Protein 8D1E (pdb70)

InterPro domains:
  IPR000615 Bestrophin [PTHR10736] (1-375)
  IPR021134 Bestrophin-like [PF01062] (1-324)

Foldseek 3Di:
DDDPCVVQVDCDPCHCVVVQVDDALDLCVLCVVVLVVLQVLLLVLLCCLVPPDDPVRNVVLLVQLQVLLVPLDVPVLCVLLVVVLVVLVVVLVVLVVLQFFCVQLLVLLLVFQDDLDPVSLCLLLLLLLLLLQLNLQLLLVQFPVSCVCDVDVVSVCVVPSADPVRVVVQVVDDDPDRCSCVSLVVSLVSLVVSVVVCSGVDPVSSVSSNVVSVSSSVSSVVNVVLSVDADPPVSLVVSVCVLVSSSVSCSSNVRQGDLVVVPPPRNDCPSGSVVVSVVNSVSVSSVVSSVCSSRLNYPRSRRDPSVVSSVVRSVVSSCSNNVVRVPDDPDDQDPCNVPPDDDDDDDPVCCVVPVPDDDPDPCVPVDDDPVVPDDD/DDDPCVVQVDCDPCHCVVVQVDDALDLCVLCVVVLVVLQVLLLVLLCCLVPPDDPVRNVVLLVQLQVLLVPLDVPVLCVLLVVVLVVLVVVLVVLVVLQFFCVQLLVLLLVFQDDLDPVSLCLLLLLLLLLLQLNLQLLLVQFPVSCVCDVDVVSVCVVPSADPVRVVVQVVDDDPDRCSCVSLVVSLVSLVVSVVVCSGVDPVSSVSSNVVSVSSSVSSVVNVVLSVDADPPVSLVVSVCVLVSSSVSCSSNVRQGDLVVVPPPRNDCPSGSVVVSVVNSVSVSSVVSSVCSSRLNYPRSRRDPSVVSSVVRSVVSSCSNNVVRVPDDPDDQDPCNVPPDDDDDDDPVCCVVPVPDDDPDPCVPVDDDPVVPDDD/DDDPCVVQVDCDPCHCVVVQVDDALDLCVLCVVVLVVLQVLLLVLLCCLVPPDDPVRNVVLLVQLQVLLVPLDVPVLCVLLVVVLVVLVVVLVVLVVLQFFCVQLLVLLLVFQDDLDPVSLCLLLLLLLLLLQLNLQLLLVQFPVSCVCDVDVVSVCVVPSADPVRVVVQVVDDDPDRCSCVSLVVSLVSLVVSVVVCSGVDPVSSVSSNVVSVSSSVSSVVNVVLSVDADPPVSLVVSVCVLVSSSVSCSSNVRQGDLVVVPPPRNDCPSGSVVVSVVNSVSVSSVVSSVCSSRLNYPRSRRDPSVVSSVVRSVVSSCSNNVVRVPDDPDDQDPCNVPPDDDDDDDPVCCVVPVPDDDPDPCVPVDDDPVVPDDD/DDDPCVVQVDCDPCHCVVVQVDDALDLCVLCVVVLVVLQVLLLVLLCCLVPPDDPVRNVVLLVQLQVLLVPLDVPVLCVLLVVVLVVLVVVLVVLVVLQFFCVQLLVLLLVFQDDLDPVSLCLLLLLLLLLLQLNLQLLLVQFPVSCVCDVDVVSVCVVPSADPVRVVVQVVDDDPDRCSCVSLVVSLVSLVVSVVVCSGVDPVSSVSSNVVSVSSSVSSVVNVVLSVDADPPVSLVVSVCVLVSSSVSCSSNVRQGDLVVVPPPRNDCPSGSVVVSVVNSVSVSSVVSSVCSSRLNYPRSRRDPSVVSSVVRSVVSSCSNNVVRVPDDPDDQDPCNVPPDDDDDDDPVCCVVPVPDDDPDPCVPVDDDPVVPDDD/DDDPCVVQVDCDPCHCVVVQVDDALDLCVLCVVVLVVLQVLLLVLLCCLVPPDDPVRNVVLLVQLQVLLVPLDVPVLCVLLVVVLVVLVVVLVVLVVLQFFCVQLLVLLLVFQDDLDPVSLCLLLLLLLLLLQLNLQLLLVQFPVSCVCDVDVVSVCVVPSADPVRVVVQVVDDDPDRCSCVSLVVSLVSLVVSVVVCSGVDPVSSVSSNVVSVSSSVSSVVNVVLSVDADPPVSLVVSVCVLVSSSVSCSSNVRQGDLVVVPPPRNDCPSGSVVVSVVNSVSVSSVVSSVCSSRLNYPRSRRDPSVVSSVVRSVVSSCSNNVVRVPDDPDDQDPCNVPPDDDDDDDPVCCVVPVPDDDPDPCVPVDDDPVVPDDD

Structure (mmCIF, N/CA/C/O backbone):
data_8D1E
#
_entry.id   8D1E
#
_cell.length_a   1.00
_cell.length_b   1.00
_cell.length_c   1.00
_cell.angle_alpha   90.00
_cell.angle_beta   90.00
_cell.angle_gamma   90.00
#
_symmetry.space_group_name_H-M   'P 1'
#
loop_
_entity.id
_entity.type
_entity.pdbx_description
1 polymer Bestrophin-2
2 non-polymer 'CALCIUM ION'
3 non-polymer 1,2-DIMYRISTOYL-RAC-GLYCERO-3-PHOSPHOCHOLINE
4 non-polymer "2-[2-[(1~{S},2~{S},4~{S},5'~{R},6~{R},7~{S},8~{R},9~{S},12~{S},13~{R},16~{S})-5',7,9,13-tetramethylspiro[5-oxapentacyclo[10.8.0.0^{2,9}.0^{4,8}.0^{13,18}]icos-18-ene-6,2'-oxane]-16-yl]oxyethyl]propane-1,3-diol"
5 non-polymer 'CHLORIDE ION'
6 water water
#
loop_
_atom_site.group_PDB
_atom_site.id
_atom_site.type_symbol
_atom_site.label_atom_id
_atom_site.label_alt_id
_atom_site.label_comp_id
_atom_site.label_asym_id
_atom_site.label_entity_id
_atom_site.label_seq_id
_atom_site.pdbx_PDB_ins_code
_atom_site.Cartn_x
_atom_site.Cartn_y
_atom_site.Cartn_z
_atom_site.occupancy
_atom_site.B_iso_or_equiv
_atom_site.auth_seq_id
_atom_site.auth_comp_id
_atom_site.auth_asym_id
_atom_site.auth_atom_id
_atom_site.pdbx_PDB_model_num
ATOM 1 N N . THR A 1 2 ? 50.113 74.892 42.366 1.00 40.98 2 THR D N 1
ATOM 2 C CA . THR A 1 2 ? 50.341 73.549 41.775 1.00 38.58 2 THR D CA 1
ATOM 3 C C . THR A 1 2 ? 51.055 73.672 40.422 1.00 34.21 2 THR D C 1
ATOM 4 O O . THR A 1 2 ? 50.580 74.379 39.541 1.00 36.79 2 THR D O 1
ATOM 8 N N . VAL A 1 3 ? 52.158 72.962 40.276 1.00 35.11 3 VAL D N 1
ATOM 9 C CA . VAL A 1 3 ? 52.916 72.894 39.004 1.00 33.71 3 VAL D CA 1
ATOM 10 C C . VAL A 1 3 ? 52.685 71.498 38.441 1.00 30.64 3 VAL D C 1
ATOM 11 O O . VAL A 1 3 ? 53.293 70.542 38.921 1.00 34.78 3 VAL D O 1
ATOM 15 N N . THR A 1 4 ? 51.819 71.400 37.455 1.00 30.49 4 THR D N 1
ATOM 16 C CA . THR A 1 4 ? 51.441 70.108 36.857 1.00 32.44 4 THR D CA 1
ATOM 17 C C . THR A 1 4 ? 52.423 69.791 35.726 1.00 30.38 4 THR D C 1
ATOM 18 O O . THR A 1 4 ? 52.507 70.566 34.772 1.00 32.28 4 THR D O 1
ATOM 22 N N . TYR A 1 5 ? 53.107 68.658 35.825 1.00 31.63 5 TYR D N 1
ATOM 23 C CA . TYR A 1 5 ? 54.000 68.175 34.742 1.00 30.63 5 TYR D CA 1
ATOM 24 C C . TYR A 1 5 ? 53.637 66.742 34.362 1.00 32.05 5 TYR D C 1
ATOM 25 O O . TYR A 1 5 ? 54.482 66.053 33.790 1.00 32.42 5 TYR D O 1
ATOM 34 N N . THR A 1 6 ? 52.415 66.318 34.665 1.00 31.34 6 THR D N 1
ATOM 35 C CA . THR A 1 6 ? 51.930 64.953 34.366 1.00 32.34 6 THR D CA 1
ATOM 36 C C . THR A 1 6 ? 52.072 64.644 32.863 1.00 30.51 6 THR D C 1
ATOM 37 O O . THR A 1 6 ? 52.453 63.511 32.530 1.00 32.27 6 THR D O 1
ATOM 41 N N . ALA A 1 7 ? 51.741 65.591 31.991 1.00 30.67 7 ALA D N 1
ATOM 42 C CA . ALA A 1 7 ? 51.758 65.372 30.523 1.00 32.83 7 ALA D CA 1
ATOM 43 C C . ALA A 1 7 ? 53.195 65.097 30.068 1.00 35.65 7 ALA D C 1
ATOM 44 O O . ALA A 1 7 ? 53.387 64.218 29.222 1.00 36.14 7 ALA D O 1
ATOM 46 N N . ARG A 1 8 ? 54.170 65.779 30.657 1.00 33.54 8 ARG D N 1
ATOM 47 C CA . ARG A 1 8 ? 55.592 65.625 30.266 1.00 37.95 8 ARG D CA 1
ATOM 48 C C . ARG A 1 8 ? 56.098 64.227 30.634 1.00 35.30 8 ARG D C 1
ATOM 49 O O . ARG A 1 8 ? 57.059 63.782 30.001 1.00 37.43 8 ARG D O 1
ATOM 57 N N . VAL A 1 9 ? 55.474 63.549 31.589 1.00 34.01 9 VAL D N 1
ATOM 58 C CA . VAL A 1 9 ? 56.020 62.266 32.113 1.00 33.05 9 VAL D CA 1
ATOM 59 C C . VAL A 1 9 ? 55.018 61.154 31.856 1.00 31.99 9 VAL D C 1
ATOM 60 O O . VAL A 1 9 ? 55.029 60.181 32.630 1.00 37.46 9 VAL D O 1
ATOM 64 N N . ALA A 1 10 ? 54.173 61.287 30.829 1.00 31.52 10 ALA D N 1
ATOM 65 C CA . ALA A 1 10 ? 53.196 60.232 30.485 1.00 33.52 10 ALA D CA 1
ATOM 66 C C . ALA A 1 10 ? 53.949 58.924 30.198 1.00 32.37 10 ALA D C 1
ATOM 67 O O . ALA A 1 10 ? 53.524 57.851 30.662 1.00 33.43 10 ALA D O 1
ATOM 69 N N . ASN A 1 11 ? 55.032 59.015 29.446 1.00 33.19 11 ASN D N 1
ATOM 70 C CA . ASN A 1 11 ? 55.866 57.846 29.084 1.00 39.15 11 ASN D CA 1
ATOM 71 C C . ASN A 1 11 ? 57.253 58.004 29.692 1.00 40.86 11 ASN D C 1
ATOM 72 O O . ASN A 1 11 ? 57.746 59.145 29.829 1.00 42.21 11 ASN D O 1
ATOM 77 N N . ALA A 1 12 ? 57.881 56.880 30.022 1.00 42.40 12 ALA D N 1
ATOM 78 C CA . ALA A 1 12 ? 59.319 56.854 30.368 1.00 42.15 12 ALA D CA 1
ATOM 79 C C . ALA A 1 12 ? 60.095 57.014 29.054 1.00 47.59 12 ALA D C 1
ATOM 80 O O . ALA A 1 12 ? 60.054 56.105 28.199 1.00 53.24 12 ALA D O 1
ATOM 82 N N . ARG A 1 13 ? 60.766 58.144 28.888 1.00 49.58 13 ARG D N 1
ATOM 83 C CA . ARG A 1 13 ? 61.473 58.491 27.628 1.00 52.29 13 ARG D CA 1
ATOM 84 C C . ARG A 1 13 ? 62.960 58.682 27.917 1.00 47.93 13 ARG D C 1
ATOM 85 O O . ARG A 1 13 ? 63.352 58.868 29.092 1.00 41.63 13 ARG D O 1
ATOM 93 N N . PHE A 1 14 ? 63.759 58.700 26.859 1.00 49.99 14 PHE D N 1
ATOM 94 C CA . PHE A 1 14 ? 65.223 58.893 26.947 1.00 51.25 14 PHE D CA 1
ATOM 95 C C . PHE A 1 14 ? 65.523 60.191 27.701 1.00 51.78 14 PHE D C 1
ATOM 96 O O . PHE A 1 14 ? 66.332 60.165 28.647 1.00 55.81 14 PHE D O 1
ATOM 104 N N . GLY A 1 15 ? 64.900 61.292 27.303 1.00 52.71 15 GLY D N 1
ATOM 105 C CA . GLY A 1 15 ? 65.002 62.562 28.064 1.00 66.37 15 GLY D CA 1
ATOM 106 C C . GLY A 1 15 ? 64.491 62.420 29.495 1.00 63.67 15 GLY D C 1
ATOM 107 O O . GLY A 1 15 ? 65.191 62.804 30.432 1.00 74.53 15 GLY D O 1
ATOM 108 N N . GLY A 1 16 ? 63.335 61.783 29.660 1.00 58.70 16 GLY D N 1
ATOM 109 C CA . GLY A 1 16 ? 62.730 61.468 30.969 1.00 60.93 16 GLY D CA 1
ATOM 110 C C . GLY A 1 16 ? 62.697 62.642 31.928 1.00 47.64 16 GLY D C 1
ATOM 111 O O . GLY A 1 16 ? 62.188 63.672 31.551 1.00 50.96 16 GLY D O 1
ATOM 112 N N . PHE A 1 17 ? 63.275 62.501 33.109 1.00 43.60 17 PHE D N 1
ATOM 113 C CA . PHE A 1 17 ? 63.290 63.563 34.136 1.00 39.71 17 PHE D CA 1
ATOM 114 C C . PHE A 1 17 ? 64.358 64.616 33.826 1.00 38.14 17 PHE D C 1
ATOM 115 O O . PHE A 1 17 ? 64.300 65.764 34.402 1.00 41.42 17 PHE D O 1
ATOM 123 N N . SER A 1 18 ? 65.295 64.303 32.928 1.00 41.71 18 SER D N 1
ATOM 124 C CA . SER A 1 18 ? 66.355 65.273 32.542 1.00 41.94 18 SER D CA 1
ATOM 125 C C . SER A 1 18 ? 65.692 66.545 32.015 1.00 39.06 18 SER D C 1
ATOM 126 O O . SER A 1 18 ? 66.150 67.659 32.328 1.00 47.20 18 SER D O 1
ATOM 129 N N . GLN A 1 19 ? 64.653 66.391 31.203 1.00 39.55 19 GLN D N 1
ATOM 130 C CA . GLN A 1 19 ? 63.919 67.560 30.665 1.00 42.41 19 GLN D CA 1
ATOM 131 C C . GLN A 1 19 ? 63.261 68.319 31.819 1.00 38.51 19 GLN D C 1
ATOM 132 O O . GLN A 1 19 ? 63.234 69.577 31.737 1.00 39.92 19 GLN D O 1
ATOM 138 N N . LEU A 1 20 ? 62.813 67.605 32.860 1.00 36.19 20 LEU D N 1
ATOM 139 C CA . LEU A 1 20 ? 62.215 68.279 34.046 1.00 34.40 20 LEU D CA 1
ATOM 140 C C . LEU A 1 20 ? 63.268 69.159 34.713 1.00 36.85 20 LEU D C 1
ATOM 141 O O . LEU A 1 20 ? 62.892 70.152 35.346 1.00 35.53 20 LEU D O 1
ATOM 146 N N . LEU A 1 21 ? 64.543 68.830 34.556 1.00 36.00 21 LEU D N 1
ATOM 147 C CA . LEU A 1 21 ? 65.613 69.683 35.130 1.00 38.91 21 LEU D CA 1
ATOM 148 C C . LEU A 1 21 ? 65.656 71.056 34.447 1.00 39.09 21 LEU D C 1
ATOM 149 O O . LEU A 1 21 ? 66.307 71.951 34.990 1.00 42.15 21 LEU D O 1
ATOM 154 N N . LEU A 1 22 ? 64.968 71.240 33.322 1.00 38.24 22 LEU D N 1
ATOM 155 C CA . LEU A 1 22 ? 64.948 72.558 32.629 1.00 42.21 22 LEU D CA 1
ATOM 156 C C . LEU A 1 22 ? 63.775 73.438 33.075 1.00 43.16 22 LEU D C 1
ATOM 157 O O . LEU A 1 22 ? 63.600 74.507 32.487 1.00 42.27 22 LEU D O 1
ATOM 162 N N . LEU A 1 23 ? 63.001 73.028 34.078 1.00 40.65 23 LEU D N 1
ATOM 163 C CA . LEU A 1 23 ? 61.811 73.818 34.506 1.00 39.35 23 LEU D CA 1
ATOM 164 C C . LEU A 1 23 ? 62.191 74.768 35.635 1.00 39.27 23 LEU D C 1
ATOM 165 O O . LEU A 1 23 ? 63.030 74.423 36.479 1.00 39.50 23 LEU D O 1
ATOM 170 N N . TRP A 1 24 ? 61.564 75.936 35.647 1.00 34.61 24 TRP D N 1
ATOM 171 C CA . TRP A 1 24 ? 61.833 77.002 36.637 1.00 36.84 24 TRP D CA 1
ATOM 172 C C . TRP A 1 24 ? 60.698 77.124 37.650 1.00 34.50 24 TRP D C 1
ATOM 173 O O . TRP A 1 24 ? 60.971 77.121 38.862 1.00 35.14 24 TRP D O 1
ATOM 184 N N . ARG A 1 25 ? 59.469 77.271 37.175 1.00 38.66 25 ARG D N 1
ATOM 185 C CA . ARG A 1 25 ? 58.303 77.403 38.081 1.00 38.52 25 ARG D CA 1
ATOM 186 C C . ARG A 1 25 ? 58.217 76.152 38.958 1.00 37.08 25 ARG D C 1
ATOM 187 O O . ARG A 1 25 ? 58.209 75.038 38.429 1.00 37.09 25 ARG D O 1
ATOM 195 N N . GLY A 1 26 ? 58.154 76.350 40.268 1.00 37.45 26 GLY D N 1
ATOM 196 C CA . GLY A 1 26 ? 58.096 75.243 41.235 1.00 40.11 26 GLY D CA 1
ATOM 197 C C . GLY A 1 26 ? 59.366 74.421 41.255 1.00 38.07 26 GLY D C 1
ATOM 198 O O . GLY A 1 26 ? 59.295 73.269 41.679 1.00 41.24 26 GLY D O 1
ATOM 199 N N . SER A 1 27 ? 60.488 74.977 40.825 1.00 35.16 27 SER D N 1
ATOM 200 C CA . SER A 1 27 ? 61.744 74.214 40.681 1.00 31.84 27 SER D CA 1
ATOM 201 C C . SER A 1 27 ? 62.584 74.298 41.962 1.00 31.32 27 SER D C 1
ATOM 202 O O . SER A 1 27 ? 62.428 75.221 42.770 1.00 31.14 27 SER D O 1
ATOM 205 N N . ILE A 1 28 ? 63.483 73.341 42.109 1.00 31.52 28 ILE D N 1
ATOM 206 C CA . ILE A 1 28 ? 64.573 73.385 43.118 1.00 32.84 28 ILE D CA 1
ATOM 207 C C . ILE A 1 28 ? 65.378 74.691 42.964 1.00 32.08 28 ILE D C 1
ATOM 208 O O . ILE A 1 28 ? 65.762 75.276 43.997 1.00 33.08 28 ILE D O 1
ATOM 213 N N . TYR A 1 29 ? 65.656 75.116 41.744 1.00 34.37 29 TYR D N 1
ATOM 214 C CA . TYR A 1 29 ? 66.500 76.311 41.491 1.00 36.67 29 TYR D CA 1
ATOM 215 C C . TYR A 1 29 ? 65.865 77.545 42.121 1.00 36.24 29 TYR D C 1
ATOM 216 O O . TYR A 1 29 ? 66.529 78.269 42.896 1.00 35.20 29 TYR D O 1
ATOM 225 N N . LYS A 1 30 ? 64.594 77.765 41.823 1.00 35.22 30 LYS D N 1
ATOM 226 C CA . LYS A 1 30 ? 63.876 78.960 42.318 1.00 38.30 30 LYS D CA 1
ATOM 227 C C . LYS A 1 30 ? 63.863 78.940 43.845 1.00 38.08 30 LYS D C 1
ATOM 228 O O . LYS A 1 30 ? 63.946 80.020 44.437 1.00 40.83 30 LYS D O 1
ATOM 234 N N . LEU A 1 31 ? 63.754 77.760 44.448 1.00 38.00 31 LEU D N 1
ATOM 235 C CA . LEU A 1 31 ? 63.632 77.643 45.924 1.00 38.56 31 LEU D CA 1
ATOM 236 C C . LEU A 1 31 ? 64.995 77.773 46.593 1.00 36.17 31 LEU D C 1
ATOM 237 O O . LEU A 1 31 ? 64.998 78.079 47.801 1.00 39.20 31 LEU D O 1
ATOM 242 N N . LEU A 1 32 ? 66.092 77.475 45.890 1.00 34.14 32 LEU D N 1
ATOM 243 C CA . LEU A 1 32 ? 67.385 77.250 46.582 1.00 35.99 32 LEU D CA 1
ATOM 244 C C . LEU A 1 32 ? 68.510 78.162 46.090 1.00 34.29 32 LEU D C 1
ATOM 245 O O . LEU A 1 32 ? 69.589 78.037 46.655 1.00 35.06 32 LEU D O 1
ATOM 250 N N . TRP A 1 33 ? 68.318 78.985 45.059 1.00 34.20 33 TRP D N 1
ATOM 251 C CA . TRP A 1 33 ? 69.464 79.744 44.487 1.00 37.15 33 TRP D CA 1
ATOM 252 C C . TRP A 1 33 ? 70.027 80.732 45.522 1.00 35.62 33 TRP D C 1
ATOM 253 O O . TRP A 1 33 ? 71.255 80.903 45.577 1.00 37.82 33 TRP D O 1
ATOM 264 N N . ARG A 1 34 ? 69.178 81.369 46.311 1.00 36.72 34 ARG D N 1
ATOM 265 C CA . ARG A 1 34 ? 69.674 82.317 47.348 1.00 38.05 34 ARG D CA 1
ATOM 266 C C . ARG A 1 34 ? 70.551 81.590 48.382 1.00 38.18 34 ARG D C 1
ATOM 267 O O . ARG A 1 34 ? 71.652 82.072 48.678 1.00 39.48 34 ARG D O 1
ATOM 275 N N . GLU A 1 35 ? 70.093 80.454 48.885 1.00 37.41 35 GLU D N 1
ATOM 276 C CA . GLU A 1 35 ? 70.863 79.657 49.875 1.00 41.48 35 GLU D CA 1
ATOM 277 C C . GLU A 1 35 ? 72.149 79.136 49.218 1.00 41.24 35 GLU D C 1
ATOM 278 O O . GLU A 1 35 ? 73.183 79.124 49.884 1.00 40.81 35 GLU D O 1
ATOM 284 N N . LEU A 1 36 ? 72.084 78.733 47.955 1.00 38.15 36 LEU D N 1
ATOM 285 C CA . LEU A 1 36 ? 73.282 78.251 47.227 1.00 42.40 36 LEU D CA 1
ATOM 286 C C . LEU A 1 36 ? 74.295 79.393 47.147 1.00 41.71 36 LEU D C 1
ATOM 287 O O . LEU A 1 36 ? 75.479 79.145 47.424 1.00 39.67 36 LEU D O 1
ATOM 292 N N . LEU A 1 37 ? 73.846 80.596 46.806 1.00 42.37 37 LEU D N 1
ATOM 293 C CA . LEU A 1 37 ? 74.769 81.760 46.714 1.00 44.87 37 LEU D CA 1
ATOM 294 C C . LEU A 1 37 ? 75.355 82.054 48.090 1.00 44.74 37 LEU D C 1
ATOM 295 O O . LEU A 1 37 ? 76.550 82.361 48.155 1.00 46.74 37 LEU D O 1
ATOM 300 N N . CYS A 1 38 ? 74.562 81.985 49.152 1.00 44.00 38 CYS D N 1
ATOM 301 C CA . CYS A 1 38 ? 75.069 82.255 50.520 1.00 44.75 38 CYS D CA 1
ATOM 302 C C . CYS A 1 38 ? 76.136 81.219 50.897 1.00 43.48 38 CYS D C 1
ATOM 303 O O . CYS A 1 38 ? 77.197 81.617 51.413 1.00 45.15 38 CYS D O 1
ATOM 306 N N . PHE A 1 39 ? 75.869 79.941 50.652 1.00 40.83 39 PHE D N 1
ATOM 307 C CA . PHE A 1 39 ? 76.830 78.862 50.971 1.00 42.57 39 PHE D CA 1
ATOM 308 C C . PHE A 1 39 ? 78.114 79.094 50.174 1.00 41.12 39 PHE D C 1
ATOM 309 O O . PHE A 1 39 ? 79.215 79.009 50.746 1.00 39.76 39 PHE D O 1
ATOM 317 N N . LEU A 1 40 ? 77.979 79.381 48.883 1.00 41.28 40 LEU D N 1
ATOM 318 C CA . LEU A 1 40 ? 79.163 79.586 48.012 1.00 45.02 40 LEU D CA 1
ATOM 319 C C . LEU A 1 40 ? 79.933 80.820 48.490 1.00 43.33 40 LEU D C 1
ATOM 320 O O . LEU A 1 40 ? 81.169 80.787 48.472 1.00 46.08 40 LEU D O 1
ATOM 325 N N . GLY A 1 41 ? 79.232 81.877 48.894 1.00 46.06 41 GLY D N 1
ATOM 326 C CA . GLY A 1 41 ? 79.871 83.107 49.399 1.00 46.72 41 GLY D CA 1
ATOM 327 C C . GLY A 1 41 ? 80.686 82.827 50.646 1.00 47.04 41 GLY D C 1
ATOM 328 O O . GLY A 1 41 ? 81.842 83.275 50.721 1.00 48.41 41 GLY D O 1
ATOM 329 N N . PHE A 1 42 ? 80.111 82.112 51.603 1.00 47.64 42 PHE D N 1
ATOM 330 C CA . PHE A 1 42 ? 80.835 81.747 52.844 1.00 48.92 42 PHE D CA 1
ATOM 331 C C . PHE A 1 42 ? 82.058 80.895 52.499 1.00 45.49 42 PHE D C 1
ATOM 332 O O . PHE A 1 42 ? 83.164 81.171 53.021 1.00 47.01 42 PHE D O 1
ATOM 340 N N . TYR A 1 43 ? 81.874 79.899 51.637 1.00 39.31 43 TYR D N 1
ATOM 341 C CA . TYR A 1 43 ? 82.972 78.984 51.250 1.00 40.12 43 TYR D CA 1
ATOM 342 C C . TYR A 1 43 ? 84.098 79.800 50.609 1.00 39.92 43 TYR D C 1
ATOM 343 O O . TYR A 1 43 ? 85.277 79.586 50.943 1.00 41.96 43 TYR D O 1
ATOM 352 N N . MET A 1 44 ? 83.751 80.691 49.693 1.00 41.35 44 MET D N 1
ATOM 353 C CA . MET A 1 44 ? 84.768 81.450 48.928 1.00 46.05 44 MET D CA 1
ATOM 354 C C . MET A 1 44 ? 85.415 82.500 49.833 1.00 44.31 44 MET D C 1
ATOM 355 O O . MET A 1 44 ? 86.594 82.803 49.611 1.00 49.13 44 MET D O 1
ATOM 360 N N . ALA A 1 45 ? 84.694 83.045 50.809 1.00 46.12 45 ALA D N 1
ATOM 361 C CA . ALA A 1 45 ? 85.285 83.974 51.795 1.00 47.78 45 ALA D CA 1
ATOM 362 C C . ALA A 1 45 ? 86.358 83.223 52.590 1.00 47.85 45 ALA D C 1
ATOM 363 O O . ALA A 1 45 ? 87.479 83.751 52.748 1.00 50.16 45 ALA D O 1
ATOM 365 N N . LEU A 1 46 ? 86.034 82.024 53.062 1.00 46.02 46 LEU D N 1
ATOM 366 C CA . LEU A 1 46 ? 87.021 81.204 53.804 1.00 47.26 46 LEU D CA 1
ATOM 367 C C . LEU A 1 46 ? 88.209 80.888 52.893 1.00 45.40 46 LEU D C 1
ATOM 368 O O . LEU A 1 46 ? 89.365 80.993 53.363 1.00 45.77 46 LEU D O 1
ATOM 373 N N . SER A 1 47 ? 87.938 80.502 51.649 1.00 42.91 47 SER D N 1
ATOM 374 C CA . SER A 1 47 ? 89.001 80.131 50.684 1.00 44.00 47 SER D CA 1
ATOM 375 C C . SER A 1 47 ? 89.918 81.339 50.455 1.00 43.68 47 SER D C 1
ATOM 376 O O . SER A 1 47 ? 91.154 81.160 50.448 1.00 46.46 47 SER D O 1
ATOM 379 N N . ALA A 1 48 ? 89.338 82.517 50.258 1.00 46.86 48 ALA D N 1
ATOM 380 C CA . ALA A 1 48 ? 90.107 83.753 49.993 1.00 48.49 48 ALA D CA 1
ATOM 381 C C . ALA A 1 48 ? 90.954 84.101 51.217 1.00 47.94 48 ALA D C 1
ATOM 382 O O . ALA A 1 48 ? 92.126 84.451 51.052 1.00 53.65 48 ALA D O 1
ATOM 384 N N . ALA A 1 49 ? 90.398 83.995 52.418 1.00 50.31 49 ALA D N 1
ATOM 385 C CA . ALA A 1 49 ? 91.153 84.280 53.659 1.00 49.43 49 ALA D CA 1
ATOM 386 C C . ALA A 1 49 ? 92.340 83.311 53.762 1.00 51.33 49 ALA D C 1
ATOM 387 O O . ALA A 1 49 ? 93.460 83.746 54.084 1.00 52.36 49 ALA D O 1
ATOM 389 N N . TYR A 1 50 ? 92.113 82.035 53.480 1.00 46.38 50 TYR D N 1
ATOM 390 C CA . TYR A 1 50 ? 93.179 81.009 53.573 1.00 48.13 50 TYR D CA 1
ATOM 391 C C . TYR A 1 50 ? 94.258 81.285 52.519 1.00 48.87 50 TYR D C 1
ATOM 392 O O . TYR A 1 50 ? 95.458 81.163 52.830 1.00 50.71 50 TYR D O 1
ATOM 401 N N . ARG A 1 51 ? 93.855 81.653 51.311 1.00 47.13 51 ARG D N 1
ATOM 402 C CA . ARG A 1 51 ? 94.801 81.796 50.173 1.00 50.45 51 ARG D CA 1
ATOM 403 C C . ARG A 1 51 ? 95.585 83.106 50.269 1.00 51.88 51 ARG D C 1
ATOM 404 O O . ARG A 1 51 ? 96.749 83.108 49.861 1.00 59.80 51 ARG D O 1
ATOM 412 N N . PHE A 1 52 ? 94.982 84.187 50.756 1.00 56.02 52 PHE D N 1
ATOM 413 C CA . PHE A 1 52 ? 95.562 85.549 50.615 1.00 59.14 52 PHE D CA 1
ATOM 414 C C . PHE A 1 52 ? 95.778 86.263 51.951 1.00 61.28 52 PHE D C 1
ATOM 415 O O . PHE A 1 52 ? 96.651 87.141 51.984 1.00 67.28 52 PHE D O 1
ATOM 423 N N . VAL A 1 53 ? 95.017 85.954 52.993 1.00 60.41 53 VAL D N 1
ATOM 424 C CA . VAL A 1 53 ? 95.065 86.735 54.261 1.00 60.91 53 VAL D CA 1
ATOM 425 C C . VAL A 1 53 ? 95.925 86.002 55.293 1.00 60.14 53 VAL D C 1
ATOM 426 O O . VAL A 1 53 ? 96.774 86.660 55.924 1.00 64.06 53 VAL D O 1
ATOM 430 N N . LEU A 1 54 ? 95.686 84.708 55.497 1.00 58.34 54 LEU D N 1
ATOM 431 C CA . LEU A 1 54 ? 96.319 83.980 56.622 1.00 57.89 54 LEU D CA 1
ATOM 432 C C . LEU A 1 54 ? 97.837 83.928 56.426 1.00 61.30 54 LEU D C 1
ATOM 433 O O . LEU A 1 54 ? 98.312 83.822 55.274 1.00 61.22 54 LEU D O 1
ATOM 438 N N . THR A 1 55 ? 98.562 83.948 57.535 1.00 61.76 55 THR D N 1
ATOM 439 C CA . THR A 1 55 ? 100.027 83.717 57.551 1.00 63.31 55 THR D CA 1
ATOM 440 C C . THR A 1 55 ? 100.306 82.216 57.418 1.00 65.46 55 THR D C 1
ATOM 441 O O . THR A 1 55 ? 99.362 81.402 57.407 1.00 63.94 55 THR D O 1
ATOM 445 N N . GLU A 1 56 ? 101.578 81.850 57.363 1.00 64.55 56 GLU D N 1
ATOM 446 C CA . GLU A 1 56 ? 101.966 80.428 57.204 1.00 67.44 56 GLU D CA 1
ATOM 447 C C . GLU A 1 56 ? 101.469 79.622 58.404 1.00 64.66 56 GLU D C 1
ATOM 448 O O . GLU A 1 56 ? 100.848 78.575 58.183 1.00 67.48 56 GLU D O 1
ATOM 454 N N . GLY A 1 57 ? 101.723 80.095 59.623 1.00 60.26 57 GLY D N 1
ATOM 455 C CA . GLY A 1 57 ? 101.252 79.427 60.852 1.00 62.12 57 GLY D CA 1
ATOM 456 C C . GLY A 1 57 ? 99.737 79.307 60.875 1.00 56.13 57 GLY D C 1
ATOM 457 O O . GLY A 1 57 ? 99.198 78.214 61.192 1.00 60.30 57 GLY D O 1
ATOM 458 N N . GLN A 1 58 ? 99.065 80.404 60.549 1.00 55.37 58 GLN D N 1
ATOM 459 C CA . GLN A 1 58 ? 97.586 80.444 60.502 1.00 55.53 58 GLN D CA 1
ATOM 460 C C . GLN A 1 58 ? 97.112 79.459 59.436 1.00 54.10 58 GLN D C 1
ATOM 461 O O . GLN A 1 58 ? 96.110 78.769 59.680 1.00 54.65 58 GLN D O 1
ATOM 467 N N . LYS A 1 59 ? 97.809 79.384 58.305 1.00 49.45 59 LYS D N 1
ATOM 468 C CA . LYS A 1 59 ? 97.431 78.440 57.226 1.00 50.80 59 LYS D CA 1
ATOM 469 C C . LYS A 1 59 ? 97.604 76.997 57.711 1.00 49.45 59 LYS D C 1
ATOM 470 O O . LYS A 1 59 ? 96.741 76.159 57.381 1.00 50.77 59 LYS D O 1
ATOM 476 N N . ARG A 1 60 ? 98.670 76.699 58.446 1.00 48.41 60 ARG D N 1
ATOM 477 C CA . ARG A 1 60 ? 98.890 75.323 58.962 1.00 48.37 60 ARG D CA 1
ATOM 478 C C . ARG A 1 60 ? 97.755 74.958 59.927 1.00 45.52 60 ARG D C 1
ATOM 479 O O . ARG A 1 60 ? 97.191 73.835 59.822 1.00 46.94 60 ARG D O 1
ATOM 487 N N . TYR A 1 61 ? 97.396 75.881 60.817 1.00 46.20 61 TYR D N 1
ATOM 488 C CA . TYR A 1 61 ? 96.300 75.629 61.781 1.00 49.18 61 TYR D CA 1
ATOM 489 C C . TYR A 1 61 ? 94.979 75.449 61.014 1.00 44.78 61 TYR D C 1
ATOM 490 O O . TYR A 1 61 ? 94.159 74.592 61.389 1.00 48.52 61 TYR D O 1
ATOM 499 N N . PHE A 1 62 ? 94.772 76.262 59.986 1.00 45.77 62 PHE D N 1
ATOM 500 C CA . PHE A 1 62 ? 93.552 76.192 59.147 1.00 45.80 62 PHE D CA 1
ATOM 501 C C . PHE A 1 62 ? 93.488 74.813 58.485 1.00 43.62 62 PHE D C 1
ATOM 502 O O . PHE A 1 62 ? 92.396 74.224 58.405 1.00 43.20 62 PHE D O 1
ATOM 510 N N . GLU A 1 63 ? 94.624 74.322 57.992 1.00 42.02 63 GLU D N 1
ATOM 511 C CA . GLU A 1 63 ? 94.673 72.987 57.352 1.00 43.30 63 GLU D CA 1
ATOM 512 C C . GLU A 1 63 ? 94.306 71.911 58.373 1.00 44.80 63 GLU D C 1
ATOM 513 O O . GLU A 1 63 ? 93.521 70.992 58.024 1.00 43.24 63 GLU D O 1
ATOM 519 N N . LYS A 1 64 ? 94.845 72.004 59.584 1.00 44.84 64 LYS D N 1
ATOM 520 C CA . LYS A 1 64 ? 94.493 71.027 60.649 1.00 48.92 64 LYS D CA 1
ATOM 521 C C . LYS A 1 64 ? 92.981 71.084 60.920 1.00 44.40 64 LYS D C 1
ATOM 522 O O . LYS A 1 64 ? 92.360 70.019 61.025 1.00 46.50 64 LYS D O 1
ATOM 528 N N . LEU A 1 65 ? 92.410 72.279 61.013 1.00 42.80 65 LEU D N 1
ATOM 529 C CA . LEU A 1 65 ? 90.961 72.429 61.295 1.00 43.37 65 LEU D CA 1
ATOM 530 C C . LEU A 1 65 ? 90.148 71.851 60.128 1.00 44.80 65 LEU D C 1
ATOM 531 O O . LEU A 1 65 ? 89.123 71.215 60.381 1.00 42.96 65 LEU D O 1
ATOM 536 N N . VAL A 1 66 ? 90.585 72.069 58.892 1.00 39.06 66 VAL D N 1
ATOM 537 C CA . VAL A 1 66 ? 89.862 71.542 57.704 1.00 42.46 66 VAL D CA 1
ATOM 538 C C . VAL A 1 66 ? 89.865 70.017 57.765 1.00 42.57 66 VAL D C 1
ATOM 539 O O . VAL A 1 66 ? 88.796 69.396 57.571 1.00 43.58 66 VAL D O 1
ATOM 543 N N . ILE A 1 67 ? 91.022 69.437 58.042 1.00 44.07 67 ILE D N 1
ATOM 544 C CA . ILE A 1 67 ? 91.146 67.955 58.085 1.00 46.21 67 ILE D CA 1
ATOM 545 C C . ILE A 1 67 ? 90.269 67.421 59.220 1.00 46.31 67 ILE D C 1
ATOM 546 O O . ILE A 1 67 ? 89.583 66.400 59.012 1.00 45.31 67 ILE D O 1
ATOM 551 N N . TYR A 1 68 ? 90.273 68.088 60.364 1.00 45.84 68 TYR D N 1
ATOM 552 C CA . TYR A 1 68 ? 89.458 67.664 61.525 1.00 47.81 68 TYR D CA 1
ATOM 553 C C . TYR A 1 68 ? 87.972 67.726 61.155 1.00 45.76 68 TYR D C 1
ATOM 554 O O . TYR A 1 68 ? 87.242 66.766 61.441 1.00 45.08 68 TYR D O 1
ATOM 563 N N . CYS A 1 69 ? 87.534 68.831 60.556 1.00 45.63 69 CYS D N 1
ATOM 564 C CA . CYS A 1 69 ? 86.096 69.076 60.280 1.00 47.21 69 CYS D CA 1
ATOM 565 C C . CYS A 1 69 ? 85.598 68.126 59.191 1.00 49.86 69 CYS D C 1
ATOM 566 O O . CYS A 1 69 ? 84.440 67.699 59.278 1.00 51.29 69 CYS D O 1
ATOM 569 N N . ASP A 1 70 ? 86.445 67.753 58.237 1.00 54.82 70 ASP D N 1
ATOM 570 C CA . ASP A 1 70 ? 86.016 66.866 57.130 1.00 60.20 70 ASP D CA 1
ATOM 571 C C . ASP A 1 70 ? 85.589 65.500 57.678 1.00 60.68 70 ASP D C 1
ATOM 572 O O . ASP A 1 70 ? 84.836 64.805 56.987 1.00 64.72 70 ASP D O 1
ATOM 577 N N . GLN A 1 71 ? 86.026 65.140 58.877 1.00 63.55 71 GLN D N 1
ATOM 578 C CA . GLN A 1 71 ? 85.670 63.827 59.470 1.00 65.17 71 GLN D CA 1
ATOM 579 C C . GLN A 1 71 ? 84.190 63.805 59.872 1.00 63.41 71 GLN D C 1
ATOM 580 O O . GLN A 1 71 ? 83.583 62.735 59.821 1.00 69.01 71 GLN D O 1
ATOM 586 N N . TYR A 1 72 ? 83.617 64.944 60.252 1.00 59.88 72 TYR D N 1
ATOM 587 C CA . TYR A 1 72 ? 82.242 65.005 60.811 1.00 61.09 72 TYR D CA 1
ATOM 588 C C . TYR A 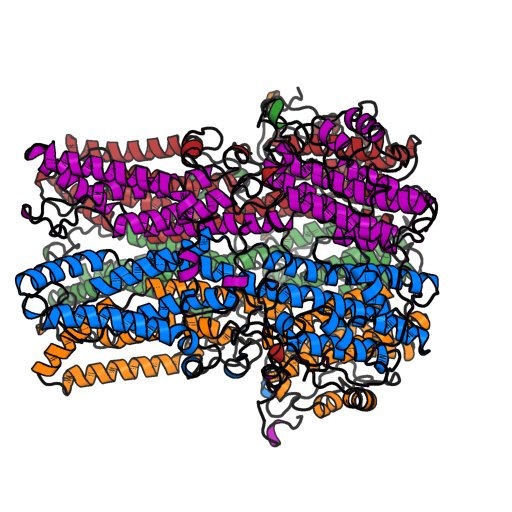1 72 ? 81.204 65.277 59.727 1.00 62.52 72 TYR D C 1
ATOM 589 O O . TYR A 1 72 ? 80.015 65.393 60.072 1.00 65.52 72 TYR D O 1
ATOM 598 N N . ALA A 1 73 ? 81.602 65.357 58.459 1.00 62.70 73 ALA D N 1
ATOM 599 C CA . ALA A 1 73 ? 80.649 65.519 57.341 1.00 67.61 73 ALA D CA 1
ATOM 600 C C . ALA A 1 73 ? 79.993 64.157 57.067 1.00 68.93 73 ALA D C 1
ATOM 601 O O . ALA A 1 73 ? 80.149 63.605 55.959 1.00 74.54 73 ALA D O 1
ATOM 603 N N . SER A 1 74 ? 79.263 63.645 58.053 1.00 70.18 74 SER D N 1
ATOM 604 C CA . SER A 1 74 ? 78.593 62.328 57.976 1.00 74.77 74 SER D CA 1
ATOM 605 C C . SER A 1 74 ? 77.253 62.518 57.263 1.00 74.04 74 SER D C 1
ATOM 606 O O . SER A 1 74 ? 76.296 63.022 57.891 1.00 76.36 74 SER D O 1
ATOM 609 N N . LEU A 1 75 ? 77.200 62.148 55.991 1.00 71.97 75 LEU D N 1
ATOM 610 C CA . LEU A 1 75 ? 75.968 62.312 55.186 1.00 75.74 75 LEU D CA 1
ATOM 611 C C . LEU A 1 75 ? 74.964 61.207 55.539 1.00 69.87 75 LEU D C 1
ATOM 612 O O . LEU A 1 75 ? 73.799 61.482 55.496 1.00 70.43 75 LEU D O 1
ATOM 617 N N . ILE A 1 76 ? 75.394 60.024 55.973 1.00 68.85 76 ILE D N 1
ATOM 618 C CA . ILE A 1 76 ? 74.476 58.855 56.130 1.00 71.26 76 ILE D CA 1
ATOM 619 C C . ILE A 1 76 ? 73.394 59.190 57.166 1.00 71.60 76 ILE D C 1
ATOM 620 O O . ILE A 1 76 ? 72.228 58.940 56.899 1.00 67.21 76 ILE D O 1
ATOM 625 N N . PRO A 1 77 ? 73.711 59.782 58.348 1.00 69.84 77 PRO D N 1
ATOM 626 C CA . PRO A 1 77 ? 72.699 60.143 59.348 1.00 67.62 77 PRO D CA 1
ATOM 627 C C . PRO A 1 77 ? 71.673 61.193 58.899 1.00 55.28 77 PRO D C 1
ATOM 628 O O . PRO A 1 77 ? 70.507 61.009 59.190 1.00 52.24 77 PRO D O 1
ATOM 632 N N . VAL A 1 78 ? 72.132 62.276 58.270 1.00 50.59 78 VAL D N 1
ATOM 633 C CA . VAL A 1 78 ? 71.265 63.358 57.719 1.00 48.59 78 VAL D CA 1
ATOM 634 C C . VAL A 1 78 ? 70.351 62.754 56.648 1.00 41.85 78 VAL D C 1
ATOM 635 O O . VAL A 1 78 ? 69.177 63.147 56.585 1.00 40.71 78 VAL D O 1
ATOM 639 N N . SER A 1 79 ? 70.866 61.828 55.843 1.00 38.96 79 SER D N 1
ATOM 640 C CA . SER A 1 79 ? 70.037 61.117 54.837 1.00 40.27 79 SER D CA 1
ATOM 641 C C . SER A 1 79 ? 68.901 60.385 55.546 1.00 37.73 79 SER D C 1
ATOM 642 O O . SER A 1 79 ? 67.762 60.466 55.113 1.00 34.74 79 SER D O 1
ATOM 645 N N . PHE A 1 80 ? 69.205 59.710 56.634 1.00 37.44 80 PHE D N 1
ATOM 646 C CA . PHE A 1 80 ? 68.185 58.972 57.417 1.00 42.44 80 PHE D CA 1
ATOM 647 C C . PHE A 1 80 ? 67.072 59.920 57.844 1.00 38.95 80 PHE D C 1
ATOM 648 O O . PHE A 1 80 ? 65.896 59.681 57.496 1.00 38.00 80 PHE D O 1
ATOM 656 N N . VAL A 1 81 ? 67.465 60.943 58.584 1.00 34.87 81 VAL D N 1
ATOM 657 C CA . VAL A 1 81 ? 66.473 61.830 59.239 1.00 37.60 81 VAL D CA 1
ATOM 658 C C . VAL A 1 81 ? 65.685 62.546 58.135 1.00 36.36 81 VAL D C 1
ATOM 659 O O . VAL A 1 81 ? 64.464 62.678 58.270 1.00 34.74 81 VAL D O 1
ATOM 663 N N . LEU A 1 82 ? 66.362 62.996 57.081 1.00 33.60 82 LEU D N 1
ATOM 664 C CA . LEU A 1 82 ? 65.672 63.704 55.983 1.00 34.60 82 LEU D CA 1
ATOM 665 C C . LEU A 1 82 ? 64.677 62.757 55.323 1.00 31.79 82 LEU D C 1
ATOM 666 O O . LEU A 1 82 ? 63.551 63.177 55.070 1.00 36.67 82 LEU D O 1
ATOM 671 N N . GLY A 1 83 ? 65.077 61.520 55.028 1.00 30.88 83 GLY D N 1
ATOM 672 C CA . GLY A 1 83 ? 64.160 60.541 54.424 1.00 33.46 83 GLY D CA 1
ATOM 673 C C . GLY A 1 83 ? 62.889 60.407 55.257 1.00 32.99 83 GLY D C 1
ATOM 674 O O . GLY A 1 83 ? 61.781 60.637 54.726 1.00 33.00 83 GLY D O 1
ATOM 675 N N . PHE A 1 84 ? 63.042 60.103 56.539 1.00 33.89 84 PHE D N 1
ATOM 676 C CA . PHE A 1 84 ? 61.870 59.858 57.425 1.00 33.91 84 PHE D CA 1
ATOM 677 C C . PHE A 1 84 ? 61.014 61.128 57.506 1.00 31.61 84 PHE D C 1
ATOM 678 O O . PHE A 1 84 ? 59.789 61.063 57.301 1.00 33.90 84 PHE D O 1
ATOM 686 N N . TYR A 1 85 ? 61.650 62.263 57.776 1.00 28.93 85 TYR D N 1
ATOM 687 C CA . TYR A 1 85 ? 60.921 63.534 58.016 1.00 28.45 85 TYR D CA 1
ATOM 688 C C . TYR A 1 85 ? 60.214 63.999 56.741 1.00 29.36 85 TYR D C 1
ATOM 689 O O . TYR A 1 85 ? 59.019 64.402 56.800 1.00 29.51 85 TYR D O 1
ATOM 698 N N . VAL A 1 86 ? 60.924 63.968 55.614 1.00 27.34 86 VAL D N 1
ATOM 699 C CA . VAL A 1 86 ? 60.349 64.464 54.342 1.00 28.04 86 VAL D CA 1
ATOM 700 C C . VAL A 1 86 ? 59.212 63.530 53.946 1.00 27.63 86 VAL D C 1
ATOM 701 O O . VAL A 1 86 ? 58.209 64.023 53.391 1.00 29.05 86 VAL D O 1
ATOM 705 N N . THR A 1 87 ? 59.369 62.225 54.164 1.00 28.11 87 THR D N 1
ATOM 706 C CA . THR A 1 87 ? 58.289 61.274 53.810 1.00 31.29 87 THR D CA 1
ATOM 707 C C . THR A 1 87 ? 57.054 61.591 54.665 1.00 30.33 87 THR D C 1
ATOM 708 O O . THR A 1 87 ? 55.934 61.583 54.131 1.00 31.21 87 THR D O 1
ATOM 712 N N . LEU A 1 88 ? 57.257 61.849 55.946 1.00 29.95 88 LEU D N 1
ATOM 713 C CA . LEU A 1 88 ? 56.138 62.260 56.842 1.00 32.17 88 LEU D CA 1
ATOM 714 C C . LEU A 1 88 ? 55.456 63.509 56.269 1.00 31.01 88 LEU D C 1
ATOM 715 O O . LEU A 1 88 ? 54.213 63.527 56.154 1.00 28.91 88 LEU D O 1
ATOM 720 N N . VAL A 1 89 ? 56.235 64.517 55.902 1.00 27.10 89 VAL D N 1
ATOM 721 C CA . VAL A 1 89 ? 55.660 65.794 55.415 1.00 27.11 89 VAL D CA 1
ATOM 722 C C . VAL A 1 89 ? 54.911 65.550 54.101 1.00 25.37 89 VAL D C 1
ATOM 723 O O . VAL A 1 89 ? 53.833 66.139 53.900 1.00 25.31 89 VAL D O 1
ATOM 727 N N . VAL A 1 90 ? 55.462 64.739 53.211 1.00 26.79 90 VAL D N 1
ATOM 728 C CA . VAL A 1 90 ? 54.820 64.496 51.890 1.00 28.39 90 VAL D CA 1
ATOM 729 C C . VAL A 1 90 ? 53.497 63.749 52.086 1.00 26.25 90 VAL D C 1
ATOM 730 O O . VAL A 1 90 ? 52.494 64.128 51.444 1.00 29.17 90 VAL D O 1
ATOM 734 N N . ASN A 1 91 ? 53.492 62.726 52.927 1.00 29.20 91 ASN D N 1
ATOM 735 C CA . ASN A 1 91 ? 52.244 61.964 53.218 1.00 31.77 91 ASN D CA 1
ATOM 736 C C . ASN A 1 91 ? 51.205 62.906 53.820 1.00 31.76 91 ASN D C 1
ATOM 737 O O . ASN A 1 91 ? 50.026 62.860 53.401 1.00 32.69 91 ASN D O 1
ATOM 742 N N . ARG A 1 92 ? 51.626 63.750 54.748 1.00 30.08 92 ARG D N 1
ATOM 743 C CA . ARG A 1 92 ? 50.711 64.720 55.380 1.00 32.33 92 ARG D CA 1
ATOM 744 C C . ARG A 1 92 ? 50.189 65.715 54.339 1.00 30.46 92 ARG D C 1
ATOM 745 O O . ARG A 1 92 ? 49.022 66.109 54.413 1.00 34.18 92 ARG D O 1
ATOM 753 N N . TRP A 1 93 ? 51.039 66.117 53.406 1.00 28.05 93 TRP D N 1
ATOM 754 C CA . TRP A 1 93 ? 50.662 67.043 52.317 1.00 28.55 93 TRP D CA 1
ATOM 755 C C . TRP A 1 93 ? 49.535 66.428 51.468 1.00 26.30 93 TRP D C 1
ATOM 756 O O . TRP A 1 93 ? 48.520 67.096 51.221 1.00 27.05 93 TRP D O 1
ATOM 767 N N . TRP A 1 94 ? 49.708 65.179 51.073 1.00 27.65 94 TRP D N 1
ATOM 768 C CA . TRP A 1 94 ? 48.665 64.512 50.263 1.00 29.68 94 TRP D CA 1
ATOM 769 C C . TRP A 1 94 ? 47.376 64.362 51.087 1.00 28.61 94 TRP D C 1
ATOM 770 O O . TRP A 1 94 ? 46.281 64.614 50.551 1.00 28.76 94 TRP D O 1
ATOM 781 N N . SER A 1 95 ? 47.503 63.964 52.346 1.00 27.65 95 SER D N 1
ATOM 782 C CA . SER A 1 95 ? 46.336 63.825 53.259 1.00 30.98 95 SER D CA 1
ATOM 783 C C . SER A 1 95 ? 45.593 65.160 53.346 1.00 31.71 95 SER D C 1
ATOM 784 O O . SER A 1 95 ? 44.340 65.171 53.269 1.00 31.98 95 SER D O 1
ATOM 787 N N . GLN A 1 96 ? 46.331 66.261 53.440 1.00 30.14 96 GLN D N 1
ATOM 788 C CA . GLN A 1 96 ? 45.707 67.595 53.526 1.00 31.29 96 GLN D CA 1
ATOM 789 C C . GLN A 1 96 ? 44.970 67.903 52.233 1.00 30.65 96 GLN D C 1
ATOM 790 O O . GLN A 1 96 ? 43.853 68.442 52.308 1.00 33.52 96 GLN D O 1
ATOM 796 N N . TYR A 1 97 ? 45.551 67.554 51.094 1.00 29.33 97 TYR D N 1
ATOM 797 C CA . TYR A 1 97 ? 44.862 67.789 49.810 1.00 29.28 97 TYR D CA 1
ATOM 798 C C . TYR A 1 97 ? 43.536 67.019 49.808 1.00 29.03 97 TYR D C 1
ATOM 799 O O . TYR A 1 97 ? 42.511 67.591 49.412 1.00 30.51 97 TYR D O 1
ATOM 808 N N . LEU A 1 98 ? 43.559 65.777 50.262 1.00 29.06 98 LEU D N 1
ATOM 809 C CA . LEU A 1 98 ? 42.340 64.931 50.249 1.00 34.37 98 LEU D CA 1
ATOM 810 C C . LEU A 1 98 ? 41.287 65.488 51.211 1.00 36.77 98 LEU D C 1
ATOM 811 O O . LEU A 1 98 ? 40.125 65.114 51.065 1.00 40.07 98 LEU D O 1
ATOM 816 N N . CYS A 1 99 ? 41.660 66.351 52.151 1.00 33.95 99 CYS D N 1
ATOM 817 C CA . CYS A 1 99 ? 40.705 66.963 53.110 1.00 35.08 99 CYS D CA 1
ATOM 818 C C . CYS A 1 99 ? 40.086 68.236 52.547 1.00 33.80 99 CYS D C 1
ATOM 819 O O . CYS A 1 99 ? 39.275 68.865 53.247 1.00 33.80 99 CYS D O 1
ATOM 822 N N . MET A 1 100 ? 40.442 68.633 51.339 1.00 33.91 100 MET D N 1
ATOM 823 C CA . MET A 1 100 ? 39.810 69.813 50.726 1.00 37.23 100 MET D CA 1
ATOM 824 C C . MET A 1 100 ? 38.331 69.510 50.524 1.00 38.66 100 MET D C 1
ATOM 825 O O . MET A 1 100 ? 37.991 68.517 49.881 1.00 39.43 100 MET D O 1
ATOM 830 N N . PRO A 1 101 ? 37.405 70.333 51.062 1.00 38.41 101 PRO D N 1
ATOM 831 C CA . PRO A 1 101 ? 35.983 70.045 50.910 1.00 39.41 101 PRO D CA 1
ATOM 832 C C . PRO A 1 101 ? 35.530 70.262 49.459 1.00 37.75 101 PRO D C 1
ATOM 833 O O . PRO A 1 101 ? 35.762 71.304 48.890 1.00 42.78 101 PRO D O 1
ATOM 837 N N . LEU A 1 102 ? 34.902 69.239 48.892 1.00 35.87 102 LEU D N 1
ATOM 838 C CA . LEU A 1 102 ? 34.361 69.280 47.511 1.00 36.59 102 LEU D CA 1
ATOM 839 C C . LEU A 1 102 ? 32.853 69.088 47.577 1.00 33.07 102 LEU D C 1
ATOM 840 O O . LEU A 1 102 ? 32.373 68.212 48.296 1.00 31.92 102 LEU D O 1
ATOM 845 N N . PRO A 1 103 ? 32.075 69.889 46.824 1.00 30.88 103 PRO D N 1
ATOM 846 C CA . PRO A 1 103 ? 30.619 69.789 46.883 1.00 30.41 103 PRO D CA 1
ATOM 847 C C . PRO A 1 103 ? 30.006 68.727 45.964 1.00 27.62 103 PRO D C 1
ATOM 848 O O . PRO A 1 103 ? 28.784 68.614 45.921 1.00 29.40 103 PRO D O 1
ATOM 852 N N . ASP A 1 104 ? 30.839 67.986 45.225 1.00 27.11 104 ASP D N 1
ATOM 853 C CA . ASP A 1 104 ? 30.346 67.106 44.140 1.00 29.70 104 ASP D CA 1
ATOM 854 C C . ASP A 1 104 ? 29.348 66.067 44.672 1.00 26.98 104 ASP D C 1
ATOM 855 O O . ASP A 1 104 ? 28.262 65.895 44.057 1.00 27.93 104 ASP D O 1
ATOM 860 N N . ALA A 1 105 ? 29.673 65.402 45.783 1.00 26.76 105 ALA D N 1
ATOM 861 C CA . ALA A 1 105 ? 28.776 64.351 46.322 1.00 26.41 105 ALA D CA 1
ATOM 862 C C . ALA A 1 105 ? 27.457 65.008 46.745 1.00 27.44 105 ALA D C 1
ATOM 863 O O . ALA A 1 105 ? 26.361 64.485 46.386 1.00 26.60 105 ALA D O 1
ATOM 865 N N . LEU A 1 106 ? 27.569 66.143 47.448 1.00 25.70 106 LEU D N 1
ATOM 866 C CA . LEU A 1 106 ? 26.366 66.858 47.919 1.00 27.88 106 LEU D CA 1
ATOM 867 C C . LEU A 1 106 ? 25.580 67.356 46.718 1.00 25.85 106 LEU D C 1
ATOM 868 O O . LEU A 1 106 ? 24.360 67.341 46.770 1.00 31.25 106 LEU D O 1
ATOM 873 N N . MET A 1 107 ? 26.249 67.864 45.691 1.00 26.72 107 MET D N 1
ATOM 874 C CA . MET A 1 107 ? 25.487 68.445 44.566 1.00 27.84 107 MET D CA 1
ATOM 875 C C . MET A 1 107 ? 24.724 67.323 43.844 1.00 26.15 107 MET D C 1
ATOM 876 O O . MET A 1 107 ? 23.574 67.549 43.461 1.00 27.34 107 MET D O 1
ATOM 881 N N . CYS A 1 108 ? 25.311 66.141 43.712 1.00 28.57 108 CYS D N 1
ATOM 882 C CA . CYS A 1 108 ? 24.581 64.995 43.113 1.00 30.61 108 CYS D CA 1
ATOM 883 C C . CYS A 1 108 ? 23.356 64.635 43.963 1.00 32.00 108 CYS D C 1
ATOM 884 O O . CYS A 1 108 ? 22.230 64.549 43.420 1.00 33.70 108 CYS D O 1
ATOM 887 N N . VAL A 1 109 ? 23.555 64.515 45.270 1.00 26.82 109 VAL D N 1
ATOM 888 C CA . VAL A 1 109 ? 22.436 64.145 46.168 1.00 27.68 109 VAL D CA 1
ATOM 889 C C . VAL A 1 109 ? 21.356 65.233 46.144 1.00 27.33 109 VAL D C 1
ATOM 890 O O . VAL A 1 109 ? 20.158 64.893 46.064 1.00 29.82 109 VAL D O 1
ATOM 894 N N . VAL A 1 110 ? 21.754 66.497 46.191 1.00 26.98 110 VAL D N 1
ATOM 895 C CA . VAL A 1 110 ? 20.778 67.620 46.223 1.00 27.52 110 VAL D CA 1
ATOM 896 C C . VAL A 1 110 ? 20.005 67.642 44.902 1.00 29.40 110 VAL D C 1
ATOM 897 O O . VAL A 1 110 ? 18.753 67.829 44.936 1.00 32.31 110 VAL D O 1
ATOM 901 N N . ALA A 1 111 ? 20.700 67.480 43.778 1.00 31.34 111 ALA D N 1
ATOM 902 C CA . ALA A 1 111 ? 20.040 67.469 42.450 1.00 33.19 111 ALA D CA 1
ATOM 903 C C . ALA A 1 111 ? 19.029 66.322 42.397 1.00 32.56 111 ALA D C 1
ATOM 904 O O . ALA A 1 111 ? 17.961 66.503 41.807 1.00 40.92 111 ALA D O 1
ATOM 906 N N . GLY A 1 112 ? 19.329 65.195 43.037 1.00 33.29 112 GLY D N 1
ATOM 907 C CA . GLY A 1 112 ? 18.458 64.011 42.989 1.00 36.75 112 GLY D CA 1
ATOM 908 C C . GLY A 1 112 ? 17.392 63.957 44.075 1.00 37.19 112 GLY D C 1
ATOM 909 O O . GLY A 1 112 ? 16.547 63.042 44.010 1.00 39.95 112 GLY D O 1
ATOM 910 N N . THR A 1 113 ? 17.428 64.823 45.089 1.00 32.89 113 THR D N 1
ATOM 911 C CA . THR A 1 113 ? 16.578 64.635 46.292 1.00 31.35 113 THR D CA 1
ATOM 912 C C . THR A 1 113 ? 15.787 65.887 46.674 1.00 28.29 113 THR D C 1
ATOM 913 O O . THR A 1 113 ? 14.762 65.726 47.331 1.00 29.38 113 THR D O 1
ATOM 917 N N . VAL A 1 114 ? 16.237 67.075 46.298 1.00 29.09 114 VAL D N 1
ATOM 918 C CA . VAL A 1 114 ? 15.555 68.337 46.701 1.00 27.12 114 VAL D CA 1
ATOM 919 C C . VAL A 1 114 ? 14.802 68.846 45.476 1.00 28.19 114 VAL D C 1
ATOM 920 O O . VAL A 1 114 ? 15.430 69.238 44.500 1.00 32.47 114 VAL D O 1
ATOM 924 N N . HIS A 1 115 ? 13.483 68.761 45.497 1.00 29.00 115 HIS D N 1
ATOM 925 C CA . HIS A 1 115 ? 12.670 68.761 44.258 1.00 30.32 115 HIS D CA 1
ATOM 926 C C . HIS A 1 115 ? 11.865 70.035 44.064 1.00 32.25 115 HIS D C 1
ATOM 927 O O . HIS A 1 115 ? 11.552 70.723 45.043 1.00 29.26 115 HIS D O 1
ATOM 934 N N . GLY A 1 116 ? 11.506 70.292 42.806 1.00 33.17 116 GLY D N 1
ATOM 935 C CA . GLY A 1 116 ? 10.669 71.441 42.430 1.00 33.75 116 GLY D CA 1
ATOM 936 C C . GLY A 1 116 ? 11.334 72.313 41.392 1.00 36.78 116 GLY D C 1
ATOM 937 O O . GLY A 1 116 ? 12.449 72.803 41.612 1.00 35.54 116 GLY D O 1
ATOM 938 N N . ARG A 1 117 ? 10.658 72.539 40.276 1.00 41.14 117 ARG D N 1
ATOM 939 C CA . ARG A 1 117 ? 11.167 73.432 39.206 1.00 45.32 117 ARG D CA 1
ATOM 940 C C . ARG A 1 117 ? 10.827 74.887 39.531 1.00 43.23 117 ARG D C 1
ATOM 941 O O . ARG A 1 117 ? 11.402 75.779 38.881 1.00 50.97 117 ARG D O 1
ATOM 949 N N . ASP A 1 118 ? 9.930 75.126 40.476 1.00 40.86 118 ASP D N 1
ATOM 950 C CA . ASP A 1 118 ? 9.516 76.494 40.866 1.00 41.51 118 ASP D CA 1
ATOM 951 C C . ASP A 1 118 ? 10.693 77.222 41.528 1.00 41.09 118 ASP D C 1
ATOM 952 O O . ASP A 1 118 ? 11.760 76.617 41.743 1.00 39.12 118 ASP D O 1
ATOM 957 N N . ASP A 1 119 ? 10.501 78.488 41.840 1.00 39.94 119 ASP D N 1
ATOM 958 C CA . ASP A 1 119 ? 11.544 79.320 42.476 1.00 41.31 119 ASP D CA 1
ATOM 959 C C . ASP A 1 119 ? 11.892 78.778 43.858 1.00 39.63 119 ASP D C 1
ATOM 960 O O . ASP A 1 119 ? 13.057 78.906 44.238 1.00 35.00 119 ASP D O 1
ATOM 965 N N . ARG A 1 120 ? 10.940 78.205 44.577 1.00 36.27 120 ARG D N 1
ATOM 966 C CA . ARG A 1 120 ? 11.209 77.760 45.959 1.00 38.01 120 ARG D CA 1
ATOM 967 C C . ARG A 1 120 ? 12.158 76.551 45.943 1.00 31.81 120 ARG D C 1
ATOM 968 O O . ARG A 1 120 ? 13.077 76.506 46.777 1.00 35.41 120 ARG D O 1
ATOM 976 N N . GLY A 1 121 ? 11.951 75.613 45.020 1.00 31.76 121 GLY D N 1
ATOM 977 C CA . GLY A 1 121 ? 12.875 74.476 44.847 1.00 30.37 121 GLY D CA 1
ATOM 978 C C . GLY A 1 121 ? 14.268 74.949 44.487 1.00 29.33 121 GLY D C 1
ATOM 979 O O . GLY A 1 121 ? 15.253 74.422 45.046 1.00 27.80 121 GLY D O 1
ATOM 980 N N . ARG A 1 122 ? 14.359 75.882 43.548 1.00 29.51 122 ARG D N 1
ATOM 981 C CA . ARG A 1 122 ? 15.657 76.465 43.141 1.00 34.15 122 ARG D CA 1
ATOM 982 C C . ARG A 1 122 ? 16.315 77.118 44.354 1.00 29.12 122 ARG D C 1
ATOM 983 O O . ARG A 1 122 ? 17.526 76.935 44.534 1.00 29.97 122 ARG D O 1
ATOM 991 N N . LEU A 1 123 ? 15.535 77.842 45.152 1.00 32.22 123 LEU D N 1
ATOM 992 C CA . LEU A 1 123 ? 16.067 78.502 46.363 1.00 32.04 123 LEU D CA 1
ATOM 993 C C . LEU A 1 123 ? 16.609 77.442 47.321 1.00 29.19 123 LEU D C 1
ATOM 994 O O . LEU A 1 123 ? 17.732 77.618 47.809 1.00 32.30 123 LEU D O 1
ATOM 999 N N . TYR A 1 124 ? 15.862 76.380 47.557 1.00 26.99 124 TYR D N 1
ATOM 1000 C CA . TYR A 1 124 ? 16.333 75.313 48.476 1.00 28.58 124 TYR D CA 1
ATOM 1001 C C . TYR A 1 124 ? 17.650 74.726 47.973 1.00 24.33 124 TYR D C 1
ATOM 1002 O O . TYR A 1 124 ? 18.634 74.668 48.739 1.00 27.67 124 TYR D O 1
ATOM 1011 N N . ARG A 1 125 ? 17.693 74.325 46.710 1.00 25.82 125 ARG D N 1
ATOM 1012 C CA . ARG A 1 125 ? 18.898 73.650 46.172 1.00 24.88 125 ARG D CA 1
ATOM 1013 C C . ARG A 1 125 ? 20.097 74.596 46.184 1.00 23.27 125 ARG D C 1
ATOM 1014 O O . ARG A 1 125 ? 21.188 74.201 46.700 1.00 24.20 125 ARG D O 1
ATOM 1022 N N . ARG A 1 126 ? 19.906 75.798 45.656 1.00 23.91 126 ARG D N 1
ATOM 1023 C CA . ARG A 1 126 ? 21.006 76.789 45.592 1.00 25.65 126 ARG D CA 1
ATOM 1024 C C . ARG A 1 126 ? 21.479 77.130 47.013 1.00 24.74 126 ARG D C 1
ATOM 1025 O O . ARG A 1 126 ? 22.690 77.247 47.217 1.00 26.87 126 ARG D O 1
ATOM 1033 N N . THR A 1 127 ? 20.559 77.312 47.952 1.00 25.69 127 THR D N 1
ATOM 1034 C CA . THR A 1 127 ? 20.934 77.716 49.329 1.00 25.07 127 THR D CA 1
ATOM 1035 C C . THR A 1 127 ? 21.712 76.582 50.008 1.00 23.81 127 THR D C 1
ATOM 1036 O O . THR A 1 127 ? 22.688 76.881 50.746 1.00 27.15 127 THR D O 1
ATOM 1040 N N . LEU A 1 128 ? 21.285 75.332 49.822 1.00 25.51 128 LEU D N 1
ATOM 1041 C CA . LEU A 1 128 ? 22.032 74.184 50.412 1.00 26.58 128 LEU D CA 1
ATOM 1042 C C . LEU A 1 128 ? 23.463 74.161 49.861 1.00 25.26 128 LEU D C 1
ATOM 1043 O O . LEU A 1 128 ? 24.438 74.117 50.684 1.00 26.64 128 LEU D O 1
ATOM 1048 N N . MET A 1 129 ? 23.610 74.255 48.542 1.00 26.46 129 MET D N 1
ATOM 1049 C CA . MET A 1 129 ? 24.961 74.194 47.941 1.00 26.64 129 MET D CA 1
ATOM 1050 C C . MET A 1 129 ? 25.774 75.417 48.372 1.00 25.75 129 MET D C 1
ATOM 1051 O O . MET A 1 129 ? 26.995 75.270 48.578 1.00 27.54 129 MET D O 1
ATOM 1056 N N . ARG A 1 130 ? 25.121 76.570 48.488 1.00 24.51 130 ARG D N 1
ATOM 1057 C CA . ARG A 1 130 ? 25.811 77.809 48.906 1.00 27.51 130 ARG D CA 1
ATOM 1058 C C . ARG A 1 130 ? 26.291 77.670 50.348 1.00 25.51 130 ARG D C 1
ATOM 1059 O O . ARG A 1 130 ? 27.352 78.231 50.664 1.00 27.68 130 ARG D O 1
ATOM 1067 N N . TYR A 1 131 ? 25.502 77.029 51.211 1.00 24.42 131 TYR D N 1
ATOM 1068 C CA . TYR A 1 131 ? 25.942 76.806 52.604 1.00 27.63 131 TYR D CA 1
ATOM 1069 C C . TYR A 1 131 ? 27.210 75.960 52.613 1.00 26.22 131 TYR D C 1
ATOM 1070 O O . TYR A 1 131 ? 28.156 76.288 53.360 1.00 27.63 131 TYR D O 1
ATOM 1079 N N . ALA A 1 132 ? 27.234 74.903 51.800 1.00 29.98 132 ALA D N 1
ATOM 1080 C CA . ALA A 1 132 ? 28.449 74.070 51.682 1.00 28.68 132 ALA D CA 1
ATOM 1081 C C . ALA A 1 132 ? 29.640 74.926 51.226 1.00 28.94 132 ALA D C 1
ATOM 1082 O O . ALA A 1 132 ? 30.718 74.895 51.886 1.00 30.41 132 ALA D O 1
ATOM 1084 N N . GLY A 1 133 ? 29.456 75.707 50.174 1.00 27.91 133 GLY D N 1
ATOM 1085 C CA . GLY A 1 133 ? 30.508 76.601 49.647 1.00 29.58 133 GLY D CA 1
ATOM 1086 C C . GLY A 1 133 ? 30.977 77.597 50.697 1.00 27.19 133 GLY D C 1
ATOM 1087 O O . GLY A 1 133 ? 32.195 77.906 50.767 1.00 25.35 133 GLY D O 1
ATOM 1088 N N . LEU A 1 134 ? 30.025 78.108 51.476 1.00 26.28 134 LEU D N 1
ATOM 1089 C CA . LEU A 1 134 ? 30.322 79.131 52.501 1.00 24.98 134 LEU D CA 1
ATOM 1090 C C . LEU A 1 134 ? 31.183 78.512 53.606 1.00 23.69 134 LEU D C 1
ATOM 1091 O O . LEU A 1 134 ? 32.123 79.158 54.070 1.00 26.79 134 LEU D O 1
ATOM 1096 N N . SER A 1 135 ? 30.831 77.317 54.066 1.00 26.74 135 SER D N 1
ATOM 1097 C CA . SER A 1 135 ? 31.657 76.608 55.067 1.00 28.26 135 SER D CA 1
ATOM 1098 C C . SER A 1 135 ? 33.075 76.432 54.518 1.00 26.35 135 SER D C 1
ATOM 1099 O O . SER A 1 135 ? 34.051 76.670 55.261 1.00 27.67 135 SER D O 1
ATOM 1102 N N . ALA A 1 136 ? 33.184 76.029 53.260 1.00 26.74 136 ALA D N 1
ATOM 1103 C CA . ALA A 1 136 ? 34.506 75.805 52.640 1.00 26.22 136 ALA D CA 1
ATOM 1104 C C . ALA A 1 136 ? 35.290 77.129 52.634 1.00 25.57 136 ALA D C 1
ATOM 1105 O O . ALA A 1 136 ? 36.471 77.129 53.003 1.00 26.02 136 ALA D O 1
ATOM 1107 N N . VAL A 1 137 ? 34.632 78.214 52.252 1.00 24.35 137 VAL D N 1
ATOM 1108 C CA . VAL A 1 137 ? 35.295 79.548 52.224 1.00 25.51 137 VAL D CA 1
ATOM 1109 C C . VAL A 1 137 ? 35.735 79.965 53.636 1.00 25.12 137 VAL D C 1
ATOM 1110 O O . VAL A 1 137 ? 36.850 80.454 53.791 1.00 26.39 137 VAL D O 1
ATOM 1114 N N . LEU A 1 138 ? 34.889 79.776 54.639 1.00 23.75 138 LEU D N 1
ATOM 1115 C CA . LEU A 1 138 ? 35.235 80.222 56.013 1.00 24.28 138 LEU D CA 1
ATOM 1116 C C . LEU A 1 138 ? 36.462 79.455 56.530 1.00 23.76 138 LEU D C 1
ATOM 1117 O O . LEU A 1 138 ? 37.471 80.102 56.976 1.00 29.84 138 LEU D O 1
ATOM 1122 N N . ILE A 1 139 ? 36.481 78.140 56.318 1.00 24.14 139 ILE D N 1
ATOM 1123 C CA . ILE A 1 139 ? 37.653 77.353 56.777 1.00 24.38 139 ILE D CA 1
ATOM 1124 C C . ILE A 1 139 ? 38.897 77.701 55.947 1.00 23.40 139 ILE D C 1
ATOM 1125 O O . ILE A 1 139 ? 40.002 77.822 56.502 1.00 27.44 139 ILE D O 1
ATOM 1130 N N . LEU A 1 140 ? 38.725 77.821 54.641 1.00 22.94 140 LEU D N 1
ATOM 1131 C CA . LEU A 1 140 ? 39.892 78.079 53.747 1.00 25.06 140 LEU D CA 1
ATOM 1132 C C . LEU A 1 140 ? 40.510 79.445 54.048 1.00 25.20 140 LEU D C 1
ATOM 1133 O O . LEU A 1 140 ? 41.769 79.522 54.130 1.00 28.14 140 LEU D O 1
ATOM 1138 N N . ARG A 1 141 ? 39.663 80.459 54.270 1.00 25.59 141 ARG D N 1
ATOM 1139 C CA . ARG A 1 141 ? 40.185 81.798 54.634 1.00 26.37 141 ARG D CA 1
ATOM 1140 C C . ARG A 1 141 ? 40.859 81.719 56.002 1.00 26.66 141 ARG D C 1
ATOM 1141 O O . ARG A 1 141 ? 41.719 82.563 56.282 1.00 28.01 141 ARG D O 1
ATOM 1149 N N . SER A 1 142 ? 40.485 80.758 56.827 1.00 26.33 142 SER D N 1
ATOM 1150 C CA . SER A 1 142 ? 41.167 80.553 58.125 1.00 28.61 142 SER D CA 1
ATOM 1151 C C . SER A 1 142 ? 42.523 79.869 57.930 1.00 28.68 142 SER D C 1
ATOM 1152 O O . SER A 1 142 ? 43.404 80.076 58.763 1.00 34.22 142 SER D O 1
ATOM 1155 N N . VAL A 1 143 ? 42.681 79.040 56.901 1.00 28.67 143 VAL D N 1
ATOM 1156 C CA . VAL A 1 143 ? 43.893 78.178 56.794 1.00 28.69 143 VAL D CA 1
ATOM 1157 C C . VAL A 1 143 ? 44.752 78.564 55.587 1.00 28.42 143 VAL D C 1
ATOM 1158 O O . VAL A 1 143 ? 45.888 78.112 55.544 1.00 32.41 143 VAL D O 1
ATOM 1162 N N . SER A 1 144 ? 44.227 79.302 54.618 1.00 29.04 144 SER D N 1
ATOM 1163 C CA . SER A 1 144 ? 44.927 79.592 53.348 1.00 30.49 144 SER D CA 1
ATOM 1164 C C . SER A 1 144 ? 45.250 81.081 53.263 1.00 30.43 144 SER D C 1
ATOM 1165 O O . SER A 1 144 ? 44.327 81.907 53.368 1.00 28.84 144 SER D O 1
ATOM 1168 N N . THR A 1 145 ? 46.521 81.418 53.065 1.00 33.22 145 THR D N 1
ATOM 1169 C CA . THR A 1 145 ? 46.936 82.839 52.914 1.00 32.23 145 THR D CA 1
ATOM 1170 C C . THR A 1 145 ? 46.327 83.444 51.648 1.00 30.49 145 THR D C 1
ATOM 1171 O O . THR A 1 145 ? 45.851 84.591 51.705 1.00 32.34 145 THR D O 1
ATOM 1175 N N . ALA A 1 146 ? 46.290 82.699 50.551 1.00 31.14 146 ALA D N 1
ATOM 1176 C CA . ALA A 1 146 ? 45.694 83.205 49.295 1.00 33.04 146 ALA D CA 1
ATOM 1177 C C . ALA A 1 146 ? 44.212 83.533 49.504 1.00 32.65 146 ALA D C 1
ATOM 1178 O O . ALA A 1 146 ? 43.751 84.651 49.148 1.00 34.69 146 ALA D O 1
ATOM 1180 N N . VAL A 1 147 ? 43.487 82.596 50.108 1.00 29.04 147 VAL D N 1
ATOM 1181 C CA . VAL A 1 147 ? 42.024 82.781 50.307 1.00 29.03 147 VAL D CA 1
ATOM 1182 C C . VAL A 1 147 ? 41.799 83.942 51.276 1.00 26.16 147 VAL D C 1
ATOM 1183 O O . VAL A 1 147 ? 40.896 84.767 51.035 1.00 28.83 147 VAL D O 1
ATOM 1187 N N . PHE A 1 148 ? 42.599 84.016 52.332 1.00 27.29 148 PHE D N 1
ATOM 1188 C CA . PHE A 1 148 ? 42.476 85.127 53.306 1.00 28.75 148 PHE D CA 1
ATOM 1189 C C . PHE A 1 148 ? 42.691 86.469 52.608 1.00 30.24 148 PHE D C 1
ATOM 1190 O O . PHE A 1 148 ? 41.928 87.416 52.849 1.00 31.74 148 PHE D O 1
ATOM 1198 N N . LYS A 1 149 ? 43.718 86.541 51.758 1.00 31.96 149 LYS D N 1
ATOM 1199 C CA . LYS A 1 149 ? 43.995 87.794 51.008 1.00 36.86 149 LYS D CA 1
ATOM 1200 C C . LYS A 1 149 ? 42.825 88.111 50.086 1.00 35.54 149 LYS D C 1
ATOM 1201 O O . LYS A 1 149 ? 42.548 89.292 49.860 1.00 36.25 149 LYS D O 1
ATOM 1207 N N . ARG A 1 150 ? 42.129 87.086 49.613 1.00 32.68 150 ARG D N 1
ATOM 1208 C CA . ARG A 1 150 ? 40.926 87.326 48.791 1.00 31.08 150 ARG D CA 1
ATOM 1209 C C . ARG A 1 150 ? 39.728 87.701 49.678 1.00 32.04 150 ARG D C 1
ATOM 1210 O O . ARG A 1 150 ? 38.883 88.465 49.228 1.00 32.75 150 ARG D O 1
ATOM 1218 N N . PHE A 1 151 ? 39.645 87.152 50.887 1.00 29.82 151 PHE D N 1
ATOM 1219 C CA . PHE A 1 151 ? 38.510 87.414 51.809 1.00 30.78 151 PHE D CA 1
ATOM 1220 C C . PHE A 1 151 ? 39.056 87.845 53.153 1.00 30.29 151 PHE D C 1
ATOM 1221 O O . PHE A 1 151 ? 38.929 87.137 54.150 1.00 31.50 151 PHE D O 1
ATOM 1229 N N . PRO A 1 152 ? 39.728 89.016 53.226 1.00 32.59 152 PRO D N 1
ATOM 1230 C CA . PRO A 1 152 ? 40.346 89.439 54.479 1.00 35.21 152 PRO D CA 1
ATOM 1231 C C . PRO A 1 152 ? 39.346 89.762 55.595 1.00 33.39 152 PRO D C 1
ATOM 1232 O O . PRO A 1 152 ? 39.725 89.745 56.731 1.00 34.85 152 PRO D O 1
ATOM 1236 N N . THR A 1 153 ? 38.088 89.996 55.258 1.00 34.27 153 THR D N 1
ATOM 1237 C CA . THR A 1 153 ? 37.023 90.204 56.269 1.00 35.60 153 THR D CA 1
ATOM 1238 C C . THR A 1 153 ? 35.740 89.504 55.832 1.00 32.93 153 THR D C 1
ATOM 1239 O O . THR A 1 153 ? 35.569 89.237 54.632 1.00 34.80 153 THR D O 1
ATOM 1243 N N . ILE A 1 154 ? 34.853 89.257 56.781 1.00 36.02 154 ILE D N 1
ATOM 1244 C CA . ILE A 1 154 ? 33.541 88.614 56.495 1.00 37.74 154 ILE D CA 1
ATOM 1245 C C . ILE A 1 154 ? 32.739 89.512 55.554 1.00 38.70 154 ILE D C 1
ATOM 1246 O O . ILE A 1 154 ? 31.932 88.971 54.757 1.00 35.24 154 ILE D O 1
ATOM 1251 N N . ASP A 1 155 ? 32.969 90.821 55.596 1.00 38.03 155 ASP D N 1
ATOM 1252 C CA . ASP A 1 155 ? 32.324 91.745 54.627 1.00 41.00 155 ASP D CA 1
ATOM 1253 C C . ASP A 1 155 ? 32.635 91.314 53.194 1.00 37.96 155 ASP D C 1
ATOM 1254 O O . ASP A 1 155 ? 31.737 91.360 52.356 1.00 37.38 155 ASP D O 1
ATOM 1259 N N . HIS A 1 156 ? 33.864 90.885 52.925 1.00 32.98 156 HIS D N 1
ATOM 1260 C CA . HIS A 1 156 ? 34.243 90.416 51.575 1.00 34.30 156 HIS D CA 1
ATOM 1261 C C . HIS A 1 156 ? 33.459 89.146 51.235 1.00 33.32 156 HIS D C 1
ATOM 1262 O O . HIS A 1 156 ? 33.052 88.990 50.090 1.00 32.31 156 HIS D O 1
ATOM 1269 N N . VAL A 1 157 ? 33.253 88.271 52.206 1.00 33.44 157 VAL D N 1
ATOM 1270 C CA . VAL A 1 157 ? 32.469 87.029 51.963 1.00 32.34 157 VAL D CA 1
ATOM 1271 C C . VAL A 1 157 ? 31.048 87.427 51.582 1.00 32.36 157 VAL D C 1
ATOM 1272 O O . VAL A 1 157 ? 30.486 86.816 50.672 1.00 33.56 157 VAL D O 1
ATOM 1276 N N . VAL A 1 158 ? 30.493 88.420 52.259 1.00 32.66 158 VAL D N 1
ATOM 1277 C CA . VAL A 1 158 ? 29.114 88.885 51.943 1.00 38.77 158 VAL D CA 1
ATOM 1278 C C . VAL A 1 158 ? 29.087 89.505 50.549 1.00 37.76 158 VAL D C 1
ATOM 1279 O O . VAL A 1 158 ? 28.208 89.152 49.759 1.00 38.60 158 VAL D O 1
ATOM 1283 N N . GLU A 1 159 ? 30.020 90.397 50.245 1.00 44.53 159 GLU D N 1
ATOM 1284 C CA . GLU A 1 159 ? 30.043 91.095 48.928 1.00 44.21 159 GLU D CA 1
ATOM 1285 C C . GLU A 1 159 ? 30.293 90.095 47.802 1.00 40.98 159 GLU D C 1
ATOM 1286 O O . GLU A 1 159 ? 29.770 90.315 46.698 1.00 42.54 159 GLU D O 1
ATOM 1292 N N . ALA A 1 160 ? 30.993 89.002 48.085 1.00 39.20 160 ALA D N 1
ATOM 1293 C CA . ALA A 1 160 ? 31.278 87.957 47.078 1.00 40.28 160 ALA D CA 1
ATOM 1294 C C . ALA A 1 160 ? 30.052 87.057 46.832 1.00 37.54 160 ALA D C 1
ATOM 1295 O O . ALA A 1 160 ? 30.117 86.276 45.891 1.00 42.87 160 ALA D O 1
ATOM 1297 N N . GLY A 1 161 ? 29.014 87.130 47.663 1.00 38.41 161 GLY D N 1
ATOM 1298 C CA . GLY A 1 161 ? 27.747 86.394 47.449 1.00 37.72 161 GLY D CA 1
ATOM 1299 C C . GLY A 1 161 ? 27.662 85.066 48.192 1.00 37.95 161 GLY D C 1
ATOM 1300 O O . GLY A 1 161 ? 26.596 84.423 48.115 1.00 39.31 161 GLY D O 1
ATOM 1301 N N . PHE A 1 162 ? 28.711 84.630 48.893 1.00 33.01 162 PHE D N 1
ATOM 1302 C CA . PHE A 1 162 ? 28.666 83.343 49.636 1.00 34.73 162 PHE D CA 1
ATOM 1303 C C . PHE A 1 162 ? 27.719 83.447 50.829 1.00 35.29 162 PHE D C 1
ATOM 1304 O O . PHE A 1 162 ? 27.032 82.485 51.154 1.00 34.28 162 PHE D O 1
ATOM 1312 N N . MET A 1 163 ? 27.707 84.608 51.472 1.00 32.07 163 MET D N 1
ATOM 1313 C CA . MET A 1 163 ? 26.875 84.865 52.667 1.00 34.86 163 MET D CA 1
ATOM 1314 C C . MET A 1 163 ? 25.973 86.063 52.357 1.00 34.22 163 MET D C 1
ATOM 1315 O O . MET A 1 163 ? 26.446 87.046 51.751 1.00 37.94 163 MET D O 1
ATOM 1320 N N . THR A 1 164 ? 24.733 85.994 52.806 1.00 36.53 164 THR D N 1
ATOM 1321 C CA . THR A 1 164 ? 23.777 87.119 52.690 1.00 37.22 164 THR D CA 1
ATOM 1322 C C . THR A 1 164 ? 23.928 88.048 53.896 1.00 35.80 164 THR D C 1
ATOM 1323 O O . THR A 1 164 ? 24.460 87.645 54.957 1.00 35.05 164 THR D O 1
ATOM 1327 N N . ARG A 1 165 ? 23.422 89.261 53.743 1.00 38.64 165 ARG D N 1
ATOM 1328 C CA . ARG A 1 165 ? 23.434 90.269 54.835 1.00 41.34 165 ARG D CA 1
ATOM 1329 C C . ARG A 1 165 ? 22.647 89.770 56.050 1.00 37.07 165 ARG D C 1
ATOM 1330 O O . ARG A 1 165 ? 23.149 89.937 57.193 1.00 43.47 165 ARG D O 1
ATOM 1338 N N . GLU A 1 166 ? 21.479 89.173 55.834 1.00 36.77 166 GLU D N 1
ATOM 1339 C CA . GLU A 1 166 ? 20.681 88.597 56.949 1.00 40.65 166 GLU D CA 1
ATOM 1340 C C . GLU A 1 166 ? 21.455 87.441 57.588 1.00 38.20 166 GLU D C 1
ATOM 1341 O O . GLU A 1 166 ? 21.476 87.320 58.848 1.00 39.40 166 GLU D O 1
ATOM 1347 N N . GLU A 1 167 ? 22.057 86.610 56.742 1.00 36.18 167 GLU D N 1
ATOM 1348 C CA . GLU A 1 167 ? 22.881 85.488 57.233 1.00 36.25 167 GLU D CA 1
ATOM 1349 C C . GLU A 1 167 ? 24.034 86.069 58.038 1.00 33.68 167 GLU D C 1
ATOM 1350 O O . GLU A 1 167 ? 24.392 85.468 59.060 1.00 36.21 167 GLU D O 1
ATOM 1356 N N . ARG A 1 168 ? 24.617 87.167 57.564 1.00 37.32 168 ARG D N 1
ATOM 1357 C CA . ARG A 1 168 ? 25.750 87.789 58.283 1.00 39.43 168 ARG D CA 1
ATOM 1358 C C . ARG A 1 168 ? 25.270 88.296 59.651 1.00 37.46 168 ARG D C 1
ATOM 1359 O O . ARG A 1 168 ? 26.037 88.173 60.632 1.00 36.87 168 ARG D O 1
ATOM 1367 N N . LYS A 1 169 ? 24.074 88.864 59.719 1.00 39.99 169 LYS D N 1
ATOM 1368 C CA . LYS A 1 169 ? 23.506 89.327 61.012 1.00 44.53 169 LYS D CA 1
ATOM 1369 C C . LYS A 1 169 ? 23.408 88.149 61.993 1.00 41.44 169 LYS D C 1
ATOM 1370 O O . LYS A 1 169 ? 23.937 88.249 63.124 1.00 40.99 169 LYS D O 1
ATOM 1376 N N . LYS A 1 170 ? 22.801 87.054 61.550 1.00 39.20 170 LYS D N 1
ATOM 1377 C CA . LYS A 1 170 ? 22.692 85.845 62.407 1.00 41.79 170 LYS D CA 1
ATOM 1378 C C . LYS A 1 170 ? 24.087 85.328 62.772 1.00 39.13 170 LYS D C 1
ATOM 1379 O O . LYS A 1 170 ? 24.300 84.938 63.933 1.00 38.35 170 LYS D O 1
ATOM 1385 N N . PHE A 1 171 ? 24.997 85.325 61.805 1.00 36.15 171 PHE D N 1
ATOM 1386 C CA . PHE A 1 171 ? 26.359 84.771 61.965 1.00 35.29 171 PHE D CA 1
ATOM 1387 C C . PHE A 1 171 ? 27.103 85.556 63.048 1.00 36.74 171 PHE D C 1
ATOM 1388 O O . PHE A 1 171 ? 27.740 84.937 63.917 1.00 34.18 171 PHE D O 1
ATOM 1396 N N . GLU A 1 172 ? 27.029 86.882 62.999 1.00 42.24 172 GLU D N 1
ATOM 1397 C CA . GLU A 1 172 ? 27.723 87.753 63.985 1.00 48.26 172 GLU D CA 1
ATOM 1398 C C . GLU A 1 172 ? 27.010 87.740 65.335 1.00 46.61 172 GLU D C 1
ATOM 1399 O O . GLU A 1 172 ? 27.703 87.918 66.353 1.00 54.29 172 GLU D O 1
ATOM 1405 N N . ASN A 1 173 ? 25.697 87.534 65.359 1.00 47.45 173 ASN D N 1
ATOM 1406 C CA . ASN A 1 173 ? 24.944 87.528 66.636 1.00 50.51 173 ASN D CA 1
ATOM 1407 C C . ASN A 1 173 ? 25.298 86.285 67.459 1.00 47.78 173 ASN D C 1
ATOM 1408 O O . ASN A 1 173 ? 25.062 86.317 68.676 1.00 51.61 173 ASN D O 1
ATOM 1413 N N . LEU A 1 174 ? 25.811 85.228 66.832 1.00 45.78 174 LEU D N 1
ATOM 1414 C CA . LEU A 1 174 ? 26.199 84.005 67.578 1.00 44.89 174 LEU D CA 1
ATOM 1415 C C . LEU A 1 174 ? 27.374 84.325 68.494 1.00 44.45 174 LEU D C 1
ATOM 1416 O O . LEU A 1 174 ? 28.413 84.775 67.998 1.00 46.43 174 LEU D O 1
ATOM 1421 N N . ASN A 1 175 ? 27.195 84.080 69.786 1.00 43.31 175 ASN D N 1
ATOM 1422 C CA . ASN A 1 175 ? 28.225 84.377 70.805 1.00 50.29 175 ASN D CA 1
ATOM 1423 C C . ASN A 1 175 ? 29.167 83.179 70.875 1.00 43.04 175 ASN D C 1
ATOM 1424 O O . ASN A 1 175 ? 28.873 82.213 71.599 1.00 46.35 175 ASN D O 1
ATOM 1429 N N . SER A 1 176 ? 30.253 83.237 70.126 1.00 41.39 176 SER D N 1
ATOM 1430 C CA . SER A 1 176 ? 31.287 82.183 70.134 1.00 43.02 176 SER D CA 1
ATOM 1431 C C . SER A 1 176 ? 32.654 82.826 69.952 1.00 42.15 176 SER D C 1
ATOM 1432 O O . SER A 1 176 ? 32.814 83.616 69.014 1.00 48.04 176 SER D O 1
ATOM 1435 N N . SER A 1 177 ? 33.614 82.444 70.782 1.00 41.95 177 SER D N 1
ATOM 1436 C CA . SER A 1 177 ? 35.024 82.880 70.669 1.00 45.26 177 SER D CA 1
ATOM 1437 C C . SER A 1 177 ? 35.801 81.939 69.745 1.00 43.16 177 SER D C 1
ATOM 1438 O O . SER A 1 177 ? 36.995 82.185 69.533 1.00 48.63 177 SER D O 1
ATOM 1441 N N . TYR A 1 178 ? 35.165 80.883 69.233 1.00 34.75 178 TYR D N 1
ATOM 1442 C CA . TYR A 1 178 ? 35.829 79.871 68.385 1.00 33.44 178 TYR D CA 1
ATOM 1443 C C . TYR A 1 178 ? 35.427 80.092 66.932 1.00 32.14 178 TYR D C 1
ATOM 1444 O O . TYR A 1 178 ? 34.382 80.714 66.642 1.00 36.58 178 TYR D O 1
ATOM 1453 N N . ASN A 1 179 ? 36.242 79.561 66.037 1.00 29.97 179 ASN D N 1
ATOM 1454 C CA . ASN A 1 179 ? 36.029 79.699 64.576 1.00 31.17 179 ASN D CA 1
ATOM 1455 C C . ASN A 1 179 ? 34.632 79.170 64.207 1.00 30.09 179 ASN D C 1
ATOM 1456 O O . ASN A 1 179 ? 34.242 78.092 64.666 1.00 31.60 179 ASN D O 1
ATOM 1461 N N . LYS A 1 180 ? 33.915 79.923 63.381 1.00 31.24 180 LYS D N 1
ATOM 1462 C CA . LYS A 1 180 ? 32.492 79.646 63.059 1.00 31.94 180 LYS D CA 1
ATOM 1463 C C . LYS A 1 180 ? 32.335 79.002 61.692 1.00 29.58 180 LYS D C 1
ATOM 1464 O O . LYS A 1 180 ? 31.213 79.085 61.124 1.00 29.29 180 LYS D O 1
ATOM 1470 N N . TYR A 1 181 ? 33.371 78.373 61.156 1.00 27.06 181 TYR D N 1
ATOM 1471 C CA . TYR A 1 181 ? 33.278 77.753 59.821 1.00 31.26 181 TYR D CA 1
ATOM 1472 C C . TYR A 1 181 ? 32.146 76.720 59.774 1.00 28.41 181 TYR D C 1
ATOM 1473 O O . TYR A 1 181 ? 31.609 76.473 58.691 1.00 32.43 181 TYR D O 1
ATOM 1482 N N . TRP A 1 182 ? 31.816 76.121 60.919 1.00 28.22 182 TRP D N 1
ATOM 1483 C CA . TRP A 1 182 ? 30.823 75.024 61.035 1.00 25.95 182 TRP D CA 1
ATOM 1484 C C . TRP A 1 182 ? 29.395 75.556 60.959 1.00 26.04 182 TRP D C 1
ATOM 1485 O O . TRP A 1 182 ? 28.477 74.751 60.743 1.00 25.15 182 TRP D O 1
ATOM 1496 N N . VAL A 1 183 ? 29.189 76.845 61.198 1.00 23.09 183 VAL D N 1
ATOM 1497 C CA . VAL A 1 183 ? 27.819 77.407 61.289 1.00 24.51 183 VAL D CA 1
ATOM 1498 C C . VAL A 1 183 ? 26.983 77.085 60.050 1.00 23.29 183 VAL D C 1
ATOM 1499 O O . VAL A 1 183 ? 25.847 76.632 60.179 1.00 25.68 183 VAL D O 1
ATOM 1503 N N . PRO A 1 184 ? 27.475 77.293 58.808 1.00 24.15 184 PRO D N 1
ATOM 1504 C CA . PRO A 1 184 ? 26.656 76.991 57.632 1.00 24.26 184 PRO D CA 1
ATOM 1505 C C . PRO A 1 184 ? 26.281 75.509 57.508 1.00 23.41 184 PRO D C 1
ATOM 1506 O O . PRO A 1 184 ? 25.276 75.212 56.912 1.00 25.13 184 PRO D O 1
ATOM 1510 N N . CYS A 1 185 ? 27.056 74.618 58.107 1.00 25.74 185 CYS D N 1
ATOM 1511 C CA . CYS A 1 185 ? 26.678 73.182 58.132 1.00 25.83 185 CYS D CA 1
ATOM 1512 C C . CYS A 1 185 ? 25.452 72.963 59.016 1.00 24.59 185 CYS D C 1
ATOM 1513 O O . CYS A 1 185 ? 24.555 72.199 58.617 1.00 24.11 185 CYS D O 1
ATOM 1516 N N . VAL A 1 186 ? 25.373 73.681 60.131 1.00 25.19 186 VAL D N 1
ATOM 1517 C CA . VAL A 1 186 ? 24.175 73.613 60.988 1.00 25.92 186 VAL D CA 1
ATOM 1518 C C . VAL A 1 186 ? 22.998 74.241 60.244 1.00 25.40 186 VAL D C 1
ATOM 1519 O O . VAL A 1 186 ? 21.878 73.702 60.302 1.00 27.05 186 VAL D O 1
ATOM 1523 N N . TRP A 1 187 ? 23.232 75.364 59.568 1.00 23.56 187 TRP D N 1
ATOM 1524 C CA . TRP A 1 187 ? 22.191 75.958 58.704 1.00 24.16 187 TRP D CA 1
ATOM 1525 C C . TRP A 1 187 ? 21.722 74.932 57.669 1.00 22.97 187 TRP D C 1
ATOM 1526 O O . TRP A 1 187 ? 20.501 74.837 57.448 1.00 25.07 187 TRP D O 1
ATOM 1537 N N . PHE A 1 188 ? 22.655 74.221 57.057 1.00 22.62 188 PHE D N 1
ATOM 1538 C CA . PHE A 1 188 ? 22.327 73.209 56.030 1.00 24.87 188 PHE D CA 1
ATOM 1539 C C . PHE A 1 188 ? 21.420 72.145 56.651 1.00 23.60 188 PHE D C 1
ATOM 1540 O O . PHE A 1 188 ? 20.434 71.758 56.018 1.00 23.39 188 PHE D O 1
ATOM 1548 N N . SER A 1 189 ? 21.781 71.643 57.830 1.00 24.99 189 SER D N 1
ATOM 1549 C CA . SER A 1 189 ? 20.996 70.582 58.506 1.00 25.69 189 SER D CA 1
ATOM 1550 C C . SER A 1 189 ? 19.577 71.077 58.765 1.00 26.78 189 SER D C 1
ATOM 1551 O O . SER A 1 189 ? 18.615 70.344 58.443 1.00 27.13 189 SER D O 1
ATOM 1554 N N . ASN A 1 190 ? 19.454 72.289 59.308 1.00 26.19 190 ASN D N 1
ATOM 1555 C CA . ASN A 1 190 ? 18.126 72.878 59.593 1.00 28.10 190 ASN D CA 1
ATOM 1556 C C . ASN A 1 190 ? 17.325 73.032 58.299 1.00 25.65 190 ASN D C 1
ATOM 1557 O O . ASN A 1 190 ? 16.134 72.704 58.280 1.00 26.91 190 ASN D O 1
ATOM 1562 N N . LEU A 1 191 ? 17.960 73.516 57.245 1.00 25.44 191 LEU D N 1
ATOM 1563 C CA . LEU A 1 191 ? 17.237 73.778 55.973 1.00 26.32 191 LEU D CA 1
ATOM 1564 C C . LEU A 1 191 ? 16.823 72.449 55.332 1.00 25.19 191 LEU D C 1
ATOM 1565 O O . LEU A 1 191 ? 15.742 72.381 54.753 1.00 27.06 191 LEU D O 1
ATOM 1570 N N . ALA A 1 192 ? 17.653 71.415 55.428 1.00 25.65 192 ALA D N 1
ATOM 1571 C CA . ALA A 1 192 ? 17.313 70.077 54.894 1.00 25.96 192 ALA D CA 1
ATOM 1572 C C . ALA A 1 192 ? 16.110 69.533 55.671 1.00 26.78 192 ALA D C 1
ATOM 1573 O O . ALA A 1 192 ? 15.180 68.984 55.036 1.00 25.84 192 ALA D O 1
ATOM 1575 N N . ALA A 1 193 ? 16.121 69.670 56.997 1.00 27.09 193 ALA D N 1
ATOM 1576 C CA . ALA A 1 193 ? 14.982 69.219 57.831 1.00 29.55 193 ALA D CA 1
ATOM 1577 C C . ALA A 1 193 ? 13.718 69.964 57.400 1.00 28.64 193 ALA D C 1
ATOM 1578 O O . ALA A 1 193 ? 12.656 69.330 57.270 1.00 30.10 193 ALA D O 1
ATOM 1580 N N . GLN A 1 194 ? 13.827 71.268 57.178 1.00 28.98 194 GLN D N 1
ATOM 1581 C CA . GLN A 1 194 ? 12.672 72.083 56.749 1.00 31.05 194 GLN D CA 1
ATOM 1582 C C . GLN A 1 194 ? 12.173 71.614 55.376 1.00 28.81 194 GLN D C 1
ATOM 1583 O O . GLN A 1 194 ? 10.950 71.500 55.173 1.00 30.51 194 GLN D O 1
ATOM 1589 N N . ALA A 1 195 ? 13.086 71.338 54.451 1.00 27.53 195 ALA D N 1
ATOM 1590 C CA . ALA A 1 195 ? 12.708 70.872 53.098 1.00 29.18 195 ALA D CA 1
ATOM 1591 C C . ALA A 1 195 ? 11.966 69.530 53.211 1.00 26.94 195 ALA D C 1
ATOM 1592 O O . ALA A 1 195 ? 10.963 69.337 52.510 1.00 28.03 195 ALA D O 1
ATOM 1594 N N . ARG A 1 196 ? 12.444 68.638 54.077 1.00 28.54 196 ARG D N 1
ATOM 1595 C CA . ARG A 1 196 ? 11.774 67.338 54.293 1.00 28.61 196 ARG D CA 1
ATOM 1596 C C . ARG A 1 196 ? 10.383 67.586 54.866 1.00 31.51 196 ARG D C 1
ATOM 1597 O O . ARG A 1 196 ? 9.416 66.962 54.394 1.00 30.10 196 ARG D O 1
ATOM 1605 N N . ARG A 1 197 ? 10.286 68.493 55.828 1.00 32.03 197 ARG D N 1
ATOM 1606 C CA . ARG A 1 197 ? 8.997 68.803 56.495 1.00 36.88 197 ARG D CA 1
ATOM 1607 C C . ARG A 1 197 ? 8.007 69.334 55.446 1.00 36.94 197 ARG D C 1
ATOM 1608 O O . ARG A 1 197 ? 6.835 68.962 55.508 1.00 38.14 197 ARG D O 1
ATOM 1616 N N . GLU A 1 198 ? 8.470 70.148 54.498 1.00 39.54 198 GLU D N 1
ATOM 1617 C CA . GLU A 1 198 ? 7.600 70.761 53.461 1.00 39.92 198 GLU D CA 1
ATOM 1618 C C . GLU A 1 198 ? 7.343 69.794 52.296 1.00 36.19 198 GLU D C 1
ATOM 1619 O O . GLU A 1 198 ? 6.548 70.145 51.419 1.00 42.54 198 GLU D O 1
ATOM 1625 N N . GLY A 1 199 ? 7.995 68.637 52.267 1.00 33.88 199 GLY D N 1
ATOM 1626 C CA . GLY A 1 199 ? 7.787 67.641 51.207 1.00 33.27 199 GLY D CA 1
ATOM 1627 C C . GLY A 1 199 ? 8.672 67.894 49.995 1.00 33.59 199 GLY D C 1
ATOM 1628 O O . GLY A 1 199 ? 8.517 67.164 49.011 1.00 34.06 199 GLY D O 1
ATOM 1629 N N . ARG A 1 200 ? 9.609 68.842 50.059 1.00 32.06 200 ARG D N 1
ATOM 1630 C CA . ARG A 1 200 ? 10.580 69.064 48.955 1.00 31.38 200 ARG D CA 1
ATOM 1631 C C . ARG A 1 200 ? 11.539 67.876 48.901 1.00 31.92 200 ARG D C 1
ATOM 1632 O O . ARG A 1 200 ? 11.859 67.422 47.828 1.00 33.46 200 ARG D O 1
ATOM 1640 N N . ILE A 1 201 ? 11.942 67.355 50.047 1.00 28.47 201 ILE D N 1
ATOM 1641 C CA . ILE A 1 201 ? 12.639 66.047 50.134 1.00 28.99 201 ILE D CA 1
ATOM 1642 C C . ILE A 1 201 ? 11.556 64.997 50.358 1.00 29.79 201 ILE D C 1
ATOM 1643 O O . ILE A 1 201 ? 10.832 65.072 51.354 1.00 32.01 201 ILE D O 1
ATOM 1648 N N . ARG A 1 202 ? 11.449 64.042 49.460 1.00 31.12 202 ARG D N 1
ATOM 1649 C CA . ARG A 1 202 ? 10.242 63.180 49.386 1.00 34.32 202 ARG D CA 1
ATOM 1650 C C . ARG A 1 202 ? 10.318 62.016 50.365 1.00 35.62 202 ARG D C 1
ATOM 1651 O O . ARG A 1 202 ? 9.282 61.380 50.555 1.00 38.39 202 ARG D O 1
ATOM 1659 N N . ASP A 1 203 ? 11.477 61.703 50.934 1.00 34.51 203 ASP D N 1
ATOM 1660 C CA . ASP A 1 203 ? 11.578 60.512 51.804 1.00 34.09 203 ASP D CA 1
ATOM 1661 C C . ASP A 1 203 ? 12.605 60.745 52.897 1.00 31.83 203 ASP D C 1
ATOM 1662 O O . ASP A 1 203 ? 13.505 61.585 52.755 1.00 30.57 203 ASP D O 1
ATOM 1667 N N . ASN A 1 204 ? 12.429 59.993 53.964 1.00 29.31 204 ASN D N 1
ATOM 1668 C CA . ASN A 1 204 ? 13.329 60.031 55.136 1.00 32.03 204 ASN D CA 1
ATOM 1669 C C . ASN A 1 204 ? 14.708 59.531 54.727 1.00 28.84 204 ASN D C 1
ATOM 1670 O O . ASN A 1 204 ? 15.702 60.088 55.213 1.00 31.02 204 ASN D O 1
ATOM 1675 N N . SER A 1 205 ? 14.763 58.537 53.853 1.00 30.11 205 SER D N 1
ATOM 1676 C CA A SER A 1 205 ? 16.070 57.977 53.426 0.50 31.18 205 SER D CA 1
ATOM 1677 C CA B SER A 1 205 ? 16.050 57.967 53.376 0.50 31.12 205 SER D CA 1
ATOM 1678 C C . SER A 1 205 ? 16.851 59.056 52.653 1.00 29.90 205 SER D C 1
ATOM 1679 O O . SER A 1 205 ? 18.098 59.150 52.832 1.00 30.43 205 SER D O 1
ATOM 1684 N N . ALA A 1 206 ? 16.155 59.878 51.873 1.00 30.13 206 ALA D N 1
ATOM 1685 C CA . ALA A 1 206 ? 16.792 60.987 51.126 1.00 29.86 206 ALA D CA 1
ATOM 1686 C C . ALA A 1 206 ? 17.403 61.969 52.128 1.00 29.19 206 ALA D C 1
ATOM 1687 O O . ALA A 1 206 ? 18.505 62.467 51.889 1.00 28.90 206 ALA D O 1
ATOM 1689 N N . LEU A 1 207 ? 16.646 62.302 53.173 1.00 28.15 207 LEU D N 1
ATOM 1690 C CA . LEU A 1 207 ? 17.140 63.280 54.162 1.00 27.39 207 LEU D CA 1
ATOM 1691 C C . LEU A 1 207 ? 18.364 62.666 54.830 1.00 25.86 207 LEU D C 1
ATOM 1692 O O . LEU A 1 207 ? 19.336 63.380 55.027 1.00 25.86 207 LEU D O 1
ATOM 1697 N N . LYS A 1 208 ? 18.312 61.369 55.125 1.00 24.44 208 LYS D N 1
ATOM 1698 C CA . LYS A 1 208 ? 19.446 60.721 55.809 1.00 25.96 208 LYS D CA 1
ATOM 1699 C C . LYS A 1 208 ? 20.658 60.831 54.891 1.00 24.85 208 LYS D C 1
ATOM 1700 O O . LYS A 1 208 ? 21.754 61.123 55.377 1.00 26.37 208 LYS D O 1
ATOM 1706 N N . LEU A 1 209 ? 20.461 60.572 53.609 1.00 24.85 209 LEU D N 1
ATOM 1707 C CA . LEU A 1 209 ? 21.604 60.608 52.661 1.00 27.47 209 LEU D CA 1
ATOM 1708 C C . LEU A 1 209 ? 22.221 62.012 52.628 1.00 24.64 209 LEU D C 1
ATOM 1709 O O . LEU A 1 209 ? 23.433 62.129 52.634 1.00 25.04 209 LEU D O 1
ATOM 1714 N N . LEU A 1 210 ? 21.363 63.034 52.574 1.00 26.62 210 LEU D N 1
ATOM 1715 C CA . LEU A 1 210 ? 21.856 64.434 52.560 1.00 27.79 210 LEU D CA 1
ATOM 1716 C C . LEU A 1 210 ? 22.666 64.678 53.835 1.00 26.60 210 LEU D C 1
ATOM 1717 O O . LEU A 1 210 ? 23.779 65.230 53.726 1.00 25.65 210 LEU D O 1
ATOM 1722 N N . LEU A 1 211 ? 22.135 64.271 54.992 1.00 25.33 211 LEU D N 1
ATOM 1723 C CA . LEU A 1 211 ? 22.845 64.566 56.260 1.00 26.08 211 LEU D CA 1
ATOM 1724 C C . LEU A 1 211 ? 24.133 63.751 56.270 1.00 25.95 211 LEU D C 1
ATOM 1725 O O . LEU A 1 211 ? 25.126 64.255 56.762 1.00 27.10 211 LEU D O 1
ATOM 1730 N N . GLU A 1 212 ? 24.124 62.556 55.705 1.00 26.20 212 GLU D N 1
ATOM 1731 C CA . GLU A 1 212 ? 25.346 61.727 55.704 1.00 28.59 212 GLU D CA 1
ATOM 1732 C C . GLU A 1 212 ? 26.396 62.455 54.882 1.00 26.71 212 GLU D C 1
ATOM 1733 O O . GLU A 1 212 ? 27.520 62.559 55.331 1.00 27.48 212 GLU D O 1
ATOM 1739 N N . GLU A 1 213 ? 26.014 62.983 53.736 1.00 26.38 213 GLU D N 1
ATOM 1740 C CA . GLU A 1 213 ? 27.001 63.644 52.849 1.00 28.77 213 GLU D CA 1
ATOM 1741 C C . GLU A 1 213 ? 27.424 64.987 53.459 1.00 25.43 213 GLU D C 1
ATOM 1742 O O . GLU A 1 213 ? 28.575 65.332 53.294 1.00 26.36 213 GLU D O 1
ATOM 1748 N N . LEU A 1 214 ? 26.515 65.700 54.118 1.00 26.10 214 LEU D N 1
ATOM 1749 C CA . LEU A 1 214 ? 26.843 66.967 54.829 1.00 25.59 214 LEU D CA 1
ATOM 1750 C C . LEU A 1 214 ? 27.946 66.700 55.849 1.00 25.15 214 LEU D C 1
ATOM 1751 O O . LEU A 1 214 ? 28.862 67.510 55.940 1.00 26.36 214 LEU D O 1
ATOM 1756 N N . ASN A 1 215 ? 27.817 65.606 56.593 1.00 25.61 215 ASN D N 1
ATOM 1757 C CA . ASN A 1 215 ? 28.840 65.337 57.644 1.00 28.72 215 ASN D CA 1
ATOM 1758 C C . ASN A 1 215 ? 30.203 64.969 57.015 1.00 24.74 215 ASN D C 1
ATOM 1759 O O . ASN A 1 215 ? 31.220 65.261 57.599 1.00 27.07 215 ASN D O 1
ATOM 1764 N N . VAL A 1 216 ? 30.184 64.283 55.883 1.00 25.82 216 VAL D N 1
ATOM 1765 C CA . VAL A 1 216 ? 31.471 64.005 55.184 1.00 26.40 216 VAL D CA 1
ATOM 1766 C C . VAL A 1 216 ? 32.139 65.346 54.834 1.00 25.61 216 VAL D C 1
ATOM 1767 O O . VAL A 1 216 ? 33.342 65.553 55.140 1.00 27.31 216 VAL D O 1
ATOM 1771 N N . PHE A 1 217 ? 31.379 66.242 54.220 1.00 26.24 217 PHE D N 1
ATOM 1772 C CA . PHE A 1 217 ? 31.867 67.580 53.798 1.00 26.31 217 PHE D CA 1
ATOM 1773 C C . PHE A 1 217 ? 32.371 68.350 55.023 1.00 24.06 217 PHE D C 1
ATOM 1774 O O . PHE A 1 217 ? 33.471 68.915 55.018 1.00 24.82 217 PHE D O 1
ATOM 1782 N N . ARG A 1 218 ? 31.561 68.366 56.073 1.00 25.51 218 ARG D N 1
ATOM 1783 C CA . ARG A 1 218 ? 31.879 69.134 57.304 1.00 27.27 218 ARG D CA 1
ATOM 1784 C C . ARG A 1 218 ? 33.139 68.543 57.944 1.00 25.98 218 ARG D C 1
ATOM 1785 O O . ARG A 1 218 ? 33.966 69.325 58.446 1.00 27.41 218 ARG D O 1
ATOM 1793 N N . GLY A 1 219 ? 33.257 67.212 57.969 1.00 24.90 219 GLY D N 1
ATOM 1794 C CA . GLY A 1 219 ? 34.452 66.550 58.520 1.00 28.43 219 GLY D CA 1
ATOM 1795 C C . GLY A 1 219 ? 35.706 66.950 57.756 1.00 27.43 219 GLY D C 1
ATOM 1796 O O . GLY A 1 219 ? 36.773 67.102 58.378 1.00 27.53 219 GLY D O 1
ATOM 1797 N N . LYS A 1 220 ? 35.599 67.096 56.443 1.00 26.73 220 LYS D N 1
ATOM 1798 C CA . LYS A 1 220 ? 36.762 67.569 55.647 1.00 28.56 220 LYS D CA 1
ATOM 1799 C C . LYS A 1 220 ? 37.148 68.997 56.054 1.00 25.56 220 LYS D C 1
ATOM 1800 O O . LYS A 1 220 ? 38.354 69.274 56.235 1.00 26.84 220 LYS D O 1
ATOM 1806 N N . CYS A 1 221 ? 36.164 69.864 56.235 1.00 26.77 221 CYS D N 1
ATOM 1807 C CA . CYS A 1 221 ? 36.416 71.234 56.751 1.00 27.11 221 CYS D CA 1
ATOM 1808 C C . CYS A 1 221 ? 37.157 71.155 58.097 1.00 28.83 221 CYS D C 1
ATOM 1809 O O . CYS A 1 221 ? 38.225 71.847 58.289 1.00 28.88 221 CYS D O 1
ATOM 1812 N N . GLY A 1 222 ? 36.634 70.330 59.016 1.00 27.88 222 GLY D N 1
ATOM 1813 C CA . GLY A 1 222 ? 37.241 70.174 60.348 1.00 29.56 222 GLY D CA 1
ATOM 1814 C C . GLY A 1 222 ? 38.673 69.659 60.249 1.00 27.24 222 GLY D C 1
ATOM 1815 O O . GLY A 1 222 ? 39.547 70.064 61.071 1.00 30.80 222 GLY D O 1
ATOM 1816 N N . MET A 1 223 ? 38.910 68.744 59.308 1.00 28.34 223 MET D N 1
ATOM 1817 C CA . MET A 1 223 ? 40.259 68.159 59.123 1.00 27.81 223 MET D CA 1
ATOM 1818 C C . MET A 1 223 ? 41.226 69.262 58.676 1.00 27.58 223 MET D C 1
ATOM 1819 O O . MET A 1 223 ? 42.405 69.246 59.106 1.00 26.85 223 MET D O 1
ATOM 1824 N N . LEU A 1 224 ? 40.765 70.169 57.818 1.00 26.32 224 LEU D N 1
ATOM 1825 C CA . LEU A 1 224 ? 41.638 71.291 57.412 1.00 27.14 224 LEU D CA 1
ATOM 1826 C C . LEU A 1 224 ? 41.993 72.118 58.645 1.00 24.60 224 LEU D C 1
ATOM 1827 O O . LEU A 1 224 ? 43.175 72.461 58.813 1.00 28.38 224 LEU D O 1
ATOM 1832 N N . PHE A 1 225 ? 41.016 72.387 59.499 1.00 26.57 225 PHE D N 1
ATOM 1833 C CA . PHE A 1 225 ? 41.290 73.131 60.740 1.00 27.27 225 PHE D CA 1
ATOM 1834 C C . PHE A 1 225 ? 42.347 72.385 61.571 1.00 26.92 225 PHE D C 1
ATOM 1835 O O . PHE A 1 225 ? 43.300 73.015 62.073 1.00 28.07 225 PHE D O 1
ATOM 1843 N N . HIS A 1 226 ? 42.187 71.079 61.734 1.00 26.19 226 HIS D N 1
ATOM 1844 C CA . HIS A 1 226 ? 43.111 70.253 62.556 1.00 29.96 226 HIS D CA 1
ATOM 1845 C C . HIS A 1 226 ? 44.539 70.285 62.003 1.00 27.08 226 HIS D C 1
ATOM 1846 O O . HIS A 1 226 ? 45.483 70.490 62.771 1.00 27.06 226 HIS D O 1
ATOM 1853 N N . TYR A 1 227 ? 44.678 70.128 60.696 1.00 26.90 227 TYR D N 1
ATOM 1854 C CA . TYR A 1 227 ? 46.015 70.183 60.050 1.00 26.06 227 TYR D CA 1
ATOM 1855 C C . TYR A 1 227 ? 46.635 71.568 60.247 1.00 26.94 227 TYR D C 1
ATOM 1856 O O . TYR A 1 227 ? 47.838 71.647 60.526 1.00 29.32 227 TYR D O 1
ATOM 1865 N N . ASP A 1 228 ? 45.832 72.612 60.134 1.00 27.53 228 ASP D N 1
ATOM 1866 C CA . ASP A 1 228 ? 46.328 73.992 60.291 1.00 27.78 228 ASP D CA 1
ATOM 1867 C C . ASP A 1 228 ? 46.805 74.190 61.730 1.00 29.50 228 ASP D C 1
ATOM 1868 O O . ASP A 1 228 ? 47.810 74.873 61.944 1.00 31.51 228 ASP D O 1
ATOM 1873 N N . TRP A 1 229 ? 46.093 73.620 62.685 1.00 26.46 229 TRP D N 1
ATOM 1874 C CA . TRP A 1 229 ? 46.372 73.863 64.111 1.00 27.66 229 TRP D CA 1
ATOM 1875 C C . TRP A 1 229 ? 47.553 72.999 64.559 1.00 25.92 229 TRP D C 1
ATOM 1876 O O . TRP A 1 229 ? 48.466 73.514 65.196 1.00 26.94 229 TRP D O 1
ATOM 1887 N N . ILE A 1 230 ? 47.492 71.710 64.261 1.00 27.40 230 ILE D N 1
ATOM 1888 C CA . ILE A 1 230 ? 48.493 70.738 64.768 1.00 29.34 230 ILE D CA 1
ATOM 1889 C C . ILE A 1 230 ? 49.613 70.678 63.739 1.00 28.37 230 ILE D C 1
ATOM 1890 O O . ILE A 1 230 ? 49.544 69.859 62.802 1.00 31.02 230 ILE D O 1
ATOM 1895 N N . SER A 1 231 ? 50.579 71.566 63.882 1.00 29.02 231 SER D N 1
ATOM 1896 C CA . SER A 1 231 ? 51.763 71.598 63.005 1.00 31.37 231 SER D CA 1
ATOM 1897 C C . SER A 1 231 ? 52.503 70.268 63.163 1.00 30.60 231 SER D C 1
ATOM 1898 O O . SER A 1 231 ? 52.385 69.601 64.221 1.00 32.05 231 SER D O 1
ATOM 1901 N N . VAL A 1 232 ? 53.328 69.926 62.181 1.00 32.74 232 VAL D N 1
ATOM 1902 C CA . VAL A 1 232 ? 54.366 68.891 62.384 1.00 31.90 232 VAL D CA 1
ATOM 1903 C C . VAL A 1 232 ? 55.180 69.336 63.596 1.00 29.11 232 VAL D C 1
ATOM 1904 O O . VAL A 1 232 ? 55.604 70.489 63.673 1.00 31.15 232 VAL D O 1
ATOM 1908 N N . PRO A 1 233 ? 55.423 68.464 64.597 1.00 30.78 233 PRO D N 1
ATOM 1909 C CA . PRO A 1 233 ? 56.039 68.919 65.844 1.00 30.85 233 PRO D CA 1
ATOM 1910 C C . PRO A 1 233 ? 57.285 69.780 65.592 1.00 28.93 233 PRO D C 1
ATOM 1911 O O . PRO A 1 233 ? 58.194 69.354 64.882 1.00 29.46 233 PRO D O 1
ATOM 1915 N N . LEU A 1 234 ? 57.276 70.977 66.142 1.00 27.16 234 LEU D N 1
ATOM 1916 C CA . LEU A 1 234 ? 58.385 71.940 65.998 1.00 28.94 234 LEU D CA 1
ATOM 1917 C C . LEU A 1 234 ? 59.725 71.274 66.356 1.00 27.74 234 LEU D C 1
ATOM 1918 O O . LEU A 1 234 ? 60.720 71.574 65.688 1.00 29.34 234 LEU D O 1
ATOM 1923 N N . VAL A 1 235 ? 59.779 70.452 67.391 1.00 28.05 235 VAL D N 1
ATOM 1924 C CA . VAL A 1 235 ? 61.061 69.816 67.802 1.00 28.90 235 VAL D CA 1
ATOM 1925 C C . VAL A 1 235 ? 61.618 68.989 66.632 1.00 29.79 235 VAL D C 1
ATOM 1926 O O . VAL A 1 235 ? 62.827 69.007 66.391 1.00 30.01 235 VAL D O 1
ATOM 1930 N N . TYR A 1 236 ? 60.758 68.280 65.925 1.00 26.48 236 TYR D N 1
ATOM 1931 C CA . TYR A 1 236 ? 61.199 67.407 64.817 1.00 27.08 236 TYR D CA 1
ATOM 1932 C C . TYR A 1 236 ? 61.779 68.261 63.683 1.00 26.24 236 TYR D C 1
ATOM 1933 O O . TYR A 1 236 ? 62.862 67.959 63.145 1.00 27.21 236 TYR D O 1
ATOM 1942 N N . THR A 1 237 ? 61.076 69.331 63.333 1.00 27.47 237 THR D N 1
ATOM 1943 C CA . THR A 1 237 ? 61.521 70.274 62.287 1.00 27.88 237 THR D CA 1
ATOM 1944 C C . THR A 1 237 ? 62.872 70.875 62.679 1.00 27.28 237 THR D C 1
ATOM 1945 O O . THR A 1 237 ? 63.776 70.946 61.815 1.00 27.27 237 THR D O 1
ATOM 1949 N N . GLN A 1 238 ? 62.993 71.302 63.926 1.00 26.88 238 GLN D N 1
ATOM 1950 C CA . GLN A 1 238 ? 64.276 71.870 64.427 1.00 29.69 238 GLN D CA 1
ATOM 1951 C C . GLN A 1 238 ? 65.388 70.822 64.360 1.00 28.31 238 GLN D C 1
ATOM 1952 O O . GLN A 1 238 ? 66.516 71.185 63.981 1.00 31.59 238 GLN D O 1
ATOM 1958 N N . VAL A 1 239 ? 65.081 69.583 64.730 1.00 28.85 239 VAL D N 1
ATOM 1959 C CA . VAL A 1 239 ? 66.107 68.500 64.728 1.00 30.12 239 VAL D CA 1
ATOM 1960 C C . VAL A 1 239 ? 66.627 68.331 63.303 1.00 30.00 239 VAL D C 1
ATOM 1961 O O . VAL A 1 239 ? 67.851 68.276 63.098 1.00 30.48 239 VAL D O 1
ATOM 1965 N N . VAL A 1 240 ? 65.727 68.232 62.329 1.00 31.16 240 VAL D N 1
ATOM 1966 C CA A VAL A 1 240 ? 66.165 67.957 60.934 0.50 30.88 240 VAL D CA 1
ATOM 1967 C CA B VAL A 1 240 ? 66.152 67.963 60.930 0.50 30.77 240 VAL D CA 1
ATOM 1968 C C . VAL A 1 240 ? 66.950 69.166 60.415 1.00 29.87 240 VAL D C 1
ATOM 1969 O O . VAL A 1 240 ? 67.994 68.958 59.748 1.00 29.60 240 VAL D O 1
ATOM 1976 N N . THR A 1 241 ? 66.479 70.363 60.705 1.00 29.24 241 THR D N 1
ATOM 1977 C CA . THR A 1 241 ? 67.161 71.585 60.242 1.00 30.01 241 THR D CA 1
ATOM 1978 C C . THR A 1 241 ? 68.568 71.635 60.848 1.00 33.37 241 THR D C 1
ATOM 1979 O O . THR A 1 241 ? 69.533 71.995 60.122 1.00 32.83 241 THR D O 1
ATOM 1983 N N . ILE A 1 242 ? 68.680 71.337 62.138 1.00 31.18 242 ILE D N 1
ATOM 1984 C CA . ILE A 1 242 ? 69.998 71.378 62.834 1.00 32.83 242 ILE D CA 1
ATOM 1985 C C . ILE A 1 242 ? 70.922 70.330 62.214 1.00 31.57 242 ILE D C 1
ATOM 1986 O O . ILE A 1 242 ? 72.103 70.652 62.018 1.00 34.86 242 ILE D O 1
ATOM 1991 N N . ALA A 1 243 ? 70.435 69.126 61.949 1.00 31.35 243 ALA D N 1
ATOM 1992 C CA . ALA A 1 243 ? 71.260 68.069 61.332 1.00 34.43 243 ALA D CA 1
ATOM 1993 C C . ALA A 1 243 ? 71.795 68.567 59.975 1.00 34.61 243 ALA D C 1
ATOM 1994 O O . ALA A 1 243 ? 73.020 68.464 59.714 1.00 36.89 243 ALA D O 1
ATOM 1996 N N . LEU A 1 244 ? 70.914 69.128 59.155 1.00 35.31 244 LEU D N 1
ATOM 1997 C CA . LEU A 1 244 ? 71.321 69.598 57.812 1.00 36.38 244 LEU D CA 1
ATOM 1998 C C . LEU A 1 244 ? 72.369 70.710 57.940 1.00 37.30 244 LEU D C 1
ATOM 1999 O O . LEU A 1 244 ? 73.403 70.660 57.223 1.00 36.68 244 LEU D O 1
ATOM 2004 N N . TYR A 1 245 ? 72.125 71.674 58.810 1.00 35.18 245 TYR D N 1
ATOM 2005 C CA . TYR A 1 245 ? 73.038 72.833 58.945 1.00 37.91 245 TYR D CA 1
ATOM 2006 C C . TYR A 1 245 ? 74.369 72.393 59.565 1.00 38.74 245 TYR D C 1
ATOM 2007 O O . TYR A 1 245 ? 75.399 73.000 59.224 1.00 40.73 245 TYR D O 1
ATOM 2016 N N . SER A 1 246 ? 74.356 71.389 60.434 1.00 36.16 246 SER D N 1
ATOM 2017 C CA . SER A 1 246 ? 75.599 70.825 61.018 1.00 38.36 246 SER D CA 1
ATOM 2018 C C . SER A 1 246 ? 76.436 70.212 59.898 1.00 36.03 246 SER D C 1
ATOM 2019 O O . SER A 1 246 ? 77.675 70.463 59.856 1.00 41.49 246 SER D O 1
ATOM 2022 N N . TYR A 1 247 ? 75.793 69.442 59.030 1.00 35.37 247 TYR D N 1
ATOM 2023 C CA . TYR A 1 247 ? 76.504 68.849 57.879 1.00 37.13 247 TYR D CA 1
ATOM 2024 C C . TYR A 1 247 ? 77.069 69.980 57.010 1.00 36.25 247 TYR D C 1
ATOM 2025 O O . TYR A 1 247 ? 78.202 69.861 56.519 1.00 40.84 247 TYR D O 1
ATOM 2034 N N . PHE A 1 248 ? 76.294 71.034 56.789 1.00 36.08 248 PHE D N 1
ATOM 2035 C CA . PHE A 1 248 ? 76.734 72.170 55.949 1.00 39.16 248 PHE D CA 1
ATOM 2036 C C . PHE A 1 248 ? 77.931 72.859 56.593 1.00 40.10 248 PHE D C 1
ATOM 2037 O O . PHE A 1 248 ? 78.845 73.258 55.844 1.00 37.57 248 PHE D O 1
ATOM 2045 N N . LEU A 1 249 ? 77.938 73.012 57.911 1.00 38.89 249 LEU D N 1
ATOM 2046 C CA . LEU A 1 249 ? 79.105 73.623 58.611 1.00 42.66 249 LEU D CA 1
ATOM 2047 C C . LEU A 1 249 ? 80.337 72.733 58.397 1.00 41.07 249 LEU D C 1
ATOM 2048 O O . LEU A 1 249 ? 81.425 73.270 58.013 1.00 48.20 249 LEU D O 1
ATOM 2053 N N . ALA A 1 250 ? 80.191 71.431 58.635 1.00 42.90 250 ALA D N 1
ATOM 2054 C CA . ALA A 1 250 ? 81.312 70.473 58.494 1.00 44.02 250 ALA D CA 1
ATOM 2055 C C . ALA A 1 250 ? 81.835 70.525 57.050 1.00 47.53 250 ALA D C 1
ATOM 2056 O O . ALA A 1 250 ? 83.032 70.393 56.850 1.00 53.12 250 ALA D O 1
ATOM 2058 N N . CYS A 1 251 ? 80.965 70.677 56.057 1.00 48.57 251 CYS D N 1
ATOM 2059 C CA . CYS A 1 251 ? 81.389 70.739 54.634 1.00 46.19 251 CYS D CA 1
ATOM 2060 C C . CYS A 1 251 ? 82.045 72.088 54.350 1.00 47.05 251 CYS D C 1
ATOM 2061 O O . CYS A 1 251 ? 83.051 72.127 53.641 1.00 51.23 251 CYS D O 1
ATOM 2064 N N . LEU A 1 252 ? 81.490 73.164 54.887 1.00 46.55 252 LEU D N 1
ATOM 2065 C CA . LEU A 1 252 ? 82.000 74.531 54.625 1.00 48.53 252 LEU D CA 1
ATOM 2066 C C . LEU A 1 252 ? 83.451 74.618 55.108 1.00 53.40 252 LEU D C 1
ATOM 2067 O O . LEU A 1 252 ? 84.257 75.240 54.437 1.00 54.16 252 LEU D O 1
ATOM 2072 N N . ILE A 1 253 ? 83.779 73.971 56.214 1.00 50.71 253 ILE D N 1
ATOM 2073 C CA . ILE A 1 253 ? 85.178 73.986 56.713 1.00 48.34 253 ILE D CA 1
ATOM 2074 C C . ILE A 1 253 ? 85.970 72.854 56.055 1.00 44.64 253 ILE D C 1
ATOM 2075 O O . ILE A 1 253 ? 87.058 73.115 55.541 1.00 45.81 253 ILE D O 1
ATOM 2080 N N . GLY A 1 254 ? 85.468 71.622 56.092 1.00 41.10 254 GLY D N 1
ATOM 2081 C CA . GLY A 1 254 ? 86.243 70.417 55.732 1.00 41.49 254 GLY D CA 1
ATOM 2082 C C . GLY A 1 254 ? 86.433 70.229 54.237 1.00 39.40 254 GLY D C 1
ATOM 2083 O O . GLY A 1 254 ? 87.291 69.451 53.868 1.00 39.48 254 GLY D O 1
ATOM 2084 N N . ARG A 1 255 ? 85.661 70.913 53.395 1.00 38.59 255 ARG D N 1
ATOM 2085 C CA . ARG A 1 255 ? 85.751 70.748 51.923 1.00 40.22 255 ARG D CA 1
ATOM 2086 C C . ARG A 1 255 ? 86.613 71.848 51.315 1.00 38.49 255 ARG D C 1
ATOM 2087 O O . ARG A 1 255 ? 86.683 71.911 50.084 1.00 36.91 255 ARG D O 1
ATOM 2095 N N . GLN A 1 256 ? 87.240 72.683 52.126 1.00 35.31 256 GLN D N 1
ATOM 2096 C CA . GLN A 1 256 ? 88.173 73.713 51.613 1.00 38.06 256 GLN D CA 1
ATOM 2097 C C . GLN A 1 256 ? 89.321 73.017 50.886 1.00 35.79 256 GLN D C 1
ATOM 2098 O O . GLN A 1 256 ? 89.837 71.991 51.382 1.00 35.38 256 GLN D O 1
ATOM 2104 N N . PHE A 1 257 ? 89.732 73.580 49.766 1.00 36.07 257 PHE D N 1
ATOM 2105 C CA . PHE A 1 257 ? 90.909 73.092 49.012 1.00 40.35 257 PHE D CA 1
ATOM 2106 C C . PHE A 1 257 ? 92.159 73.585 49.726 1.00 41.16 257 PHE D C 1
ATOM 2107 O O . PHE A 1 257 ? 92.367 74.811 49.823 1.00 47.93 257 PHE D O 1
ATOM 2115 N N . LEU A 1 258 ? 92.985 72.655 50.183 1.00 40.61 258 LEU D N 1
ATOM 2116 C CA . LEU A 1 258 ? 94.260 72.993 50.857 1.00 45.32 258 LEU D CA 1
ATOM 2117 C C . LEU A 1 258 ? 95.397 73.015 49.837 1.00 49.03 258 LEU D C 1
ATOM 2118 O O . LEU A 1 258 ? 95.267 72.414 48.740 1.00 47.56 258 LEU D O 1
ATOM 2123 N N . ASP A 1 259 ? 96.483 73.673 50.217 1.00 53.16 259 ASP D N 1
ATOM 2124 C CA . ASP A 1 259 ? 97.683 73.799 49.360 1.00 54.54 259 ASP D CA 1
ATOM 2125 C C . ASP A 1 259 ? 98.206 72.403 49.057 1.00 51.73 259 ASP D C 1
ATOM 2126 O O . ASP A 1 259 ? 98.587 71.672 49.969 1.00 49.03 259 ASP D O 1
ATOM 2131 N N . PRO A 1 260 ? 98.222 71.960 47.780 1.00 54.01 260 PRO D N 1
ATOM 2132 C CA . PRO A 1 260 ? 98.760 70.641 47.457 1.00 57.95 260 PRO D CA 1
ATOM 2133 C C . PRO A 1 260 ? 100.228 70.444 47.857 1.00 59.87 260 PRO D C 1
ATOM 2134 O O . PRO A 1 260 ? 100.609 69.310 48.114 1.00 59.07 260 PRO D O 1
ATOM 2138 N N . ALA A 1 261 ? 101.004 71.524 47.947 1.00 61.52 261 ALA D N 1
ATOM 2139 C CA . ALA A 1 261 ? 102.441 71.440 48.303 1.00 66.54 261 ALA D CA 1
ATOM 2140 C C . ALA A 1 261 ? 102.621 70.802 49.683 1.00 68.58 261 ALA D C 1
ATOM 2141 O O . ALA A 1 261 ? 103.594 70.042 49.863 1.00 75.19 261 ALA D O 1
ATOM 2143 N N . GLN A 1 262 ? 101.692 71.043 50.602 1.00 66.61 262 GLN D N 1
ATOM 2144 C CA . GLN A 1 262 ? 101.780 70.483 51.971 1.00 66.77 262 GLN D CA 1
ATOM 2145 C C . GLN A 1 262 ? 101.689 68.957 51.931 1.00 65.87 262 GLN D C 1
ATOM 2146 O O . GLN A 1 262 ? 102.105 68.330 52.913 1.00 71.46 262 GLN D O 1
ATOM 2152 N N . GLY A 1 263 ? 101.181 68.382 50.839 1.00 66.21 263 GLY D N 1
ATOM 2153 C CA . GLY A 1 263 ? 101.145 66.923 50.641 1.00 65.81 263 GLY D CA 1
ATOM 2154 C C . GLY A 1 263 ? 100.265 66.221 51.657 1.00 67.80 263 GLY D C 1
ATOM 2155 O O . GLY A 1 263 ? 100.608 65.093 52.053 1.00 71.39 263 GLY D O 1
ATOM 2156 N N . TYR A 1 264 ? 99.163 66.840 52.068 1.00 68.40 264 TYR D N 1
ATOM 2157 C CA . TYR A 1 264 ? 98.170 66.181 52.949 1.00 66.51 264 TYR D CA 1
ATOM 2158 C C . TYR A 1 264 ? 97.497 65.055 52.169 1.00 69.51 264 TYR D C 1
ATOM 2159 O O . TYR A 1 264 ? 97.239 65.199 50.955 1.00 72.12 264 TYR D O 1
ATOM 2168 N N . LYS A 1 265 ? 97.219 63.960 52.862 1.00 76.46 265 LYS D N 1
ATOM 2169 C CA . LYS A 1 265 ? 96.489 62.810 52.277 1.00 82.66 265 LYS D CA 1
ATOM 2170 C C . LYS A 1 265 ? 95.125 63.275 51.762 1.00 80.49 265 LYS D C 1
ATOM 2171 O O . LYS A 1 265 ? 94.403 63.970 52.496 1.00 81.61 265 LYS D O 1
ATOM 2177 N N . ASP A 1 266 ? 94.813 62.911 50.519 1.00 80.20 266 ASP D N 1
ATOM 2178 C CA . ASP A 1 266 ? 93.533 63.239 49.832 1.00 78.67 266 ASP D CA 1
ATOM 2179 C C . ASP A 1 266 ? 93.393 64.749 49.601 1.00 73.56 266 ASP D C 1
ATOM 2180 O O . ASP A 1 266 ? 92.270 65.194 49.317 1.00 71.60 266 ASP D O 1
ATOM 2185 N N . HIS A 1 267 ? 94.476 65.518 49.685 1.00 69.86 267 HIS D N 1
ATOM 2186 C CA . HIS A 1 267 ? 94.494 66.946 49.285 1.00 64.78 267 HIS D CA 1
ATOM 2187 C C . HIS A 1 267 ? 95.676 67.166 48.351 1.00 64.16 267 HIS D C 1
ATOM 2188 O O . HIS A 1 267 ? 96.748 67.564 48.827 1.00 71.56 267 HIS D O 1
ATOM 2195 N N . ASP A 1 268 ? 95.500 66.846 47.074 1.00 65.31 268 ASP D N 1
ATOM 2196 C CA . ASP A 1 268 ? 96.562 66.999 46.052 1.00 68.79 268 ASP D CA 1
ATOM 2197 C C . ASP A 1 268 ? 96.033 67.734 44.819 1.00 63.68 268 ASP D C 1
ATOM 2198 O O . ASP A 1 268 ? 96.822 67.978 43.897 1.00 65.44 268 ASP D O 1
ATOM 2203 N N . LEU A 1 269 ? 94.752 68.090 44.795 1.00 57.44 269 LEU D N 1
ATOM 2204 C CA . LEU A 1 269 ? 94.139 68.797 43.653 1.00 56.39 269 LEU D CA 1
ATOM 2205 C C . LEU A 1 269 ? 93.360 69.996 44.180 1.00 56.57 269 LEU D C 1
ATOM 2206 O O . LEU A 1 269 ? 92.534 69.821 45.097 1.00 60.08 269 LEU D O 1
ATOM 2211 N N . ASP A 1 270 ? 93.597 71.158 43.590 1.00 54.04 270 ASP D N 1
ATOM 2212 C CA . ASP A 1 270 ? 92.916 72.414 43.975 1.00 56.52 270 ASP D CA 1
ATOM 2213 C C . ASP A 1 270 ? 92.084 72.879 42.784 1.00 55.19 270 ASP D C 1
ATOM 2214 O O . ASP A 1 270 ? 92.619 73.579 41.907 1.00 58.34 270 ASP D O 1
ATOM 2219 N N . LEU A 1 271 ? 90.806 72.523 42.777 1.00 55.32 271 LEU D N 1
ATOM 2220 C CA . LEU A 1 271 ? 89.872 72.929 41.701 1.00 57.13 271 LEU D CA 1
ATOM 2221 C C . LEU A 1 271 ? 89.335 74.332 41.952 1.00 54.68 271 LEU D C 1
ATOM 2222 O O . LEU A 1 271 ? 88.724 74.871 41.019 1.00 59.88 271 LEU D O 1
ATOM 2227 N N . CYS A 1 272 ? 89.488 74.885 43.161 1.00 55.74 272 CYS D N 1
ATOM 2228 C CA . CYS A 1 272 ? 89.125 76.287 43.508 1.00 61.18 272 CYS D CA 1
ATOM 2229 C C . CYS A 1 272 ? 87.602 76.462 43.588 1.00 61.40 272 CYS D C 1
ATOM 2230 O O . CYS A 1 272 ? 87.146 77.519 44.048 1.00 68.83 272 CYS D O 1
ATOM 2233 N N . VAL A 1 273 ? 86.834 75.467 43.169 1.00 56.42 273 VAL D N 1
ATOM 2234 C CA . VAL A 1 273 ? 85.353 75.502 43.257 1.00 55.61 273 VAL D CA 1
ATOM 2235 C C . VAL A 1 273 ? 84.904 74.113 43.678 1.00 48.72 273 VAL D C 1
ATOM 2236 O O . VAL A 1 273 ? 85.199 73.135 42.997 1.00 47.06 273 VAL D O 1
ATOM 2240 N N . PRO A 1 274 ? 84.201 73.974 44.822 1.00 45.65 274 PRO D N 1
ATOM 2241 C CA . PRO A 1 274 ? 83.841 72.648 45.314 1.00 47.37 274 PRO D CA 1
ATOM 2242 C C . PRO A 1 274 ? 82.592 72.111 44.593 1.00 45.73 274 PRO D C 1
ATOM 2243 O O . PRO A 1 274 ? 81.486 72.164 45.124 1.00 46.14 274 PRO D O 1
ATOM 2247 N N . ILE A 1 275 ? 82.797 71.577 43.399 1.00 43.42 275 ILE D N 1
ATOM 2248 C CA . ILE A 1 275 ? 81.686 71.205 42.481 1.00 48.70 275 ILE D CA 1
ATOM 2249 C C . ILE A 1 275 ? 80.818 70.154 43.165 1.00 42.10 275 ILE D C 1
ATOM 2250 O O . ILE A 1 275 ? 79.589 70.347 43.230 1.00 45.93 275 ILE D O 1
ATOM 2255 N N . PHE A 1 276 ? 81.421 69.095 43.684 1.00 39.20 276 PHE D N 1
ATOM 2256 C CA . PHE A 1 276 ? 80.649 67.962 44.248 1.00 43.94 276 PHE D CA 1
ATOM 2257 C C . PHE A 1 276 ? 80.015 68.373 45.572 1.00 42.12 276 PHE D C 1
ATOM 2258 O O . PHE A 1 276 ? 78.923 67.892 45.864 1.00 43.67 276 PHE D O 1
ATOM 2266 N N . THR A 1 277 ? 80.665 69.233 46.340 1.00 37.50 277 THR D N 1
ATOM 2267 C CA . THR A 1 277 ? 80.066 69.750 47.587 1.00 39.98 277 THR D CA 1
ATOM 2268 C C . THR A 1 277 ? 78.862 70.621 47.221 1.00 38.47 277 THR D C 1
ATOM 2269 O O . THR A 1 277 ? 77.866 70.563 47.936 1.00 37.95 277 THR D O 1
ATOM 2273 N N . LEU A 1 278 ? 78.964 71.431 46.175 1.00 35.67 278 LEU D N 1
ATOM 2274 C CA . LEU A 1 278 ? 77.814 72.257 45.728 1.00 37.47 278 LEU D CA 1
ATOM 2275 C C . LEU A 1 278 ? 76.675 71.343 45.273 1.00 37.22 278 LEU D C 1
ATOM 2276 O O . LEU A 1 278 ? 75.522 71.643 45.605 1.00 37.02 278 LEU D O 1
ATOM 2281 N N . LEU A 1 279 ? 76.988 70.260 44.570 1.00 34.80 279 LEU D N 1
ATOM 2282 C CA . LEU A 1 279 ? 75.940 69.303 44.128 1.00 36.43 279 LEU D CA 1
ATOM 2283 C C . LEU A 1 279 ? 75.320 68.630 45.357 1.00 35.48 279 LEU D C 1
ATOM 2284 O O . LEU A 1 279 ? 74.102 68.481 45.377 1.00 39.87 279 LEU D O 1
ATOM 2289 N N . GLN A 1 280 ? 76.127 68.262 46.340 1.00 36.21 280 GLN D N 1
ATOM 2290 C CA . GLN A 1 280 ? 75.614 67.662 47.594 1.00 40.88 280 GLN D CA 1
ATOM 2291 C C . GLN A 1 280 ? 74.720 68.675 48.310 1.00 36.02 280 GLN D C 1
ATOM 2292 O O . GLN A 1 280 ? 73.685 68.269 48.842 1.00 36.89 280 GLN D O 1
ATOM 2298 N N . PHE A 1 281 ? 75.124 69.932 48.368 1.00 36.04 281 PHE D N 1
ATOM 2299 C CA . PHE A 1 281 ? 74.323 70.982 49.030 1.00 38.07 281 PHE D CA 1
ATOM 2300 C C . PHE A 1 281 ? 72.997 71.103 48.298 1.00 37.26 281 PHE D C 1
ATOM 2301 O O . PHE A 1 281 ? 71.958 71.166 48.945 1.00 37.72 281 PHE D O 1
ATOM 2309 N N . PHE A 1 282 ? 73.022 71.154 46.978 1.00 38.06 282 PHE D N 1
ATOM 2310 C CA . PHE A 1 282 ? 71.775 71.215 46.185 1.00 40.67 282 PHE D CA 1
ATOM 2311 C C . PHE A 1 282 ? 70.895 70.011 46.528 1.00 40.45 282 PHE D C 1
ATOM 2312 O O . PHE A 1 282 ? 69.743 70.190 46.889 1.00 44.80 282 PHE D O 1
ATOM 2320 N N . PHE A 1 283 ? 71.455 68.815 46.480 1.00 35.40 283 PHE D N 1
ATOM 2321 C CA . PHE A 1 283 ? 70.745 67.565 46.830 1.00 38.67 283 PHE D CA 1
ATOM 2322 C C . PHE A 1 283 ? 70.080 67.697 48.212 1.00 35.52 283 PHE D C 1
ATOM 2323 O O . PHE A 1 283 ? 68.880 67.628 48.304 1.00 33.93 283 PHE D O 1
ATOM 2331 N N . TYR A 1 284 ? 70.851 67.918 49.262 1.00 32.53 284 TYR D N 1
ATOM 2332 C CA . TYR A 1 284 ? 70.346 67.836 50.655 1.00 36.63 284 TYR D CA 1
ATOM 2333 C C . TYR A 1 284 ? 69.438 69.020 50.987 1.00 32.39 284 TYR D C 1
ATOM 2334 O O . TYR A 1 284 ? 68.338 68.802 51.535 1.00 35.06 284 TYR D O 1
ATOM 2343 N N . ALA A 1 285 ? 69.871 70.222 50.617 1.00 30.94 285 ALA D N 1
ATOM 2344 C CA . ALA A 1 285 ? 69.085 71.447 50.895 1.00 31.79 285 ALA D CA 1
ATOM 2345 C C . ALA A 1 285 ? 67.781 71.399 50.102 1.00 30.51 285 ALA D C 1
ATOM 2346 O O . ALA A 1 285 ? 66.732 71.800 50.656 1.00 32.92 285 ALA D O 1
ATOM 2348 N N . GLY A 1 286 ? 67.816 70.896 48.866 1.00 28.19 286 GLY D N 1
ATOM 2349 C CA . GLY A 1 286 ? 66.588 70.745 48.066 1.00 30.26 286 GLY D CA 1
ATOM 2350 C C . GLY A 1 286 ? 65.696 69.684 48.668 1.00 27.55 286 GLY D C 1
ATOM 2351 O O . GLY A 1 286 ? 64.451 69.836 48.615 1.00 29.93 286 GLY D O 1
ATOM 2352 N N . TRP A 1 287 ? 66.302 68.615 49.188 1.00 26.63 287 TRP D N 1
ATOM 2353 C CA . TRP A 1 287 ? 65.528 67.534 49.829 1.00 28.50 287 TRP D CA 1
ATOM 2354 C C . TRP A 1 287 ? 64.732 68.145 50.983 1.00 27.62 287 TRP D C 1
ATOM 2355 O O . TRP A 1 287 ? 63.541 67.802 51.138 1.00 30.14 287 TRP D O 1
ATOM 2366 N N . LEU A 1 288 ? 65.376 68.991 51.781 1.00 26.37 288 LEU D N 1
ATOM 2367 C CA . LEU A 1 288 ? 64.667 69.667 52.892 1.00 30.09 288 LEU D CA 1
ATOM 2368 C C . LEU A 1 288 ? 63.684 70.713 52.342 1.00 30.35 288 LEU D C 1
ATOM 2369 O O . LEU A 1 288 ? 62.633 70.929 52.972 1.00 29.11 288 LEU D O 1
ATOM 2374 N N . LYS A 1 289 ? 64.018 71.366 51.233 1.00 27.90 289 LYS D N 1
ATOM 2375 C CA . LYS A 1 289 ? 63.104 72.370 50.629 1.00 31.01 289 LYS D CA 1
ATOM 2376 C C . LYS A 1 289 ? 61.809 71.697 50.181 1.00 26.97 289 LYS D C 1
ATOM 2377 O O . LYS A 1 289 ? 60.762 72.377 50.138 1.00 29.90 289 LYS D O 1
ATOM 2383 N N . VAL A 1 290 ? 61.867 70.412 49.836 1.00 27.57 290 VAL D N 1
ATOM 2384 C CA . VAL A 1 290 ? 60.623 69.644 49.571 1.00 29.11 290 VAL D CA 1
ATOM 2385 C C . VAL A 1 290 ? 59.665 69.849 50.761 1.00 29.38 290 VAL D C 1
ATOM 2386 O O . VAL A 1 290 ? 58.514 70.330 50.564 1.00 30.32 290 VAL D O 1
ATOM 2390 N N . ALA A 1 291 ? 60.139 69.562 51.975 1.00 29.74 291 ALA D N 1
ATOM 2391 C CA . ALA A 1 291 ? 59.324 69.721 53.206 1.00 29.54 291 ALA D CA 1
ATOM 2392 C C . ALA A 1 291 ? 58.991 71.198 53.424 1.00 28.47 291 ALA D C 1
ATOM 2393 O O . ALA A 1 291 ? 57.834 71.514 53.785 1.00 30.73 291 ALA D O 1
ATOM 2395 N N . GLU A 1 292 ? 59.949 72.092 53.170 1.00 26.95 292 GLU D N 1
ATOM 2396 C CA . GLU A 1 292 ? 59.726 73.527 53.430 1.00 28.80 292 GLU D CA 1
ATOM 2397 C C . GLU A 1 292 ? 58.538 74.033 52.603 1.00 30.05 292 GLU D C 1
ATOM 2398 O O . GLU A 1 292 ? 57.716 74.799 53.134 1.00 32.28 292 GLU D O 1
ATOM 2404 N N . GLN A 1 293 ? 58.438 73.578 51.365 1.00 27.25 293 GLN D N 1
ATOM 2405 C CA . GLN A 1 293 ? 57.320 73.987 50.488 1.00 31.66 293 GLN D CA 1
ATOM 2406 C C . GLN A 1 293 ? 56.044 73.264 50.916 1.00 25.86 293 GLN D C 1
ATOM 2407 O O . GLN A 1 293 ? 54.985 73.910 50.941 1.00 26.74 293 GLN D O 1
ATOM 2413 N N . LEU A 1 294 ? 56.138 71.978 51.225 1.00 26.62 294 LEU D N 1
ATOM 2414 C CA . LEU A 1 294 ? 54.919 71.157 51.423 1.00 27.31 294 LEU D CA 1
ATOM 2415 C C . LEU A 1 294 ? 54.375 71.265 52.853 1.00 28.13 294 LEU D C 1
ATOM 2416 O O . LEU A 1 294 ? 53.249 70.798 53.064 1.00 31.98 294 LEU D O 1
ATOM 2421 N N . ILE A 1 295 ? 55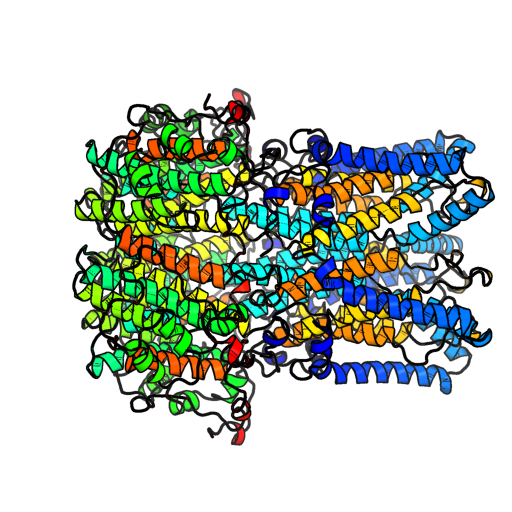.151 71.741 53.811 1.00 24.91 295 ILE D N 1
ATOM 2422 C CA . ILE A 1 295 ? 54.728 71.672 55.232 1.00 28.11 295 ILE D CA 1
ATOM 2423 C C . ILE A 1 295 ? 53.433 72.473 55.416 1.00 28.11 295 ILE D C 1
ATOM 2424 O O . ILE A 1 295 ? 52.598 72.081 56.238 1.00 31.07 295 ILE D O 1
ATOM 2429 N N . ASN A 1 296 ? 53.296 73.578 54.708 1.00 27.73 296 ASN D N 1
ATOM 2430 C CA . ASN A 1 296 ? 52.027 74.341 54.651 1.00 28.81 296 ASN D CA 1
ATOM 2431 C C . ASN A 1 296 ? 51.658 74.492 53.186 1.00 27.08 296 ASN D C 1
ATOM 2432 O O . ASN A 1 296 ? 52.129 75.406 52.530 1.00 27.14 296 ASN D O 1
ATOM 2437 N N . PRO A 1 297 ? 50.784 73.626 52.640 1.00 26.99 297 PRO D N 1
ATOM 2438 C CA . PRO A 1 297 ? 50.461 73.679 51.216 1.00 27.59 297 PRO D CA 1
ATOM 2439 C C . PRO A 1 297 ? 49.446 74.763 50.844 1.00 28.34 297 PRO D C 1
ATOM 2440 O O . PRO A 1 297 ? 49.140 74.897 49.685 1.00 30.79 297 PRO D O 1
ATOM 2444 N N . PHE A 1 298 ? 48.977 75.530 51.817 1.00 28.45 298 PHE D N 1
ATOM 2445 C CA . PHE A 1 298 ? 47.929 76.550 51.594 1.00 31.49 298 PHE D CA 1
ATOM 2446 C C . PHE A 1 298 ? 48.545 77.940 51.553 1.00 34.10 298 PHE D C 1
ATOM 2447 O O . PHE A 1 298 ? 47.804 78.919 51.664 1.00 36.56 298 PHE D O 1
ATOM 2455 N N . GLY A 1 299 ? 49.852 78.040 51.342 1.00 35.24 299 GLY D N 1
ATOM 2456 C CA . GLY A 1 299 ? 50.523 79.331 51.134 1.00 34.03 299 GLY D CA 1
ATOM 2457 C C . GLY A 1 299 ? 50.443 79.787 49.693 1.00 35.33 299 GLY D C 1
ATOM 2458 O O . GLY A 1 299 ? 49.464 79.494 48.995 1.00 36.30 299 GLY D O 1
ATOM 2459 N N . GLU A 1 300 ? 51.477 80.473 49.232 1.00 37.95 300 GLU D N 1
ATOM 2460 C CA . GLU A 1 300 ? 51.520 81.027 47.859 1.00 43.45 300 GLU D CA 1
ATOM 2461 C C . GLU A 1 300 ? 52.743 80.484 47.111 1.00 38.91 300 GLU D C 1
ATOM 2462 O O . GLU A 1 300 ? 53.103 81.088 46.090 1.00 44.36 300 GLU D O 1
ATOM 2468 N N . ASP A 1 301 ? 53.324 79.367 47.550 1.00 38.95 301 ASP D N 1
ATOM 2469 C CA . ASP A 1 301 ? 54.405 78.713 46.764 1.00 36.89 301 ASP D CA 1
ATOM 2470 C C . ASP A 1 301 ? 53.855 78.284 45.402 1.00 39.68 301 ASP D C 1
ATOM 2471 O O . ASP A 1 301 ? 52.622 78.161 45.236 1.00 38.20 301 ASP D O 1
ATOM 2476 N N . ASP A 1 302 ? 54.737 78.048 44.446 1.00 39.75 302 ASP D N 1
ATOM 2477 C CA . ASP A 1 302 ? 54.318 77.629 43.088 1.00 38.65 302 ASP D CA 1
ATOM 2478 C C . ASP A 1 302 ? 53.559 76.306 43.175 1.00 34.91 302 ASP D C 1
ATOM 2479 O O . ASP A 1 302 ? 52.555 76.178 42.472 1.00 38.68 302 ASP D O 1
ATOM 2484 N N . ASP A 1 303 ? 53.998 75.390 44.025 1.00 34.99 303 ASP D N 1
ATOM 2485 C CA . ASP A 1 303 ? 53.387 74.050 44.115 1.00 37.38 303 ASP D CA 1
ATOM 2486 C C . ASP A 1 303 ? 52.359 73.978 45.245 1.00 35.20 303 ASP D C 1
ATOM 2487 O O . ASP A 1 303 ? 51.847 72.887 45.497 1.00 38.63 303 ASP D O 1
ATOM 2492 N N . ASP A 1 304 ? 52.042 75.091 45.893 1.00 31.66 304 ASP D N 1
ATOM 2493 C CA . ASP A 1 304 ? 50.938 75.110 46.881 1.00 28.80 304 ASP D CA 1
ATOM 2494 C C . ASP A 1 304 ? 49.606 74.944 46.151 1.00 28.44 304 ASP D C 1
ATOM 2495 O O . ASP A 1 304 ? 49.491 75.271 44.958 1.00 28.61 304 ASP D O 1
ATOM 2500 N N . PHE A 1 305 ? 48.610 74.476 46.876 1.00 28.66 305 PHE D N 1
ATOM 2501 C CA . PHE A 1 305 ? 47.284 74.192 46.289 1.00 29.35 305 PHE D CA 1
ATOM 2502 C C . PHE A 1 305 ? 46.641 75.468 45.767 1.00 29.78 305 PHE D C 1
ATOM 2503 O O . PHE A 1 305 ? 46.783 76.525 46.377 1.00 32.22 305 PHE D O 1
ATOM 2511 N N . GLU A 1 306 ? 45.951 75.344 44.645 1.00 30.93 306 GLU D N 1
ATOM 2512 C CA . GLU A 1 306 ? 45.253 76.484 44.009 1.00 32.90 306 GLU D CA 1
ATOM 2513 C C . GLU A 1 306 ? 43.866 76.630 44.644 1.00 31.02 306 GLU D C 1
ATOM 2514 O O . GLU A 1 306 ? 42.871 76.301 44.015 1.00 32.17 306 GLU D O 1
ATOM 2520 N N . THR A 1 307 ? 43.826 77.123 45.864 1.00 29.55 307 THR D N 1
ATOM 2521 C CA . THR A 1 307 ? 42.596 77.141 46.677 1.00 30.91 307 THR D CA 1
ATOM 2522 C C . THR A 1 307 ? 41.555 78.083 46.076 1.00 27.76 307 THR D C 1
ATOM 2523 O O . THR A 1 307 ? 40.372 77.699 46.043 1.00 31.30 307 THR D O 1
ATOM 2527 N N . ASN A 1 308 ? 41.970 79.240 45.580 1.00 27.40 308 ASN D N 1
ATOM 2528 C CA . ASN A 1 308 ? 41.000 80.197 44.988 1.00 29.82 308 ASN D CA 1
ATOM 2529 C C . ASN A 1 308 ? 40.365 79.610 43.731 1.00 28.53 308 ASN D C 1
ATOM 2530 O O . ASN A 1 308 ? 39.127 79.738 43.555 1.00 30.61 308 ASN D O 1
ATOM 2535 N N . PHE A 1 309 ? 41.168 78.959 42.912 1.00 28.71 309 PHE D N 1
ATOM 2536 C CA . PHE A 1 309 ? 40.646 78.260 41.720 1.00 30.42 309 PHE D CA 1
ATOM 2537 C C . PHE A 1 309 ? 39.609 77.219 42.156 1.00 28.48 309 PHE D C 1
ATOM 2538 O O . PHE A 1 309 ? 38.553 77.123 41.518 1.00 29.01 309 PHE D O 1
ATOM 2546 N N . LEU A 1 310 ? 39.896 76.457 43.197 1.00 29.37 310 LEU D N 1
ATOM 2547 C CA . LEU A 1 310 ? 38.965 75.410 43.677 1.00 30.12 310 LEU D CA 1
ATOM 2548 C C . LEU A 1 310 ? 37.685 76.042 44.220 1.00 29.60 310 LEU D C 1
ATOM 2549 O O . LEU A 1 310 ? 36.618 75.499 43.947 1.00 27.98 310 LEU D O 1
ATOM 2554 N N . ILE A 1 311 ? 37.787 77.153 44.946 1.00 27.62 311 ILE D N 1
ATOM 2555 C CA . ILE A 1 311 ? 36.564 77.847 45.428 1.00 28.78 311 ILE D CA 1
ATOM 2556 C C . ILE A 1 311 ? 35.702 78.214 44.225 1.00 28.67 311 ILE D C 1
ATOM 2557 O O . ILE A 1 311 ? 34.502 77.898 44.218 1.00 28.74 311 ILE D O 1
ATOM 2562 N N . ASP A 1 312 ? 36.306 78.847 43.224 1.00 28.50 312 ASP D N 1
ATOM 2563 C CA . ASP A 1 312 ? 35.557 79.287 42.021 1.00 29.62 312 ASP D CA 1
ATOM 2564 C C . ASP A 1 312 ? 34.929 78.091 41.301 1.00 26.65 312 ASP D C 1
ATOM 2565 O O . ASP A 1 312 ? 33.717 78.118 41.024 1.00 29.90 312 ASP D O 1
ATOM 2570 N N . ARG A 1 313 ? 35.721 77.053 41.060 1.00 25.02 313 ARG D N 1
ATOM 2571 C CA . ARG A 1 313 ? 35.243 75.860 40.319 1.00 27.19 313 ARG D CA 1
ATOM 2572 C C . ARG A 1 313 ? 34.082 75.239 41.104 1.00 26.43 313 ARG D C 1
ATOM 2573 O O . ARG A 1 313 ? 33.064 74.878 40.504 1.00 27.34 313 ARG D O 1
ATOM 2581 N N . ASN A 1 314 ? 34.290 75.039 42.403 1.00 26.00 314 ASN D N 1
ATOM 2582 C CA . ASN A 1 314 ? 33.300 74.330 43.245 1.00 27.62 314 ASN D CA 1
ATOM 2583 C C . ASN A 1 314 ? 31.990 75.097 43.234 1.00 27.50 314 ASN D C 1
ATOM 2584 O O . ASN A 1 314 ? 30.925 74.482 42.987 1.00 29.91 314 ASN D O 1
ATOM 2589 N N . PHE A 1 315 ? 32.054 76.396 43.443 1.00 26.59 315 PHE D N 1
ATOM 2590 C CA . PHE A 1 315 ? 30.820 77.204 43.483 1.00 28.84 315 PHE D CA 1
ATOM 2591 C C . PHE A 1 315 ? 30.088 77.130 42.137 1.00 27.80 315 PHE D C 1
ATOM 2592 O O . PHE A 1 315 ? 28.877 76.832 42.102 1.00 29.05 315 PHE D O 1
ATOM 2600 N N . GLN A 1 316 ? 30.822 77.360 41.057 1.00 27.30 316 GLN D N 1
ATOM 2601 C CA . GLN A 1 316 ? 30.221 77.410 39.703 1.00 27.45 316 GLN D CA 1
ATOM 2602 C C . GLN A 1 316 ? 29.586 76.057 39.354 1.00 24.61 316 GLN D C 1
ATOM 2603 O O . GLN A 1 316 ? 28.416 76.016 38.911 1.00 27.86 316 GLN D O 1
ATOM 2609 N N . VAL A 1 317 ? 30.324 74.981 39.575 1.00 25.08 317 VAL D N 1
ATOM 2610 C CA . VAL A 1 317 ? 29.833 73.633 39.199 1.00 27.05 317 VAL D CA 1
ATOM 2611 C C . VAL A 1 317 ? 28.637 73.263 40.086 1.00 26.08 317 VAL D C 1
ATOM 2612 O O . VAL A 1 317 ? 27.678 72.674 39.584 1.00 25.24 317 VAL D O 1
ATOM 2616 N N . SER A 1 318 ? 28.700 73.548 41.380 1.00 25.62 318 SER D N 1
ATOM 2617 C CA . SER A 1 318 ? 27.606 73.170 42.304 1.00 28.20 318 SER D CA 1
ATOM 2618 C C . SER A 1 318 ? 26.323 73.882 41.878 1.00 27.67 318 SER D C 1
ATOM 2619 O O . SER A 1 318 ? 25.232 73.234 41.822 1.00 29.27 318 SER D O 1
ATOM 2622 N N . MET A 1 319 ? 26.440 75.171 41.563 1.00 28.24 319 MET D N 1
ATOM 2623 C CA . MET A 1 319 ? 25.249 75.939 41.141 1.00 30.08 319 MET D CA 1
ATOM 2624 C C . MET A 1 319 ? 24.700 75.404 39.816 1.00 31.90 319 MET D C 1
ATOM 2625 O O . MET A 1 319 ? 23.476 75.193 39.713 1.00 32.99 319 MET D O 1
ATOM 2630 N N . LEU A 1 320 ? 25.580 75.117 38.869 1.00 30.11 320 LEU D N 1
ATOM 2631 C CA . LEU A 1 320 ? 25.141 74.508 37.588 1.00 32.00 320 LEU D CA 1
ATOM 2632 C C . LEU A 1 320 ? 24.369 73.216 37.888 1.00 28.75 320 LEU D C 1
ATOM 2633 O O . LEU A 1 320 ? 23.223 73.081 37.414 1.00 30.44 320 LEU D O 1
ATOM 2638 N N . ALA A 1 321 ? 24.963 72.329 38.686 1.00 27.38 321 ALA D N 1
ATOM 2639 C CA . ALA A 1 321 ? 24.437 70.967 38.898 1.00 27.36 321 ALA D CA 1
ATOM 2640 C C . ALA A 1 321 ? 23.052 71.045 39.532 1.00 28.48 321 ALA D C 1
ATOM 2641 O O . ALA A 1 321 ? 22.162 70.296 39.105 1.00 29.95 321 ALA D O 1
ATOM 2643 N N . VAL A 1 322 ? 22.851 71.940 40.504 1.00 26.82 322 VAL D N 1
ATOM 2644 C CA . VAL A 1 322 ? 21.593 71.886 41.299 1.00 27.57 322 VAL D CA 1
ATOM 2645 C C . VAL A 1 322 ? 20.553 72.854 40.743 1.00 28.14 322 VAL D C 1
ATOM 2646 O O . VAL A 1 322 ? 19.385 72.786 41.218 1.00 30.28 322 VAL D O 1
ATOM 2650 N N . ASP A 1 323 ? 20.938 73.752 39.832 1.00 30.50 323 ASP D N 1
ATOM 2651 C CA . ASP A 1 323 ? 19.972 74.751 39.315 1.00 32.47 323 ASP D CA 1
ATOM 2652 C C . ASP A 1 323 ? 19.727 74.536 37.824 1.00 33.14 323 ASP D C 1
ATOM 2653 O O . ASP A 1 323 ? 18.571 74.261 37.456 1.00 39.09 323 ASP D O 1
ATOM 2658 N N . GLU A 1 324 ? 20.754 74.677 36.994 1.00 36.98 324 GLU D N 1
ATOM 2659 C CA . GLU A 1 324 ? 20.559 74.580 35.522 1.00 39.49 324 GLU D CA 1
ATOM 2660 C C . GLU A 1 324 ? 20.225 73.137 35.139 1.00 34.34 324 GLU D C 1
ATOM 2661 O O . GLU A 1 324 ? 19.424 72.935 34.224 1.00 37.34 324 GLU D O 1
ATOM 2667 N N . MET A 1 325 ? 20.851 72.158 35.782 1.00 33.57 325 MET D N 1
ATOM 2668 C CA . MET A 1 325 ? 20.712 70.743 35.378 1.00 35.40 325 MET D CA 1
ATOM 2669 C C . MET A 1 325 ? 19.609 70.016 36.154 1.00 32.45 325 MET D C 1
ATOM 2670 O O . MET A 1 325 ? 19.428 68.824 35.906 1.00 39.02 325 MET D O 1
ATOM 2675 N N . TYR A 1 326 ? 18.898 70.671 37.055 1.00 30.64 326 TYR D N 1
ATOM 2676 C CA . TYR A 1 326 ? 17.817 69.985 37.792 1.00 31.09 326 TYR D CA 1
ATOM 2677 C C . TYR A 1 326 ? 16.726 69.539 36.821 1.00 32.28 326 TYR D C 1
ATOM 2678 O O . TYR A 1 326 ? 16.155 70.383 36.120 1.00 31.40 326 TYR D O 1
ATOM 2687 N N . ASP A 1 327 ? 16.437 68.239 36.823 1.00 36.23 327 ASP D N 1
ATOM 2688 C CA . ASP A 1 327 ? 15.318 67.642 36.061 1.00 39.87 327 ASP D CA 1
ATOM 2689 C C . ASP A 1 327 ? 15.370 68.132 34.614 1.00 38.83 327 ASP D C 1
ATOM 2690 O O . ASP A 1 327 ? 14.326 68.546 34.072 1.00 45.21 327 ASP D O 1
ATOM 2695 N N . ASP A 1 328 ? 16.554 68.113 34.021 1.00 40.93 328 ASP D N 1
ATOM 2696 C CA . ASP A 1 328 ? 16.773 68.629 32.649 1.00 44.89 328 ASP D CA 1
ATOM 2697 C C . ASP A 1 328 ? 17.432 67.541 31.806 1.00 44.20 328 ASP D C 1
ATOM 2698 O O . ASP A 1 328 ? 18.422 67.820 31.101 1.00 47.16 328 ASP D O 1
ATOM 2703 N N . LEU A 1 329 ? 16.851 66.355 31.846 1.00 45.09 329 LEU D N 1
ATOM 2704 C CA . LEU A 1 329 ? 17.397 65.178 31.139 1.00 46.69 329 LEU D CA 1
ATOM 2705 C C . LEU A 1 329 ? 17.061 65.273 29.652 1.00 46.03 329 LEU D C 1
ATOM 2706 O O . LEU A 1 329 ? 15.929 65.663 29.301 1.00 50.22 329 LEU D O 1
ATOM 2711 N N . ALA A 1 330 ? 17.982 64.834 28.804 1.00 49.10 330 ALA D N 1
ATOM 2712 C CA . ALA A 1 330 ? 17.665 64.482 27.401 1.00 50.78 330 ALA D CA 1
ATOM 2713 C C . ALA A 1 330 ? 16.684 63.304 27.402 1.00 52.76 330 ALA D C 1
ATOM 2714 O O . ALA A 1 330 ? 16.824 62.390 28.239 1.00 56.51 330 ALA D O 1
ATOM 2716 N N . VAL A 1 331 ? 15.750 63.285 26.464 1.00 56.95 331 VAL D N 1
ATOM 2717 C CA . VAL A 1 331 ? 14.686 62.243 26.454 1.00 60.17 331 VAL D CA 1
ATOM 2718 C C . VAL A 1 331 ? 15.341 60.860 26.398 1.00 53.07 331 VAL D C 1
ATOM 2719 O O . VAL A 1 331 ? 16.335 60.687 25.647 1.00 55.62 331 VAL D O 1
ATOM 2723 N N . LEU A 1 332 ? 14.807 59.917 27.171 1.00 52.40 332 LEU D N 1
ATOM 2724 C CA . LEU A 1 332 ? 15.280 58.505 27.144 1.00 51.65 332 LEU D CA 1
ATOM 2725 C C . LEU A 1 332 ? 15.185 57.996 25.706 1.00 52.06 332 LEU D C 1
ATOM 2726 O O . LEU A 1 332 ? 14.058 57.882 25.193 1.00 57.95 332 LEU D O 1
ATOM 2731 N N . GLU A 1 333 ? 16.320 57.679 25.095 1.00 51.86 333 GLU D N 1
ATOM 2732 C CA . GLU A 1 333 ? 16.331 57.106 23.735 1.00 54.93 333 GLU D CA 1
ATOM 2733 C C . GLU A 1 333 ? 17.288 55.924 23.680 1.00 50.73 333 GLU D C 1
ATOM 2734 O O . GLU A 1 333 ? 18.267 55.893 24.443 1.00 51.27 333 GLU D O 1
ATOM 2740 N N . LYS A 1 334 ? 17.028 55.027 22.747 1.00 46.02 334 LYS D N 1
ATOM 2741 C CA . LYS A 1 334 ? 17.836 53.814 22.548 1.00 49.32 334 LYS D CA 1
ATOM 2742 C C . LYS A 1 334 ? 19.256 54.204 22.148 1.00 47.57 334 LYS D C 1
ATOM 2743 O O . LYS A 1 334 ? 19.433 55.117 21.312 1.00 43.84 334 LYS D O 1
ATOM 2749 N N . ASP A 1 335 ? 20.226 53.538 22.749 1.00 44.99 335 ASP D N 1
ATOM 2750 C CA . ASP A 1 335 ? 21.654 53.827 22.503 1.00 46.12 335 ASP D CA 1
ATOM 2751 C C . ASP A 1 335 ? 22.087 53.114 21.218 1.00 42.96 335 ASP D C 1
ATOM 2752 O O . ASP A 1 335 ? 21.345 52.288 20.653 1.00 43.60 335 ASP D O 1
ATOM 2757 N N . LEU A 1 336 ? 23.287 53.430 20.770 1.00 44.82 336 LEU D N 1
ATOM 2758 C CA . LEU A 1 336 ? 23.852 52.867 19.522 1.00 46.49 336 LEU D CA 1
ATOM 2759 C C . LEU A 1 336 ? 23.931 51.336 19.603 1.00 45.42 336 LEU D C 1
ATOM 2760 O O . LEU A 1 336 ? 23.814 50.705 18.567 1.00 49.36 336 LEU D O 1
ATOM 2765 N N . TYR A 1 337 ? 24.131 50.770 20.787 1.00 44.84 337 TYR D N 1
ATOM 2766 C CA . TYR A 1 337 ? 24.348 49.313 20.966 1.00 47.20 337 TYR D CA 1
ATOM 2767 C C . TYR A 1 337 ? 23.084 48.626 21.482 1.00 45.68 337 TYR D C 1
ATOM 2768 O O . TYR A 1 337 ? 23.209 47.575 22.117 1.00 48.71 337 TYR D O 1
ATOM 2777 N N . TRP A 1 338 ? 21.908 49.194 21.239 1.00 50.17 338 TRP D N 1
ATOM 2778 C CA . TRP A 1 338 ? 20.632 48.598 21.715 1.00 54.05 338 TRP D CA 1
ATOM 2779 C C . TRP A 1 338 ? 20.438 47.206 21.107 1.00 59.96 338 TRP D C 1
ATOM 2780 O O . TRP A 1 338 ? 20.051 46.290 21.837 1.00 61.52 338 TRP D O 1
ATOM 2791 N N . ASP A 1 339 ? 20.698 47.056 19.814 1.00 68.90 339 ASP D N 1
ATOM 2792 C CA . ASP A 1 339 ? 20.406 45.807 19.069 1.00 82.76 339 ASP D CA 1
ATOM 2793 C C . ASP A 1 339 ? 21.615 44.864 19.078 1.00 89.34 339 ASP D C 1
ATOM 2794 O O . ASP A 1 339 ? 21.512 43.793 18.465 1.00 95.09 339 ASP D O 1
ATOM 2799 N N . ALA A 1 340 ? 22.730 45.243 19.703 1.00 92.82 340 ALA D N 1
ATOM 2800 C CA . ALA A 1 340 ? 23.958 44.420 19.740 1.00 96.00 340 ALA D CA 1
ATOM 2801 C C . ALA A 1 340 ? 24.032 43.729 21.099 1.00 107.29 340 ALA D C 1
ATOM 2802 O O . ALA A 1 340 ? 24.095 44.432 22.136 1.00 114.16 340 ALA D O 1
ATOM 2804 N N . ALA A 1 341 ? 24.033 42.399 21.095 1.00 115.87 341 ALA D N 1
ATOM 2805 C CA . ALA A 1 341 ? 24.210 41.583 22.321 1.00 122.25 341 ALA D CA 1
ATOM 2806 C C . ALA A 1 341 ? 25.545 41.945 22.978 1.00 122.15 341 ALA D C 1
ATOM 2807 O O . ALA A 1 341 ? 25.576 42.166 24.199 1.00 126.09 341 ALA D O 1
ATOM 2809 N N . GLU A 1 342 ? 26.604 42.041 22.185 1.00 119.93 342 GLU D N 1
ATOM 2810 C CA . GLU A 1 342 ? 27.915 42.552 22.650 1.00 116.62 342 GLU D CA 1
ATOM 2811 C C . GLU A 1 342 ? 28.001 44.047 22.338 1.00 109.46 342 GLU D C 1
ATOM 2812 O O . GLU A 1 342 ? 27.043 44.620 21.808 1.00 110.21 342 GLU D O 1
ATOM 2818 N N . ALA A 1 343 ? 29.140 44.656 22.624 1.00 97.44 343 ALA D N 1
ATOM 2819 C CA . ALA A 1 343 ? 29.378 46.076 22.295 1.00 91.62 343 ALA D CA 1
ATOM 2820 C C . ALA A 1 343 ? 30.857 46.400 22.459 1.00 82.52 343 ALA D C 1
ATOM 2821 O O . ALA A 1 343 ? 31.500 45.868 23.389 1.00 83.31 343 ALA D O 1
ATOM 2823 N N . ARG A 1 344 ? 31.370 47.242 21.572 1.00 70.59 344 ARG D N 1
ATOM 2824 C CA . ARG A 1 344 ? 32.729 47.802 21.709 1.00 69.61 344 ARG D CA 1
ATOM 2825 C C . ARG A 1 344 ? 32.810 49.068 20.869 1.00 58.19 344 ARG D C 1
ATOM 2826 O O . ARG A 1 344 ? 32.516 49.002 19.668 1.00 60.19 344 ARG D O 1
ATOM 2834 N N . ALA A 1 345 ? 33.241 50.159 21.486 1.00 52.21 345 ALA D N 1
ATOM 2835 C CA . ALA A 1 345 ? 33.400 51.446 20.784 1.00 52.43 345 ALA D CA 1
ATOM 2836 C C . ALA A 1 345 ? 34.524 51.310 19.762 1.00 50.63 345 ALA D C 1
ATOM 2837 O O . ALA A 1 345 ? 35.464 50.525 19.948 1.00 48.72 345 ALA D O 1
ATOM 2839 N N . PRO A 1 346 ? 34.479 52.088 18.665 1.00 55.97 346 PRO D N 1
ATOM 2840 C CA . PRO A 1 346 ? 35.547 52.043 17.673 1.00 56.12 346 PRO D CA 1
ATOM 2841 C C . PRO A 1 346 ? 36.875 52.555 18.248 1.00 55.43 346 PRO D C 1
ATOM 2842 O O . PRO A 1 346 ? 36.919 53.266 19.254 1.00 49.94 346 PRO D O 1
ATOM 2846 N N . TYR A 1 347 ? 37.948 52.200 17.560 1.00 54.96 347 TYR D N 1
ATOM 2847 C CA . TYR A 1 347 ? 39.319 52.678 17.847 1.00 51.65 347 TYR D CA 1
ATOM 2848 C C . TYR A 1 347 ? 39.767 53.602 16.718 1.00 50.74 347 TYR D C 1
ATOM 2849 O O . TYR A 1 347 ? 39.436 53.362 15.545 1.00 52.48 347 TYR D O 1
ATOM 2858 N N . THR A 1 348 ? 40.573 54.593 17.058 1.00 50.01 348 THR D N 1
ATOM 2859 C CA . THR A 1 348 ? 41.220 55.468 16.053 1.00 52.97 348 THR D CA 1
ATOM 2860 C C . THR A 1 348 ? 42.420 54.745 15.428 1.00 57.87 348 THR D C 1
ATOM 2861 O O . THR A 1 348 ? 42.918 53.739 15.985 1.00 52.96 348 THR D O 1
ATOM 2865 N N . ALA A 1 349 ? 42.905 55.276 14.315 1.00 62.58 349 ALA D N 1
ATOM 2866 C CA . ALA A 1 349 ? 44.118 54.776 13.625 1.00 63.60 349 ALA D CA 1
ATOM 2867 C C . ALA A 1 349 ? 45.312 54.778 14.591 1.00 63.32 349 ALA D C 1
ATOM 2868 O O . ALA A 1 349 ? 46.143 53.863 14.496 1.00 68.73 349 ALA D O 1
ATOM 2870 N N . ALA A 1 350 ? 45.372 55.751 15.501 1.00 61.05 350 ALA D N 1
ATOM 2871 C CA . ALA A 1 350 ? 46.480 55.933 16.464 1.00 59.90 350 ALA D CA 1
ATOM 2872 C C . ALA A 1 350 ? 46.391 54.938 17.630 1.00 59.68 350 ALA D C 1
ATOM 2873 O O . ALA A 1 350 ? 47.403 54.787 18.332 1.00 63.06 350 ALA D O 1
ATOM 2875 N N . THR A 1 351 ? 45.237 54.316 17.871 1.00 55.36 351 THR D N 1
ATOM 2876 C CA . THR A 1 351 ? 45.024 53.483 19.084 1.00 54.89 351 THR D CA 1
ATOM 2877 C C . THR A 1 351 ? 44.621 52.061 18.727 1.00 53.61 351 THR D C 1
ATOM 2878 O O . THR A 1 351 ? 44.565 51.242 19.643 1.00 55.85 351 THR D O 1
ATOM 2882 N N . VAL A 1 352 ? 44.325 51.768 17.469 1.00 58.98 352 VAL D N 1
ATOM 2883 C CA . VAL A 1 352 ? 43.875 50.406 17.073 1.00 66.37 352 VAL D CA 1
ATOM 2884 C C . VAL A 1 352 ? 44.971 49.381 17.395 1.00 70.47 352 VAL D C 1
ATOM 2885 O O . VAL A 1 352 ? 44.629 48.212 17.603 1.00 72.21 352 VAL D O 1
ATOM 2889 N N . PHE A 1 353 ? 46.232 49.801 17.474 1.00 73.23 353 PHE D N 1
ATOM 2890 C CA . PHE A 1 353 ? 47.329 48.879 17.854 1.00 77.36 353 PHE D CA 1
ATOM 2891 C C . PHE A 1 353 ? 47.085 48.303 19.253 1.00 78.41 353 PHE D C 1
ATOM 2892 O O . PHE A 1 353 ? 47.565 47.201 19.525 1.00 81.13 353 PHE D O 1
ATOM 2900 N N . GLN A 1 354 ? 46.369 49.016 20.116 1.00 76.54 354 GLN D N 1
ATOM 2901 C CA . GLN A 1 354 ? 46.058 48.508 21.476 1.00 75.29 354 GLN D CA 1
ATOM 2902 C C . GLN A 1 354 ? 45.202 47.245 21.377 1.00 75.31 354 GLN D C 1
ATOM 2903 O O . GLN A 1 354 ? 45.337 46.379 22.259 1.00 74.18 354 GLN D O 1
ATOM 2909 N N . LEU A 1 355 ? 44.386 47.125 20.333 1.00 81.89 355 LEU D N 1
ATOM 2910 C CA . LEU A 1 355 ? 43.717 45.837 20.031 1.00 92.29 355 LEU D CA 1
ATOM 2911 C C . LEU A 1 355 ? 44.763 44.823 19.556 1.00 104.66 355 LEU D C 1
ATOM 2912 O O . LEU A 1 355 ? 45.889 45.209 19.212 1.00 107.37 355 LEU D O 1
ATOM 2917 N N . ARG A 1 356 ? 44.380 43.550 19.578 1.00 115.22 356 ARG D N 1
ATOM 2918 C CA . ARG A 1 356 ? 45.236 42.379 19.242 1.00 124.72 356 ARG D CA 1
ATOM 2919 C C . ARG A 1 356 ? 46.150 42.042 20.424 1.00 125.30 356 ARG D C 1
ATOM 2920 O O . ARG A 1 356 ? 46.819 40.995 20.348 1.00 126.92 356 ARG D O 1
ATOM 2928 N N . GLN A 1 357 ? 46.180 42.869 21.472 1.00 123.05 357 GLN D N 1
ATOM 2929 C CA . GLN A 1 357 ? 46.694 42.439 22.796 1.00 119.69 357 GLN D CA 1
ATOM 2930 C C . GLN A 1 357 ? 45.648 41.523 23.421 1.00 112.54 357 GLN D C 1
ATOM 2931 O O . GLN A 1 357 ? 44.492 41.918 23.560 1.00 113.75 357 GLN D O 1
ATOM 2937 N N . PRO A 1 358 ? 46.001 40.283 23.824 1.00 105.37 358 PRO D N 1
ATOM 2938 C CA . PRO A 1 358 ? 44.993 39.360 24.339 1.00 98.69 358 PRO D CA 1
ATOM 2939 C C . PRO A 1 358 ? 44.238 39.937 25.543 1.00 87.50 358 PRO D C 1
ATOM 2940 O O . PRO A 1 358 ? 44.838 40.582 26.392 1.00 83.60 358 PRO D O 1
ATOM 2944 N N . SER A 1 359 ? 42.926 39.730 25.565 1.00 77.05 359 SER D N 1
ATOM 2945 C CA . SER A 1 359 ? 42.053 40.101 26.706 1.00 69.42 359 SER D CA 1
ATOM 2946 C C . SER A 1 359 ? 42.427 39.233 27.908 1.00 59.91 359 SER D C 1
ATOM 2947 O O . SER A 1 359 ? 42.132 38.026 27.891 1.00 60.84 359 SER D O 1
ATOM 2950 N N . PHE A 1 360 ? 43.056 39.824 28.916 1.00 51.87 360 PHE D N 1
ATOM 2951 C CA . PHE A 1 360 ? 43.496 39.079 30.115 1.00 47.74 360 PHE D CA 1
ATOM 2952 C C . PHE A 1 360 ? 42.275 38.429 30.779 1.00 47.81 360 PHE D C 1
ATOM 2953 O O . PHE A 1 360 ? 41.286 39.117 31.077 1.00 48.59 360 PHE D O 1
ATOM 2961 N N . GLN A 1 361 ? 42.355 37.133 31.015 1.00 45.50 361 GLN D N 1
ATOM 2962 C CA . GLN A 1 361 ? 41.275 36.349 31.668 1.00 47.36 361 GLN D CA 1
ATOM 2963 C C . GLN A 1 361 ? 41.651 35.928 33.088 1.00 44.35 361 GLN D C 1
ATOM 2964 O O . GLN A 1 361 ? 40.763 35.447 33.791 1.00 47.10 361 GLN D O 1
ATOM 2970 N N . GLY A 1 362 ? 42.913 36.078 33.487 1.00 42.10 362 GLY D N 1
ATOM 2971 C CA . GLY A 1 362 ? 43.446 35.496 34.727 1.00 42.60 362 GLY D CA 1
ATOM 2972 C C . GLY A 1 362 ? 44.759 34.796 34.460 1.00 43.11 362 GLY D C 1
ATOM 2973 O O . GLY A 1 362 ? 45.004 34.382 33.315 1.00 41.03 362 GLY D O 1
ATOM 2974 N N . SER A 1 363 ? 45.589 34.680 35.484 1.00 40.95 363 SER D N 1
ATOM 2975 C CA . SER A 1 363 ? 46.970 34.148 35.363 1.00 41.63 363 SER D CA 1
ATOM 2976 C C . SER A 1 363 ? 46.997 32.628 35.136 1.00 38.91 363 SER D C 1
ATOM 2977 O O . SER A 1 363 ? 48.047 32.139 34.723 1.00 49.81 363 SER D O 1
ATOM 2980 N N . THR A 1 364 ? 45.913 31.913 35.394 1.00 39.82 364 THR D N 1
ATOM 2981 C CA . THR A 1 364 ? 45.908 30.432 35.438 1.00 39.16 364 THR D CA 1
ATOM 2982 C C . THR A 1 364 ? 45.522 29.817 34.095 1.00 42.28 364 THR D C 1
ATOM 2983 O O . THR A 1 364 ? 45.545 28.570 34.003 1.00 44.56 364 THR D O 1
ATOM 2987 N N . PHE A 1 365 ? 45.147 30.605 33.094 1.00 46.45 365 PHE D N 1
ATOM 2988 C CA . PHE A 1 365 ? 44.521 30.052 31.865 1.00 60.12 365 PHE D CA 1
ATOM 2989 C C . PHE A 1 365 ? 45.568 29.720 30.789 1.00 69.57 365 PHE D C 1
ATOM 2990 O O . PHE A 1 365 ? 45.233 29.784 29.598 1.00 79.25 365 PHE D O 1
ATOM 2998 N N . ASP A 1 366 ? 46.787 29.351 31.178 1.00 78.22 366 ASP D N 1
ATOM 2999 C CA . ASP A 1 366 ? 47.787 28.767 30.245 1.00 84.08 366 ASP D CA 1
ATOM 3000 C C . ASP A 1 366 ? 48.499 27.586 30.898 1.00 86.65 366 ASP D C 1
ATOM 3001 O O . ASP A 1 366 ? 49.557 27.184 30.377 1.00 93.07 366 ASP D O 1
ATOM 3006 N N . ILE A 1 367 ? 47.941 27.007 31.955 1.00 89.03 367 ILE D N 1
ATOM 3007 C CA . ILE A 1 367 ? 48.629 25.916 32.705 1.00 94.90 367 ILE D CA 1
ATOM 3008 C C . ILE A 1 367 ? 48.620 24.643 31.858 1.00 105.74 367 ILE D C 1
ATOM 3009 O O . ILE A 1 367 ? 49.665 23.972 31.779 1.00 109.34 367 ILE D O 1
ATOM 3014 N N . THR A 1 368 ? 47.490 24.322 31.235 1.00 112.38 368 THR D N 1
ATOM 3015 C CA . THR A 1 368 ? 47.392 23.209 30.255 1.00 120.06 368 THR D CA 1
ATOM 3016 C C . THR A 1 368 ? 47.782 21.890 30.935 1.00 118.71 368 THR D C 1
ATOM 3017 O O . THR A 1 368 ? 48.804 21.277 30.550 1.00 122.21 368 THR D O 1
ATOM 3021 N N . LEU A 1 369 ? 46.978 21.457 31.893 1.00 120.85 369 LEU D N 1
ATOM 3022 C CA . LEU A 1 369 ? 47.213 20.190 32.630 1.00 119.86 369 LEU D CA 1
ATOM 3023 C C . LEU A 1 369 ? 47.004 18.991 31.699 1.00 121.93 369 LEU D C 1
ATOM 3024 O O . LEU A 1 369 ? 46.444 19.152 30.587 1.00 124.24 369 LEU D O 1
ATOM 3029 N N . ALA A 1 370 ? 47.416 17.815 32.164 1.00 124.14 370 ALA D N 1
ATOM 3030 C CA . ALA A 1 370 ? 47.227 16.528 31.460 1.00 126.05 370 ALA D CA 1
ATOM 3031 C C . ALA A 1 370 ? 45.832 15.967 31.750 1.00 126.92 370 ALA D C 1
ATOM 3032 O O . ALA A 1 370 ? 45.174 16.393 32.739 1.00 128.35 370 ALA D O 1
ATOM 3034 N N . LYS A 1 371 ? 45.396 15.032 30.914 1.00 127.63 371 LYS D N 1
ATOM 3035 C CA . LYS A 1 371 ? 44.044 14.433 31.016 1.00 128.41 371 LYS D CA 1
ATOM 3036 C C . LYS A 1 371 ? 43.879 13.761 32.381 1.00 125.38 371 LYS D C 1
ATOM 3037 O O . LYS A 1 371 ? 42.898 14.077 33.075 1.00 126.32 371 LYS D O 1
ATOM 3043 N N . GLU A 1 372 ? 44.811 12.898 32.760 1.00 122.41 372 GLU D N 1
ATOM 3044 C CA . GLU A 1 372 ? 44.664 12.060 33.981 1.00 118.57 372 GLU D CA 1
ATOM 3045 C C . GLU A 1 372 ? 44.615 12.953 35.226 1.00 109.22 372 GLU D C 1
ATOM 3046 O O . GLU A 1 372 ? 43.956 12.556 36.207 1.00 103.17 372 GLU D O 1
ATOM 3052 N N . ASP A 1 373 ? 45.251 14.122 35.184 1.00 104.46 373 ASP D N 1
ATOM 3053 C CA . ASP A 1 373 ? 45.352 14.999 36.377 1.00 101.40 373 ASP D CA 1
ATOM 3054 C C . ASP A 1 373 ? 43.999 15.651 36.677 1.00 95.26 373 ASP D C 1
ATOM 3055 O O . ASP A 1 373 ? 43.758 15.960 37.856 1.00 86.08 373 ASP D O 1
ATOM 3060 N N . MET A 1 374 ? 43.158 15.854 35.665 1.00 89.88 374 MET D N 1
ATOM 3061 C CA . MET A 1 374 ? 41.950 16.708 35.803 1.00 88.51 374 MET D CA 1
ATOM 3062 C C . MET A 1 374 ? 40.765 15.909 36.350 1.00 86.69 374 MET D C 1
ATOM 3063 O O . MET A 1 374 ? 39.762 16.548 36.716 1.00 88.70 374 MET D O 1
ATOM 3068 N N . GLN A 1 375 ? 40.865 14.584 36.434 1.00 83.68 375 GLN D N 1
ATOM 3069 C CA . GLN A 1 375 ? 39.717 13.743 36.863 1.00 85.93 375 GLN D CA 1
ATOM 3070 C C . GLN A 1 375 ? 39.489 13.906 38.365 1.00 83.25 375 GLN D C 1
ATOM 3071 O O . GLN A 1 375 ? 40.450 13.731 39.140 1.00 82.28 375 GLN D O 1
ATOM 3077 N N . PHE A 1 376 ? 38.253 14.204 38.759 1.00 80.66 376 PHE D N 1
ATOM 3078 C CA . PHE A 1 376 ? 37.844 14.224 40.184 1.00 81.83 376 PHE D CA 1
ATOM 3079 C C . PHE A 1 376 ? 38.053 12.839 40.798 1.00 85.40 376 PHE D C 1
ATOM 3080 O O . PHE A 1 376 ? 37.832 11.816 40.109 1.00 85.51 376 PHE D O 1
ATOM 3088 N N . GLN A 1 377 ? 38.499 12.835 42.051 1.00 93.42 377 GLN D N 1
ATOM 3089 C CA . GLN A 1 377 ? 38.798 11.620 42.862 1.00 101.90 377 GLN D CA 1
ATOM 3090 C C . GLN A 1 377 ? 37.641 10.617 42.777 1.00 104.64 377 GLN D C 1
ATOM 3091 O O . GLN A 1 377 ? 36.482 10.975 42.957 1.00 108.10 377 GLN D O 1
ATOM 3097 N N . THR B 1 2 ? 50.113 47.257 30.815 1.00 40.98 2 THR E N 1
ATOM 3098 C CA . THR B 1 2 ? 50.340 46.280 31.909 1.00 38.58 2 THR E CA 1
ATOM 3099 C C . THR B 1 2 ? 51.054 45.031 31.374 1.00 34.21 2 THR E C 1
ATOM 3100 O O . THR B 1 2 ? 50.579 44.412 30.429 1.00 36.79 2 THR E O 1
ATOM 3104 N N . VAL B 1 3 ? 52.157 44.673 32.004 1.00 35.11 3 VAL E N 1
ATOM 3105 C CA . VAL B 1 3 ? 52.915 43.443 31.676 1.00 33.71 3 VAL E CA 1
ATOM 3106 C C . VAL B 1 3 ? 52.684 42.475 32.829 1.00 30.64 3 VAL E C 1
ATOM 3107 O O . VAL B 1 3 ? 53.292 42.636 33.887 1.00 34.78 3 VAL E O 1
ATOM 3111 N N . THR B 1 4 ? 51.818 41.507 32.618 1.00 30.49 4 THR E N 1
ATOM 3112 C CA . THR B 1 4 ? 51.440 40.539 33.662 1.00 32.44 4 THR E CA 1
ATOM 3113 C C . THR B 1 4 ? 52.422 39.365 33.614 1.00 30.38 4 THR E C 1
ATOM 3114 O O . THR B 1 4 ? 52.506 38.697 32.582 1.00 32.28 4 THR E O 1
ATOM 3118 N N . TYR B 1 5 ? 53.106 39.109 34.722 1.00 31.63 5 TYR E N 1
ATOM 3119 C CA . TYR B 1 5 ? 54.000 37.930 34.847 1.00 30.63 5 TYR E CA 1
ATOM 3120 C C . TYR B 1 5 ? 53.637 37.126 36.092 1.00 32.05 5 TYR E C 1
ATOM 3121 O O . TYR B 1 5 ? 54.482 36.369 36.571 1.00 32.42 5 TYR E O 1
ATOM 3130 N N . THR B 1 6 ? 52.415 37.283 36.589 1.00 31.34 6 THR E N 1
ATOM 3131 C CA . THR B 1 6 ? 51.930 36.577 37.795 1.00 32.34 6 THR E CA 1
ATOM 3132 C C . THR B 1 6 ? 52.072 35.052 37.624 1.00 30.51 6 THR E C 1
ATOM 3133 O O . THR B 1 6 ? 52.452 34.385 38.599 1.00 32.27 6 THR E O 1
ATOM 3137 N N . ALA B 1 7 ? 51.740 34.515 36.454 1.00 30.67 7 ALA E N 1
ATOM 3138 C CA . ALA B 1 7 ? 51.757 33.051 36.209 1.00 32.83 7 ALA E CA 1
ATOM 3139 C C . ALA B 1 7 ? 53.194 32.534 36.330 1.00 35.65 7 ALA E C 1
ATOM 3140 O O . ALA B 1 7 ? 53.386 31.457 36.904 1.00 36.14 7 ALA E O 1
ATOM 3142 N N . ARG B 1 8 ? 54.169 33.304 35.863 1.00 33.54 8 ARG E N 1
ATOM 3143 C CA . ARG B 1 8 ? 55.591 32.885 35.889 1.00 37.95 8 ARG E CA 1
ATOM 3144 C C . ARG B 1 8 ? 56.097 32.803 37.332 1.00 35.30 8 ARG E C 1
ATOM 3145 O O . ARG B 1 8 ? 57.058 32.064 37.559 1.00 37.43 8 ARG E O 1
ATOM 3153 N N . VAL B 1 9 ? 55.473 33.502 38.272 1.00 34.01 9 VAL E N 1
ATOM 3154 C CA . VAL B 1 9 ? 56.019 33.604 39.654 1.00 33.05 9 VAL E CA 1
ATOM 3155 C C . VAL B 1 9 ? 55.017 33.016 40.632 1.00 31.99 9 VAL E C 1
ATOM 3156 O O . VAL B 1 9 ? 55.028 33.451 41.797 1.00 37.46 9 VAL E O 1
ATOM 3160 N N . ALA B 1 10 ? 54.172 32.080 40.188 1.00 31.52 10 ALA E N 1
ATOM 3161 C CA . ALA B 1 10 ? 53.195 31.427 41.085 1.00 33.52 10 ALA E CA 1
ATOM 3162 C C . ALA B 1 10 ? 53.948 30.750 42.241 1.00 32.37 10 ALA E C 1
ATOM 3163 O O . ALA B 1 10 ? 53.524 30.859 43.405 1.00 33.43 10 ALA E O 1
ATOM 3165 N N . ASN B 1 11 ? 55.031 30.063 41.922 1.00 33.19 11 ASN E N 1
ATOM 3166 C CA . ASN B 1 11 ? 55.866 29.357 42.921 1.00 39.15 11 ASN E CA 1
ATOM 3167 C C . ASN B 1 11 ? 57.253 29.984 42.959 1.00 40.86 11 ASN E C 1
ATOM 3168 O O . ASN B 1 11 ? 57.745 30.467 41.916 1.00 42.21 11 ASN E O 1
ATOM 3173 N N . ALA B 1 12 ? 57.880 29.951 44.130 1.00 42.40 12 ALA E N 1
ATOM 3174 C CA . ALA B 1 12 ? 59.318 30.272 44.261 1.00 42.15 12 ALA E CA 1
ATOM 3175 C C . ALA B 1 12 ? 60.095 29.071 43.703 1.00 47.59 12 ALA E C 1
ATOM 3176 O O . ALA B 1 12 ? 60.054 27.977 44.304 1.00 53.24 12 ALA E O 1
ATOM 3178 N N . ARG B 1 13 ? 60.766 29.262 42.577 1.00 49.58 13 ARG E N 1
ATOM 3179 C CA . ARG B 1 13 ? 61.472 28.171 41.858 1.00 52.29 13 ARG E CA 1
ATOM 3180 C C . ARG B 1 13 ? 62.959 28.505 41.766 1.00 47.93 13 ARG E C 1
ATOM 3181 O O . ARG B 1 13 ? 63.351 29.680 41.952 1.00 41.63 13 ARG E O 1
ATOM 3189 N N . PHE B 1 14 ? 63.758 27.504 41.422 1.00 49.99 14 PHE E N 1
ATOM 3190 C CA . PHE B 1 14 ? 65.222 27.648 41.266 1.00 51.25 14 PHE E CA 1
ATOM 3191 C C . PHE B 1 14 ? 65.522 28.766 40.264 1.00 51.78 14 PHE E C 1
ATOM 3192 O O . PHE B 1 14 ? 66.331 29.658 40.581 1.00 55.81 14 PHE E O 1
ATOM 3200 N N . GLY B 1 15 ? 64.899 28.728 39.094 1.00 52.71 15 GLY E N 1
ATOM 3201 C CA . GLY B 1 15 ? 65.001 29.844 38.121 1.00 66.37 15 GLY E CA 1
ATOM 3202 C C . GLY B 1 15 ? 64.490 31.161 38.699 1.00 63.67 15 GLY E C 1
ATOM 3203 O O . GLY B 1 15 ? 65.190 32.171 38.623 1.00 74.53 15 GLY E O 1
ATOM 3204 N N . GLY B 1 16 ? 63.334 31.121 39.355 1.00 58.70 16 GLY E N 1
ATOM 3205 C CA . GLY B 1 16 ? 62.729 32.269 40.059 1.00 60.93 16 GLY E CA 1
ATOM 3206 C C . GLY B 1 16 ? 62.696 33.543 39.239 1.00 47.64 16 GLY E C 1
ATOM 3207 O O . GLY B 1 16 ? 62.187 33.503 38.143 1.00 50.96 16 GLY E O 1
ATOM 3208 N N . PHE B 1 17 ? 63.275 34.623 39.738 1.00 43.60 17 PHE E N 1
ATOM 3209 C CA . PHE B 1 17 ? 63.290 35.928 39.046 1.00 39.71 17 PHE E CA 1
ATOM 3210 C C . PHE B 1 17 ? 64.358 35.959 37.948 1.00 38.14 17 PHE E C 1
ATOM 3211 O O . PHE B 1 17 ? 64.300 36.861 37.035 1.00 41.42 17 PHE E O 1
ATOM 3219 N N . SER B 1 18 ? 65.295 35.008 37.969 1.00 41.71 18 SER E N 1
ATOM 3220 C CA . SER B 1 18 ? 66.355 34.940 36.927 1.00 41.94 18 SER E CA 1
ATOM 3221 C C . SER B 1 18 ? 65.691 34.833 35.555 1.00 39.06 18 SER E C 1
ATOM 3222 O O . SER B 1 18 ? 66.150 35.475 34.592 1.00 47.20 18 SER E O 1
ATOM 3225 N N . GLN B 1 19 ? 64.652 34.012 35.450 1.00 39.55 19 GLN E N 1
ATOM 3226 C CA . GLN B 1 19 ? 63.918 33.863 34.172 1.00 42.41 19 GLN E CA 1
ATOM 3227 C C . GLN B 1 19 ? 63.261 35.195 33.807 1.00 38.51 19 GLN E C 1
ATOM 3228 O O . GLN B 1 19 ? 63.233 35.506 32.585 1.00 39.92 19 GLN E O 1
ATOM 3234 N N . LEU B 1 20 ? 62.813 35.964 34.807 1.00 36.19 20 LEU E N 1
ATOM 3235 C CA . LEU B 1 20 ? 62.215 37.301 34.533 1.00 34.40 20 LEU E CA 1
ATOM 3236 C C . LEU B 1 20 ? 63.267 38.207 33.902 1.00 36.85 20 LEU E C 1
ATOM 3237 O O . LEU B 1 20 ? 62.891 39.116 33.153 1.00 35.53 20 LEU E O 1
ATOM 3242 N N . LEU B 1 21 ? 64.542 37.956 34.167 1.00 36.00 21 LEU E N 1
ATOM 3243 C CA . LEU B 1 21 ? 65.612 38.766 33.533 1.00 38.91 21 LEU E CA 1
ATOM 3244 C C . LEU B 1 21 ? 65.655 38.540 32.016 1.00 39.09 21 LEU E C 1
ATOM 3245 O O . LEU B 1 21 ? 66.306 39.333 31.333 1.00 42.15 21 LEU E O 1
ATOM 3250 N N . LEU B 1 22 ? 64.967 37.527 31.493 1.00 38.24 22 LEU E N 1
ATOM 3251 C CA . LEU B 1 22 ? 64.947 37.275 30.026 1.00 42.21 22 LEU E CA 1
ATOM 3252 C C . LEU B 1 22 ? 63.774 37.971 29.326 1.00 43.16 22 LEU E C 1
ATOM 3253 O O . LEU B 1 22 ? 63.599 37.743 28.128 1.00 42.27 22 LEU E O 1
ATOM 3258 N N . LEU B 1 23 ? 63.000 38.799 30.026 1.00 40.65 23 LEU E N 1
ATOM 3259 C CA . LEU B 1 23 ? 61.810 39.450 29.407 1.00 39.35 23 LEU E CA 1
ATOM 3260 C C . LEU B 1 23 ? 62.190 40.817 28.852 1.00 39.27 23 LEU E C 1
ATOM 3261 O O . LEU B 1 23 ? 63.029 41.513 29.441 1.00 39.50 23 LEU E O 1
ATOM 3266 N N . TRP B 1 24 ? 61.563 41.189 27.745 1.00 34.61 24 TRP E N 1
ATOM 3267 C CA . TRP B 1 24 ? 61.832 42.460 27.037 1.00 36.84 24 TRP E CA 1
ATOM 3268 C C . TRP B 1 24 ? 60.697 43.461 27.234 1.00 34.50 24 TRP E C 1
ATOM 3269 O O . TRP B 1 24 ? 60.970 44.613 27.612 1.00 35.14 24 TRP E O 1
ATOM 3280 N N . ARG B 1 25 ? 59.468 43.055 26.948 1.00 38.66 25 ARG E N 1
ATOM 3281 C CA . ARG B 1 25 ? 58.302 43.958 27.102 1.00 38.52 25 ARG E CA 1
ATOM 3282 C C . ARG B 1 25 ? 58.216 44.405 28.564 1.00 37.08 25 ARG E C 1
ATOM 3283 O O . ARG B 1 25 ? 58.208 43.558 29.459 1.00 37.09 25 ARG E O 1
ATOM 3291 N N . GLY B 1 26 ? 58.153 45.712 28.780 1.00 37.45 26 GLY E N 1
ATOM 3292 C CA . GLY B 1 26 ? 58.095 46.289 30.132 1.00 40.11 26 GLY E CA 1
ATOM 3293 C C . GLY B 1 26 ? 59.365 46.055 30.919 1.00 38.07 26 GLY E C 1
ATOM 3294 O O . GLY B 1 26 ? 59.294 46.102 32.146 1.00 41.24 26 GLY E O 1
ATOM 3295 N N . SER B 1 27 ? 60.487 45.818 30.257 1.00 35.16 27 SER E N 1
ATOM 3296 C CA . SER B 1 27 ? 61.743 45.445 30.939 1.00 31.84 27 SER E CA 1
ATOM 3297 C C . SER B 1 27 ? 62.584 46.689 31.255 1.00 31.32 27 SER E C 1
ATOM 3298 O O . SER B 1 27 ? 62.428 47.743 30.626 1.00 31.14 27 SER E O 1
ATOM 3301 N N . ILE B 1 28 ? 63.483 46.533 32.210 1.00 31.52 28 ILE E N 1
ATOM 3302 C CA . ILE B 1 28 ? 64.573 47.507 32.480 1.00 32.84 28 ILE E CA 1
ATOM 3303 C C . ILE B 1 28 ? 65.378 47.764 31.191 1.00 32.08 28 ILE E C 1
ATOM 3304 O O . ILE B 1 28 ? 65.762 48.927 30.954 1.00 33.08 28 ILE E O 1
ATOM 3309 N N . TYR B 1 29 ? 65.655 46.735 30.409 1.00 34.37 29 TYR E N 1
ATOM 3310 C CA . TYR B 1 29 ? 66.499 46.863 29.195 1.00 36.67 29 TYR E CA 1
ATOM 3311 C C . TYR B 1 29 ? 65.865 47.844 28.216 1.00 36.24 29 TYR E C 1
ATOM 3312 O O . TYR B 1 29 ? 66.529 48.805 27.767 1.00 35.20 29 TYR E O 1
ATOM 3321 N N . LYS B 1 30 ? 64.594 47.628 27.914 1.00 35.22 30 LYS E N 1
ATOM 3322 C CA . LYS B 1 30 ? 63.876 48.468 26.931 1.00 38.30 30 LYS E CA 1
ATOM 3323 C C . LYS B 1 30 ? 63.863 49.915 27.422 1.00 38.08 30 LYS E C 1
ATOM 3324 O O . LYS B 1 30 ? 63.945 50.811 26.578 1.00 40.83 30 LYS E O 1
ATOM 3330 N N . LEU B 1 31 ? 63.754 50.123 28.730 1.00 38.00 31 LEU E N 1
ATOM 3331 C CA . LEU B 1 31 ? 63.632 51.491 29.298 1.00 38.56 31 LEU E CA 1
ATOM 3332 C C . LEU B 1 31 ? 64.995 52.167 29.381 1.00 36.17 31 LEU E C 1
ATOM 3333 O O . LEU B 1 31 ? 64.998 53.411 29.463 1.00 39.20 31 LEU E O 1
ATOM 3338 N N . LEU B 1 32 ? 66.092 51.407 29.447 1.00 34.14 32 LEU E N 1
ATOM 3339 C CA . LEU B 1 32 ? 67.385 51.994 29.875 1.00 35.99 32 LEU E CA 1
ATOM 3340 C C . LEU B 1 32 ? 68.510 51.808 28.856 1.00 34.29 32 LEU E C 1
ATOM 3341 O O . LEU B 1 32 ? 69.589 52.307 29.149 1.00 35.06 32 LEU E O 1
ATOM 3346 N N . TRP B 1 33 ? 68.317 51.082 27.754 1.00 34.20 33 TRP E N 1
ATOM 3347 C CA . TRP B 1 33 ? 69.463 50.773 26.856 1.00 37.15 33 TRP E CA 1
ATOM 3348 C C . TRP B 1 33 ? 70.026 52.062 26.236 1.00 35.62 33 TRP E C 1
ATOM 3349 O O . TRP B 1 33 ? 71.254 52.168 26.090 1.00 37.82 33 TRP E O 1
ATOM 3360 N N . ARG B 1 34 ? 69.177 53.010 25.874 1.00 36.72 34 ARG E N 1
ATOM 3361 C CA . ARG B 1 34 ? 69.673 54.289 25.293 1.00 38.05 34 ARG E CA 1
ATOM 3362 C C . ARG B 1 34 ? 70.550 55.048 26.304 1.00 38.18 34 ARG E C 1
ATOM 3363 O O . ARG B 1 34 ? 71.651 55.478 25.937 1.00 39.48 34 ARG E O 1
ATOM 3371 N N . GLU B 1 35 ? 70.092 55.175 27.540 1.00 37.41 35 GLU E N 1
ATOM 3372 C CA . GLU B 1 35 ? 70.862 55.870 28.604 1.00 41.48 35 GLU E CA 1
ATOM 3373 C C . GLU B 1 35 ? 72.148 55.085 28.895 1.00 41.24 35 GLU E C 1
ATOM 3374 O O . GLU B 1 35 ? 73.182 55.714 29.113 1.00 40.81 35 GLU E O 1
ATOM 3380 N N . LEU B 1 36 ? 72.083 53.759 28.888 1.00 38.15 36 LEU E N 1
ATOM 3381 C CA . LEU B 1 36 ? 73.282 52.918 29.122 1.00 42.40 36 LEU E CA 1
ATOM 3382 C C . LEU B 1 36 ? 74.294 53.194 28.011 1.00 41.71 36 LEU E C 1
ATOM 3383 O O . LEU B 1 36 ? 75.478 53.381 28.333 1.00 39.67 36 LEU E O 1
ATOM 3388 N N . LEU B 1 37 ? 73.845 53.242 26.762 1.00 42.37 37 LEU E N 1
ATOM 3389 C CA . LEU B 1 37 ? 74.768 53.514 25.626 1.00 44.87 37 LEU E CA 1
ATOM 3390 C C . LEU B 1 37 ? 75.354 54.914 25.772 1.00 44.74 37 LEU E C 1
ATOM 3391 O O . LEU B 1 37 ? 76.549 55.070 25.500 1.00 46.74 37 LEU E O 1
ATOM 3396 N N . CYS B 1 38 ? 74.561 55.902 26.166 1.00 44.00 38 CYS E N 1
ATOM 3397 C CA . CYS B 1 38 ? 75.068 57.287 26.332 1.00 44.75 38 CYS E CA 1
ATOM 3398 C C . CYS B 1 38 ? 76.135 57.325 27.433 1.00 43.48 38 CYS E C 1
ATOM 3399 O O . CYS B 1 38 ? 77.196 57.939 27.215 1.00 45.15 38 CYS E O 1
ATOM 3402 N N . PHE B 1 39 ? 75.868 56.697 28.573 1.00 40.83 39 PHE E N 1
ATOM 3403 C CA . PHE B 1 39 ? 76.829 56.667 29.698 1.00 42.57 39 PHE E CA 1
ATOM 3404 C C . PHE B 1 39 ? 78.113 55.981 29.231 1.00 41.12 39 PHE E C 1
ATOM 3405 O O . PHE B 1 39 ? 79.214 56.498 29.489 1.00 39.76 39 PHE E O 1
ATOM 3413 N N . LEU B 1 40 ? 77.978 54.842 28.559 1.00 41.28 40 LEU E N 1
ATOM 3414 C CA . LEU B 1 40 ? 79.162 54.076 28.095 1.00 45.02 40 LEU E CA 1
ATOM 3415 C C . LEU B 1 40 ? 79.932 54.912 27.069 1.00 43.33 40 LEU E C 1
ATOM 3416 O O . LEU B 1 40 ? 81.168 54.885 27.095 1.00 46.08 40 LEU E O 1
ATOM 3421 N N . GLY B 1 41 ? 79.231 55.623 26.189 1.00 46.06 41 GLY E N 1
ATOM 3422 C CA . GLY B 1 41 ? 79.870 56.483 25.175 1.00 46.72 41 GLY E CA 1
ATOM 3423 C C . GLY B 1 41 ? 80.685 57.583 25.827 1.00 47.04 41 GLY E C 1
ATOM 3424 O O . GLY B 1 41 ? 81.841 57.792 25.424 1.00 48.41 41 GLY E O 1
ATOM 3425 N N . PHE B 1 42 ? 80.110 58.272 26.803 1.00 47.64 42 PHE E N 1
ATOM 3426 C CA . PHE B 1 42 ? 80.835 59.339 27.532 1.00 48.92 42 PHE E CA 1
ATOM 3427 C C . PHE B 1 42 ? 82.058 58.748 28.236 1.00 45.49 42 PHE E C 1
ATOM 3428 O O . PHE B 1 42 ? 83.164 59.330 28.135 1.00 47.01 42 PHE E O 1
ATOM 3436 N N . TYR B 1 43 ? 81.873 57.620 28.918 1.00 39.31 43 TYR E N 1
ATOM 3437 C CA . TYR B 1 43 ? 82.971 56.969 29.669 1.00 40.12 43 TYR E CA 1
ATOM 3438 C C . TYR B 1 43 ? 84.097 56.612 28.694 1.00 39.92 43 TYR E C 1
ATOM 3439 O O . TYR B 1 43 ? 85.276 56.864 29.000 1.00 41.96 43 TYR E O 1
ATOM 3448 N N . MET B 1 44 ? 83.750 56.017 27.563 1.00 41.35 44 MET E N 1
ATOM 3449 C CA . MET B 1 44 ? 84.767 55.524 26.605 1.00 46.05 44 MET E CA 1
ATOM 3450 C C . MET B 1 44 ? 85.414 56.709 25.885 1.00 44.31 44 MET E C 1
ATOM 3451 O O . MET B 1 44 ? 86.593 56.591 25.528 1.00 49.13 44 MET E O 1
ATOM 3456 N N . ALA B 1 45 ? 84.693 57.805 25.668 1.00 46.12 45 ALA E N 1
ATOM 3457 C CA . ALA B 1 45 ? 85.285 59.030 25.090 1.00 47.78 45 ALA E CA 1
ATOM 3458 C C . ALA B 1 45 ? 86.358 59.554 26.050 1.00 47.85 45 ALA E C 1
ATOM 3459 O O . ALA B 1 45 ? 87.479 59.868 25.596 1.00 50.16 45 ALA E O 1
ATOM 3461 N N . LEU B 1 46 ? 86.034 59.633 27.336 1.00 46.02 46 LEU E N 1
ATOM 3462 C CA . LEU B 1 46 ? 87.021 60.085 28.345 1.00 47.26 46 LEU E CA 1
ATOM 3463 C C . LEU B 1 46 ? 88.209 59.121 28.364 1.00 45.40 46 LEU E C 1
ATOM 3464 O O . LEU B 1 46 ? 89.365 59.600 28.409 1.00 45.77 46 LEU E O 1
ATOM 3469 N N . SER B 1 47 ? 87.937 57.818 28.347 1.00 42.91 47 SER E N 1
ATOM 3470 C CA . SER B 1 47 ? 89.000 56.786 28.401 1.00 44.00 47 SER E CA 1
ATOM 3471 C C . SER B 1 47 ? 89.917 56.941 27.182 1.00 43.68 47 SER E C 1
ATOM 3472 O O . SER B 1 47 ? 91.153 56.879 27.350 1.00 46.46 47 SER E O 1
ATOM 3475 N N . ALA B 1 48 ? 89.337 57.117 26.001 1.00 46.86 48 ALA E N 1
ATOM 3476 C CA . ALA B 1 48 ? 90.106 57.247 24.743 1.00 48.49 48 ALA E CA 1
ATOM 3477 C C . ALA B 1 48 ? 90.953 58.519 24.791 1.00 47.94 48 ALA E C 1
ATOM 3478 O O . ALA B 1 48 ? 92.125 58.470 24.407 1.00 53.65 48 ALA E O 1
ATOM 3480 N N . ALA B 1 49 ? 90.398 59.628 25.262 1.00 50.31 49 ALA E N 1
ATOM 3481 C CA . ALA B 1 49 ? 91.153 60.897 25.375 1.00 49.43 49 ALA E CA 1
ATOM 3482 C C . ALA B 1 49 ? 92.340 60.695 26.328 1.00 51.33 49 ALA E C 1
ATOM 3483 O O . ALA B 1 49 ? 93.460 61.136 26.014 1.00 52.36 49 ALA E O 1
ATOM 3485 N N . TYR B 1 50 ? 92.113 60.033 27.455 1.00 46.38 50 TYR E N 1
ATOM 3486 C CA . TYR B 1 50 ? 93.179 59.804 28.459 1.00 48.13 50 TYR E CA 1
ATOM 3487 C C . TYR B 1 50 ? 94.258 58.887 27.871 1.00 48.87 50 TYR E C 1
ATOM 3488 O O . TYR B 1 50 ? 95.458 59.145 28.084 1.00 50.71 50 TYR E O 1
ATOM 3497 N N . ARG B 1 51 ? 93.854 57.852 27.148 1.00 47.13 51 ARG E N 1
ATOM 3498 C CA . ARG B 1 51 ? 94.800 56.814 26.660 1.00 50.45 51 ARG E CA 1
ATOM 3499 C C . ARG B 1 51 ? 95.584 57.310 25.443 1.00 51.88 51 ARG E C 1
ATOM 3500 O O . ARG B 1 51 ? 96.748 56.923 25.315 1.00 59.80 51 ARG E O 1
ATOM 3508 N N . PHE B 1 52 ? 94.981 58.107 24.567 1.00 56.02 52 PHE E N 1
ATOM 3509 C CA . PHE B 1 52 ? 95.561 58.394 23.227 1.00 59.14 52 PHE E CA 1
ATOM 3510 C C . PHE B 1 52 ? 95.778 59.885 22.961 1.00 61.28 52 PHE E C 1
ATOM 3511 O O . PHE B 1 52 ? 96.651 60.188 22.136 1.00 67.28 52 PHE E O 1
ATOM 3519 N N . VAL B 1 53 ? 95.017 60.781 23.577 1.00 60.41 53 VAL E N 1
ATOM 3520 C CA . VAL B 1 53 ? 95.065 62.228 23.226 1.00 60.91 53 VAL E CA 1
ATOM 3521 C C . VAL B 1 53 ? 95.925 62.983 24.243 1.00 60.14 53 VAL E C 1
ATOM 3522 O O . VAL B 1 53 ? 96.774 63.787 23.811 1.00 64.06 53 VAL E O 1
ATOM 3526 N N . LEU B 1 54 ? 95.686 62.777 25.536 1.00 58.34 54 LEU E N 1
ATOM 3527 C CA . LEU B 1 54 ? 96.319 63.622 26.576 1.00 57.89 54 LEU E CA 1
ATOM 3528 C C . LEU B 1 54 ? 97.837 63.420 26.564 1.00 61.30 54 LEU E C 1
ATOM 3529 O O . LEU B 1 54 ? 98.312 62.292 26.309 1.00 61.22 54 LEU E O 1
ATOM 3534 N N . THR B 1 55 ? 98.562 64.481 26.888 1.00 61.76 55 THR E N 1
ATOM 3535 C CA . THR B 1 55 ? 100.027 64.425 27.113 1.00 63.31 55 THR E CA 1
ATOM 3536 C C . THR B 1 55 ? 100.306 63.834 28.499 1.00 65.46 55 THR E C 1
ATOM 3537 O O . THR B 1 55 ? 99.362 63.572 29.270 1.00 63.94 55 THR E O 1
ATOM 3541 N N . GLU B 1 56 ? 101.578 63.668 28.830 1.00 64.55 56 GLU E N 1
ATOM 3542 C CA . GLU B 1 56 ? 101.966 63.077 30.134 1.00 67.44 56 GLU E CA 1
ATOM 3543 C C . GLU B 1 56 ? 101.469 63.970 31.271 1.00 64.66 56 GLU E C 1
ATOM 3544 O O . GLU B 1 56 ? 100.848 63.437 32.199 1.00 67.48 56 GLU E O 1
ATOM 3550 N N . GLY B 1 57 ? 101.723 65.275 31.198 1.00 60.26 57 GLY E N 1
ATOM 3551 C CA . GLY B 1 57 ? 101.251 66.238 32.213 1.00 62.12 57 GLY E CA 1
ATOM 3552 C C . GLY B 1 57 ? 99.736 66.223 32.334 1.00 56.13 57 GLY E C 1
ATOM 3553 O O . GLY B 1 57 ? 99.197 66.187 33.472 1.00 60.30 57 GLY E O 1
ATOM 3554 N N . GLN B 1 58 ? 99.065 66.252 31.190 1.00 55.37 58 GLN E N 1
ATOM 3555 C CA . GLN B 1 58 ? 97.586 66.220 31.137 1.00 55.53 58 GLN E CA 1
ATOM 3556 C C . GLN B 1 58 ? 97.112 64.901 31.746 1.00 54.10 58 GLN E C 1
ATOM 3557 O O . GLN B 1 58 ? 96.109 64.920 32.477 1.00 54.65 58 GLN E O 1
ATOM 3563 N N . LYS B 1 59 ? 97.809 63.803 31.467 1.00 49.45 59 LYS E N 1
ATOM 3564 C CA . LYS B 1 59 ? 97.431 62.485 32.031 1.00 50.80 59 LYS E CA 1
ATOM 3565 C C . LYS B 1 59 ? 97.604 62.500 33.553 1.00 49.45 59 LYS E C 1
ATOM 3566 O O . LYS B 1 59 ? 96.741 61.927 34.248 1.00 50.77 59 LYS E O 1
ATOM 3572 N N . ARG B 1 60 ? 98.670 63.107 34.064 1.00 48.41 60 ARG E N 1
ATOM 3573 C CA . ARG B 1 60 ? 98.890 63.173 35.532 1.00 48.37 60 ARG E CA 1
ATOM 3574 C C . ARG B 1 60 ? 97.755 63.978 36.177 1.00 45.52 60 ARG E C 1
ATOM 3575 O O . ARG B 1 60 ? 97.191 63.530 37.214 1.00 46.94 60 ARG E O 1
ATOM 3583 N N . TYR B 1 61 ? 97.396 65.109 35.575 1.00 46.20 61 TYR E N 1
ATOM 3584 C CA . TYR B 1 61 ? 96.300 65.948 36.113 1.00 49.18 61 TYR E CA 1
ATOM 3585 C C . TYR B 1 61 ? 94.979 65.163 36.047 1.00 44.78 61 TYR E C 1
ATOM 3586 O O . TYR B 1 61 ? 94.159 65.255 36.978 1.00 48.52 61 TYR E O 1
ATOM 3595 N N . PHE B 1 62 ? 94.772 64.436 34.956 1.00 45.77 62 PHE E N 1
ATOM 3596 C CA . PHE B 1 62 ? 93.552 63.617 34.763 1.00 45.80 62 PHE E CA 1
ATOM 3597 C C . PHE B 1 62 ? 93.488 62.561 35.870 1.00 43.62 62 PHE E C 1
ATOM 3598 O O . PHE B 1 62 ? 92.396 62.303 36.405 1.00 43.20 62 PHE E O 1
ATOM 3606 N N . GLU B 1 63 ? 94.624 61.940 36.185 1.00 42.02 63 GLU E N 1
ATOM 3607 C CA . GLU B 1 63 ? 94.673 60.919 37.257 1.00 43.30 63 GLU E CA 1
ATOM 3608 C C . GLU B 1 63 ? 94.306 61.558 38.596 1.00 44.80 63 GLU E C 1
ATOM 3609 O O . GLU B 1 63 ? 93.521 60.942 39.362 1.00 43.24 63 GLU E O 1
ATOM 3615 N N . LYS B 1 64 ? 94.845 62.738 38.881 1.00 44.84 64 LYS E N 1
ATOM 3616 C CA . LYS B 1 64 ? 94.493 63.449 40.140 1.00 48.92 64 LYS E CA 1
ATOM 3617 C C . LYS B 1 64 ? 92.981 63.724 40.169 1.00 44.40 64 LYS E C 1
ATOM 3618 O O . LYS B 1 64 ? 92.360 63.496 41.214 1.00 46.50 64 LYS E O 1
ATOM 3624 N N . LEU B 1 65 ? 92.410 64.182 39.061 1.00 42.80 65 LEU E N 1
ATOM 3625 C CA . LEU B 1 65 ? 90.961 64.498 39.006 1.00 43.37 65 LEU E CA 1
ATOM 3626 C C . LEU B 1 65 ? 90.148 63.209 39.195 1.00 44.80 65 LEU E C 1
ATOM 3627 O O . LEU B 1 65 ? 89.123 63.253 39.878 1.00 42.96 65 LEU E O 1
ATOM 3632 N N . VAL B 1 66 ? 90.585 62.101 38.605 1.00 39.06 66 VAL E N 1
ATOM 3633 C CA . VAL B 1 66 ? 89.862 60.808 38.739 1.00 42.46 66 VAL E CA 1
ATOM 3634 C C . VAL B 1 66 ? 89.865 60.395 40.209 1.00 42.57 66 VAL E C 1
ATOM 3635 O O . VAL B 1 66 ? 88.796 60.019 40.739 1.00 43.58 66 VAL E O 1
ATOM 3639 N N . ILE B 1 67 ? 91.022 60.479 40.846 1.00 44.07 67 ILE E N 1
ATOM 3640 C CA . ILE B 1 67 ? 91.146 60.062 42.269 1.00 46.21 67 ILE E CA 1
ATOM 3641 C C . ILE B 1 67 ? 90.269 60.977 43.127 1.00 46.31 67 ILE E C 1
ATOM 3642 O O . ILE B 1 67 ? 89.583 60.463 44.034 1.00 45.31 67 ILE E O 1
ATOM 3647 N N . TYR B 1 68 ? 90.273 62.271 42.846 1.00 45.84 68 TYR E N 1
ATOM 3648 C CA . TYR B 1 68 ? 89.458 63.244 43.608 1.00 47.81 68 TYR E CA 1
ATOM 3649 C C . TYR B 1 68 ? 87.972 62.911 43.435 1.00 45.76 68 TYR E C 1
ATOM 3650 O O . TYR B 1 68 ? 87.242 62.886 44.436 1.00 45.08 68 TYR E O 1
ATOM 3659 N N . CYS B 1 69 ? 87.534 62.683 42.199 1.00 45.63 69 CYS E N 1
ATOM 3660 C CA . CYS B 1 69 ? 86.096 62.496 41.881 1.00 47.21 69 CYS E CA 1
ATOM 3661 C C . CYS B 1 69 ? 85.598 61.167 42.448 1.00 49.86 69 CYS E C 1
ATOM 3662 O O . CYS B 1 69 ? 84.440 61.117 42.881 1.00 51.29 69 CYS E O 1
ATOM 3665 N N . ASP B 1 70 ? 86.445 60.144 42.507 1.00 54.82 70 ASP E N 1
ATOM 3666 C CA . ASP B 1 70 ? 86.016 58.817 43.009 1.00 60.20 70 ASP E CA 1
ATOM 3667 C C . ASP B 1 70 ? 85.590 58.916 44.477 1.00 60.68 70 ASP E C 1
ATOM 3668 O O . ASP B 1 70 ? 84.837 58.044 44.926 1.00 64.72 70 ASP E O 1
ATOM 3673 N N . GLN B 1 71 ? 86.027 59.945 45.190 1.00 63.55 71 GLN E N 1
ATOM 3674 C CA . GLN B 1 71 ? 85.671 60.103 46.623 1.00 65.17 71 GLN E CA 1
ATOM 3675 C C . GLN B 1 71 ? 84.191 60.479 46.768 1.00 63.41 71 GLN E C 1
ATOM 3676 O O . GLN B 1 71 ? 83.583 60.100 47.770 1.00 69.01 71 GLN E O 1
ATOM 3682 N N . TYR B 1 72 ? 83.618 61.192 45.802 1.00 59.88 72 TYR E N 1
ATOM 3683 C CA . TYR B 1 72 ? 82.243 61.744 45.917 1.00 61.09 72 TYR E CA 1
ATOM 3684 C C . TYR B 1 72 ? 81.205 60.797 45.323 1.00 62.52 72 TYR E C 1
ATOM 3685 O O . TYR B 1 72 ? 80.016 61.161 45.319 1.00 65.52 72 TYR E O 1
ATOM 3694 N N . ALA B 1 73 ? 81.603 59.616 44.855 1.00 62.70 73 ALA E N 1
ATOM 3695 C CA . ALA B 1 73 ? 80.650 58.602 44.357 1.00 67.61 73 ALA E CA 1
ATOM 3696 C C . ALA B 1 73 ? 79.994 57.921 45.567 1.00 68.93 73 ALA E C 1
ATOM 3697 O O . ALA B 1 73 ? 80.150 56.696 45.750 1.00 74.54 73 ALA E O 1
ATOM 3699 N N . SER B 1 74 ? 79.264 58.700 46.359 1.00 70.18 74 SER E N 1
ATOM 3700 C CA . SER B 1 74 ? 78.594 58.220 47.588 1.00 74.77 74 SER E CA 1
ATOM 3701 C C . SER B 1 74 ? 77.254 57.601 47.186 1.00 74.04 74 SER E C 1
ATOM 3702 O O . SER B 1 74 ? 76.297 58.354 46.901 1.00 76.36 74 SER E O 1
ATOM 3705 N N . LEU B 1 75 ? 77.201 56.277 47.145 1.00 71.97 75 LEU E N 1
ATOM 3706 C CA . LEU B 1 75 ? 75.968 55.562 46.740 1.00 75.74 75 LEU E CA 1
ATOM 3707 C C . LEU B 1 75 ? 74.964 55.555 47.900 1.00 69.87 75 LEU E C 1
ATOM 3708 O O . LEU B 1 75 ? 73.799 55.599 47.625 1.00 70.43 75 LEU E O 1
ATOM 3713 N N . ILE B 1 76 ? 75.393 55.602 49.159 1.00 68.85 76 ILE E N 1
ATOM 3714 C CA . ILE B 1 76 ? 74.475 55.390 50.320 1.00 71.26 76 ILE E CA 1
ATOM 3715 C C . ILE B 1 76 ? 73.394 56.479 50.322 1.00 71.60 76 ILE E C 1
ATOM 3716 O O . ILE B 1 76 ? 72.228 56.148 50.477 1.00 67.21 76 ILE E O 1
ATOM 3721 N N . PRO B 1 77 ? 73.711 57.786 50.124 1.00 69.84 77 PRO E N 1
ATOM 3722 C CA . PRO B 1 77 ? 72.699 58.848 50.090 1.00 67.62 77 PRO E CA 1
ATOM 3723 C C . PRO B 1 77 ? 71.673 58.747 48.952 1.00 55.28 77 PRO E C 1
ATOM 3724 O O . PRO B 1 77 ? 70.507 58.967 49.217 1.00 52.24 77 PRO E O 1
ATOM 3728 N N . VAL B 1 78 ? 72.133 58.482 47.728 1.00 50.59 78 VAL E N 1
ATOM 3729 C CA . VAL B 1 78 ? 71.266 58.294 46.529 1.00 48.59 78 VAL E CA 1
ATOM 3730 C C . VAL B 1 78 ? 70.352 57.088 46.772 1.00 41.85 78 VAL E C 1
ATOM 3731 O O . VAL B 1 78 ? 69.178 57.150 46.379 1.00 40.71 78 VAL E O 1
ATOM 3735 N N . SER B 1 79 ? 70.867 56.037 47.404 1.00 38.96 79 SER E N 1
ATOM 3736 C CA . SER B 1 79 ? 70.037 54.860 47.769 1.00 40.27 79 SER E CA 1
ATOM 3737 C C . SER B 1 79 ? 68.901 55.308 48.685 1.00 37.73 79 SER E C 1
ATOM 3738 O O . SER B 1 79 ? 67.762 54.921 48.474 1.00 34.74 79 SER E O 1
ATOM 3741 N N . PHE B 1 80 ? 69.205 56.134 49.663 1.00 37.44 80 PHE E N 1
ATOM 3742 C CA . PHE B 1 80 ? 68.185 56.651 50.606 1.00 42.44 80 PHE E CA 1
ATOM 3743 C C . PHE B 1 80 ? 67.072 57.350 49.837 1.00 38.95 80 PHE E C 1
ATOM 3744 O O . PHE B 1 80 ? 65.896 56.945 49.956 1.00 38.00 80 PHE E O 1
ATOM 3752 N N . VAL B 1 81 ? 67.465 58.370 49.093 1.00 34.87 81 VAL E N 1
ATOM 3753 C CA . VAL B 1 81 ? 66.473 59.267 48.451 1.00 37.60 81 VAL E CA 1
ATOM 3754 C C . VAL B 1 81 ? 65.686 58.438 47.429 1.00 36.36 81 VAL E C 1
ATOM 3755 O O . VAL B 1 81 ? 64.465 58.607 47.345 1.00 34.74 81 VAL E O 1
ATOM 3759 N N . LEU B 1 82 ? 66.363 57.575 46.675 1.00 33.60 82 LEU E N 1
ATOM 3760 C CA . LEU B 1 82 ? 65.673 56.749 45.663 1.00 34.60 82 LEU E CA 1
ATOM 3761 C C . LEU B 1 82 ? 64.677 55.829 46.359 1.00 31.79 82 LEU E C 1
ATOM 3762 O O . LEU B 1 82 ? 63.551 55.718 45.882 1.00 36.67 82 LEU E O 1
ATOM 3767 N N . GLY B 1 83 ? 65.077 55.166 47.445 1.00 30.88 83 GLY E N 1
ATOM 3768 C CA . GLY B 1 83 ? 64.160 54.289 48.189 1.00 33.46 83 GLY E CA 1
ATOM 3769 C C . GLY B 1 83 ? 62.889 55.040 48.574 1.00 32.99 83 GLY E C 1
ATOM 3770 O O . GLY B 1 83 ? 61.781 54.606 48.192 1.00 33.00 83 GLY E O 1
ATOM 3771 N N . PHE B 1 84 ? 63.042 56.165 49.259 1.00 33.89 84 PHE E N 1
ATOM 3772 C CA . PHE B 1 84 ? 61.870 56.932 49.767 1.00 33.91 84 PHE E CA 1
ATOM 3773 C C . PHE B 1 84 ? 61.014 57.401 48.584 1.00 31.61 84 PHE E C 1
ATOM 3774 O O . PHE B 1 84 ? 59.789 57.187 48.582 1.00 33.90 84 PHE E O 1
ATOM 3782 N N . TYR B 1 85 ? 61.651 58.009 47.588 1.00 28.93 85 TYR E N 1
ATOM 3783 C CA . TYR B 1 85 ? 60.922 58.630 46.453 1.00 28.45 85 TYR E CA 1
ATOM 3784 C C . TYR B 1 85 ? 60.215 57.561 45.617 1.00 29.36 85 TYR E C 1
ATOM 3785 O O . TYR B 1 85 ? 59.020 57.743 45.252 1.00 29.51 85 TYR E O 1
ATOM 3794 N N . VAL B 1 86 ? 60.925 56.479 45.298 1.00 27.34 86 VAL E N 1
ATOM 3795 C CA . VAL B 1 86 ? 60.349 55.423 44.433 1.00 28.04 86 VAL E CA 1
ATOM 3796 C C . VAL B 1 86 ? 59.212 54.759 45.199 1.00 27.63 86 VAL E C 1
ATOM 3797 O O . VAL B 1 86 ? 58.209 54.383 44.559 1.00 29.05 86 VAL E O 1
ATOM 3801 N N . THR B 1 87 ? 59.369 54.563 46.508 1.00 28.11 87 THR E N 1
ATOM 3802 C CA . THR B 1 87 ? 58.289 53.932 47.303 1.00 31.29 87 THR E CA 1
ATOM 3803 C C . THR B 1 87 ? 57.054 54.843 47.265 1.00 30.33 87 THR E C 1
ATOM 3804 O O . THR B 1 87 ? 55.934 54.333 47.108 1.00 31.21 87 THR E O 1
ATOM 3808 N N . LEU B 1 88 ? 57.258 56.141 47.416 1.00 29.95 88 LEU E N 1
ATOM 3809 C CA . LEU B 1 88 ? 56.139 57.120 47.302 1.00 32.17 88 LEU E CA 1
ATOM 3810 C C . LEU B 1 88 ? 55.457 56.961 45.937 1.00 31.01 88 LEU E C 1
ATOM 3811 O O . LEU B 1 88 ? 54.214 56.858 45.884 1.00 28.91 88 LEU E O 1
ATOM 3816 N N . VAL B 1 89 ? 56.236 56.924 44.865 1.00 27.10 89 VAL E N 1
ATOM 3817 C CA . VAL B 1 89 ? 55.661 56.855 43.500 1.00 27.11 89 VAL E CA 1
ATOM 3818 C C . VAL B 1 89 ? 54.911 55.530 43.326 1.00 25.37 89 VAL E C 1
ATOM 3819 O O . VAL B 1 89 ? 53.833 55.521 42.703 1.00 25.31 89 VAL E O 1
ATOM 3823 N N . VAL B 1 90 ? 55.462 54.433 43.822 1.00 26.79 90 VAL E N 1
ATOM 3824 C CA . VAL B 1 90 ? 54.820 53.102 43.645 1.00 28.39 90 VAL E CA 1
ATOM 3825 C C . VAL B 1 90 ? 53.497 53.057 44.416 1.00 26.25 90 VAL E C 1
ATOM 3826 O O . VAL B 1 90 ? 52.494 52.564 43.857 1.00 29.17 90 VAL E O 1
ATOM 3830 N N . ASN B 1 91 ? 53.492 53.541 45.649 1.00 29.20 91 ASN E N 1
ATOM 3831 C CA . ASN B 1 91 ? 52.244 53.582 46.463 1.00 31.77 91 ASN E CA 1
ATOM 3832 C C . ASN B 1 91 ? 51.205 54.446 45.753 1.00 31.76 91 ASN E C 1
ATOM 3833 O O . ASN B 1 91 ? 50.026 54.033 45.668 1.00 32.69 91 ASN E O 1
ATOM 3838 N N . ARG B 1 92 ? 51.626 55.589 45.237 1.00 30.08 92 ARG E N 1
ATOM 3839 C CA . ARG B 1 92 ? 50.712 56.490 44.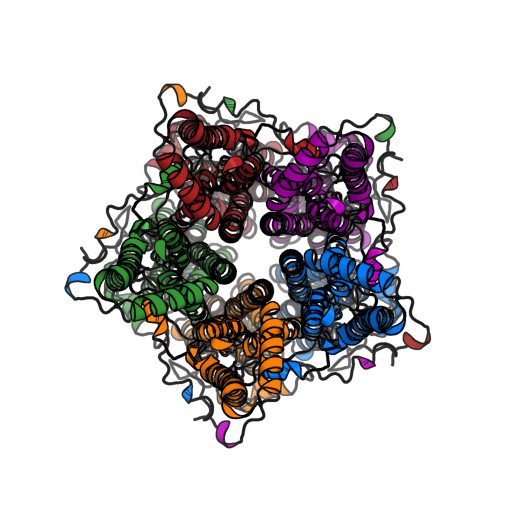511 1.00 32.33 92 ARG E CA 1
ATOM 3840 C C . ARG B 1 92 ? 50.189 55.807 43.243 1.00 30.46 92 ARG E C 1
ATOM 3841 O O . ARG B 1 92 ? 49.022 55.999 42.891 1.00 34.18 92 ARG E O 1
ATOM 3849 N N . TRP B 1 93 ? 51.039 55.044 42.571 1.00 28.05 93 TRP E N 1
ATOM 3850 C CA . TRP B 1 93 ? 50.661 54.295 41.354 1.00 28.55 93 TRP E CA 1
ATOM 3851 C C . TRP B 1 93 ? 49.535 53.297 41.678 1.00 26.30 93 TRP E C 1
ATOM 3852 O O . TRP B 1 93 ? 48.519 53.268 40.966 1.00 27.05 93 TRP E O 1
ATOM 3863 N N . TRP B 1 94 ? 49.708 52.535 42.743 1.00 27.65 94 TRP E N 1
ATOM 3864 C CA . TRP B 1 94 ? 48.665 51.559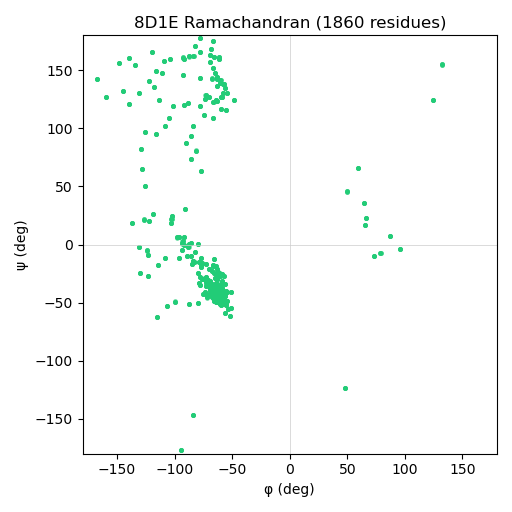 43.127 1.00 29.68 94 TRP E CA 1
ATOM 3865 C C . TRP B 1 94 ? 47.376 52.297 43.525 1.00 28.61 94 TRP E C 1
ATOM 3866 O O . TRP B 1 94 ? 46.281 51.865 43.119 1.00 28.76 94 TRP E O 1
ATOM 3877 N N . SER B 1 95 ? 47.503 53.372 44.292 1.00 27.65 95 SER E N 1
ATOM 3878 C CA . SER B 1 95 ? 46.336 54.197 44.706 1.00 30.98 95 SER E CA 1
ATOM 3879 C C . SER B 1 95 ? 45.593 54.692 43.464 1.00 31.71 95 SER E C 1
ATOM 3880 O O . SER B 1 95 ? 44.340 54.622 43.429 1.00 31.98 95 SER E O 1
ATOM 3883 N N . GLN B 1 96 ? 46.331 55.122 42.446 1.00 30.14 96 GLN E N 1
ATOM 3884 C CA . GLN B 1 96 ? 45.706 55.616 41.203 1.00 31.29 96 GLN E CA 1
ATOM 3885 C C . GLN B 1 96 ? 44.969 54.481 40.511 1.00 30.65 96 GLN E C 1
ATOM 3886 O O . GLN B 1 96 ? 43.852 54.719 40.021 1.00 33.52 96 GLN E O 1
ATOM 3892 N N . TYR B 1 97 ? 45.550 53.290 40.491 1.00 29.33 97 TYR E N 1
ATOM 3893 C CA . TYR B 1 97 ? 44.861 52.142 39.871 1.00 29.28 97 TYR E CA 1
ATOM 3894 C C . TYR B 1 97 ? 43.535 51.902 40.602 1.00 29.03 97 TYR E C 1
ATOM 3895 O O . TYR B 1 97 ? 42.510 51.702 39.936 1.00 30.51 97 TYR E O 1
ATOM 3904 N N . LEU B 1 98 ? 43.559 51.950 41.924 1.00 29.06 98 LEU E N 1
ATOM 3905 C CA . LEU B 1 98 ? 42.340 51.676 42.724 1.00 34.37 98 LEU E CA 1
ATOM 3906 C C . LEU B 1 98 ? 41.287 52.763 42.492 1.00 36.77 98 LEU E C 1
ATOM 3907 O O . LEU B 1 98 ? 40.125 52.508 42.802 1.00 40.07 98 LEU E O 1
ATOM 3912 N N . CYS B 1 99 ? 41.660 53.924 41.961 1.00 33.95 99 CYS E N 1
ATOM 3913 C CA . CYS B 1 99 ? 40.704 55.025 41.676 1.00 35.08 99 CYS E CA 1
ATOM 3914 C C . CYS B 1 99 ? 40.085 54.883 40.291 1.00 33.80 99 CYS E C 1
ATOM 3915 O O . CYS B 1 99 ? 39.274 55.742 39.910 1.00 33.80 99 CYS E O 1
ATOM 3918 N N . MET B 1 100 ? 40.441 53.856 39.540 1.00 33.91 100 MET E N 1
ATOM 3919 C CA . MET B 1 100 ? 39.809 53.638 38.228 1.00 37.23 100 MET E CA 1
ATOM 3920 C C . MET B 1 100 ? 38.330 53.352 38.455 1.00 38.66 100 MET E C 1
ATOM 3921 O O . MET B 1 100 ? 37.990 52.434 39.201 1.00 39.43 100 MET E O 1
ATOM 3926 N N . PRO B 1 101 ? 37.404 54.118 37.838 1.00 38.41 101 PRO E N 1
ATOM 3927 C CA . PRO B 1 101 ? 35.982 53.884 38.065 1.00 39.41 101 PRO E CA 1
ATOM 3928 C C . PRO B 1 101 ? 35.529 52.571 37.410 1.00 37.75 101 PRO E C 1
ATOM 3929 O O . PRO B 1 101 ? 35.762 52.352 36.244 1.00 42.78 101 PRO E O 1
ATOM 3933 N N . LEU B 1 102 ? 34.901 51.717 38.208 1.00 35.87 102 LEU E N 1
ATOM 3934 C CA . LEU B 1 102 ? 34.360 50.416 37.742 1.00 36.59 102 LEU E CA 1
ATOM 3935 C C . LEU B 1 102 ? 32.852 50.420 37.945 1.00 33.07 102 LEU E C 1
ATOM 3936 O O . LEU B 1 102 ? 32.372 50.833 39.000 1.00 31.92 102 LEU E O 1
ATOM 3941 N N . PRO B 1 103 ? 32.075 49.951 36.951 1.00 30.88 103 PRO E N 1
ATOM 3942 C CA . PRO B 1 103 ? 30.619 49.976 37.064 1.00 30.41 103 PRO E CA 1
ATOM 3943 C C . PRO B 1 103 ? 30.005 48.774 37.790 1.00 27.62 103 PRO E C 1
ATOM 3944 O O . PRO B 1 103 ? 28.783 48.698 37.884 1.00 29.40 103 PRO E O 1
ATOM 3948 N N . ASP B 1 104 ? 30.838 47.842 38.266 1.00 27.11 104 ASP E N 1
ATOM 3949 C CA . ASP B 1 104 ? 30.346 46.538 38.768 1.00 29.70 104 ASP E CA 1
ATOM 3950 C C . ASP B 1 104 ? 29.348 46.723 39.920 1.00 26.98 104 ASP E C 1
ATOM 3951 O O . ASP B 1 104 ? 28.262 46.085 39.894 1.00 27.93 104 ASP E O 1
ATOM 3956 N N . ALA B 1 105 ? 29.673 47.574 40.896 1.00 26.76 105 ALA E N 1
ATOM 3957 C CA . ALA B 1 105 ? 28.776 47.762 42.062 1.00 26.41 105 ALA E CA 1
ATOM 3958 C C . ALA B 1 105 ? 27.457 48.367 41.568 1.00 27.44 105 ALA E C 1
ATOM 3959 O O . ALA B 1 105 ? 26.361 47.864 41.954 1.00 26.60 105 ALA E O 1
ATOM 3961 N N . LEU B 1 106 ? 27.569 49.387 40.706 1.00 25.70 106 LEU E N 1
ATOM 3962 C CA . LEU B 1 106 ? 26.366 50.055 40.172 1.00 27.88 106 LEU E CA 1
ATOM 3963 C C . LEU B 1 106 ? 25.579 49.067 39.327 1.00 25.85 106 LEU E C 1
ATOM 3964 O O . LEU B 1 106 ? 24.359 49.113 39.358 1.00 31.25 106 LEU E O 1
ATOM 3969 N N . MET B 1 107 ? 26.248 48.248 38.526 1.00 26.72 107 MET E N 1
ATOM 3970 C CA . MET B 1 107 ? 25.487 47.357 37.627 1.00 27.84 107 MET E CA 1
ATOM 3971 C C . MET B 1 107 ? 24.724 46.323 38.470 1.00 26.15 107 MET E C 1
ATOM 3972 O O . MET B 1 107 ? 23.575 46.030 38.137 1.00 27.34 107 MET E O 1
ATOM 3977 N N . CYS B 1 108 ? 25.311 45.833 39.554 1.00 28.57 108 CYS E N 1
ATOM 3978 C CA . CYS B 1 108 ? 24.580 44.910 40.459 1.00 30.61 108 CYS E CA 1
ATOM 3979 C C . CYS B 1 108 ? 23.356 45.607 41.064 1.00 32.00 108 CYS E C 1
ATOM 3980 O O . CYS B 1 108 ? 22.229 45.064 40.978 1.00 33.70 108 CYS E O 1
ATOM 3983 N N . VAL B 1 109 ? 23.555 46.813 41.582 1.00 26.82 109 VAL E N 1
ATOM 3984 C CA . VAL B 1 109 ? 22.436 47.553 42.211 1.00 27.68 109 VAL E CA 1
ATOM 3985 C C . VAL B 1 109 ? 21.356 47.866 41.169 1.00 27.33 109 VAL E C 1
ATOM 3986 O O . VAL B 1 109 ? 20.158 47.685 41.467 1.00 29.82 109 VAL E O 1
ATOM 3990 N N . VAL B 1 110 ? 21.754 48.301 39.981 1.00 26.98 110 VAL E N 1
ATOM 3991 C CA . VAL B 1 110 ? 20.777 48.679 38.923 1.00 27.52 110 VAL E CA 1
ATOM 3992 C C . VAL B 1 110 ? 20.004 47.429 38.494 1.00 29.40 110 VAL E C 1
ATOM 3993 O O . VAL B 1 110 ? 18.752 47.519 38.326 1.00 32.31 110 VAL E O 1
ATOM 3997 N N . ALA B 1 111 ? 20.701 46.310 38.300 1.00 31.34 111 ALA E N 1
ATOM 3998 C CA . ALA B 1 111 ? 20.040 45.044 37.901 1.00 33.19 111 ALA E CA 1
ATOM 3999 C C . ALA B 1 111 ? 19.029 44.639 38.975 1.00 32.56 111 ALA E C 1
ATOM 4000 O O . ALA B 1 111 ? 17.961 44.134 38.620 1.00 40.92 111 ALA E O 1
ATOM 4002 N N . GLY B 1 112 ? 19.328 44.899 40.245 1.00 33.29 112 GLY E N 1
ATOM 4003 C CA . GLY B 1 112 ? 18.457 44.488 41.356 1.00 36.75 112 GLY E CA 1
ATOM 4004 C C . GLY B 1 112 ? 17.392 45.504 41.743 1.00 37.19 112 GLY E C 1
ATOM 4005 O O . GLY B 1 112 ? 16.546 45.159 42.593 1.00 39.95 112 GLY E O 1
ATOM 4006 N N . THR B 1 113 ? 17.428 46.736 41.232 1.00 32.89 113 THR E N 1
ATOM 4007 C CA . THR B 1 113 ? 16.578 47.822 41.783 1.00 31.35 113 THR E CA 1
ATOM 4008 C C . THR B 1 113 ? 15.787 48.572 40.710 1.00 28.29 113 THR E C 1
ATOM 4009 O O . THR B 1 113 ? 14.762 49.147 41.067 1.00 29.38 113 THR E O 1
ATOM 4013 N N . VAL B 1 114 ? 16.237 48.582 39.464 1.00 29.09 114 VAL E N 1
ATOM 4014 C CA . VAL B 1 114 ? 15.554 49.355 38.388 1.00 27.12 114 VAL E CA 1
ATOM 4015 C C . VAL B 1 114 ? 14.802 48.347 37.527 1.00 28.19 114 VAL E C 1
ATOM 4016 O O . VAL B 1 114 ? 15.430 47.540 36.851 1.00 32.47 114 VAL E O 1
ATOM 4020 N N . HIS B 1 115 ? 13.483 48.340 37.614 1.00 29.00 115 HIS E N 1
ATOM 4021 C CA . HIS B 1 115 ? 12.670 47.163 37.231 1.00 30.32 115 HIS E CA 1
ATOM 4022 C C . HIS B 1 115 ? 11.865 47.372 35.959 1.00 32.25 115 HIS E C 1
ATOM 4023 O O . HIS B 1 115 ? 11.552 48.516 35.607 1.00 29.26 115 HIS E O 1
ATOM 4030 N N . GLY B 1 116 ? 11.506 46.255 35.327 1.00 33.17 116 GLY E N 1
ATOM 4031 C CA . GLY B 1 116 ? 10.668 46.253 34.118 1.00 33.75 116 GLY E CA 1
ATOM 4032 C C . GLY B 1 116 ? 11.333 45.535 32.968 1.00 36.78 116 GLY E C 1
ATOM 4033 O O . GLY B 1 116 ? 12.448 45.895 32.569 1.00 35.54 116 GLY E O 1
ATOM 4034 N N . ARG B 1 117 ? 10.657 44.543 32.408 1.00 41.14 117 ARG E N 1
ATOM 4035 C CA . ARG B 1 117 ? 11.166 43.802 31.228 1.00 45.32 117 ARG E CA 1
ATOM 4036 C C . ARG B 1 117 ? 10.826 44.560 29.945 1.00 43.23 117 ARG E C 1
ATOM 4037 O O . ARG B 1 117 ? 11.401 44.217 28.896 1.00 50.97 117 ARG E O 1
ATOM 4045 N N . ASP B 1 118 ? 9.929 45.533 30.009 1.00 40.86 118 ASP E N 1
ATOM 4046 C CA . ASP B 1 118 ? 9.515 46.327 28.829 1.00 41.51 118 ASP E CA 1
ATOM 4047 C C . ASP B 1 118 ? 10.693 47.180 28.340 1.00 41.09 118 ASP E C 1
ATOM 4048 O O . ASP B 1 118 ? 11.760 47.198 28.982 1.00 39.12 118 ASP E O 1
ATOM 4053 N N . ASP B 1 119 ? 10.501 47.868 27.233 1.00 39.94 119 ASP E N 1
ATOM 4054 C CA . ASP B 1 119 ? 11.543 48.730 26.638 1.00 41.31 119 ASP E CA 1
ATOM 4055 C C . ASP B 1 119 ? 11.892 49.877 27.580 1.00 39.63 119 ASP E C 1
ATOM 4056 O O . ASP B 1 119 ? 13.056 50.278 27.576 1.00 35.00 119 ASP E O 1
ATOM 4061 N N . ARG B 1 120 ? 10.940 50.384 28.348 1.00 36.27 120 ARG E N 1
ATOM 4062 C CA . ARG B 1 120 ? 11.209 51.561 29.198 1.00 38.01 120 ARG E CA 1
ATOM 4063 C C . ARG B 1 120 ? 12.158 51.172 30.343 1.00 31.81 120 ARG E C 1
ATOM 4064 O O . ARG B 1 120 ? 13.077 51.951 30.643 1.00 35.41 120 ARG E O 1
ATOM 4072 N N . GLY B 1 121 ? 11.951 50.004 30.950 1.00 31.76 121 GLY E N 1
ATOM 4073 C CA . GLY B 1 121 ? 12.875 49.488 31.978 1.00 30.37 121 GLY E CA 1
ATOM 4074 C C . GLY B 1 121 ? 14.268 49.292 31.417 1.00 29.33 121 GLY E C 1
ATOM 4075 O O . GLY B 1 121 ? 15.253 49.661 32.090 1.00 27.80 121 GLY E O 1
ATOM 4076 N N . ARG B 1 122 ? 14.359 48.687 30.239 1.00 29.51 122 ARG E N 1
ATOM 4077 C CA . ARG B 1 122 ? 15.657 48.481 29.558 1.00 34.15 122 ARG E CA 1
ATOM 4078 C C . ARG B 1 122 ? 16.315 49.836 29.312 1.00 29.12 122 ARG E C 1
ATOM 4079 O O . ARG B 1 122 ? 17.526 49.951 29.542 1.00 29.97 122 ARG E O 1
ATOM 4087 N N . LEU B 1 123 ? 15.535 50.819 28.870 1.00 32.22 123 LEU E N 1
ATOM 4088 C CA . LEU B 1 123 ? 16.067 52.175 28.616 1.00 32.04 123 LEU E CA 1
ATOM 4089 C C . LEU B 1 123 ? 16.609 52.758 29.921 1.00 29.19 123 LEU E C 1
ATOM 4090 O O . LEU B 1 123 ? 17.732 53.277 29.904 1.00 32.30 123 LEU E O 1
ATOM 4095 N N . TYR B 1 124 ? 15.862 52.654 31.004 1.00 26.99 124 TYR E N 1
ATOM 4096 C CA . TYR B 1 124 ? 16.333 53.199 32.302 1.00 28.58 124 TYR E CA 1
ATOM 4097 C C . TYR B 1 124 ? 17.650 52.539 32.705 1.00 24.33 124 TYR E C 1
ATOM 4098 O O . TYR B 1 124 ? 18.634 53.250 32.997 1.00 27.67 124 TYR E O 1
ATOM 4107 N N . ARG B 1 125 ? 17.693 51.214 32.696 1.00 25.82 125 ARG E N 1
ATOM 4108 C CA . ARG B 1 125 ? 18.898 50.494 33.172 1.00 24.88 125 ARG E CA 1
ATOM 4109 C C . ARG B 1 125 ? 20.097 50.797 32.276 1.00 23.27 125 ARG E C 1
ATOM 4110 O O . ARG B 1 125 ? 21.188 51.166 32.811 1.00 24.20 125 ARG E O 1
ATOM 4118 N N . ARG B 1 126 ? 19.906 50.667 30.970 1.00 23.91 126 ARG E N 1
ATOM 4119 C CA . ARG B 1 126 ? 21.006 50.912 30.008 1.00 25.65 126 ARG E CA 1
ATOM 4120 C C . ARG B 1 126 ? 21.479 52.369 30.123 1.00 24.74 126 ARG E C 1
ATOM 4121 O O . ARG B 1 126 ? 22.690 52.598 30.074 1.00 26.87 126 ARG E O 1
ATOM 4129 N N . THR B 1 127 ? 20.559 53.318 30.240 1.00 25.69 127 THR E N 1
ATOM 4130 C CA . THR B 1 127 ? 20.934 54.753 30.281 1.00 25.07 127 THR E CA 1
ATOM 4131 C C . THR B 1 127 ? 21.712 55.048 31.569 1.00 23.81 127 THR E C 1
ATOM 4132 O O . THR B 1 127 ? 22.688 55.841 31.513 1.00 27.15 127 THR E O 1
ATOM 4136 N N . LEU B 1 128 ? 21.285 54.485 32.701 1.00 25.51 128 LEU E N 1
ATOM 4137 C CA . LEU B 1 128 ? 22.032 54.691 33.975 1.00 26.58 128 LEU E CA 1
ATOM 4138 C C . LEU B 1 128 ? 23.463 54.159 33.826 1.00 25.26 128 LEU E C 1
ATOM 4139 O O . LEU B 1 128 ? 24.438 54.928 34.123 1.00 26.64 128 LEU E O 1
ATOM 4144 N N . MET B 1 129 ? 23.610 52.934 33.329 1.00 26.46 129 MET E N 1
ATOM 4145 C CA . MET B 1 129 ? 24.961 52.343 33.202 1.00 26.64 129 MET E CA 1
ATOM 4146 C C . MET B 1 129 ? 25.774 53.131 32.172 1.00 25.75 129 MET E C 1
ATOM 4147 O O . MET B 1 129 ? 26.995 53.282 32.375 1.00 27.54 129 MET E O 1
ATOM 4152 N N . ARG B 1 130 ? 25.121 53.598 31.111 1.00 24.51 130 ARG E N 1
ATOM 4153 C CA . ARG B 1 130 ? 25.811 54.378 30.062 1.00 27.51 130 ARG E CA 1
ATOM 4154 C C . ARG B 1 130 ? 26.291 55.707 30.640 1.00 25.51 130 ARG E C 1
ATOM 4155 O O . ARG B 1 130 ? 27.351 56.181 30.204 1.00 27.68 130 ARG E O 1
ATOM 4163 N N . TYR B 1 131 ? 25.502 56.329 31.516 1.00 24.42 131 TYR E N 1
ATOM 4164 C CA . TYR B 1 131 ? 25.942 57.585 32.159 1.00 27.63 131 TYR E CA 1
ATOM 4165 C C . TYR B 1 131 ? 27.210 57.332 32.966 1.00 26.22 131 TYR E C 1
ATOM 4166 O O . TYR B 1 131 ? 28.157 58.144 32.884 1.00 27.63 131 TYR E O 1
ATOM 4175 N N . ALA B 1 132 ? 27.234 56.233 33.720 1.00 29.98 132 ALA E N 1
ATOM 4176 C CA . ALA B 1 132 ? 28.449 55.863 34.475 1.00 28.68 132 ALA E CA 1
ATOM 4177 C C . ALA B 1 132 ? 29.640 55.694 33.520 1.00 28.94 132 ALA E C 1
ATOM 4178 O O . ALA B 1 132 ? 30.718 56.312 33.754 1.00 30.41 132 ALA E O 1
ATOM 4180 N N . GLY B 1 133 ? 29.456 54.935 32.452 1.00 27.91 133 GLY E N 1
ATOM 4181 C CA . GLY B 1 133 ? 30.508 54.710 31.439 1.00 29.58 133 GLY E CA 1
ATOM 4182 C C . GLY B 1 133 ? 30.977 56.016 30.817 1.00 27.19 133 GLY E C 1
ATOM 4183 O O . GLY B 1 133 ? 32.195 56.179 30.544 1.00 25.35 133 GLY E O 1
ATOM 4184 N N . LEU B 1 134 ? 30.024 56.915 30.571 1.00 26.28 134 LEU E N 1
ATOM 4185 C CA . LEU B 1 134 ? 30.322 58.206 29.915 1.00 24.98 134 LEU E CA 1
ATOM 4186 C C . LEU B 1 134 ? 31.183 59.066 30.845 1.00 23.69 134 LEU E C 1
ATOM 4187 O O . LEU B 1 134 ? 32.123 59.707 30.374 1.00 26.79 134 LEU E O 1
ATOM 4192 N N . SER B 1 135 ? 30.832 59.134 32.124 1.00 26.74 135 SER E N 1
ATOM 4193 C CA . SER B 1 135 ? 31.658 59.867 33.108 1.00 28.26 135 SER E CA 1
ATOM 4194 C C . SER B 1 135 ? 33.076 59.290 33.105 1.00 26.35 135 SER E C 1
ATOM 4195 O O . SER B 1 135 ? 34.052 60.071 33.109 1.00 27.67 135 SER E O 1
ATOM 4198 N N . ALA B 1 136 ? 33.185 57.969 33.100 1.00 26.74 136 ALA E N 1
ATOM 4199 C CA . ALA B 1 136 ? 34.506 57.310 33.122 1.00 26.22 136 ALA E CA 1
ATOM 4200 C C . ALA B 1 136 ? 35.290 57.713 31.861 1.00 25.57 136 ALA E C 1
ATOM 4201 O O . ALA B 1 136 ? 36.472 58.064 31.975 1.00 26.02 136 ALA E O 1
ATOM 4203 N N . VAL B 1 137 ? 34.631 57.685 30.711 1.00 24.35 137 VAL E N 1
ATOM 4204 C CA . VAL B 1 137 ? 35.294 58.071 29.433 1.00 25.51 137 VAL E CA 1
ATOM 4205 C C . VAL B 1 137 ? 35.735 59.542 29.473 1.00 25.12 137 VAL E C 1
ATOM 4206 O O . VAL B 1 137 ? 36.850 59.842 29.056 1.00 26.39 137 VAL E O 1
ATOM 4210 N N . LEU B 1 138 ? 34.889 60.438 29.963 1.00 23.75 138 LEU E N 1
ATOM 4211 C CA . LEU B 1 138 ? 35.235 61.883 29.963 1.00 24.28 138 LEU E CA 1
ATOM 4212 C C . LEU B 1 138 ? 36.462 62.137 30.852 1.00 23.76 138 LEU E C 1
ATOM 4213 O O . LEU B 1 138 ? 37.471 62.762 30.375 1.00 29.84 138 LEU E O 1
ATOM 4218 N N . ILE B 1 139 ? 36.481 61.529 32.038 1.00 24.14 139 ILE E N 1
ATOM 4219 C CA . ILE B 1 139 ? 37.654 61.723 32.928 1.00 24.38 139 ILE E CA 1
ATOM 4220 C C . ILE B 1 139 ? 38.897 61.041 32.341 1.00 23.40 139 ILE E C 1
ATOM 4221 O O . ILE B 1 139 ? 40.002 61.606 32.397 1.00 27.44 139 ILE E O 1
ATOM 4226 N N . LEU B 1 140 ? 38.725 59.836 31.823 1.00 22.94 140 LEU E N 1
ATOM 4227 C CA . LEU B 1 140 ? 39.892 59.066 31.300 1.00 25.06 140 LEU E CA 1
ATOM 4228 C C . LEU B 1 140 ? 40.510 59.775 30.095 1.00 25.20 140 LEU E C 1
ATOM 4229 O O . LEU B 1 140 ? 41.769 59.877 30.047 1.00 28.14 140 LEU E O 1
ATOM 4234 N N . ARG B 1 141 ? 39.663 60.299 29.199 1.00 25.59 141 ARG E N 1
ATOM 4235 C CA . ARG B 1 141 ? 40.185 61.059 28.038 1.00 26.37 141 ARG E CA 1
ATOM 4236 C C . ARG B 1 141 ? 40.859 62.336 28.536 1.00 26.66 141 ARG E C 1
ATOM 4237 O O . ARG B 1 141 ? 41.719 62.863 27.820 1.00 28.01 141 ARG E O 1
ATOM 4245 N N . SER B 1 142 ? 40.485 62.824 29.705 1.00 26.33 142 SER E N 1
ATOM 4246 C CA . SER B 1 142 ? 41.167 63.995 30.301 1.00 28.61 142 SER E CA 1
ATOM 4247 C C . SER B 1 142 ? 42.523 63.598 30.891 1.00 28.68 142 SER E C 1
ATOM 4248 O O . SER B 1 142 ? 43.404 64.454 30.952 1.00 34.22 142 SER E O 1
ATOM 4251 N N . VAL B 1 143 ? 42.681 62.363 31.362 1.00 28.67 143 VAL E N 1
ATOM 4252 C CA . VAL B 1 143 ? 43.893 61.995 32.148 1.00 28.69 143 VAL E CA 1
ATOM 4253 C C . VAL B 1 143 ? 44.752 60.967 31.408 1.00 28.42 143 VAL E C 1
ATOM 4254 O O . VAL B 1 143 ? 45.888 60.785 31.825 1.00 32.41 143 VAL E O 1
ATOM 4258 N N . SER B 1 144 ? 44.227 60.273 30.407 1.00 29.04 144 SER E N 1
ATOM 4259 C CA . SER B 1 144 ? 44.927 59.154 29.739 1.00 30.49 144 SER E CA 1
ATOM 4260 C C . SER B 1 144 ? 45.250 59.533 28.296 1.00 30.43 144 SER E C 1
ATOM 4261 O O . SER B 1 144 ? 44.327 59.888 27.543 1.00 28.84 144 SER E O 1
ATOM 4264 N N . THR B 1 145 ? 46.521 59.449 27.915 1.00 33.22 145 THR E N 1
ATOM 4265 C CA . THR B 1 145 ? 46.936 59.744 26.517 1.00 32.23 145 THR E CA 1
ATOM 4266 C C . THR B 1 145 ? 46.327 58.727 25.550 1.00 30.49 145 THR E C 1
ATOM 4267 O O . THR B 1 145 ? 45.851 59.136 24.477 1.00 32.34 145 THR E O 1
ATOM 4271 N N . ALA B 1 146 ? 46.289 57.454 25.920 1.00 31.14 146 ALA E N 1
ATOM 4272 C CA . ALA B 1 146 ? 45.693 56.416 25.050 1.00 33.04 146 ALA E CA 1
ATOM 4273 C C . ALA B 1 146 ? 44.211 56.716 24.803 1.00 32.65 146 ALA E C 1
ATOM 4274 O O . ALA B 1 146 ? 43.750 56.723 23.629 1.00 34.69 146 ALA E O 1
ATOM 4276 N N . VAL B 1 147 ? 43.486 57.002 25.881 1.00 29.04 147 VAL E N 1
ATOM 4277 C CA . VAL B 1 147 ? 42.023 57.248 25.766 1.00 29.03 147 VAL E CA 1
ATOM 4278 C C . VAL B 1 147 ? 41.798 58.528 24.961 1.00 26.16 147 VAL E C 1
ATOM 4279 O O . VAL B 1 147 ? 40.895 58.554 24.102 1.00 28.83 147 VAL E O 1
ATOM 4283 N N . PHE B 1 148 ? 42.599 59.556 25.217 1.00 27.29 148 PHE E N 1
ATOM 4284 C CA . PHE B 1 148 ? 42.476 60.825 24.462 1.00 28.75 148 PHE E CA 1
ATOM 4285 C C . PHE B 1 148 ? 42.691 60.576 22.970 1.00 30.24 148 PHE E C 1
ATOM 4286 O O . PHE B 1 148 ? 41.928 61.098 22.143 1.00 31.74 148 PHE E O 1
ATOM 4294 N N . LYS B 1 149 ? 43.718 59.789 22.639 1.00 31.96 149 LYS E N 1
ATOM 4295 C CA . LYS B 1 149 ? 43.995 59.463 21.215 1.00 36.86 149 LYS E CA 1
ATOM 4296 C C . LYS B 1 149 ? 42.824 58.684 20.629 1.00 35.54 149 LYS E C 1
ATOM 4297 O O . LYS B 1 149 ? 42.548 58.834 19.436 1.00 36.25 149 LYS E O 1
ATOM 4303 N N . ARG B 1 150 ? 42.128 57.918 21.457 1.00 32.68 150 ARG E N 1
ATOM 4304 C CA . ARG B 1 150 ? 40.926 57.211 20.975 1.00 31.08 150 ARG E CA 1
ATOM 4305 C C . ARG B 1 150 ? 39.727 58.170 20.892 1.00 32.04 150 ARG E C 1
ATOM 4306 O O . ARG B 1 150 ? 38.883 57.978 20.027 1.00 32.75 150 ARG E O 1
ATOM 4314 N N . PHE B 1 151 ? 39.645 59.150 21.788 1.00 29.82 151 PHE E N 1
ATOM 4315 C CA . PHE B 1 151 ? 38.510 60.108 21.825 1.00 30.78 151 PHE E CA 1
ATOM 4316 C C . PHE B 1 151 ? 39.056 61.519 21.830 1.00 30.29 151 PHE E C 1
ATOM 4317 O O . PHE B 1 151 ? 38.929 62.249 22.811 1.00 31.50 151 PHE E O 1
ATOM 4325 N N . PRO B 1 152 ? 39.728 61.951 20.738 1.00 32.59 152 PRO E N 1
ATOM 4326 C CA . PRO B 1 152 ? 40.345 63.273 20.723 1.00 35.21 152 PRO E CA 1
ATOM 4327 C C . PRO B 1 152 ? 39.345 64.434 20.762 1.00 33.39 152 PRO E C 1
ATOM 4328 O O . PRO B 1 152 ? 39.724 65.509 21.129 1.00 34.85 152 PRO E O 1
ATOM 4332 N N . THR B 1 153 ? 38.087 64.186 20.435 1.00 34.27 153 THR E N 1
ATOM 4333 C CA . THR B 1 153 ? 37.022 65.212 20.549 1.00 35.60 153 THR E CA 1
ATOM 4334 C C . THR B 1 153 ? 35.739 64.580 21.080 1.00 32.93 153 THR E C 1
ATOM 4335 O O . THR B 1 153 ? 35.568 63.356 20.963 1.00 34.80 153 THR E O 1
ATOM 4339 N N . ILE B 1 154 ? 34.852 65.406 21.608 1.00 36.02 154 ILE E N 1
ATOM 4340 C CA . ILE B 1 154 ? 33.541 64.935 22.131 1.00 37.74 154 ILE E CA 1
ATOM 4341 C C . ILE B 1 154 ? 32.738 64.318 20.986 1.00 38.70 154 ILE E C 1
ATOM 4342 O O . ILE B 1 154 ? 31.931 63.392 21.254 1.00 35.24 154 ILE E O 1
ATOM 4347 N N . ASP B 1 155 ? 32.968 64.762 19.754 1.00 38.03 155 ASP E N 1
ATOM 4348 C CA . ASP B 1 155 ? 32.324 64.126 18.576 1.00 41.00 155 ASP E CA 1
ATOM 4349 C C . ASP B 1 155 ? 32.635 62.630 18.543 1.00 37.96 155 ASP E C 1
ATOM 4350 O O . ASP B 1 155 ? 31.737 61.847 18.240 1.00 37.38 155 ASP E O 1
ATOM 4355 N N . HIS B 1 156 ? 33.864 62.242 18.868 1.00 32.98 156 HIS E N 1
ATOM 4356 C CA . HIS B 1 156 ? 34.243 60.813 18.897 1.00 34.30 156 HIS E CA 1
ATOM 4357 C C . HIS B 1 156 ? 33.460 60.097 20.000 1.00 33.32 156 HIS E C 1
ATOM 4358 O O . HIS B 1 156 ? 33.052 58.960 19.794 1.00 32.31 156 HIS E O 1
ATOM 4365 N N . VAL B 1 157 ? 33.253 60.750 21.132 1.00 33.44 157 VAL E N 1
ATOM 4366 C CA . VAL B 1 157 ? 32.469 60.135 22.238 1.00 32.34 157 VAL E CA 1
ATOM 4367 C C . VAL B 1 157 ? 31.048 59.897 21.742 1.00 32.36 157 VAL E C 1
ATOM 4368 O O . VAL B 1 157 ? 30.485 58.842 22.041 1.00 33.56 157 VAL E O 1
ATOM 4372 N N . VAL B 1 158 ? 30.493 60.847 21.006 1.00 32.66 158 VAL E N 1
ATOM 4373 C CA . VAL B 1 158 ? 29.114 60.691 20.466 1.00 38.77 158 VAL E CA 1
ATOM 4374 C C . VAL B 1 158 ? 29.087 59.556 19.446 1.00 37.76 158 VAL E C 1
ATOM 4375 O O . VAL B 1 158 ? 28.208 58.696 19.537 1.00 38.60 158 VAL E O 1
ATOM 4379 N N . GLU B 1 159 ? 30.020 59.543 18.504 1.00 44.53 159 GLU E N 1
ATOM 4380 C CA . GLU B 1 159 ? 30.042 58.506 17.433 1.00 44.21 159 GLU E CA 1
ATOM 4381 C C . GLU B 1 159 ? 30.292 57.126 18.036 1.00 40.98 159 GLU E C 1
ATOM 4382 O O . GLU B 1 159 ? 29.769 56.144 17.486 1.00 42.54 159 GLU E O 1
ATOM 4388 N N . ALA B 1 160 ? 30.993 57.057 19.163 1.00 39.20 160 ALA E N 1
ATOM 4389 C CA . ALA B 1 160 ? 31.278 55.776 19.846 1.00 40.28 160 ALA E CA 1
ATOM 4390 C C . ALA B 1 160 ? 30.052 55.265 20.625 1.00 37.54 160 ALA E C 1
ATOM 4391 O O . ALA B 1 160 ? 30.117 54.129 21.077 1.00 42.87 160 ALA E O 1
ATOM 4393 N N . GLY B 1 161 ? 29.014 56.078 20.813 1.00 38.41 161 GLY E N 1
ATOM 4394 C CA . GLY B 1 161 ? 27.747 55.647 21.447 1.00 37.72 161 GLY E CA 1
ATOM 4395 C C . GLY B 1 161 ? 27.661 55.943 22.939 1.00 37.95 161 GLY E C 1
ATOM 4396 O O . GLY B 1 161 ? 26.595 55.670 23.527 1.00 39.31 161 GLY E O 1
ATOM 4397 N N . PHE B 1 162 ? 28.710 56.475 23.570 1.00 33.01 162 PHE E N 1
ATOM 4398 C CA . PHE B 1 162 ? 28.665 56.783 25.024 1.00 34.73 162 PHE E CA 1
ATOM 4399 C C . PHE B 1 162 ? 27.718 57.950 25.293 1.00 35.29 162 PHE E C 1
ATOM 4400 O O . PHE B 1 162 ? 27.031 57.961 26.310 1.00 34.28 162 PHE E O 1
ATOM 4408 N N . MET B 1 163 ? 27.707 58.921 24.388 1.00 32.07 163 MET E N 1
ATOM 4409 C CA . MET B 1 163 ? 26.875 60.136 24.514 1.00 34.86 163 MET E CA 1
ATOM 4410 C C . MET B 1 163 ? 25.973 60.212 23.279 1.00 34.22 163 MET E C 1
ATOM 4411 O O . MET B 1 163 ? 26.446 59.939 22.157 1.00 37.94 163 MET E O 1
ATOM 4416 N N . THR B 1 164 ? 24.733 60.618 23.483 1.00 36.53 164 THR E N 1
ATOM 4417 C CA . THR B 1 164 ? 23.777 60.855 22.377 1.00 37.22 164 THR E CA 1
ATOM 4418 C C . THR B 1 164 ? 23.928 62.289 21.866 1.00 35.80 164 THR E C 1
ATOM 4419 O O . THR B 1 164 ? 24.460 63.173 22.578 1.00 35.05 164 THR E O 1
ATOM 4423 N N . ARG B 1 165 ? 23.421 62.518 20.665 1.00 38.64 165 ARG E N 1
ATOM 4424 C CA . ARG B 1 165 ? 23.433 63.868 20.044 1.00 41.34 165 ARG E CA 1
ATOM 4425 C C . ARG B 1 165 ? 22.646 64.870 20.894 1.00 37.07 165 ARG E C 1
ATOM 4426 O O . ARG B 1 165 ? 23.148 66.008 21.089 1.00 43.47 165 ARG E O 1
ATOM 4434 N N . GLU B 1 166 ? 21.478 64.480 21.395 1.00 36.77 166 GLU E N 1
ATOM 4435 C CA . GLU B 1 166 ? 20.681 65.362 22.287 1.00 40.65 166 GLU E CA 1
ATOM 4436 C C . GLU B 1 166 ? 21.455 65.613 23.584 1.00 38.20 166 GLU E C 1
ATOM 4437 O O . GLU B 1 166 ? 21.476 66.773 24.089 1.00 39.40 166 GLU E O 1
ATOM 4443 N N . GLU B 1 167 ? 22.057 64.551 24.113 1.00 36.18 167 GLU E N 1
ATOM 4444 C CA . GLU B 1 167 ? 22.881 64.670 25.332 1.00 36.25 167 GLU E CA 1
ATOM 4445 C C . GLU B 1 167 ? 24.034 65.617 25.029 1.00 33.68 167 GLU E C 1
ATOM 4446 O O . GLU B 1 167 ? 24.392 66.402 25.916 1.00 36.21 167 GLU E O 1
ATOM 4452 N N . ARG B 1 168 ? 24.617 65.505 23.838 1.00 37.32 168 ARG E N 1
ATOM 4453 C CA . ARG B 1 168 ? 25.750 66.381 23.469 1.00 39.43 168 ARG E CA 1
ATOM 4454 C C . ARG B 1 168 ? 25.270 67.839 23.409 1.00 37.46 168 ARG E C 1
ATOM 4455 O O . ARG B 1 168 ? 26.037 68.734 23.829 1.00 36.87 168 ARG E O 1
ATOM 4463 N N . LYS B 1 169 ? 24.073 68.079 22.890 1.00 39.99 169 LYS E N 1
ATOM 4464 C CA . LYS B 1 169 ? 23.505 69.452 22.849 1.00 44.53 169 LYS E CA 1
ATOM 4465 C C . LYS B 1 169 ? 23.408 70.021 24.272 1.00 41.44 169 LYS E C 1
ATOM 4466 O O . LYS B 1 169 ? 23.937 71.127 24.527 1.00 40.99 169 LYS E O 1
ATOM 4472 N N . LYS B 1 170 ? 22.801 69.261 25.177 1.00 39.20 170 LYS E N 1
ATOM 4473 C CA . LYS B 1 170 ? 22.692 69.702 26.591 1.00 41.79 170 LYS E CA 1
ATOM 4474 C C . LYS B 1 170 ? 24.088 69.889 27.196 1.00 39.13 170 LYS E C 1
ATOM 4475 O O . LYS B 1 170 ? 24.301 70.873 27.926 1.00 38.35 170 LYS E O 1
ATOM 4481 N N . PHE B 1 171 ? 24.997 68.969 26.900 1.00 36.15 171 PHE E N 1
ATOM 4482 C CA . PHE B 1 171 ? 26.359 68.950 27.477 1.00 35.29 171 PHE E CA 1
ATOM 4483 C C . PHE B 1 171 ? 27.104 70.223 27.065 1.00 36.74 171 PHE E C 1
ATOM 4484 O O . PHE B 1 171 ? 27.741 70.858 27.922 1.00 34.18 171 PHE E O 1
ATOM 4492 N N . GLU B 1 172 ? 27.030 70.586 25.789 1.00 42.24 172 GLU E N 1
ATOM 4493 C CA . GLU B 1 172 ? 27.724 71.793 25.265 1.00 48.26 172 GLU E CA 1
ATOM 4494 C C . GLU B 1 172 ? 27.010 73.073 25.694 1.00 46.61 172 GLU E C 1
ATOM 4495 O O . GLU B 1 172 ? 27.703 74.096 25.840 1.00 54.29 172 GLU E O 1
ATOM 4501 N N . ASN B 1 173 ? 25.698 73.032 25.898 1.00 47.45 173 ASN E N 1
ATOM 4502 C CA . ASN B 1 173 ? 24.945 74.245 26.298 1.00 50.51 173 ASN E CA 1
ATOM 4503 C C . ASN B 1 173 ? 25.299 74.643 27.734 1.00 47.78 173 ASN E C 1
ATOM 4504 O O . ASN B 1 173 ? 25.063 75.811 28.080 1.00 51.61 173 ASN E O 1
ATOM 4509 N N . LEU B 1 174 ? 25.812 73.720 28.546 1.00 45.78 174 LEU E N 1
ATOM 4510 C CA . LEU B 1 174 ? 26.199 74.051 29.939 1.00 44.89 174 LEU E CA 1
ATOM 4511 C C . LEU B 1 174 ? 27.374 75.022 29.919 1.00 44.45 174 LEU E C 1
ATOM 4512 O O . LEU B 1 174 ? 28.413 74.689 29.337 1.00 46.43 174 LEU E O 1
ATOM 4517 N N . ASN B 1 175 ? 27.195 76.174 30.550 1.00 43.31 175 ASN E N 1
ATOM 4518 C CA . ASN B 1 175 ? 28.225 77.236 30.583 1.00 50.29 175 ASN E CA 1
ATOM 4519 C C . ASN B 1 175 ? 29.167 76.931 31.744 1.00 43.04 175 ASN E C 1
ATOM 4520 O O . ASN B 1 175 ? 28.873 77.321 32.886 1.00 46.35 175 ASN E O 1
ATOM 4525 N N . SER B 1 176 ? 30.253 76.238 31.458 1.00 41.39 176 SER E N 1
ATOM 4526 C CA . SER B 1 176 ? 31.287 75.919 32.462 1.00 43.02 176 SER E CA 1
ATOM 4527 C C . SER B 1 176 ? 32.654 75.946 31.794 1.00 42.15 176 SER E C 1
ATOM 4528 O O . SER B 1 176 ? 32.814 75.298 30.753 1.00 48.04 176 SER E O 1
ATOM 4531 N N . SER B 1 177 ? 33.614 76.617 32.414 1.00 41.95 177 SER E N 1
ATOM 4532 C CA . SER B 1 177 ? 35.024 76.644 31.965 1.00 45.26 177 SER E CA 1
ATOM 4533 C C . SER B 1 177 ? 35.801 75.474 32.574 1.00 43.16 177 SER E C 1
ATOM 4534 O O . SER B 1 177 ? 36.995 75.348 32.275 1.00 48.63 177 SER E O 1
ATOM 4537 N N . TYR B 1 178 ? 35.165 74.661 33.420 1.00 34.75 178 TYR E N 1
ATOM 4538 C CA . TYR B 1 178 ? 35.829 73.541 34.120 1.00 33.44 178 TYR E CA 1
ATOM 4539 C C . TYR B 1 178 ? 35.427 72.227 33.461 1.00 32.14 178 TYR E C 1
ATOM 4540 O O . TYR B 1 178 ? 34.382 72.143 32.780 1.00 36.58 178 TYR E O 1
ATOM 4549 N N . ASN B 1 179 ? 36.242 71.212 33.689 1.00 29.97 179 ASN E N 1
ATOM 4550 C CA . ASN B 1 179 ? 36.029 69.865 33.107 1.00 31.17 179 ASN E CA 1
ATOM 4551 C C . ASN B 1 179 ? 34.632 69.350 33.496 1.00 30.09 179 ASN E C 1
ATOM 4552 O O . ASN B 1 179 ? 34.242 69.455 34.663 1.00 31.60 179 ASN E O 1
ATOM 4557 N N . LYS B 1 180 ? 33.914 68.798 32.524 1.00 31.24 180 LYS E N 1
ATOM 4558 C CA . LYS B 1 180 ? 32.491 68.407 32.688 1.00 31.94 180 LYS E CA 1
ATOM 4559 C C . LYS B 1 180 ? 32.334 66.907 32.878 1.00 29.58 180 LYS E C 1
ATOM 4560 O O . LYS B 1 180 ? 31.212 66.393 32.624 1.00 29.29 180 LYS E O 1
ATOM 4566 N N . TYR B 1 181 ? 33.370 66.203 33.311 1.00 27.06 181 TYR E N 1
ATOM 4567 C CA . TYR B 1 181 ? 33.277 64.742 33.488 1.00 31.26 181 TYR E CA 1
ATOM 4568 C C . TYR B 1 181 ? 32.146 64.378 34.456 1.00 28.41 181 TYR E C 1
ATOM 4569 O O . TYR B 1 181 ? 31.609 63.272 34.356 1.00 32.43 181 TYR E O 1
ATOM 4578 N N . TRP B 1 182 ? 31.816 65.282 35.379 1.00 28.22 182 TRP E N 1
ATOM 4579 C CA . TRP B 1 182 ? 30.823 65.053 36.458 1.00 25.95 182 TRP E CA 1
ATOM 4580 C C . TRP B 1 182 ? 29.395 65.145 35.930 1.00 26.04 182 TRP E C 1
ATOM 4581 O O . TRP B 1 182 ? 28.477 64.691 36.628 1.00 25.15 182 TRP E O 1
ATOM 4592 N N . VAL B 1 183 ? 29.189 65.771 34.778 1.00 23.09 183 VAL E N 1
ATOM 4593 C CA . VAL B 1 183 ? 27.818 66.031 34.271 1.00 24.51 183 VAL E CA 1
ATOM 4594 C C . VAL B 1 183 ? 26.982 64.753 34.194 1.00 23.29 183 VAL E C 1
ATOM 4595 O O . VAL B 1 183 ? 25.847 64.736 34.665 1.00 25.68 183 VAL E O 1
ATOM 4599 N N . PRO B 1 184 ? 27.474 63.636 33.613 1.00 24.15 184 PRO E N 1
ATOM 4600 C CA . PRO B 1 184 ? 26.656 62.424 33.537 1.00 24.26 184 PRO E CA 1
ATOM 4601 C C . PRO B 1 184 ? 26.281 61.848 34.908 1.00 23.41 184 PRO E C 1
ATOM 4602 O O . PRO B 1 184 ? 25.276 61.190 35.006 1.00 25.13 184 PRO E O 1
ATOM 4606 N N . CYS B 1 185 ? 27.056 62.143 35.940 1.00 25.74 185 CYS E N 1
ATOM 4607 C CA . CYS B 1 185 ? 26.678 61.723 37.314 1.00 25.83 185 CYS E CA 1
ATOM 4608 C C . CYS B 1 185 ? 25.452 62.496 37.795 1.00 24.59 185 CYS E C 1
ATOM 4609 O O . CYS B 1 185 ? 24.555 61.880 38.398 1.00 24.11 185 CYS E O 1
ATOM 4612 N N . VAL B 1 186 ? 25.373 63.778 37.457 1.00 25.19 186 VAL E N 1
ATOM 4613 C CA . VAL B 1 186 ? 24.175 64.573 37.786 1.00 25.92 186 VAL E CA 1
ATOM 4614 C C . VAL B 1 186 ? 22.998 64.060 36.959 1.00 25.40 186 VAL E C 1
ATOM 4615 O O . VAL B 1 186 ? 21.878 63.948 37.489 1.00 27.05 186 VAL E O 1
ATOM 4619 N N . TRP B 1 187 ? 23.232 63.764 35.682 1.00 23.56 187 TRP E N 1
ATOM 4620 C CA . TRP B 1 187 ? 22.191 63.125 34.850 1.00 24.16 187 TRP E CA 1
ATOM 4621 C C . TRP B 1 187 ? 21.722 61.824 35.506 1.00 22.97 187 TRP E C 1
ATOM 4622 O O . TRP B 1 187 ? 20.501 61.585 35.528 1.00 25.07 187 TRP E O 1
ATOM 4633 N N . PHE B 1 188 ? 22.655 61.022 35.993 1.00 22.62 188 PHE E N 1
ATOM 4634 C CA . PHE B 1 188 ? 22.327 59.733 36.638 1.00 24.87 188 PHE E CA 1
ATOM 4635 C C . PHE B 1 188 ? 21.420 59.995 37.842 1.00 23.60 188 PHE E C 1
ATOM 4636 O O . PHE B 1 188 ? 20.434 59.273 38.014 1.00 23.39 188 PHE E O 1
ATOM 4644 N N . SER B 1 189 ? 21.781 60.961 38.684 1.00 24.99 189 SER E N 1
ATOM 4645 C CA . SER B 1 189 ? 20.996 61.276 39.902 1.00 25.69 189 SER E CA 1
ATOM 4646 C C . SER B 1 189 ? 19.577 61.675 39.511 1.00 26.78 189 SER E C 1
ATOM 4647 O O . SER B 1 189 ? 18.615 61.142 40.108 1.00 27.13 189 SER E O 1
ATOM 4650 N N . ASN B 1 190 ? 19.454 62.566 38.526 1.00 26.19 190 ASN E N 1
ATOM 4651 C CA . ASN B 1 190 ? 18.126 63.019 38.055 1.00 28.10 190 ASN E CA 1
ATOM 4652 C C . ASN B 1 190 ? 17.325 61.836 37.508 1.00 25.65 190 ASN E C 1
ATOM 4653 O O . ASN B 1 190 ? 16.134 61.716 37.814 1.00 26.91 190 ASN E O 1
ATOM 4658 N N . LEU B 1 191 ? 17.960 60.983 36.721 1.00 25.44 191 LEU E N 1
ATOM 4659 C CA . LEU B 1 191 ? 17.237 59.854 36.080 1.00 26.32 191 LEU E CA 1
ATOM 4660 C C . LEU B 1 191 ? 16.823 58.834 37.146 1.00 25.19 191 LEU E C 1
ATOM 4661 O O . LEU B 1 191 ? 15.742 58.262 37.031 1.00 27.06 191 LEU E O 1
ATOM 4666 N N . ALA B 1 192 ? 17.653 58.606 38.158 1.00 25.65 192 ALA E N 1
ATOM 4667 C CA . ALA B 1 192 ? 17.313 57.684 39.265 1.00 25.96 192 ALA E CA 1
ATOM 4668 C C . ALA B 1 192 ? 16.110 58.255 40.024 1.00 26.78 192 ALA E C 1
ATOM 4669 O O . ALA B 1 192 ? 15.180 57.481 40.350 1.00 25.84 192 ALA E O 1
ATOM 4671 N N . ALA B 1 193 ? 16.121 59.558 40.303 1.00 27.09 193 ALA E N 1
ATOM 4672 C CA . ALA B 1 193 ? 14.982 60.212 40.990 1.00 29.55 193 ALA E CA 1
ATOM 4673 C C . ALA B 1 193 ? 13.718 60.033 40.148 1.00 28.64 193 ALA E C 1
ATOM 4674 O O . ALA B 1 193 ? 12.656 59.714 40.711 1.00 30.10 193 ALA E O 1
ATOM 4676 N N . GLN B 1 194 ? 13.827 60.224 38.839 1.00 28.98 194 GLN E N 1
ATOM 4677 C CA . GLN B 1 194 ? 12.672 60.069 37.931 1.00 31.05 194 GLN E CA 1
ATOM 4678 C C . GLN B 1 194 ? 12.173 58.618 37.953 1.00 28.81 194 GLN E C 1
ATOM 4679 O O . GLN B 1 194 ? 10.950 58.390 37.999 1.00 30.51 194 GLN E O 1
ATOM 4685 N N . ALA B 1 195 ? 13.086 57.652 37.930 1.00 27.53 195 ALA E N 1
ATOM 4686 C CA . ALA B 1 195 ? 12.707 56.223 37.955 1.00 29.18 195 ALA E CA 1
ATOM 4687 C C . ALA B 1 195 ? 11.965 55.915 39.266 1.00 26.94 195 ALA E C 1
ATOM 4688 O O . ALA B 1 195 ? 10.962 55.189 39.233 1.00 28.03 195 ALA E O 1
ATOM 4690 N N . ARG B 1 196 ? 12.443 56.463 40.382 1.00 28.54 196 ARG E N 1
ATOM 4691 C CA . ARG B 1 196 ? 11.773 56.267 41.685 1.00 28.61 196 ARG E CA 1
ATOM 4692 C C . ARG B 1 196 ? 10.383 56.889 41.626 1.00 31.51 196 ARG E C 1
ATOM 4693 O O . ARG B 1 196 ? 9.415 56.247 42.074 1.00 30.10 196 ARG E O 1
ATOM 4701 N N . ARG B 1 197 ? 10.286 58.084 41.061 1.00 32.03 197 ARG E N 1
ATOM 4702 C CA . ARG B 1 197 ? 8.997 58.814 40.972 1.00 36.88 197 ARG E CA 1
ATOM 4703 C C . ARG B 1 197 ? 8.007 57.980 40.143 1.00 36.94 197 ARG E C 1
ATOM 4704 O O . ARG B 1 197 ? 6.835 57.924 40.516 1.00 38.14 197 ARG E O 1
ATOM 4712 N N . GLU B 1 198 ? 8.470 57.330 39.076 1.00 39.54 198 GLU E N 1
ATOM 4713 C CA . GLU B 1 198 ? 7.599 56.533 38.172 1.00 39.92 198 GLU E CA 1
ATOM 4714 C C . GLU B 1 198 ? 7.342 55.127 38.732 1.00 36.19 198 GLU E C 1
ATOM 4715 O O . GLU B 1 198 ? 6.547 54.401 38.127 1.00 42.54 198 GLU E O 1
ATOM 4721 N N . GLY B 1 199 ? 7.994 54.742 39.823 1.00 33.88 199 GLY E N 1
ATOM 4722 C CA . GLY B 1 199 ? 7.786 53.426 40.443 1.00 33.27 199 GLY E CA 1
ATOM 4723 C C . GLY B 1 199 ? 8.671 52.351 39.828 1.00 33.59 199 GLY E C 1
ATOM 4724 O O . GLY B 1 199 ? 8.516 51.190 40.218 1.00 34.06 199 GLY E O 1
ATOM 4725 N N . ARG B 1 200 ? 9.608 52.705 38.946 1.00 32.06 200 ARG E N 1
ATOM 4726 C CA . ARG B 1 200 ? 10.579 51.724 38.394 1.00 31.38 200 ARG E CA 1
ATOM 4727 C C . ARG B 1 200 ? 11.538 51.305 39.507 1.00 31.92 200 ARG E C 1
ATOM 4728 O O . ARG B 1 200 ? 11.858 50.144 39.607 1.00 33.46 200 ARG E O 1
ATOM 4736 N N . ILE B 1 201 ? 11.941 52.234 40.357 1.00 28.47 201 ILE E N 1
ATOM 4737 C CA . ILE B 1 201 ? 12.639 51.913 41.628 1.00 28.99 201 ILE E CA 1
ATOM 4738 C C . ILE B 1 201 ? 11.556 51.801 42.696 1.00 29.79 201 ILE E C 1
ATOM 4739 O O . ILE B 1 201 ? 10.832 52.772 42.932 1.00 32.01 201 ILE E O 1
ATOM 4744 N N . ARG B 1 202 ? 11.449 50.652 43.326 1.00 31.12 202 ARG E N 1
ATOM 4745 C CA . ARG B 1 202 ? 10.242 50.315 44.123 1.00 34.32 202 ARG E CA 1
ATOM 4746 C C . ARG B 1 202 ? 10.318 50.887 45.533 1.00 35.62 202 ARG E C 1
ATOM 4747 O O . ARG B 1 202 ? 9.282 50.871 46.196 1.00 38.39 202 ARG E O 1
ATOM 4755 N N . ASP B 1 203 ? 11.477 51.331 46.006 1.00 34.51 203 ASP E N 1
ATOM 4756 C CA . ASP B 1 203 ? 11.578 51.790 47.408 1.00 34.09 203 ASP E CA 1
ATOM 4757 C C . ASP B 1 203 ? 12.605 52.902 47.524 1.00 31.83 203 ASP E C 1
ATOM 4758 O O . ASP B 1 203 ? 13.505 53.027 46.681 1.00 30.57 203 ASP E O 1
ATOM 4763 N N . ASN B 1 204 ? 12.429 53.684 48.569 1.00 29.31 204 ASN E N 1
ATOM 4764 C CA . ASN B 1 204 ? 13.329 54.811 48.895 1.00 32.03 204 ASN E CA 1
ATOM 4765 C C . ASN B 1 204 ? 14.707 54.267 49.244 1.00 28.84 204 ASN E C 1
ATOM 4766 O O . ASN B 1 204 ? 15.702 54.901 48.865 1.00 31.02 204 ASN E O 1
ATOM 4771 N N . SER B 1 205 ? 14.762 53.129 49.920 1.00 30.11 205 SER E N 1
ATOM 4772 C CA A SER B 1 205 ? 16.069 52.549 50.320 0.50 31.18 205 SER E CA 1
ATOM 4773 C CA B SER B 1 205 ? 16.049 52.499 50.314 0.50 31.12 205 SER E CA 1
ATOM 4774 C C . SER B 1 205 ? 16.851 52.147 49.054 1.00 29.90 205 SER E C 1
ATOM 4775 O O . SER B 1 205 ? 18.098 52.347 49.020 1.00 30.43 205 SER E O 1
ATOM 4780 N N . ALA B 1 206 ? 16.155 51.659 48.033 1.00 30.13 206 ALA E N 1
ATOM 4781 C CA . ALA B 1 206 ? 16.792 51.292 46.746 1.00 29.86 206 ALA E CA 1
ATOM 4782 C C . ALA B 1 206 ? 17.403 52.548 46.122 1.00 29.19 206 ALA E C 1
ATOM 4783 O O . ALA B 1 206 ? 18.505 52.475 45.574 1.00 28.90 206 ALA E O 1
ATOM 4785 N N . LEU B 1 207 ? 16.646 53.645 46.129 1.00 28.15 207 LEU E N 1
ATOM 4786 C CA . LEU B 1 207 ? 17.140 54.888 45.504 1.00 27.39 207 LEU E CA 1
ATOM 4787 C C . LEU B 1 207 ? 18.364 55.334 46.294 1.00 25.86 207 LEU E C 1
ATOM 4788 O O . LEU B 1 207 ? 19.336 55.742 45.676 1.00 25.86 207 LEU E O 1
ATOM 4793 N N . LYS B 1 208 ? 18.312 55.213 47.619 1.00 24.44 208 LYS E N 1
ATOM 4794 C CA . LYS B 1 208 ? 19.446 55.664 48.446 1.00 25.96 208 LYS E CA 1
ATOM 4795 C C . LYS B 1 208 ? 20.658 54.825 48.058 1.00 24.85 208 LYS E C 1
ATOM 4796 O O . LYS B 1 208 ? 21.754 55.377 47.931 1.00 26.37 208 LYS E O 1
ATOM 4802 N N . LEU B 1 209 ? 20.461 53.525 47.908 1.00 24.85 209 LEU E N 1
ATOM 4803 C CA . LEU B 1 209 ? 21.604 52.635 47.581 1.00 27.47 209 LEU E CA 1
ATOM 4804 C C . LEU B 1 209 ? 22.221 53.037 46.236 1.00 24.64 209 LEU E C 1
ATOM 4805 O O . LEU B 1 209 ? 23.433 53.079 46.126 1.00 25.04 209 LEU E O 1
ATOM 4810 N N . LEU B 1 210 ? 21.363 53.302 45.247 1.00 26.62 210 LEU E N 1
ATOM 4811 C CA . LEU B 1 210 ? 21.856 53.721 43.911 1.00 27.79 210 LEU E CA 1
ATOM 4812 C C . LEU B 1 210 ? 22.666 55.009 44.073 1.00 26.60 210 LEU E C 1
ATOM 4813 O O . LEU B 1 210 ? 23.779 55.076 43.515 1.00 25.65 210 LEU E O 1
ATOM 4818 N N . LEU B 1 211 ? 22.135 55.984 44.818 1.00 25.33 211 LEU E N 1
ATOM 4819 C CA . LEU B 1 211 ? 22.846 57.281 44.929 1.00 26.08 211 LEU E CA 1
ATOM 4820 C C . LEU B 1 211 ? 24.134 57.038 45.708 1.00 25.95 211 LEU E C 1
ATOM 4821 O O . LEU B 1 211 ? 25.127 57.662 45.380 1.00 27.10 211 LEU E O 1
ATOM 4826 N N . GLU B 1 212 ? 24.125 56.132 46.669 1.00 26.20 212 GLU E N 1
ATOM 4827 C CA . GLU B 1 212 ? 25.346 55.875 47.458 1.00 28.59 212 GLU E CA 1
ATOM 4828 C C . GLU B 1 212 ? 26.396 55.317 46.511 1.00 26.71 212 GLU E C 1
ATOM 4829 O O . GLU B 1 212 ? 27.520 55.776 46.551 1.00 27.48 212 GLU E O 1
ATOM 4835 N N . GLU B 1 213 ? 26.014 54.391 45.655 1.00 26.38 213 GLU E N 1
ATOM 4836 C CA . GLU B 1 213 ? 27.001 53.751 44.752 1.00 28.77 213 GLU E CA 1
ATOM 4837 C C . GLU B 1 213 ? 27.424 54.746 43.664 1.00 25.43 213 GLU E C 1
ATOM 4838 O O . GLU B 1 213 ? 28.575 54.696 43.284 1.00 26.36 213 GLU E O 1
ATOM 4844 N N . LEU B 1 214 ? 26.515 55.593 43.189 1.00 26.10 214 LEU E N 1
ATOM 4845 C CA . LEU B 1 214 ? 26.843 56.661 42.204 1.00 25.59 214 LEU E CA 1
ATOM 4846 C C . LEU B 1 214 ? 27.946 57.548 42.773 1.00 25.15 214 LEU E C 1
ATOM 4847 O O . LEU B 1 214 ? 28.862 57.886 42.030 1.00 26.36 214 LEU E O 1
ATOM 4852 N N . ASN B 1 215 ? 27.817 57.918 44.043 1.00 25.61 215 ASN E N 1
ATOM 4853 C CA . ASN B 1 215 ? 28.841 58.835 44.624 1.00 28.72 215 ASN E CA 1
ATOM 4854 C C . ASN B 1 215 ? 30.204 58.123 44.779 1.00 24.74 215 ASN E C 1
ATOM 4855 O O . ASN B 1 215 ? 31.221 58.769 44.682 1.00 27.07 215 ASN E O 1
ATOM 4860 N N . VAL B 1 216 ? 30.185 56.834 45.081 1.00 25.82 216 VAL E N 1
ATOM 4861 C CA . VAL B 1 216 ? 31.471 56.084 45.130 1.00 26.40 216 VAL E CA 1
ATOM 4862 C C . VAL B 1 216 ? 32.139 56.165 43.746 1.00 25.61 216 VAL E C 1
ATOM 4863 O O . VAL B 1 216 ? 33.343 56.520 43.644 1.00 27.31 216 VAL E O 1
ATOM 4867 N N . PHE B 1 217 ? 31.379 55.858 42.705 1.00 26.24 217 PHE E N 1
ATOM 4868 C CA . PHE B 1 217 ? 31.866 55.870 41.302 1.00 26.31 217 PHE E CA 1
ATOM 4869 C C . PHE B 1 217 ? 32.371 57.273 40.948 1.00 24.06 217 PHE E C 1
ATOM 4870 O O . PHE B 1 217 ? 33.471 57.443 40.409 1.00 24.82 217 PHE E O 1
ATOM 4878 N N . ARG B 1 218 ? 31.561 58.277 41.257 1.00 25.51 218 ARG E N 1
ATOM 4879 C CA . ARG B 1 218 ? 31.879 59.685 40.907 1.00 27.27 218 ARG E CA 1
ATOM 4880 C C . ARG B 1 218 ? 33.139 60.111 41.667 1.00 25.98 218 ARG E C 1
ATOM 4881 O O . ARG B 1 218 ? 33.966 60.830 41.079 1.00 27.41 218 ARG E O 1
ATOM 4889 N N . GLY B 1 219 ? 33.257 59.723 42.941 1.00 24.90 219 GLY E N 1
ATOM 4890 C CA . GLY B 1 219 ? 34.452 60.043 43.741 1.00 28.43 219 GLY E CA 1
ATOM 4891 C C . GLY B 1 219 ? 35.706 59.440 43.124 1.00 27.43 219 GLY E C 1
ATOM 4892 O O . GLY B 1 219 ? 36.773 60.078 43.172 1.00 27.53 219 GLY E O 1
ATOM 4893 N N . LYS B 1 220 ? 35.599 58.236 42.580 1.00 26.73 220 LYS E N 1
ATOM 4894 C CA . LYS B 1 220 ? 36.762 57.624 41.884 1.00 28.56 220 LYS E CA 1
ATOM 4895 C C . LYS B 1 220 ? 37.148 58.453 40.652 1.00 25.56 220 LYS E C 1
ATOM 4896 O O . LYS B 1 220 ? 38.354 58.711 40.444 1.00 26.84 220 LYS E O 1
ATOM 4902 N N . CYS B 1 221 ? 36.164 58.893 39.883 1.00 26.77 221 CYS E N 1
ATOM 4903 C CA . CYS B 1 221 ? 36.416 59.807 38.739 1.00 27.11 221 CYS E CA 1
ATOM 4904 C C . CYS B 1 221 ? 37.157 61.063 39.230 1.00 28.83 221 CYS E C 1
ATOM 4905 O O . CYS B 1 221 ? 38.225 61.459 38.632 1.00 28.88 221 CYS E O 1
ATOM 4908 N N . GLY B 1 222 ? 36.634 61.682 40.299 1.00 27.88 222 GLY E N 1
ATOM 4909 C CA . GLY B 1 222 ? 37.241 62.900 40.859 1.00 29.56 222 GLY E CA 1
ATOM 4910 C C . GLY B 1 222 ? 38.673 62.647 41.318 1.00 27.24 222 GLY E C 1
ATOM 4911 O O . GLY B 1 222 ? 39.547 63.554 41.187 1.00 30.80 222 GLY E O 1
ATOM 4912 N N . MET B 1 223 ? 38.910 61.469 41.898 1.00 28.34 223 MET E N 1
ATOM 4913 C CA . MET B 1 223 ? 40.259 61.113 42.397 1.00 27.81 223 MET E CA 1
ATOM 4914 C C . MET B 1 223 ? 41.226 61.029 41.209 1.00 27.58 223 MET E C 1
ATOM 4915 O O . MET B 1 223 ? 42.405 61.433 41.357 1.00 26.85 223 MET E O 1
ATOM 4920 N N . LEU B 1 224 ? 40.765 60.493 40.081 1.00 26.32 224 LEU E N 1
ATOM 4921 C CA . LEU B 1 224 ? 41.638 60.454 38.889 1.00 27.14 224 LEU E CA 1
ATOM 4922 C C . LEU B 1 224 ? 41.993 61.882 38.483 1.00 24.60 224 LEU E C 1
ATOM 4923 O O . LEU B 1 224 ? 43.175 62.148 38.209 1.00 28.38 224 LEU E O 1
ATOM 4928 N N . PHE B 1 225 ? 41.016 62.777 38.491 1.00 26.57 225 PHE E N 1
ATOM 4929 C CA . PHE B 1 225 ? 41.290 64.187 38.167 1.00 27.27 225 PHE E CA 1
ATOM 4930 C C . PHE B 1 225 ? 42.347 64.747 39.134 1.00 26.92 225 PHE E C 1
ATOM 4931 O O . PHE B 1 225 ? 43.300 65.419 38.690 1.00 28.07 225 PHE E O 1
ATOM 4939 N N . HIS B 1 226 ? 42.187 64.499 40.426 1.00 26.19 226 HIS E N 1
ATOM 4940 C CA . HIS B 1 226 ? 43.111 65.025 41.466 1.00 29.96 226 HIS E CA 1
ATOM 4941 C C . HIS B 1 226 ? 44.539 64.509 41.265 1.00 27.08 226 HIS E C 1
ATOM 4942 O O . HIS B 1 226 ? 45.483 65.303 41.307 1.00 27.06 226 HIS E O 1
ATOM 4949 N N . TYR B 1 227 ? 44.678 63.218 41.010 1.00 26.90 227 TYR E N 1
ATOM 4950 C CA . TYR B 1 227 ? 46.015 62.620 40.758 1.00 26.06 227 TYR E CA 1
ATOM 4951 C C . TYR B 1 227 ? 46.635 63.236 39.502 1.00 26.94 227 TYR E C 1
ATOM 4952 O O . TYR B 1 227 ? 47.838 63.524 39.513 1.00 29.32 227 TYR E O 1
ATOM 4961 N N . ASP B 1 228 ? 45.832 63.451 38.474 1.00 27.53 228 ASP E N 1
ATOM 4962 C CA . ASP B 1 228 ? 46.328 64.027 37.210 1.00 27.78 228 ASP E CA 1
ATOM 4963 C C . ASP B 1 228 ? 46.805 65.455 37.466 1.00 29.50 228 ASP E C 1
ATOM 4964 O O . ASP B 1 228 ? 47.810 65.871 36.883 1.00 31.51 228 ASP E O 1
ATOM 4969 N N . TRP B 1 229 ? 46.093 66.188 38.304 1.00 26.46 229 TRP E N 1
ATOM 4970 C CA . TRP B 1 229 ? 46.372 67.620 38.513 1.00 27.66 229 TRP E CA 1
ATOM 4971 C C . TRP B 1 229 ? 47.553 67.778 39.473 1.00 25.92 229 TRP E C 1
ATOM 4972 O O . TRP B 1 229 ? 48.467 68.543 39.181 1.00 26.94 229 TRP E O 1
ATOM 4983 N N . ILE B 1 230 ? 47.492 67.096 40.607 1.00 27.40 230 ILE E N 1
ATOM 4984 C CA . ILE B 1 230 ? 48.493 67.278 41.688 1.00 29.34 230 ILE E CA 1
ATOM 4985 C C . ILE B 1 230 ? 49.613 66.281 41.428 1.00 28.37 230 ILE E C 1
ATOM 4986 O O . ILE B 1 230 ? 49.544 65.137 41.917 1.00 31.02 230 ILE E O 1
ATOM 4991 N N . SER B 1 231 ? 50.579 66.691 40.627 1.00 29.02 231 SER E N 1
ATOM 4992 C CA . SER B 1 231 ? 51.763 65.867 40.326 1.00 31.37 231 SER E CA 1
ATOM 4993 C C . SER B 1 231 ? 52.503 65.606 41.640 1.00 30.60 231 SER E C 1
ATOM 4994 O O . SER B 1 231 ? 52.385 66.406 42.601 1.00 32.05 231 SER E O 1
ATOM 4997 N N . VAL B 1 232 ? 53.328 64.567 41.661 1.00 32.74 232 VAL E N 1
ATOM 4998 C CA . VAL B 1 232 ? 54.366 64.440 42.708 1.00 31.90 232 VAL E CA 1
ATOM 4999 C C . VAL B 1 232 ? 55.180 65.730 42.659 1.00 29.11 232 VAL E C 1
ATOM 5000 O O . VAL B 1 232 ? 55.604 66.160 41.586 1.00 31.15 232 VAL E O 1
ATOM 5004 N N . PRO B 1 233 ? 55.423 66.413 43.798 1.00 30.78 233 PRO E N 1
ATOM 5005 C CA . PRO B 1 233 ? 56.040 67.740 43.751 1.00 30.85 233 PRO E CA 1
ATOM 5006 C C . PRO B 1 233 ? 57.285 67.766 42.854 1.00 28.93 233 PRO E C 1
ATOM 5007 O O . PRO B 1 233 ? 58.194 66.959 43.040 1.00 29.46 233 PRO E O 1
ATOM 5011 N N . LEU B 1 234 ? 57.277 68.660 41.886 1.00 27.16 234 LEU E N 1
ATOM 5012 C CA . LEU B 1 234 ? 58.386 68.821 40.925 1.00 28.94 234 LEU E CA 1
ATOM 5013 C C . LEU B 1 234 ? 59.726 68.954 41.669 1.00 27.74 234 LEU E C 1
ATOM 5014 O O . LEU B 1 234 ? 60.721 68.412 41.177 1.00 29.34 234 LEU E O 1
ATOM 5019 N N . VAL B 1 235 ? 59.780 69.685 42.770 1.00 28.05 235 VAL E N 1
ATOM 5020 C CA . VAL B 1 235 ? 61.062 69.879 43.502 1.00 28.90 235 VAL E CA 1
ATOM 5021 C C . VAL B 1 235 ? 61.619 68.511 43.927 1.00 29.79 235 VAL E C 1
ATOM 5022 O O . VAL B 1 235 ? 62.828 68.287 43.836 1.00 30.01 235 VAL E O 1
ATOM 5026 N N . TYR B 1 236 ? 60.759 67.619 44.384 1.00 26.48 236 TYR E N 1
ATOM 5027 C CA . TYR B 1 236 ? 61.199 66.295 44.872 1.00 27.08 236 TYR E CA 1
ATOM 5028 C C . TYR B 1 236 ? 61.779 65.481 43.709 1.00 26.24 236 TYR E C 1
ATOM 5029 O O . TYR B 1 236 ? 62.862 64.876 43.830 1.00 27.21 236 TYR E O 1
ATOM 5038 N N . THR B 1 237 ? 61.076 65.479 42.583 1.00 27.47 237 THR E N 1
ATOM 5039 C CA . THR B 1 237 ? 61.521 64.776 41.363 1.00 27.88 237 THR E CA 1
ATOM 5040 C C . THR B 1 237 ? 62.872 65.334 40.913 1.00 27.28 237 THR E C 1
ATOM 5041 O O . THR B 1 237 ? 63.776 64.534 40.579 1.00 27.27 237 THR E O 1
ATOM 5045 N N . GLN B 1 238 ? 62.993 66.652 40.892 1.00 26.88 238 GLN E N 1
ATOM 5046 C CA . GLN B 1 238 ? 64.276 67.304 40.506 1.00 29.69 238 GLN E CA 1
ATOM 5047 C C . GLN B 1 238 ? 65.388 66.917 41.481 1.00 28.31 238 GLN E C 1
ATOM 5048 O O . GLN B 1 238 ? 66.516 66.669 41.019 1.00 31.59 238 GLN E O 1
ATOM 5054 N N . VAL B 1 239 ? 65.081 66.886 42.774 1.00 28.85 239 VAL E N 1
ATOM 5055 C CA . VAL B 1 239 ? 66.107 66.549 43.803 1.00 30.12 239 VAL E CA 1
ATOM 5056 C C . VAL B 1 239 ? 66.627 65.142 43.525 1.00 30.00 239 VAL E C 1
ATOM 5057 O O . VAL B 1 239 ? 67.851 64.930 43.513 1.00 30.48 239 VAL E O 1
ATOM 5061 N N . VAL B 1 240 ? 65.727 64.185 43.318 1.00 31.16 240 VAL E N 1
ATOM 5062 C CA A VAL B 1 240 ? 66.165 62.773 43.148 0.50 30.88 240 VAL E CA 1
ATOM 5063 C CA B VAL B 1 240 ? 66.152 62.771 43.141 0.50 30.77 240 VAL E CA 1
ATOM 5064 C C . VAL B 1 240 ? 66.950 62.653 41.838 1.00 29.87 240 VAL E C 1
ATOM 5065 O O . VAL B 1 240 ? 67.994 61.955 41.830 1.00 29.60 240 VAL E O 1
ATOM 5072 N N . THR B 1 241 ? 66.479 63.299 40.789 1.00 29.24 241 THR E N 1
ATOM 5073 C CA . THR B 1 241 ? 67.161 63.236 39.484 1.00 30.01 241 THR E CA 1
ATOM 5074 C C . THR B 1 241 ? 68.568 63.828 39.624 1.00 33.37 241 THR E C 1
ATOM 5075 O O . THR B 1 241 ? 69.533 63.249 39.057 1.00 32.83 241 THR E O 1
ATOM 5079 N N . ILE B 1 242 ? 68.680 64.963 40.305 1.00 31.18 242 ILE E N 1
ATOM 5080 C CA . ILE B 1 242 ? 69.998 65.636 40.481 1.00 32.83 242 ILE E CA 1
ATOM 5081 C C . ILE B 1 242 ? 70.922 64.723 41.286 1.00 31.57 242 ILE E C 1
ATOM 5082 O O . ILE B 1 242 ? 72.103 64.636 40.920 1.00 34.86 242 ILE E O 1
ATOM 5087 N N . ALA B 1 243 ? 70.435 64.099 42.349 1.00 31.35 243 ALA E N 1
ATOM 5088 C CA . ALA B 1 243 ? 71.260 63.185 43.165 1.00 34.43 243 ALA E CA 1
ATOM 5089 C C . ALA B 1 243 ? 71.795 62.049 42.272 1.00 34.61 243 ALA E C 1
ATOM 5090 O O . ALA B 1 243 ? 73.020 61.769 42.290 1.00 36.89 243 ALA E O 1
ATOM 5092 N N . LEU B 1 244 ? 70.914 61.442 41.485 1.00 35.31 244 LEU E N 1
ATOM 5093 C CA . LEU B 1 244 ? 71.321 60.310 40.623 1.00 36.38 244 LEU E CA 1
ATOM 5094 C C . LEU B 1 244 ? 72.369 60.776 39.605 1.00 37.30 244 LEU E C 1
ATOM 5095 O O . LEU B 1 244 ? 73.403 60.078 39.431 1.00 36.68 244 LEU E O 1
ATOM 5100 N N . TYR B 1 245 ? 72.125 61.901 38.957 1.00 35.18 245 TYR E N 1
ATOM 5101 C CA . TYR B 1 245 ? 73.038 62.387 37.897 1.00 37.91 245 TYR E CA 1
ATOM 5102 C C . TYR B 1 245 ? 74.369 62.841 38.506 1.00 38.74 245 TYR E C 1
ATOM 5103 O O . TYR B 1 245 ? 75.399 62.705 37.822 1.00 40.73 245 TYR E O 1
ATOM 5112 N N . SER B 1 246 ? 74.356 63.357 39.729 1.00 36.16 246 SER E N 1
ATOM 5113 C CA . SER B 1 246 ? 75.599 63.739 40.445 1.00 38.36 246 SER E CA 1
ATOM 5114 C C . SER B 1 246 ? 76.436 62.484 40.682 1.00 36.03 246 SER E C 1
ATOM 5115 O O . SER B 1 246 ? 77.675 62.522 40.431 1.00 41.49 246 SER E O 1
ATOM 5118 N N . TYR B 1 247 ? 75.793 61.421 41.146 1.00 35.37 247 TYR E N 1
ATOM 5119 C CA . TYR B 1 247 ? 76.504 60.143 41.356 1.00 37.13 247 TYR E CA 1
ATOM 5120 C C . TYR B 1 247 ? 77.069 59.666 40.012 1.00 36.25 247 TYR E C 1
ATOM 5121 O O . TYR B 1 247 ? 78.202 59.162 39.973 1.00 40.84 247 TYR E O 1
ATOM 5130 N N . PHE B 1 248 ? 76.294 59.781 38.941 1.00 36.08 248 PHE E N 1
ATOM 5131 C CA . PHE B 1 248 ? 76.734 59.334 37.601 1.00 39.16 248 PHE E CA 1
ATOM 5132 C C . PHE B 1 248 ? 77.931 60.159 37.144 1.00 40.10 248 PHE E C 1
ATOM 5133 O O . PHE B 1 248 ? 78.845 59.570 36.534 1.00 37.57 248 PHE E O 1
ATOM 5141 N N . LEU B 1 249 ? 77.938 61.460 37.405 1.00 38.89 249 LEU E N 1
ATOM 5142 C CA . LEU B 1 249 ? 79.105 62.314 37.041 1.00 42.66 249 LEU E CA 1
ATOM 5143 C C . LEU B 1 249 ? 80.337 61.836 37.821 1.00 41.07 249 LEU E C 1
ATOM 5144 O O . LEU B 1 249 ? 81.425 61.636 37.192 1.00 48.20 249 LEU E O 1
ATOM 5149 N N . ALA B 1 250 ? 80.191 61.660 39.133 1.00 42.90 250 ALA E N 1
ATOM 5150 C CA . ALA B 1 250 ? 81.312 61.229 40.001 1.00 44.02 250 ALA E CA 1
ATOM 5151 C C . ALA B 1 250 ? 81.835 59.872 39.505 1.00 47.53 250 ALA E C 1
ATOM 5152 O O . ALA B 1 250 ? 83.032 59.641 39.569 1.00 53.12 250 ALA E O 1
ATOM 5154 N N . CYS B 1 251 ? 80.965 58.974 39.053 1.00 48.57 251 CYS E N 1
ATOM 5155 C CA . CYS B 1 251 ? 81.389 57.640 38.556 1.00 46.19 251 CYS E CA 1
ATOM 5156 C C . CYS B 1 251 ? 82.045 57.787 37.185 1.00 47.05 251 CYS E C 1
ATOM 5157 O O . CYS B 1 251 ? 83.050 57.124 36.929 1.00 51.23 251 CYS E O 1
ATOM 5160 N N . LEU B 1 252 ? 81.490 58.630 36.327 1.00 46.55 252 LEU E N 1
ATOM 5161 C CA . LEU B 1 252 ? 82.000 58.803 34.946 1.00 48.53 252 LEU E CA 1
ATOM 5162 C C . LEU B 1 252 ? 83.451 59.289 35.012 1.00 53.40 252 LEU E C 1
ATOM 5163 O O . LEU B 1 252 ? 84.257 58.844 34.213 1.00 54.16 252 LEU E O 1
ATOM 5168 N N . ILE B 1 253 ? 83.779 60.141 35.969 1.00 50.71 253 ILE E N 1
ATOM 5169 C CA . ILE B 1 253 ? 85.178 60.621 36.109 1.00 48.34 253 ILE E CA 1
ATOM 5170 C C . ILE B 1 253 ? 85.970 59.645 36.982 1.00 44.64 253 ILE E C 1
ATOM 5171 O O . ILE B 1 253 ? 87.058 59.237 36.575 1.00 45.81 253 ILE E O 1
ATOM 5176 N N . GLY B 1 254 ? 85.468 59.300 38.165 1.00 41.10 254 GLY E N 1
ATOM 5177 C CA . GLY B 1 254 ? 86.243 58.585 39.200 1.00 41.49 254 GLY E CA 1
ATOM 5178 C C . GLY B 1 254 ? 86.433 57.105 38.917 1.00 39.40 254 GLY E C 1
ATOM 5179 O O . GLY B 1 254 ? 87.290 56.514 39.542 1.00 39.48 254 GLY E O 1
ATOM 5180 N N . ARG B 1 255 ? 85.660 56.516 38.006 1.00 38.59 255 ARG E N 1
ATOM 5181 C CA . ARG B 1 255 ? 85.750 55.065 37.709 1.00 40.22 255 ARG E CA 1
ATOM 5182 C C . ARG B 1 255 ? 86.612 54.827 36.475 1.00 38.49 255 ARG E C 1
ATOM 5183 O O . ARG B 1 255 ? 86.682 53.675 36.035 1.00 36.91 255 ARG E O 1
ATOM 5191 N N . GLN B 1 256 ? 87.239 55.856 35.930 1.00 35.31 256 GLN E N 1
ATOM 5192 C CA . GLN B 1 256 ? 88.173 55.686 34.792 1.00 38.06 256 GLN E CA 1
ATOM 5193 C C . GLN B 1 256 ? 89.321 54.780 35.230 1.00 35.79 256 GLN E C 1
ATOM 5194 O O . GLN B 1 256 ? 89.836 54.935 36.359 1.00 35.38 256 GLN E O 1
ATOM 5200 N N . PHE B 1 257 ? 89.732 53.889 34.349 1.00 36.07 257 PHE E N 1
ATOM 5201 C CA . PHE B 1 257 ? 90.909 53.021 34.580 1.00 40.35 257 PHE E CA 1
ATOM 5202 C C . PHE B 1 257 ? 92.159 53.851 34.331 1.00 41.16 257 PHE E C 1
ATOM 5203 O O . PHE B 1 257 ? 92.367 54.322 33.195 1.00 47.93 257 PHE E O 1
ATOM 5211 N N . LEU B 1 258 ? 92.985 53.998 35.357 1.00 40.61 258 LEU E N 1
ATOM 5212 C CA . LEU B 1 258 ? 94.260 54.744 35.244 1.00 45.32 258 LEU E CA 1
ATOM 5213 C C . LEU B 1 258 ? 95.397 53.781 34.907 1.00 49.03 258 LEU E C 1
ATOM 5214 O O . LEU B 1 258 ? 95.267 52.552 35.139 1.00 47.56 258 LEU E O 1
ATOM 5219 N N . ASP B 1 259 ? 96.483 54.346 34.399 1.00 53.16 259 ASP E N 1
ATOM 5220 C CA . ASP B 1 259 ? 97.683 53.570 34.014 1.00 54.54 259 ASP E CA 1
ATOM 5221 C C . ASP B 1 259 ? 98.206 52.850 35.248 1.00 51.73 259 ASP E C 1
ATOM 5222 O O . ASP B 1 259 ? 98.586 53.492 36.225 1.00 49.03 259 ASP E O 1
ATOM 5227 N N . PRO B 1 260 ? 98.222 51.499 35.275 1.00 54.01 260 PRO E N 1
ATOM 5228 C CA . PRO B 1 260 ? 98.760 50.784 36.429 1.00 57.95 260 PRO E CA 1
ATOM 5229 C C . PRO B 1 260 ? 100.227 51.104 36.741 1.00 59.87 260 PRO E C 1
ATOM 5230 O O . PRO B 1 260 ? 100.608 50.998 37.899 1.00 59.07 260 PRO E O 1
ATOM 5234 N N . ALA B 1 261 ? 101.004 51.523 35.741 1.00 61.52 261 ALA E N 1
ATOM 5235 C CA . ALA B 1 261 ? 102.441 51.836 35.931 1.00 66.54 261 ALA E CA 1
ATOM 5236 C C . ALA B 1 261 ? 102.620 52.951 36.965 1.00 68.58 261 ALA E C 1
ATOM 5237 O O . ALA B 1 261 ? 103.593 52.886 37.743 1.00 75.19 261 ALA E O 1
ATOM 5239 N N . GLN B 1 262 ? 101.691 53.899 37.019 1.00 66.61 262 GLN E N 1
ATOM 5240 C CA . GLN B 1 262 ? 101.779 55.028 37.975 1.00 66.77 262 GLN E CA 1
ATOM 5241 C C . GLN B 1 262 ? 101.688 54.519 39.414 1.00 65.87 262 GLN E C 1
ATOM 5242 O O . GLN B 1 262 ? 102.104 55.259 40.314 1.00 71.46 262 GLN E O 1
ATOM 5248 N N . GLY B 1 263 ? 101.180 53.302 39.623 1.00 66.21 263 GLY E N 1
ATOM 5249 C CA . GLY B 1 263 ? 101.144 52.663 40.950 1.00 65.81 263 GLY E CA 1
ATOM 5250 C C . GLY B 1 263 ? 100.265 53.413 41.931 1.00 67.80 263 GLY E C 1
ATOM 5251 O O . GLY B 1 263 ? 100.608 53.441 43.126 1.00 71.39 263 GLY E O 1
ATOM 5252 N N . TYR B 1 264 ? 99.162 53.995 41.469 1.00 68.40 264 TYR E N 1
ATOM 5253 C CA . TYR B 1 264 ? 98.170 54.629 42.368 1.00 66.51 264 TYR E CA 1
ATOM 5254 C C . TYR B 1 264 ? 97.497 53.539 43.198 1.00 69.51 264 TYR E C 1
ATOM 5255 O O . TYR B 1 264 ? 97.239 52.429 42.686 1.00 72.12 264 TYR E O 1
ATOM 5264 N N . LYS B 1 265 ? 97.219 53.860 44.454 1.00 76.46 265 LYS E N 1
ATOM 5265 C CA . LYS B 1 265 ? 96.489 52.948 45.367 1.00 82.66 265 LYS E CA 1
ATOM 5266 C C . LYS B 1 265 ? 95.125 52.602 44.766 1.00 80.49 265 LYS E C 1
ATOM 5267 O O . LYS B 1 265 ? 94.403 53.514 44.332 1.00 81.61 265 LYS E O 1
ATOM 5273 N N . ASP B 1 266 ? 94.813 51.307 44.729 1.00 80.20 266 ASP E N 1
ATOM 5274 C CA . ASP B 1 266 ? 93.533 50.755 44.205 1.00 78.67 266 ASP E CA 1
ATOM 5275 C C . ASP B 1 266 ? 93.393 51.002 42.697 1.00 73.56 266 ASP E C 1
ATOM 5276 O O . ASP B 1 266 ? 92.270 50.870 42.186 1.00 71.60 266 ASP E O 1
ATOM 5281 N N . HIS B 1 267 ? 94.476 51.319 41.992 1.00 69.86 267 HIS E N 1
ATOM 5282 C CA . HIS B 1 267 ? 94.494 51.380 40.510 1.00 64.78 267 HIS E CA 1
ATOM 5283 C C . HIS B 1 267 ? 95.675 50.560 40.011 1.00 64.16 267 HIS E C 1
ATOM 5284 O O . HIS B 1 267 ? 96.747 51.136 39.780 1.00 71.56 267 HIS E O 1
ATOM 5291 N N . ASP B 1 268 ? 95.500 49.247 39.921 1.00 65.31 268 ASP E N 1
ATOM 5292 C CA . ASP B 1 268 ? 96.562 48.322 39.460 1.00 68.79 268 ASP E CA 1
ATOM 5293 C C . ASP B 1 268 ? 96.032 47.377 38.380 1.00 63.68 268 ASP E C 1
ATOM 5294 O O . ASP B 1 268 ? 96.822 46.575 37.863 1.00 65.44 268 ASP E O 1
ATOM 5299 N N . LEU B 1 269 ? 94.751 47.464 38.034 1.00 57.44 269 LEU E N 1
ATOM 5300 C CA . LEU B 1 269 ? 94.139 46.596 37.008 1.00 56.39 269 LEU E CA 1
ATOM 5301 C C . LEU B 1 269 ? 93.360 47.468 36.032 1.00 56.57 269 LEU E C 1
ATOM 5302 O O . LEU B 1 269 ? 92.534 48.286 36.482 1.00 60.08 269 LEU E O 1
ATOM 5307 N N . ASP B 1 270 ? 93.597 47.266 34.743 1.00 54.04 270 ASP E N 1
ATOM 5308 C CA . ASP B 1 270 ? 92.916 48.020 33.669 1.00 56.52 270 ASP E CA 1
ATOM 5309 C C . ASP B 1 270 ? 92.084 47.031 32.858 1.00 55.19 270 ASP E C 1
ATOM 5310 O O . ASP B 1 270 ? 92.618 46.413 31.922 1.00 58.34 270 ASP E O 1
ATOM 5315 N N . LEU B 1 271 ? 90.806 46.914 33.195 1.00 55.32 271 LEU E N 1
ATOM 5316 C CA . LEU B 1 271 ? 89.871 46.017 32.476 1.00 57.13 271 LEU E CA 1
ATOM 5317 C C . LEU B 1 271 ? 89.335 46.689 31.219 1.00 54.68 271 LEU E C 1
ATOM 5318 O O . LEU B 1 271 ? 88.723 45.969 30.418 1.00 59.88 271 LEU E O 1
ATOM 5323 N N . CYS B 1 272 ? 89.488 48.010 31.067 1.00 55.74 272 CYS E N 1
ATOM 5324 C CA . CYS B 1 272 ? 89.125 48.773 29.841 1.00 61.18 272 CYS E CA 1
ATOM 5325 C C . CYS B 1 272 ? 87.602 48.904 29.699 1.00 61.40 272 CYS E C 1
ATOM 5326 O O . CYS B 1 272 ? 87.146 49.668 28.836 1.00 68.83 272 CYS E O 1
ATOM 5329 N N . VAL B 1 273 ? 86.834 48.198 30.516 1.00 56.42 273 VAL E N 1
ATOM 5330 C CA . VAL B 1 273 ? 85.353 48.292 30.509 1.00 55.61 273 VAL E CA 1
ATOM 5331 C C . VAL B 1 273 ? 84.904 48.263 31.961 1.00 48.72 273 VAL E C 1
ATOM 5332 O O . VAL B 1 273 ? 85.199 47.313 32.680 1.00 47.06 273 VAL E O 1
ATOM 5336 N N . PRO B 1 274 ? 84.201 49.308 32.446 1.00 45.65 274 PRO E N 1
ATOM 5337 C CA . PRO B 1 274 ? 83.841 49.366 33.859 1.00 47.37 274 PRO E CA 1
ATOM 5338 C C . PRO B 1 274 ? 82.592 48.515 34.147 1.00 45.73 274 PRO E C 1
ATOM 5339 O O . PRO B 1 274 ? 81.486 49.036 34.262 1.00 46.14 274 PRO E O 1
ATOM 5343 N N . ILE B 1 275 ? 82.797 47.214 34.286 1.00 43.42 275 ILE E N 1
ATOM 5344 C CA . ILE B 1 275 ? 81.685 46.226 34.357 1.00 48.70 275 ILE E CA 1
ATOM 5345 C C . ILE B 1 275 ? 80.818 46.551 35.568 1.00 42.10 275 ILE E C 1
ATOM 5346 O O . ILE B 1 275 ? 79.589 46.674 35.404 1.00 45.93 275 ILE E O 1
ATOM 5351 N N . PHE B 1 276 ? 81.421 46.718 36.736 1.00 39.20 276 PHE E N 1
ATOM 5352 C CA . PHE B 1 276 ? 80.649 46.904 37.987 1.00 43.94 276 PHE E CA 1
ATOM 5353 C C . PHE B 1 276 ? 80.014 48.291 38.005 1.00 42.12 276 PHE E C 1
ATOM 5354 O O . PHE B 1 276 ? 78.922 48.420 38.553 1.00 43.67 276 PHE E O 1
ATOM 5362 N N . THR B 1 277 ? 80.664 49.286 37.425 1.00 37.50 277 THR E N 1
ATOM 5363 C CA . THR B 1 277 ? 80.065 50.633 37.319 1.00 39.98 277 THR E CA 1
ATOM 5364 C C . THR B 1 277 ? 78.862 50.554 36.377 1.00 38.47 277 THR E C 1
ATOM 5365 O O . THR B 1 277 ? 77.866 51.216 36.653 1.00 37.95 277 THR E O 1
ATOM 5369 N N . LEU B 1 278 ? 78.964 49.810 35.283 1.00 35.67 278 LEU E N 1
ATOM 5370 C CA . LEU B 1 278 ? 77.814 49.640 34.360 1.00 37.47 278 LEU E CA 1
ATOM 5371 C C . LEU B 1 278 ? 76.675 48.925 35.088 1.00 37.22 278 LEU E C 1
ATOM 5372 O O . LEU B 1 278 ? 75.522 49.333 34.905 1.00 37.02 278 LEU E O 1
ATOM 5377 N N . LEU B 1 279 ? 76.988 47.921 35.901 1.00 34.80 279 LEU E N 1
ATOM 5378 C CA . LEU B 1 279 ? 75.940 47.205 36.674 1.00 36.43 279 LEU E CA 1
ATOM 5379 C C . LEU B 1 279 ? 75.320 48.166 37.694 1.00 35.48 279 LEU E C 1
ATOM 5380 O O . LEU B 1 279 ? 74.101 48.139 37.842 1.00 39.87 279 LEU E O 1
ATOM 5385 N N . GLN B 1 280 ? 76.126 48.987 38.348 1.00 36.21 280 GLN E N 1
ATOM 5386 C CA . GLN B 1 280 ? 75.613 49.994 39.306 1.00 40.88 280 GLN E CA 1
ATOM 5387 C C . GLN B 1 280 ? 74.719 50.988 38.564 1.00 36.02 280 GLN E C 1
ATOM 5388 O O . GLN B 1 280 ? 73.684 51.369 39.114 1.00 36.89 280 GLN E O 1
ATOM 5394 N N . PHE B 1 281 ? 75.123 51.432 37.386 1.00 36.04 281 PHE E N 1
ATOM 5395 C CA . PHE B 1 281 ? 74.322 52.386 36.592 1.00 38.07 281 PHE E CA 1
ATOM 5396 C C . PHE B 1 281 ? 72.997 51.727 36.251 1.00 37.26 281 PHE E C 1
ATOM 5397 O O . PHE B 1 281 ? 71.957 52.362 36.392 1.00 37.72 281 PHE E O 1
ATOM 5405 N N . PHE B 1 282 ? 73.022 50.488 35.795 1.00 38.06 282 PHE E N 1
ATOM 5406 C CA . PHE B 1 282 ? 71.775 49.752 35.491 1.00 40.67 282 PHE E CA 1
ATOM 5407 C C . PHE B 1 282 ? 70.895 49.706 36.743 1.00 40.45 282 PHE E C 1
ATOM 5408 O O . PHE B 1 282 ? 69.743 50.105 36.685 1.00 44.80 282 PHE E O 1
ATOM 5416 N N . PHE B 1 283 ? 71.454 49.291 37.865 1.00 35.40 283 PHE E N 1
ATOM 5417 C CA . PHE B 1 283 ? 70.744 49.237 39.163 1.00 38.67 283 PHE E CA 1
ATOM 5418 C C . PHE B 1 283 ? 70.079 50.593 39.464 1.00 35.52 283 PHE E C 1
ATOM 5419 O O . PHE B 1 283 ? 68.879 50.660 39.558 1.00 33.93 283 PHE E O 1
ATOM 5427 N N . TYR B 1 284 ? 70.850 51.660 39.579 1.00 32.53 284 TYR E N 1
ATOM 5428 C CA . TYR B 1 284 ? 70.345 52.959 40.087 1.00 36.63 284 TYR E CA 1
ATOM 5429 C C . TYR B 1 284 ? 69.437 53.642 39.064 1.00 32.39 284 TYR E C 1
ATOM 5430 O O . TYR B 1 284 ? 68.337 54.095 39.440 1.00 35.06 284 TYR E O 1
ATOM 5439 N N . ALA B 1 285 ? 69.870 53.660 37.806 1.00 30.94 285 ALA E N 1
ATOM 5440 C CA . ALA B 1 285 ? 69.084 54.303 36.727 1.00 31.79 285 ALA E CA 1
ATOM 5441 C C . ALA B 1 285 ? 67.780 53.535 36.528 1.00 30.51 285 ALA E C 1
ATOM 5442 O O . ALA B 1 285 ? 66.731 54.186 36.317 1.00 32.92 285 ALA E O 1
ATOM 5444 N N . GLY B 1 286 ? 67.815 52.204 36.624 1.00 28.19 286 GLY E N 1
ATOM 5445 C CA . GLY B 1 286 ? 66.588 51.397 36.520 1.00 30.26 286 GLY E CA 1
ATOM 5446 C C . GLY B 1 286 ? 65.695 51.641 37.715 1.00 27.55 286 GLY E C 1
ATOM 5447 O O . GLY B 1 286 ? 64.450 51.638 37.554 1.00 29.93 286 GLY E O 1
ATOM 5448 N N . TRP B 1 287 ? 66.301 51.805 38.893 1.00 26.63 287 TRP E N 1
ATOM 5449 C CA . TRP B 1 287 ? 65.527 52.081 40.119 1.00 28.50 287 TRP E CA 1
ATOM 5450 C C . TRP B 1 287 ? 64.731 53.367 39.894 1.00 27.62 287 TRP E C 1
ATOM 5451 O O . TRP B 1 287 ? 63.540 53.409 40.268 1.00 30.14 287 TRP E O 1
ATOM 5462 N N . LEU B 1 288 ? 65.375 54.388 39.336 1.00 26.37 288 LEU E N 1
ATOM 5463 C CA . LEU B 1 288 ? 64.666 55.653 39.037 1.00 30.09 288 LEU E CA 1
ATOM 5464 C C . LEU B 1 288 ? 63.683 55.453 37.872 1.00 30.35 288 LEU E C 1
ATOM 5465 O O . LEU B 1 288 ? 62.632 56.119 37.861 1.00 29.11 288 LEU E O 1
ATOM 5470 N N . LYS B 1 289 ? 64.017 54.600 36.908 1.00 27.90 289 LYS E N 1
ATOM 5471 C CA . LYS B 1 289 ? 63.103 54.336 35.767 1.00 31.01 289 LYS E CA 1
ATOM 5472 C C . LYS B 1 289 ? 61.808 53.702 36.268 1.00 26.97 289 LYS E C 1
ATOM 5473 O O . LYS B 1 289 ? 60.762 53.871 35.609 1.00 29.90 289 LYS E O 1
ATOM 5479 N N . VAL B 1 290 ? 61.866 52.977 37.384 1.00 27.57 290 VAL E N 1
ATOM 5480 C CA . VAL B 1 290 ? 60.622 52.487 38.033 1.00 29.11 290 VAL E CA 1
ATOM 5481 C C . VAL B 1 290 ? 59.664 53.682 38.206 1.00 29.38 290 VAL E C 1
ATOM 5482 O O . VAL B 1 290 ? 58.513 53.644 37.687 1.00 30.32 290 VAL E O 1
ATOM 5486 N N . ALA B 1 291 ? 60.138 54.748 38.854 1.00 29.74 291 ALA E N 1
ATOM 5487 C CA . ALA B 1 291 ? 59.323 55.968 39.083 1.00 29.54 291 ALA E CA 1
ATOM 5488 C C . ALA B 1 291 ? 58.990 56.632 37.746 1.00 28.47 291 ALA E C 1
ATOM 5489 O O . ALA B 1 291 ? 57.833 57.074 37.556 1.00 30.73 291 ALA E O 1
ATOM 5491 N N . GLU B 1 292 ? 59.948 56.667 36.817 1.00 26.95 292 GLU E N 1
ATOM 5492 C CA . GLU B 1 292 ? 59.725 57.357 35.532 1.00 28.80 292 GLU E CA 1
ATOM 5493 C C . GLU B 1 292 ? 58.537 56.727 34.796 1.00 30.05 292 GLU E C 1
ATOM 5494 O O . GLU B 1 292 ? 57.716 57.469 34.231 1.00 32.28 292 GLU E O 1
ATOM 5500 N N . GLN B 1 293 ? 58.438 55.409 34.846 1.00 27.25 293 GLN E N 1
ATOM 5501 C CA . GLN B 1 293 ? 57.320 54.701 34.186 1.00 31.66 293 GLN E CA 1
ATOM 5502 C C . GLN B 1 293 ? 56.044 54.886 35.005 1.00 25.86 293 GLN E C 1
ATOM 5503 O O . GLN B 1 293 ? 54.985 55.109 34.399 1.00 26.74 293 GLN E O 1
ATOM 5509 N N . LEU B 1 294 ? 56.137 54.782 36.324 1.00 26.62 294 LEU E N 1
ATOM 5510 C CA . LEU B 1 294 ? 54.918 54.717 37.166 1.00 27.31 294 LEU E CA 1
ATOM 5511 C C . LEU B 1 294 ? 54.374 56.109 37.505 1.00 28.13 294 LEU E C 1
ATOM 5512 O O . LEU B 1 294 ? 53.248 56.166 38.014 1.00 31.98 294 LEU E O 1
ATOM 5517 N N . ILE B 1 295 ? 55.150 57.169 37.348 1.00 24.91 295 ILE E N 1
ATOM 5518 C CA . ILE B 1 295 ? 54.728 58.499 37.853 1.00 28.11 295 ILE E CA 1
ATOM 5519 C C . ILE B 1 295 ? 53.433 58.921 37.148 1.00 28.11 295 ILE E C 1
ATOM 5520 O O . ILE B 1 295 ? 52.598 59.581 37.775 1.00 31.07 295 ILE E O 1
ATOM 5525 N N . ASN B 1 296 ? 53.296 58.589 35.878 1.00 27.73 296 ASN E N 1
ATOM 5526 C CA . ASN B 1 296 ? 52.027 58.771 35.135 1.00 28.81 296 ASN E CA 1
ATOM 5527 C C . ASN B 1 296 ? 51.658 57.424 34.539 1.00 27.08 296 ASN E C 1
ATOM 5528 O O . ASN B 1 296 ? 52.129 57.083 33.467 1.00 27.14 296 ASN E O 1
ATOM 5533 N N . PRO B 1 297 ? 50.783 56.637 35.194 1.00 26.99 297 PRO E N 1
ATOM 5534 C CA . PRO B 1 297 ? 50.461 55.299 34.703 1.00 27.59 297 PRO E CA 1
ATOM 5535 C C . PRO B 1 297 ? 49.446 55.280 33.558 1.00 28.34 297 PRO E C 1
ATOM 5536 O O . PRO B 1 297 ? 49.140 54.219 33.072 1.00 30.79 297 PRO E O 1
ATOM 5540 N N . PHE B 1 298 ? 48.977 56.443 33.129 1.00 28.45 298 PHE E N 1
ATOM 5541 C CA . PHE B 1 298 ? 47.929 56.546 32.090 1.00 31.49 298 PHE E CA 1
ATOM 5542 C C . PHE B 1 298 ? 48.545 56.936 30.756 1.00 34.10 298 PHE E C 1
ATOM 5543 O O . PHE B 1 298 ? 47.803 57.344 29.859 1.00 36.56 298 PHE E O 1
ATOM 5551 N N . GLY B 1 299 ? 49.852 56.766 30.595 1.00 35.24 299 GLY E N 1
ATOM 5552 C CA . GLY B 1 299 ? 50.522 56.968 29.302 1.00 34.03 299 GLY E CA 1
ATOM 5553 C C . GLY B 1 299 ? 50.442 55.738 28.423 1.00 35.33 299 GLY E C 1
ATOM 5554 O O . GLY B 1 299 ? 49.463 54.984 28.487 1.00 36.30 299 GLY E O 1
ATOM 5555 N N . GLU B 1 300 ? 51.476 55.512 27.629 1.00 37.95 300 GLU E N 1
ATOM 5556 C CA . GLU B 1 300 ? 51.519 54.377 26.677 1.00 43.45 300 GLU E CA 1
ATOM 5557 C C . GLU B 1 300 ? 52.742 53.498 26.963 1.00 38.91 300 GLU E C 1
ATOM 5558 O O . GLU B 1 300 ? 53.102 52.714 26.073 1.00 44.36 300 GLU E O 1
ATOM 5564 N N . ASP B 1 301 ? 53.323 53.571 28.161 1.00 38.95 301 ASP E N 1
ATOM 5565 C CA . ASP B 1 301 ? 54.404 52.621 28.540 1.00 36.89 301 ASP E CA 1
ATOM 5566 C C . ASP B 1 301 ? 53.855 51.193 28.527 1.00 39.68 301 ASP E C 1
ATOM 5567 O O . ASP B 1 301 ? 52.622 50.997 28.593 1.00 38.20 301 ASP E O 1
ATOM 5572 N N . ASP B 1 302 ? 54.737 50.211 28.456 1.00 39.75 302 ASP E N 1
ATOM 5573 C CA . ASP B 1 302 ? 54.318 48.790 28.435 1.00 38.65 302 ASP E CA 1
ATOM 5574 C C . ASP B 1 302 ? 53.559 48.464 29.720 1.00 34.91 302 ASP E C 1
ATOM 5575 O O . ASP B 1 302 ? 52.555 47.756 29.624 1.00 38.68 302 ASP E O 1
ATOM 5580 N N . ASP B 1 303 ? 53.998 48.989 30.854 1.00 34.99 303 ASP E N 1
ATOM 5581 C CA . ASP B 1 303 ? 53.387 48.661 32.156 1.00 37.38 303 ASP E CA 1
ATOM 5582 C C . ASP B 1 303 ? 52.359 49.713 32.574 1.00 35.20 303 ASP E C 1
ATOM 5583 O O . ASP B 1 303 ? 51.847 49.616 33.689 1.00 38.63 303 ASP E O 1
ATOM 5588 N N . ASP B 1 304 ? 52.042 50.673 31.715 1.00 31.66 304 ASP E N 1
ATOM 5589 C CA . ASP B 1 304 ? 50.938 51.619 32.003 1.00 28.80 304 ASP E CA 1
ATOM 5590 C C . ASP B 1 304 ? 49.606 50.873 31.935 1.00 28.44 304 ASP E C 1
ATOM 5591 O O . ASP B 1 304 ? 49.491 49.840 31.255 1.00 28.61 304 ASP E O 1
ATOM 5596 N N . PHE B 1 305 ? 48.610 51.418 32.605 1.00 28.66 305 PHE E N 1
ATOM 5597 C CA . PHE B 1 305 ? 47.284 50.771 32.693 1.00 29.35 305 PHE E CA 1
ATOM 5598 C C . PHE B 1 305 ? 46.641 50.669 31.318 1.00 29.78 305 PHE E C 1
ATOM 5599 O O . PHE B 1 305 ? 46.783 51.576 30.502 1.00 32.22 305 PHE E O 1
ATOM 5607 N N . GLU B 1 306 ? 45.951 49.564 31.090 1.00 30.93 306 GLU E N 1
ATOM 5608 C CA . GLU B 1 306 ? 45.253 49.311 29.809 1.00 32.90 306 GLU E CA 1
ATOM 5609 C C . GLU B 1 306 ? 43.866 49.961 29.866 1.00 31.02 306 GLU E C 1
ATOM 5610 O O . GLU B 1 306 ? 42.871 49.261 29.984 1.00 32.17 306 GLU E O 1
ATOM 5616 N N . THR B 1 307 ? 43.826 51.274 29.774 1.00 29.55 307 THR E N 1
ATOM 5617 C CA . THR B 1 307 ? 42.596 52.053 30.008 1.00 30.91 307 THR E CA 1
ATOM 5618 C C . THR B 1 307 ? 41.555 51.772 28.927 1.00 27.76 307 THR E C 1
ATOM 5619 O O . THR B 1 307 ? 40.372 51.621 29.281 1.00 31.30 307 THR E O 1
ATOM 5623 N N . ASN B 1 308 ? 41.969 51.658 27.673 1.00 27.40 308 ASN E N 1
ATOM 5624 C CA . ASN B 1 308 ? 40.999 51.391 26.580 1.00 29.82 308 ASN E CA 1
ATOM 5625 C C . ASN B 1 308 ? 40.364 50.014 26.750 1.00 28.53 308 ASN E C 1
ATOM 5626 O O . ASN B 1 308 ? 39.126 49.886 26.573 1.00 30.61 308 ASN E O 1
ATOM 5631 N N . PHE B 1 309 ? 41.168 49.034 27.116 1.00 28.71 309 PHE E N 1
ATOM 5632 C CA . PHE B 1 309 ? 40.646 47.684 27.412 1.00 30.42 309 PHE E CA 1
ATOM 5633 C C . PHE B 1 309 ? 39.609 47.776 28.536 1.00 28.48 309 PHE E C 1
ATOM 5634 O O . PHE B 1 309 ? 38.553 47.140 28.430 1.00 29.01 309 PHE E O 1
ATOM 5642 N N . LEU B 1 310 ? 39.896 48.531 29.583 1.00 29.37 310 LEU E N 1
ATOM 5643 C CA . LEU B 1 310 ? 38.965 48.664 30.727 1.00 30.12 310 LEU E CA 1
ATOM 5644 C C . LEU B 1 310 ? 37.685 49.375 30.293 1.00 29.60 310 LEU E C 1
ATOM 5645 O O . LEU B 1 310 ? 36.618 48.948 30.726 1.00 27.98 310 LEU E O 1
ATOM 5650 N N . ILE B 1 311 ? 37.787 50.409 29.461 1.00 27.62 311 ILE E N 1
ATOM 5651 C CA . ILE B 1 311 ? 36.564 51.082 28.951 1.00 28.78 311 ILE E CA 1
ATOM 5652 C C . ILE B 1 311 ? 35.702 50.051 28.230 1.00 28.67 311 ILE E C 1
ATOM 5653 O O . ILE B 1 311 ? 34.502 49.947 28.528 1.00 28.74 311 ILE E O 1
ATOM 5658 N N . ASP B 1 312 ? 36.306 49.295 27.319 1.00 28.50 312 ASP E N 1
ATOM 5659 C CA . ASP B 1 312 ? 35.556 48.286 26.529 1.00 29.62 312 ASP E CA 1
ATOM 5660 C C . ASP B 1 312 ? 34.929 47.232 27.443 1.00 26.65 312 ASP E C 1
ATOM 5661 O O . ASP B 1 312 ? 33.716 46.977 27.332 1.00 29.90 312 ASP E O 1
ATOM 5666 N N . ARG B 1 313 ? 35.720 46.682 28.356 1.00 25.02 313 ARG E N 1
ATOM 5667 C CA . ARG B 1 313 ? 35.242 45.609 29.262 1.00 27.19 313 ARG E CA 1
ATOM 5668 C C . ARG B 1 313 ? 34.081 46.163 30.095 1.00 26.43 313 ARG E C 1
ATOM 5669 O O . ARG B 1 313 ? 33.063 45.482 30.253 1.00 27.34 313 ARG E O 1
ATOM 5677 N N . ASN B 1 314 ? 34.290 47.337 30.687 1.00 26.00 314 ASN E N 1
ATOM 5678 C CA . ASN B 1 314 ? 33.300 47.920 31.621 1.00 27.62 314 ASN E CA 1
ATOM 5679 C C . ASN B 1 314 ? 31.990 48.146 30.888 1.00 27.50 314 ASN E C 1
ATOM 5680 O O . ASN B 1 314 ? 30.925 47.721 31.397 1.00 29.91 314 ASN E O 1
ATOM 5685 N N . PHE B 1 315 ? 32.054 48.746 29.717 1.00 26.59 315 PHE E N 1
ATOM 5686 C CA . PHE B 1 315 ? 30.820 49.034 28.961 1.00 28.84 315 PHE E CA 1
ATOM 5687 C C . PHE B 1 315 ? 30.088 47.731 28.615 1.00 27.80 315 PHE E C 1
ATOM 5688 O O . PHE B 1 315 ? 28.877 47.606 28.888 1.00 29.05 315 PHE E O 1
ATOM 5696 N N . GLN B 1 316 ? 30.821 46.775 28.063 1.00 27.30 316 GLN E N 1
ATOM 5697 C CA . GLN B 1 316 ? 30.220 45.503 27.597 1.00 27.45 316 GLN E CA 1
ATOM 5698 C C . GLN B 1 316 ? 29.585 44.753 28.776 1.00 24.61 316 GLN E C 1
ATOM 5699 O O . GLN B 1 316 ? 28.415 44.319 28.678 1.00 27.86 316 GLN E O 1
ATOM 5705 N N . VAL B 1 317 ? 30.323 44.630 29.868 1.00 25.08 317 VAL E N 1
ATOM 5706 C CA . VAL B 1 317 ? 29.832 43.856 31.033 1.00 27.05 317 VAL E CA 1
ATOM 5707 C C . VAL B 1 317 ? 28.636 44.585 31.659 1.00 26.08 317 VAL E C 1
ATOM 5708 O O . VAL B 1 317 ? 27.677 43.926 32.064 1.00 25.24 317 VAL E O 1
ATOM 5712 N N . SER B 1 318 ? 28.699 45.904 31.788 1.00 25.62 318 SER E N 1
ATOM 5713 C CA . SER B 1 318 ? 27.606 46.666 32.433 1.00 28.20 318 SER E CA 1
ATOM 5714 C C . SER B 1 318 ? 26.322 46.481 31.624 1.00 27.67 318 SER E C 1
ATOM 5715 O O . SER B 1 318 ? 25.231 46.227 32.223 1.00 29.27 318 SER E O 1
ATOM 5718 N N . MET B 1 319 ? 26.439 46.580 30.301 1.00 28.24 319 MET E N 1
ATOM 5719 C CA . MET B 1 319 ? 25.248 46.416 29.440 1.00 30.08 319 MET E CA 1
ATOM 5720 C C . MET B 1 319 ? 24.699 44.990 29.540 1.00 31.90 319 MET E C 1
ATOM 5721 O O . MET B 1 319 ? 23.475 44.827 29.709 1.00 32.99 319 MET E O 1
ATOM 5726 N N . LEU B 1 320 ? 25.579 44.001 29.520 1.00 30.11 320 LEU E N 1
ATOM 5727 C CA . LEU B 1 320 ? 25.140 42.594 29.703 1.00 32.00 320 LEU E CA 1
ATOM 5728 C C . LEU B 1 320 ? 24.368 42.480 31.024 1.00 28.75 320 LEU E C 1
ATOM 5729 O O . LEU B 1 320 ? 23.222 41.988 31.007 1.00 30.44 320 LEU E O 1
ATOM 5734 N N . ALA B 1 321 ? 24.962 42.965 32.115 1.00 27.38 321 ALA E N 1
ATOM 5735 C CA . ALA B 1 321 ? 24.436 42.746 33.476 1.00 27.36 321 ALA E CA 1
ATOM 5736 C C . ALA B 1 321 ? 23.051 43.374 33.598 1.00 28.48 321 ALA E C 1
ATOM 5737 O O . ALA B 1 321 ? 22.161 42.736 34.178 1.00 29.95 321 ALA E O 1
ATOM 5739 N N . VAL B 1 322 ? 22.850 44.575 33.047 1.00 26.82 322 VAL E N 1
ATOM 5740 C CA . VAL B 1 322 ? 21.592 45.314 33.344 1.00 27.57 322 VAL E CA 1
ATOM 5741 C C . VAL B 1 322 ? 20.552 45.084 32.252 1.00 28.14 322 VAL E C 1
ATOM 5742 O O . VAL B 1 322 ? 19.384 45.515 32.463 1.00 30.28 322 VAL E O 1
ATOM 5746 N N . ASP B 1 323 ? 20.937 44.495 31.116 1.00 30.50 323 ASP E N 1
ATOM 5747 C CA . ASP B 1 323 ? 19.971 44.312 30.006 1.00 32.47 323 ASP E CA 1
ATOM 5748 C C . ASP B 1 323 ? 19.726 42.828 29.750 1.00 33.14 323 ASP E C 1
ATOM 5749 O O . ASP B 1 323 ? 18.570 42.393 29.899 1.00 39.09 323 ASP E O 1
ATOM 5754 N N . GLU B 1 324 ? 20.753 42.082 29.359 1.00 36.98 324 GLU E N 1
ATOM 5755 C CA . GLU B 1 324 ? 20.558 40.652 28.998 1.00 39.49 324 GLU E CA 1
ATOM 5756 C C . GLU B 1 324 ? 20.224 39.842 30.252 1.00 34.34 324 GLU E C 1
ATOM 5757 O O . GLU B 1 324 ? 19.423 38.909 30.161 1.00 37.34 324 GLU E O 1
ATOM 5763 N N . MET B 1 325 ? 20.850 40.151 31.382 1.00 33.57 325 MET E N 1
ATOM 5764 C CA . MET B 1 325 ? 20.711 39.330 32.602 1.00 35.40 325 MET E CA 1
ATOM 5765 C C . MET B 1 325 ? 19.608 39.843 33.534 1.00 32.45 325 MET E C 1
ATOM 5766 O O . MET B 1 325 ? 19.427 39.239 34.591 1.00 39.02 325 MET E O 1
ATOM 5771 N N . TYR B 1 326 ? 18.897 40.902 33.189 1.00 30.64 326 TYR E N 1
ATOM 5772 C CA . TYR B 1 326 ? 17.816 41.391 34.069 1.00 31.09 326 TYR E CA 1
ATOM 5773 C C . TYR B 1 326 ? 16.725 40.330 34.193 1.00 32.28 326 TYR E C 1
ATOM 5774 O O . TYR B 1 326 ? 16.154 39.924 33.174 1.00 31.40 326 TYR E O 1
ATOM 5783 N N . ASP B 1 327 ? 16.437 39.930 35.430 1.00 36.23 327 ASP E N 1
ATOM 5784 C CA . ASP B 1 327 ? 15.318 39.021 35.762 1.00 39.87 327 ASP E CA 1
ATOM 5785 C C . ASP B 1 327 ? 15.370 37.796 34.849 1.00 38.83 327 ASP E C 1
ATOM 5786 O O . ASP B 1 327 ? 14.326 37.408 34.288 1.00 45.21 327 ASP E O 1
ATOM 5791 N N . ASP B 1 328 ? 16.554 37.226 34.684 1.00 40.93 328 ASP E N 1
ATOM 5792 C CA . ASP B 1 328 ? 16.773 36.081 33.769 1.00 44.89 328 ASP E CA 1
ATOM 5793 C C . ASP B 1 328 ? 17.431 34.943 34.544 1.00 44.20 328 ASP E C 1
ATOM 5794 O O . ASP B 1 328 ? 18.421 34.359 34.061 1.00 47.16 328 ASP E O 1
ATOM 5799 N N . LEU B 1 329 ? 16.850 34.614 35.684 1.00 45.09 329 LEU E N 1
ATOM 5800 C CA . LEU B 1 329 ? 17.396 33.578 36.585 1.00 46.69 329 LEU E CA 1
ATOM 5801 C C . LEU B 1 329 ? 17.060 32.193 36.035 1.00 46.03 329 LEU E C 1
ATOM 5802 O O . LEU B 1 329 ? 15.928 31.980 35.556 1.00 50.22 329 LEU E O 1
ATOM 5807 N N . ALA B 1 330 ? 17.981 31.251 36.191 1.00 49.10 330 ALA E N 1
ATOM 5808 C CA . ALA B 1 330 ? 17.664 29.808 36.092 1.00 50.78 330 ALA E CA 1
ATOM 5809 C C . ALA B 1 330 ? 16.683 29.445 37.212 1.00 52.76 330 ALA E C 1
ATOM 5810 O O . ALA B 1 330 ? 16.823 29.959 38.340 1.00 56.51 330 ALA E O 1
ATOM 5812 N N . VAL B 1 331 ? 15.749 28.547 36.940 1.00 56.95 331 VAL E N 1
ATOM 5813 C CA . VAL B 1 331 ? 14.685 28.216 37.928 1.00 60.17 331 VAL E CA 1
ATOM 5814 C C . VAL B 1 331 ? 15.340 27.735 39.226 1.00 53.07 331 VAL E C 1
ATOM 5815 O O . VAL B 1 331 ? 16.334 26.967 39.159 1.00 55.62 331 VAL E O 1
ATOM 5819 N N . LEU B 1 332 ? 14.806 28.179 40.362 1.00 52.40 332 LEU E N 1
ATOM 5820 C CA . LEU B 1 332 ? 15.279 27.717 41.697 1.00 51.65 332 LEU E CA 1
ATOM 5821 C C . LEU B 1 332 ? 15.185 26.192 41.736 1.00 52.06 332 LEU E C 1
ATOM 5822 O O . LEU B 1 332 ? 14.058 25.669 41.686 1.00 57.95 332 LEU E O 1
ATOM 5827 N N . GLU B 1 333 ? 16.320 25.513 41.849 1.00 51.86 333 GLU E N 1
ATOM 5828 C CA . GLU B 1 333 ? 16.331 24.042 41.974 1.00 54.93 333 GLU E CA 1
ATOM 5829 C C . GLU B 1 333 ? 17.288 23.625 43.081 1.00 50.73 333 GLU E C 1
ATOM 5830 O O . GLU B 1 333 ? 18.267 24.341 43.346 1.00 51.27 333 GLU E O 1
ATOM 5836 N N . LYS B 1 334 ? 17.027 22.460 43.646 1.00 46.02 334 LYS E N 1
ATOM 5837 C CA . LYS B 1 334 ? 17.835 21.896 44.738 1.00 49.32 334 LYS E CA 1
ATOM 5838 C C . LYS B 1 334 ? 19.255 21.636 44.243 1.00 47.57 334 LYS E C 1
ATOM 5839 O O . LYS B 1 334 ? 19.432 21.123 43.117 1.00 43.84 334 LYS E O 1
ATOM 5845 N N . ASP B 1 335 ? 20.225 22.002 45.063 1.00 44.99 335 ASP E N 1
ATOM 5846 C CA . ASP B 1 335 ? 21.653 21.858 44.711 1.00 46.12 335 ASP E CA 1
ATOM 5847 C C . ASP B 1 335 ? 22.086 20.415 44.992 1.00 42.96 335 ASP E C 1
ATOM 5848 O O . ASP B 1 335 ? 21.344 19.623 45.603 1.00 43.60 335 ASP E O 1
ATOM 5853 N N . LEU B 1 336 ? 23.286 20.087 44.553 1.00 44.82 336 LEU E N 1
ATOM 5854 C CA . LEU B 1 336 ? 23.851 18.726 44.703 1.00 46.49 336 LEU E CA 1
ATOM 5855 C C . LEU B 1 336 ? 23.930 18.330 46.184 1.00 45.42 336 LEU E C 1
ATOM 5856 O O . LEU B 1 336 ? 23.813 17.150 46.464 1.00 49.36 336 LEU E O 1
ATOM 5861 N N . TYR B 1 337 ? 24.130 19.281 47.088 1.00 44.84 337 TYR E N 1
ATOM 5862 C CA . TYR B 1 337 ? 24.346 19.001 48.529 1.00 47.20 337 TYR E CA 1
ATOM 5863 C C . TYR B 1 337 ? 23.082 19.279 49.342 1.00 45.68 337 TYR E C 1
ATOM 5864 O O . TYR B 1 337 ? 23.208 19.559 50.538 1.00 48.71 337 TYR E O 1
ATOM 5873 N N . TRP B 1 338 ? 21.906 19.224 48.727 1.00 50.17 338 TRP E N 1
ATOM 5874 C CA . TRP B 1 338 ? 20.630 19.492 49.440 1.00 54.05 338 TRP E CA 1
ATOM 5875 C C . TRP B 1 338 ? 20.437 18.484 50.576 1.00 59.96 338 TRP E C 1
ATOM 5876 O O . TRP B 1 338 ? 20.050 18.895 51.674 1.00 61.52 338 TRP E O 1
ATOM 5887 N N . ASP B 1 339 ? 20.697 17.208 50.320 1.00 68.90 339 ASP E N 1
ATOM 5888 C CA . ASP B 1 339 ? 20.405 16.113 51.277 1.00 82.76 339 ASP E CA 1
ATOM 5889 C C . ASP B 1 339 ? 21.614 15.831 52.177 1.00 89.34 339 ASP E C 1
ATOM 5890 O O . ASP B 1 339 ? 21.511 14.917 53.006 1.00 95.09 339 ASP E O 1
ATOM 5895 N N . ALA B 1 340 ? 22.729 16.542 52.010 1.00 92.82 340 ALA E N 1
ATOM 5896 C CA . ALA B 1 340 ? 23.957 16.323 52.804 1.00 96.00 340 ALA E CA 1
ATOM 5897 C C . ALA B 1 340 ? 24.031 17.402 53.881 1.00 107.29 340 ALA E C 1
ATOM 5898 O O . ALA B 1 340 ? 24.094 18.605 53.533 1.00 114.16 340 ALA E O 1
ATOM 5900 N N . ALA B 1 341 ? 24.032 16.987 55.145 1.00 115.87 341 ALA E N 1
ATOM 5901 C CA . ALA B 1 341 ? 24.209 17.901 56.300 1.00 122.25 341 ALA E CA 1
ATOM 5902 C C . ALA B 1 341 ? 25.544 18.638 56.158 1.00 122.15 341 ALA E C 1
ATOM 5903 O O . ALA B 1 341 ? 25.575 19.867 56.326 1.00 126.09 341 ALA E O 1
ATOM 5905 N N . GLU B 1 342 ? 26.603 17.913 55.822 1.00 119.93 342 GLU E N 1
ATOM 5906 C CA . GLU B 1 342 ? 27.914 18.513 55.480 1.00 116.62 342 GLU E CA 1
ATOM 5907 C C . GLU B 1 342 ? 28.000 18.679 53.962 1.00 109.46 342 GLU E C 1
ATOM 5908 O O . GLU B 1 342 ? 27.042 18.352 53.253 1.00 110.21 342 GLU E O 1
ATOM 5914 N N . ALA B 1 343 ? 29.139 19.138 53.471 1.00 97.44 343 ALA E N 1
ATOM 5915 C CA . ALA B 1 343 ? 29.377 19.264 52.019 1.00 91.62 343 ALA E CA 1
ATOM 5916 C C . ALA B 1 343 ? 30.856 19.520 51.762 1.00 82.52 343 ALA E C 1
ATOM 5917 O O . ALA B 1 343 ? 31.499 20.240 52.555 1.00 83.31 343 ALA E O 1
ATOM 5919 N N . ARG B 1 344 ? 31.369 18.937 50.687 1.00 70.59 344 ARG E N 1
ATOM 5920 C CA . ARG B 1 344 ? 32.727 19.240 50.196 1.00 69.61 344 ARG E CA 1
ATOM 5921 C C . ARG B 1 344 ? 32.808 18.833 48.732 1.00 58.19 344 ARG E C 1
ATOM 5922 O O . ARG B 1 344 ? 32.514 17.670 48.424 1.00 60.19 344 ARG E O 1
ATOM 5930 N N . ALA B 1 345 ? 33.239 19.757 47.885 1.00 52.21 345 ALA E N 1
ATOM 5931 C CA . ALA B 1 345 ? 33.399 19.487 46.444 1.00 52.43 345 ALA E CA 1
ATOM 5932 C C . ALA B 1 345 ? 34.523 18.473 46.258 1.00 50.63 345 ALA E C 1
ATOM 5933 O O . ALA B 1 345 ? 35.463 18.407 47.062 1.00 48.72 345 ALA E O 1
ATOM 5935 N N . PRO B 1 346 ? 34.478 17.670 45.179 1.00 55.97 346 PRO E N 1
ATOM 5936 C CA . PRO B 1 346 ? 35.546 16.712 44.915 1.00 56.12 346 PRO E CA 1
ATOM 5937 C C . PRO B 1 346 ? 36.874 17.418 44.606 1.00 55.43 346 PRO E C 1
ATOM 5938 O O . PRO B 1 346 ? 36.918 18.594 44.241 1.00 49.94 346 PRO E O 1
ATOM 5942 N N . TYR B 1 347 ? 37.947 16.653 44.731 1.00 54.96 347 TYR E N 1
ATOM 5943 C CA . TYR B 1 347 ? 39.318 17.073 44.365 1.00 51.65 347 TYR E CA 1
ATOM 5944 C C . TYR B 1 347 ? 39.766 16.285 43.138 1.00 50.74 347 TYR E C 1
ATOM 5945 O O . TYR B 1 347 ? 39.435 15.095 43.003 1.00 52.48 347 TYR E O 1
ATOM 5954 N N . THR B 1 348 ? 40.572 16.915 42.300 1.00 50.01 348 THR E N 1
ATOM 5955 C CA . THR B 1 348 ? 41.219 16.229 41.158 1.00 52.97 348 THR E CA 1
ATOM 5956 C C . THR B 1 348 ? 42.419 15.412 41.651 1.00 57.87 348 THR E C 1
ATOM 5957 O O . THR B 1 348 ? 42.917 15.631 42.780 1.00 52.96 348 THR E O 1
ATOM 5961 N N . ALA B 1 349 ? 42.904 14.517 40.802 1.00 62.58 349 ALA E N 1
ATOM 5962 C CA . ALA B 1 349 ? 44.117 13.707 41.065 1.00 63.60 349 ALA E CA 1
ATOM 5963 C C . ALA B 1 349 ? 45.311 14.626 41.361 1.00 63.32 349 ALA E C 1
ATOM 5964 O O . ALA B 1 349 ? 46.142 14.253 42.202 1.00 68.73 349 ALA E O 1
ATOM 5966 N N . ALA B 1 350 ? 45.371 15.792 40.717 1.00 61.05 350 ALA E N 1
ATOM 5967 C CA . ALA B 1 350 ? 46.479 16.764 40.842 1.00 59.90 350 ALA E CA 1
ATOM 5968 C C . ALA B 1 350 ? 46.390 17.566 42.148 1.00 59.68 350 ALA E C 1
ATOM 5969 O O . ALA B 1 350 ? 47.402 18.187 42.509 1.00 63.06 350 ALA E O 1
ATOM 5971 N N . THR B 1 351 ? 45.236 17.603 42.814 1.00 55.36 351 THR E N 1
ATOM 5972 C CA . THR B 1 351 ? 45.023 18.499 43.981 1.00 54.89 351 THR E CA 1
ATOM 5973 C C . THR B 1 351 ? 44.620 17.720 45.223 1.00 53.61 351 THR E C 1
ATOM 5974 O O . THR B 1 351 ? 44.564 18.338 46.285 1.00 55.85 351 THR E O 1
ATOM 5978 N N . VAL B 1 352 ? 44.324 16.433 45.113 1.00 58.98 352 VAL E N 1
ATOM 5979 C CA . VAL B 1 352 ? 43.874 15.635 46.286 1.00 66.37 352 VAL E CA 1
ATOM 5980 C C . VAL B 1 352 ? 44.970 15.625 47.361 1.00 70.47 352 VAL E C 1
ATOM 5981 O O . VAL B 1 352 ? 44.629 15.462 48.537 1.00 72.21 352 VAL E O 1
ATOM 5985 N N . PHE B 1 353 ? 46.231 15.830 46.986 1.00 73.23 353 PHE E N 1
ATOM 5986 C CA . PHE B 1 353 ? 47.328 15.906 47.980 1.00 77.36 353 PHE E CA 1
ATOM 5987 C C . PHE B 1 353 ? 47.083 17.059 48.960 1.00 78.41 353 PHE E C 1
ATOM 5988 O O . PHE B 1 353 ? 47.564 16.977 50.092 1.00 81.13 353 PHE E O 1
ATOM 5996 N N . GLN B 1 354 ? 46.367 18.100 48.549 1.00 76.54 354 GLN E N 1
ATOM 5997 C CA . GLN B 1 354 ? 46.056 19.237 49.452 1.00 75.29 354 GLN E CA 1
ATOM 5998 C C . GLN B 1 354 ? 45.201 18.752 50.623 1.00 75.31 354 GLN E C 1
ATOM 5999 O O . GLN B 1 354 ? 45.336 19.323 51.719 1.00 74.18 354 GLN E O 1
ATOM 6005 N N . LEU B 1 355 ? 44.385 17.722 50.414 1.00 81.89 355 LEU E N 1
ATOM 6006 C CA . LEU B 1 355 ? 43.716 17.037 51.546 1.00 92.29 355 LEU E CA 1
ATOM 6007 C C . LEU B 1 355 ? 44.762 16.272 52.363 1.00 104.66 355 LEU E C 1
ATOM 6008 O O . LEU B 1 355 ? 45.888 16.064 51.890 1.00 107.37 355 LEU E O 1
ATOM 6013 N N . ARG B 1 356 ? 44.379 15.899 53.581 1.00 115.22 356 ARG E N 1
ATOM 6014 C CA . ARG B 1 356 ? 45.235 15.218 54.591 1.00 124.72 356 ARG E CA 1
ATOM 6015 C C . ARG B 1 356 ? 46.149 16.238 55.277 1.00 125.30 356 ARG E C 1
ATOM 6016 O O . ARG B 1 356 ? 46.818 15.842 56.249 1.00 126.92 356 ARG E O 1
ATOM 6024 N N . GLN B 1 357 ? 46.179 17.490 54.814 1.00 123.05 357 GLN E N 1
ATOM 6025 C CA . GLN B 1 357 ? 46.693 18.616 55.632 1.00 119.69 357 GLN E CA 1
ATOM 6026 C C . GLN B 1 357 ? 45.647 18.928 56.696 1.00 112.54 357 GLN E C 1
ATOM 6027 O O . GLN B 1 357 ? 44.491 19.182 56.363 1.00 113.75 357 GLN E O 1
ATOM 6033 N N . PRO B 1 358 ? 46.000 18.928 58.000 1.00 105.37 358 PRO E N 1
ATOM 6034 C CA . PRO B 1 358 ? 44.992 19.132 59.037 1.00 98.69 358 PRO E CA 1
ATOM 6035 C C . PRO B 1 358 ? 44.237 20.456 58.860 1.00 87.50 358 PRO E C 1
ATOM 6036 O O . PRO B 1 358 ? 44.838 21.463 58.509 1.00 83.60 358 PRO E O 1
ATOM 6040 N N . SER B 1 359 ? 42.925 20.412 59.065 1.00 77.05 359 SER E N 1
ATOM 6041 C CA . SER B 1 359 ? 42.053 21.612 59.064 1.00 69.42 359 SER E CA 1
ATOM 6042 C C . SER B 1 359 ? 42.426 22.487 60.261 1.00 59.91 359 SER E C 1
ATOM 6043 O O . SER B 1 359 ? 42.131 22.098 61.404 1.00 60.84 359 SER E O 1
ATOM 6046 N N . PHE B 1 360 ? 43.055 23.628 60.011 1.00 51.87 360 PHE E N 1
ATOM 6047 C CA . PHE B 1 360 ? 43.495 24.539 61.090 1.00 47.74 360 PHE E CA 1
ATOM 6048 C C . PHE B 1 360 ? 42.274 24.969 61.913 1.00 47.81 360 PHE E C 1
ATOM 6049 O O . PHE B 1 360 ? 41.285 25.466 61.351 1.00 48.59 360 PHE E O 1
ATOM 6057 N N . GLN B 1 361 ? 42.354 24.793 63.219 1.00 45.50 361 GLN E N 1
ATOM 6058 C CA . GLN B 1 361 ? 41.274 25.173 64.166 1.00 47.36 361 GLN E CA 1
ATOM 6059 C C . GLN B 1 361 ? 41.650 26.393 65.005 1.00 44.35 361 GLN E C 1
ATOM 6060 O O . GLN B 1 361 ? 40.762 26.913 65.680 1.00 47.10 361 GLN E O 1
ATOM 6066 N N . GLY B 1 362 ? 42.912 26.818 64.986 1.00 42.10 362 GLY E N 1
ATOM 6067 C CA . GLY B 1 362 ? 43.445 27.818 65.923 1.00 42.60 362 GLY E CA 1
ATOM 6068 C C . GLY B 1 362 ? 44.759 27.347 66.506 1.00 43.11 362 GLY E C 1
ATOM 6069 O O . GLY B 1 362 ? 45.004 26.130 66.546 1.00 41.03 362 GLY E O 1
ATOM 6070 N N . SER B 1 363 ? 45.589 28.285 66.933 1.00 40.95 363 SER E N 1
ATOM 6071 C CA . SER B 1 363 ? 46.970 28.006 67.401 1.00 41.63 363 SER E CA 1
ATOM 6072 C C . SER B 1 363 ? 46.997 27.321 68.776 1.00 38.91 363 SER E C 1
ATOM 6073 O O . SER B 1 363 ? 48.047 26.777 69.114 1.00 49.81 363 SER E O 1
ATOM 6076 N N . THR B 1 364 ? 45.913 27.345 69.537 1.00 39.82 364 THR E N 1
ATOM 6077 C CA . THR B 1 364 ? 45.908 26.929 70.959 1.00 39.16 364 THR E CA 1
ATOM 6078 C C . THR B 1 364 ? 45.522 25.461 71.128 1.00 42.28 364 THR E C 1
ATOM 6079 O O . THR B 1 364 ? 45.545 24.988 72.286 1.00 44.56 364 THR E O 1
ATOM 6083 N N . PHE B 1 365 ? 45.147 24.753 70.070 1.00 46.45 365 PHE E N 1
ATOM 6084 C CA . PHE B 1 365 ? 44.521 23.412 70.216 1.00 60.12 365 PHE E CA 1
ATOM 6085 C C . PHE B 1 365 ? 45.568 22.287 70.198 1.00 69.57 365 PHE E C 1
ATOM 6086 O O . PHE B 1 365 ? 45.233 21.174 69.769 1.00 79.25 365 PHE E O 1
ATOM 6094 N N . ASP B 1 366 ? 46.787 22.543 70.669 1.00 78.22 366 ASP E N 1
ATOM 6095 C CA . ASP B 1 366 ? 47.787 21.475 70.937 1.00 84.08 366 ASP E CA 1
ATOM 6096 C C . ASP B 1 366 ? 48.499 21.731 72.262 1.00 86.65 366 ASP E C 1
ATOM 6097 O O . ASP B 1 366 ? 49.557 21.111 72.483 1.00 93.07 366 ASP E O 1
ATOM 6102 N N . ILE B 1 367 ? 47.941 22.557 73.139 1.00 89.03 367 ILE E N 1
ATOM 6103 C CA . ILE B 1 367 ? 48.628 22.934 74.408 1.00 94.90 367 ILE E CA 1
ATOM 6104 C C . ILE B 1 367 ? 48.619 21.735 75.357 1.00 105.74 367 ILE E C 1
ATOM 6105 O O . ILE B 1 367 ? 49.665 21.452 75.971 1.00 109.34 367 ILE E O 1
ATOM 6110 N N . THR B 1 368 ? 47.489 21.043 75.470 1.00 112.38 368 THR E N 1
ATOM 6111 C CA . THR B 1 368 ? 47.392 19.767 76.226 1.00 120.06 368 THR E CA 1
ATOM 6112 C C . THR B 1 368 ? 47.782 20.006 77.690 1.00 118.71 368 THR E C 1
ATOM 6113 O O . THR B 1 368 ? 48.804 19.451 78.154 1.00 122.21 368 THR E O 1
ATOM 6117 N N . LEU B 1 369 ? 46.978 20.783 78.398 1.00 120.85 369 LEU E N 1
ATOM 6118 C CA . LEU B 1 369 ? 47.213 21.093 79.831 1.00 119.86 369 LEU E CA 1
ATOM 6119 C C . LEU B 1 369 ? 47.004 19.837 80.683 1.00 121.93 369 LEU E C 1
ATOM 6120 O O . LEU B 1 369 ? 46.444 18.829 80.187 1.00 124.24 369 LEU E O 1
ATOM 6125 N N . ALA B 1 370 ? 47.416 19.916 81.945 1.00 124.14 370 ALA E N 1
ATOM 6126 C CA . ALA B 1 370 ? 47.227 18.848 82.952 1.00 126.05 370 ALA E CA 1
ATOM 6127 C C . ALA B 1 370 ? 45.832 18.952 83.575 1.00 126.92 370 ALA E C 1
ATOM 6128 O O . ALA B 1 370 ? 45.174 20.024 83.476 1.00 128.35 370 ALA E O 1
ATOM 6130 N N . LYS B 1 371 ? 45.395 17.868 84.206 1.00 127.63 371 LYS E N 1
ATOM 6131 C CA . LYS B 1 371 ? 44.043 17.779 84.808 1.00 128.41 371 LYS E CA 1
ATOM 6132 C C . LYS B 1 371 ? 43.879 18.870 85.869 1.00 125.38 371 LYS E C 1
ATOM 6133 O O . LYS B 1 371 ? 42.898 19.628 85.783 1.00 126.32 371 LYS E O 1
ATOM 6139 N N . GLU B 1 372 ? 44.811 18.964 86.807 1.00 122.41 372 GLU E N 1
ATOM 6140 C CA . GLU B 1 372 ? 44.665 19.866 87.981 1.00 118.57 372 GLU E CA 1
ATOM 6141 C C . GLU B 1 372 ? 44.615 21.326 87.516 1.00 109.22 372 GLU E C 1
ATOM 6142 O O . GLU B 1 372 ? 43.955 22.136 88.197 1.00 103.17 372 GLU E O 1
ATOM 6148 N N . ASP B 1 373 ? 45.251 21.647 86.392 1.00 104.46 373 ASP E N 1
ATOM 6149 C CA . ASP B 1 373 ? 45.352 23.053 85.926 1.00 101.40 373 ASP E CA 1
ATOM 6150 C C . ASP B 1 373 ? 43.999 23.540 85.399 1.00 95.26 373 ASP E C 1
ATOM 6151 O O . ASP B 1 373 ? 43.758 24.756 85.469 1.00 86.08 373 ASP E O 1
ATOM 6156 N N . MET B 1 374 ? 43.158 22.640 84.893 1.00 89.88 374 MET E N 1
ATOM 6157 C CA . MET B 1 374 ? 41.950 23.035 84.123 1.00 88.51 374 MET E CA 1
ATOM 6158 C C . MET B 1 374 ? 40.765 23.308 85.052 1.00 86.69 374 MET E C 1
ATOM 6159 O O . MET B 1 374 ? 39.762 23.854 84.558 1.00 88.70 374 MET E O 1
ATOM 6164 N N . GLN B 1 375 ? 40.865 22.979 86.338 1.00 83.68 375 GLN E N 1
ATOM 6165 C CA . GLN B 1 375 ? 39.716 23.127 87.271 1.00 85.93 375 GLN E CA 1
ATOM 6166 C C . GLN B 1 375 ? 39.488 24.606 87.580 1.00 83.25 375 GLN E C 1
ATOM 6167 O O . GLN B 1 375 ? 40.449 25.289 87.986 1.00 82.28 375 GLN E O 1
ATOM 6173 N N . PHE B 1 376 ? 38.252 25.072 87.418 1.00 80.66 376 PHE E N 1
ATOM 6174 C CA . PHE B 1 376 ? 37.843 26.434 87.839 1.00 81.83 376 PHE E CA 1
ATOM 6175 C C . PHE B 1 376 ? 38.052 26.590 89.346 1.00 85.40 376 PHE E C 1
ATOM 6176 O O . PHE B 1 376 ? 37.831 25.618 90.106 1.00 85.51 376 PHE E O 1
ATOM 6184 N N . GLN B 1 377 ? 38.498 27.780 89.737 1.00 93.42 377 GLN E N 1
ATOM 6185 C CA . GLN B 1 377 ? 38.797 28.176 91.143 1.00 101.90 377 GLN E CA 1
ATOM 6186 C C . GLN B 1 377 ? 37.641 27.786 92.071 1.00 104.64 377 GLN E C 1
ATOM 6187 O O . GLN B 1 377 ? 36.482 28.068 91.787 1.00 108.10 377 GLN E O 1
ATOM 6193 N N . THR C 1 2 ? 50.112 72.445 72.219 1.00 40.98 2 THR C N 1
ATOM 6194 C CA . THR C 1 2 ? 50.340 72.592 70.759 1.00 38.58 2 THR C CA 1
ATOM 6195 C C . THR C 1 2 ? 51.054 73.917 70.457 1.00 34.21 2 THR C C 1
ATOM 6196 O O . THR C 1 2 ? 50.579 74.973 70.857 1.00 36.79 2 THR C O 1
ATOM 6200 N N . VAL C 1 3 ? 52.157 73.837 69.737 1.00 35.11 3 VAL C N 1
ATOM 6201 C CA . VAL C 1 3 ? 52.915 75.025 69.279 1.00 33.71 3 VAL C CA 1
ATOM 6202 C C . VAL C 1 3 ? 52.684 75.130 67.777 1.00 30.64 3 VAL C C 1
ATOM 6203 O O . VAL C 1 3 ? 53.292 74.379 67.016 1.00 34.78 3 VAL C O 1
ATOM 6207 N N . THR C 1 4 ? 51.818 76.038 67.379 1.00 30.49 4 THR C N 1
ATOM 6208 C CA . THR C 1 4 ? 51.440 76.207 65.965 1.00 32.44 4 THR C CA 1
ATOM 6209 C C . THR C 1 4 ? 52.423 77.185 65.314 1.00 30.38 4 THR C C 1
ATOM 6210 O O . THR C 1 4 ? 52.506 78.332 65.757 1.00 32.28 4 THR C O 1
ATOM 6214 N N . TYR C 1 5 ? 53.107 76.741 64.267 1.00 31.63 5 TYR C N 1
ATOM 6215 C CA . TYR C 1 5 ? 54.000 77.621 63.473 1.00 30.63 5 TYR C CA 1
ATOM 6216 C C . TYR C 1 5 ? 53.637 77.539 61.993 1.00 32.05 5 TYR C C 1
ATOM 6217 O O . TYR C 1 5 ? 54.482 77.870 61.161 1.00 32.42 5 TYR C O 1
ATOM 6226 N N . THR C 1 6 ? 52.415 77.121 61.684 1.00 31.34 6 THR C N 1
ATOM 6227 C CA . THR C 1 6 ? 51.929 76.984 60.293 1.00 32.34 6 THR C CA 1
ATOM 6228 C C . THR C 1 6 ? 52.072 78.317 59.535 1.00 30.51 6 THR C C 1
ATOM 6229 O O . THR C 1 6 ? 52.453 78.283 58.354 1.00 32.27 6 THR C O 1
ATOM 6233 N N . ALA C 1 7 ? 51.741 79.439 60.166 1.00 30.67 7 ALA C N 1
ATOM 6234 C CA . ALA C 1 7 ? 51.758 80.768 59.504 1.00 32.83 7 ALA C CA 1
ATOM 6235 C C . ALA C 1 7 ? 53.195 81.115 59.102 1.00 35.65 7 ALA C C 1
ATOM 6236 O O . ALA C 1 7 ? 53.387 81.648 58.004 1.00 36.14 7 ALA C O 1
ATOM 6238 N N . ARG C 1 8 ? 54.170 80.765 59.932 1.00 33.54 8 ARG C N 1
ATOM 6239 C CA . ARG C 1 8 ? 55.592 81.090 59.665 1.00 37.95 8 ARG C CA 1
ATOM 6240 C C . ARG C 1 8 ? 56.098 80.308 58.449 1.00 35.30 8 ARG C C 1
ATOM 6241 O O . ARG C 1 8 ? 57.059 80.773 57.831 1.00 37.43 8 ARG C O 1
ATOM 6249 N N . VAL C 1 9 ? 55.474 79.190 58.099 1.00 34.01 9 VAL C N 1
ATOM 6250 C CA . VAL C 1 9 ? 56.020 78.295 57.041 1.00 33.05 9 VAL C CA 1
ATOM 6251 C C . VAL C 1 9 ? 55.018 78.196 55.904 1.00 31.99 9 VAL C C 1
ATOM 6252 O O . VAL C 1 9 ? 55.028 77.159 55.218 1.00 37.46 9 VAL C O 1
ATOM 6256 N N . ALA C 1 10 ? 54.173 79.214 55.713 1.00 31.52 10 ALA C N 1
ATOM 6257 C CA . ALA C 1 10 ? 53.196 79.215 54.604 1.00 33.52 10 ALA C CA 1
ATOM 6258 C C . ALA C 1 10 ? 53.949 79.084 53.271 1.00 32.37 10 ALA C C 1
ATOM 6259 O O . ALA C 1 10 ? 53.525 78.311 52.394 1.00 33.43 10 ALA C O 1
ATOM 6261 N N . ASN C 1 11 ? 55.032 79.827 53.125 1.00 33.19 11 ASN C N 1
ATOM 6262 C CA . ASN C 1 11 ? 55.867 79.810 51.902 1.00 39.15 11 ASN C CA 1
ATOM 6263 C C . ASN C 1 11 ? 57.254 79.281 52.240 1.00 40.86 11 ASN C C 1
ATOM 6264 O O . ASN C 1 11 ? 57.746 79.503 53.368 1.00 42.21 11 ASN C O 1
ATOM 6269 N N . ALA C 1 12 ? 57.882 78.620 51.273 1.00 42.40 12 ALA C N 1
ATOM 6270 C CA . ALA C 1 12 ? 59.320 78.283 51.355 1.00 42.15 12 ALA C CA 1
ATOM 6271 C C . ALA C 1 12 ? 60.096 79.582 51.102 1.00 47.59 12 ALA C C 1
ATOM 6272 O O . ALA C 1 12 ? 60.055 80.114 49.973 1.00 53.24 12 ALA C O 1
ATOM 6274 N N . ARG C 1 13 ? 60.767 80.089 52.125 1.00 49.58 13 ARG C N 1
ATOM 6275 C CA . ARG C 1 13 ? 61.473 81.395 52.066 1.00 52.29 13 ARG C CA 1
ATOM 6276 C C . ARG C 1 13 ? 62.960 81.178 52.336 1.00 47.93 13 ARG C C 1
ATOM 6277 O O . ARG C 1 13 ? 63.352 80.118 52.876 1.00 41.63 13 ARG C O 1
ATOM 6285 N N . PHE C 1 14 ? 63.759 82.190 52.027 1.00 49.99 14 PHE C N 1
ATOM 6286 C CA . PHE C 1 14 ? 65.223 82.166 52.237 1.00 51.25 14 PHE C CA 1
ATOM 6287 C C . PHE C 1 14 ? 65.523 81.850 53.705 1.00 51.78 14 PHE C C 1
ATOM 6288 O O . PHE C 1 14 ? 66.332 80.942 53.972 1.00 55.81 14 PHE C O 1
ATOM 6296 N N . GLY C 1 15 ? 64.900 82.569 54.629 1.00 52.71 15 GLY C N 1
ATOM 6297 C CA . GLY C 1 15 ? 65.002 82.238 56.072 1.00 66.37 15 GLY C CA 1
ATOM 6298 C C . GLY C 1 15 ? 64.491 80.833 56.379 1.00 63.67 15 GLY C C 1
ATOM 6299 O O . GLY C 1 15 ? 65.191 80.060 57.034 1.00 74.53 15 GLY C O 1
ATOM 6300 N N . GLY C 1 16 ? 63.335 80.479 55.824 1.00 58.70 16 GLY C N 1
ATOM 6301 C CA . GLY C 1 16 ? 62.730 79.136 55.929 1.00 60.93 16 GLY C CA 1
ATOM 6302 C C . GLY C 1 16 ? 62.697 78.588 57.342 1.00 47.64 16 GLY C C 1
ATOM 6303 O O . GLY C 1 16 ? 62.188 79.265 58.205 1.00 50.96 16 GLY C O 1
ATOM 6304 N N . PHE C 1 17 ? 63.275 77.420 57.573 1.00 43.60 17 PHE C N 1
ATOM 6305 C CA . PHE C 1 17 ? 63.289 76.772 58.900 1.00 39.71 17 PHE C CA 1
ATOM 6306 C C . PHE C 1 17 ? 64.358 77.392 59.806 1.00 38.14 17 PHE C C 1
ATOM 6307 O O . PHE C 1 17 ? 64.300 77.199 61.076 1.00 41.42 17 PHE C O 1
ATOM 6315 N N . SER C 1 18 ? 65.295 78.150 59.231 1.00 41.71 18 SER C N 1
ATOM 6316 C CA . SER C 1 18 ? 66.355 78.816 60.034 1.00 41.94 18 SER C CA 1
ATOM 6317 C C . SER C 1 18 ? 65.692 79.710 61.081 1.00 39.06 18 SER C C 1
ATOM 6318 O O . SER C 1 18 ? 66.150 79.756 62.237 1.00 47.20 18 SER C O 1
ATOM 6321 N N . GLN C 1 19 ? 64.653 80.435 60.684 1.00 39.55 19 GLN C N 1
ATOM 6322 C CA . GLN C 1 19 ? 63.919 81.308 61.629 1.00 42.41 19 GLN C CA 1
ATOM 6323 C C . GLN C 1 19 ? 63.261 80.445 62.708 1.00 38.51 19 GLN C C 1
ATOM 6324 O O . GLN C 1 19 ? 63.233 80.912 63.879 1.00 39.92 19 GLN C O 1
ATOM 6330 N N . LEU C 1 20 ? 62.813 79.234 62.351 1.00 36.19 20 LEU C N 1
ATOM 6331 C CA . LEU C 1 20 ? 62.215 78.315 63.358 1.00 34.40 20 LEU C CA 1
ATOM 6332 C C . LEU C 1 20 ? 63.267 77.952 64.401 1.00 36.85 20 LEU C C 1
ATOM 6333 O O . LEU C 1 20 ? 62.892 77.657 65.541 1.00 35.53 20 LEU C O 1
ATOM 6338 N N . LEU C 1 21 ? 64.542 77.999 64.040 1.00 36.00 21 LEU C N 1
ATOM 6339 C CA . LEU C 1 21 ? 65.613 77.717 65.028 1.00 38.91 21 LEU C CA 1
ATOM 6340 C C . LEU C 1 21 ? 65.655 78.791 66.123 1.00 39.09 21 LEU C C 1
ATOM 6341 O O . LEU C 1 21 ? 66.307 78.551 67.142 1.00 42.15 21 LEU C O 1
ATOM 6346 N N . LEU C 1 22 ? 64.967 79.918 65.950 1.00 38.24 22 LEU C N 1
ATOM 6347 C CA . LEU C 1 22 ? 64.947 80.985 66.990 1.00 42.21 22 LEU C CA 1
ATOM 6348 C C . LEU C 1 22 ? 63.774 80.832 67.964 1.00 43.16 22 LEU C C 1
ATOM 6349 O O . LEU C 1 22 ? 63.599 81.722 68.799 1.00 42.27 22 LEU C O 1
ATOM 6354 N N . LEU C 1 23 ? 63.000 79.752 67.884 1.00 40.65 23 LEU C N 1
ATOM 6355 C CA . LEU C 1 23 ? 61.811 79.589 68.768 1.00 39.35 23 LEU C CA 1
ATOM 6356 C C . LEU C 1 23 ? 62.191 78.809 70.020 1.00 39.27 23 LEU C C 1
ATOM 6357 O O . LEU C 1 23 ? 63.030 77.899 69.953 1.00 39.50 23 LEU C O 1
ATOM 6362 N N . TRP C 1 24 ? 61.564 79.158 71.135 1.00 34.61 24 TRP C N 1
ATOM 6363 C CA . TRP C 1 24 ? 61.833 78.546 72.455 1.00 36.84 24 TRP C CA 1
ATOM 6364 C C . TRP C 1 24 ? 60.698 77.620 72.884 1.00 34.50 24 TRP C C 1
ATOM 6365 O O . TRP C 1 24 ? 60.971 76.467 73.256 1.00 35.14 24 TRP C O 1
ATOM 6376 N N . ARG C 1 25 ? 59.469 78.117 72.877 1.00 38.66 25 ARG C N 1
ATOM 6377 C CA . ARG C 1 25 ? 58.303 77.296 73.283 1.00 38.52 25 ARG C CA 1
ATOM 6378 C C . ARG C 1 25 ? 58.217 76.075 72.363 1.00 37.08 25 ARG C C 1
ATOM 6379 O O . ARG C 1 25 ? 58.209 76.235 71.141 1.00 37.09 25 ARG C O 1
ATOM 6387 N N . GLY C 1 26 ? 58.153 74.891 72.956 1.00 37.45 26 GLY C N 1
ATOM 6388 C CA . GLY C 1 26 ? 58.095 73.629 72.202 1.00 40.11 26 GLY C CA 1
ATOM 6389 C C . GLY C 1 26 ? 59.365 73.356 71.427 1.00 38.07 26 GLY C C 1
ATOM 6390 O O . GLY C 1 26 ? 59.294 72.597 70.463 1.00 41.24 26 GLY C O 1
ATOM 6391 N N . SER C 1 27 ? 60.487 73.937 71.823 1.00 35.16 27 SER C N 1
ATOM 6392 C CA . SER C 1 27 ? 61.743 73.838 71.053 1.00 31.84 27 SER C CA 1
ATOM 6393 C C . SER C 1 27 ? 62.583 72.646 71.529 1.00 31.32 27 SER C C 1
ATOM 6394 O O . SER C 1 27 ? 62.427 72.163 72.656 1.00 31.14 27 SER C O 1
ATOM 6397 N N . ILE C 1 28 ? 63.482 72.211 70.664 1.00 31.52 28 ILE C N 1
ATOM 6398 C CA . ILE C 1 28 ? 64.572 71.265 71.017 1.00 32.84 28 ILE C CA 1
ATOM 6399 C C . ILE C 1 28 ? 65.377 71.815 72.212 1.00 32.08 28 ILE C C 1
ATOM 6400 O O . ILE C 1 28 ? 65.761 71.013 73.087 1.00 33.08 28 ILE C O 1
ATOM 6405 N N . TYR C 1 29 ? 65.655 73.106 72.239 1.00 34.37 29 TYR C N 1
ATOM 6406 C CA . TYR C 1 29 ? 66.499 73.716 73.297 1.00 36.67 29 TYR C CA 1
ATOM 6407 C C . TYR C 1 29 ? 65.864 73.498 74.666 1.00 36.24 29 TYR C C 1
ATOM 6408 O O . TYR C 1 29 ? 66.528 72.985 75.594 1.00 35.20 29 TYR C O 1
ATOM 6417 N N . LYS C 1 30 ? 64.593 73.850 74.783 1.00 35.22 30 LYS C N 1
ATOM 6418 C CA . LYS C 1 30 ? 63.875 73.748 76.072 1.00 38.30 30 LYS C CA 1
ATOM 6419 C C . LYS C 1 30 ? 63.862 72.290 76.525 1.00 38.08 30 LYS C C 1
ATOM 6420 O O . LYS C 1 30 ? 63.945 72.060 77.735 1.00 40.83 30 LYS C O 1
ATOM 6426 N N . LEU C 1 31 ? 63.753 71.352 75.589 1.00 38.00 31 LEU C N 1
ATOM 6427 C CA . LEU C 1 31 ? 63.632 69.912 75.934 1.00 38.56 31 LEU C CA 1
ATOM 6428 C C . LEU C 1 31 ? 64.995 69.316 76.264 1.00 36.17 31 LEU C C 1
ATOM 6429 O O . LEU C 1 31 ? 64.998 68.261 76.929 1.00 39.20 31 LEU C O 1
ATOM 6434 N N . LEU C 1 32 ? 66.092 69.892 75.764 1.00 34.14 32 LEU C N 1
ATOM 6435 C CA . LEU C 1 32 ? 67.385 69.165 75.763 1.00 35.99 32 LEU C CA 1
ATOM 6436 C C . LEU C 1 32 ? 68.510 69.914 76.479 1.00 34.29 32 LEU C C 1
ATOM 6437 O O . LEU C 1 32 ? 69.589 69.338 76.534 1.00 35.06 32 LEU C O 1
ATOM 6442 N N . TRP C 1 33 ? 68.317 71.148 76.943 1.00 34.20 33 TRP C N 1
ATOM 6443 C CA . TRP C 1 33 ? 69.463 71.927 77.488 1.00 37.15 33 TRP C CA 1
ATOM 6444 C C . TRP C 1 33 ? 70.026 71.248 78.747 1.00 35.62 33 TRP C C 1
ATOM 6445 O O . TRP C 1 33 ? 71.254 71.249 78.928 1.00 37.82 33 TRP C O 1
ATOM 6456 N N . ARG C 1 34 ? 69.177 70.694 79.597 1.00 36.72 34 ARG C N 1
ATOM 6457 C CA . ARG C 1 34 ? 69.673 70.001 80.819 1.00 38.05 34 ARG C CA 1
ATOM 6458 C C . ARG C 1 34 ? 70.550 68.793 80.447 1.00 38.18 34 ARG C C 1
ATOM 6459 O O . ARG C 1 34 ? 71.651 68.661 80.997 1.00 39.48 34 ARG C O 1
ATOM 6467 N N . GLU C 1 35 ? 70.092 67.964 79.522 1.00 37.41 35 GLU C N 1
ATOM 6468 C CA . GLU C 1 35 ? 70.862 66.776 79.070 1.00 41.48 35 GLU C CA 1
ATOM 6469 C C . GLU C 1 35 ? 72.148 67.240 78.372 1.00 41.24 35 GLU C C 1
ATOM 6470 O O . GLU C 1 35 ? 73.182 66.603 78.567 1.00 40.81 35 GLU C O 1
ATOM 6476 N N . LEU C 1 36 ? 72.083 68.317 77.599 1.00 38.15 36 LEU C N 1
ATOM 6477 C CA . LEU C 1 36 ? 73.282 68.860 76.915 1.00 42.40 36 LEU C CA 1
ATOM 6478 C C . LEU C 1 36 ? 74.294 69.289 77.977 1.00 41.71 36 LEU C C 1
ATOM 6479 O O . LEU C 1 36 ? 75.478 68.949 77.827 1.00 39.67 36 LEU C O 1
ATOM 6484 N N . LEU C 1 37 ? 73.845 69.985 79.016 1.00 42.37 37 LEU C N 1
ATOM 6485 C CA . LEU C 1 37 ? 74.768 70.433 80.094 1.00 44.87 37 LEU C CA 1
ATOM 6486 C C . LEU C 1 37 ? 75.354 69.215 80.799 1.00 44.74 37 LEU C C 1
ATOM 6487 O O . LEU C 1 37 ? 76.549 69.248 81.111 1.00 46.74 37 LEU C O 1
ATOM 6492 N N . CYS C 1 38 ? 74.561 68.183 81.062 1.00 44.00 38 CYS C N 1
ATOM 6493 C CA . CYS C 1 38 ? 75.068 66.966 81.741 1.00 44.75 38 CYS C CA 1
ATOM 6494 C C . CYS C 1 38 ? 76.135 66.287 80.872 1.00 43.48 38 CYS C C 1
ATOM 6495 O O . CYS C 1 38 ? 77.196 65.920 81.410 1.00 45.15 38 CYS C O 1
ATOM 6498 N N . PHE C 1 39 ? 75.868 66.125 79.581 1.00 40.83 39 PHE C N 1
ATOM 6499 C CA . PHE C 1 39 ? 76.829 65.489 78.653 1.00 42.57 39 PHE C CA 1
ATOM 6500 C C . PHE C 1 39 ? 78.113 66.318 78.628 1.00 41.12 39 PHE C C 1
ATOM 6501 O O . PHE C 1 39 ? 79.214 65.748 78.724 1.00 39.76 39 PHE C O 1
ATOM 6509 N N . LEU C 1 40 ? 77.978 67.635 78.502 1.00 41.28 40 LEU C N 1
ATOM 6510 C CA . LEU C 1 40 ? 79.162 68.527 78.427 1.00 45.02 40 LEU C CA 1
ATOM 6511 C C . LEU C 1 40 ? 79.932 68.452 79.749 1.00 43.33 40 LEU C C 1
ATOM 6512 O O . LEU C 1 40 ? 81.168 68.459 79.712 1.00 46.08 40 LEU C O 1
ATOM 6517 N N . GLY C 1 41 ? 79.231 68.396 80.879 1.00 46.06 41 GLY C N 1
ATOM 6518 C CA . GLY C 1 41 ? 79.870 68.296 82.205 1.00 46.72 41 GLY C CA 1
ATOM 6519 C C . GLY C 1 41 ? 80.685 67.022 82.324 1.00 47.04 41 GLY C C 1
ATOM 6520 O O . GLY C 1 41 ? 81.841 67.089 82.773 1.00 48.41 41 GLY C O 1
ATOM 6521 N N . PHE C 1 42 ? 80.110 65.892 81.939 1.00 47.64 42 PHE C N 1
ATOM 6522 C CA . PHE C 1 42 ? 80.834 64.598 81.976 1.00 48.92 42 PHE C CA 1
ATOM 6523 C C . PHE C 1 42 ? 82.057 64.663 81.059 1.00 45.49 42 PHE C C 1
ATOM 6524 O O . PHE C 1 42 ? 83.163 64.252 81.483 1.00 47.01 42 PHE C O 1
ATOM 6532 N N . TYR C 1 43 ? 81.873 65.175 79.845 1.00 39.31 43 TYR C N 1
ATOM 6533 C CA . TYR C 1 43 ? 82.971 65.260 78.855 1.00 40.12 43 TYR C CA 1
ATOM 6534 C C . TYR C 1 43 ? 84.097 66.123 79.434 1.00 39.92 43 TYR C C 1
ATOM 6535 O O . TYR C 1 43 ? 85.276 65.739 79.334 1.00 41.96 43 TYR C O 1
ATOM 6544 N N . MET C 1 44 ? 83.750 67.269 79.999 1.00 41.35 44 MET C N 1
ATOM 6545 C CA . MET C 1 44 ? 84.767 68.231 80.484 1.00 46.05 44 MET C CA 1
ATOM 6546 C C . MET C 1 44 ? 85.414 67.695 81.762 1.00 44.31 44 MET C C 1
ATOM 6547 O O . MET C 1 44 ? 86.593 68.000 81.982 1.00 49.13 44 MET C O 1
ATOM 6552 N N . ALA C 1 45 ? 84.693 66.935 82.582 1.00 46.12 45 ALA C N 1
ATOM 6553 C CA . ALA C 1 45 ? 85.284 66.285 83.770 1.00 47.78 45 ALA C CA 1
ATOM 6554 C C . ALA C 1 45 ? 86.357 65.296 83.302 1.00 47.85 45 ALA C C 1
ATOM 6555 O O . ALA C 1 45 ? 87.478 65.309 83.853 1.00 50.16 45 ALA C O 1
ATOM 6557 N N . LEU C 1 46 ? 86.033 64.477 82.307 1.00 46.02 46 LEU C N 1
ATOM 6558 C CA . LEU C 1 46 ? 87.020 63.518 81.757 1.00 47.26 46 LEU C CA 1
ATOM 6559 C C . LEU C 1 46 ? 88.208 64.287 81.175 1.00 45.40 46 LEU C C 1
ATOM 6560 O O . LEU C 1 46 ? 89.364 63.872 81.420 1.00 45.77 46 LEU C O 1
ATOM 6565 N N . SER C 1 47 ? 87.937 65.351 80.423 1.00 42.91 47 SER C N 1
ATOM 6566 C CA . SER C 1 47 ? 89.000 66.154 79.772 1.00 44.00 47 SER C CA 1
ATOM 6567 C C . SER C 1 47 ? 89.917 66.745 80.850 1.00 43.68 47 SER C C 1
ATOM 6568 O O . SER C 1 47 ? 91.153 66.696 80.678 1.00 46.46 47 SER C O 1
ATOM 6571 N N . ALA C 1 48 ? 89.337 67.296 81.910 1.00 46.86 48 ALA C N 1
ATOM 6572 C CA . ALA C 1 48 ? 90.106 67.930 83.003 1.00 48.49 48 ALA C CA 1
ATOM 6573 C C . ALA C 1 48 ? 90.953 66.874 83.712 1.00 47.94 48 ALA C C 1
ATOM 6574 O O . ALA C 1 48 ? 92.125 67.138 83.994 1.00 53.65 48 ALA C O 1
ATOM 6576 N N . ALA C 1 49 ? 90.397 65.699 83.983 1.00 50.31 49 ALA C N 1
ATOM 6577 C CA . ALA C 1 49 ? 91.152 64.607 84.637 1.00 49.43 49 ALA C CA 1
ATOM 6578 C C . ALA C 1 49 ? 92.339 64.208 83.747 1.00 51.33 49 ALA C C 1
ATOM 6579 O O . ALA C 1 49 ? 93.459 64.037 84.260 1.00 52.36 49 ALA C O 1
ATOM 6581 N N . TYR C 1 50 ? 92.112 64.082 82.447 1.00 46.38 50 TYR C N 1
ATOM 6582 C CA . TYR C 1 50 ? 93.178 63.677 81.499 1.00 48.13 50 TYR C CA 1
ATOM 6583 C C . TYR C 1 50 ? 94.257 64.765 81.436 1.00 48.87 50 TYR C C 1
ATOM 6584 O O . TYR C 1 50 ? 95.457 64.431 81.416 1.00 50.71 50 TYR C O 1
ATOM 6593 N N . ARG C 1 51 ? 93.854 66.027 81.413 1.00 47.13 51 ARG C N 1
ATOM 6594 C CA . ARG C 1 51 ? 94.800 67.154 81.197 1.00 50.45 51 ARG C CA 1
ATOM 6595 C C . ARG C 1 51 ? 95.584 67.468 82.474 1.00 51.88 51 ARG C C 1
ATOM 6596 O O . ARG C 1 51 ? 96.748 67.856 82.350 1.00 59.80 51 ARG C O 1
ATOM 6604 N N . PHE C 1 52 ? 94.981 67.338 83.651 1.00 56.02 52 PHE C N 1
ATOM 6605 C CA . PHE C 1 52 ? 95.561 67.894 84.904 1.00 59.14 52 PHE C CA 1
ATOM 6606 C C . PHE C 1 52 ? 95.777 66.844 85.996 1.00 61.28 52 PHE C C 1
ATOM 6607 O O . PHE C 1 52 ? 96.650 67.084 86.841 1.00 67.28 52 PHE C O 1
ATOM 6615 N N . VAL C 1 53 ? 95.016 65.757 86.023 1.00 60.41 53 VAL C N 1
ATOM 6616 C CA . VAL C 1 53 ? 95.064 64.792 87.158 1.00 60.91 53 VAL C CA 1
ATOM 6617 C C . VAL C 1 53 ? 95.925 63.584 86.779 1.00 60.14 53 VAL C C 1
ATOM 6618 O O . VAL C 1 53 ? 96.774 63.188 87.601 1.00 64.06 53 VAL C O 1
ATOM 6622 N N . LEU C 1 54 ? 95.686 62.990 85.612 1.00 58.34 54 LEU C N 1
ATOM 6623 C CA . LEU C 1 54 ? 96.318 61.695 85.267 1.00 57.89 54 LEU C CA 1
ATOM 6624 C C . LEU C 1 54 ? 97.836 61.866 85.158 1.00 61.30 54 LEU C C 1
ATOM 6625 O O . LEU C 1 54 ? 98.312 62.929 84.701 1.00 61.22 54 LEU C O 1
ATOM 6630 N N . THR C 1 55 ? 98.561 60.818 85.520 1.00 61.76 55 THR C N 1
ATOM 6631 C CA . THR C 1 55 ? 100.026 60.731 85.305 1.00 63.31 55 THR C CA 1
ATOM 6632 C C . THR C 1 55 ? 100.305 60.394 83.836 1.00 65.46 55 THR C C 1
ATOM 6633 O O . THR C 1 55 ? 99.361 60.153 83.059 1.00 63.94 55 THR C O 1
ATOM 6637 N N . GLU C 1 56 ? 101.577 60.333 83.471 1.00 64.55 56 GLU C N 1
ATOM 6638 C CA . GLU C 1 56 ? 101.965 60.045 82.069 1.00 67.44 56 GLU C CA 1
ATOM 6639 C C . GLU C 1 56 ? 101.468 58.655 81.674 1.00 64.66 56 GLU C C 1
ATOM 6640 O O . GLU C 1 56 ? 100.847 58.541 80.610 1.00 67.48 56 GLU C O 1
ATOM 6646 N N . GLY C 1 57 ? 101.722 57.641 82.500 1.00 60.26 57 GLY C N 1
ATOM 6647 C CA . GLY C 1 57 ? 101.251 56.266 82.245 1.00 62.12 57 GLY C CA 1
ATOM 6648 C C . GLY C 1 57 ? 99.736 56.207 82.138 1.00 56.13 57 GLY C C 1
ATOM 6649 O O . GLY C 1 57 ? 99.197 55.568 81.196 1.00 60.30 57 GLY C O 1
ATOM 6650 N N . GLN C 1 58 ? 99.064 56.856 83.080 1.00 55.37 58 GLN C N 1
ATOM 6651 C CA . GLN C 1 58 ? 97.585 56.913 83.104 1.00 55.53 58 GLN C CA 1
ATOM 6652 C C . GLN C 1 58 ? 97.111 57.622 81.837 1.00 54.10 58 GLN C C 1
ATOM 6653 O O . GLN C 1 58 ? 96.109 57.177 81.256 1.00 54.65 58 GLN C O 1
ATOM 6659 N N . LYS C 1 59 ? 97.808 58.675 81.417 1.00 49.45 59 LYS C N 1
ATOM 6660 C CA . LYS C 1 59 ? 97.430 59.409 80.186 1.00 50.80 59 LYS C CA 1
ATOM 6661 C C . LYS C 1 59 ? 97.604 58.502 78.963 1.00 49.45 59 LYS C C 1
ATOM 6662 O O . LYS C 1 59 ? 96.741 58.557 78.064 1.00 50.77 59 LYS C O 1
ATOM 6668 N N . ARG C 1 60 ? 98.670 57.711 78.907 1.00 48.41 60 ARG C N 1
ATOM 6669 C CA . ARG C 1 60 ? 98.890 56.795 77.758 1.00 48.37 60 ARG C CA 1
ATOM 6670 C C . ARG C 1 60 ? 97.755 55.765 77.709 1.00 45.52 60 ARG C C 1
ATOM 6671 O O . ARG C 1 60 ? 97.191 55.517 76.607 1.00 46.94 60 ARG C O 1
ATOM 6679 N N . TYR C 1 61 ? 97.396 55.203 78.861 1.00 46.20 61 TYR C N 1
ATOM 6680 C CA . TYR C 1 61 ? 96.300 54.208 78.919 1.00 49.18 61 TYR C CA 1
ATOM 6681 C C . TYR C 1 61 ? 94.979 54.882 78.511 1.00 44.78 61 TYR C C 1
ATOM 6682 O O . TYR C 1 61 ? 94.159 54.261 77.812 1.00 48.52 61 TYR C O 1
ATOM 6691 N N . PHE C 1 62 ? 94.772 56.111 78.966 1.00 45.77 62 PHE C N 1
ATOM 6692 C CA . PHE C 1 62 ? 93.552 56.887 78.641 1.00 45.80 62 PHE C CA 1
ATOM 6693 C C . PHE C 1 62 ? 93.488 57.091 77.125 1.00 43.62 62 PHE C C 1
ATOM 6694 O O . PHE C 1 62 ? 92.396 56.985 76.540 1.00 43.20 62 PHE C O 1
ATOM 6702 N N . GLU C 1 63 ? 94.624 57.408 76.505 1.00 42.02 63 GLU C N 1
ATOM 6703 C CA . GLU C 1 63 ? 94.672 57.604 75.038 1.00 43.30 63 GLU C CA 1
ATOM 6704 C C . GLU C 1 63 ? 94.305 56.301 74.330 1.00 44.80 63 GLU C C 1
ATOM 6705 O O . GLU C 1 63 ? 93.520 56.348 73.348 1.00 43.24 63 GLU C O 1
ATOM 6711 N N . LYS C 1 64 ? 94.845 55.178 74.793 1.00 44.84 64 LYS C N 1
ATOM 6712 C CA . LYS C 1 64 ? 94.493 53.863 74.193 1.00 48.92 64 LYS C CA 1
ATOM 6713 C C . LYS C 1 64 ? 92.981 53.623 74.331 1.00 44.40 64 LYS C C 1
ATOM 6714 O O . LYS C 1 64 ? 92.360 53.194 73.351 1.00 46.50 64 LYS C O 1
ATOM 6720 N N . LEU C 1 65 ? 92.410 53.903 75.496 1.00 42.80 65 LEU C N 1
ATOM 6721 C CA . LEU C 1 65 ? 90.961 53.681 75.727 1.00 43.37 65 LEU C CA 1
ATOM 6722 C C . LEU C 1 65 ? 90.148 54.613 74.815 1.00 44.80 65 LEU C C 1
ATOM 6723 O O . LEU C 1 65 ? 89.123 54.176 74.290 1.00 42.96 65 LEU C O 1
ATOM 6728 N N . VAL C 1 66 ? 90.585 55.856 74.641 1.00 39.06 66 VAL C N 1
ATOM 6729 C CA . VAL C 1 66 ? 89.861 56.822 73.772 1.00 42.46 66 VAL C CA 1
ATOM 6730 C C . VAL C 1 66 ? 89.864 56.293 72.341 1.00 42.57 66 VAL C C 1
ATOM 6731 O O . VAL C 1 66 ? 88.795 56.287 71.690 1.00 43.58 66 VAL C O 1
ATOM 6735 N N . ILE C 1 67 ? 91.021 55.851 71.875 1.00 44.07 67 ILE C N 1
ATOM 6736 C CA . ILE C 1 67 ? 91.145 55.352 70.479 1.00 46.21 67 ILE C CA 1
ATOM 6737 C C . ILE C 1 67 ? 90.268 54.107 70.323 1.00 46.31 67 ILE C C 1
ATOM 6738 O O . ILE C 1 67 ? 89.582 53.990 69.287 1.00 45.31 67 ILE C O 1
ATOM 6743 N N . TYR C 1 68 ? 90.273 53.225 71.310 1.00 45.84 68 TYR C N 1
ATOM 6744 C CA . TYR C 1 68 ? 89.457 51.990 71.266 1.00 47.81 68 TYR C CA 1
ATOM 6745 C C . TYR C 1 68 ? 87.971 52.362 71.211 1.00 45.76 68 TYR C C 1
ATOM 6746 O O . TYR C 1 68 ? 87.241 51.793 70.386 1.00 45.08 68 TYR C O 1
ATOM 6755 N N . CYS C 1 69 ? 87.534 53.273 72.077 1.00 45.63 69 CYS C N 1
ATOM 6756 C CA . CYS C 1 69 ? 86.096 53.611 72.223 1.00 47.21 69 CYS C CA 1
ATOM 6757 C C . CYS C 1 69 ? 85.597 54.353 70.983 1.00 49.86 69 CYS C C 1
ATOM 6758 O O . CYS C 1 69 ? 84.439 54.138 70.604 1.00 51.29 69 CYS C O 1
ATOM 6761 N N . ASP C 1 70 ? 86.444 55.145 70.335 1.00 54.82 70 ASP C N 1
ATOM 6762 C CA . ASP C 1 70 ? 86.015 55.924 69.149 1.00 60.20 70 ASP C CA 1
ATOM 6763 C C . ASP C 1 70 ? 85.589 54.981 68.019 1.00 60.68 70 ASP C C 1
ATOM 6764 O O . ASP C 1 70 ? 84.836 55.423 67.144 1.00 64.72 70 ASP C O 1
ATOM 6769 N N . GLN C 1 71 ? 86.026 53.729 68.047 1.00 63.55 71 GLN C N 1
ATOM 6770 C CA . GLN C 1 71 ? 85.669 52.759 66.981 1.00 65.17 71 GLN C CA 1
ATOM 6771 C C . GLN C 1 71 ? 84.189 52.370 67.084 1.00 63.41 71 GLN C C 1
ATOM 6772 O O . GLN C 1 71 ? 83.582 52.088 66.051 1.00 69.01 71 GLN C O 1
ATOM 6778 N N . TYR C 1 72 ? 83.616 52.361 68.285 1.00 59.88 72 TYR C N 1
ATOM 6779 C CA . TYR C 1 72 ? 82.242 51.848 68.516 1.00 61.09 72 TYR C CA 1
ATOM 6780 C C . TYR C 1 72 ? 81.203 52.963 68.440 1.00 62.52 72 TYR C C 1
ATOM 6781 O O . TYR C 1 72 ? 80.014 52.670 68.657 1.00 65.52 72 TYR C O 1
ATOM 6790 N N . ALA C 1 73 ? 81.602 54.193 68.124 1.00 62.70 73 ALA C N 1
ATOM 6791 C CA . ALA C 1 73 ? 80.649 55.307 67.933 1.00 67.61 73 ALA C CA 1
ATOM 6792 C C . ALA C 1 73 ? 79.993 55.146 66.553 1.00 68.93 73 ALA C C 1
ATOM 6793 O O . ALA C 1 73 ? 80.149 56.029 65.685 1.00 74.54 73 ALA C O 1
ATOM 6795 N N . SER C 1 74 ? 79.263 54.050 66.370 1.00 70.18 74 SER C N 1
ATOM 6796 C CA . SER C 1 74 ? 78.592 53.716 65.094 1.00 74.77 74 SER C CA 1
ATOM 6797 C C . SER C 1 74 ? 77.253 54.453 65.054 1.00 74.04 74 SER C C 1
ATOM 6798 O O . SER C 1 74 ? 76.296 54.012 65.728 1.00 76.36 74 SER C O 1
ATOM 6801 N N . LEU C 1 75 ? 77.200 55.549 64.310 1.00 71.97 75 LEU C N 1
ATOM 6802 C CA . LEU C 1 75 ? 75.968 56.365 64.217 1.00 75.74 75 LEU C CA 1
ATOM 6803 C C . LEU C 1 75 ? 74.964 55.689 63.275 1.00 69.87 75 LEU C C 1
ATOM 6804 O O . LEU C 1 75 ? 73.799 55.815 63.523 1.00 70.43 75 LEU C O 1
ATOM 6809 N N . ILE C 1 76 ? 75.394 54.910 62.284 1.00 68.85 76 ILE C N 1
ATOM 6810 C CA . ILE C 1 76 ? 74.476 54.401 61.220 1.00 71.26 76 ILE C CA 1
ATOM 6811 C C . ILE C 1 76 ? 73.393 53.518 61.858 1.00 71.60 76 ILE C C 1
ATOM 6812 O O . ILE C 1 76 ? 72.227 53.695 61.538 1.00 67.21 76 ILE C O 1
ATOM 6817 N N . PRO C 1 77 ? 73.710 52.577 62.787 1.00 69.84 77 PRO C N 1
ATOM 6818 C CA . PRO C 1 77 ? 72.698 51.738 63.439 1.00 67.62 77 PRO C CA 1
ATOM 6819 C C . PRO C 1 77 ? 71.672 52.489 64.299 1.00 55.28 77 PRO C C 1
ATOM 6820 O O . PRO C 1 77 ? 70.506 52.155 64.214 1.00 52.24 77 PRO C O 1
ATOM 6824 N N . VAL C 1 78 ? 72.131 53.422 65.134 1.00 50.59 78 VAL C N 1
ATOM 6825 C CA . VAL C 1 78 ? 71.265 54.279 65.994 1.00 48.59 78 VAL C CA 1
ATOM 6826 C C . VAL C 1 78 ? 70.351 55.112 65.088 1.00 41.85 78 VAL C C 1
ATOM 6827 O O . VAL C 1 78 ? 69.177 55.293 65.442 1.00 40.71 78 VAL C O 1
ATOM 6831 N N . SER C 1 79 ? 70.866 55.592 63.959 1.00 38.96 79 SER C N 1
ATOM 6832 C CA . SER C 1 79 ? 70.037 56.329 62.971 1.00 40.27 79 SER C CA 1
ATOM 6833 C C . SER C 1 79 ? 68.901 55.428 62.494 1.00 37.73 79 SER C C 1
ATOM 6834 O O . SER C 1 79 ? 67.762 55.865 62.438 1.00 34.74 79 SER C O 1
ATOM 6837 N N . PHE C 1 80 ? 69.204 54.185 62.189 1.00 37.44 80 PHE C N 1
ATOM 6838 C CA . PHE C 1 80 ? 68.184 53.212 61.729 1.00 42.44 80 PHE C CA 1
ATOM 6839 C C . PHE C 1 80 ? 67.071 53.099 62.762 1.00 38.95 80 PHE C C 1
ATOM 6840 O O . PHE C 1 80 ? 65.895 53.356 62.428 1.00 38.00 80 PHE C O 1
ATOM 6848 N N . VAL C 1 81 ? 67.464 52.711 63.964 1.00 34.87 81 VAL C N 1
ATOM 6849 C CA . VAL C 1 81 ? 66.472 52.362 65.010 1.00 37.60 81 VAL C CA 1
ATOM 6850 C C . VAL C 1 81 ? 65.684 53.633 65.350 1.00 36.36 81 VAL C C 1
ATOM 6851 O O . VAL C 1 81 ? 64.463 53.547 65.517 1.00 34.74 81 VAL C O 1
ATOM 6855 N N . LEU C 1 82 ? 66.362 54.775 65.452 1.00 33.60 82 LEU C N 1
ATOM 6856 C CA . LEU C 1 82 ? 65.672 56.038 65.786 1.00 34.60 82 LEU C CA 1
ATOM 6857 C C . LEU C 1 82 ? 64.677 56.374 64.682 1.00 31.79 82 LEU C C 1
ATOM 6858 O O . LEU C 1 82 ? 63.551 56.744 65.003 1.00 36.67 82 LEU C O 1
ATOM 6863 N N . GLY C 1 83 ? 65.077 56.271 63.414 1.00 30.88 83 GLY C N 1
ATOM 6864 C CA . GLY C 1 83 ? 64.160 56.543 62.296 1.00 33.46 83 GLY C CA 1
ATOM 6865 C C . GLY C 1 83 ? 62.889 55.710 62.426 1.00 32.99 83 GLY C C 1
ATOM 6866 O O . GLY C 1 83 ? 61.781 56.286 62.480 1.00 33.00 83 GLY C O 1
ATOM 6867 N N . PHE C 1 84 ? 63.042 54.397 62.533 1.00 33.89 84 PHE C N 1
ATOM 6868 C CA . PHE C 1 84 ? 61.869 53.478 62.573 1.00 33.91 84 PHE C CA 1
ATOM 6869 C C . PHE C 1 84 ? 61.013 53.794 63.806 1.00 31.61 84 PHE C C 1
ATOM 6870 O O . PHE C 1 84 ? 59.788 53.968 63.681 1.00 33.90 84 PHE C O 1
ATOM 6878 N N . TYR C 1 85 ? 61.649 53.888 64.969 1.00 28.93 85 TYR C N 1
ATOM 6879 C CA . TYR C 1 85 ? 60.921 54.052 66.252 1.00 28.45 85 TYR C CA 1
ATOM 6880 C C . TYR C 1 85 ? 60.214 55.408 66.300 1.00 29.36 85 TYR C C 1
ATOM 6881 O O . TYR C 1 85 ? 59.019 55.477 66.702 1.00 29.51 85 TYR C O 1
ATOM 6890 N N . VAL C 1 86 ? 60.924 56.471 65.923 1.00 27.34 86 VAL C N 1
ATOM 6891 C CA . VAL C 1 86 ? 60.349 57.834 66.001 1.00 28.04 86 VAL C CA 1
ATOM 6892 C C . VAL C 1 86 ? 59.212 57.922 64.991 1.00 27.63 86 VAL C C 1
ATOM 6893 O O . VAL C 1 86 ? 58.209 58.602 65.288 1.00 29.05 86 VAL C O 1
ATOM 6897 N N . THR C 1 87 ? 59.369 57.311 63.817 1.00 28.11 87 THR C N 1
ATOM 6898 C CA . THR C 1 87 ? 58.289 57.354 62.803 1.00 31.29 87 THR C CA 1
ATOM 6899 C C . THR C 1 87 ? 57.054 56.638 63.369 1.00 30.33 87 THR C C 1
ATOM 6900 O O . THR C 1 87 ? 55.934 57.144 63.196 1.00 31.21 87 THR C O 1
ATOM 6904 N N . LEU C 1 88 ? 57.257 55.500 64.010 1.00 29.95 88 LEU C N 1
ATOM 6905 C CA . LEU C 1 88 ? 56.138 54.775 64.678 1.00 32.17 88 LEU C CA 1
ATOM 6906 C C . LEU C 1 88 ? 55.456 55.706 65.689 1.00 31.01 88 LEU C C 1
ATOM 6907 O O . LEU C 1 88 ? 54.213 55.820 65.670 1.00 28.91 88 LEU C O 1
ATOM 6912 N N . VAL C 1 89 ? 56.235 56.366 66.534 1.00 27.10 89 VAL C N 1
ATOM 6913 C CA . VAL C 1 89 ? 55.660 57.224 67.598 1.00 27.11 89 VAL C CA 1
ATOM 6914 C C . VAL C 1 89 ? 54.911 58.398 66.960 1.00 25.37 89 VAL C C 1
ATOM 6915 O O . VAL C 1 89 ? 53.833 58.772 67.458 1.00 25.31 89 VAL C O 1
ATOM 6919 N N . VAL C 1 90 ? 55.462 58.994 65.914 1.00 26.79 90 VAL C N 1
ATOM 6920 C CA . VAL C 1 90 ? 54.820 60.175 65.274 1.00 28.39 90 VAL C CA 1
ATOM 6921 C C . VAL C 1 90 ? 53.497 59.758 64.624 1.00 26.25 90 VAL C C 1
ATOM 6922 O O . VAL C 1 90 ? 52.494 60.486 64.787 1.00 29.17 90 VAL C O 1
ATOM 6926 N N . ASN C 1 91 ? 53.492 58.642 63.911 1.00 29.20 91 ASN C N 1
ATOM 6927 C CA . ASN C 1 91 ? 52.244 58.131 63.277 1.00 31.77 91 ASN C CA 1
ATOM 6928 C C . ASN C 1 91 ? 51.205 57.849 64.359 1.00 31.76 91 ASN C C 1
ATOM 6929 O O . ASN C 1 91 ? 50.026 58.233 64.184 1.00 32.69 91 ASN C O 1
ATOM 6934 N N . ARG C 1 92 ? 51.626 57.227 65.448 1.00 30.08 92 ARG C N 1
ATOM 6935 C CA . ARG C 1 92 ? 50.711 56.926 66.565 1.00 32.33 92 ARG C CA 1
ATOM 6936 C C . ARG C 1 92 ? 50.189 58.223 67.190 1.00 30.46 92 ARG C C 1
ATOM 6937 O O . ARG C 1 92 ? 49.022 58.274 67.587 1.00 34.18 92 ARG C O 1
ATOM 6945 N N . TRP C 1 93 ? 51.039 59.235 67.285 1.00 28.05 93 TRP C N 1
ATOM 6946 C CA . TRP C 1 93 ? 50.661 60.557 67.829 1.00 28.55 93 TRP C CA 1
ATOM 6947 C C . TRP C 1 93 ? 49.535 61.174 66.981 1.00 26.30 93 TRP C C 1
ATOM 6948 O O . TRP C 1 93 ? 48.519 61.615 67.540 1.00 27.05 93 TRP C O 1
ATOM 6959 N N . TRP C 1 94 ? 49.708 61.164 65.671 1.00 27.65 94 TRP C N 1
ATOM 6960 C CA . TRP C 1 94 ? 48.665 61.728 64.786 1.00 29.68 94 TRP C CA 1
ATOM 6961 C C . TRP C 1 94 ? 47.376 60.898 64.898 1.00 28.61 94 TRP C C 1
ATOM 6962 O O . TRP C 1 94 ? 46.281 61.485 64.972 1.00 28.76 94 TRP C O 1
ATOM 6973 N N . SER C 1 95 ? 47.503 59.577 64.909 1.00 27.65 95 SER C N 1
ATOM 6974 C CA . SER C 1 95 ? 46.336 58.666 65.059 1.00 30.98 95 SER C CA 1
ATOM 6975 C C . SER C 1 95 ? 45.593 58.996 66.355 1.00 31.71 95 SER C C 1
ATOM 6976 O O . SER C 1 95 ? 44.340 59.072 66.342 1.00 31.98 95 SER C O 1
ATOM 6979 N N . GLN C 1 96 ? 46.331 59.246 67.431 1.00 30.14 96 GLN C N 1
ATOM 6980 C CA . GLN C 1 96 ? 45.706 59.577 68.727 1.00 31.29 96 GLN C CA 1
ATOM 6981 C C . GLN C 1 96 ? 44.969 60.902 68.620 1.00 30.65 96 GLN C C 1
ATOM 6982 O O . GLN C 1 96 ? 43.852 60.997 69.156 1.00 33.52 96 GLN C O 1
ATOM 6988 N N . TYR C 1 97 ? 45.550 61.877 67.936 1.00 29.33 97 TYR C N 1
ATOM 6989 C CA . TYR C 1 97 ? 44.861 63.171 67.763 1.00 29.28 97 TYR C CA 1
ATOM 6990 C C . TYR C 1 97 ? 43.535 62.935 67.030 1.00 29.03 97 TYR C C 1
ATOM 6991 O O . TYR C 1 97 ? 42.510 63.489 67.452 1.00 30.51 97 TYR C O 1
ATOM 7000 N N . LEU C 1 98 ? 43.559 62.119 65.989 1.00 29.06 98 LEU C N 1
ATOM 7001 C CA . LEU C 1 98 ? 42.340 61.870 65.181 1.00 34.37 98 LEU C CA 1
ATOM 7002 C C . LEU C 1 98 ? 41.287 61.128 66.008 1.00 36.77 98 LEU C C 1
ATOM 7003 O O . LEU C 1 98 ? 40.125 61.151 65.607 1.00 40.07 98 LEU C O 1
ATOM 7008 N N . CYS C 1 99 ? 41.660 60.501 67.119 1.00 33.95 99 CYS C N 1
ATOM 7009 C CA . CYS C 1 99 ? 40.704 59.778 67.997 1.00 35.08 99 CYS C CA 1
ATOM 7010 C C . CYS C 1 99 ? 40.085 60.707 69.034 1.00 33.80 99 CYS C C 1
ATOM 7011 O O . CYS C 1 99 ? 39.274 60.235 69.848 1.00 33.80 99 CYS C O 1
ATOM 7014 N N . MET C 1 100 ? 40.441 61.978 69.038 1.00 33.91 100 MET C N 1
ATOM 7015 C CA . MET C 1 100 ? 39.809 62.926 69.971 1.00 37.23 100 MET C CA 1
ATOM 7016 C C . MET C 1 100 ? 38.330 63.024 69.620 1.00 38.66 100 MET C C 1
ATOM 7017 O O . MET C 1 100 ? 37.990 63.329 68.477 1.00 39.43 100 MET C O 1
ATOM 7022 N N . PRO C 1 101 ? 37.404 62.766 70.569 1.00 38.41 101 PRO C N 1
ATOM 7023 C CA . PRO C 1 101 ? 35.982 62.822 70.248 1.00 39.41 101 PRO C CA 1
ATOM 7024 C C . PRO C 1 101 ? 35.529 64.269 70.006 1.00 37.75 101 PRO C C 1
ATOM 7025 O O . PRO C 1 101 ? 35.762 65.132 70.821 1.00 42.78 101 PRO C O 1
ATOM 7029 N N . LEU C 1 102 ? 34.901 64.492 68.858 1.00 35.87 102 LEU C N 1
ATOM 7030 C CA . LEU C 1 102 ? 34.361 65.818 68.470 1.00 36.59 102 LEU C CA 1
ATOM 7031 C C . LEU C 1 102 ? 32.853 65.696 68.308 1.00 33.07 102 LEU C C 1
ATOM 7032 O O . LEU C 1 102 ? 32.372 64.741 67.697 1.00 31.92 102 LEU C O 1
ATOM 7037 N N . PRO C 1 103 ? 32.074 66.659 68.837 1.00 30.88 103 PRO C N 1
ATOM 7038 C CA . PRO C 1 103 ? 30.618 66.573 68.760 1.00 30.41 103 PRO C CA 1
ATOM 7039 C C . PRO C 1 103 ? 30.005 67.119 67.466 1.00 27.62 103 PRO C C 1
ATOM 7040 O O . PRO C 1 103 ? 28.783 67.125 67.346 1.00 29.40 103 PRO C O 1
ATOM 7044 N N . ASP C 1 104 ? 30.838 67.593 66.533 1.00 27.11 104 ASP C N 1
ATOM 7045 C CA . ASP C 1 104 ? 30.346 68.353 65.361 1.00 29.70 104 ASP C CA 1
ATOM 7046 C C . ASP C 1 104 ? 29.348 67.526 64.537 1.00 26.98 104 ASP C C 1
ATOM 7047 O O . ASP C 1 104 ? 28.262 68.058 64.184 1.00 27.93 104 ASP C O 1
ATOM 7052 N N . ALA C 1 105 ? 29.673 66.264 64.248 1.00 26.76 105 ALA C N 1
ATOM 7053 C CA . ALA C 1 105 ? 28.776 65.426 63.415 1.00 26.41 105 ALA C CA 1
ATOM 7054 C C . ALA C 1 105 ? 27.456 65.227 64.171 1.00 27.44 105 ALA C C 1
ATOM 7055 O O . ALA C 1 105 ? 26.361 65.407 63.562 1.00 26.60 105 ALA C O 1
ATOM 7057 N N . LEU C 1 106 ? 27.568 64.909 65.467 1.00 25.70 106 LEU C N 1
ATOM 7058 C CA . LEU C 1 106 ? 26.366 64.682 66.292 1.00 27.88 106 LEU C CA 1
ATOM 7059 C C . LEU C 1 106 ? 25.579 65.978 66.395 1.00 25.85 106 LEU C C 1
ATOM 7060 O O . LEU C 1 106 ? 24.359 65.924 66.396 1.00 31.25 106 LEU C O 1
ATOM 7065 N N . MET C 1 107 ? 26.248 67.112 66.561 1.00 26.72 107 MET C N 1
ATOM 7066 C CA . MET C 1 107 ? 25.486 68.361 66.765 1.00 27.84 107 MET C CA 1
ATOM 7067 C C . MET C 1 107 ? 24.724 68.701 65.475 1.00 26.15 107 MET C C 1
ATOM 7068 O O . MET C 1 107 ? 23.574 69.135 65.572 1.00 27.34 107 MET C O 1
ATOM 7073 N N . CYS C 1 108 ? 25.311 68.461 64.310 1.00 28.57 108 CYS C N 1
ATOM 7074 C CA . CYS C 1 108 ? 24.581 68.677 63.035 1.00 30.61 108 CYS C CA 1
ATOM 7075 C C . CYS C 1 108 ? 23.356 67.757 62.956 1.00 32.00 108 CYS C C 1
ATOM 7076 O O . CYS C 1 108 ? 22.230 68.247 62.706 1.00 33.70 108 CYS C O 1
ATOM 7079 N N . VAL C 1 109 ? 23.555 66.477 63.245 1.00 26.82 109 VAL C N 1
ATOM 7080 C CA . VAL C 1 109 ? 22.436 65.508 63.171 1.00 27.68 109 VAL C CA 1
ATOM 7081 C C . VAL C 1 109 ? 21.356 65.867 64.198 1.00 27.33 109 VAL C C 1
ATOM 7082 O O . VAL C 1 109 ? 20.158 65.838 63.850 1.00 29.82 109 VAL C O 1
ATOM 7086 N N . VAL C 1 110 ? 21.754 66.213 65.415 1.00 26.98 110 VAL C N 1
ATOM 7087 C CA . VAL C 1 110 ? 20.777 66.530 66.493 1.00 27.52 110 VAL C CA 1
ATOM 7088 C C . VAL C 1 110 ? 20.004 67.793 66.106 1.00 29.40 110 VAL C C 1
ATOM 7089 O O . VAL C 1 110 ? 18.752 67.819 66.294 1.00 32.31 110 VAL C O 1
ATOM 7093 N N . ALA C 1 111 ? 20.700 68.812 65.604 1.00 31.34 111 ALA C N 1
ATOM 7094 C CA . ALA C 1 111 ? 20.040 70.071 65.183 1.00 33.19 111 ALA C CA 1
ATOM 7095 C C . ALA C 1 111 ? 19.029 69.768 64.076 1.00 32.56 111 ALA C C 1
ATOM 7096 O O . ALA C 1 111 ? 17.961 70.385 64.066 1.00 40.92 111 ALA C O 1
ATOM 7098 N N . GLY C 1 112 ? 19.329 68.810 63.202 1.00 33.29 112 GLY C N 1
ATOM 7099 C CA . GLY C 1 112 ? 18.458 68.491 62.061 1.00 36.75 112 GLY C CA 1
ATOM 7100 C C . GLY C 1 112 ? 17.392 67.441 62.346 1.00 37.19 112 GLY C C 1
ATOM 7101 O O . GLY C 1 112 ? 16.547 67.221 61.455 1.00 39.95 112 GLY C O 1
ATOM 7102 N N . THR C 1 113 ? 17.428 66.745 63.483 1.00 32.89 113 THR C N 1
ATOM 7103 C CA . THR C 1 113 ? 16.578 65.542 63.676 1.00 31.35 113 THR C CA 1
ATOM 7104 C C . THR C 1 113 ? 15.787 65.566 64.984 1.00 28.29 113 THR C C 1
ATOM 7105 O O . THR C 1 113 ? 14.761 64.891 65.033 1.00 29.38 113 THR C O 1
ATOM 7109 N N . VAL C 1 114 ? 16.237 66.291 65.998 1.00 29.09 114 VAL C N 1
ATOM 7110 C CA . VAL C 1 114 ? 15.554 66.297 67.323 1.00 27.12 114 VAL C CA 1
ATOM 7111 C C . VAL C 1 114 ? 14.801 67.619 67.427 1.00 28.19 114 VAL C C 1
ATOM 7112 O O . VAL C 1 114 ? 15.429 68.669 67.500 1.00 32.47 114 VAL C O 1
ATOM 7116 N N . HIS C 1 115 ? 13.482 67.573 67.353 1.00 29.00 115 HIS C N 1
ATOM 7117 C CA . HIS C 1 115 ? 12.669 68.751 66.970 1.00 30.32 115 HIS C CA 1
ATOM 7118 C C . HIS C 1 115 ? 11.864 69.329 68.122 1.00 32.25 115 HIS C C 1
ATOM 7119 O O . HIS C 1 115 ? 11.551 68.611 69.079 1.00 29.26 115 HIS C O 1
ATOM 7126 N N . GLY C 1 116 ? 11.505 70.605 67.978 1.00 33.17 116 GLY C N 1
ATOM 7127 C CA . GLY C 1 116 ? 10.668 71.318 68.954 1.00 33.75 116 GLY C CA 1
ATOM 7128 C C . GLY C 1 116 ? 11.333 72.575 69.463 1.00 36.78 116 GLY C C 1
ATOM 7129 O O . GLY C 1 116 ? 12.448 72.517 69.997 1.00 35.54 116 GLY C O 1
ATOM 7130 N N . ARG C 1 117 ? 10.657 73.706 69.333 1.00 41.14 117 ARG C N 1
ATOM 7131 C CA . ARG C 1 117 ? 11.166 74.999 69.852 1.00 45.32 117 ARG C CA 1
ATOM 7132 C C . ARG C 1 117 ? 10.826 75.140 71.336 1.00 43.23 117 ARG C C 1
ATOM 7133 O O . ARG C 1 117 ? 11.402 76.034 71.983 1.00 50.97 117 ARG C O 1
ATOM 7141 N N . ASP C 1 118 ? 9.929 74.316 71.855 1.00 40.86 118 ASP C N 1
ATOM 7142 C CA . ASP C 1 118 ? 9.515 74.368 73.277 1.00 41.51 118 ASP C CA 1
ATOM 7143 C C . ASP C 1 118 ? 10.692 73.963 74.174 1.00 41.09 118 ASP C C 1
ATOM 7144 O O . ASP C 1 118 ? 11.759 73.571 73.665 1.00 39.12 118 ASP C O 1
ATOM 7149 N N . ASP C 1 119 ? 10.500 74.058 75.474 1.00 39.94 119 ASP C N 1
ATOM 7150 C CA . ASP C 1 119 ? 11.542 73.709 76.462 1.00 41.31 119 ASP C CA 1
ATOM 7151 C C . ASP C 1 119 ? 11.891 72.227 76.374 1.00 39.63 119 ASP C C 1
ATOM 7152 O O . ASP C 1 119 ? 13.055 71.905 76.613 1.00 35.00 119 ASP C O 1
ATOM 7157 N N . ARG C 1 120 ? 10.939 71.367 76.051 1.00 36.27 120 ARG C N 1
ATOM 7158 C CA . ARG C 1 120 ? 11.209 69.914 76.055 1.00 38.01 120 ARG C CA 1
ATOM 7159 C C . ARG C 1 120 ? 12.158 69.556 74.900 1.00 31.81 120 ARG C C 1
ATOM 7160 O O . ARG C 1 120 ? 13.077 68.749 75.115 1.00 35.41 120 ARG C O 1
ATOM 7168 N N . GLY C 1 121 ? 11.950 70.144 73.722 1.00 31.76 121 GLY C N 1
ATOM 7169 C CA . GLY C 1 121 ? 12.874 69.957 72.588 1.00 30.37 121 GLY C CA 1
ATOM 7170 C C . GLY C 1 121 ? 14.267 70.446 72.926 1.00 29.33 121 GLY C C 1
ATOM 7171 O O . GLY C 1 121 ? 15.252 69.752 72.599 1.00 27.80 121 GLY C O 1
ATOM 7172 N N . ARG C 1 122 ? 14.358 71.627 73.523 1.00 29.51 122 ARG C N 1
ATOM 7173 C CA . ARG C 1 122 ? 15.656 72.195 73.953 1.00 34.15 122 ARG C CA 1
ATOM 7174 C C . ARG C 1 122 ? 16.314 71.243 74.949 1.00 29.12 122 ARG C C 1
ATOM 7175 O O . ARG C 1 122 ? 17.525 71.015 74.830 1.00 29.97 122 ARG C O 1
ATOM 7183 N N . LEU C 1 123 ? 15.535 70.708 75.884 1.00 32.22 123 LEU C N 1
ATOM 7184 C CA . LEU C 1 123 ? 16.067 69.760 76.886 1.00 32.04 123 LEU C CA 1
ATOM 7185 C C . LEU C 1 123 ? 16.609 68.521 76.174 1.00 29.19 123 LEU C C 1
ATOM 7186 O O . LEU C 1 123 ? 17.732 68.112 76.492 1.00 32.30 123 LEU C O 1
ATOM 7191 N N . TYR C 1 124 ? 15.862 67.969 75.237 1.00 26.99 124 TYR C N 1
ATOM 7192 C CA . TYR C 1 124 ? 16.333 66.765 74.506 1.00 28.58 124 TYR C CA 1
ATOM 7193 C C . TYR C 1 124 ? 17.650 67.062 73.792 1.00 24.33 124 TYR C C 1
ATOM 7194 O O . TYR C 1 124 ? 18.634 66.316 73.974 1.00 27.67 124 TYR C O 1
ATOM 7203 N N . ARG C 1 125 ? 17.693 68.139 73.020 1.00 25.82 125 ARG C N 1
ATOM 7204 C CA . ARG C 1 125 ? 18.898 68.442 72.212 1.00 24.88 125 ARG C CA 1
ATOM 7205 C C . ARG C 1 125 ? 20.097 68.723 73.116 1.00 23.27 125 ARG C C 1
ATOM 7206 O O . ARG C 1 125 ? 21.188 68.111 72.899 1.00 24.20 125 ARG C O 1
ATOM 7214 N N . ARG C 1 126 ? 19.906 69.597 74.096 1.00 23.91 126 ARG C N 1
ATOM 7215 C CA . ARG C 1 126 ? 21.006 69.964 75.018 1.00 25.65 126 ARG C CA 1
ATOM 7216 C C . ARG C 1 126 ? 21.479 68.718 75.782 1.00 24.74 126 ARG C C 1
ATOM 7217 O O . ARG C 1 126 ? 22.690 68.559 75.956 1.00 26.87 126 ARG C O 1
ATOM 7225 N N . THR C 1 127 ? 20.559 67.881 76.245 1.00 25.69 127 THR C N 1
ATOM 7226 C CA . THR C 1 127 ? 20.934 66.697 77.055 1.00 25.07 127 THR C CA 1
ATOM 7227 C C . THR C 1 127 ? 21.712 65.700 76.186 1.00 23.81 127 THR C C 1
ATOM 7228 O O . THR C 1 127 ? 22.688 65.090 76.698 1.00 27.15 127 THR C O 1
ATOM 7232 N N . LEU C 1 128 ? 21.285 65.491 74.940 1.00 25.51 128 LEU C N 1
ATOM 7233 C CA . LEU C 1 128 ? 22.032 64.574 74.030 1.00 26.58 128 LEU C CA 1
ATOM 7234 C C . LEU C 1 128 ? 23.463 65.091 73.838 1.00 25.26 128 LEU C C 1
ATOM 7235 O O . LEU C 1 128 ? 24.438 64.295 74.050 1.00 26.64 128 LEU C O 1
ATOM 7240 N N . MET C 1 129 ? 23.610 66.375 73.520 1.00 26.46 129 MET C N 1
ATOM 7241 C CA . MET C 1 129 ? 24.961 66.928 73.276 1.00 26.64 129 MET C CA 1
ATOM 7242 C C . MET C 1 129 ? 25.774 66.896 74.572 1.00 25.75 129 MET C C 1
ATOM 7243 O O . MET C 1 129 ? 26.995 66.655 74.497 1.00 27.54 129 MET C O 1
ATOM 7248 N N . ARG C 1 130 ? 25.121 67.142 75.705 1.00 24.51 130 ARG C N 1
ATOM 7249 C CA . ARG C 1 130 ? 25.811 67.127 77.012 1.00 27.51 130 ARG C CA 1
ATOM 7250 C C . ARG C 1 130 ? 26.291 65.713 77.325 1.00 25.51 130 ARG C C 1
ATOM 7251 O O . ARG C 1 130 ? 27.351 65.585 77.957 1.00 27.68 130 ARG C O 1
ATOM 7259 N N . TYR C 1 131 ? 25.502 64.694 76.983 1.00 24.42 131 TYR C N 1
ATOM 7260 C CA . TYR C 1 131 ? 25.941 63.300 77.201 1.00 27.63 131 TYR C CA 1
ATOM 7261 C C . TYR C 1 131 ? 27.209 63.030 76.399 1.00 26.22 131 TYR C C 1
ATOM 7262 O O . TYR C 1 131 ? 28.155 62.421 76.943 1.00 27.63 131 TYR C O 1
ATOM 7271 N N . ALA C 1 132 ? 27.233 63.477 75.143 1.00 29.98 132 ALA C N 1
ATOM 7272 C CA . ALA C 1 132 ? 28.448 63.332 74.315 1.00 28.68 132 ALA C CA 1
ATOM 7273 C C . ALA C 1 132 ? 29.640 64.030 74.988 1.00 28.94 132 ALA C C 1
ATOM 7274 O O . ALA C 1 132 ? 30.717 63.393 75.162 1.00 30.41 132 ALA C O 1
ATOM 7276 N N . GLY C 1 133 ? 29.456 65.272 75.406 1.00 27.91 133 GLY C N 1
ATOM 7277 C CA . GLY C 1 133 ? 30.508 66.050 76.093 1.00 29.58 133 GLY C CA 1
ATOM 7278 C C . GLY C 1 133 ? 30.977 65.359 77.365 1.00 27.19 133 GLY C C 1
ATOM 7279 O O . GLY C 1 133 ? 32.195 65.388 77.680 1.00 25.35 133 GLY C O 1
ATOM 7280 N N . LEU C 1 134 ? 30.024 64.776 78.091 1.00 26.28 134 LEU C N 1
ATOM 7281 C CA . LEU C 1 134 ? 30.321 64.117 79.381 1.00 24.98 134 LEU C CA 1
ATOM 7282 C C . LEU C 1 134 ? 31.181 62.875 79.134 1.00 23.69 134 LEU C C 1
ATOM 7283 O O . LEU C 1 134 ? 32.121 62.633 79.891 1.00 26.79 134 LEU C O 1
ATOM 7288 N N . SER C 1 135 ? 30.830 62.068 78.139 1.00 26.74 135 SER C N 1
ATOM 7289 C CA . SER C 1 135 ? 31.656 60.897 77.774 1.00 28.26 135 SER C CA 1
ATOM 7290 C C . SER C 1 135 ? 33.074 61.365 77.437 1.00 26.35 135 SER C C 1
ATOM 7291 O O . SER C 1 135 ? 34.050 60.732 77.893 1.00 27.67 135 SER C O 1
ATOM 7294 N N . ALA C 1 136 ? 33.183 62.437 76.665 1.00 26.74 136 ALA C N 1
ATOM 7295 C CA . ALA C 1 136 ? 34.505 62.956 76.261 1.00 26.22 136 ALA C CA 1
ATOM 7296 C C . ALA C 1 136 ? 35.289 63.371 77.518 1.00 25.57 136 ALA C C 1
ATOM 7297 O O . ALA C 1 136 ? 36.470 63.020 77.632 1.00 26.02 136 ALA C O 1
ATOM 7299 N N . VAL C 1 137 ? 34.631 64.070 78.432 1.00 24.35 137 VAL C N 1
ATOM 7300 C CA . VAL C 1 137 ? 35.294 64.509 79.692 1.00 25.51 137 VAL C CA 1
ATOM 7301 C C . VAL C 1 137 ? 35.733 63.295 80.525 1.00 25.12 137 VAL C C 1
ATOM 7302 O O . VAL C 1 137 ? 36.848 63.297 81.038 1.00 26.39 137 VAL C O 1
ATOM 7306 N N . LEU C 1 138 ? 34.887 62.282 80.655 1.00 23.75 138 LEU C N 1
ATOM 7307 C CA . LEU C 1 138 ? 35.233 61.113 81.504 1.00 24.28 138 LEU C CA 1
ATOM 7308 C C . LEU C 1 138 ? 36.461 60.385 80.934 1.00 23.76 138 LEU C C 1
ATOM 7309 O O . LEU C 1 138 ? 37.470 60.160 81.687 1.00 29.84 138 LEU C O 1
ATOM 7314 N N . ILE C 1 139 ? 36.479 60.180 79.618 1.00 24.14 139 ILE C N 1
ATOM 7315 C CA . ILE C 1 139 ? 37.652 59.500 79.011 1.00 24.38 139 ILE C CA 1
ATOM 7316 C C . ILE C 1 139 ? 38.895 60.397 79.085 1.00 23.40 139 ILE C C 1
ATOM 7317 O O . ILE C 1 139 ? 40.000 59.907 79.372 1.00 27.44 139 ILE C O 1
ATOM 7322 N N . LEU C 1 140 ? 38.723 61.677 78.796 1.00 22.94 140 LEU C N 1
ATOM 7323 C CA . LEU C 1 140 ? 39.890 62.607 78.766 1.00 25.06 140 LEU C CA 1
ATOM 7324 C C . LEU C 1 140 ? 40.508 62.742 80.158 1.00 25.20 140 LEU C C 1
ATOM 7325 O O . LEU C 1 140 ? 41.767 62.688 80.257 1.00 28.14 140 LEU C O 1
ATOM 7330 N N . ARG C 1 141 ? 39.661 62.844 81.192 1.00 25.59 141 ARG C N 1
ATOM 7331 C CA . ARG C 1 141 ? 40.183 62.912 82.577 1.00 26.37 141 ARG C CA 1
ATOM 7332 C C . ARG C 1 141 ? 40.858 61.586 82.925 1.00 26.66 141 ARG C C 1
ATOM 7333 O O . ARG C 1 141 ? 41.718 61.581 83.814 1.00 28.01 141 ARG C O 1
ATOM 7341 N N . SER C 1 142 ? 40.484 60.505 82.266 1.00 26.33 142 SER C N 1
ATOM 7342 C CA . SER C 1 142 ? 41.166 59.207 82.472 1.00 28.61 142 SER C CA 1
ATOM 7343 C C . SER C 1 142 ? 42.522 59.181 81.761 1.00 28.68 142 SER C C 1
ATOM 7344 O O . SER C 1 142 ? 43.403 58.453 82.215 1.00 34.22 142 SER C O 1
ATOM 7347 N N . VAL C 1 143 ? 42.680 59.903 80.655 1.00 28.67 143 VAL C N 1
ATOM 7348 C CA . VAL C 1 143 ? 43.891 59.739 79.802 1.00 28.69 143 VAL C CA 1
ATOM 7349 C C . VAL C 1 143 ? 44.750 61.006 79.796 1.00 28.42 143 VAL C C 1
ATOM 7350 O O . VAL C 1 143 ? 45.886 60.907 79.353 1.00 32.41 143 VAL C O 1
ATOM 7354 N N . SER C 1 144 ? 44.225 62.156 80.198 1.00 29.04 144 SER C N 1
ATOM 7355 C CA . SER C 1 144 ? 44.926 63.453 80.082 1.00 30.49 144 SER C CA 1
ATOM 7356 C C . SER C 1 144 ? 45.249 63.994 81.472 1.00 30.43 144 SER C C 1
ATOM 7357 O O . SER C 1 144 ? 44.326 64.150 82.290 1.00 28.84 144 SER C O 1
ATOM 7360 N N . THR C 1 145 ? 46.520 64.286 81.731 1.00 33.22 145 THR C N 1
ATOM 7361 C CA . THR C 1 145 ? 46.935 64.869 83.036 1.00 32.23 145 THR C CA 1
ATOM 7362 C C . THR C 1 145 ? 46.326 66.261 83.220 1.00 30.49 145 THR C C 1
ATOM 7363 O O . THR C 1 145 ? 45.850 66.561 84.328 1.00 32.34 145 THR C O 1
ATOM 7367 N N . ALA C 1 146 ? 46.289 67.074 82.172 1.00 31.14 146 ALA C N 1
ATOM 7368 C CA . ALA C 1 146 ? 45.693 68.424 82.266 1.00 33.04 146 ALA C CA 1
ATOM 7369 C C . ALA C 1 146 ? 44.211 68.327 82.642 1.00 32.65 146 ALA C C 1
ATOM 7370 O O . ALA C 1 146 ? 43.750 69.011 83.595 1.00 34.69 146 ALA C O 1
ATOM 7372 N N . VAL C 1 147 ? 43.486 67.463 81.938 1.00 29.04 147 VAL C N 1
ATOM 7373 C CA . VAL C 1 147 ? 42.023 67.331 82.175 1.00 29.03 147 VAL C CA 1
ATOM 7374 C C . VAL C 1 147 ? 41.798 66.768 83.579 1.00 26.16 147 VAL C C 1
ATOM 7375 O O . VAL C 1 147 ? 40.895 67.252 84.289 1.00 28.83 147 VAL C O 1
ATOM 7379 N N . PHE C 1 148 ? 42.598 65.786 83.975 1.00 27.29 148 PHE C N 1
ATOM 7380 C CA . PHE C 1 148 ? 42.475 65.203 85.333 1.00 28.75 148 PHE C CA 1
ATOM 7381 C C . PHE C 1 148 ? 42.690 66.282 86.394 1.00 30.24 148 PHE C C 1
ATOM 7382 O O . PHE C 1 148 ? 41.927 66.345 87.369 1.00 31.74 148 PHE C O 1
ATOM 7390 N N . LYS C 1 149 ? 43.717 67.113 86.199 1.00 31.96 149 LYS C N 1
ATOM 7391 C CA . LYS C 1 149 ? 43.994 68.213 87.159 1.00 36.86 149 LYS C CA 1
ATOM 7392 C C . LYS C 1 149 ? 42.824 69.188 87.176 1.00 35.54 149 LYS C C 1
ATOM 7393 O O . LYS C 1 149 ? 42.547 69.768 88.229 1.00 36.25 149 LYS C O 1
ATOM 7399 N N . ARG C 1 150 ? 42.128 69.321 86.055 1.00 32.68 150 ARG C N 1
ATOM 7400 C CA . ARG C 1 150 ? 40.925 70.177 86.029 1.00 31.08 150 ARG C CA 1
ATOM 7401 C C . ARG C 1 150 ? 39.727 69.449 86.660 1.00 32.04 150 ARG C C 1
ATOM 7402 O O . ARG C 1 150 ? 38.882 70.113 87.248 1.00 32.75 150 ARG C O 1
ATOM 7410 N N . PHE C 1 151 ? 39.644 68.130 86.512 1.00 29.82 151 PHE C N 1
ATOM 7411 C CA . PHE C 1 151 ? 38.509 67.333 87.045 1.00 30.78 151 PHE C CA 1
ATOM 7412 C C . PHE C 1 151 ? 39.055 66.188 87.870 1.00 30.29 151 PHE C C 1
ATOM 7413 O O . PHE C 1 151 ? 38.928 65.021 87.505 1.00 31.50 151 PHE C O 1
ATOM 7421 N N . PRO C 1 152 ? 39.727 66.481 89.007 1.00 32.59 152 PRO C N 1
ATOM 7422 C CA . PRO C 1 152 ? 40.345 65.420 89.797 1.00 35.21 152 PRO C CA 1
ATOM 7423 C C . PRO C 1 152 ? 39.345 64.458 90.448 1.00 33.39 152 PRO C C 1
ATOM 7424 O O . PRO C 1 152 ? 39.724 63.373 90.783 1.00 34.85 152 PRO C O 1
ATOM 7428 N N . THR C 1 153 ? 38.087 64.851 90.566 1.00 34.27 153 THR C N 1
ATOM 7429 C CA . THR C 1 153 ? 37.022 63.955 91.076 1.00 35.60 153 THR C CA 1
ATOM 7430 C C . THR C 1 153 ? 35.739 64.154 90.276 1.00 32.93 153 THR C C 1
ATOM 7431 O O . THR C 1 153 ? 35.568 65.213 89.651 1.00 34.80 153 THR C O 1
ATOM 7435 N N . ILE C 1 154 ? 34.852 63.175 90.334 1.00 36.02 154 ILE C N 1
ATOM 7436 C CA . ILE C 1 154 ? 33.541 63.248 89.634 1.00 37.74 154 ILE C CA 1
ATOM 7437 C C . ILE C 1 154 ? 32.738 64.420 90.198 1.00 38.70 154 ILE C C 1
ATOM 7438 O O . ILE C 1 154 ? 31.931 65.011 89.437 1.00 35.24 154 ILE C O 1
ATOM 7443 N N . ASP C 1 155 ? 32.968 64.785 91.455 1.00 38.03 155 ASP C N 1
ATOM 7444 C CA . ASP C 1 155 ? 32.323 65.992 92.035 1.00 41.00 155 ASP C CA 1
ATOM 7445 C C . ASP C 1 155 ? 32.633 67.222 91.182 1.00 37.96 155 ASP C C 1
ATOM 7446 O O . ASP C 1 155 ? 31.735 68.033 90.967 1.00 37.38 155 ASP C O 1
ATOM 7451 N N . HIS C 1 156 ? 33.862 67.345 90.691 1.00 32.98 156 HIS C N 1
ATOM 7452 C CA . HIS C 1 156 ? 34.241 68.484 89.828 1.00 34.30 156 HIS C CA 1
ATOM 7453 C C . HIS C 1 156 ? 33.458 68.415 88.515 1.00 33.32 156 HIS C C 1
ATOM 7454 O O . HIS C 1 156 ? 33.051 69.456 88.013 1.00 32.31 156 HIS C O 1
ATOM 7461 N N . VAL C 1 157 ? 33.252 67.221 87.983 1.00 33.44 157 VAL C N 1
ATOM 7462 C CA . VAL C 1 157 ? 32.468 67.068 86.726 1.00 32.34 157 VAL C CA 1
ATOM 7463 C C . VAL C 1 157 ? 31.047 67.554 86.987 1.00 32.36 157 VAL C C 1
ATOM 7464 O O . VAL C 1 157 ? 30.485 68.230 86.125 1.00 33.56 157 VAL C O 1
ATOM 7468 N N . VAL C 1 158 ? 30.492 67.217 88.141 1.00 32.66 158 VAL C N 1
ATOM 7469 C CA . VAL C 1 158 ? 29.113 67.661 88.486 1.00 38.77 158 VAL C CA 1
ATOM 7470 C C . VAL C 1 158 ? 29.085 69.178 88.645 1.00 37.76 158 VAL C C 1
ATOM 7471 O O . VAL C 1 158 ? 28.207 69.820 88.065 1.00 38.60 158 VAL C O 1
ATOM 7475 N N . GLU C 1 159 ? 30.018 69.743 89.399 1.00 44.53 159 GLU C N 1
ATOM 7476 C CA . GLU C 1 159 ? 30.041 71.211 89.656 1.00 44.21 159 GLU C CA 1
ATOM 7477 C C . GLU C 1 159 ? 30.291 71.973 88.357 1.00 40.98 159 GLU C C 1
ATOM 7478 O O . GLU C 1 159 ? 29.768 73.091 88.225 1.00 42.54 159 GLU C O 1
ATOM 7484 N N . ALA C 1 160 ? 30.992 71.366 87.405 1.00 39.20 160 ALA C N 1
ATOM 7485 C CA . ALA C 1 160 ? 31.277 72.001 86.100 1.00 40.28 160 ALA C CA 1
ATOM 7486 C C . ALA C 1 160 ? 30.051 71.957 85.168 1.00 37.54 160 ALA C C 1
ATOM 7487 O O . ALA C 1 160 ? 30.116 72.610 84.134 1.00 42.87 160 ALA C O 1
ATOM 7489 N N . GLY C 1 161 ? 29.013 71.189 85.494 1.00 38.41 161 GLY C N 1
ATOM 7490 C CA . GLY C 1 161 ? 27.746 71.165 84.728 1.00 37.72 161 GLY C CA 1
ATOM 7491 C C . GLY C 1 161 ? 27.661 70.048 83.695 1.00 37.95 161 GLY C C 1
ATOM 7492 O O . GLY C 1 161 ? 26.595 69.923 83.058 1.00 39.31 161 GLY C O 1
ATOM 7493 N N . PHE C 1 162 ? 28.710 69.247 83.496 1.00 33.01 162 PHE C N 1
ATOM 7494 C CA . PHE C 1 162 ? 28.665 68.143 82.502 1.00 34.73 162 PHE C CA 1
ATOM 7495 C C . PHE C 1 162 ? 27.718 67.041 82.969 1.00 35.29 162 PHE C C 1
ATOM 7496 O O . PHE C 1 162 ? 27.031 66.434 82.154 1.00 34.28 162 PHE C O 1
ATOM 7504 N N . MET C 1 163 ? 27.706 66.787 84.272 1.00 32.07 163 MET C N 1
ATOM 7505 C CA . MET C 1 163 ? 26.874 65.729 84.885 1.00 34.86 163 MET C CA 1
ATOM 7506 C C . MET C 1 163 ? 25.972 66.394 85.929 1.00 34.22 163 MET C C 1
ATOM 7507 O O . MET C 1 163 ? 26.445 67.275 86.676 1.00 37.94 163 MET C O 1
ATOM 7512 N N . THR C 1 164 ? 24.732 65.947 86.002 1.00 36.53 164 THR C N 1
ATOM 7513 C CA . THR C 1 164 ? 23.776 66.405 87.036 1.00 37.22 164 THR C CA 1
ATOM 7514 C C . THR C 1 164 ? 23.927 65.545 88.292 1.00 35.80 164 THR C C 1
ATOM 7515 O O . THR C 1 164 ? 24.460 64.411 88.237 1.00 35.05 164 THR C O 1
ATOM 7519 N N . ARG C 1 165 ? 23.420 66.065 89.399 1.00 38.64 165 ARG C N 1
ATOM 7520 C CA . ARG C 1 165 ? 23.433 65.338 90.695 1.00 41.34 165 ARG C CA 1
ATOM 7521 C C . ARG C 1 165 ? 22.646 64.028 90.596 1.00 37.07 165 ARG C C 1
ATOM 7522 O O . ARG C 1 165 ? 23.148 62.993 91.108 1.00 43.47 165 ARG C O 1
ATOM 7530 N N . GLU C 1 166 ? 21.478 64.049 89.961 1.00 36.77 166 GLU C N 1
ATOM 7531 C CA . GLU C 1 166 ? 20.681 62.811 89.758 1.00 40.65 166 GLU C CA 1
ATOM 7532 C C . GLU C 1 166 ? 21.454 61.846 88.856 1.00 38.20 166 GLU C C 1
ATOM 7533 O O . GLU C 1 166 ? 21.475 60.610 89.130 1.00 39.40 166 GLU C O 1
ATOM 7539 N N . GLU C 1 167 ? 22.056 62.394 87.804 1.00 36.18 167 GLU C N 1
ATOM 7540 C CA . GLU C 1 167 ? 22.880 61.581 86.889 1.00 36.25 167 GLU C CA 1
ATOM 7541 C C . GLU C 1 167 ? 24.033 60.994 87.690 1.00 33.68 167 GLU C C 1
ATOM 7542 O O . GLU C 1 167 ? 24.391 59.837 87.434 1.00 36.21 167 GLU C O 1
ATOM 7548 N N . ARG C 1 168 ? 24.616 61.784 88.588 1.00 37.32 168 ARG C N 1
ATOM 7549 C CA . ARG C 1 168 ? 25.749 61.293 89.402 1.00 39.43 168 ARG C CA 1
ATOM 7550 C C . ARG C 1 168 ? 25.269 60.148 90.307 1.00 37.46 168 ARG C C 1
ATOM 7551 O O . ARG C 1 168 ? 26.036 59.177 90.493 1.00 36.87 168 ARG C O 1
ATOM 7559 N N . LYS C 1 169 ? 24.072 60.259 90.868 1.00 39.99 169 LYS C N 1
ATOM 7560 C CA . LYS C 1 169 ? 23.504 59.172 91.708 1.00 44.53 169 LYS C CA 1
ATOM 7561 C C . LYS C 1 169 ? 23.406 57.875 90.890 1.00 41.44 169 LYS C C 1
ATOM 7562 O O . LYS C 1 169 ? 23.935 56.831 91.335 1.00 40.99 169 LYS C O 1
ATOM 7568 N N . LYS C 1 170 ? 22.800 57.958 89.712 1.00 39.20 170 LYS C N 1
ATOM 7569 C CA . LYS C 1 170 ? 22.691 56.771 88.827 1.00 41.79 170 LYS C CA 1
ATOM 7570 C C . LYS C 1 170 ? 24.086 56.264 88.448 1.00 39.13 170 LYS C C 1
ATOM 7571 O O . LYS C 1 170 ? 24.299 55.039 88.436 1.00 38.35 170 LYS C O 1
ATOM 7577 N N . PHE C 1 171 ? 24.996 57.182 88.147 1.00 36.15 171 PHE C N 1
ATOM 7578 C CA . PHE C 1 171 ? 26.358 56.857 87.669 1.00 35.29 171 PHE C CA 1
ATOM 7579 C C . PHE C 1 171 ? 27.102 56.070 88.750 1.00 36.74 171 PHE C C 1
ATOM 7580 O O . PHE C 1 171 ? 27.739 55.052 88.430 1.00 34.18 171 PHE C O 1
ATOM 7588 N N . GLU C 1 172 ? 27.028 56.526 89.996 1.00 42.24 172 GLU C N 1
ATOM 7589 C CA . GLU C 1 172 ? 27.722 55.858 91.129 1.00 48.26 172 GLU C CA 1
ATOM 7590 C C . GLU C 1 172 ? 27.008 54.570 91.534 1.00 46.61 172 GLU C C 1
ATOM 7591 O O . GLU C 1 172 ? 27.702 53.657 92.018 1.00 54.29 172 GLU C O 1
ATOM 7597 N N . ASN C 1 173 ? 25.696 54.484 91.346 1.00 47.45 173 ASN C N 1
ATOM 7598 C CA . ASN C 1 173 ? 24.944 53.268 91.735 1.00 50.51 173 ASN C CA 1
ATOM 7599 C C . ASN C 1 173 ? 25.298 52.101 90.807 1.00 47.78 173 ASN C C 1
ATOM 7600 O O . ASN C 1 173 ? 25.062 50.954 91.213 1.00 51.61 173 ASN C O 1
ATOM 7605 N N . LEU C 1 174 ? 25.810 52.371 89.608 1.00 45.78 174 LEU C N 1
ATOM 7606 C CA . LEU C 1 174 ? 26.199 51.283 88.675 1.00 44.89 174 LEU C CA 1
ATOM 7607 C C . LEU C 1 174 ? 27.373 50.510 89.262 1.00 44.45 174 LEU C C 1
ATOM 7608 O O . LEU C 1 174 ? 28.413 51.121 89.537 1.00 46.43 174 LEU C O 1
ATOM 7613 N N . ASN C 1 175 ? 27.194 49.207 89.428 1.00 43.31 175 ASN C N 1
ATOM 7614 C CA . ASN C 1 175 ? 28.224 48.328 90.026 1.00 50.29 175 ASN C CA 1
ATOM 7615 C C . ASN C 1 175 ? 29.166 47.893 88.908 1.00 43.04 175 ASN C C 1
ATOM 7616 O O . ASN C 1 175 ? 28.872 46.906 88.213 1.00 46.35 175 ASN C O 1
ATOM 7621 N N . SER C 1 176 ? 30.252 48.622 88.732 1.00 41.39 176 SER C N 1
ATOM 7622 C CA . SER C 1 176 ? 31.286 48.290 87.731 1.00 43.02 176 SER C CA 1
ATOM 7623 C C . SER C 1 176 ? 32.653 48.661 88.288 1.00 42.15 176 SER C C 1
ATOM 7624 O O . SER C 1 176 ? 32.813 49.797 88.749 1.00 48.04 176 SER C O 1
ATOM 7627 N N . SER C 1 177 ? 33.613 47.754 88.181 1.00 41.95 177 SER C N 1
ATOM 7628 C CA . SER C 1 177 ? 35.023 47.996 88.561 1.00 45.26 177 SER C CA 1
ATOM 7629 C C . SER C 1 177 ? 35.800 48.584 87.380 1.00 43.16 177 SER C C 1
ATOM 7630 O O . SER C 1 177 ? 36.994 48.861 87.549 1.00 48.63 177 SER C O 1
ATOM 7633 N N . TYR C 1 178 ? 35.164 48.745 86.218 1.00 34.75 178 TYR C N 1
ATOM 7634 C CA . TYR C 1 178 ? 35.828 49.239 84.993 1.00 33.44 178 TYR C CA 1
ATOM 7635 C C . TYR C 1 178 ? 35.425 50.690 84.754 1.00 32.14 178 TYR C C 1
ATOM 7636 O O . TYR C 1 178 ? 34.380 51.158 85.256 1.00 36.58 178 TYR C O 1
ATOM 7645 N N . ASN C 1 179 ? 36.240 51.376 83.972 1.00 29.97 179 ASN C N 1
ATOM 7646 C CA . ASN C 1 179 ? 36.028 52.808 83.652 1.00 31.17 179 ASN C CA 1
ATOM 7647 C C . ASN C 1 179 ? 34.631 52.996 83.035 1.00 30.09 179 ASN C C 1
ATOM 7648 O O . ASN C 1 179 ? 34.241 52.227 82.152 1.00 31.60 179 ASN C O 1
ATOM 7653 N N . LYS C 1 180 ? 33.914 54.014 83.496 1.00 31.24 180 LYS C N 1
ATOM 7654 C CA . LYS C 1 180 ? 32.491 54.235 83.133 1.00 31.94 180 LYS C CA 1
ATOM 7655 C C . LYS C 1 180 ? 32.334 55.336 82.098 1.00 29.58 180 LYS C C 1
ATOM 7656 O O . LYS C 1 180 ? 31.212 55.902 82.002 1.00 29.29 180 LYS C O 1
ATOM 7662 N N . TYR C 1 181 ? 33.370 55.652 81.334 1.00 27.06 181 TYR C N 1
ATOM 7663 C CA . TYR C 1 181 ? 33.277 56.730 80.332 1.00 31.26 181 TYR C CA 1
ATOM 7664 C C . TYR C 1 181 ? 32.146 56.455 79.335 1.00 28.41 181 TYR C C 1
ATOM 7665 O O . TYR C 1 181 ? 31.609 57.409 78.766 1.00 32.43 181 TYR C O 1
ATOM 7674 N N . TRP C 1 182 ? 31.816 55.181 79.120 1.00 28.22 182 TRP C N 1
ATOM 7675 C CA . TRP C 1 182 ? 30.823 54.732 78.112 1.00 25.95 182 TRP C CA 1
ATOM 7676 C C . TRP C 1 182 ? 29.395 54.968 78.594 1.00 26.04 182 TRP C C 1
ATOM 7677 O O . TRP C 1 182 ? 28.477 54.924 77.761 1.00 25.15 182 TRP C O 1
ATOM 7688 N N . VAL C 1 183 ? 29.189 55.139 79.893 1.00 23.09 183 VAL C N 1
ATOM 7689 C CA . VAL C 1 183 ? 27.818 55.226 80.456 1.00 24.51 183 VAL C CA 1
ATOM 7690 C C . VAL C 1 183 ? 26.982 56.305 79.767 1.00 23.29 183 VAL C C 1
ATOM 7691 O O . VAL C 1 183 ? 25.847 56.042 79.376 1.00 25.68 183 VAL C O 1
ATOM 7695 N N . PRO C 1 184 ? 27.474 57.550 79.581 1.00 24.15 184 PRO C N 1
ATOM 7696 C CA . PRO C 1 184 ? 26.656 58.575 78.931 1.00 24.26 184 PRO C CA 1
ATOM 7697 C C . PRO C 1 184 ? 26.280 58.235 77.483 1.00 23.41 184 PRO C C 1
ATOM 7698 O O . PRO C 1 184 ? 25.275 58.710 77.016 1.00 25.13 184 PRO C O 1
ATOM 7702 N N . CYS C 1 185 ? 27.056 57.390 76.820 1.00 25.74 185 CYS C N 1
ATOM 7703 C CA . CYS C 1 185 ? 26.677 56.923 75.462 1.00 25.83 185 CYS C CA 1
ATOM 7704 C C . CYS C 1 185 ? 25.452 56.014 75.527 1.00 24.59 185 CYS C C 1
ATOM 7705 O O . CYS C 1 185 ? 24.555 56.158 74.678 1.00 24.11 185 CYS C O 1
ATOM 7708 N N . VAL C 1 186 ? 25.373 55.176 76.555 1.00 25.19 186 VAL C N 1
ATOM 7709 C CA . VAL C 1 186 ? 24.175 54.340 76.755 1.00 25.92 186 VAL C CA 1
ATOM 7710 C C . VAL C 1 186 ? 22.998 55.241 77.122 1.00 25.40 186 VAL C C 1
ATOM 7711 O O . VAL C 1 186 ? 21.878 55.020 76.628 1.00 27.05 186 VAL C O 1
ATOM 7715 N N . TRP C 1 187 ? 23.232 56.231 77.982 1.00 23.56 187 TRP C N 1
ATOM 7716 C CA . TRP C 1 187 ? 22.191 57.237 78.280 1.00 24.16 187 TRP C CA 1
ATOM 7717 C C . TRP C 1 187 ? 21.721 57.904 76.984 1.00 22.97 187 TRP C C 1
ATOM 7718 O O . TRP C 1 187 ? 20.500 58.085 76.825 1.00 25.07 187 TRP C O 1
ATOM 7729 N N . PHE C 1 188 ? 22.654 58.266 76.119 1.00 22.62 188 PHE C N 1
ATOM 7730 C CA . PHE C 1 188 ? 22.326 58.930 74.839 1.00 24.87 188 PHE C CA 1
ATOM 7731 C C . PHE C 1 188 ? 21.419 58.011 74.019 1.00 23.60 188 PHE C C 1
ATOM 7732 O O . PHE C 1 188 ? 20.433 58.494 73.455 1.00 23.39 188 PHE C O 1
ATOM 7740 N N . SER C 1 189 ? 21.780 56.735 73.906 1.00 24.99 189 SER C N 1
ATOM 7741 C CA . SER C 1 189 ? 20.995 55.764 73.106 1.00 25.69 189 SER C CA 1
ATOM 7742 C C . SER C 1 189 ? 19.577 55.671 73.656 1.00 26.78 189 SER C C 1
ATOM 7743 O O . SER C 1 189 ? 18.614 55.750 72.860 1.00 27.13 189 SER C O 1
ATOM 7746 N N . ASN C 1 190 ? 19.454 55.529 74.977 1.00 26.19 190 ASN C N 1
ATOM 7747 C CA . ASN C 1 190 ? 18.126 55.439 75.624 1.00 28.10 190 ASN C CA 1
ATOM 7748 C C . ASN C 1 190 ? 17.325 56.718 75.371 1.00 25.65 190 ASN C C 1
ATOM 7749 O O . ASN C 1 190 ? 16.133 56.634 75.053 1.00 26.91 190 ASN C O 1
ATOM 7754 N N . LEU C 1 191 ? 17.959 57.870 75.506 1.00 25.44 191 LEU C N 1
ATOM 7755 C CA . LEU C 1 191 ? 17.236 59.160 75.362 1.00 26.32 191 LEU C CA 1
ATOM 7756 C C . LEU C 1 191 ? 16.822 59.359 73.900 1.00 25.19 191 LEU C C 1
ATOM 7757 O O . LEU C 1 191 ? 15.741 59.889 73.656 1.00 27.06 191 LEU C O 1
ATOM 7762 N N . ALA C 1 192 ? 17.652 58.949 72.947 1.00 25.65 192 ALA C N 1
ATOM 7763 C CA . ALA C 1 192 ? 17.312 59.043 71.509 1.00 25.96 192 ALA C CA 1
ATOM 7764 C C . ALA C 1 192 ? 16.109 58.136 71.231 1.00 26.78 192 ALA C C 1
ATOM 7765 O O . ALA C 1 192 ? 15.179 58.570 70.513 1.00 25.84 192 ALA C O 1
ATOM 7767 N N . ALA C 1 193 ? 16.120 56.917 71.771 1.00 27.09 193 ALA C N 1
ATOM 7768 C CA . ALA C 1 193 ? 14.981 55.984 71.600 1.00 29.55 193 ALA C CA 1
ATOM 7769 C C . ALA C 1 193 ? 13.717 56.624 72.175 1.00 28.64 193 ALA C C 1
ATOM 7770 O O . ALA C 1 193 ? 12.655 56.552 71.532 1.00 30.10 193 ALA C O 1
ATOM 7772 N N . GLN C 1 194 ? 13.826 57.238 73.347 1.00 28.98 194 GLN C N 1
ATOM 7773 C CA . GLN C 1 194 ? 12.671 57.898 73.990 1.00 31.05 194 GLN C CA 1
ATOM 7774 C C . GLN C 1 194 ? 12.172 59.059 73.119 1.00 28.81 194 GLN C C 1
ATOM 7775 O O . GLN C 1 194 ? 10.949 59.217 72.948 1.00 30.51 194 GLN C O 1
ATOM 7781 N N . ALA C 1 195 ? 13.085 59.853 72.571 1.00 27.53 195 ALA C N 1
ATOM 7782 C CA . ALA C 1 195 ? 12.707 60.996 71.710 1.00 29.18 195 ALA C CA 1
ATOM 7783 C C . ALA C 1 195 ? 11.965 60.474 70.468 1.00 26.94 195 ALA C C 1
ATOM 7784 O O . ALA C 1 195 ? 10.962 61.081 70.068 1.00 28.03 195 ALA C O 1
ATOM 7786 N N . ARG C 1 196 ? 12.443 59.375 69.888 1.00 28.54 196 ARG C N 1
ATOM 7787 C CA . ARG C 1 196 ? 11.773 58.768 68.718 1.00 28.61 196 ARG C CA 1
ATOM 7788 C C . ARG C 1 196 ? 10.382 58.299 69.131 1.00 31.51 196 ARG C C 1
ATOM 7789 O O . ARG C 1 196 ? 9.415 58.555 68.392 1.00 30.10 196 ARG C O 1
ATOM 7797 N N . ARG C 1 197 ? 10.285 57.665 70.291 1.00 32.03 197 ARG C N 1
ATOM 7798 C CA . ARG C 1 197 ? 8.996 57.127 70.792 1.00 36.88 197 ARG C CA 1
ATOM 7799 C C . ARG C 1 197 ? 8.006 58.289 70.973 1.00 36.94 197 ARG C C 1
ATOM 7800 O O . ARG C 1 197 ? 6.834 58.115 70.638 1.00 38.14 197 ARG C O 1
ATOM 7808 N N . GLU C 1 198 ? 8.469 59.442 71.454 1.00 39.54 198 GLU C N 1
ATOM 7809 C CA . GLU C 1 198 ? 7.599 60.617 71.717 1.00 39.92 198 GLU C CA 1
ATOM 7810 C C . GLU C 1 198 ? 7.342 61.426 70.437 1.00 36.19 198 GLU C C 1
ATOM 7811 O O . GLU C 1 198 ? 6.547 62.369 70.500 1.00 42.54 198 GLU C O 1
ATOM 7817 N N . GLY C 1 199 ? 7.994 61.097 69.327 1.00 33.88 199 GLY C N 1
ATOM 7818 C CA . GLY C 1 199 ? 7.786 61.797 68.053 1.00 33.27 199 GLY C CA 1
ATOM 7819 C C . GLY C 1 199 ? 8.671 63.028 67.919 1.00 33.59 199 GLY C C 1
ATOM 7820 O O . GLY C 1 199 ? 8.516 63.738 66.920 1.00 34.06 199 GLY C O 1
ATOM 7821 N N . ARG C 1 200 ? 9.608 63.259 68.840 1.00 32.06 200 ARG C N 1
ATOM 7822 C CA . ARG C 1 200 ? 10.579 64.378 68.710 1.00 31.38 200 ARG C CA 1
ATOM 7823 C C . ARG C 1 200 ? 11.538 64.062 67.563 1.00 31.92 200 ARG C C 1
ATOM 7824 O O . ARG C 1 200 ? 11.858 64.942 66.800 1.00 33.46 200 ARG C O 1
ATOM 7832 N N . ILE C 1 201 ? 11.941 62.811 67.422 1.00 28.47 201 ILE C N 1
ATOM 7833 C CA . ILE C 1 201 ? 12.639 62.324 66.205 1.00 28.99 201 ILE C CA 1
ATOM 7834 C C . ILE C 1 201 ? 11.556 61.787 65.276 1.00 29.79 201 ILE C C 1
ATOM 7835 O O . ILE C 1 201 ? 10.832 60.862 65.655 1.00 32.01 201 ILE C O 1
ATOM 7840 N N . ARG C 1 202 ? 11.449 62.346 64.090 1.00 31.12 202 ARG C N 1
ATOM 7841 C CA . ARG C 1 202 ? 10.242 62.149 63.247 1.00 34.32 202 ARG C CA 1
ATOM 7842 C C . ARG C 1 202 ? 10.318 60.859 62.443 1.00 35.62 202 ARG C C 1
ATOM 7843 O O . ARG C 1 202 ? 9.282 60.481 61.897 1.00 38.39 202 ARG C O 1
ATOM 7851 N N . ASP C 1 203 ? 11.477 60.221 62.321 1.00 34.51 203 ASP C N 1
ATOM 7852 C CA . ASP C 1 203 ? 11.578 59.025 61.457 1.00 34.09 203 ASP C CA 1
ATOM 7853 C C . ASP C 1 203 ? 12.605 58.058 62.016 1.00 31.83 203 ASP C C 1
ATOM 7854 O O . ASP C 1 203 ? 13.505 58.453 62.771 1.00 30.57 203 ASP C O 1
ATOM 7859 N N . ASN C 1 204 ? 12.429 56.811 61.631 1.00 29.31 204 ASN C N 1
ATOM 7860 C CA . ASN C 1 204 ? 13.329 55.708 62.029 1.00 32.03 204 ASN C CA 1
ATOM 7861 C C . ASN C 1 204 ? 14.708 55.943 61.427 1.00 28.84 204 ASN C C 1
ATOM 7862 O O . ASN C 1 204 ? 15.702 55.653 62.107 1.00 31.02 204 ASN C O 1
ATOM 7867 N N . SER C 1 205 ? 14.763 56.467 60.212 1.00 30.11 205 SER C N 1
ATOM 7868 C CA A SER C 1 205 ? 16.070 56.700 59.547 0.50 31.18 205 SER C CA 1
ATOM 7869 C CA B SER C 1 205 ? 16.050 56.744 59.522 0.50 31.12 205 SER C CA 1
ATOM 7870 C C . SER C 1 205 ? 16.851 57.769 60.335 1.00 29.90 205 SER C C 1
ATOM 7871 O O . SER C 1 205 ? 18.098 57.628 60.480 1.00 30.43 205 SER C O 1
ATOM 7876 N N . ALA C 1 206 ? 16.155 58.764 60.875 1.00 30.13 206 ALA C N 1
ATOM 7877 C CA . ALA C 1 206 ? 16.792 59.818 61.700 1.00 29.86 206 ALA C CA 1
ATOM 7878 C C . ALA C 1 206 ? 17.403 59.168 62.943 1.00 29.19 206 ALA C C 1
ATOM 7879 O O . ALA C 1 206 ? 18.505 59.550 63.343 1.00 28.90 206 ALA C O 1
ATOM 7881 N N . LEU C 1 207 ? 16.646 58.277 63.582 1.00 28.15 207 LEU C N 1
ATOM 7882 C CA . LEU C 1 207 ? 17.140 57.639 64.819 1.00 27.39 207 LEU C CA 1
ATOM 7883 C C . LEU C 1 207 ? 18.364 56.814 64.441 1.00 25.86 207 LEU C C 1
ATOM 7884 O O . LEU C 1 207 ? 19.336 56.847 65.181 1.00 25.86 207 LEU C O 1
ATOM 7889 N N . LYS C 1 208 ? 18.312 56.133 63.299 1.00 24.44 208 LYS C N 1
ATOM 7890 C CA . LYS C 1 208 ? 19.446 55.281 62.894 1.00 25.96 208 LYS C CA 1
ATOM 7891 C C . LYS C 1 208 ? 20.658 56.188 62.715 1.00 24.85 208 LYS C C 1
ATOM 7892 O O . LYS C 1 208 ? 21.754 55.816 63.143 1.00 26.37 208 LYS C O 1
ATOM 7898 N N . LEU C 1 209 ? 20.461 57.327 62.072 1.00 24.85 209 LEU C N 1
ATOM 7899 C CA . LEU C 1 209 ? 21.604 58.240 61.813 1.00 27.47 209 LEU C CA 1
ATOM 7900 C C . LEU C 1 209 ? 22.221 58.705 63.139 1.00 24.64 209 LEU C C 1
ATOM 7901 O O . LEU C 1 209 ? 23.433 58.736 63.252 1.00 25.04 209 LEU C O 1
ATOM 7906 N N . LEU C 1 210 ? 21.363 59.073 64.094 1.00 26.62 210 LEU C N 1
ATOM 7907 C CA . LEU C 1 210 ? 21.856 59.518 65.421 1.00 27.79 210 LEU C CA 1
ATOM 7908 C C . LEU C 1 210 ? 22.666 58.381 66.047 1.00 26.60 210 LEU C C 1
ATOM 7909 O O . LEU C 1 210 ? 23.779 58.656 66.538 1.00 25.65 210 LEU C O 1
ATOM 7914 N N . LEU C 1 211 ? 22.135 57.155 66.017 1.00 25.33 211 LEU C N 1
ATOM 7915 C CA . LEU C 1 211 ? 22.845 56.040 66.690 1.00 26.08 211 LEU C CA 1
ATOM 7916 C C . LEU C 1 211 ? 24.133 55.779 65.918 1.00 25.95 211 LEU C C 1
ATOM 7917 O O . LEU C 1 211 ? 25.126 55.467 66.549 1.00 27.10 211 LEU C O 1
ATOM 7922 N N . GLU C 1 212 ? 24.124 55.947 64.607 1.00 26.20 212 GLU C N 1
ATOM 7923 C CA . GLU C 1 212 ? 25.346 55.692 63.818 1.00 28.59 212 GLU C CA 1
ATOM 7924 C C . GLU C 1 212 ? 26.396 56.699 64.256 1.00 26.71 212 GLU C C 1
ATOM 7925 O O . GLU C 1 212 ? 27.520 56.304 64.494 1.00 27.48 212 GLU C O 1
ATOM 7931 N N . GLU C 1 213 ? 26.014 57.952 64.404 1.00 26.38 213 GLU C N 1
ATOM 7932 C CA . GLU C 1 213 ? 27.001 59.000 64.759 1.00 28.77 213 GLU C CA 1
ATOM 7933 C C . GLU C 1 213 ? 27.424 58.835 66.224 1.00 25.43 213 GLU C C 1
ATOM 7934 O O . GLU C 1 213 ? 28.575 59.099 66.503 1.00 26.36 213 GLU C O 1
ATOM 7940 N N . LEU C 1 214 ? 26.515 58.428 67.106 1.00 26.10 214 LEU C N 1
ATOM 7941 C CA . LEU C 1 214 ? 26.842 58.144 68.531 1.00 25.59 214 LEU C CA 1
ATOM 7942 C C . LEU C 1 214 ? 27.945 57.091 68.592 1.00 25.15 214 LEU C C 1
ATOM 7943 O O . LEU C 1 214 ? 28.861 57.255 69.392 1.00 26.36 214 LEU C O 1
ATOM 7948 N N . ASN C 1 215 ? 27.817 56.046 67.782 1.00 25.61 215 ASN C N 1
ATOM 7949 C CA . ASN C 1 215 ? 28.840 54.962 67.851 1.00 28.72 215 ASN C CA 1
ATOM 7950 C C . ASN C 1 215 ? 30.203 55.448 67.307 1.00 24.74 215 ASN C C 1
ATOM 7951 O O . ASN C 1 215 ? 31.221 54.982 67.765 1.00 27.07 215 ASN C O 1
ATOM 7956 N N . VAL C 1 216 ? 30.184 56.312 66.305 1.00 25.82 216 VAL C N 1
ATOM 7957 C CA . VAL C 1 216 ? 31.471 56.890 65.824 1.00 26.40 216 VAL C CA 1
ATOM 7958 C C . VAL C 1 216 ? 32.139 57.638 66.992 1.00 25.61 216 VAL C C 1
ATOM 7959 O O . VAL C 1 216 ? 33.342 57.411 67.283 1.00 27.31 216 VAL C O 1
ATOM 7963 N N . PHE C 1 217 ? 31.379 58.499 67.654 1.00 26.24 217 PHE C N 1
ATOM 7964 C CA . PHE C 1 217 ? 31.866 59.314 68.796 1.00 26.31 217 PHE C CA 1
ATOM 7965 C C . PHE C 1 217 ? 32.370 58.386 69.907 1.00 24.06 217 PHE C C 1
ATOM 7966 O O . PHE C 1 217 ? 33.470 58.566 70.443 1.00 24.82 217 PHE C O 1
ATOM 7974 N N . ARG C 1 218 ? 31.560 57.393 70.247 1.00 25.51 218 ARG C N 1
ATOM 7975 C CA . ARG C 1 218 ? 31.878 56.460 71.357 1.00 27.27 218 ARG C CA 1
ATOM 7976 C C . ARG C 1 218 ? 33.138 55.668 70.993 1.00 25.98 218 ARG C C 1
ATOM 7977 O O . ARG C 1 218 ? 33.965 55.432 71.892 1.00 27.41 218 ARG C O 1
ATOM 7985 N N . GLY C 1 219 ? 33.256 55.233 69.735 1.00 24.90 219 GLY C N 1
ATOM 7986 C CA . GLY C 1 219 ? 34.451 54.504 69.275 1.00 28.43 219 GLY C CA 1
ATOM 7987 C C . GLY C 1 219 ? 35.705 55.355 69.420 1.00 27.43 219 GLY C C 1
ATOM 7988 O O . GLY C 1 219 ? 36.772 54.810 69.756 1.00 27.53 219 GLY C O 1
ATOM 7989 N N . LYS C 1 220 ? 35.598 56.648 69.153 1.00 26.73 220 LYS C N 1
ATOM 7990 C CA . LYS C 1 220 ? 36.761 57.552 69.357 1.00 28.56 220 LYS C CA 1
ATOM 7991 C C . LYS C 1 220 ? 37.147 57.606 70.841 1.00 25.56 220 LYS C C 1
ATOM 7992 O O . LYS C 1 220 ? 38.353 57.519 71.160 1.00 26.84 220 LYS C O 1
ATOM 7998 N N . CYS C 1 221 ? 36.163 57.702 71.721 1.00 26.77 221 CYS C N 1
ATOM 7999 C CA . CYS C 1 221 ? 36.415 57.634 73.184 1.00 27.11 221 CYS C CA 1
ATOM 8000 C C . CYS C 1 221 ? 37.156 56.330 73.524 1.00 28.83 221 CYS C C 1
ATOM 8001 O O . CYS C 1 221 ? 38.224 56.361 74.242 1.00 28.88 221 CYS C O 1
ATOM 8004 N N . GLY C 1 222 ? 36.634 55.201 73.024 1.00 27.88 222 GLY C N 1
ATOM 8005 C CA . GLY C 1 222 ? 37.241 53.886 73.287 1.00 29.56 222 GLY C CA 1
ATOM 8006 C C . GLY C 1 222 ? 38.673 53.821 72.766 1.00 27.24 222 GLY C C 1
ATOM 8007 O O . GLY C 1 222 ? 39.547 53.164 73.406 1.00 30.80 222 GLY C O 1
ATOM 8008 N N . MET C 1 223 ? 38.909 54.433 71.605 1.00 28.34 223 MET C N 1
ATOM 8009 C CA . MET C 1 223 ? 40.258 54.428 70.992 1.00 27.81 223 MET C CA 1
ATOM 8010 C C . MET C 1 223 ? 41.225 55.195 71.904 1.00 27.58 223 MET C C 1
ATOM 8011 O O . MET C 1 223 ? 42.404 54.781 72.021 1.00 26.85 223 MET C O 1
ATOM 8016 N N . LEU C 1 224 ? 40.764 56.291 72.501 1.00 26.32 224 LEU C N 1
ATOM 8017 C CA . LEU C 1 224 ? 41.637 57.024 73.443 1.00 27.14 224 LEU C CA 1
ATOM 8018 C C . LEU C 1 224 ? 41.993 56.107 74.610 1.00 24.60 224 LEU C C 1
ATOM 8019 O O . LEU C 1 224 ? 43.175 56.053 74.988 1.00 28.38 224 LEU C O 1
ATOM 8024 N N . PHE C 1 225 ? 41.016 55.378 75.130 1.00 26.57 225 PHE C N 1
ATOM 8025 C CA . PHE C 1 225 ? 41.290 54.427 76.221 1.00 27.27 225 PHE C CA 1
ATOM 8026 C C . PHE C 1 225 ? 42.347 53.407 75.768 1.00 26.92 225 PHE C C 1
ATOM 8027 O O . PHE C 1 225 ? 43.300 53.124 76.523 1.00 28.07 225 PHE C O 1
ATOM 8035 N N . HIS C 1 226 ? 42.187 52.848 74.577 1.00 26.19 226 HIS C N 1
ATOM 8036 C CA . HIS C 1 226 ? 43.110 51.811 74.045 1.00 29.96 226 HIS C CA 1
ATOM 8037 C C . HIS C 1 226 ? 44.538 52.346 73.904 1.00 27.08 226 HIS C C 1
ATOM 8038 O O . HIS C 1 226 ? 45.482 51.679 74.337 1.00 27.06 226 HIS C O 1
ATOM 8045 N N . TYR C 1 227 ? 44.678 53.540 73.351 1.00 26.90 227 TYR C N 1
ATOM 8046 C CA . TYR C 1 227 ? 46.015 54.172 73.204 1.00 26.06 227 TYR C CA 1
ATOM 8047 C C . TYR C 1 227 ? 46.635 54.413 74.582 1.00 26.94 227 TYR C C 1
ATOM 8048 O O . TYR C 1 227 ? 47.838 54.172 74.743 1.00 29.32 227 TYR C O 1
ATOM 8057 N N . ASP C 1 228 ? 45.832 54.843 75.540 1.00 27.53 228 ASP C N 1
ATOM 8058 C CA . ASP C 1 228 ? 46.328 55.120 76.901 1.00 27.78 228 ASP C CA 1
ATOM 8059 C C . ASP C 1 228 ? 46.805 53.812 77.534 1.00 29.50 228 ASP C C 1
ATOM 8060 O O . ASP C 1 228 ? 47.810 53.819 78.250 1.00 31.51 228 ASP C O 1
ATOM 8065 N N . TRP C 1 229 ? 46.093 52.728 77.287 1.00 26.46 229 TRP C N 1
ATOM 8066 C CA . TRP C 1 229 ? 46.371 51.447 77.959 1.00 27.66 229 TRP C CA 1
ATOM 8067 C C . TRP C 1 229 ? 47.552 50.754 77.275 1.00 25.92 229 TRP C C 1
ATOM 8068 O O . TRP C 1 229 ? 48.465 50.307 77.962 1.00 26.94 229 TRP C O 1
ATOM 8079 N N . ILE C 1 230 ? 47.491 50.639 75.957 1.00 27.40 230 ILE C N 1
ATOM 8080 C CA . ILE C 1 230 ? 48.492 49.856 75.190 1.00 29.34 230 ILE C CA 1
ATOM 8081 C C . ILE C 1 230 ? 49.612 50.817 74.814 1.00 28.37 230 ILE C C 1
ATOM 8082 O O . ILE C 1 230 ? 49.543 51.455 73.746 1.00 31.02 230 ILE C O 1
ATOM 8087 N N . SER C 1 231 ? 50.578 50.955 75.703 1.00 29.02 231 SER C N 1
ATOM 8088 C CA . SER C 1 231 ? 51.762 51.799 75.462 1.00 31.37 231 SER C CA 1
ATOM 8089 C C . SER C 1 231 ? 52.502 51.238 74.246 1.00 30.60 231 SER C C 1
ATOM 8090 O O . SER C 1 231 ? 52.384 50.026 73.939 1.00 32.05 231 SER C O 1
ATOM 8093 N N . VAL C 1 232 ? 53.327 52.067 73.619 1.00 32.74 232 VAL C N 1
ATOM 8094 C CA . VAL C 1 232 ? 54.365 51.554 72.697 1.00 31.90 232 VAL C CA 1
ATOM 8095 C C . VAL C 1 232 ? 55.179 50.539 73.495 1.00 29.11 232 VAL C C 1
ATOM 8096 O O . VAL C 1 232 ? 55.603 50.822 74.615 1.00 31.15 232 VAL C O 1
ATOM 8100 N N . PRO C 1 233 ? 55.422 49.317 72.975 1.00 30.78 233 PRO C N 1
ATOM 8101 C CA . PRO C 1 233 ? 56.038 48.271 73.793 1.00 30.85 233 PRO C CA 1
ATOM 8102 C C . PRO C 1 233 ? 57.284 48.777 74.534 1.00 28.93 233 PRO C C 1
ATOM 8103 O O . PRO C 1 233 ? 58.193 49.320 73.909 1.00 29.46 233 PRO C O 1
ATOM 8107 N N . LEU C 1 234 ? 57.275 48.623 75.842 1.00 27.16 234 LEU C N 1
ATOM 8108 C CA . LEU C 1 234 ? 58.384 49.057 76.714 1.00 28.94 234 LEU C CA 1
ATOM 8109 C C . LEU C 1 234 ? 59.724 48.511 76.191 1.00 27.74 234 LEU C C 1
ATOM 8110 O O . LEU C 1 234 ? 60.719 49.239 76.270 1.00 29.34 234 LEU C O 1
ATOM 8115 N N . VAL C 1 235 ? 59.778 47.273 75.729 1.00 28.05 235 VAL C N 1
ATOM 8116 C CA . VAL C 1 235 ? 61.060 46.685 75.251 1.00 28.90 235 VAL C CA 1
ATOM 8117 C C . VAL C 1 235 ? 61.617 47.543 74.103 1.00 29.79 235 VAL C C 1
ATOM 8118 O O . VAL C 1 235 ? 62.826 47.777 74.045 1.00 30.01 235 VAL C O 1
ATOM 8122 N N . TYR C 1 236 ? 60.757 47.996 73.210 1.00 26.48 236 TYR C N 1
ATOM 8123 C CA . TYR C 1 236 ? 61.198 48.781 72.037 1.00 27.08 236 TYR C CA 1
ATOM 8124 C C . TYR C 1 236 ? 61.778 50.122 72.499 1.00 26.24 236 TYR C C 1
ATOM 8125 O O . TYR C 1 236 ? 62.861 50.541 72.046 1.00 27.21 236 TYR C O 1
ATOM 8134 N N . THR C 1 237 ? 61.075 50.786 73.409 1.00 27.47 237 THR C N 1
ATOM 8135 C CA . THR C 1 237 ? 61.520 52.072 73.982 1.00 27.88 237 THR C CA 1
ATOM 8136 C C . THR C 1 237 ? 62.871 51.885 74.675 1.00 27.28 237 THR C C 1
ATOM 8137 O O . THR C 1 237 ? 63.775 52.729 74.475 1.00 27.27 237 THR C O 1
ATOM 8141 N N . GLN C 1 238 ? 62.992 50.831 75.466 1.00 26.88 238 GLN C N 1
ATOM 8142 C CA . GLN C 1 238 ? 64.275 50.530 76.161 1.00 29.69 238 GLN C CA 1
ATOM 8143 C C . GLN C 1 238 ? 65.387 50.270 75.145 1.00 28.31 238 GLN C C 1
ATOM 8144 O O . GLN C 1 238 ? 66.515 50.743 75.373 1.00 31.59 238 GLN C O 1
ATOM 8150 N N . VAL C 1 239 ? 65.080 49.536 74.081 1.00 28.85 239 VAL C N 1
ATOM 8151 C CA . VAL C 1 239 ? 66.106 49.203 73.050 1.00 30.12 239 VAL C CA 1
ATOM 8152 C C . VAL C 1 239 ? 66.626 50.506 72.449 1.00 30.00 239 VAL C C 1
ATOM 8153 O O . VAL C 1 239 ? 67.850 50.683 72.333 1.00 30.48 239 VAL C O 1
ATOM 8157 N N . VAL C 1 240 ? 65.726 51.402 72.054 1.00 31.16 240 VAL C N 1
ATOM 8158 C CA A VAL C 1 240 ? 66.164 52.643 71.361 0.50 30.88 240 VAL C CA 1
ATOM 8159 C CA B VAL C 1 240 ? 66.151 52.649 71.366 0.50 30.77 240 VAL C CA 1
ATOM 8160 C C . VAL C 1 240 ? 66.950 53.510 72.351 1.00 29.87 240 VAL C C 1
ATOM 8161 O O . VAL C 1 240 ? 67.994 54.080 71.947 1.00 29.60 240 VAL C O 1
ATOM 8168 N N . THR C 1 241 ? 66.479 53.605 73.579 1.00 29.24 241 THR C N 1
ATOM 8169 C CA . THR C 1 241 ? 67.161 54.423 74.598 1.00 30.01 241 THR C CA 1
ATOM 8170 C C . THR C 1 241 ? 68.568 53.861 74.833 1.00 33.37 241 THR C C 1
ATOM 8171 O O . THR C 1 241 ? 69.533 54.663 74.951 1.00 32.83 241 THR C O 1
ATOM 8175 N N . ILE C 1 242 ? 68.679 52.542 74.948 1.00 31.18 242 ILE C N 1
ATOM 8176 C CA . ILE C 1 242 ? 69.997 51.893 75.202 1.00 32.83 242 ILE C CA 1
ATOM 8177 C C . ILE C 1 242 ? 70.921 52.159 74.013 1.00 31.57 242 ILE C C 1
ATOM 8178 O O . ILE C 1 242 ? 72.102 52.445 74.259 1.00 34.86 242 ILE C O 1
ATOM 8183 N N . ALA C 1 243 ? 70.434 52.039 72.786 1.00 31.35 243 ALA C N 1
ATOM 8184 C CA . ALA C 1 243 ? 71.259 52.299 71.591 1.00 34.43 243 ALA C CA 1
ATOM 8185 C C . ALA C 1 243 ? 71.795 53.743 71.645 1.00 34.61 243 ALA C C 1
ATOM 8186 O O . ALA C 1 243 ? 73.020 53.960 71.466 1.00 36.89 243 ALA C O 1
ATOM 8188 N N . LEU C 1 244 ? 70.913 54.697 71.925 1.00 35.31 244 LEU C N 1
ATOM 8189 C CA . LEU C 1 244 ? 71.320 56.119 71.957 1.00 36.38 244 LEU C CA 1
ATOM 8190 C C . LEU C 1 244 ? 72.368 56.341 73.054 1.00 37.30 244 LEU C C 1
ATOM 8191 O O . LEU C 1 244 ? 73.402 57.008 72.785 1.00 36.68 244 LEU C O 1
ATOM 8196 N N . TYR C 1 245 ? 72.125 55.811 74.240 1.00 35.18 245 TYR C N 1
ATOM 8197 C CA . TYR C 1 245 ? 73.038 56.041 75.384 1.00 37.91 245 TYR C CA 1
ATOM 8198 C C . TYR C 1 245 ? 74.369 55.316 75.157 1.00 38.74 245 TYR C C 1
ATOM 8199 O O . TYR C 1 245 ? 75.399 55.828 75.630 1.00 40.73 245 TYR C O 1
ATOM 8208 N N . SER C 1 246 ? 74.356 54.179 74.470 1.00 36.16 246 SER C N 1
ATOM 8209 C CA . SER C 1 246 ? 75.599 53.450 74.115 1.00 38.36 246 SER C CA 1
ATOM 8210 C C . SER C 1 246 ? 76.436 54.326 73.186 1.00 36.03 246 SER C C 1
ATOM 8211 O O . SER C 1 246 ? 77.675 54.443 73.412 1.00 41.49 246 SER C O 1
ATOM 8214 N N . TYR C 1 247 ? 75.792 54.913 72.186 1.00 35.37 247 TYR C N 1
ATOM 8215 C CA . TYR C 1 247 ? 76.503 55.825 71.266 1.00 37.13 247 TYR C CA 1
ATOM 8216 C C . TYR C 1 247 ? 77.068 57.001 72.073 1.00 36.25 247 TYR C C 1
ATOM 8217 O O . TYR C 1 247 ? 78.201 57.430 71.808 1.00 40.84 247 TYR C O 1
ATOM 8226 N N . PHE C 1 248 ? 76.293 57.536 73.007 1.00 36.08 248 PHE C N 1
ATOM 8227 C CA . PHE C 1 248 ? 76.733 58.686 73.828 1.00 39.16 248 PHE C CA 1
ATOM 8228 C C . PHE C 1 248 ? 77.930 58.287 74.682 1.00 40.10 248 PHE C C 1
ATOM 8229 O O . PHE C 1 248 ? 78.844 59.122 74.830 1.00 37.57 248 PHE C O 1
ATOM 8237 N N . LEU C 1 249 ? 77.937 57.081 75.235 1.00 38.89 249 LEU C N 1
ATOM 8238 C CA . LEU C 1 249 ? 79.105 56.603 76.032 1.00 42.66 249 LEU C CA 1
ATOM 8239 C C . LEU C 1 249 ? 80.337 56.531 75.120 1.00 41.07 249 LEU C C 1
ATOM 8240 O O . LEU C 1 249 ? 81.424 57.063 75.512 1.00 48.20 249 LEU C O 1
ATOM 8245 N N . ALA C 1 250 ? 80.190 55.903 73.955 1.00 42.90 250 ALA C N 1
ATOM 8246 C CA . ALA C 1 250 ? 81.311 55.741 73.000 1.00 44.02 250 ALA C CA 1
ATOM 8247 C C . ALA C 1 250 ? 81.834 57.130 72.604 1.00 47.53 250 ALA C C 1
ATOM 8248 O O . ALA C 1 250 ? 83.031 57.280 72.416 1.00 53.12 250 ALA C O 1
ATOM 8250 N N . CYS C 1 251 ? 80.964 58.122 72.441 1.00 48.57 251 CYS C N 1
ATOM 8251 C CA . CYS C 1 251 ? 81.388 59.494 72.060 1.00 46.19 251 CYS C CA 1
ATOM 8252 C C . CYS C 1 251 ? 82.044 60.181 73.255 1.00 47.05 251 CYS C C 1
ATOM 8253 O O . CYS C 1 251 ? 83.050 60.868 73.073 1.00 51.23 251 CYS C O 1
ATOM 8256 N N . LEU C 1 252 ? 81.489 60.003 74.444 1.00 46.55 252 LEU C N 1
ATOM 8257 C CA . LEU C 1 252 ? 81.999 60.675 75.663 1.00 48.53 252 LEU C CA 1
ATOM 8258 C C . LEU C 1 252 ? 83.450 60.242 75.895 1.00 53.40 252 LEU C C 1
ATOM 8259 O O . LEU C 1 252 ? 84.256 61.073 76.279 1.00 54.16 252 LEU C O 1
ATOM 8264 N N . ILE C 1 253 ? 83.778 58.990 75.622 1.00 50.71 253 ILE C N 1
ATOM 8265 C CA . ILE C 1 253 ? 85.177 58.521 75.790 1.00 48.34 253 ILE C CA 1
ATOM 8266 C C . ILE C 1 253 ? 85.969 58.797 74.511 1.00 44.64 253 ILE C C 1
ATOM 8267 O O . ILE C 1 253 ? 87.057 59.366 74.600 1.00 45.81 253 ILE C O 1
ATOM 8272 N N . GLY C 1 254 ? 85.467 58.381 73.351 1.00 41.10 254 GLY C N 1
ATOM 8273 C CA . GLY C 1 254 ? 86.242 58.351 72.093 1.00 41.49 254 GLY C CA 1
ATOM 8274 C C . GLY C 1 254 ? 86.432 59.715 71.453 1.00 39.40 254 GLY C C 1
ATOM 8275 O O . GLY C 1 254 ? 87.290 59.825 70.599 1.00 39.48 254 GLY C O 1
ATOM 8276 N N . ARG C 1 255 ? 85.660 60.727 71.843 1.00 38.59 255 ARG C N 1
ATOM 8277 C CA . ARG C 1 255 ? 85.750 62.076 71.231 1.00 40.22 255 ARG C CA 1
ATOM 8278 C C . ARG C 1 255 ? 86.612 62.994 72.089 1.00 38.49 255 ARG C C 1
ATOM 8279 O O . ARG C 1 255 ? 86.682 64.184 71.769 1.00 36.91 255 ARG C O 1
ATOM 8287 N N . GLN C 1 256 ? 87.239 62.481 73.134 1.00 35.31 256 GLN C N 1
ATOM 8288 C CA . GLN C 1 256 ? 88.172 63.287 73.955 1.00 38.06 256 GLN C CA 1
ATOM 8289 C C . GLN C 1 256 ? 89.320 63.763 73.069 1.00 35.79 256 GLN C C 1
ATOM 8290 O O . GLN C 1 256 ? 89.836 62.974 72.246 1.00 35.38 256 GLN C O 1
ATOM 8296 N N . PHE C 1 257 ? 89.732 65.002 73.258 1.00 36.07 257 PHE C N 1
ATOM 8297 C CA . PHE C 1 257 ? 90.909 65.568 72.561 1.00 40.35 257 PHE C CA 1
ATOM 8298 C C . PHE C 1 257 ? 92.159 65.041 73.250 1.00 41.16 257 PHE C C 1
ATOM 8299 O O . PHE C 1 257 ? 92.367 65.328 74.446 1.00 47.93 257 PHE C O 1
ATOM 8307 N N . LEU C 1 258 ? 92.985 64.320 72.507 1.00 40.61 258 LEU C N 1
ATOM 8308 C CA . LEU C 1 258 ? 94.259 63.783 73.036 1.00 45.32 258 LEU C CA 1
ATOM 8309 C C . LEU C 1 258 ? 95.397 64.760 72.743 1.00 49.03 258 LEU C C 1
ATOM 8310 O O . LEU C 1 258 ? 95.267 65.618 71.833 1.00 47.56 258 LEU C O 1
ATOM 8315 N N . ASP C 1 259 ? 96.483 64.602 73.486 1.00 53.16 259 ASP C N 1
ATOM 8316 C CA . ASP C 1 259 ? 97.683 65.456 73.341 1.00 54.54 259 ASP C CA 1
ATOM 8317 C C . ASP C 1 259 ? 98.206 65.313 71.920 1.00 51.73 259 ASP C C 1
ATOM 8318 O O . ASP C 1 259 ? 98.586 64.220 71.506 1.00 49.03 259 ASP C O 1
ATOM 8323 N N . PRO C 1 260 ? 98.222 66.391 71.104 1.00 54.01 260 PRO C N 1
ATOM 8324 C CA . PRO C 1 260 ? 98.760 66.290 69.750 1.00 57.95 260 PRO C CA 1
ATOM 8325 C C . PRO C 1 260 ? 100.228 65.848 69.686 1.00 59.87 260 PRO C C 1
ATOM 8326 O O . PRO C 1 260 ? 100.609 65.253 68.687 1.00 59.07 260 PRO C O 1
ATOM 8330 N N . ALA C 1 261 ? 101.004 66.096 70.741 1.00 61.52 261 ALA C N 1
ATOM 8331 C CA . ALA C 1 261 ? 102.441 65.732 70.771 1.00 66.54 261 ALA C CA 1
ATOM 8332 C C . ALA C 1 261 ? 102.620 64.222 70.590 1.00 68.58 261 ALA C C 1
ATOM 8333 O O . ALA C 1 261 ? 103.593 63.817 69.923 1.00 75.19 261 ALA C O 1
ATOM 8335 N N . GLN C 1 262 ? 101.691 63.423 71.104 1.00 66.61 262 GLN C N 1
ATOM 8336 C CA . GLN C 1 262 ? 101.779 61.948 70.994 1.00 66.77 262 GLN C CA 1
ATOM 8337 C C . GLN C 1 262 ? 101.688 61.514 69.530 1.00 65.87 262 GLN C C 1
ATOM 8338 O O . GLN C 1 262 ? 102.104 60.387 69.238 1.00 71.46 262 GLN C O 1
ATOM 8344 N N . GLY C 1 263 ? 101.180 62.375 68.646 1.00 66.21 263 GLY C N 1
ATOM 8345 C CA . GLY C 1 263 ? 101.144 62.113 67.197 1.00 65.81 263 GLY C CA 1
ATOM 8346 C C . GLY C 1 263 ? 100.265 60.929 66.844 1.00 67.80 263 GLY C C 1
ATOM 8347 O O . GLY C 1 263 ? 100.608 60.204 65.893 1.00 71.39 263 GLY C O 1
ATOM 8348 N N . TYR C 1 264 ? 99.162 60.731 67.560 1.00 68.40 264 TYR C N 1
ATOM 8349 C CA . TYR C 1 264 ? 98.170 59.689 67.205 1.00 66.51 264 TYR C CA 1
ATOM 8350 C C . TYR C 1 264 ? 97.497 60.083 65.893 1.00 69.51 264 TYR C C 1
ATOM 8351 O O . TYR C 1 264 ? 97.239 61.282 65.655 1.00 72.12 264 TYR C O 1
ATOM 8360 N N . LYS C 1 265 ? 97.219 59.085 65.066 1.00 76.46 265 LYS C N 1
ATOM 8361 C CA . LYS C 1 265 ? 96.489 59.286 63.791 1.00 82.66 265 LYS C CA 1
ATOM 8362 C C . LYS C 1 265 ? 95.125 59.919 64.074 1.00 80.49 265 LYS C C 1
ATOM 8363 O O . LYS C 1 265 ? 94.403 59.436 64.962 1.00 81.61 265 LYS C O 1
ATOM 8369 N N . ASP C 1 266 ? 94.813 60.989 63.343 1.00 80.20 266 ASP C N 1
ATOM 8370 C CA . ASP C 1 266 ? 93.533 61.744 63.443 1.00 78.67 266 ASP C CA 1
ATOM 8371 C C . ASP C 1 266 ? 93.393 62.430 64.808 1.00 73.56 266 ASP C C 1
ATOM 8372 O O . ASP C 1 266 ? 92.270 62.838 65.143 1.00 71.60 266 ASP C O 1
ATOM 8377 N N . HIS C 1 267 ? 94.476 62.588 65.565 1.00 69.86 267 HIS C N 1
ATOM 8378 C CA . HIS C 1 267 ? 94.494 63.410 66.800 1.00 64.78 267 HIS C CA 1
ATOM 8379 C C . HIS C 1 267 ? 95.675 64.366 66.721 1.00 64.16 267 HIS C C 1
ATOM 8380 O O . HIS C 1 267 ? 96.747 64.037 67.247 1.00 71.56 267 HIS C O 1
ATOM 8387 N N . ASP C 1 268 ? 95.500 65.482 66.022 1.00 65.31 268 ASP C N 1
ATOM 8388 C CA . ASP C 1 268 ? 96.562 66.501 65.852 1.00 68.79 268 ASP C CA 1
ATOM 8389 C C . ASP C 1 268 ? 96.032 67.901 66.170 1.00 63.68 268 ASP C C 1
ATOM 8390 O O . ASP C 1 268 ? 96.821 68.853 66.117 1.00 65.44 268 ASP C O 1
ATOM 8395 N N . LEU C 1 269 ? 94.751 68.034 66.501 1.00 57.44 269 LEU C N 1
ATOM 8396 C CA . LEU C 1 269 ? 94.138 69.338 66.821 1.00 56.39 269 LEU C CA 1
ATOM 8397 C C . LEU C 1 269 ? 93.359 69.207 68.123 1.00 56.57 269 LEU C C 1
ATOM 8398 O O . LEU C 1 269 ? 92.533 68.281 68.240 1.00 60.08 269 LEU C O 1
ATOM 8403 N N . ASP C 1 270 ? 93.596 70.128 69.047 1.00 54.04 270 ASP C N 1
ATOM 8404 C CA . ASP C 1 270 ? 92.915 70.149 70.359 1.00 56.52 270 ASP C CA 1
ATOM 8405 C C . ASP C 1 270 ? 92.083 71.426 70.434 1.00 55.19 270 ASP C C 1
ATOM 8406 O O . ASP C 1 270 ? 92.618 72.476 70.828 1.00 58.34 270 ASP C O 1
ATOM 8411 N N . LEU C 1 271 ? 90.805 71.322 70.093 1.00 55.32 271 LEU C N 1
ATOM 8412 C CA . LEU C 1 271 ? 89.871 72.471 70.147 1.00 57.13 271 LEU C CA 1
ATOM 8413 C C . LEU C 1 271 ? 89.334 72.666 71.558 1.00 54.68 271 LEU C C 1
ATOM 8414 O O . LEU C 1 271 ? 88.723 73.720 71.783 1.00 59.88 271 LEU C O 1
ATOM 8419 N N . CYS C 1 272 ? 89.487 71.687 72.458 1.00 55.74 272 CYS C N 1
ATOM 8420 C CA . CYS C 1 272 ? 89.124 71.791 73.899 1.00 61.18 272 CYS C CA 1
ATOM 8421 C C . CYS C 1 272 ? 87.601 71.769 74.090 1.00 61.40 272 CYS C C 1
ATOM 8422 O O . CYS C 1 272 ? 87.145 71.658 75.237 1.00 68.83 272 CYS C O 1
ATOM 8425 N N . VAL C 1 273 ? 86.833 71.860 73.014 1.00 56.42 273 VAL C N 1
ATOM 8426 C CA . VAL C 1 273 ? 85.352 71.787 73.075 1.00 55.61 273 VAL C CA 1
ATOM 8427 C C . VAL C 1 273 ? 84.903 70.957 71.884 1.00 48.72 273 VAL C C 1
ATOM 8428 O O . VAL C 1 273 ? 85.198 71.303 70.743 1.00 47.06 273 VAL C O 1
ATOM 8432 N N . PRO C 1 274 ? 84.200 69.826 72.105 1.00 45.65 274 PRO C N 1
ATOM 8433 C CA . PRO C 1 274 ? 83.840 68.948 70.996 1.00 47.37 274 PRO C CA 1
ATOM 8434 C C . PRO C 1 274 ? 82.591 69.468 70.263 1.00 45.73 274 PRO C C 1
ATOM 8435 O O . PRO C 1 274 ? 81.485 68.979 70.476 1.00 46.14 274 PRO C O 1
ATOM 8439 N N . ILE C 1 275 ? 82.796 70.439 69.386 1.00 43.42 275 ILE C N 1
ATOM 8440 C CA . ILE C 1 275 ? 81.685 71.196 68.747 1.00 48.70 275 ILE C CA 1
ATOM 8441 C C . ILE C 1 275 ? 80.817 70.221 67.959 1.00 42.10 275 ILE C C 1
ATOM 8442 O O . ILE C 1 275 ? 79.588 70.219 68.163 1.00 45.93 275 ILE C O 1
ATOM 8447 N N . PHE C 1 276 ? 81.420 69.400 67.112 1.00 39.20 276 PHE C N 1
ATOM 8448 C CA . PHE C 1 276 ? 80.648 68.514 66.209 1.00 43.94 276 PHE C CA 1
ATOM 8449 C C . PHE C 1 276 ? 80.014 67.381 67.009 1.00 42.12 276 PHE C C 1
ATOM 8450 O O . PHE C 1 276 ? 78.922 66.955 66.642 1.00 43.67 276 PHE C O 1
ATOM 8458 N N . THR C 1 277 ? 80.664 66.917 68.064 1.00 37.50 277 THR C N 1
ATOM 8459 C CA . THR C 1 277 ? 80.066 65.891 68.941 1.00 39.98 277 THR C CA 1
ATOM 8460 C C . THR C 1 277 ? 78.862 66.508 69.657 1.00 38.47 277 THR C C 1
ATOM 8461 O O . THR C 1 277 ? 77.866 65.810 69.823 1.00 37.95 277 THR C O 1
ATOM 8465 N N . LEU C 1 278 ? 78.963 67.753 70.104 1.00 35.67 278 LEU C N 1
ATOM 8466 C CA . LEU C 1 278 ? 77.813 68.433 70.751 1.00 37.47 278 LEU C CA 1
ATOM 8467 C C . LEU C 1 278 ? 76.674 68.584 69.742 1.00 37.22 278 LEU C C 1
ATOM 8468 O O . LEU C 1 278 ? 75.521 68.361 70.130 1.00 37.02 278 LEU C O 1
ATOM 8473 N N . LEU C 1 279 ? 76.987 68.917 68.494 1.00 34.80 279 LEU C N 1
ATOM 8474 C CA . LEU C 1 279 ? 75.939 69.043 67.448 1.00 36.43 279 LEU C CA 1
ATOM 8475 C C . LEU C 1 279 ? 75.319 67.666 67.187 1.00 35.48 279 LEU C C 1
ATOM 8476 O O . LEU C 1 279 ? 74.101 67.601 67.052 1.00 39.87 279 LEU C O 1
ATOM 8481 N N . GLN C 1 280 ? 76.126 66.617 67.141 1.00 36.21 280 GLN C N 1
ATOM 8482 C CA . GLN C 1 280 ? 75.613 65.239 66.958 1.00 40.88 280 GLN C CA 1
ATOM 8483 C C . GLN C 1 280 ? 74.720 64.871 68.143 1.00 36.02 280 GLN C C 1
ATOM 8484 O O . GLN C 1 280 ? 73.684 64.240 67.921 1.00 36.89 280 GLN C O 1
ATOM 8490 N N . PHE C 1 281 ? 75.124 65.205 69.356 1.00 36.04 281 PHE C N 1
ATOM 8491 C CA . PHE C 1 281 ? 74.323 64.899 70.559 1.00 38.07 281 PHE C CA 1
ATOM 8492 C C . PHE C 1 281 ? 72.997 65.633 70.448 1.00 37.26 281 PHE C C 1
ATOM 8493 O O . PHE C 1 281 ? 71.958 65.037 70.707 1.00 37.72 281 PHE C O 1
ATOM 8501 N N . PHE C 1 282 ? 73.022 66.904 70.089 1.00 38.06 282 PHE C N 1
ATOM 8502 C CA . PHE C 1 282 ? 71.774 67.677 69.902 1.00 40.67 282 PHE C CA 1
ATOM 8503 C C . PHE C 1 282 ? 70.894 66.978 68.862 1.00 40.45 282 PHE C C 1
ATOM 8504 O O . PHE C 1 282 ? 69.742 66.690 69.144 1.00 44.80 282 PHE C O 1
ATOM 8512 N N . PHE C 1 283 ? 71.454 66.655 67.711 1.00 35.40 283 PHE C N 1
ATOM 8513 C CA . PHE C 1 283 ? 70.744 65.935 66.629 1.00 38.67 283 PHE C CA 1
ATOM 8514 C C . PHE C 1 283 ? 70.079 64.662 67.182 1.00 35.52 283 PHE C C 1
ATOM 8515 O O . PHE C 1 283 ? 68.879 64.553 67.144 1.00 33.93 283 PHE C O 1
ATOM 8523 N N . TYR C 1 284 ? 70.850 63.731 67.716 1.00 32.53 284 TYR C N 1
ATOM 8524 C CA . TYR C 1 284 ? 70.345 62.381 68.070 1.00 36.63 284 TYR C CA 1
ATOM 8525 C C . TYR C 1 284 ? 69.437 62.431 69.298 1.00 32.39 284 TYR C C 1
ATOM 8526 O O . TYR C 1 284 ? 68.337 61.843 69.260 1.00 35.06 284 TYR C O 1
ATOM 8535 N N . ALA C 1 285 ? 69.870 63.155 70.327 1.00 30.94 285 ALA C N 1
ATOM 8536 C CA . ALA C 1 285 ? 69.084 63.269 71.578 1.00 31.79 285 ALA C CA 1
ATOM 8537 C C . ALA C 1 285 ? 67.780 64.008 71.288 1.00 30.51 285 ALA C C 1
ATOM 8538 O O . ALA C 1 285 ? 66.731 63.605 71.840 1.00 32.92 285 ALA C O 1
ATOM 8540 N N . GLY C 1 286 ? 67.816 65.028 70.426 1.00 28.19 286 GLY C N 1
ATOM 8541 C CA . GLY C 1 286 ? 66.588 65.742 70.035 1.00 30.26 286 GLY C CA 1
ATOM 8542 C C . GLY C 1 286 ? 65.696 64.843 69.213 1.00 27.55 286 GLY C C 1
ATOM 8543 O O . GLY C 1 286 ? 64.451 64.940 69.342 1.00 29.93 286 GLY C O 1
ATOM 8544 N N . TRP C 1 287 ? 66.301 64.017 68.357 1.00 26.63 287 TRP C N 1
ATOM 8545 C CA . TRP C 1 287 ? 65.527 63.073 67.527 1.00 28.50 287 TRP C CA 1
ATOM 8546 C C . TRP C 1 287 ? 64.731 62.165 68.465 1.00 27.62 287 TRP C C 1
ATOM 8547 O O . TRP C 1 287 ? 63.540 61.912 68.187 1.00 30.14 287 TRP C O 1
ATOM 8558 N N . LEU C 1 288 ? 65.375 61.668 69.516 1.00 26.37 288 LEU C N 1
ATOM 8559 C CA . LEU C 1 288 ? 64.666 60.820 70.503 1.00 30.09 288 LEU C CA 1
ATOM 8560 C C . LEU C 1 288 ? 63.683 61.666 71.327 1.00 30.35 288 LEU C C 1
ATOM 8561 O O . LEU C 1 288 ? 62.632 61.134 71.728 1.00 29.11 288 LEU C O 1
ATOM 8566 N N . LYS C 1 289 ? 64.017 62.923 71.606 1.00 27.90 289 LYS C N 1
ATOM 8567 C CA . LYS C 1 289 ? 63.103 63.808 72.374 1.00 31.01 289 LYS C CA 1
ATOM 8568 C C . LYS C 1 289 ? 61.808 64.026 71.596 1.00 26.97 289 LYS C C 1
ATOM 8569 O O . LYS C 1 289 ? 60.761 64.276 72.228 1.00 29.90 289 LYS C O 1
ATOM 8575 N N . VAL C 1 290 ? 61.866 63.957 70.267 1.00 27.57 290 VAL C N 1
ATOM 8576 C CA . VAL C 1 290 ? 60.622 63.971 69.454 1.00 29.11 290 VAL C CA 1
ATOM 8577 C C . VAL C 1 290 ? 59.664 62.902 70.016 1.00 29.38 290 VAL C C 1
ATOM 8578 O O . VAL C 1 290 ? 58.513 63.238 70.413 1.00 30.32 290 VAL C O 1
ATOM 8582 N N . ALA C 1 291 ? 60.138 61.659 70.119 1.00 29.74 291 ALA C N 1
ATOM 8583 C CA . ALA C 1 291 ? 59.323 60.537 70.650 1.00 29.54 291 ALA C CA 1
ATOM 8584 C C . ALA C 1 291 ? 58.990 60.787 72.122 1.00 28.47 291 ALA C C 1
ATOM 8585 O O . ALA C 1 291 ? 57.833 60.541 72.535 1.00 30.73 291 ALA C O 1
ATOM 8587 N N . GLU C 1 292 ? 59.948 61.304 72.894 1.00 26.95 292 GLU C N 1
ATOM 8588 C CA . GLU C 1 292 ? 59.725 61.501 74.339 1.00 28.80 292 GLU C CA 1
ATOM 8589 C C . GLU C 1 292 ? 58.537 62.443 74.565 1.00 30.05 292 GLU C C 1
ATOM 8590 O O . GLU C 1 292 ? 57.715 62.175 75.458 1.00 32.28 292 GLU C O 1
ATOM 8596 N N . GLN C 1 293 ? 58.437 63.480 73.750 1.00 27.25 293 GLN C N 1
ATOM 8597 C CA . GLN C 1 293 ? 57.320 64.441 73.868 1.00 31.66 293 GLN C CA 1
ATOM 8598 C C . GLN C 1 293 ? 56.043 63.810 73.312 1.00 25.86 293 GLN C C 1
ATOM 8599 O O . GLN C 1 293 ? 54.984 63.987 73.935 1.00 26.74 293 GLN C O 1
ATOM 8605 N N . LEU C 1 294 ? 56.137 63.119 72.185 1.00 26.62 294 LEU C N 1
ATOM 8606 C CA . LEU C 1 294 ? 54.918 62.678 71.465 1.00 27.31 294 LEU C CA 1
ATOM 8607 C C . LEU C 1 294 ? 54.374 61.352 72.010 1.00 28.13 294 LEU C C 1
ATOM 8608 O O . LEU C 1 294 ? 53.248 61.007 71.631 1.00 31.98 294 LEU C O 1
ATOM 8613 N N . ILE C 1 295 ? 55.150 60.587 72.759 1.00 24.91 295 ILE C N 1
ATOM 8614 C CA . ILE C 1 295 ? 54.727 59.214 73.132 1.00 28.11 295 ILE C CA 1
ATOM 8615 C C . ILE C 1 295 ? 53.432 59.287 73.951 1.00 28.11 295 ILE C C 1
ATOM 8616 O O . ILE C 1 295 ? 52.597 58.385 73.832 1.00 31.07 295 ILE C O 1
ATOM 8621 N N . ASN C 1 296 ? 53.295 60.301 74.783 1.00 27.73 296 ASN C N 1
ATOM 8622 C CA . ASN C 1 296 ? 52.026 60.591 75.491 1.00 28.81 296 ASN C CA 1
ATOM 8623 C C . ASN C 1 296 ? 51.657 62.031 75.182 1.00 27.08 296 ASN C C 1
ATOM 8624 O O . ASN C 1 296 ? 52.128 62.938 75.848 1.00 27.14 296 ASN C O 1
ATOM 8629 N N . PRO C 1 297 ? 50.783 62.283 74.190 1.00 26.99 297 PRO C N 1
ATOM 8630 C CA . PRO C 1 297 ? 50.460 63.654 73.800 1.00 27.59 297 PRO C CA 1
ATOM 8631 C C . PRO C 1 297 ? 49.446 64.342 74.715 1.00 28.34 297 PRO C C 1
ATOM 8632 O O . PRO C 1 297 ? 49.140 65.486 74.484 1.00 30.79 297 PRO C O 1
ATOM 8636 N N . PHE C 1 298 ? 48.976 63.653 75.745 1.00 28.45 298 PHE C N 1
ATOM 8637 C CA . PHE C 1 298 ? 47.929 64.181 76.647 1.00 31.49 298 PHE C CA 1
ATOM 8638 C C . PHE C 1 298 ? 48.545 64.649 77.956 1.00 34.10 298 PHE C C 1
ATOM 8639 O O . PHE C 1 298 ? 47.803 64.846 78.921 1.00 36.56 298 PHE C O 1
ATOM 8647 N N . GLY C 1 299 ? 49.852 64.881 77.986 1.00 35.24 299 GLY C N 1
ATOM 8648 C CA . GLY C 1 299 ? 50.522 65.478 79.150 1.00 34.03 299 GLY C CA 1
ATOM 8649 C C . GLY C 1 299 ? 50.442 66.989 79.139 1.00 35.33 299 GLY C C 1
ATOM 8650 O O . GLY C 1 299 ? 49.463 67.562 78.643 1.00 36.30 299 GLY C O 1
ATOM 8651 N N . GLU C 1 300 ? 51.476 67.640 79.648 1.00 37.95 300 GLU C N 1
ATOM 8652 C CA . GLU C 1 300 ? 51.519 69.117 79.751 1.00 43.45 300 GLU C CA 1
ATOM 8653 C C . GLU C 1 300 ? 52.742 69.661 79.003 1.00 38.91 300 GLU C C 1
ATOM 8654 O O . GLU C 1 300 ? 53.102 70.818 79.262 1.00 44.36 300 GLU C O 1
ATOM 8660 N N . ASP C 1 301 ? 53.323 68.898 78.077 1.00 38.95 301 ASP C N 1
ATOM 8661 C CA . ASP C 1 301 ? 54.404 69.443 77.212 1.00 36.89 301 ASP C CA 1
ATOM 8662 C C . ASP C 1 301 ? 53.855 70.606 76.383 1.00 39.68 301 ASP C C 1
ATOM 8663 O O . ASP C 1 301 ? 52.622 70.726 76.215 1.00 38.20 301 ASP C O 1
ATOM 8668 N N . ASP C 1 302 ? 54.736 71.443 75.862 1.00 39.75 302 ASP C N 1
ATOM 8669 C CA . ASP C 1 302 ? 54.317 72.605 75.044 1.00 38.65 302 ASP C CA 1
ATOM 8670 C C . ASP C 1 302 ? 53.558 72.113 73.813 1.00 34.91 302 ASP C C 1
ATOM 8671 O O . ASP C 1 302 ? 52.554 72.742 73.474 1.00 38.68 302 ASP C O 1
ATOM 8676 N N . ASP C 1 303 ? 53.997 71.022 73.205 1.00 34.99 303 ASP C N 1
ATOM 8677 C CA . ASP C 1 303 ? 53.386 70.522 71.958 1.00 37.38 303 ASP C CA 1
ATOM 8678 C C . ASP C 1 303 ? 52.358 69.425 72.239 1.00 35.20 303 ASP C C 1
ATOM 8679 O O . ASP C 1 303 ? 51.846 68.848 71.280 1.00 38.63 303 ASP C O 1
ATOM 8684 N N . ASP C 1 304 ? 52.042 69.152 73.498 1.00 31.66 304 ASP C N 1
ATOM 8685 C CA . ASP C 1 304 ? 50.938 68.219 73.821 1.00 28.80 304 ASP C CA 1
ATOM 8686 C C . ASP C 1 304 ? 49.606 68.861 73.438 1.00 28.44 304 ASP C C 1
ATOM 8687 O O . ASP C 1 304 ? 49.490 70.097 73.380 1.00 28.61 304 ASP C O 1
ATOM 8692 N N . PHE C 1 305 ? 48.610 68.027 73.216 1.00 28.66 305 PHE C N 1
ATOM 8693 C CA . PHE C 1 305 ? 47.284 68.498 72.764 1.00 29.35 305 PHE C CA 1
ATOM 8694 C C . PHE C 1 305 ? 46.641 69.388 73.817 1.00 29.78 305 PHE C C 1
ATOM 8695 O O . PHE C 1 305 ? 46.783 69.135 75.011 1.00 32.22 305 PHE C O 1
ATOM 8703 N N . GLU C 1 306 ? 45.950 70.417 73.352 1.00 30.93 306 GLU C N 1
ATOM 8704 C CA . GLU C 1 306 ? 45.252 71.374 74.240 1.00 32.90 306 GLU C CA 1
ATOM 8705 C C . GLU C 1 306 ? 43.865 70.816 74.575 1.00 31.02 306 GLU C C 1
ATOM 8706 O O . GLU C 1 306 ? 42.870 71.313 74.068 1.00 32.17 306 GLU C O 1
ATOM 8712 N N . THR C 1 307 ? 43.826 69.808 75.421 1.00 29.55 307 THR C N 1
ATOM 8713 C CA . THR C 1 307 ? 42.596 69.040 75.689 1.00 30.91 307 THR C CA 1
ATOM 8714 C C . THR C 1 307 ? 41.555 69.903 76.400 1.00 27.76 307 THR C C 1
ATOM 8715 O O . THR C 1 307 ? 40.372 69.816 76.024 1.00 31.30 307 THR C O 1
ATOM 8719 N N . ASN C 1 308 ? 41.969 70.732 77.347 1.00 27.40 308 ASN C N 1
ATOM 8720 C CA . ASN C 1 308 ? 40.999 71.591 78.074 1.00 29.82 308 ASN C CA 1
ATOM 8721 C C . ASN C 1 308 ? 40.363 72.605 77.127 1.00 28.53 308 ASN C C 1
ATOM 8722 O O . ASN C 1 308 ? 39.125 72.812 77.195 1.00 30.61 308 ASN C O 1
ATOM 8727 N N . PHE C 1 309 ? 41.167 73.183 76.255 1.00 28.71 309 PHE C N 1
ATOM 8728 C CA . PHE C 1 309 ? 40.645 74.100 75.222 1.00 30.42 309 PHE C CA 1
ATOM 8729 C C . PHE C 1 309 ? 39.608 73.365 74.366 1.00 28.48 309 PHE C C 1
ATOM 8730 O O . PHE C 1 309 ? 38.552 73.942 74.078 1.00 29.01 309 PHE C O 1
ATOM 8738 N N . LEU C 1 310 ? 39.895 72.139 73.963 1.00 29.37 310 LEU C N 1
ATOM 8739 C CA . LEU C 1 310 ? 38.964 71.359 73.116 1.00 30.12 310 LEU C CA 1
ATOM 8740 C C . LEU C 1 310 ? 37.684 71.038 73.885 1.00 29.60 310 LEU C C 1
ATOM 8741 O O . LEU C 1 310 ? 36.617 71.130 73.283 1.00 27.98 310 LEU C O 1
ATOM 8746 N N . ILE C 1 311 ? 37.786 70.691 75.166 1.00 27.62 311 ILE C N 1
ATOM 8747 C CA . ILE C 1 311 ? 36.564 70.447 75.974 1.00 28.78 311 ILE C CA 1
ATOM 8748 C C . ILE C 1 311 ? 35.701 71.704 75.951 1.00 28.67 311 ILE C C 1
ATOM 8749 O O . ILE C 1 311 ? 34.501 71.613 75.649 1.00 28.74 311 ILE C O 1
ATOM 8754 N N . ASP C 1 312 ? 36.305 72.852 76.244 1.00 28.50 312 ASP C N 1
ATOM 8755 C CA . ASP C 1 312 ? 35.555 74.132 76.291 1.00 29.62 312 ASP C CA 1
ATOM 8756 C C . ASP C 1 312 ? 34.928 74.447 74.931 1.00 26.65 312 ASP C C 1
ATOM 8757 O O . ASP C 1 312 ? 33.716 74.719 74.871 1.00 29.90 312 ASP C O 1
ATOM 8762 N N . ARG C 1 313 ? 35.720 74.355 73.869 1.00 25.02 313 ARG C N 1
ATOM 8763 C CA . ARG C 1 313 ? 35.242 74.691 72.506 1.00 27.19 313 ARG C CA 1
ATOM 8764 C C . ARG C 1 313 ? 34.081 73.753 72.158 1.00 26.43 313 ARG C C 1
ATOM 8765 O O . ARG C 1 313 ? 33.063 74.212 71.629 1.00 27.34 313 ARG C O 1
ATOM 8773 N N . ASN C 1 314 ? 34.289 72.456 72.369 1.00 26.00 314 ASN C N 1
ATOM 8774 C CA . ASN C 1 314 ? 33.299 71.436 71.955 1.00 27.62 314 ASN C CA 1
ATOM 8775 C C . ASN C 1 314 ? 31.989 71.684 72.681 1.00 27.50 314 ASN C C 1
ATOM 8776 O O . ASN C 1 314 ? 30.924 71.729 72.020 1.00 29.91 314 ASN C O 1
ATOM 8781 N N . PHE C 1 315 ? 32.053 71.887 73.981 1.00 26.59 315 PHE C N 1
ATOM 8782 C CA . PHE C 1 315 ? 30.819 72.098 74.762 1.00 28.84 315 PHE C CA 1
ATOM 8783 C C . PHE C 1 315 ? 30.087 73.355 74.275 1.00 27.80 315 PHE C C 1
ATOM 8784 O O . PHE C 1 315 ? 28.876 73.297 73.981 1.00 29.05 315 PHE C O 1
ATOM 8792 N N . GLN C 1 316 ? 30.821 74.454 74.160 1.00 27.30 316 GLN C N 1
ATOM 8793 C CA . GLN C 1 316 ? 30.221 75.757 73.790 1.00 27.45 316 GLN C CA 1
ATOM 8794 C C . GLN C 1 316 ? 29.586 75.671 72.395 1.00 24.61 316 GLN C C 1
ATOM 8795 O O . GLN C 1 316 ? 28.416 76.079 72.219 1.00 27.86 316 GLN C O 1
ATOM 8801 N N . VAL C 1 317 ? 30.323 75.128 71.440 1.00 25.08 317 VAL C N 1
ATOM 8802 C CA . VAL C 1 317 ? 29.832 75.069 70.042 1.00 27.05 317 VAL C CA 1
ATOM 8803 C C . VAL C 1 317 ? 28.636 74.111 69.964 1.00 26.08 317 VAL C C 1
ATOM 8804 O O . VAL C 1 317 ? 27.677 74.406 69.249 1.00 25.24 317 VAL C O 1
ATOM 8808 N N . SER C 1 318 ? 28.699 72.968 70.635 1.00 25.62 318 SER C N 1
ATOM 8809 C CA . SER C 1 318 ? 27.605 71.973 70.561 1.00 28.20 318 SER C CA 1
ATOM 8810 C C . SER C 1 318 ? 26.322 72.598 71.107 1.00 27.67 318 SER C C 1
ATOM 8811 O O . SER C 1 318 ? 25.231 72.451 70.473 1.00 29.27 318 SER C O 1
ATOM 8814 N N . MET C 1 319 ? 26.439 73.296 72.235 1.00 28.24 319 MET C N 1
ATOM 8815 C CA . MET C 1 319 ? 25.248 73.934 72.835 1.00 30.08 319 MET C CA 1
ATOM 8816 C C . MET C 1 319 ? 24.699 75.029 71.916 1.00 31.90 319 MET C C 1
ATOM 8817 O O . MET C 1 319 ? 23.475 75.061 71.684 1.00 32.99 319 MET C O 1
ATOM 8822 N N . LEU C 1 320 ? 25.580 75.841 71.351 1.00 30.11 320 LEU C N 1
ATOM 8823 C CA . LEU C 1 320 ? 25.141 76.871 70.376 1.00 32.00 320 LEU C CA 1
ATOM 8824 C C . LEU C 1 320 ? 24.369 76.187 69.240 1.00 28.75 320 LEU C C 1
ATOM 8825 O O . LEU C 1 320 ? 23.223 76.595 68.965 1.00 30.44 320 LEU C O 1
ATOM 8830 N N . ALA C 1 321 ? 24.962 75.154 68.643 1.00 27.38 321 ALA C N 1
ATOM 8831 C CA . ALA C 1 321 ? 24.436 74.531 67.412 1.00 27.36 321 ALA C CA 1
ATOM 8832 C C . ALA C 1 321 ? 23.051 73.952 67.683 1.00 28.48 321 ALA C C 1
ATOM 8833 O O . ALA C 1 321 ? 22.161 74.126 66.838 1.00 29.95 321 ALA C O 1
ATOM 8835 N N . VAL C 1 322 ? 22.850 73.304 68.834 1.00 26.82 322 VAL C N 1
ATOM 8836 C CA . VAL C 1 322 ? 21.592 72.531 69.029 1.00 27.57 322 VAL C CA 1
ATOM 8837 C C . VAL C 1 322 ? 20.552 73.360 69.777 1.00 28.14 322 VAL C C 1
ATOM 8838 O O . VAL C 1 322 ? 19.384 72.887 69.860 1.00 30.28 322 VAL C O 1
ATOM 8842 N N . ASP C 1 323 ? 20.937 74.504 70.350 1.00 30.50 323 ASP C N 1
ATOM 8843 C CA . ASP C 1 323 ? 19.971 75.304 71.140 1.00 32.47 323 ASP C CA 1
ATOM 8844 C C . ASP C 1 323 ? 19.727 76.656 70.475 1.00 33.14 323 ASP C C 1
ATOM 8845 O O . ASP C 1 323 ? 18.571 76.921 70.100 1.00 39.09 323 ASP C O 1
ATOM 8850 N N . GLU C 1 324 ? 20.754 77.489 70.353 1.00 36.98 324 GLU C N 1
ATOM 8851 C CA . GLU C 1 324 ? 20.559 78.859 69.806 1.00 39.49 324 GLU C CA 1
ATOM 8852 C C . GLU C 1 324 ? 20.225 78.777 68.315 1.00 34.34 324 GLU C C 1
ATOM 8853 O O . GLU C 1 324 ? 19.424 79.585 67.840 1.00 37.34 324 GLU C O 1
ATOM 8859 N N . MET C 1 325 ? 20.851 77.862 67.582 1.00 33.57 325 MET C N 1
ATOM 8860 C CA . MET C 1 325 ? 20.712 77.809 66.112 1.00 35.40 325 MET C CA 1
ATOM 8861 C C . MET C 1 325 ? 19.609 76.847 65.660 1.00 32.45 325 MET C C 1
ATOM 8862 O O . MET C 1 325 ? 19.428 76.715 64.450 1.00 39.02 325 MET C O 1
ATOM 8867 N N . TYR C 1 326 ? 18.897 76.193 66.562 1.00 30.64 326 TYR C N 1
ATOM 8868 C CA . TYR C 1 326 ? 17.816 75.280 66.137 1.00 31.09 326 TYR C CA 1
ATOM 8869 C C . TYR C 1 326 ? 16.725 76.065 65.413 1.00 32.28 326 TYR C C 1
ATOM 8870 O O . TYR C 1 326 ? 16.155 76.993 65.999 1.00 31.40 326 TYR C O 1
ATOM 8879 N N . ASP C 1 327 ? 16.437 75.662 64.177 1.00 36.23 327 ASP C N 1
ATOM 8880 C CA . ASP C 1 327 ? 15.318 76.202 63.374 1.00 39.87 327 ASP C CA 1
ATOM 8881 C C . ASP C 1 327 ? 15.370 77.729 63.393 1.00 38.83 327 ASP C C 1
ATOM 8882 O O . ASP C 1 327 ? 14.326 78.373 63.619 1.00 45.21 327 ASP C O 1
ATOM 8887 N N . ASP C 1 328 ? 16.554 78.288 63.191 1.00 40.93 328 ASP C N 1
ATOM 8888 C CA . ASP C 1 328 ? 16.773 79.752 63.258 1.00 44.89 328 ASP C CA 1
ATOM 8889 C C . ASP C 1 328 ? 17.432 80.218 61.963 1.00 44.20 328 ASP C C 1
ATOM 8890 O O . ASP C 1 328 ? 18.422 80.974 62.010 1.00 47.16 328 ASP C O 1
ATOM 8895 N N . LEU C 1 329 ? 16.851 79.813 60.847 1.00 45.09 329 LEU C N 1
ATOM 8896 C CA . LEU C 1 329 ? 17.397 80.122 59.510 1.00 46.69 329 LEU C CA 1
ATOM 8897 C C . LEU C 1 329 ? 17.061 81.565 59.140 1.00 46.03 329 LEU C C 1
ATOM 8898 O O . LEU C 1 329 ? 15.929 82.020 59.403 1.00 50.22 329 LEU C O 1
ATOM 8903 N N . ALA C 1 330 ? 17.982 82.236 58.461 1.00 49.10 330 ALA C N 1
ATOM 8904 C CA . ALA C 1 330 ? 17.665 83.462 57.693 1.00 50.78 330 ALA C CA 1
ATOM 8905 C C . ALA C 1 330 ? 16.684 83.097 56.573 1.00 52.76 330 ALA C C 1
ATOM 8906 O O . ALA C 1 330 ? 16.824 82.018 55.962 1.00 56.51 330 ALA C O 1
ATOM 8908 N N . VAL C 1 331 ? 15.750 83.983 56.265 1.00 56.95 331 VAL C N 1
ATOM 8909 C CA . VAL C 1 331 ? 14.686 83.670 55.271 1.00 60.17 331 VAL C CA 1
ATOM 8910 C C . VAL C 1 331 ? 15.341 83.296 53.938 1.00 53.07 331 VAL C C 1
ATOM 8911 O O . VAL C 1 331 ? 16.335 83.957 53.541 1.00 55.62 331 VAL C O 1
ATOM 8915 N N . LEU C 1 332 ? 14.807 82.270 53.280 1.00 52.40 332 LEU C N 1
ATOM 8916 C CA . LEU C 1 332 ? 15.280 81.859 51.929 1.00 51.65 332 LEU C CA 1
ATOM 8917 C C . LEU C 1 332 ? 15.185 83.069 51.000 1.00 52.06 332 LEU C C 1
ATOM 8918 O O . LEU C 1 332 ? 14.058 83.522 50.733 1.00 57.95 332 LEU C O 1
ATOM 8923 N N . GLU C 1 333 ? 16.320 83.552 50.510 1.00 51.86 333 GLU C N 1
ATOM 8924 C CA . GLU C 1 333 ? 16.331 84.668 49.545 1.00 54.93 333 GLU C CA 1
ATOM 8925 C C . GLU C 1 333 ? 17.288 84.355 48.404 1.00 50.73 333 GLU C C 1
ATOM 8926 O O . GLU C 1 333 ? 18.267 83.620 48.610 1.00 51.27 333 GLU C O 1
ATOM 8932 N N . LYS C 1 334 ? 17.028 84.965 47.262 1.00 46.02 334 LYS C N 1
ATOM 8933 C CA . LYS C 1 334 ? 17.836 84.780 46.047 1.00 49.32 334 LYS C CA 1
ATOM 8934 C C . LYS C 1 334 ? 19.256 85.281 46.294 1.00 47.57 334 LYS C C 1
ATOM 8935 O O . LYS C 1 334 ? 19.433 86.358 46.904 1.00 43.84 334 LYS C O 1
ATOM 8941 N N . ASP C 1 335 ? 20.226 84.503 45.846 1.00 44.99 335 ASP C N 1
ATOM 8942 C CA . ASP C 1 335 ? 21.654 84.827 46.046 1.00 46.12 335 ASP C CA 1
ATOM 8943 C C . ASP C 1 335 ? 22.087 85.829 44.971 1.00 42.96 335 ASP C C 1
ATOM 8944 O O . ASP C 1 335 ? 21.345 86.111 44.011 1.00 43.60 335 ASP C O 1
ATOM 8949 N N . LEU C 1 336 ? 23.287 86.353 45.132 1.00 44.82 336 LEU C N 1
ATOM 8950 C CA . LEU C 1 336 ? 23.852 87.366 44.211 1.00 46.49 336 LEU C CA 1
ATOM 8951 C C . LEU C 1 336 ? 23.931 86.816 42.780 1.00 45.42 336 LEU C C 1
ATOM 8952 O O . LEU C 1 336 ? 23.814 87.606 41.860 1.00 49.36 336 LEU C O 1
ATOM 8957 N N . TYR C 1 337 ? 24.131 85.515 42.608 1.00 44.84 337 TYR C N 1
ATOM 8958 C CA . TYR C 1 337 ? 24.348 84.894 41.278 1.00 47.20 337 TYR C CA 1
ATOM 8959 C C . TYR C 1 337 ? 23.084 84.191 40.784 1.00 45.68 337 TYR C C 1
ATOM 8960 O O . TYR C 1 337 ? 23.210 83.262 39.981 1.00 48.71 337 TYR C O 1
ATOM 8969 N N . TRP C 1 338 ? 21.908 84.598 41.249 1.00 50.17 338 TRP C N 1
ATOM 8970 C CA . TRP C 1 338 ? 20.632 83.961 40.830 1.00 54.05 338 TRP C CA 1
ATOM 8971 C C . TRP C 1 338 ? 20.439 84.109 39.318 1.00 59.96 338 TRP C C 1
ATOM 8972 O O . TRP C 1 338 ? 20.052 83.131 38.671 1.00 61.52 338 TRP C O 1
ATOM 8983 N N . ASP C 1 339 ? 20.699 85.292 38.776 1.00 68.90 339 ASP C N 1
ATOM 8984 C CA . ASP C 1 339 ? 20.407 85.615 37.358 1.00 82.76 339 ASP C CA 1
ATOM 8985 C C . ASP C 1 339 ? 21.616 85.315 36.464 1.00 89.34 339 ASP C C 1
ATOM 8986 O O . ASP C 1 339 ? 21.513 85.567 35.256 1.00 95.09 339 ASP C O 1
ATOM 8991 N N . ALA C 1 340 ? 22.731 84.838 37.017 1.00 92.82 340 ALA C N 1
ATOM 8992 C CA . ALA C 1 340 ? 23.959 84.547 36.246 1.00 96.00 340 ALA C CA 1
ATOM 8993 C C . ALA C 1 340 ? 24.033 83.041 36.008 1.00 107.29 340 ALA C C 1
ATOM 8994 O O . ALA C 1 340 ? 24.096 82.272 36.997 1.00 114.16 340 ALA C O 1
ATOM 8996 N N . ALA C 1 341 ? 24.034 82.634 34.742 1.00 115.87 341 ALA C N 1
ATOM 8997 C CA . ALA C 1 341 ? 24.211 81.216 34.345 1.00 122.25 341 ALA C CA 1
ATOM 8998 C C . ALA C 1 341 ? 25.546 80.703 34.892 1.00 122.15 341 ALA C C 1
ATOM 8999 O O . ALA C 1 341 ? 25.576 79.610 35.480 1.00 126.09 341 ALA C O 1
ATOM 9001 N N . GLU C 1 342 ? 26.605 81.487 34.739 1.00 119.93 342 GLU C N 1
ATOM 9002 C CA . GLU C 1 342 ? 27.916 81.203 35.368 1.00 116.62 342 GLU C CA 1
ATOM 9003 C C . GLU C 1 342 ? 28.002 81.961 36.694 1.00 109.46 342 GLU C C 1
ATOM 9004 O O . GLU C 1 342 ? 27.044 82.642 37.075 1.00 110.21 342 GLU C O 1
ATOM 9010 N N . ALA C 1 343 ? 29.141 81.878 37.361 1.00 97.44 343 ALA C N 1
ATOM 9011 C CA . ALA C 1 343 ? 29.379 82.629 38.610 1.00 91.62 343 ALA C CA 1
ATOM 9012 C C . ALA C 1 343 ? 30.858 82.574 38.968 1.00 82.52 343 ALA C C 1
ATOM 9013 O O . ALA C 1 343 ? 31.501 81.525 38.750 1.00 83.31 343 ALA C O 1
ATOM 9015 N N . ARG C 1 344 ? 31.371 83.677 39.494 1.00 70.59 344 ARG C N 1
ATOM 9016 C CA . ARG C 1 344 ? 32.729 83.721 40.070 1.00 69.61 344 ARG C CA 1
ATOM 9017 C C . ARG C 1 344 ? 32.810 84.911 41.015 1.00 58.19 344 ARG C C 1
ATOM 9018 O O . ARG C 1 344 ? 32.516 86.032 40.581 1.00 60.19 344 ARG C O 1
ATOM 9026 N N . ALA C 1 345 ? 33.241 84.661 42.243 1.00 52.21 345 ALA C N 1
ATOM 9027 C CA . ALA C 1 345 ? 33.400 85.726 43.250 1.00 52.43 345 ALA C CA 1
ATOM 9028 C C . ALA C 1 345 ? 34.524 86.656 42.805 1.00 50.63 345 ALA C C 1
ATOM 9029 O O . ALA C 1 345 ? 35.464 86.237 42.116 1.00 48.72 345 ALA C O 1
ATOM 9031 N N . PRO C 1 346 ? 34.479 87.940 43.206 1.00 55.97 346 PRO C N 1
ATOM 9032 C CA . PRO C 1 346 ? 35.547 88.870 42.856 1.00 56.12 346 PRO C CA 1
ATOM 9033 C C . PRO C 1 346 ? 36.875 88.481 43.521 1.00 55.43 346 PRO C C 1
ATOM 9034 O O . PRO C 1 346 ? 36.919 87.744 44.508 1.00 49.94 346 PRO C O 1
ATOM 9038 N N . TYR C 1 347 ? 37.948 89.025 42.971 1.00 54.96 347 TYR C N 1
ATOM 9039 C CA . TYR C 1 347 ? 39.319 88.900 43.514 1.00 51.65 347 TYR C CA 1
ATOM 9040 C C . TYR C 1 347 ? 39.768 90.259 44.044 1.00 50.74 347 TYR C C 1
ATOM 9041 O O . TYR C 1 347 ? 39.437 91.300 43.453 1.00 52.48 347 TYR C O 1
ATOM 9050 N N . THR C 1 348 ? 40.574 90.242 45.091 1.00 50.01 348 THR C N 1
ATOM 9051 C CA . THR C 1 348 ? 41.221 91.468 45.613 1.00 52.97 348 THR C CA 1
ATOM 9052 C C . THR C 1 348 ? 42.421 91.840 44.733 1.00 57.87 348 THR C C 1
ATOM 9053 O O . THR C 1 348 ? 42.919 90.999 43.948 1.00 52.96 348 THR C O 1
ATOM 9057 N N . ALA C 1 349 ? 42.905 93.062 44.894 1.00 62.58 349 ALA C N 1
ATOM 9058 C CA . ALA C 1 349 ? 44.118 93.564 44.205 1.00 63.60 349 ALA C CA 1
ATOM 9059 C C . ALA C 1 349 ? 45.312 92.646 44.506 1.00 63.32 349 ALA C C 1
ATOM 9060 O O . ALA C 1 349 ? 46.143 92.454 43.606 1.00 68.73 349 ALA C O 1
ATOM 9062 N N . ALA C 1 350 ? 45.373 92.081 45.712 1.00 61.05 350 ALA C N 1
ATOM 9063 C CA . ALA C 1 350 ? 46.481 91.222 46.183 1.00 59.90 350 ALA C CA 1
ATOM 9064 C C . ALA C 1 350 ? 46.391 89.805 45.597 1.00 59.68 350 ALA C C 1
ATOM 9065 O O . ALA C 1 350 ? 47.403 89.091 45.670 1.00 63.06 350 ALA C O 1
ATOM 9067 N N . THR C 1 351 ? 45.237 89.384 45.080 1.00 55.36 351 THR C N 1
ATOM 9068 C CA . THR C 1 351 ? 45.024 87.973 44.662 1.00 54.89 351 THR C CA 1
ATOM 9069 C C . THR C 1 351 ? 44.621 87.873 43.200 1.00 53.61 351 THR C C 1
ATOM 9070 O O . THR C 1 351 ? 44.565 86.749 42.704 1.00 55.85 351 THR C O 1
ATOM 9074 N N . VAL C 1 352 ? 44.325 88.979 42.532 1.00 58.98 352 VAL C N 1
ATOM 9075 C CA . VAL C 1 352 ? 43.875 88.934 41.115 1.00 66.37 352 VAL C CA 1
ATOM 9076 C C . VAL C 1 352 ? 44.971 88.312 40.239 1.00 70.47 352 VAL C C 1
ATOM 9077 O O . VAL C 1 352 ? 44.630 87.752 39.192 1.00 72.21 352 VAL C O 1
ATOM 9081 N N . PHE C 1 353 ? 46.232 88.366 40.663 1.00 73.23 353 PHE C N 1
ATOM 9082 C CA . PHE C 1 353 ? 47.329 87.719 39.903 1.00 77.36 353 PHE C CA 1
ATOM 9083 C C . PHE C 1 353 ? 47.085 86.212 39.788 1.00 78.41 353 PHE C C 1
ATOM 9084 O O . PHE C 1 353 ? 47.566 85.611 38.824 1.00 81.13 353 PHE C O 1
ATOM 9092 N N . GLN C 1 354 ? 46.369 85.611 40.733 1.00 76.54 354 GLN C N 1
ATOM 9093 C CA . GLN C 1 354 ? 46.058 84.161 40.670 1.00 75.29 354 GLN C CA 1
ATOM 9094 C C . GLN C 1 354 ? 45.203 83.864 39.438 1.00 75.31 354 GLN C C 1
ATOM 9095 O O . GLN C 1 354 ? 45.338 82.758 38.887 1.00 74.18 354 GLN C O 1
ATOM 9101 N N . LEU C 1 355 ? 44.387 84.820 39.001 1.00 81.89 355 LEU C N 1
ATOM 9102 C CA . LEU C 1 355 ? 43.718 84.709 37.683 1.00 92.29 355 LEU C CA 1
ATOM 9103 C C . LEU C 1 355 ? 44.764 84.848 36.572 1.00 104.66 355 LEU C C 1
ATOM 9104 O O . LEU C 1 355 ? 45.890 85.294 36.833 1.00 107.37 355 LEU C O 1
ATOM 9109 N N . ARG C 1 356 ? 44.381 84.434 35.368 1.00 115.22 356 ARG C N 1
ATOM 9110 C CA . ARG C 1 356 ? 45.237 84.391 34.151 1.00 124.72 356 ARG C CA 1
ATOM 9111 C C . ARG C 1 356 ? 46.151 83.162 34.195 1.00 125.30 356 ARG C C 1
ATOM 9112 O O . ARG C 1 356 ? 46.820 82.911 33.176 1.00 126.92 356 ARG C O 1
ATOM 9120 N N . GLN C 1 357 ? 46.181 82.421 35.306 1.00 123.05 357 GLN C N 1
ATOM 9121 C CA . GLN C 1 357 ? 46.695 81.029 35.306 1.00 119.69 357 GLN C CA 1
ATOM 9122 C C . GLN C 1 357 ? 45.649 80.152 34.628 1.00 112.54 357 GLN C C 1
ATOM 9123 O O . GLN C 1 357 ? 44.493 80.142 35.046 1.00 113.75 357 GLN C O 1
ATOM 9129 N N . PRO C 1 358 ? 46.001 79.385 33.573 1.00 105.37 358 PRO C N 1
ATOM 9130 C CA . PRO C 1 358 ? 44.993 78.611 32.854 1.00 98.69 358 PRO C CA 1
ATOM 9131 C C . PRO C 1 358 ? 44.238 77.644 33.775 1.00 87.50 358 PRO C C 1
ATOM 9132 O O . PRO C 1 358 ? 44.838 77.036 34.651 1.00 83.60 358 PRO C O 1
ATOM 9136 N N . SER C 1 359 ? 42.926 77.559 33.584 1.00 77.05 359 SER C N 1
ATOM 9137 C CA . SER C 1 359 ? 42.053 76.588 34.291 1.00 69.42 359 SER C CA 1
ATOM 9138 C C . SER C 1 359 ? 42.427 75.177 33.837 1.00 59.91 359 SER C C 1
ATOM 9139 O O . SER C 1 359 ? 42.132 74.820 32.683 1.00 60.84 359 SER C O 1
ATOM 9142 N N . PHE C 1 360 ? 43.056 74.401 34.710 1.00 51.87 360 PHE C N 1
ATOM 9143 C CA . PHE C 1 360 ? 43.496 73.030 34.372 1.00 47.74 360 PHE C CA 1
ATOM 9144 C C . PHE C 1 360 ? 42.275 72.198 33.959 1.00 47.81 360 PHE C C 1
ATOM 9145 O O . PHE C 1 360 ? 41.286 72.127 34.706 1.00 48.59 360 PHE C O 1
ATOM 9153 N N . GLN C 1 361 ? 42.355 71.573 32.799 1.00 45.50 361 GLN C N 1
ATOM 9154 C CA . GLN C 1 361 ? 41.275 70.710 32.256 1.00 47.36 361 GLN C CA 1
ATOM 9155 C C . GLN C 1 361 ? 41.652 69.229 32.294 1.00 44.35 361 GLN C C 1
ATOM 9156 O O . GLN C 1 361 ? 40.763 68.412 32.054 1.00 47.10 361 GLN C O 1
ATOM 9162 N N . GLY C 1 362 ? 42.913 68.896 32.560 1.00 42.10 362 GLY C N 1
ATOM 9163 C CA . GLY C 1 362 ? 43.446 67.537 32.390 1.00 42.60 362 GLY C CA 1
ATOM 9164 C C . GLY C 1 362 ? 44.760 67.575 31.641 1.00 43.11 362 GLY C C 1
ATOM 9165 O O . GLY C 1 362 ? 45.005 68.536 30.894 1.00 41.03 362 GLY C O 1
ATOM 9166 N N . SER C 1 363 ? 45.590 66.564 31.847 1.00 40.95 363 SER C N 1
ATOM 9167 C CA . SER C 1 363 ? 46.971 66.515 31.305 1.00 41.63 363 SER C CA 1
ATOM 9168 C C . SER C 1 363 ? 46.998 66.261 29.789 1.00 38.91 363 SER C C 1
ATOM 9169 O O . SER C 1 363 ? 48.048 66.503 29.196 1.00 49.81 363 SER C O 1
ATOM 9172 N N . THR C 1 364 ? 45.914 65.794 29.188 1.00 39.82 364 THR C N 1
ATOM 9173 C CA . THR C 1 364 ? 45.909 65.295 27.793 1.00 39.16 364 THR C CA 1
ATOM 9174 C C . THR C 1 364 ? 45.523 66.383 26.793 1.00 42.28 364 THR C C 1
ATOM 9175 O O . THR C 1 364 ? 45.545 66.085 25.578 1.00 44.56 364 THR C O 1
ATOM 9179 N N . PHE C 1 365 ? 45.147 67.578 27.233 1.00 46.45 365 PHE C N 1
ATOM 9180 C CA . PHE C 1 365 ? 44.521 68.577 26.327 1.00 60.12 365 PHE C CA 1
ATOM 9181 C C . PHE C 1 365 ? 45.568 69.498 25.680 1.00 69.57 365 PHE C C 1
ATOM 9182 O O . PHE C 1 365 ? 45.234 70.650 25.373 1.00 79.25 365 PHE C O 1
ATOM 9190 N N . ASP C 1 366 ? 46.787 69.014 25.449 1.00 78.22 366 ASP C N 1
ATOM 9191 C CA . ASP C 1 366 ? 47.787 69.721 24.605 1.00 84.08 366 ASP C CA 1
ATOM 9192 C C . ASP C 1 366 ? 48.499 68.735 23.684 1.00 86.65 366 ASP C C 1
ATOM 9193 O O . ASP C 1 366 ? 49.557 69.106 23.141 1.00 93.07 366 ASP C O 1
ATOM 9198 N N . ILE C 1 367 ? 47.941 67.551 23.460 1.00 89.03 367 ILE C N 1
ATOM 9199 C CA . ILE C 1 367 ? 48.629 66.500 22.654 1.00 94.90 367 ILE C CA 1
ATOM 9200 C C . ILE C 1 367 ? 48.620 66.912 21.182 1.00 105.74 367 ILE C C 1
ATOM 9201 O O . ILE C 1 367 ? 49.666 66.780 20.519 1.00 109.34 367 ILE C O 1
ATOM 9206 N N . THR C 1 368 ? 47.490 67.406 20.684 1.00 112.38 368 THR C N 1
ATOM 9207 C CA . THR C 1 368 ? 47.393 67.994 19.322 1.00 120.06 368 THR C CA 1
ATOM 9208 C C . THR C 1 368 ? 47.783 66.939 18.278 1.00 118.71 368 THR C C 1
ATOM 9209 O O . THR C 1 368 ? 48.805 67.116 17.576 1.00 122.21 368 THR C O 1
ATOM 9213 N N . LEU C 1 369 ? 46.979 65.894 18.162 1.00 120.85 369 LEU C N 1
ATOM 9214 C CA . LEU C 1 369 ? 47.214 64.802 17.185 1.00 119.86 369 LEU C CA 1
ATOM 9215 C C . LEU C 1 369 ? 47.005 65.317 15.757 1.00 121.93 369 LEU C C 1
ATOM 9216 O O . LEU C 1 369 ? 46.445 66.424 15.567 1.00 124.24 369 LEU C O 1
ATOM 9221 N N . ALA C 1 370 ? 47.417 64.511 14.782 1.00 124.14 370 ALA C N 1
ATOM 9222 C CA . ALA C 1 370 ? 47.228 64.783 13.341 1.00 126.05 370 ALA C CA 1
ATOM 9223 C C . ALA C 1 370 ? 45.833 64.334 12.897 1.00 126.92 370 ALA C C 1
ATOM 9224 O O . ALA C 1 370 ? 45.175 63.525 13.607 1.00 128.35 370 ALA C O 1
ATOM 9226 N N . LYS C 1 371 ? 45.397 64.840 11.749 1.00 127.63 371 LYS C N 1
ATOM 9227 C CA . LYS C 1 371 ? 44.045 64.558 11.210 1.00 128.41 371 LYS C CA 1
ATOM 9228 C C . LYS C 1 371 ? 43.880 63.052 10.993 1.00 125.38 371 LYS C C 1
ATOM 9229 O O . LYS C 1 371 ? 42.899 62.489 11.508 1.00 126.32 371 LYS C O 1
ATOM 9235 N N . GLU C 1 372 ? 44.812 62.425 10.289 1.00 122.41 372 GLU C N 1
ATOM 9236 C CA . GLU C 1 372 ? 44.666 61.004 9.870 1.00 118.57 372 GLU C CA 1
ATOM 9237 C C . GLU C 1 372 ? 44.615 60.096 11.104 1.00 109.22 372 GLU C C 1
ATOM 9238 O O . GLU C 1 372 ? 43.956 59.041 11.029 1.00 103.17 372 GLU C O 1
ATOM 9244 N N . ASP C 1 373 ? 45.252 60.497 12.202 1.00 104.46 373 ASP C N 1
ATOM 9245 C CA . ASP C 1 373 ? 45.352 59.634 13.405 1.00 101.40 373 ASP C CA 1
ATOM 9246 C C . ASP C 1 373 ? 43.999 59.550 14.118 1.00 95.26 373 ASP C C 1
ATOM 9247 O O . ASP C 1 373 ? 43.759 58.524 14.776 1.00 86.08 373 ASP C O 1
ATOM 9252 N N . MET C 1 374 ? 43.159 60.575 13.998 1.00 89.88 374 MET C N 1
ATOM 9253 C CA . MET C 1 374 ? 41.951 60.708 14.853 1.00 88.51 374 MET C CA 1
ATOM 9254 C C . MET C 1 374 ? 40.766 59.941 14.263 1.00 86.69 374 MET C C 1
ATOM 9255 O O . MET C 1 374 ? 39.762 59.791 14.983 1.00 88.70 374 MET C O 1
ATOM 9260 N N . GLN C 1 375 ? 40.865 59.451 13.028 1.00 83.68 375 GLN C N 1
ATOM 9261 C CA . GLN C 1 375 ? 39.717 58.784 12.361 1.00 85.93 375 GLN C CA 1
ATOM 9262 C C . GLN C 1 375 ? 39.490 57.406 12.980 1.00 83.25 375 GLN C C 1
ATOM 9263 O O . GLN C 1 375 ? 40.451 56.615 13.053 1.00 82.28 375 GLN C O 1
ATOM 9269 N N . PHE C 1 376 ? 38.254 57.123 13.385 1.00 80.66 376 PHE C N 1
ATOM 9270 C CA . PHE C 1 376 ? 37.845 55.774 13.845 1.00 81.83 376 PHE C CA 1
ATOM 9271 C C . PHE C 1 376 ? 38.054 54.762 12.717 1.00 85.40 376 PHE C C 1
ATOM 9272 O O . PHE C 1 376 ? 37.833 55.101 11.532 1.00 85.51 376 PHE C O 1
ATOM 9280 N N . GLN C 1 377 ? 38.500 53.569 13.101 1.00 93.42 377 GLN C N 1
ATOM 9281 C CA . GLN C 1 377 ? 38.799 52.423 12.196 1.00 101.90 377 GLN C CA 1
ATOM 9282 C C . GLN C 1 377 ? 37.643 52.193 11.216 1.00 104.64 377 GLN C C 1
ATOM 9283 O O . GLN C 1 377 ? 36.484 52.133 11.611 1.00 108.10 377 GLN C O 1
ATOM 9289 N N . THR D 1 2 ? 50.112 27.732 53.528 1.00 40.98 2 THR A N 1
ATOM 9290 C CA . THR D 1 2 ? 50.340 28.471 54.794 1.00 38.58 2 THR A CA 1
ATOM 9291 C C . THR D 1 2 ? 51.054 27.576 55.817 1.00 34.21 2 THR A C 1
ATOM 9292 O O . THR D 1 2 ? 50.579 26.486 56.115 1.00 36.79 2 THR A O 1
ATOM 9296 N N . VAL D 1 3 ? 52.157 28.064 56.352 1.00 35.11 3 VAL A N 1
ATOM 9297 C CA . VAL D 1 3 ? 52.915 27.371 57.421 1.00 33.71 3 VAL A CA 1
ATOM 9298 C C . VAL D 1 3 ? 52.684 28.169 58.698 1.00 30.64 3 VAL A C 1
ATOM 9299 O O . VAL D 1 3 ? 53.291 29.225 58.871 1.00 34.78 3 VAL A O 1
ATOM 9303 N N . THR D 1 4 ? 51.818 27.670 59.553 1.00 30.49 4 THR A N 1
ATOM 9304 C CA . THR D 1 4 ? 51.439 28.363 60.796 1.00 32.44 4 THR A CA 1
ATOM 9305 C C . THR D 1 4 ? 52.421 27.955 61.898 1.00 30.38 4 THR A C 1
ATOM 9306 O O . THR D 1 4 ? 52.505 26.767 62.215 1.00 32.28 4 THR A O 1
ATOM 9310 N N . TYR D 1 5 ? 53.105 28.929 62.484 1.00 31.63 5 TYR A N 1
ATOM 9311 C CA . TYR D 1 5 ? 53.999 28.683 63.644 1.00 30.63 5 TYR A CA 1
ATOM 9312 C C . TYR D 1 5 ? 53.636 29.619 64.793 1.00 32.05 5 TYR A C 1
ATOM 9313 O O . TYR D 1 5 ? 54.481 29.840 65.661 1.00 32.42 5 TYR A O 1
ATOM 9322 N N . THR D 1 6 ? 52.414 30.141 64.797 1.00 31.34 6 THR A N 1
ATOM 9323 C CA . THR D 1 6 ? 51.929 31.070 65.842 1.00 32.34 6 THR A CA 1
ATOM 9324 C C . THR D 1 6 ? 52.071 30.436 67.239 1.00 30.51 6 THR A C 1
ATOM 9325 O O . THR D 1 6 ? 52.452 31.157 68.175 1.00 32.27 6 THR A O 1
ATOM 9329 N N . ALA D 1 7 ? 51.740 29.157 67.388 1.00 30.67 7 ALA A N 1
ATOM 9330 C CA . ALA D 1 7 ? 51.757 28.472 68.704 1.00 32.83 7 ALA A CA 1
ATOM 9331 C C . ALA D 1 7 ? 53.194 28.427 69.234 1.00 35.65 7 ALA A C 1
ATOM 9332 O O . ALA D 1 7 ? 53.386 28.641 70.435 1.00 36.14 7 ALA A O 1
ATOM 9334 N N . ARG D 1 8 ? 54.169 28.222 68.357 1.00 33.54 8 ARG A N 1
ATOM 9335 C CA . ARG D 1 8 ? 55.591 28.115 68.764 1.00 37.95 8 ARG A CA 1
ATOM 9336 C C . ARG D 1 8 ? 56.097 29.463 69.288 1.00 35.30 8 ARG A C 1
ATOM 9337 O O . ARG D 1 8 ? 57.058 29.450 70.061 1.00 37.43 8 ARG A O 1
ATOM 9345 N N . VAL D 1 9 ? 55.472 30.573 68.914 1.00 34.01 9 VAL A N 1
ATOM 9346 C CA . VAL D 1 9 ? 56.019 31.919 69.244 1.00 33.05 9 VAL A CA 1
ATOM 9347 C C . VAL D 1 9 ? 55.017 32.667 70.105 1.00 31.99 9 VAL A C 1
ATOM 9348 O O . VAL D 1 9 ? 55.028 33.909 70.051 1.00 37.46 9 VAL A O 1
ATOM 9352 N N . ALA D 1 10 ? 54.172 31.957 70.858 1.00 31.52 10 ALA A N 1
ATOM 9353 C CA . ALA D 1 10 ? 53.195 32.608 71.756 1.00 33.52 10 ALA A CA 1
ATOM 9354 C C . ALA D 1 10 ? 53.948 33.498 72.758 1.00 32.37 10 ALA A C 1
ATOM 9355 O O . ALA D 1 10 ? 53.524 34.638 73.013 1.00 33.43 10 ALA A O 1
ATOM 9357 N N . ASN D 1 11 ? 55.031 32.982 73.312 1.00 33.19 11 ASN A N 1
ATOM 9358 C CA . ASN D 1 11 ? 55.866 33.713 74.292 1.00 39.15 11 ASN A CA 1
ATOM 9359 C C . ASN D 1 11 ? 57.253 33.943 73.707 1.00 40.86 11 ASN A C 1
ATOM 9360 O O . ASN D 1 11 ? 57.745 33.100 72.926 1.00 42.21 11 ASN A O 1
ATOM 9365 N N . ALA D 1 12 ? 57.881 35.046 74.101 1.00 42.40 12 ALA A N 1
ATOM 9366 C CA . ALA D 1 12 ? 59.319 35.271 73.837 1.00 42.15 12 ALA A CA 1
ATOM 9367 C C . ALA D 1 12 ? 60.095 34.369 74.806 1.00 47.59 12 ALA A C 1
ATOM 9368 O O . ALA D 1 12 ? 60.054 34.602 76.032 1.00 53.24 12 ALA A O 1
ATOM 9370 N N . ARG D 1 13 ? 60.766 33.357 74.276 1.00 49.58 13 ARG A N 1
ATOM 9371 C CA . ARG D 1 13 ? 61.472 32.336 75.091 1.00 52.29 13 ARG A CA 1
ATOM 9372 C C . ARG D 1 13 ? 62.959 32.352 74.745 1.00 47.93 13 ARG A C 1
ATOM 9373 O O . ARG D 1 13 ? 63.351 32.892 73.685 1.00 41.63 13 ARG A O 1
ATOM 9381 N N . PHE D 1 14 ? 63.758 31.715 75.591 1.00 49.99 14 PHE A N 1
ATOM 9382 C CA . PHE D 1 14 ? 65.222 31.611 75.406 1.00 51.25 14 PHE A CA 1
ATOM 9383 C C . PHE D 1 14 ? 65.522 31.004 74.033 1.00 51.78 14 PHE A C 1
ATOM 9384 O O . PHE D 1 14 ? 66.331 31.581 73.283 1.00 55.81 14 PHE A O 1
ATOM 9392 N N . GLY D 1 15 ? 64.898 29.880 73.708 1.00 52.71 15 GLY A N 1
ATOM 9393 C CA . GLY D 1 15 ? 65.000 29.299 72.346 1.00 66.37 15 GLY A CA 1
ATOM 9394 C C . GLY D 1 15 ? 64.489 30.255 71.272 1.00 63.67 15 GLY A C 1
ATOM 9395 O O . GLY D 1 15 ? 65.189 30.495 70.288 1.00 74.53 15 GLY A O 1
ATOM 9396 N N . GLY D 1 16 ? 63.334 30.868 71.512 1.00 58.70 16 GLY A N 1
ATOM 9397 C CA . GLY D 1 16 ? 62.729 31.892 70.639 1.00 60.93 16 GLY A CA 1
ATOM 9398 C C . GLY D 1 16 ? 62.696 31.506 69.173 1.00 47.64 16 GLY A C 1
ATOM 9399 O O . GLY D 1 16 ? 62.187 30.451 68.872 1.00 50.96 16 GLY A O 1
ATOM 9400 N N . PHE D 1 17 ? 63.274 32.314 68.300 1.00 43.60 17 PHE A N 1
ATOM 9401 C CA . PHE D 1 17 ? 63.289 32.058 66.845 1.00 39.71 17 PHE A CA 1
ATOM 9402 C C . PHE D 1 17 ? 64.357 31.024 66.477 1.00 38.14 17 PHE A C 1
ATOM 9403 O O . PHE D 1 17 ? 64.299 30.434 65.336 1.00 41.42 17 PHE A O 1
ATOM 9411 N N . SER D 1 18 ? 65.294 30.750 67.387 1.00 41.71 18 SER A N 1
ATOM 9412 C CA . SER D 1 18 ? 66.354 29.737 67.130 1.00 41.94 18 SER A CA 1
ATOM 9413 C C . SER D 1 18 ? 65.691 28.399 66.807 1.00 39.06 18 SER A C 1
ATOM 9414 O O . SER D 1 18 ? 66.149 27.682 65.900 1.00 47.20 18 SER A O 1
ATOM 9417 N N . GLN D 1 19 ? 64.652 28.047 67.556 1.00 39.55 19 GLN A N 1
ATOM 9418 C CA . GLN D 1 19 ? 63.918 26.785 67.303 1.00 42.41 19 GLN A CA 1
ATOM 9419 C C . GLN D 1 19 ? 63.260 26.849 65.923 1.00 38.51 19 GLN A C 1
ATOM 9420 O O . GLN D 1 19 ? 63.232 25.783 65.250 1.00 39.92 19 GLN A O 1
ATOM 9426 N N . LEU D 1 20 ? 62.812 28.039 65.501 1.00 36.19 20 LEU A N 1
ATOM 9427 C CA . LEU D 1 20 ? 62.214 28.191 64.145 1.00 34.40 20 LEU A CA 1
ATOM 9428 C C . LEU D 1 20 ? 63.266 27.871 63.088 1.00 36.85 20 LEU A C 1
ATOM 9429 O O . LEU D 1 20 ? 62.890 27.440 61.992 1.00 35.53 20 LEU A O 1
ATOM 9434 N N . LEU D 1 21 ? 64.541 28.044 63.409 1.00 36.00 21 LEU A N 1
ATOM 9435 C CA . LEU D 1 21 ? 65.611 27.691 62.443 1.00 38.91 21 LEU A CA 1
ATOM 9436 C C . LEU D 1 21 ? 65.654 26.179 62.188 1.00 39.09 21 LEU A C 1
ATOM 9437 O O . LEU D 1 21 ? 66.306 25.774 61.223 1.00 42.15 21 LEU A O 1
ATOM 9442 N N . LEU D 1 22 ? 64.967 25.369 62.990 1.00 38.24 22 LEU A N 1
ATOM 9443 C CA . LEU D 1 22 ? 64.947 23.895 62.776 1.00 42.21 22 LEU A CA 1
ATOM 9444 C C . LEU D 1 22 ? 63.774 23.446 61.898 1.00 43.16 22 LEU A C 1
ATOM 9445 O O . LEU D 1 22 ? 63.599 22.236 61.746 1.00 42.27 22 LEU A O 1
ATOM 9450 N N . LEU D 1 23 ? 63.000 24.368 61.328 1.00 40.65 23 LEU A N 1
ATOM 9451 C CA . LEU D 1 23 ? 61.810 23.980 60.517 1.00 39.35 23 LEU A CA 1
ATOM 9452 C C . LEU D 1 23 ? 62.190 23.875 59.045 1.00 39.27 23 LEU A C 1
ATOM 9453 O O . LEU D 1 23 ? 63.029 24.650 58.565 1.00 39.50 23 LEU A O 1
ATOM 9458 N N . TRP D 1 24 ? 61.563 22.937 58.349 1.00 34.61 24 TRP A N 1
ATOM 9459 C CA . TRP D 1 24 ? 61.832 22.657 56.921 1.00 36.84 24 TRP A CA 1
ATOM 9460 C C . TRP D 1 24 ? 60.697 23.153 56.030 1.00 34.50 24 TRP A C 1
ATOM 9461 O O . TRP D 1 24 ? 60.970 23.868 55.051 1.00 35.14 24 TRP A O 1
ATOM 9472 N N . ARG D 1 25 ? 59.468 22.755 56.329 1.00 38.66 25 ARG A N 1
ATOM 9473 C CA . ARG D 1 25 ? 58.302 23.181 55.518 1.00 38.52 25 ARG A CA 1
ATOM 9474 C C . ARG D 1 25 ? 58.216 24.709 55.544 1.00 37.08 25 ARG A C 1
ATOM 9475 O O . ARG D 1 25 ? 58.208 25.298 56.626 1.00 37.09 25 ARG A O 1
ATOM 9483 N N . GLY D 1 26 ? 58.153 25.319 54.367 1.00 37.45 26 GLY A N 1
ATOM 9484 C CA . GLY D 1 26 ? 58.095 26.783 54.236 1.00 40.11 26 GLY A CA 1
ATOM 9485 C C . GLY D 1 26 ? 59.365 27.459 54.702 1.00 38.07 26 GLY A C 1
ATOM 9486 O O . GLY D 1 26 ? 59.294 28.640 55.036 1.00 41.24 26 GLY A O 1
ATOM 9487 N N . SER D 1 27 ? 60.487 26.756 54.723 1.00 35.16 27 SER A N 1
ATOM 9488 C CA . SER D 1 27 ? 61.743 27.289 55.289 1.00 31.84 27 SER A CA 1
ATOM 9489 C C . SER D 1 27 ? 62.583 27.973 54.203 1.00 31.32 27 SER A C 1
ATOM 9490 O O . SER D 1 27 ? 62.427 27.701 53.007 1.00 31.14 27 SER A O 1
ATOM 9493 N N . ILE D 1 28 ? 63.482 28.834 54.647 1.00 31.52 28 ILE A N 1
ATOM 9494 C CA . ILE D 1 28 ? 64.572 29.392 53.804 1.00 32.84 28 ILE A CA 1
ATOM 9495 C C . ILE D 1 28 ? 65.377 28.245 53.161 1.00 32.08 28 ILE A C 1
ATOM 9496 O O . ILE D 1 28 ? 65.761 28.378 51.982 1.00 33.08 28 ILE A O 1
ATOM 9501 N N . TYR D 1 29 ? 65.655 27.184 53.899 1.00 34.37 29 TYR A N 1
ATOM 9502 C CA . TYR D 1 29 ? 66.499 26.068 53.401 1.00 36.67 29 TYR A CA 1
ATOM 9503 C C . TYR D 1 29 ? 65.864 25.440 52.166 1.00 36.24 29 TYR A C 1
ATOM 9504 O O . TYR D 1 29 ? 66.528 25.310 51.113 1.00 35.20 29 TYR A O 1
ATOM 9513 N N . LYS D 1 30 ? 64.593 25.087 52.278 1.00 35.22 30 LYS A N 1
ATOM 9514 C CA . LYS D 1 30 ? 63.876 24.411 51.175 1.00 38.30 30 LYS A CA 1
ATOM 9515 C C . LYS D 1 30 ? 63.863 25.325 49.951 1.00 38.08 30 LYS A C 1
ATOM 9516 O O . LYS D 1 30 ? 63.945 24.799 48.837 1.00 40.83 30 LYS A O 1
ATOM 9522 N N . LEU D 1 31 ? 63.753 26.634 50.157 1.00 38.00 31 LEU A N 1
ATOM 9523 C CA . LEU D 1 31 ? 63.631 27.596 49.031 1.00 38.56 31 LEU A CA 1
ATOM 9524 C C . LEU D 1 31 ? 64.994 27.884 48.414 1.00 36.17 31 LEU A C 1
ATOM 9525 O O . LEU D 1 31 ? 64.997 28.347 47.257 1.00 39.20 31 LEU A O 1
ATOM 9530 N N . LEU D 1 32 ? 66.091 27.712 49.158 1.00 34.14 32 LEU A N 1
ATOM 9531 C CA . LEU D 1 32 ? 67.384 28.301 48.730 1.00 35.99 32 LEU A CA 1
ATOM 9532 C C . LEU D 1 32 ? 68.509 27.274 48.592 1.00 34.29 32 LEU A C 1
ATOM 9533 O O . LEU D 1 32 ? 69.588 27.708 48.209 1.00 35.06 32 LEU A O 1
ATOM 9538 N N . TRP D 1 33 ? 68.317 26.002 48.943 1.00 34.20 33 TRP A N 1
ATOM 9539 C CA . TRP D 1 33 ? 69.463 25.052 48.960 1.00 37.15 33 TRP A CA 1
ATOM 9540 C C . TRP D 1 33 ? 70.026 24.861 47.542 1.00 35.62 33 TRP A C 1
ATOM 9541 O O . TRP D 1 33 ? 71.254 24.755 47.396 1.00 37.82 33 TRP A O 1
ATOM 9552 N N . ARG D 1 34 ? 69.177 24.810 46.529 1.00 36.72 34 ARG A N 1
ATOM 9553 C CA . ARG D 1 34 ? 69.673 24.652 45.133 1.00 38.05 34 ARG A CA 1
ATOM 9554 C C . ARG D 1 34 ? 70.550 25.848 44.723 1.00 38.18 34 ARG A C 1
ATOM 9555 O O . ARG D 1 34 ? 71.651 25.631 44.201 1.00 39.48 34 ARG A O 1
ATOM 9563 N N . GLU D 1 35 ? 70.092 27.063 44.984 1.00 37.41 35 GLU A N 1
ATOM 9564 C CA . GLU D 1 35 ? 70.862 28.290 44.652 1.00 41.48 35 GLU A CA 1
ATOM 9565 C C . GLU D 1 35 ? 72.148 28.323 45.489 1.00 41.24 35 GLU A C 1
ATOM 9566 O O . GLU D 1 35 ? 73.182 28.725 44.957 1.00 40.81 35 GLU A O 1
ATOM 9572 N N . LEU D 1 36 ? 72.082 27.907 46.748 1.00 38.15 36 LEU A N 1
ATOM 9573 C CA . LEU D 1 36 ? 73.281 27.869 47.620 1.00 42.40 36 LEU A CA 1
ATOM 9574 C C . LEU D 1 36 ? 74.294 26.898 47.014 1.00 41.71 36 LEU A C 1
ATOM 9575 O O . LEU D 1 36 ? 75.478 27.262 46.935 1.00 39.67 36 LEU A O 1
ATOM 9580 N N . LEU D 1 37 ? 73.845 25.725 46.582 1.00 42.37 37 LEU A N 1
ATOM 9581 C CA . LEU D 1 37 ? 74.768 24.729 45.973 1.00 44.87 37 LEU A CA 1
ATOM 9582 C C . LEU D 1 37 ? 75.354 25.300 44.687 1.00 44.74 37 LEU A C 1
ATOM 9583 O O . LEU D 1 37 ? 76.549 25.090 44.454 1.00 46.74 37 LEU A O 1
ATOM 9588 N N . CYS D 1 38 ? 74.561 25.980 43.868 1.00 44.00 38 CYS A N 1
ATOM 9589 C CA . CYS D 1 38 ? 75.068 26.566 42.603 1.00 44.75 38 CYS A CA 1
ATOM 9590 C C . CYS D 1 38 ? 76.135 27.626 42.907 1.00 43.48 38 CYS A C 1
ATOM 9591 O O . CYS D 1 38 ? 77.196 27.607 42.255 1.00 45.15 38 CYS A O 1
ATOM 9594 N N . PHE D 1 39 ? 75.868 28.515 43.856 1.00 40.83 39 PHE A N 1
ATOM 9595 C CA . PHE D 1 39 ? 76.828 29.576 44.232 1.00 42.57 39 PHE A CA 1
ATOM 9596 C C . PHE D 1 39 ? 78.113 28.920 44.741 1.00 41.12 39 PHE A C 1
ATOM 9597 O O . PHE D 1 39 ? 79.214 29.325 44.328 1.00 39.76 39 PHE A O 1
ATOM 9605 N N . LEU D 1 40 ? 77.978 27.929 45.617 1.00 41.28 40 LEU A N 1
ATOM 9606 C CA . LEU D 1 40 ? 79.162 27.251 46.201 1.00 45.02 40 LEU A CA 1
ATOM 9607 C C . LEU D 1 40 ? 79.932 26.534 45.089 1.00 43.33 40 LEU A C 1
ATOM 9608 O O . LEU D 1 40 ? 81.168 26.550 45.123 1.00 46.08 40 LEU A O 1
ATOM 9613 N N . GLY D 1 41 ? 79.231 25.916 44.141 1.00 46.06 41 GLY A N 1
ATOM 9614 C CA . 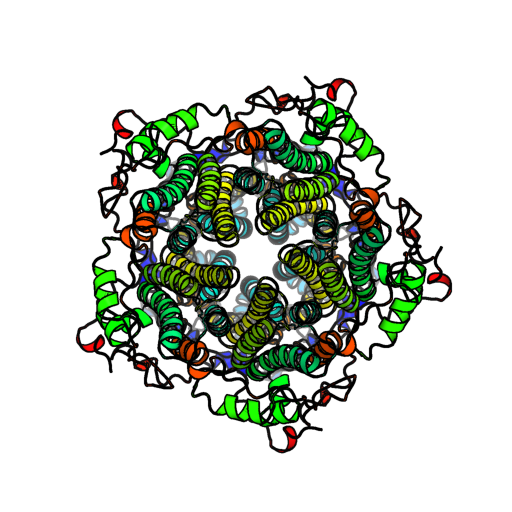GLY D 1 41 ? 79.870 25.218 43.009 1.00 46.72 41 GLY A CA 1
ATOM 9615 C C . GLY D 1 41 ? 80.685 26.178 42.165 1.00 47.04 41 GLY A C 1
ATOM 9616 O O . GLY D 1 41 ? 81.841 25.858 41.841 1.00 48.41 41 GLY A O 1
ATOM 9617 N N . PHE D 1 42 ? 80.110 27.319 41.811 1.00 47.64 42 PHE A N 1
ATOM 9618 C CA . PHE D 1 42 ? 80.834 28.343 41.022 1.00 48.92 42 PHE A CA 1
ATOM 9619 C C . PHE D 1 42 ? 82.057 28.829 41.802 1.00 45.49 42 PHE A C 1
ATOM 9620 O O . PHE D 1 42 ? 83.163 28.913 41.217 1.00 47.01 42 PHE A O 1
ATOM 9628 N N . TYR D 1 43 ? 81.873 29.128 43.084 1.00 39.31 43 TYR A N 1
ATOM 9629 C CA . TYR D 1 43 ? 82.971 29.641 43.935 1.00 40.12 43 TYR A CA 1
ATOM 9630 C C . TYR D 1 43 ? 84.097 28.603 43.974 1.00 39.92 43 TYR A C 1
ATOM 9631 O O . TYR D 1 43 ? 85.276 28.973 43.829 1.00 41.96 43 TYR A O 1
ATOM 9640 N N . MET D 1 44 ? 83.750 27.344 44.191 1.00 41.35 44 MET A N 1
ATOM 9641 C CA . MET D 1 44 ? 84.767 26.280 44.364 1.00 46.05 44 MET A CA 1
ATOM 9642 C C . MET D 1 44 ? 85.414 25.963 43.015 1.00 44.31 44 MET A C 1
ATOM 9643 O O . MET D 1 44 ? 86.593 25.588 43.016 1.00 49.13 44 MET A O 1
ATOM 9648 N N . ALA D 1 45 ? 84.693 26.096 41.905 1.00 46.12 45 ALA A N 1
ATOM 9649 C CA . ALA D 1 45 ? 85.284 25.924 40.561 1.00 47.78 45 ALA A CA 1
ATOM 9650 C C . ALA D 1 45 ? 86.357 26.999 40.359 1.00 47.85 45 ALA A C 1
ATOM 9651 O O . ALA D 1 45 ? 87.478 26.665 39.921 1.00 50.16 45 ALA A O 1
ATOM 9653 N N . LEU D 1 46 ? 86.033 28.246 40.682 1.00 46.02 46 LEU A N 1
ATOM 9654 C CA . LEU D 1 46 ? 87.020 29.346 40.564 1.00 47.26 46 LEU A CA 1
ATOM 9655 C C . LEU D 1 46 ? 88.208 29.066 41.487 1.00 45.40 46 LEU A C 1
ATOM 9656 O O . LEU D 1 46 ? 89.364 29.258 41.045 1.00 45.77 46 LEU A O 1
ATOM 9661 N N . SER D 1 47 ? 87.937 28.647 42.720 1.00 42.91 47 SER A N 1
ATOM 9662 C CA . SER D 1 47 ? 89.000 28.380 43.719 1.00 44.00 47 SER A CA 1
ATOM 9663 C C . SER D 1 47 ? 89.917 27.268 43.194 1.00 43.68 47 SER A C 1
ATOM 9664 O O . SER D 1 47 ? 91.153 27.409 43.305 1.00 46.46 47 SER A O 1
ATOM 9667 N N . ALA D 1 48 ? 89.337 26.200 42.661 1.00 46.86 48 ALA A N 1
ATOM 9668 C CA . ALA D 1 48 ? 90.106 25.044 42.149 1.00 48.49 48 ALA A CA 1
ATOM 9669 C C . ALA D 1 48 ? 90.953 25.482 40.954 1.00 47.94 48 ALA A C 1
ATOM 9670 O O . ALA D 1 48 ? 92.125 25.102 40.882 1.00 53.65 48 ALA A O 1
ATOM 9672 N N . ALA D 1 49 ? 90.397 26.274 40.045 1.00 50.31 49 ALA A N 1
ATOM 9673 C CA . ALA D 1 49 ? 91.152 26.772 38.874 1.00 49.43 49 ALA A CA 1
ATOM 9674 C C . ALA D 1 49 ? 92.339 27.616 39.360 1.00 51.33 49 ALA A C 1
ATOM 9675 O O . ALA D 1 49 ? 93.459 27.454 38.844 1.00 52.36 49 ALA A O 1
ATOM 9677 N N . TYR D 1 50 ? 92.112 28.484 40.338 1.00 46.38 50 TYR A N 1
ATOM 9678 C CA . TYR D 1 50 ? 93.178 29.367 40.866 1.00 48.13 50 TYR A CA 1
ATOM 9679 C C . TYR D 1 50 ? 94.257 28.525 41.556 1.00 48.87 50 TYR A C 1
ATOM 9680 O O . TYR D 1 50 ? 95.457 28.806 41.377 1.00 50.71 50 TYR A O 1
ATOM 9689 N N . ARG D 1 51 ? 93.854 27.517 42.317 1.00 47.13 51 ARG A N 1
ATOM 9690 C CA . ARG D 1 51 ? 94.800 26.732 43.154 1.00 50.45 51 ARG A CA 1
ATOM 9691 C C . ARG D 1 51 ? 95.584 25.728 42.306 1.00 51.88 51 ARG A C 1
ATOM 9692 O O . ARG D 1 51 ? 96.748 25.487 42.635 1.00 59.80 51 ARG A O 1
ATOM 9700 N N . PHE D 1 52 ? 94.981 25.141 41.277 1.00 56.02 52 PHE A N 1
ATOM 9701 C CA . PHE D 1 52 ? 95.561 23.955 40.590 1.00 59.14 52 PHE A CA 1
ATOM 9702 C C . PHE D 1 52 ? 95.777 24.163 39.089 1.00 61.28 52 PHE A C 1
ATOM 9703 O O . PHE D 1 52 ? 96.651 23.472 38.547 1.00 67.28 52 PHE A O 1
ATOM 9711 N N . VAL D 1 53 ? 95.016 25.026 38.429 1.00 60.41 53 VAL A N 1
ATOM 9712 C CA . VAL D 1 53 ? 95.065 25.140 36.944 1.00 60.91 53 VAL A CA 1
ATOM 9713 C C . VAL D 1 53 ? 95.924 26.339 36.540 1.00 60.14 53 VAL A C 1
ATOM 9714 O O . VAL D 1 53 ? 96.774 26.177 35.642 1.00 64.06 53 VAL A O 1
ATOM 9718 N N . LEU D 1 54 ? 95.685 27.506 37.135 1.00 58.34 54 LEU A N 1
ATOM 9719 C CA . LEU D 1 54 ? 96.318 28.756 36.653 1.00 57.89 54 LEU A CA 1
ATOM 9720 C C . LEU D 1 54 ? 97.836 28.683 36.842 1.00 61.30 54 LEU A C 1
ATOM 9721 O O . LEU D 1 54 ? 98.311 28.091 37.836 1.00 61.22 54 LEU A O 1
ATOM 9726 N N . THR D 1 55 ? 98.561 29.318 35.933 1.00 61.76 55 THR A N 1
ATOM 9727 C CA . THR D 1 55 ? 100.026 29.515 36.056 1.00 63.31 55 THR A CA 1
ATOM 9728 C C . THR D 1 55 ? 100.305 30.651 37.046 1.00 65.46 55 THR A C 1
ATOM 9729 O O . THR D 1 55 ? 99.361 31.303 37.533 1.00 63.94 55 THR A O 1
ATOM 9733 N N . GLU D 1 56 ? 101.577 30.915 37.305 1.00 64.55 56 GLU A N 1
ATOM 9734 C CA . GLU D 1 56 ? 101.965 31.972 38.270 1.00 67.44 56 GLU A CA 1
ATOM 9735 C C . GLU D 1 56 ? 101.468 33.329 37.773 1.00 64.66 56 GLU A C 1
ATOM 9736 O O . GLU D 1 56 ? 100.846 34.046 38.567 1.00 67.48 56 GLU A O 1
ATOM 9742 N N . GLY D 1 57 ? 101.722 33.663 36.509 1.00 60.26 57 GLY A N 1
ATOM 9743 C CA . GLY D 1 57 ? 101.252 34.926 35.907 1.00 62.12 57 GLY A CA 1
ATOM 9744 C C . GLY D 1 57 ? 99.737 35.036 35.959 1.00 56.13 57 GLY A C 1
ATOM 9745 O O . GLY D 1 57 ? 99.197 36.107 36.345 1.00 60.30 57 GLY A O 1
ATOM 9746 N N . GLN D 1 58 ? 99.064 33.957 35.578 1.00 55.37 58 GLN A N 1
ATOM 9747 C CA . GLN D 1 58 ? 97.585 33.897 35.592 1.00 55.53 58 GLN A CA 1
ATOM 9748 C C . GLN D 1 58 ? 97.111 34.068 37.034 1.00 54.10 58 GLN A C 1
ATOM 9749 O O . GLN D 1 58 ? 96.109 34.770 37.242 1.00 54.65 58 GLN A O 1
ATOM 9755 N N . LYS D 1 59 ? 97.808 33.463 37.993 1.00 49.45 59 LYS A N 1
ATOM 9756 C CA . LYS D 1 59 ? 97.429 33.593 39.420 1.00 50.80 59 LYS A CA 1
ATOM 9757 C C . LYS D 1 59 ? 97.604 35.045 39.876 1.00 49.45 59 LYS A C 1
ATOM 9758 O O . LYS D 1 59 ? 96.741 35.529 40.636 1.00 50.77 59 LYS A O 1
ATOM 9764 N N . ARG D 1 60 ? 98.670 35.718 39.457 1.00 48.41 60 ARG A N 1
ATOM 9765 C CA . ARG D 1 60 ? 98.890 37.135 39.848 1.00 48.37 60 ARG A CA 1
ATOM 9766 C C . ARG D 1 60 ? 97.755 37.997 39.282 1.00 45.52 60 ARG A C 1
ATOM 9767 O O . ARG D 1 60 ? 97.191 38.845 40.027 1.00 46.94 60 ARG A O 1
ATOM 9775 N N . TYR D 1 61 ? 97.396 37.774 38.020 1.00 46.20 61 TYR A N 1
ATOM 9776 C CA . TYR D 1 61 ? 96.300 38.545 37.388 1.00 49.18 61 TYR A CA 1
ATOM 9777 C C . TYR D 1 61 ? 94.979 38.239 38.114 1.00 44.78 61 TYR A C 1
ATOM 9778 O O . TYR D 1 61 ? 94.159 39.153 38.315 1.00 48.52 61 TYR A O 1
ATOM 9787 N N . PHE D 1 62 ? 94.772 36.977 38.468 1.00 45.77 62 PHE A N 1
ATOM 9788 C CA . PHE D 1 62 ? 93.552 36.541 39.188 1.00 45.80 62 PHE A CA 1
ATOM 9789 C C . PHE D 1 62 ? 93.488 37.267 40.534 1.00 43.62 62 PHE A C 1
ATOM 9790 O O . PHE D 1 62 ? 92.396 37.698 40.945 1.00 43.20 62 PHE A O 1
ATOM 9798 N N . GLU D 1 63 ? 94.624 37.375 41.222 1.00 42.02 63 GLU A N 1
ATOM 9799 C CA . GLU D 1 63 ? 94.673 38.079 42.524 1.00 43.30 63 GLU A CA 1
ATOM 9800 C C . GLU D 1 63 ? 94.306 39.549 42.330 1.00 44.80 63 GLU A C 1
ATOM 9801 O O . GLU D 1 63 ? 93.520 40.088 43.153 1.00 43.24 63 GLU A O 1
ATOM 9807 N N . LYS D 1 64 ? 94.845 40.186 41.296 1.00 44.84 64 LYS A N 1
ATOM 9808 C CA . LYS D 1 64 ? 94.492 41.602 41.009 1.00 48.92 64 LYS A CA 1
ATOM 9809 C C . LYS D 1 64 ? 92.980 41.715 40.756 1.00 44.40 64 LYS A C 1
ATOM 9810 O O . LYS D 1 64 ? 92.359 42.640 41.297 1.00 46.50 64 LYS A O 1
ATOM 9816 N N . LEU D 1 65 ? 92.410 40.803 39.978 1.00 42.80 65 LEU A N 1
ATOM 9817 C CA . LEU D 1 65 ? 90.961 40.848 39.662 1.00 43.37 65 LEU A CA 1
ATOM 9818 C C . LEU D 1 65 ? 90.148 40.630 40.946 1.00 44.80 65 LEU A C 1
ATOM 9819 O O . LEU D 1 65 ? 89.122 41.293 41.115 1.00 42.96 65 LEU A O 1
ATOM 9824 N N . VAL D 1 66 ? 90.585 39.727 41.817 1.00 39.06 66 VAL A N 1
ATOM 9825 C CA . VAL D 1 66 ? 89.861 39.455 43.088 1.00 42.46 66 VAL A CA 1
ATOM 9826 C C . VAL D 1 66 ? 89.864 40.725 43.935 1.00 42.57 66 VAL A C 1
ATOM 9827 O O . VAL D 1 66 ? 88.795 41.113 44.457 1.00 43.58 66 VAL A O 1
ATOM 9831 N N . ILE D 1 67 ? 91.021 41.357 44.052 1.00 44.07 67 ILE A N 1
ATOM 9832 C CA . ILE D 1 67 ? 91.145 42.581 44.888 1.00 46.21 67 ILE A CA 1
ATOM 9833 C C . ILE D 1 67 ? 90.268 43.680 44.284 1.00 46.31 67 ILE A C 1
ATOM 9834 O O . ILE D 1 67 ? 89.582 44.384 45.052 1.00 45.31 67 ILE A O 1
ATOM 9839 N N . TYR D 1 68 ? 90.272 43.813 42.966 1.00 45.84 68 TYR A N 1
ATOM 9840 C CA . TYR D 1 68 ? 89.457 44.838 42.276 1.00 47.81 68 TYR A CA 1
ATOM 9841 C C . TYR D 1 68 ? 87.971 44.571 42.539 1.00 45.76 68 TYR A C 1
ATOM 9842 O O . TYR D 1 68 ? 87.242 45.515 42.872 1.00 45.08 68 TYR A O 1
ATOM 9851 N N . CYS D 1 69 ? 87.533 43.325 42.374 1.00 45.63 69 CYS A N 1
ATOM 9852 C CA . CYS D 1 69 ? 86.095 42.965 42.454 1.00 47.21 69 CYS A CA 1
ATOM 9853 C C . CYS D 1 69 ? 85.597 43.093 43.893 1.00 49.86 69 CYS A C 1
ATOM 9854 O O . CYS D 1 69 ? 84.439 43.490 44.074 1.00 51.29 69 CYS A O 1
ATOM 9857 N N . ASP D 1 70 ? 86.444 42.833 44.884 1.00 54.82 70 ASP A N 1
ATOM 9858 C CA . ASP D 1 70 ? 86.015 42.900 46.301 1.00 60.20 70 ASP A CA 1
ATOM 9859 C C . ASP D 1 70 ? 85.589 44.327 46.660 1.00 60.68 70 ASP A C 1
ATOM 9860 O O . ASP D 1 70 ? 84.836 44.484 47.628 1.00 64.72 70 ASP A O 1
ATOM 9865 N N . GLN D 1 71 ? 86.027 45.324 45.902 1.00 63.55 71 GLN A N 1
ATOM 9866 C CA . GLN D 1 71 ? 85.670 46.735 46.195 1.00 65.17 71 GLN A CA 1
ATOM 9867 C C . GLN D 1 71 ? 84.190 46.989 45.882 1.00 63.41 71 GLN A C 1
ATOM 9868 O O . GLN D 1 71 ? 83.583 47.825 46.552 1.00 69.01 71 GLN A O 1
ATOM 9874 N N . TYR D 1 72 ? 83.618 46.291 44.905 1.00 59.88 72 TYR A N 1
ATOM 9875 C CA . TYR D 1 72 ? 82.243 46.570 44.417 1.00 61.09 72 TYR A CA 1
ATOM 9876 C C . TYR D 1 72 ? 81.205 45.714 45.134 1.00 62.52 72 TYR A C 1
ATOM 9877 O O . TYR D 1 72 ? 80.016 45.822 44.787 1.00 65.52 72 TYR A O 1
ATOM 9886 N N . ALA D 1 73 ? 81.603 44.904 46.113 1.00 62.70 73 ALA A N 1
ATOM 9887 C CA . ALA D 1 73 ? 80.649 44.115 46.922 1.00 67.61 73 ALA A CA 1
ATOM 9888 C C . ALA D 1 73 ? 79.994 45.056 47.944 1.00 68.93 73 ALA A C 1
ATOM 9889 O O . ALA D 1 73 ? 80.149 44.851 49.165 1.00 74.54 73 ALA A O 1
ATOM 9891 N N . SER D 1 74 ? 79.263 46.050 47.447 1.00 70.18 74 SER A N 1
ATOM 9892 C CA . SER D 1 74 ? 78.593 47.070 48.284 1.00 74.77 74 SER A CA 1
ATOM 9893 C C . SER D 1 74 ? 77.253 46.497 48.749 1.00 74.04 74 SER A C 1
ATOM 9894 O O . SER D 1 74 ? 76.296 46.458 47.944 1.00 76.36 74 SER A O 1
ATOM 9897 N N . LEU D 1 75 ? 77.200 46.049 49.995 1.00 71.97 75 LEU A N 1
ATOM 9898 C CA . LEU D 1 75 ? 75.968 45.443 50.550 1.00 75.74 75 LEU A CA 1
ATOM 9899 C C . LEU D 1 75 ? 74.964 46.543 50.915 1.00 69.87 75 LEU A C 1
ATOM 9900 O O . LEU D 1 75 ? 73.799 46.295 50.788 1.00 70.43 75 LEU A O 1
ATOM 9905 N N . ILE D 1 76 ? 75.394 47.756 51.259 1.00 68.85 76 ILE A N 1
ATOM 9906 C CA . ILE D 1 76 ? 74.476 48.793 51.819 1.00 71.26 76 ILE A CA 1
ATOM 9907 C C . ILE D 1 76 ? 73.394 49.132 50.785 1.00 71.60 76 ILE A C 1
ATOM 9908 O O . ILE D 1 76 ? 72.228 49.178 51.147 1.00 67.21 76 ILE A O 1
ATOM 9913 N N . PRO D 1 77 ? 73.711 49.348 49.480 1.00 69.84 77 PRO A N 1
ATOM 9914 C CA . PRO D 1 77 ? 72.699 49.644 48.459 1.00 67.62 77 PRO A CA 1
ATOM 9915 C C . PRO D 1 77 ? 71.673 48.531 48.205 1.00 55.28 77 PRO A C 1
ATOM 9916 O O . PRO D 1 77 ? 70.507 48.851 48.078 1.00 52.24 77 PRO A O 1
ATOM 9920 N N . VAL D 1 78 ? 72.132 47.284 48.077 1.00 50.59 78 VAL A N 1
ATOM 9921 C CA . VAL D 1 78 ? 71.265 46.087 47.886 1.00 48.59 78 VAL A CA 1
ATOM 9922 C C . VAL D 1 78 ? 70.351 45.945 49.109 1.00 41.85 78 VAL A C 1
ATOM 9923 O O . VAL D 1 78 ? 69.177 45.590 48.928 1.00 40.71 78 VAL A O 1
ATOM 9927 N N . SER D 1 79 ? 70.866 46.221 50.304 1.00 38.96 79 SER A N 1
ATOM 9928 C CA . SER D 1 79 ? 70.037 46.205 51.536 1.00 40.27 79 SER A CA 1
ATOM 9929 C C . SER D 1 79 ? 68.901 47.214 51.392 1.00 37.73 79 SER A C 1
ATOM 9930 O O . SER D 1 79 ? 67.762 46.893 51.695 1.00 34.74 79 SER A O 1
ATOM 9933 N N . PHE D 1 80 ? 69.205 48.399 50.909 1.00 37.44 80 PHE A N 1
ATOM 9934 C CA . PHE D 1 80 ? 68.185 49.456 50.709 1.00 42.44 80 PHE A CA 1
ATOM 9935 C C . PHE D 1 80 ? 67.072 48.940 49.806 1.00 38.95 80 PHE A C 1
ATOM 9936 O O . PHE D 1 80 ? 65.896 48.929 50.228 1.00 38.00 80 PHE A O 1
ATOM 9944 N N . VAL D 1 81 ? 67.465 48.548 48.607 1.00 34.87 81 VAL A N 1
ATOM 9945 C CA . VAL D 1 81 ? 66.473 48.215 47.555 1.00 37.60 81 VAL A CA 1
ATOM 9946 C C . VAL D 1 81 ? 65.685 46.987 48.027 1.00 36.36 81 VAL A C 1
ATOM 9947 O O . VAL D 1 81 ? 64.464 46.959 47.841 1.00 34.74 81 VAL A O 1
ATOM 9951 N N . LEU D 1 82 ? 66.362 46.003 48.616 1.00 33.60 82 LEU A N 1
ATOM 9952 C CA . LEU D 1 82 ? 65.672 44.785 49.088 1.00 34.60 82 LEU A CA 1
ATOM 9953 C C . LEU D 1 82 ? 64.677 45.163 50.178 1.00 31.79 82 LEU A C 1
ATOM 9954 O O . LEU D 1 82 ? 63.551 44.674 50.136 1.00 36.67 82 LEU A O 1
ATOM 9959 N N . GLY D 1 83 ? 65.077 45.991 51.144 1.00 30.88 83 GLY A N 1
ATOM 9960 C CA . GLY D 1 83 ? 64.160 46.427 52.208 1.00 33.46 83 GLY A CA 1
ATOM 9961 C C . GLY D 1 83 ? 62.889 47.025 51.613 1.00 32.99 83 GLY A C 1
ATOM 9962 O O . GLY D 1 83 ? 61.781 46.528 51.908 1.00 33.00 83 GLY A O 1
ATOM 9963 N N . PHE D 1 84 ? 63.042 48.025 50.754 1.00 33.89 84 PHE A N 1
ATOM 9964 C CA . PHE D 1 84 ? 61.870 48.744 50.182 1.00 33.91 84 PHE A CA 1
ATOM 9965 C C . PHE D 1 84 ? 61.014 47.765 49.370 1.00 31.61 84 PHE A C 1
ATOM 9966 O O . PHE D 1 84 ? 59.789 47.698 49.574 1.00 33.90 84 PHE A O 1
ATOM 9974 N N . TYR D 1 85 ? 61.650 47.005 48.484 1.00 28.93 85 TYR A N 1
ATOM 9975 C CA . TYR D 1 85 ? 60.921 46.118 47.543 1.00 28.45 85 TYR A CA 1
ATOM 9976 C C . TYR D 1 85 ? 60.214 44.993 48.301 1.00 29.36 85 TYR A C 1
ATOM 9977 O O . TYR D 1 85 ? 59.020 44.702 48.017 1.00 29.51 85 TYR A O 1
ATOM 9986 N N . VAL D 1 86 ? 60.923 44.355 49.231 1.00 27.34 86 VAL A N 1
ATOM 9987 C CA . VAL D 1 86 ? 60.349 43.207 49.969 1.00 28.04 86 VAL A CA 1
ATOM 9988 C C . VAL D 1 86 ? 59.211 43.730 50.838 1.00 27.63 86 VAL A C 1
ATOM 9989 O O . VAL D 1 86 ? 58.209 43.004 50.997 1.00 29.05 86 VAL A O 1
ATOM 9993 N N . THR D 1 87 ? 59.369 44.913 51.429 1.00 28.11 87 THR A N 1
ATOM 9994 C CA . THR D 1 87 ? 58.289 45.475 52.274 1.00 31.29 87 THR A CA 1
ATOM 9995 C C . THR D 1 87 ? 57.054 45.721 51.396 1.00 30.33 87 THR A C 1
ATOM 9996 O O . THR D 1 87 ? 55.934 45.413 51.833 1.00 31.21 87 THR A O 1
ATOM 10000 N N . LEU D 1 88 ? 57.257 46.265 50.208 1.00 29.95 88 LEU A N 1
ATOM 10001 C CA . LEU D 1 88 ? 56.138 46.459 49.241 1.00 32.17 88 LEU A CA 1
ATOM 10002 C C . LEU D 1 88 ? 55.456 45.112 48.971 1.00 31.01 88 LEU A C 1
ATOM 10003 O O . LEU D 1 88 ? 54.213 45.029 49.053 1.00 28.91 88 LEU A O 1
ATOM 10008 N N . VAL D 1 89 ? 56.235 44.080 48.675 1.00 27.10 89 VAL A N 1
ATOM 10009 C CA . VAL D 1 89 ? 55.660 42.761 48.319 1.00 27.11 89 VAL A CA 1
ATOM 10010 C C . VAL D 1 89 ? 54.911 42.186 49.525 1.00 25.37 89 VAL A C 1
ATOM 10011 O O . VAL D 1 89 ? 53.833 41.591 49.341 1.00 25.31 89 VAL A O 1
ATOM 10015 N N . VAL D 1 90 ? 55.462 42.319 50.722 1.00 26.79 90 VAL A N 1
ATOM 10016 C CA . VAL D 1 90 ? 54.820 41.739 51.933 1.00 28.39 90 VAL A CA 1
ATOM 10017 C C . VAL D 1 90 ? 53.496 42.458 52.214 1.00 26.25 90 VAL A C 1
ATOM 10018 O O . VAL D 1 90 ? 52.494 41.774 52.510 1.00 29.17 90 VAL A O 1
ATOM 10022 N N . ASN D 1 91 ? 53.491 43.780 52.135 1.00 29.20 91 ASN A N 1
ATOM 10023 C CA . ASN D 1 91 ? 52.244 44.568 52.347 1.00 31.77 91 ASN A CA 1
ATOM 10024 C C . ASN D 1 91 ? 51.204 44.159 51.306 1.00 31.76 91 ASN A C 1
ATOM 10025 O O . ASN D 1 91 ? 50.025 43.952 51.673 1.00 32.69 91 ASN A O 1
ATOM 10030 N N . ARG D 1 92 ? 51.625 44.022 50.059 1.00 30.08 92 ARG A N 1
ATOM 10031 C CA . ARG D 1 92 ? 50.711 43.610 48.978 1.00 32.33 92 ARG A CA 1
ATOM 10032 C C . ARG D 1 92 ? 50.189 42.193 49.236 1.00 30.46 92 ARG A C 1
ATOM 10033 O O . ARG D 1 92 ? 49.022 41.918 48.944 1.00 34.18 92 ARG A O 1
ATOM 10041 N N . TRP D 1 93 ? 51.039 41.318 49.754 1.00 28.05 93 TRP A N 1
ATOM 10042 C CA . TRP D 1 93 ? 50.661 39.929 50.090 1.00 28.55 93 TRP A CA 1
ATOM 10043 C C . TRP D 1 93 ? 49.535 39.929 51.139 1.00 26.30 93 TRP A C 1
ATOM 10044 O O . TRP D 1 93 ? 48.519 39.244 50.946 1.00 27.05 93 TRP A O 1
ATOM 10055 N N . TRP D 1 94 ? 49.708 40.708 52.193 1.00 27.65 94 TRP A N 1
ATOM 10056 C CA . TRP D 1 94 ? 48.665 40.771 53.240 1.00 29.68 94 TRP A CA 1
ATOM 10057 C C . TRP D 1 94 ? 47.376 41.376 52.662 1.00 28.61 94 TRP A C 1
ATOM 10058 O O . TRP D 1 94 ? 46.281 40.857 52.947 1.00 28.76 94 TRP A O 1
ATOM 10069 N N . SER D 1 95 ? 47.503 42.439 51.877 1.00 27.65 95 SER A N 1
ATOM 10070 C CA . SER D 1 95 ? 46.335 43.088 51.220 1.00 30.98 95 SER A CA 1
ATOM 10071 C C . SER D 1 95 ? 45.593 42.059 50.365 1.00 31.71 95 SER A C 1
ATOM 10072 O O . SER D 1 95 ? 44.340 42.004 50.421 1.00 31.98 95 SER A O 1
ATOM 10075 N N . GLN D 1 96 ? 46.331 41.223 49.642 1.00 30.14 96 GLN A N 1
ATOM 10076 C CA . GLN D 1 96 ? 45.706 40.194 48.788 1.00 31.29 96 GLN A CA 1
ATOM 10077 C C . GLN D 1 96 ? 44.969 39.185 49.653 1.00 30.65 96 GLN A C 1
ATOM 10078 O O . GLN D 1 96 ? 43.852 38.793 49.275 1.00 33.52 96 GLN A O 1
ATOM 10084 N N . TYR D 1 97 ? 45.550 38.798 50.780 1.00 29.33 97 TYR A N 1
ATOM 10085 C CA . TYR D 1 97 ? 44.861 37.853 51.680 1.00 29.28 97 TYR A CA 1
ATOM 10086 C C . TYR D 1 97 ? 43.535 38.475 52.134 1.00 29.03 97 TYR A C 1
ATOM 10087 O O . TYR D 1 97 ? 42.510 37.779 52.118 1.00 30.51 97 TYR A O 1
ATOM 10096 N N . LEU D 1 98 ? 43.559 39.746 52.497 1.00 29.06 98 LEU A N 1
ATOM 10097 C CA . LEU D 1 98 ? 42.340 40.423 53.005 1.00 34.37 98 LEU A CA 1
ATOM 10098 C C . LEU D 1 98 ? 41.287 40.538 51.899 1.00 36.77 98 LEU A C 1
ATOM 10099 O O . LEU D 1 98 ? 40.125 40.754 52.237 1.00 40.07 98 LEU A O 1
ATOM 10104 N N . CYS D 1 99 ? 41.660 40.392 50.631 1.00 33.95 99 CYS A N 1
ATOM 10105 C CA . CYS D 1 99 ? 40.704 40.461 49.496 1.00 35.08 99 CYS A CA 1
ATOM 10106 C C . CYS D 1 99 ? 40.085 39.100 49.203 1.00 33.80 99 CYS A C 1
ATOM 10107 O O . CYS D 1 99 ? 39.274 39.003 48.267 1.00 33.80 99 CYS A O 1
ATOM 10110 N N . MET D 1 100 ? 40.441 38.069 49.947 1.00 33.91 100 MET A N 1
ATOM 10111 C CA . MET D 1 100 ? 39.809 36.754 49.749 1.00 37.23 100 MET A CA 1
ATOM 10112 C C . MET D 1 100 ? 38.330 36.882 50.091 1.00 38.66 100 MET A C 1
ATOM 10113 O O . MET D 1 100 ? 37.990 37.307 51.195 1.00 39.43 100 MET A O 1
ATOM 10118 N N . PRO D 1 101 ? 37.404 36.532 49.172 1.00 38.41 101 PRO A N 1
ATOM 10119 C CA . PRO D 1 101 ? 35.982 36.675 49.464 1.00 39.41 101 PRO A CA 1
ATOM 10120 C C . PRO D 1 101 ? 35.529 35.647 50.510 1.00 37.75 101 PRO A C 1
ATOM 10121 O O . PRO D 1 101 ? 35.761 34.469 50.359 1.00 42.78 101 PRO A O 1
ATOM 10125 N N . LEU D 1 102 ? 34.901 36.141 51.570 1.00 35.87 102 LEU A N 1
ATOM 10126 C CA . LEU D 1 102 ? 34.360 35.296 52.665 1.00 36.59 102 LEU A CA 1
ATOM 10127 C C . LEU D 1 102 ? 32.852 35.490 52.724 1.00 33.07 102 LEU A C 1
ATOM 10128 O O . LEU D 1 102 ? 32.372 36.621 52.656 1.00 31.92 102 LEU A O 1
ATOM 10133 N N . PRO D 1 103 ? 32.074 34.399 52.862 1.00 30.88 103 PRO A N 1
ATOM 10134 C CA . PRO D 1 103 ? 30.618 34.515 52.873 1.00 30.41 103 PRO A CA 1
ATOM 10135 C C . PRO D 1 103 ? 30.005 34.834 54.241 1.00 27.62 103 PRO A C 1
ATOM 10136 O O . PRO D 1 103 ? 28.783 34.900 54.342 1.00 29.40 103 PRO A O 1
ATOM 10140 N N . ASP D 1 104 ? 30.838 34.999 55.274 1.00 27.11 104 ASP A N 1
ATOM 10141 C CA . ASP D 1 104 ? 30.346 35.073 56.669 1.00 29.70 104 ASP A CA 1
ATOM 10142 C C . ASP D 1 104 ? 29.348 36.226 56.850 1.00 26.98 104 ASP A C 1
ATOM 10143 O O . ASP D 1 104 ? 28.262 36.005 57.448 1.00 27.93 104 ASP A O 1
ATOM 10148 N N . ALA D 1 105 ? 29.673 37.417 56.342 1.00 26.76 105 ALA A N 1
ATOM 10149 C CA . ALA D 1 105 ? 28.776 38.585 56.522 1.00 26.41 105 ALA A CA 1
ATOM 10150 C C . ALA D 1 105 ? 27.457 38.302 55.795 1.00 27.44 105 ALA A C 1
ATOM 10151 O O . ALA D 1 105 ? 26.361 38.514 56.393 1.00 26.60 105 ALA A O 1
ATOM 10153 N N . LEU D 1 106 ? 27.569 37.797 54.559 1.00 25.70 106 LEU A N 1
ATOM 10154 C CA . LEU D 1 106 ? 26.366 37.496 53.758 1.00 27.88 106 LEU A CA 1
ATOM 10155 C C . LEU D 1 106 ? 25.579 36.387 54.437 1.00 25.85 106 LEU A C 1
ATOM 10156 O O . LEU D 1 106 ? 24.359 36.430 54.404 1.00 31.25 106 LEU A O 1
ATOM 10161 N N . MET D 1 107 ? 26.248 35.372 54.969 1.00 26.72 107 MET A N 1
ATOM 10162 C CA . MET D 1 107 ? 25.486 34.242 55.538 1.00 27.84 107 MET A CA 1
ATOM 10163 C C . MET D 1 107 ? 24.724 34.725 56.781 1.00 26.15 107 MET A C 1
ATOM 10164 O O . MET D 1 107 ? 23.574 34.317 56.958 1.00 27.34 107 MET A O 1
ATOM 10169 N N . CYS D 1 108 ? 25.311 35.604 57.583 1.00 28.57 108 CYS A N 1
ATOM 10170 C CA . CYS D 1 108 ? 24.581 36.178 58.741 1.00 30.61 108 CYS A CA 1
ATOM 10171 C C . CYS D 1 108 ? 23.356 36.969 58.265 1.00 32.00 108 CYS A C 1
ATOM 10172 O O . CYS D 1 108 ? 22.230 36.720 58.755 1.00 33.70 108 CYS A O 1
ATOM 10175 N N . VAL D 1 109 ? 23.555 37.835 57.278 1.00 26.82 109 VAL A N 1
ATOM 10176 C CA . VAL D 1 109 ? 22.436 38.662 56.769 1.00 27.68 109 VAL A CA 1
ATOM 10177 C C . VAL D 1 109 ? 21.356 37.767 56.149 1.00 27.33 109 VAL A C 1
ATOM 10178 O O . VAL D 1 109 ? 20.158 37.995 56.413 1.00 29.82 109 VAL A O 1
ATOM 10182 N N . VAL D 1 110 ? 21.754 36.772 55.368 1.00 26.98 110 VAL A N 1
ATOM 10183 C CA . VAL D 1 110 ? 20.777 35.882 54.682 1.00 27.52 110 VAL A CA 1
ATOM 10184 C C . VAL D 1 110 ? 20.004 35.088 55.738 1.00 29.40 110 VAL A C 1
ATOM 10185 O O . VAL D 1 110 ? 18.752 34.957 55.600 1.00 32.31 110 VAL A O 1
ATOM 10189 N N . ALA D 1 111 ? 20.700 34.559 56.742 1.00 31.34 111 ALA A N 1
ATOM 10190 C CA . ALA D 1 111 ? 20.040 33.787 57.823 1.00 33.19 111 ALA A CA 1
ATOM 10191 C C . ALA D 1 111 ? 19.029 34.683 58.540 1.00 32.56 111 ALA A C 1
ATOM 10192 O O . ALA D 1 111 ? 17.961 34.191 58.911 1.00 40.92 111 ALA A O 1
ATOM 10194 N N . GLY D 1 112 ? 19.329 35.971 58.685 1.00 33.29 112 GLY A N 1
ATOM 10195 C CA . GLY D 1 112 ? 18.458 36.901 59.419 1.00 36.75 112 GLY A CA 1
ATOM 10196 C C . GLY D 1 112 ? 17.392 37.584 58.572 1.00 37.19 112 GLY A C 1
ATOM 10197 O O . GLY D 1 112 ? 16.546 38.286 59.163 1.00 39.95 112 GLY A O 1
ATOM 10198 N N . THR D 1 113 ? 17.428 37.479 57.243 1.00 32.89 113 THR A N 1
ATOM 10199 C CA . THR D 1 113 ? 16.578 38.338 56.380 1.00 31.35 113 THR A CA 1
ATOM 10200 C C . THR D 1 113 ? 15.787 37.550 55.335 1.00 28.29 113 THR A C 1
ATOM 10201 O O . THR D 1 113 ? 14.762 38.067 54.899 1.00 29.38 113 THR A O 1
ATOM 10205 N N . VAL D 1 114 ? 16.237 36.368 54.941 1.00 29.09 114 VAL A N 1
ATOM 10206 C CA . VAL D 1 114 ? 15.554 35.584 53.873 1.00 27.12 114 VAL A CA 1
ATOM 10207 C C . VAL D 1 114 ? 14.801 34.453 54.566 1.00 28.19 114 VAL A C 1
ATOM 10208 O O . VAL D 1 114 ? 15.429 33.561 55.124 1.00 32.47 114 VAL A O 1
ATOM 10212 N N . HIS D 1 115 ? 13.482 34.534 54.599 1.00 29.00 115 HIS A N 1
ATOM 10213 C CA . HIS D 1 115 ? 12.669 33.805 55.601 1.00 30.32 115 HIS A CA 1
ATOM 10214 C C . HIS D 1 115 ? 11.864 32.660 55.009 1.00 32.25 115 HIS A C 1
ATOM 10215 O O . HIS D 1 115 ? 11.550 32.679 53.812 1.00 29.26 115 HIS A O 1
ATOM 10222 N N . GLY D 1 116 ? 11.504 31.713 55.876 1.00 33.17 116 GLY A N 1
ATOM 10223 C CA . GLY D 1 116 ? 10.668 30.562 55.504 1.00 33.75 116 GLY A CA 1
ATOM 10224 C C . GLY D 1 116 ? 11.333 29.247 55.832 1.00 36.78 116 GLY A C 1
ATOM 10225 O O . GLY D 1 116 ? 12.448 28.980 55.366 1.00 35.54 116 GLY A O 1
ATOM 10226 N N . ARG D 1 117 ? 10.657 28.408 56.602 1.00 41.14 117 ARG A N 1
ATOM 10227 C CA . ARG D 1 117 ? 11.166 27.057 56.942 1.00 45.32 117 ARG A CA 1
ATOM 10228 C C . ARG D 1 117 ? 10.826 26.071 55.824 1.00 43.23 117 ARG A C 1
ATOM 10229 O O . ARG D 1 117 ? 11.401 24.967 55.826 1.00 50.97 117 ARG A O 1
ATOM 10237 N N . ASP D 1 118 ? 9.929 26.433 54.919 1.00 40.86 118 ASP A N 1
ATOM 10238 C CA . ASP D 1 118 ? 9.515 25.555 53.799 1.00 41.51 118 ASP A CA 1
ATOM 10239 C C . ASP D 1 118 ? 10.692 25.355 52.836 1.00 41.09 118 ASP A C 1
ATOM 10240 O O . ASP D 1 118 ? 11.759 25.971 53.018 1.00 39.12 118 ASP A O 1
ATOM 10245 N N . ASP D 1 119 ? 10.500 24.514 51.839 1.00 39.94 119 ASP A N 1
ATOM 10246 C CA . ASP D 1 119 ? 11.543 24.215 50.836 1.00 41.31 119 ASP A CA 1
ATOM 10247 C C . ASP D 1 119 ? 11.891 25.466 50.037 1.00 39.63 119 ASP A C 1
ATOM 10248 O O . ASP D 1 119 ? 13.056 25.586 49.654 1.00 35.00 119 ASP A O 1
ATOM 10253 N N . ARG D 1 120 ? 10.939 26.352 49.792 1.00 36.27 120 ARG A N 1
ATOM 10254 C CA . ARG D 1 120 ? 11.208 27.525 48.935 1.00 38.01 120 ARG A CA 1
ATOM 10255 C C . ARG D 1 120 ? 12.157 28.493 49.659 1.00 31.81 120 ARG A C 1
ATOM 10256 O O . ARG D 1 120 ? 13.076 29.020 49.011 1.00 35.41 120 ARG A O 1
ATOM 10264 N N . GLY D 1 121 ? 11.950 28.710 50.957 1.00 31.76 121 GLY A N 1
ATOM 10265 C CA . GLY D 1 121 ? 12.874 29.528 51.765 1.00 30.37 121 GLY A CA 1
ATOM 10266 C C . GLY D 1 121 ? 14.267 28.934 51.779 1.00 29.33 121 GLY A C 1
ATOM 10267 O O . GLY D 1 121 ? 15.252 29.688 51.636 1.00 27.80 121 GLY A O 1
ATOM 10268 N N . ARG D 1 122 ? 14.358 27.627 51.990 1.00 29.51 122 ARG A N 1
ATOM 10269 C CA . ARG D 1 122 ? 15.656 26.916 51.976 1.00 34.15 122 ARG A CA 1
ATOM 10270 C C . ARG D 1 122 ? 16.314 27.099 50.611 1.00 29.12 122 ARG A C 1
ATOM 10271 O O . ARG D 1 122 ? 17.525 27.353 50.573 1.00 29.97 122 ARG A O 1
ATOM 10279 N N . LEU D 1 123 ? 15.534 26.984 49.540 1.00 32.22 123 LEU A N 1
ATOM 10280 C CA . LEU D 1 123 ? 16.066 27.161 48.172 1.00 32.04 123 LEU A CA 1
ATOM 10281 C C . LEU D 1 123 ? 16.608 28.581 48.020 1.00 29.19 123 LEU A C 1
ATOM 10282 O O . LEU D 1 123 ? 17.731 28.726 47.522 1.00 32.30 123 LEU A O 1
ATOM 10287 N N . TYR D 1 124 ? 15.861 29.579 48.453 1.00 26.99 124 TYR A N 1
ATOM 10288 C CA . TYR D 1 124 ? 16.332 30.982 48.337 1.00 28.58 124 TYR A CA 1
ATOM 10289 C C . TYR D 1 124 ? 17.649 31.162 49.089 1.00 24.33 124 TYR A C 1
ATOM 10290 O O . TYR D 1 124 ? 18.633 31.659 48.503 1.00 27.67 124 TYR A O 1
ATOM 10299 N N . ARG D 1 125 ? 17.692 30.744 50.347 1.00 25.82 125 ARG A N 1
ATOM 10300 C CA . ARG D 1 125 ? 18.897 30.974 51.179 1.00 24.88 125 ARG A CA 1
ATOM 10301 C C . ARG D 1 125 ? 20.096 30.216 50.613 1.00 23.27 125 ARG A C 1
ATOM 10302 O O . ARG D 1 125 ? 21.187 30.839 50.428 1.00 24.20 125 ARG A O 1
ATOM 10310 N N . ARG D 1 126 ? 19.905 28.933 50.334 1.00 23.91 126 ARG A N 1
ATOM 10311 C CA . ARG D 1 126 ? 21.005 28.094 49.803 1.00 25.65 126 ARG A CA 1
ATOM 10312 C C . ARG D 1 126 ? 21.478 28.653 48.453 1.00 24.74 126 ARG A C 1
ATOM 10313 O O . ARG D 1 126 ? 22.689 28.679 48.219 1.00 26.87 126 ARG A O 1
ATOM 10321 N N . THR D 1 127 ? 20.558 29.058 47.586 1.00 25.69 127 THR A N 1
ATOM 10322 C CA . THR D 1 127 ? 20.933 29.540 46.235 1.00 25.07 127 THR A CA 1
ATOM 10323 C C . THR D 1 127 ? 21.711 30.857 46.352 1.00 23.81 127 THR A C 1
ATOM 10324 O O . THR D 1 127 ? 22.687 31.049 45.579 1.00 27.15 127 THR A O 1
ATOM 10328 N N . LEU D 1 128 ? 21.284 31.759 47.237 1.00 25.51 128 LEU A N 1
ATOM 10329 C CA . LEU D 1 128 ? 22.031 33.034 47.435 1.00 26.58 128 LEU A CA 1
ATOM 10330 C C . LEU D 1 128 ? 23.462 32.729 47.894 1.00 25.26 128 LEU A C 1
ATOM 10331 O O . LEU D 1 128 ? 24.437 33.249 47.254 1.00 26.64 128 LEU A O 1
ATOM 10336 N N . MET D 1 129 ? 23.609 31.878 48.906 1.00 26.46 129 MET A N 1
ATOM 10337 C CA . MET D 1 129 ? 24.960 31.574 49.428 1.00 26.64 129 MET A CA 1
ATOM 10338 C C . MET D 1 129 ? 25.773 30.838 48.361 1.00 25.75 129 MET A C 1
ATOM 10339 O O . MET D 1 129 ? 26.994 31.077 48.280 1.00 27.54 129 MET A O 1
ATOM 10344 N N . ARG D 1 130 ? 25.120 29.974 47.589 1.00 24.51 130 ARG A N 1
ATOM 10345 C CA . ARG D 1 130 ? 25.810 29.217 46.523 1.00 27.51 130 ARG A CA 1
ATOM 10346 C C . ARG D 1 130 ? 26.290 30.176 45.438 1.00 25.51 130 ARG A C 1
ATOM 10347 O O . ARG D 1 130 ? 27.350 29.908 44.853 1.00 27.68 130 ARG A O 1
ATOM 10355 N N . TYR D 1 131 ? 25.501 31.203 45.116 1.00 24.42 131 TYR A N 1
ATOM 10356 C CA . TYR D 1 131 ? 25.941 32.201 44.121 1.00 27.63 131 TYR A CA 1
ATOM 10357 C C . TYR D 1 131 ? 27.209 32.891 44.611 1.00 26.22 131 TYR A C 1
ATOM 10358 O O . TYR D 1 131 ? 28.155 33.064 43.813 1.00 27.63 131 TYR A O 1
ATOM 10367 N N . ALA D 1 132 ? 27.233 33.268 45.890 1.00 29.98 132 ALA A N 1
ATOM 10368 C CA . ALA D 1 132 ? 28.449 33.872 46.474 1.00 28.68 132 ALA A CA 1
ATOM 10369 C C . ALA D 1 132 ? 29.639 32.912 46.340 1.00 28.94 132 ALA A C 1
ATOM 10370 O O . ALA D 1 132 ? 30.717 33.325 45.824 1.00 30.41 132 ALA A O 1
ATOM 10372 N N . GLY D 1 133 ? 29.455 31.661 46.732 1.00 27.91 133 GLY A N 1
ATOM 10373 C CA . GLY D 1 133 ? 30.507 30.629 46.633 1.00 29.58 133 GLY A CA 1
ATOM 10374 C C . GLY D 1 133 ? 30.976 30.440 45.198 1.00 27.19 133 GLY A C 1
ATOM 10375 O O . GLY D 1 133 ? 32.194 30.231 44.960 1.00 25.35 133 GLY A O 1
ATOM 10376 N N . LEU D 1 134 ? 30.023 30.484 44.268 1.00 26.28 134 LEU A N 1
ATOM 10377 C CA . LEU D 1 134 ? 30.321 30.259 42.837 1.00 24.98 134 LEU A CA 1
ATOM 10378 C C . LEU D 1 134 ? 31.181 31.410 42.307 1.00 23.69 134 LEU A C 1
ATOM 10379 O O . LEU D 1 134 ? 32.122 31.160 41.552 1.00 26.79 134 LEU A O 1
ATOM 10384 N N . SER D 1 135 ? 30.830 32.647 42.637 1.00 26.74 135 SER A N 1
ATOM 10385 C CA . SER D 1 135 ? 31.656 33.809 42.244 1.00 28.26 135 SER A CA 1
ATOM 10386 C C . SER D 1 135 ? 33.074 33.629 42.792 1.00 26.35 135 SER A C 1
ATOM 10387 O O . SER D 1 135 ? 34.050 33.873 42.051 1.00 27.67 135 SER A O 1
ATOM 10390 N N . ALA D 1 136 ? 33.183 33.215 44.046 1.00 26.74 136 ALA A N 1
ATOM 10391 C CA . ALA D 1 136 ? 34.505 33.032 44.680 1.00 26.22 136 ALA A CA 1
ATOM 10392 C C . ALA D 1 136 ? 35.289 31.958 43.907 1.00 25.57 136 ALA A C 1
ATOM 10393 O O . ALA D 1 136 ? 36.470 32.175 43.608 1.00 26.02 136 ALA A O 1
ATOM 10395 N N . VAL D 1 137 ? 34.630 30.855 43.578 1.00 24.35 137 VAL A N 1
ATOM 10396 C CA . VAL D 1 137 ? 35.294 29.760 42.816 1.00 25.51 137 VAL A CA 1
ATOM 10397 C C . VAL D 1 137 ? 35.734 30.252 41.429 1.00 25.12 137 VAL A C 1
ATOM 10398 O O . VAL D 1 137 ? 36.849 29.947 41.015 1.00 26.39 137 VAL A O 1
ATOM 10402 N N . LEU D 1 138 ? 34.888 30.995 40.729 1.00 23.75 138 LEU A N 1
ATOM 10403 C CA . LEU D 1 138 ? 35.234 31.441 39.355 1.00 24.28 138 LEU A CA 1
ATOM 10404 C C . LEU D 1 138 ? 36.461 32.365 39.387 1.00 23.76 138 LEU A C 1
ATOM 10405 O O . LEU D 1 138 ? 37.470 32.104 38.646 1.00 29.84 138 LEU A O 1
ATOM 10410 N N . ILE D 1 139 ? 36.479 33.304 40.332 1.00 24.14 139 ILE A N 1
ATOM 10411 C CA . ILE D 1 139 ? 37.652 34.211 40.422 1.00 24.38 139 ILE A CA 1
ATOM 10412 C C . ILE D 1 139 ? 38.895 33.442 40.889 1.00 23.40 139 ILE A C 1
ATOM 10413 O O . ILE D 1 139 ? 40.000 33.670 40.369 1.00 27.44 139 ILE A O 1
ATOM 10418 N N . LEU D 1 140 ? 38.723 32.577 41.876 1.00 22.94 140 LEU A N 1
ATOM 10419 C CA . LEU D 1 140 ? 39.890 31.842 42.447 1.00 25.06 140 LEU A CA 1
ATOM 10420 C C . LEU D 1 140 ? 40.509 30.914 41.400 1.00 25.20 140 LEU A C 1
ATOM 10421 O O . LEU D 1 140 ? 41.768 30.900 41.289 1.00 28.14 140 LEU A O 1
ATOM 10426 N N . ARG D 1 141 ? 39.662 30.224 40.625 1.00 25.59 141 ARG A N 1
ATOM 10427 C CA . ARG D 1 141 ? 40.184 29.355 39.543 1.00 26.37 141 ARG A CA 1
ATOM 10428 C C . ARG D 1 141 ? 40.858 30.223 38.483 1.00 26.66 141 ARG A C 1
ATOM 10429 O O . ARG D 1 141 ? 41.718 29.705 37.760 1.00 28.01 141 ARG A O 1
ATOM 10437 N N . SER D 1 142 ? 40.484 31.486 38.380 1.00 26.33 142 SER A N 1
ATOM 10438 C CA . SER D 1 142 ? 41.166 32.415 37.450 1.00 28.61 142 SER A CA 1
ATOM 10439 C C . SER D 1 142 ? 42.522 32.853 38.010 1.00 28.68 142 SER A C 1
ATOM 10440 O O . SER D 1 142 ? 43.403 33.176 37.214 1.00 34.22 142 SER A O 1
ATOM 10443 N N . VAL D 1 143 ? 42.680 32.919 39.329 1.00 28.67 143 VAL A N 1
ATOM 10444 C CA . VAL D 1 143 ? 43.891 33.554 39.923 1.00 28.69 143 VAL A CA 1
ATOM 10445 C C . VAL D 1 143 ? 44.750 32.532 40.672 1.00 28.42 143 VAL A C 1
ATOM 10446 O O . VAL D 1 143 ? 45.886 32.873 40.973 1.00 32.41 143 VAL A O 1
ATOM 10450 N N . SER D 1 144 ? 44.226 31.366 41.022 1.00 29.04 144 SER A N 1
ATOM 10451 C CA . SER D 1 144 ? 44.926 30.385 41.880 1.00 30.49 144 SER A CA 1
ATOM 10452 C C . SER D 1 144 ? 45.249 29.130 41.074 1.00 30.43 144 SER A C 1
ATOM 10453 O O . SER D 1 144 ? 44.326 28.523 40.504 1.00 28.84 144 SER A O 1
ATOM 10456 N N . THR D 1 145 ? 46.520 28.741 41.036 1.00 33.22 145 THR A N 1
ATOM 10457 C CA . THR D 1 145 ? 46.935 27.503 40.323 1.00 32.23 145 THR A CA 1
ATOM 10458 C C . THR D 1 145 ? 46.326 26.269 40.992 1.00 30.49 145 THR A C 1
ATOM 10459 O O . THR D 1 145 ? 45.850 25.375 40.271 1.00 32.34 145 THR A O 1
ATOM 10463 N N . ALA D 1 146 ? 46.289 26.227 42.317 1.00 31.14 146 ALA A N 1
ATOM 10464 C CA . ALA D 1 146 ? 45.693 25.079 43.036 1.00 33.04 146 ALA A CA 1
ATOM 10465 C C . ALA D 1 146 ? 44.211 24.937 42.674 1.00 32.65 146 ALA A C 1
ATOM 10466 O O . ALA D 1 146 ? 43.750 23.823 42.305 1.00 34.69 146 ALA A O 1
ATOM 10468 N N . VAL D 1 147 ? 43.486 26.050 42.736 1.00 29.04 147 VAL A N 1
ATOM 10469 C CA . VAL D 1 147 ? 42.023 26.017 42.466 1.00 29.03 147 VAL A CA 1
ATOM 10470 C C . VAL D 1 147 ? 41.798 25.647 41.000 1.00 26.16 147 VAL A C 1
ATOM 10471 O O . VAL D 1 147 ? 40.895 24.838 40.710 1.00 28.83 147 VAL A O 1
ATOM 10475 N N . PHE D 1 148 ? 42.598 26.208 40.102 1.00 27.29 148 PHE A N 1
ATOM 10476 C CA . PHE D 1 148 ? 42.475 25.882 38.661 1.00 28.75 148 PHE A CA 1
ATOM 10477 C C . PHE D 1 148 ? 42.691 24.386 38.437 1.00 30.24 148 PHE A C 1
ATOM 10478 O O . PHE D 1 148 ? 41.928 23.761 37.685 1.00 31.74 148 PHE A O 1
ATOM 10486 N N . LYS D 1 149 ? 43.718 23.828 39.082 1.00 31.96 149 LYS A N 1
ATOM 10487 C CA . LYS D 1 149 ? 43.994 22.373 38.952 1.00 36.86 149 LYS A CA 1
ATOM 10488 C C . LYS D 1 149 ? 42.824 21.575 39.512 1.00 35.54 149 LYS A C 1
ATOM 10489 O O . LYS D 1 149 ? 42.547 20.487 39.001 1.00 36.25 149 LYS A O 1
ATOM 10495 N N . ARG D 1 150 ? 42.128 22.126 40.497 1.00 32.68 150 ARG A N 1
ATOM 10496 C CA . ARG D 1 150 ? 40.925 21.449 41.021 1.00 31.08 150 ARG A CA 1
ATOM 10497 C C . ARG D 1 150 ? 39.727 21.666 40.083 1.00 32.04 150 ARG A C 1
ATOM 10498 O O . ARG D 1 150 ? 38.882 20.784 39.998 1.00 32.75 150 ARG A O 1
ATOM 10506 N N . PHE D 1 151 ? 39.644 22.821 39.427 1.00 29.82 151 PHE A N 1
ATOM 10507 C CA . PHE D 1 151 ? 38.509 23.152 38.528 1.00 30.78 151 PHE A CA 1
ATOM 10508 C C . PHE D 1 151 ? 39.056 23.593 37.187 1.00 30.29 151 PHE A C 1
ATOM 10509 O O . PHE D 1 151 ? 38.929 24.752 36.797 1.00 31.50 151 PHE A O 1
ATOM 10517 N N . PRO D 1 152 ? 39.727 22.688 36.439 1.00 32.59 152 PRO A N 1
ATOM 10518 C CA . PRO D 1 152 ? 40.344 23.082 35.177 1.00 35.21 152 PRO A CA 1
ATOM 10519 C C . PRO D 1 152 ? 39.344 23.478 34.085 1.00 33.39 152 PRO A C 1
ATOM 10520 O O . PRO D 1 152 ? 39.724 24.159 33.176 1.00 34.85 152 PRO A O 1
ATOM 10524 N N . THR D 1 153 ? 38.086 23.090 34.220 1.00 34.27 153 THR A N 1
ATOM 10525 C CA . THR D 1 153 ? 37.021 23.516 33.280 1.00 35.60 153 THR A CA 1
ATOM 10526 C C . THR D 1 153 ? 35.739 23.825 34.045 1.00 32.93 153 THR A C 1
ATOM 10527 O O . THR D 1 153 ? 35.567 23.336 35.172 1.00 34.80 153 THR A O 1
ATOM 10531 N N . ILE D 1 154 ? 34.852 24.583 33.422 1.00 36.02 154 ILE A N 1
ATOM 10532 C CA . ILE D 1 154 ? 33.541 24.936 34.031 1.00 37.74 154 ILE A CA 1
ATOM 10533 C C . ILE D 1 154 ? 32.737 23.656 34.265 1.00 38.70 154 ILE A C 1
ATOM 10534 O O . ILE D 1 154 ? 31.930 23.625 35.227 1.00 35.24 154 ILE A O 1
ATOM 10539 N N . ASP D 1 155 ? 32.967 22.622 33.461 1.00 38.03 155 ASP A N 1
ATOM 10540 C CA . ASP D 1 155 ? 32.322 21.305 33.702 1.00 41.00 155 ASP A CA 1
ATOM 10541 C C . ASP D 1 155 ? 32.633 20.811 35.115 1.00 37.96 155 ASP A C 1
ATOM 10542 O O . ASP D 1 155 ? 31.735 20.281 35.766 1.00 37.38 155 ASP A O 1
ATOM 10547 N N . HIS D 1 156 ? 33.862 21.000 35.585 1.00 32.98 156 HIS A N 1
ATOM 10548 C CA . HIS D 1 156 ? 34.241 20.586 36.952 1.00 34.30 156 HIS A CA 1
ATOM 10549 C C . HIS D 1 156 ? 33.458 21.414 37.974 1.00 33.32 156 HIS A C 1
ATOM 10550 O O . HIS D 1 156 ? 33.051 20.867 38.992 1.00 32.31 156 HIS A O 1
ATOM 10557 N N . VAL D 1 157 ? 33.252 22.692 37.703 1.00 33.44 157 VAL A N 1
ATOM 10558 C CA . VAL D 1 157 ? 32.469 23.554 38.629 1.00 32.34 157 VAL A CA 1
ATOM 10559 C C . VAL D 1 157 ? 31.047 23.008 38.703 1.00 32.36 157 VAL A C 1
ATOM 10560 O O . VAL D 1 157 ? 30.485 22.968 39.799 1.00 33.56 157 VAL A O 1
ATOM 10564 N N . VAL D 1 158 ? 30.492 22.603 37.572 1.00 32.66 158 VAL A N 1
ATOM 10565 C CA . VAL D 1 158 ? 29.113 22.041 37.554 1.00 38.77 158 VAL A CA 1
ATOM 10566 C C . VAL D 1 158 ? 29.085 20.720 38.318 1.00 37.76 158 VAL A C 1
ATOM 10567 O O . VAL D 1 158 ? 28.207 20.541 39.164 1.00 38.60 158 VAL A O 1
ATOM 10571 N N . GLU D 1 159 ? 30.018 19.819 38.039 1.00 44.53 159 GLU A N 1
ATOM 10572 C CA . GLU D 1 159 ? 30.041 18.481 38.694 1.00 44.21 159 GLU A CA 1
ATOM 10573 C C . GLU D 1 159 ? 30.291 18.628 40.193 1.00 40.98 159 GLU A C 1
ATOM 10574 O O . GLU D 1 159 ? 29.768 17.801 40.957 1.00 42.54 159 GLU A O 1
ATOM 10580 N N . ALA D 1 160 ? 30.992 19.678 40.607 1.00 39.20 160 ALA A N 1
ATOM 10581 C CA . ALA D 1 160 ? 31.277 19.932 42.036 1.00 40.28 160 ALA A CA 1
ATOM 10582 C C . ALA D 1 160 ? 30.051 20.515 42.764 1.00 37.54 160 ALA A C 1
ATOM 10583 O O . ALA D 1 160 ? 30.115 20.594 43.984 1.00 42.87 160 ALA A O 1
ATOM 10585 N N . GLY D 1 161 ? 29.013 20.945 42.048 1.00 38.41 161 GLY A N 1
ATOM 10586 C CA . GLY D 1 161 ? 27.746 21.414 42.654 1.00 37.72 161 GLY A CA 1
ATOM 10587 C C . GLY D 1 161 ? 27.661 22.925 42.833 1.00 37.95 161 GLY A C 1
ATOM 10588 O O . GLY D 1 161 ? 26.595 23.400 43.275 1.00 39.31 161 GLY A O 1
ATOM 10589 N N . PHE D 1 162 ? 28.710 23.690 42.523 1.00 33.01 162 PHE A N 1
ATOM 10590 C CA . PHE D 1 162 ? 28.665 25.167 42.679 1.00 34.73 162 PHE A CA 1
ATOM 10591 C C . PHE D 1 162 ? 27.718 25.784 41.653 1.00 35.29 162 PHE A C 1
ATOM 10592 O O . PHE D 1 162 ? 27.031 26.755 41.956 1.00 34.28 162 PHE A O 1
ATOM 10600 N N . MET D 1 163 ? 27.706 25.224 40.449 1.00 32.07 163 MET A N 1
ATOM 10601 C CA . MET D 1 163 ? 26.874 25.719 39.332 1.00 34.86 163 MET A CA 1
ATOM 10602 C C . MET D 1 163 ? 25.972 24.567 38.878 1.00 34.22 163 MET A C 1
ATOM 10603 O O . MET D 1 163 ? 26.446 23.416 38.791 1.00 37.94 163 MET A O 1
ATOM 10608 N N . THR D 1 164 ? 24.732 24.887 38.556 1.00 36.53 164 THR A N 1
ATOM 10609 C CA . THR D 1 164 ? 23.777 23.910 37.988 1.00 37.22 164 THR A CA 1
ATOM 10610 C C . THR D 1 164 ? 23.928 23.866 36.466 1.00 35.80 164 THR A C 1
ATOM 10611 O O . THR D 1 164 ? 24.460 24.816 35.845 1.00 35.05 164 THR A O 1
ATOM 10615 N N . ARG D 1 165 ? 23.420 22.796 35.877 1.00 38.64 165 ARG A N 1
ATOM 10616 C CA . ARG D 1 165 ? 23.432 22.621 34.401 1.00 41.34 165 ARG A CA 1
ATOM 10617 C C . ARG D 1 165 ? 22.645 23.740 33.711 1.00 37.07 165 ARG A C 1
ATOM 10618 O O . ARG D 1 165 ? 23.148 24.276 32.689 1.00 43.47 165 ARG A O 1
ATOM 10626 N N . GLU D 1 166 ? 21.478 24.096 34.237 1.00 36.77 166 GLU A N 1
ATOM 10627 C CA . GLU D 1 166 ? 20.681 25.217 33.674 1.00 40.65 166 GLU A CA 1
ATOM 10628 C C . GLU D 1 166 ? 21.455 26.528 33.836 1.00 38.20 166 GLU A C 1
ATOM 10629 O O . GLU D 1 166 ? 21.476 27.366 32.888 1.00 39.40 166 GLU A O 1
ATOM 10635 N N . GLU D 1 167 ? 22.057 26.703 35.009 1.00 36.18 167 GLU A N 1
ATOM 10636 C CA . GLU D 1 167 ? 22.880 27.899 35.272 1.00 36.25 167 GLU A CA 1
ATOM 10637 C C . GLU D 1 167 ? 24.033 27.902 34.279 1.00 33.68 167 GLU A C 1
ATOM 10638 O O . GLU D 1 167 ? 24.391 28.988 33.806 1.00 36.21 167 GLU A O 1
ATOM 10644 N N . ARG D 1 168 ? 24.617 26.735 34.017 1.00 37.32 168 ARG A N 1
ATOM 10645 C CA . ARG D 1 168 ? 25.750 26.654 33.070 1.00 39.43 168 ARG A CA 1
ATOM 10646 C C . ARG D 1 168 ? 25.270 27.048 31.665 1.00 37.46 168 ARG A C 1
ATOM 10647 O O . ARG D 1 168 ? 26.037 27.724 30.944 1.00 36.87 168 ARG A O 1
ATOM 10655 N N . LYS D 1 169 ? 24.073 26.628 31.276 1.00 39.99 169 LYS A N 1
ATOM 10656 C CA . LYS D 1 169 ? 23.505 27.014 29.958 1.00 44.53 169 LYS A CA 1
ATOM 10657 C C . LYS D 1 169 ? 23.407 28.543 29.856 1.00 41.44 169 LYS A C 1
ATOM 10658 O O . LYS D 1 169 ? 23.936 29.127 28.883 1.00 40.99 169 LYS A O 1
ATOM 10664 N N . LYS D 1 170 ? 22.801 29.169 30.858 1.00 39.20 170 LYS A N 1
ATOM 10665 C CA . LYS D 1 170 ? 22.691 30.650 30.876 1.00 41.79 170 LYS A CA 1
ATOM 10666 C C . LYS D 1 170 ? 24.086 31.283 30.885 1.00 39.13 170 LYS A C 1
ATOM 10667 O O . LYS D 1 170 ? 24.299 32.281 30.175 1.00 38.35 170 LYS A O 1
ATOM 10673 N N . PHE D 1 171 ? 24.996 30.718 31.669 1.00 36.15 171 PHE A N 1
ATOM 10674 C CA . PHE D 1 171 ? 26.358 31.260 31.865 1.00 35.29 171 PHE A CA 1
ATOM 10675 C C . PHE D 1 171 ? 27.102 31.262 30.527 1.00 36.74 171 PHE A C 1
ATOM 10676 O O . PHE D 1 171 ? 27.739 32.273 30.188 1.00 34.18 171 PHE A O 1
ATOM 10684 N N . GLU D 1 172 ? 27.029 30.160 29.788 1.00 42.24 172 GLU A N 1
ATOM 10685 C CA . GLU D 1 172 ? 27.723 30.035 28.478 1.00 48.26 172 GLU A CA 1
ATOM 10686 C C . GLU D 1 172 ? 27.009 30.839 27.393 1.00 46.61 172 GLU A C 1
ATOM 10687 O O . GLU D 1 172 ? 27.702 31.294 26.465 1.00 54.29 172 GLU A O 1
ATOM 10693 N N . ASN D 1 173 ? 25.697 31.020 27.495 1.00 47.45 173 ASN A N 1
ATOM 10694 C CA . ASN D 1 173 ? 24.944 31.775 26.465 1.00 50.51 173 ASN A CA 1
ATOM 10695 C C . ASN D 1 173 ? 25.297 33.265 26.530 1.00 47.78 173 ASN A C 1
ATOM 10696 O O . ASN D 1 173 ? 25.061 33.954 25.527 1.00 51.61 173 ASN A O 1
ATOM 10701 N N . LEU D 1 174 ? 25.810 33.751 27.659 1.00 45.78 174 LEU A N 1
ATOM 10702 C CA . LEU D 1 174 ? 26.198 35.179 27.775 1.00 44.89 174 LEU A CA 1
ATOM 10703 C C . LEU D 1 174 ? 27.373 35.459 26.845 1.00 44.45 174 LEU A C 1
ATOM 10704 O O . LEU D 1 174 ? 28.412 34.803 26.982 1.00 46.43 174 LEU A O 1
ATOM 10709 N N . ASN D 1 175 ? 27.195 36.416 25.945 1.00 43.31 175 ASN A N 1
ATOM 10710 C CA . ASN D 1 175 ? 28.225 36.775 24.945 1.00 50.29 175 ASN A CA 1
ATOM 10711 C C . ASN D 1 175 ? 29.167 37.785 25.593 1.00 43.04 175 ASN A C 1
ATOM 10712 O O . ASN D 1 175 ? 28.873 38.992 25.574 1.00 46.35 175 ASN A O 1
ATOM 10717 N N . SER D 1 176 ? 30.253 37.299 26.164 1.00 41.39 176 SER A N 1
ATOM 10718 C CA . SER D 1 176 ? 31.287 38.156 26.777 1.00 43.02 176 SER A CA 1
ATOM 10719 C C . SER D 1 176 ? 32.654 37.528 26.545 1.00 42.15 176 SER A C 1
ATOM 10720 O O . SER D 1 176 ? 32.814 36.337 26.840 1.00 48.04 176 SER A O 1
ATOM 10723 N N . SER D 1 177 ? 33.614 38.324 26.098 1.00 41.95 177 SER A N 1
ATOM 10724 C CA . SER D 1 177 ? 35.024 37.905 25.934 1.00 45.26 177 SER A CA 1
ATOM 10725 C C . SER D 1 177 ? 35.801 38.124 27.234 1.00 43.16 177 SER A C 1
ATOM 10726 O O . SER D 1 177 ? 36.995 37.800 27.261 1.00 48.63 177 SER A O 1
ATOM 10729 N N . TYR D 1 178 ? 35.165 38.677 28.269 1.00 34.75 178 TYR A N 1
ATOM 10730 C CA . TYR D 1 178 ? 35.829 38.997 29.551 1.00 33.44 178 TYR A CA 1
ATOM 10731 C C . TYR D 1 178 ? 35.427 37.964 30.597 1.00 32.14 178 TYR A C 1
ATOM 10732 O O . TYR D 1 178 ? 34.382 37.290 30.466 1.00 36.58 178 TYR A O 1
ATOM 10741 N N . ASN D 1 179 ? 36.242 37.867 31.633 1.00 29.97 179 ASN A N 1
ATOM 10742 C CA . ASN D 1 179 ? 36.029 36.897 32.734 1.00 31.17 179 ASN A CA 1
ATOM 10743 C C . ASN D 1 179 ? 34.632 37.108 33.343 1.00 30.09 179 ASN A C 1
ATOM 10744 O O . ASN D 1 179 ? 34.241 38.251 33.605 1.00 31.60 179 ASN A O 1
ATOM 10749 N N . LYS D 1 180 ? 33.915 36.014 33.569 1.00 31.24 180 LYS A N 1
ATOM 10750 C CA . LYS D 1 180 ? 32.492 36.049 33.993 1.00 31.94 180 LYS A CA 1
ATOM 10751 C C . LYS D 1 180 ? 32.334 35.766 35.477 1.00 29.58 180 LYS A C 1
ATOM 10752 O O . LYS D 1 180 ? 31.212 35.365 35.888 1.00 29.29 180 LYS A O 1
ATOM 10758 N N . TYR D 1 181 ? 33.370 35.960 36.281 1.00 27.06 181 TYR A N 1
ATOM 10759 C CA . TYR D 1 181 ? 33.277 35.677 37.725 1.00 31.26 181 TYR A CA 1
ATOM 10760 C C . TYR D 1 181 ? 32.146 36.485 38.370 1.00 28.41 181 TYR A C 1
ATOM 10761 O O . TYR D 1 181 ? 31.609 36.048 39.392 1.00 32.43 181 TYR A O 1
ATOM 10770 N N . TRP D 1 182 ? 31.816 37.643 37.795 1.00 28.22 182 TRP A N 1
ATOM 10771 C CA . TRP D 1 182 ? 30.823 38.598 38.346 1.00 25.95 182 TRP A CA 1
ATOM 10772 C C . TRP D 1 182 ? 29.395 38.124 38.095 1.00 26.04 182 TRP A C 1
ATOM 10773 O O . TRP D 1 182 ? 28.477 38.648 38.743 1.00 25.15 182 TRP A O 1
ATOM 10784 N N . VAL D 1 183 ? 29.189 37.221 37.145 1.00 23.09 183 VAL A N 1
ATOM 10785 C CA . VAL D 1 183 ? 27.818 36.820 36.741 1.00 24.51 183 VAL A CA 1
ATOM 10786 C C . VAL D 1 183 ? 26.982 36.352 37.933 1.00 23.29 183 VAL A C 1
ATOM 10787 O O . VAL D 1 183 ? 25.847 36.794 38.094 1.00 25.68 183 VAL A O 1
ATOM 10791 N N . PRO D 1 184 ? 27.474 35.454 38.815 1.00 24.15 184 PRO A N 1
ATOM 10792 C CA . PRO D 1 184 ? 26.656 35.007 39.944 1.00 24.26 184 PRO A CA 1
ATOM 10793 C C . PRO D 1 184 ? 26.281 36.133 40.915 1.00 23.41 184 PRO A C 1
ATOM 10794 O O . PRO D 1 184 ? 25.276 36.023 41.572 1.00 25.13 184 PRO A O 1
ATOM 10798 N N . CYS D 1 185 ? 27.056 37.206 40.955 1.00 25.74 185 CYS A N 1
ATOM 10799 C CA . CYS D 1 185 ? 26.678 38.382 41.778 1.00 25.83 185 CYS A CA 1
ATOM 10800 C C . CYS D 1 185 ? 25.452 39.079 41.192 1.00 24.59 185 CYS A C 1
ATOM 10801 O O . CYS D 1 185 ? 24.555 39.463 41.964 1.00 24.11 185 CYS A O 1
ATOM 10804 N N . VAL D 1 186 ? 25.373 39.153 39.868 1.00 25.19 186 VAL A N 1
ATOM 10805 C CA . VAL D 1 186 ? 24.175 39.713 39.214 1.00 25.92 186 VAL A CA 1
ATOM 10806 C C . VAL D 1 186 ? 22.998 38.768 39.447 1.00 25.40 186 VAL A C 1
ATOM 10807 O O . VAL D 1 186 ? 21.878 39.238 39.717 1.00 27.05 186 VAL A O 1
ATOM 10811 N N . TRP D 1 187 ? 23.232 37.462 39.334 1.00 23.56 187 TRP A N 1
ATOM 10812 C CA . TRP D 1 187 ? 22.191 36.473 39.684 1.00 24.16 187 TRP A CA 1
ATOM 10813 C C . TRP D 1 187 ? 21.722 36.695 41.124 1.00 22.97 187 TRP A C 1
ATOM 10814 O O . TRP D 1 187 ? 20.501 36.642 41.359 1.00 25.07 187 TRP A O 1
ATOM 10825 N N . PHE D 1 188 ? 22.655 36.910 42.037 1.00 22.62 188 PHE A N 1
ATOM 10826 C CA . PHE D 1 188 ? 22.327 37.125 43.463 1.00 24.87 188 PHE A CA 1
ATOM 10827 C C . PHE D 1 188 ? 21.420 38.351 43.586 1.00 23.60 188 PHE A C 1
ATOM 10828 O O . PHE D 1 188 ? 20.434 38.292 44.325 1.00 23.39 188 PHE A O 1
ATOM 10836 N N . SER D 1 189 ? 21.781 39.450 42.927 1.00 24.99 189 SER A N 1
ATOM 10837 C CA . SER D 1 189 ? 20.995 40.706 43.004 1.00 25.69 189 SER A CA 1
ATOM 10838 C C . SER D 1 189 ? 19.576 40.458 42.503 1.00 26.78 189 SER A C 1
ATOM 10839 O O . SER D 1 189 ? 18.614 40.861 43.194 1.00 27.13 189 SER A O 1
ATOM 10842 N N . ASN D 1 190 ? 19.454 39.796 41.351 1.00 26.19 190 ASN A N 1
ATOM 10843 C CA . ASN D 1 190 ? 18.126 39.488 40.775 1.00 28.10 190 ASN A CA 1
ATOM 10844 C C . ASN D 1 190 ? 17.325 38.603 41.731 1.00 25.65 190 ASN A C 1
ATOM 10845 O O . ASN D 1 190 ? 16.134 38.857 41.939 1.00 26.91 190 ASN A O 1
ATOM 10850 N N . LEU D 1 191 ? 17.960 37.591 42.299 1.00 25.44 191 LEU A N 1
ATOM 10851 C CA . LEU D 1 191 ? 17.237 36.632 43.175 1.00 26.32 191 LEU A CA 1
ATOM 10852 C C . LEU D 1 191 ? 16.823 37.330 44.474 1.00 25.19 191 LEU A C 1
ATOM 10853 O O . LEU D 1 191 ? 15.742 37.045 44.983 1.00 27.06 191 LEU A O 1
ATOM 10858 N N . ALA D 1 192 ? 17.652 38.222 45.004 1.00 25.65 192 ALA A N 1
ATOM 10859 C CA . ALA D 1 192 ? 17.312 38.991 46.222 1.00 25.96 192 ALA A CA 1
ATOM 10860 C C . ALA D 1 192 ? 16.109 39.889 45.914 1.00 26.78 192 ALA A C 1
ATOM 10861 O O . ALA D 1 192 ? 15.179 39.959 46.750 1.00 25.84 192 ALA A O 1
ATOM 10863 N N . ALA D 1 193 ? 16.120 40.557 44.761 1.00 27.09 193 ALA A N 1
ATOM 10864 C CA . ALA D 1 193 ? 14.981 41.412 44.351 1.00 29.55 193 ALA A CA 1
ATOM 10865 C C . ALA D 1 193 ? 13.717 40.557 44.262 1.00 28.64 193 ALA A C 1
ATOM 10866 O O . ALA D 1 193 ? 12.655 40.993 44.740 1.00 30.10 193 ALA A O 1
ATOM 10868 N N . GLN D 1 194 ? 13.826 39.371 43.675 1.00 28.98 194 GLN A N 1
ATOM 10869 C CA . GLN D 1 194 ? 12.672 38.460 43.543 1.00 31.05 194 GLN A CA 1
ATOM 10870 C C . GLN D 1 194 ? 12.173 38.032 44.929 1.00 28.81 194 GLN A C 1
ATOM 10871 O O . GLN D 1 194 ? 10.950 38.005 45.160 1.00 30.51 194 GLN A O 1
ATOM 10877 N N . ALA D 1 195 ? 13.085 37.712 45.840 1.00 27.53 195 ALA A N 1
ATOM 10878 C CA . ALA D 1 195 ? 12.707 37.293 47.208 1.00 29.18 195 ALA A CA 1
ATOM 10879 C C . ALA D 1 195 ? 11.965 38.446 47.906 1.00 26.94 195 ALA A C 1
ATOM 10880 O O . ALA D 1 195 ? 10.962 38.190 48.586 1.00 28.03 195 ALA A O 1
ATOM 10882 N N . ARG D 1 196 ? 12.443 39.676 47.729 1.00 28.54 196 ARG A N 1
ATOM 10883 C CA . ARG D 1 196 ? 11.773 40.855 48.319 1.00 28.61 196 ARG A CA 1
ATOM 10884 C C . ARG D 1 196 ? 10.382 40.991 47.709 1.00 31.51 196 ARG A C 1
ATOM 10885 O O . ARG D 1 196 ? 9.415 41.218 48.458 1.00 30.10 196 ARG A O 1
ATOM 10893 N N . ARG D 1 197 ? 10.285 40.823 46.398 1.00 32.03 197 ARG A N 1
ATOM 10894 C CA . ARG D 1 197 ? 8.996 40.964 45.676 1.00 36.88 197 ARG A CA 1
ATOM 10895 C C . ARG D 1 197 ? 8.006 39.917 46.212 1.00 36.94 197 ARG A C 1
ATOM 10896 O O . ARG D 1 197 ? 6.834 40.255 46.381 1.00 38.14 197 ARG A O 1
ATOM 10904 N N . GLU D 1 198 ? 8.469 38.702 46.501 1.00 39.54 198 GLU A N 1
ATOM 10905 C CA . GLU D 1 198 ? 7.599 37.596 46.980 1.00 39.92 198 GLU A CA 1
ATOM 10906 C C . GLU D 1 198 ? 7.342 37.694 48.490 1.00 36.19 198 GLU A C 1
ATOM 10907 O O . GLU D 1 198 ? 6.547 36.894 48.994 1.00 42.54 198 GLU A O 1
ATOM 10913 N N . GLY D 1 199 ? 7.994 38.613 49.194 1.00 33.88 199 GLY A N 1
ATOM 10914 C CA . GLY D 1 199 ? 7.786 38.795 50.637 1.00 33.27 199 GLY A CA 1
ATOM 10915 C C . GLY D 1 199 ? 8.671 37.878 51.469 1.00 33.59 199 GLY A C 1
ATOM 10916 O O . GLY D 1 199 ? 8.516 37.891 52.694 1.00 34.06 199 GLY A O 1
ATOM 10917 N N . ARG D 1 200 ? 9.608 37.149 50.860 1.00 32.06 200 ARG A N 1
ATOM 10918 C CA . ARG D 1 200 ? 10.579 36.321 51.623 1.00 31.38 200 ARG A CA 1
ATOM 10919 C C . ARG D 1 200 ? 11.538 37.250 52.365 1.00 31.92 200 ARG A C 1
ATOM 10920 O O . ARG D 1 200 ? 11.858 36.987 53.500 1.00 33.46 200 ARG A O 1
ATOM 10928 N N . ILE D 1 201 ? 11.941 38.345 51.744 1.00 28.47 201 ILE A N 1
ATOM 10929 C CA . ILE D 1 201 ? 12.639 39.455 52.442 1.00 28.99 201 ILE A CA 1
ATOM 10930 C C . ILE D 1 201 ? 11.556 40.436 52.878 1.00 29.79 201 ILE A C 1
ATOM 10931 O O . ILE D 1 201 ? 10.832 40.960 52.028 1.00 32.01 201 ILE A O 1
ATOM 10936 N N . ARG D 1 202 ? 11.449 40.681 54.166 1.00 31.12 202 ARG A N 1
ATOM 10937 C CA . ARG D 1 202 ? 10.241 41.334 54.733 1.00 34.32 202 ARG A CA 1
ATOM 10938 C C . ARG D 1 202 ? 10.317 42.851 54.625 1.00 35.62 202 ARG A C 1
ATOM 10939 O O . ARG D 1 202 ? 9.281 43.478 54.845 1.00 38.39 202 ARG A O 1
ATOM 10947 N N . ASP D 1 203 ? 11.476 43.439 54.348 1.00 34.51 203 ASP A N 1
ATOM 10948 C CA . ASP D 1 203 ? 11.578 44.914 54.345 1.00 34.09 203 ASP A CA 1
ATOM 10949 C C . ASP D 1 203 ? 12.605 45.368 53.324 1.00 31.83 203 ASP A C 1
ATOM 10950 O O . ASP D 1 203 ? 13.505 44.605 52.945 1.00 30.57 203 ASP A O 1
ATOM 10955 N N . ASN D 1 204 ? 12.429 46.604 52.901 1.00 29.31 204 ASN A N 1
ATOM 10956 C CA . ASN D 1 204 ? 13.329 47.262 51.931 1.00 32.03 204 ASN A CA 1
ATOM 10957 C C . ASN D 1 204 ? 14.708 47.426 52.556 1.00 28.84 204 ASN A C 1
ATOM 10958 O O . ASN D 1 204 ? 15.702 47.261 51.835 1.00 31.02 204 ASN A O 1
ATOM 10963 N N . SER D 1 205 ? 14.763 47.717 53.847 1.00 30.11 205 SER A N 1
ATOM 10964 C CA A SER D 1 205 ? 16.070 47.919 54.522 0.50 31.18 205 SER A CA 1
ATOM 10965 C CA B SER D 1 205 ? 16.050 47.898 54.568 0.50 31.12 205 SER A CA 1
ATOM 10966 C C . SER D 1 205 ? 16.851 46.591 54.512 1.00 29.90 205 SER A C 1
ATOM 10967 O O . SER D 1 205 ? 18.098 46.619 54.312 1.00 30.43 205 SER A O 1
ATOM 10972 N N . ALA D 1 206 ? 16.155 45.468 54.661 1.00 30.13 206 ALA A N 1
ATOM 10973 C CA . ALA D 1 206 ? 16.792 44.131 54.613 1.00 29.86 206 ALA A CA 1
ATOM 10974 C C . ALA D 1 206 ? 17.402 43.925 53.225 1.00 29.19 206 ALA A C 1
ATOM 10975 O O . ALA D 1 206 ? 18.504 43.381 53.126 1.00 28.90 206 ALA A O 1
ATOM 10977 N N . LEU D 1 207 ? 16.646 44.270 52.184 1.00 28.15 207 LEU A N 1
ATOM 10978 C CA . LEU D 1 207 ? 17.139 44.060 50.809 1.00 27.39 207 LEU A CA 1
ATOM 10979 C C . LEU D 1 207 ? 18.364 44.949 50.629 1.00 25.86 207 LEU A C 1
ATOM 10980 O O . LEU D 1 207 ? 19.336 44.487 50.050 1.00 25.86 207 LEU A O 1
ATOM 10985 N N . LYS D 1 208 ? 18.312 46.172 51.153 1.00 24.44 208 LYS A N 1
ATOM 10986 C CA . LYS D 1 208 ? 19.446 47.098 50.981 1.00 25.96 208 LYS A CA 1
ATOM 10987 C C . LYS D 1 208 ? 20.658 46.470 51.659 1.00 24.85 208 LYS A C 1
ATOM 10988 O O . LYS D 1 208 ? 21.754 46.519 51.094 1.00 26.37 208 LYS A O 1
ATOM 10994 N N . LEU D 1 209 ? 20.461 45.926 52.848 1.00 24.85 209 LEU A N 1
ATOM 10995 C CA . LEU D 1 209 ? 21.604 45.340 53.594 1.00 27.47 209 LEU A CA 1
ATOM 10996 C C . LEU D 1 209 ? 22.221 44.184 52.796 1.00 24.64 209 LEU A C 1
ATOM 10997 O O . LEU D 1 209 ? 23.432 44.093 52.722 1.00 25.04 209 LEU A O 1
ATOM 11002 N N . LEU D 1 210 ? 21.362 43.326 52.238 1.00 26.62 210 LEU A N 1
ATOM 11003 C CA . LEU D 1 210 ? 21.856 42.185 51.427 1.00 27.79 210 LEU A CA 1
ATOM 11004 C C . LEU D 1 210 ? 22.666 42.737 50.252 1.00 26.60 210 LEU A C 1
ATOM 11005 O O . LEU D 1 210 ? 23.779 42.226 50.016 1.00 25.65 210 LEU A O 1
ATOM 11010 N N . LEU D 1 211 ? 22.135 43.746 49.555 1.00 25.33 211 LEU A N 1
ATOM 11011 C CA . LEU D 1 211 ? 22.845 44.253 48.356 1.00 26.08 211 LEU A CA 1
ATOM 11012 C C . LEU D 1 211 ? 24.133 44.918 48.827 1.00 25.95 211 LEU A C 1
ATOM 11013 O O . LEU D 1 211 ? 25.127 44.800 48.133 1.00 27.10 211 LEU A O 1
ATOM 11018 N N . GLU D 1 212 ? 24.124 45.553 49.987 1.00 26.20 212 GLU A N 1
ATOM 11019 C CA . GLU D 1 212 ? 25.346 46.223 50.475 1.00 28.59 212 GLU A CA 1
ATOM 11020 C C . GLU D 1 212 ? 26.396 45.151 50.712 1.00 26.71 212 GLU A C 1
ATOM 11021 O O . GLU D 1 212 ? 27.520 45.330 50.288 1.00 27.48 212 GLU A O 1
ATOM 11027 N N . GLU D 1 213 ? 26.013 44.050 51.329 1.00 26.38 213 GLU A N 1
ATOM 11028 C CA . GLU D 1 213 ? 27.000 42.994 51.658 1.00 28.77 213 GLU A CA 1
ATOM 11029 C C . GLU D 1 213 ? 27.424 42.266 50.375 1.00 25.43 213 GLU A C 1
ATOM 11030 O O . GLU D 1 213 ? 28.575 41.889 50.305 1.00 26.36 213 GLU A O 1
ATOM 11036 N N . LEU D 1 214 ? 26.515 42.077 49.423 1.00 26.10 214 LEU A N 1
ATOM 11037 C CA . LEU D 1 214 ? 26.842 41.469 48.103 1.00 25.59 214 LEU A CA 1
ATOM 11038 C C . LEU D 1 214 ? 27.945 42.285 47.435 1.00 25.15 214 LEU A C 1
ATOM 11039 O O . LEU D 1 214 ? 28.861 41.682 46.884 1.00 26.36 214 LEU A O 1
ATOM 11044 N N . ASN D 1 215 ? 27.816 43.607 47.475 1.00 25.61 215 ASN A N 1
ATOM 11045 C CA . ASN D 1 215 ? 28.840 44.443 46.783 1.00 28.72 215 ASN A CA 1
ATOM 11046 C C . ASN D 1 215 ? 30.202 44.370 47.508 1.00 24.74 215 ASN A C 1
ATOM 11047 O O . ASN D 1 215 ? 31.220 44.477 46.864 1.00 27.07 215 ASN A O 1
ATOM 11052 N N . VAL D 1 216 ? 30.184 44.259 48.827 1.00 25.82 216 VAL A N 1
ATOM 11053 C CA . VAL D 1 216 ? 31.471 44.074 49.556 1.00 26.40 216 VAL A CA 1
ATOM 11054 C C . VAL D 1 216 ? 32.139 42.783 49.051 1.00 25.61 216 VAL A C 1
ATOM 11055 O O . VAL D 1 216 ? 33.342 42.796 48.682 1.00 27.31 216 VAL A O 1
ATOM 11059 N N . PHE D 1 217 ? 31.379 41.697 49.021 1.00 26.24 217 PHE A N 1
ATOM 11060 C CA . PHE D 1 217 ? 31.866 40.367 48.576 1.00 26.31 217 PHE A CA 1
ATOM 11061 C C . PHE D 1 217 ? 32.370 40.464 47.133 1.00 24.06 217 PHE A C 1
ATOM 11062 O O . PHE D 1 217 ? 33.470 40.004 46.805 1.00 24.82 217 PHE A O 1
ATOM 11070 N N . ARG D 1 218 ? 31.560 41.068 46.274 1.00 25.51 218 ARG A N 1
ATOM 11071 C CA . ARG D 1 218 ? 31.878 41.170 44.827 1.00 27.27 218 ARG A CA 1
ATOM 11072 C C . ARG D 1 218 ? 33.138 42.025 44.656 1.00 25.98 218 ARG A C 1
ATOM 11073 O O . ARG D 1 218 ? 33.965 41.687 43.791 1.00 27.41 218 ARG A O 1
ATOM 11081 N N . GLY D 1 219 ? 33.256 43.116 45.418 1.00 24.90 219 GLY A N 1
ATOM 11082 C CA . GLY D 1 219 ? 34.451 43.976 45.362 1.00 28.43 219 GLY A CA 1
ATOM 11083 C C . GLY D 1 219 ? 35.705 43.203 45.745 1.00 27.43 219 GLY A C 1
ATOM 11084 O O . GLY D 1 219 ? 36.772 43.446 45.152 1.00 27.53 219 GLY A O 1
ATOM 11085 N N . LYS D 1 220 ? 35.598 42.313 46.721 1.00 26.73 220 LYS A N 1
ATOM 11086 C CA . LYS D 1 220 ? 36.761 41.463 47.087 1.00 28.56 220 LYS A CA 1
ATOM 11087 C C . LYS D 1 220 ? 37.147 40.547 45.919 1.00 25.56 220 LYS A C 1
ATOM 11088 O O . LYS D 1 220 ? 38.353 40.428 45.610 1.00 26.84 220 LYS A O 1
ATOM 11094 N N . CYS D 1 221 ? 36.163 39.952 45.263 1.00 26.77 221 CYS A N 1
ATOM 11095 C CA . CYS D 1 221 ? 36.415 39.147 44.040 1.00 27.11 221 CYS A CA 1
ATOM 11096 C C . CYS D 1 221 ? 37.156 40.001 42.997 1.00 28.83 221 CYS A C 1
ATOM 11097 O O . CYS D 1 221 ? 38.225 39.554 42.435 1.00 28.88 221 CYS A O 1
ATOM 11100 N N . GLY D 1 222 ? 36.633 41.210 42.739 1.00 27.88 222 GLY A N 1
ATOM 11101 C CA . GLY D 1 222 ? 37.240 42.118 41.753 1.00 29.56 222 GLY A CA 1
ATOM 11102 C C . GLY D 1 222 ? 38.672 42.476 42.136 1.00 27.24 222 GLY A C 1
ATOM 11103 O O . GLY D 1 222 ? 39.546 42.632 41.233 1.00 30.80 222 GLY A O 1
ATOM 11104 N N . MET D 1 223 ? 38.909 42.663 43.435 1.00 28.34 223 MET A N 1
ATOM 11105 C CA . MET D 1 223 ? 40.258 43.028 43.929 1.00 27.81 223 MET A CA 1
ATOM 11106 C C . MET D 1 223 ? 41.225 41.872 43.641 1.00 27.58 223 MET A C 1
ATOM 11107 O O . MET D 1 223 ? 42.404 42.138 43.303 1.00 26.85 223 MET A O 1
ATOM 11112 N N . LEU D 1 224 ? 40.764 40.634 43.802 1.00 26.32 224 LEU A N 1
ATOM 11113 C CA . LEU D 1 224 ? 41.637 39.488 43.471 1.00 27.14 224 LEU A CA 1
ATOM 11114 C C . LEU D 1 224 ? 41.993 39.544 41.988 1.00 24.60 224 LEU A C 1
ATOM 11115 O O . LEU D 1 224 ? 43.175 39.365 41.650 1.00 28.38 224 LEU A O 1
ATOM 11120 N N . PHE D 1 225 ? 41.016 39.828 41.139 1.00 26.57 225 PHE A N 1
ATOM 11121 C CA . PHE D 1 225 ? 41.290 39.956 39.697 1.00 27.27 225 PHE A CA 1
ATOM 11122 C C . PHE D 1 225 ? 42.347 41.048 39.464 1.00 26.92 225 PHE A C 1
ATOM 11123 O O . PHE D 1 225 ? 43.300 40.833 38.687 1.00 28.07 225 PHE A O 1
ATOM 11131 N N . HIS D 1 226 ? 42.186 42.200 40.100 1.00 26.19 226 HIS A N 1
ATOM 11132 C CA . HIS D 1 226 ? 43.110 43.351 39.920 1.00 29.96 226 HIS A CA 1
ATOM 11133 C C . HIS D 1 226 ? 44.538 43.001 40.349 1.00 27.08 226 HIS A C 1
ATOM 11134 O O . HIS D 1 226 ? 45.482 43.286 39.607 1.00 27.06 226 HIS A O 1
ATOM 11141 N N . TYR D 1 227 ? 44.677 42.359 41.498 1.00 26.90 227 TYR A N 1
ATOM 11142 C CA . TYR D 1 227 ? 46.014 41.935 41.989 1.00 26.06 227 TYR A CA 1
ATOM 11143 C C . TYR D 1 227 ? 46.634 40.931 41.015 1.00 26.94 227 TYR A C 1
ATOM 11144 O O . TYR D 1 227 ? 47.838 41.030 40.743 1.00 29.32 227 TYR A O 1
ATOM 11153 N N . ASP D 1 228 ? 45.832 40.020 40.493 1.00 27.53 228 ASP A N 1
ATOM 11154 C CA . ASP D 1 228 ? 46.328 38.996 39.555 1.00 27.78 228 ASP A CA 1
ATOM 11155 C C . ASP D 1 228 ? 46.805 39.681 38.275 1.00 29.50 228 ASP A C 1
ATOM 11156 O O . ASP D 1 228 ? 47.810 39.254 37.699 1.00 31.51 228 ASP A O 1
ATOM 11161 N N . TRP D 1 229 ? 46.093 40.704 37.837 1.00 26.46 229 TRP A N 1
ATOM 11162 C CA . TRP D 1 229 ? 46.372 41.345 36.540 1.00 27.66 229 TRP A CA 1
ATOM 11163 C C . TRP D 1 229 ? 47.553 42.307 36.686 1.00 25.92 229 TRP A C 1
ATOM 11164 O O . TRP D 1 229 ? 48.466 42.265 35.868 1.00 26.94 229 TRP A O 1
ATOM 11175 N N . ILE D 1 230 ? 47.492 43.174 37.685 1.00 27.40 230 ILE A N 1
ATOM 11176 C CA . ILE D 1 230 ? 48.492 44.259 37.846 1.00 29.34 230 ILE A CA 1
ATOM 11177 C C . ILE D 1 230 ? 49.612 43.703 38.714 1.00 28.37 230 ILE A C 1
ATOM 11178 O O . ILE D 1 230 ? 49.543 43.815 39.953 1.00 31.02 230 ILE A O 1
ATOM 11183 N N . SER D 1 231 ? 50.578 43.068 38.076 1.00 29.02 231 SER A N 1
ATOM 11184 C CA . SER D 1 231 ? 51.762 42.527 38.767 1.00 31.37 231 SER A CA 1
ATOM 11185 C C . SER D 1 231 ? 52.502 43.696 39.421 1.00 30.60 231 SER A C 1
ATOM 11186 O O . SER D 1 231 ? 52.384 44.858 38.957 1.00 32.05 231 SER A O 1
ATOM 11189 N N . VAL D 1 232 ? 53.327 43.395 40.416 1.00 32.74 232 VAL A N 1
ATOM 11190 C CA . VAL D 1 232 ? 54.365 44.352 40.860 1.00 31.90 232 VAL A CA 1
ATOM 11191 C C . VAL D 1 232 ? 55.179 44.704 39.618 1.00 29.11 232 VAL A C 1
ATOM 11192 O O . VAL D 1 232 ? 55.603 43.817 38.878 1.00 31.15 232 VAL A O 1
ATOM 11196 N N . PRO D 1 233 ? 55.423 45.998 39.321 1.00 30.78 233 PRO A N 1
ATOM 11197 C CA . PRO D 1 233 ? 56.039 46.363 38.045 1.00 30.85 233 PRO A CA 1
ATOM 11198 C C . PRO D 1 233 ? 57.284 45.518 37.742 1.00 28.93 233 PRO A C 1
ATOM 11199 O O . PRO D 1 233 ? 58.193 45.446 38.567 1.00 29.46 233 PRO A O 1
ATOM 11203 N N . LEU D 1 234 ? 57.275 44.874 36.593 1.00 27.16 234 LEU A N 1
ATOM 11204 C CA . LEU D 1 234 ? 58.385 44.009 36.144 1.00 28.94 234 LEU A CA 1
ATOM 11205 C C . LEU D 1 234 ? 59.724 44.759 36.246 1.00 27.74 234 LEU A C 1
ATOM 11206 O O . LEU D 1 234 ? 60.719 44.123 36.610 1.00 29.34 234 LEU A O 1
ATOM 11211 N N . VAL D 1 235 ? 59.778 46.032 35.891 1.00 28.05 235 VAL A N 1
ATOM 11212 C CA . VAL D 1 235 ? 61.061 46.788 35.933 1.00 28.90 235 VAL A CA 1
ATOM 11213 C C . VAL D 1 235 ? 61.618 46.770 37.366 1.00 29.79 235 VAL A C 1
ATOM 11214 O O . VAL D 1 235 ? 62.827 46.614 37.550 1.00 30.01 235 VAL A O 1
ATOM 11218 N N . TYR D 1 236 ? 60.758 46.928 38.354 1.00 26.48 236 TYR A N 1
ATOM 11219 C CA . TYR D 1 236 ? 61.199 46.982 39.765 1.00 27.08 236 TYR A CA 1
ATOM 11220 C C . TYR D 1 236 ? 61.779 45.625 40.179 1.00 26.24 236 TYR A C 1
ATOM 11221 O O . TYR D 1 236 ? 62.862 45.553 40.792 1.00 27.21 236 TYR A O 1
ATOM 11230 N N . THR D 1 237 ? 61.075 44.554 39.833 1.00 27.47 237 THR A N 1
ATOM 11231 C CA . THR D 1 237 ? 61.520 43.176 40.125 1.00 27.88 237 THR A CA 1
ATOM 11232 C C . THR D 1 237 ? 62.871 42.921 39.455 1.00 27.28 237 THR A C 1
ATOM 11233 O O . THR D 1 237 ? 63.775 42.355 40.112 1.00 27.27 237 THR A O 1
ATOM 11237 N N . GLN D 1 238 ? 62.992 43.308 38.195 1.00 26.88 238 GLN A N 1
ATOM 11238 C CA . GLN D 1 238 ? 64.276 43.143 37.456 1.00 29.69 238 GLN A CA 1
ATOM 11239 C C . GLN D 1 238 ? 65.387 43.951 38.126 1.00 28.31 238 GLN A C 1
ATOM 11240 O O . GLN D 1 238 ? 66.515 43.435 38.219 1.00 31.59 238 GLN A O 1
ATOM 11246 N N . VAL D 1 239 ? 65.080 45.171 38.555 1.00 28.85 239 VAL A N 1
ATOM 11247 C CA . VAL D 1 239 ? 66.107 46.046 39.193 1.00 30.12 239 VAL A CA 1
ATOM 11248 C C . VAL D 1 239 ? 66.626 45.345 40.445 1.00 30.00 239 VAL A C 1
ATOM 11249 O O . VAL D 1 239 ? 67.850 45.269 40.644 1.00 30.48 239 VAL A O 1
ATOM 11253 N N . VAL D 1 240 ? 65.726 44.853 41.291 1.00 31.16 240 VAL A N 1
ATOM 11254 C CA A VAL D 1 240 ? 66.164 44.255 42.582 0.50 30.88 240 VAL A CA 1
ATOM 11255 C CA B VAL D 1 240 ? 66.151 44.248 42.581 0.50 30.77 240 VAL A CA 1
ATOM 11256 C C . VAL D 1 240 ? 66.949 42.972 42.291 1.00 29.87 240 VAL A C 1
ATOM 11257 O O . VAL D 1 240 ? 67.993 42.748 42.953 1.00 29.60 240 VAL A O 1
ATOM 11264 N N . THR D 1 241 ? 66.478 42.174 41.353 1.00 29.24 241 THR A N 1
ATOM 11265 C CA . THR D 1 241 ? 67.160 40.913 41.009 1.00 30.01 241 THR A CA 1
ATOM 11266 C C . THR D 1 241 ? 68.568 41.229 40.490 1.00 33.37 241 THR A C 1
ATOM 11267 O O . THR D 1 241 ? 69.533 40.511 40.865 1.00 32.83 241 THR A O 1
ATOM 11271 N N . ILE D 1 242 ? 68.679 42.229 39.621 1.00 31.18 242 ILE A N 1
ATOM 11272 C CA . ILE D 1 242 ? 69.997 42.604 39.034 1.00 32.83 242 ILE A CA 1
ATOM 11273 C C . ILE D 1 242 ? 70.921 43.087 40.152 1.00 31.57 242 ILE A C 1
ATOM 11274 O O . ILE D 1 242 ? 72.102 42.712 40.121 1.00 34.86 242 ILE A O 1
ATOM 11279 N N . ALA D 1 243 ? 70.434 43.905 41.074 1.00 31.35 243 ALA A N 1
ATOM 11280 C CA . ALA D 1 243 ? 71.259 44.398 42.194 1.00 34.43 243 ALA A CA 1
ATOM 11281 C C . ALA D 1 243 ? 71.794 43.197 42.999 1.00 34.61 243 ALA A C 1
ATOM 11282 O O . ALA D 1 243 ? 73.019 43.128 43.271 1.00 36.89 243 ALA A O 1
ATOM 11284 N N . LEU D 1 244 ? 70.913 42.262 43.333 1.00 35.31 244 LEU A N 1
ATOM 11285 C CA . LEU D 1 244 ? 71.320 41.092 44.143 1.00 36.38 244 LEU A CA 1
ATOM 11286 C C . LEU D 1 244 ? 72.368 40.268 43.386 1.00 37.30 244 LEU A C 1
ATOM 11287 O O . LEU D 1 244 ? 73.402 39.887 43.996 1.00 36.68 244 LEU A O 1
ATOM 11292 N N . TYR D 1 245 ? 72.125 39.999 42.116 1.00 35.18 245 TYR A N 1
ATOM 11293 C CA . TYR D 1 245 ? 73.038 39.141 41.325 1.00 37.91 245 TYR A CA 1
ATOM 11294 C C . TYR D 1 245 ? 74.369 39.861 41.082 1.00 38.74 245 TYR A C 1
ATOM 11295 O O . TYR D 1 245 ? 75.399 39.169 41.001 1.00 40.73 245 TYR A O 1
ATOM 11304 N N . SER D 1 246 ? 74.355 41.185 40.970 1.00 36.16 246 SER A N 1
ATOM 11305 C CA . SER D 1 246 ? 75.598 41.983 40.828 1.00 38.36 246 SER A CA 1
ATOM 11306 C C . SER D 1 246 ? 76.435 41.821 42.095 1.00 36.03 246 SER A C 1
ATOM 11307 O O . SER D 1 246 ? 77.674 41.593 41.981 1.00 41.49 246 SER A O 1
ATOM 11310 N N . TYR D 1 247 ? 75.792 41.934 43.249 1.00 35.37 247 TYR A N 1
ATOM 11311 C CA . TYR D 1 247 ? 76.503 41.737 44.529 1.00 37.13 247 TYR A CA 1
ATOM 11312 C C . TYR D 1 247 ? 77.068 40.311 44.567 1.00 36.25 247 TYR A C 1
ATOM 11313 O O . TYR D 1 247 ? 78.201 40.119 45.035 1.00 40.84 247 TYR A O 1
ATOM 11322 N N . PHE D 1 248 ? 76.293 39.329 44.127 1.00 36.08 248 PHE A N 1
ATOM 11323 C CA . PHE D 1 248 ? 76.734 37.916 44.138 1.00 39.16 248 PHE A CA 1
ATOM 11324 C C . PHE D 1 248 ? 77.931 37.737 43.213 1.00 40.10 248 PHE A C 1
ATOM 11325 O O . PHE D 1 248 ? 78.845 36.974 43.584 1.00 37.57 248 PHE A O 1
ATOM 11333 N N . LEU D 1 249 ? 77.938 38.388 42.056 1.00 38.89 249 LEU A N 1
ATOM 11334 C CA . LEU D 1 249 ? 79.105 38.305 41.131 1.00 42.66 249 LEU A CA 1
ATOM 11335 C C . LEU D 1 249 ? 80.337 38.900 41.827 1.00 41.07 249 LEU A C 1
ATOM 11336 O O . LEU D 1 249 ? 81.425 38.240 41.822 1.00 48.20 249 LEU A O 1
ATOM 11341 N N . ALA D 1 250 ? 80.190 40.093 42.400 1.00 42.90 250 ALA A N 1
ATOM 11342 C CA . ALA D 1 250 ? 81.311 40.785 43.077 1.00 44.02 250 ALA A CA 1
ATOM 11343 C C . ALA D 1 250 ? 81.834 39.894 44.215 1.00 47.53 250 ALA A C 1
ATOM 11344 O O . ALA D 1 250 ? 83.031 39.883 44.455 1.00 53.12 250 ALA A O 1
ATOM 11346 N N . CYS D 1 251 ? 80.964 39.188 44.929 1.00 48.57 251 CYS A N 1
ATOM 11347 C CA . CYS D 1 251 ? 81.388 38.301 46.044 1.00 46.19 251 CYS A CA 1
ATOM 11348 C C . CYS D 1 251 ? 82.045 37.043 45.481 1.00 47.05 251 CYS A C 1
ATOM 11349 O O . CYS D 1 251 ? 83.051 36.594 46.031 1.00 51.23 251 CYS A O 1
ATOM 11352 N N . LEU D 1 252 ? 81.490 36.488 44.414 1.00 46.55 252 LEU A N 1
ATOM 11353 C CA . LEU D 1 252 ? 82.000 35.228 43.822 1.00 48.53 252 LEU A CA 1
ATOM 11354 C C . LEU D 1 252 ? 83.451 35.441 43.380 1.00 53.40 252 LEU A C 1
ATOM 11355 O O . LEU D 1 252 ? 84.257 34.543 43.558 1.00 54.16 252 LEU A O 1
ATOM 11360 N N . ILE D 1 253 ? 83.779 36.614 42.866 1.00 50.71 253 ILE A N 1
ATOM 11361 C CA . ILE D 1 253 ? 85.178 36.896 42.454 1.00 48.34 253 ILE A CA 1
ATOM 11362 C C . ILE D 1 253 ? 85.970 37.424 43.651 1.00 44.64 253 ILE A C 1
ATOM 11363 O O . ILE D 1 253 ? 87.058 36.911 43.913 1.00 45.81 253 ILE A O 1
ATOM 11368 N N . GLY D 1 254 ? 85.468 38.442 44.345 1.00 41.10 254 GLY A N 1
ATOM 11369 C CA . GLY D 1 254 ? 86.242 39.206 45.345 1.00 41.49 254 GLY A CA 1
ATOM 11370 C C . GLY D 1 254 ? 86.432 38.479 46.665 1.00 39.40 254 GLY A C 1
ATOM 11371 O O . GLY D 1 254 ? 87.290 38.892 47.420 1.00 39.48 254 GLY A O 1
ATOM 11372 N N . ARG D 1 255 ? 85.660 37.431 46.944 1.00 38.59 255 ARG A N 1
ATOM 11373 C CA . ARG D 1 255 ? 85.750 36.699 48.232 1.00 40.22 255 ARG A CA 1
ATOM 11374 C C . ARG D 1 255 ? 86.613 35.452 48.077 1.00 38.49 255 ARG A C 1
ATOM 11375 O O . ARG D 1 255 ? 86.683 34.677 49.036 1.00 36.91 255 ARG A O 1
ATOM 11383 N N . GLN D 1 256 ? 87.240 35.253 46.930 1.00 35.31 256 GLN A N 1
ATOM 11384 C CA . GLN D 1 256 ? 88.173 34.118 46.740 1.00 38.06 256 GLN A CA 1
ATOM 11385 C C . GLN D 1 256 ? 89.321 34.254 47.737 1.00 35.79 256 GLN A C 1
ATOM 11386 O O . GLN D 1 256 ? 89.837 35.376 47.939 1.00 35.38 256 GLN A O 1
ATOM 11392 N N . PHE D 1 257 ? 89.731 33.141 48.312 1.00 36.07 257 PHE A N 1
ATOM 11393 C CA . PHE D 1 257 ? 90.908 33.092 49.209 1.00 40.35 257 PHE A CA 1
ATOM 11394 C C . PHE D 1 257 ? 92.158 33.113 48.342 1.00 41.16 257 PHE A C 1
ATOM 11395 O O . PHE D 1 257 ? 92.366 32.178 47.543 1.00 47.93 257 PHE A O 1
ATOM 11403 N N . LEU D 1 258 ? 92.985 34.134 48.519 1.00 40.61 258 LEU A N 1
ATOM 11404 C CA . LEU D 1 258 ? 94.260 34.257 47.775 1.00 45.32 258 LEU A CA 1
ATOM 11405 C C . LEU D 1 258 ? 95.397 33.638 48.587 1.00 49.03 258 LEU A C 1
ATOM 11406 O O . LEU D 1 258 ? 95.267 33.480 49.827 1.00 47.56 258 LEU A O 1
ATOM 11411 N N . ASP D 1 259 ? 96.482 33.329 47.893 1.00 53.16 259 ASP A N 1
ATOM 11412 C CA . ASP D 1 259 ? 97.682 32.724 48.512 1.00 54.54 259 ASP A CA 1
ATOM 11413 C C . ASP D 1 259 ? 98.206 33.675 49.578 1.00 51.73 259 ASP A C 1
ATOM 11414 O O . ASP D 1 259 ? 98.587 34.803 49.270 1.00 49.03 259 ASP A O 1
ATOM 11419 N N . PRO D 1 260 ? 98.222 33.283 50.871 1.00 54.01 260 PRO A N 1
ATOM 11420 C CA . PRO D 1 260 ? 98.759 34.160 51.908 1.00 57.95 260 PRO A CA 1
ATOM 11421 C C . PRO D 1 260 ? 100.227 34.555 51.700 1.00 59.87 260 PRO A C 1
ATOM 11422 O O . PRO D 1 260 ? 100.608 35.623 52.159 1.00 59.07 260 PRO A O 1
ATOM 11426 N N . ALA D 1 261 ? 101.004 33.734 50.993 1.00 61.52 261 ALA A N 1
ATOM 11427 C CA . ALA D 1 261 ? 102.441 34.011 50.754 1.00 66.54 261 ALA A CA 1
ATOM 11428 C C . ALA D 1 261 ? 102.620 35.339 50.013 1.00 68.58 261 ALA A C 1
ATOM 11429 O O . ALA D 1 261 ? 103.593 36.060 50.314 1.00 75.19 261 ALA A O 1
ATOM 11431 N N . GLN D 1 262 ? 101.691 35.684 49.127 1.00 66.61 262 GLN A N 1
ATOM 11432 C CA . GLN D 1 262 ? 101.779 36.942 48.349 1.00 66.77 262 GLN A CA 1
ATOM 11433 C C . GLN D 1 262 ? 101.688 38.153 49.278 1.00 65.87 262 GLN A C 1
ATOM 11434 O O . GLN D 1 262 ? 102.104 39.237 48.853 1.00 71.46 262 GLN A O 1
ATOM 11440 N N . GLY D 1 263 ? 101.180 37.976 50.500 1.00 66.21 263 GLY A N 1
ATOM 11441 C CA . GLY D 1 263 ? 101.144 39.040 51.518 1.00 65.81 263 GLY A CA 1
ATOM 11442 C C . GLY D 1 263 ? 100.265 40.205 51.108 1.00 67.80 263 GLY A C 1
ATOM 11443 O O . GLY D 1 263 ? 100.608 41.350 51.451 1.00 71.39 263 GLY A O 1
ATOM 11444 N N . TYR D 1 264 ? 99.162 39.946 50.412 1.00 68.40 264 TYR A N 1
ATOM 11445 C CA . TYR D 1 264 ? 98.170 40.996 50.086 1.00 66.51 264 TYR A CA 1
ATOM 11446 C C . TYR D 1 264 ? 97.497 41.449 51.379 1.00 69.51 264 TYR A C 1
ATOM 11447 O O . TYR D 1 264 ? 97.239 40.619 52.277 1.00 72.12 264 TYR A O 1
ATOM 11456 N N . LYS D 1 265 ? 97.219 42.742 51.462 1.00 76.46 265 LYS A N 1
ATOM 11457 C CA . LYS D 1 265 ? 96.488 43.328 52.611 1.00 82.66 265 LYS A CA 1
ATOM 11458 C C . LYS D 1 265 ? 95.124 42.651 52.755 1.00 80.49 265 LYS A C 1
ATOM 11459 O O . LYS D 1 265 ? 94.403 42.520 51.753 1.00 81.61 265 LYS A O 1
ATOM 11465 N N . ASP D 1 266 ? 94.812 42.215 53.975 1.00 80.20 266 ASP A N 1
ATOM 11466 C CA . ASP D 1 266 ? 93.532 41.546 54.337 1.00 78.67 266 ASP A CA 1
ATOM 11467 C C . ASP D 1 266 ? 93.393 40.188 53.637 1.00 73.56 266 ASP A C 1
ATOM 11468 O O . ASP D 1 266 ? 92.270 39.661 53.605 1.00 71.60 266 ASP A O 1
ATOM 11473 N N . HIS D 1 267 ? 94.476 39.616 53.117 1.00 69.86 267 HIS A N 1
ATOM 11474 C CA . HIS D 1 267 ? 94.494 38.225 52.601 1.00 64.78 267 HIS A CA 1
ATOM 11475 C C . HIS D 1 267 ? 95.675 37.497 53.227 1.00 64.16 267 HIS A C 1
ATOM 11476 O O . HIS D 1 267 ? 96.747 37.455 52.608 1.00 71.56 267 HIS A O 1
ATOM 11483 N N . ASP D 1 268 ? 95.500 37.006 54.448 1.00 65.31 268 ASP A N 1
ATOM 11484 C CA . ASP D 1 268 ? 96.562 36.281 55.185 1.00 68.79 268 ASP A CA 1
ATOM 11485 C C . ASP D 1 268 ? 96.032 34.962 55.751 1.00 63.68 268 ASP A C 1
ATOM 11486 O O . ASP D 1 268 ? 96.821 34.222 56.353 1.00 65.44 268 ASP A O 1
ATOM 11491 N N . LEU D 1 269 ? 94.751 34.660 55.561 1.00 57.44 269 LEU A N 1
ATOM 11492 C CA . LEU D 1 269 ? 94.138 33.417 56.069 1.00 56.39 269 LEU A CA 1
ATOM 11493 C C . LEU D 1 269 ? 93.359 32.757 54.938 1.00 56.57 269 LEU A C 1
ATOM 11494 O O . LEU D 1 269 ? 92.533 33.438 54.299 1.00 60.08 269 LEU A O 1
ATOM 11499 N N . ASP D 1 270 ? 93.595 31.469 54.732 1.00 54.04 270 ASP A N 1
ATOM 11500 C CA . ASP D 1 270 ? 92.915 30.680 53.683 1.00 56.52 270 ASP A CA 1
ATOM 11501 C C . ASP D 1 270 ? 92.083 29.604 54.373 1.00 55.19 270 ASP A C 1
ATOM 11502 O O . ASP D 1 270 ? 92.618 28.522 54.671 1.00 58.34 270 ASP A O 1
ATOM 11507 N N . LEU D 1 271 ? 90.805 29.888 54.588 1.00 55.32 271 LEU A N 1
ATOM 11508 C CA . LEU D 1 271 ? 89.871 28.927 55.220 1.00 57.13 271 LEU A CA 1
ATOM 11509 C C . LEU D 1 271 ? 89.334 27.939 54.192 1.00 54.68 271 LEU A C 1
ATOM 11510 O O . LEU D 1 271 ? 88.723 26.955 54.630 1.00 59.88 271 LEU A O 1
ATOM 11515 N N . CYS D 1 272 ? 89.487 28.202 52.889 1.00 55.74 272 CYS A N 1
ATOM 11516 C CA . CYS D 1 272 ? 89.124 27.272 51.784 1.00 61.18 272 CYS A CA 1
ATOM 11517 C C . CYS D 1 272 ? 87.601 27.177 51.616 1.00 61.40 272 CYS A C 1
ATOM 11518 O O . CYS D 1 272 ? 87.145 26.593 50.623 1.00 68.83 272 CYS A O 1
ATOM 11521 N N . VAL D 1 273 ? 86.833 27.736 52.540 1.00 56.42 273 VAL A N 1
ATOM 11522 C CA . VAL D 1 273 ? 85.352 27.759 52.448 1.00 55.61 273 VAL A CA 1
ATOM 11523 C C . VAL D 1 273 ? 84.903 29.130 52.924 1.00 48.72 273 VAL A C 1
ATOM 11524 O O . VAL D 1 273 ? 85.198 29.521 54.050 1.00 47.06 273 VAL A O 1
ATOM 11528 N N . PRO D 1 274 ? 84.200 29.915 52.080 1.00 45.65 274 PRO A N 1
ATOM 11529 C CA . PRO D 1 274 ? 83.840 31.278 52.461 1.00 47.37 274 PRO A CA 1
ATOM 11530 C C . PRO D 1 274 ? 82.591 31.289 53.360 1.00 45.73 274 PRO A C 1
ATOM 11531 O O . PRO D 1 274 ? 81.485 31.558 52.900 1.00 46.14 274 PRO A O 1
ATOM 11535 N N . ILE D 1 275 ? 82.796 31.019 54.640 1.00 43.42 275 ILE A N 1
ATOM 11536 C CA . ILE D 1 275 ? 81.684 30.781 55.602 1.00 48.70 275 ILE A CA 1
ATOM 11537 C C . ILE D 1 275 ? 80.816 32.033 55.666 1.00 42.10 275 ILE A C 1
ATOM 11538 O O . ILE D 1 275 ? 79.587 31.915 55.500 1.00 45.93 275 ILE A O 1
ATOM 11543 N N . PHE D 1 276 ? 81.420 33.195 55.869 1.00 39.20 276 PHE A N 1
ATOM 11544 C CA . PHE D 1 276 ? 80.648 34.443 56.078 1.00 43.94 276 PHE A CA 1
ATOM 11545 C C . PHE D 1 276 ? 80.014 34.889 54.766 1.00 42.12 276 PHE A C 1
ATOM 11546 O O . PHE D 1 276 ? 78.922 35.449 54.812 1.00 43.67 276 PHE A O 1
ATOM 11554 N N . THR D 1 277 ? 80.664 34.644 53.639 1.00 37.50 277 THR A N 1
ATOM 11555 C CA . THR D 1 277 ? 80.065 34.959 52.326 1.00 39.98 277 THR A CA 1
ATOM 11556 C C . THR D 1 277 ? 78.861 34.039 52.110 1.00 38.47 277 THR A C 1
ATOM 11557 O O . THR D 1 277 ? 77.865 34.506 51.566 1.00 37.95 277 THR A O 1
ATOM 11561 N N . LEU D 1 278 ? 78.963 32.769 52.480 1.00 35.67 278 LEU A N 1
ATOM 11562 C CA . LEU D 1 278 ? 77.813 31.838 52.356 1.00 37.47 278 LEU A CA 1
ATOM 11563 C C . LEU D 1 278 ? 76.674 32.310 53.262 1.00 37.22 278 LEU A C 1
ATOM 11564 O O . LEU D 1 278 ? 75.521 32.262 52.817 1.00 37.02 278 LEU A O 1
ATOM 11569 N N . LEU D 1 279 ? 76.987 32.773 54.467 1.00 34.80 279 LEU A N 1
ATOM 11570 C CA . LEU D 1 279 ? 75.939 33.287 55.387 1.00 36.43 279 LEU A CA 1
ATOM 11571 C C . LEU D 1 279 ? 75.319 34.554 54.788 1.00 35.48 279 LEU A C 1
ATOM 11572 O O . LEU D 1 279 ? 74.101 34.686 54.860 1.00 39.87 279 LEU A O 1
ATOM 11577 N N . GLN D 1 280 ? 76.126 35.429 54.209 1.00 36.21 280 GLN A N 1
ATOM 11578 C CA . GLN D 1 280 ? 75.613 36.652 53.547 1.00 40.88 280 GLN A CA 1
ATOM 11579 C C . GLN D 1 280 ? 74.719 36.253 52.373 1.00 36.02 280 GLN A C 1
ATOM 11580 O O . GLN D 1 280 ? 73.684 36.894 52.181 1.00 36.89 280 GLN A O 1
ATOM 11586 N N . PHE D 1 281 ? 75.123 35.270 51.587 1.00 36.04 281 PHE A N 1
ATOM 11587 C CA . PHE D 1 281 ? 74.322 34.810 50.434 1.00 38.07 281 PHE A CA 1
ATOM 11588 C C . PHE D 1 281 ? 72.996 34.282 50.955 1.00 37.26 281 PHE A C 1
ATOM 11589 O O . PHE D 1 281 ? 71.957 34.613 50.395 1.00 37.72 281 PHE A O 1
ATOM 11597 N N . PHE D 1 282 ? 73.021 33.464 51.993 1.00 38.06 282 PHE A N 1
ATOM 11598 C CA . PHE D 1 282 ? 71.774 32.950 52.599 1.00 40.67 282 PHE A CA 1
ATOM 11599 C C . PHE D 1 282 ? 70.894 34.126 53.029 1.00 40.45 282 PHE A C 1
ATOM 11600 O O . PHE D 1 282 ? 69.742 34.193 52.632 1.00 44.80 282 PHE A O 1
ATOM 11608 N N . PHE D 1 283 ? 71.454 35.065 53.771 1.00 35.40 283 PHE A N 1
ATOM 11609 C CA . PHE D 1 283 ? 70.744 36.283 54.223 1.00 38.67 283 PHE A CA 1
ATOM 11610 C C . PHE D 1 283 ? 70.079 36.988 53.027 1.00 35.52 283 PHE A C 1
ATOM 11611 O O . PHE D 1 283 ? 68.879 37.098 52.993 1.00 33.93 283 PHE A O 1
ATOM 11619 N N . TYR D 1 284 ? 70.850 37.426 52.048 1.00 32.53 284 TYR A N 1
ATOM 11620 C CA . TYR D 1 284 ? 70.345 38.312 50.969 1.00 36.63 284 TYR A CA 1
ATOM 11621 C C . TYR D 1 284 ? 69.437 37.549 50.004 1.00 32.39 284 TYR A C 1
ATOM 11622 O O . TYR D 1 284 ? 68.337 38.047 49.689 1.00 35.06 284 TYR A O 1
ATOM 11631 N N . ALA D 1 285 ? 69.870 36.359 49.597 1.00 30.94 285 ALA A N 1
ATOM 11632 C CA . ALA D 1 285 ? 69.085 35.531 48.652 1.00 31.79 285 ALA A CA 1
ATOM 11633 C C . ALA D 1 285 ? 67.780 35.104 49.322 1.00 30.51 285 ALA A C 1
ATOM 11634 O O . ALA D 1 285 ? 66.732 35.105 48.638 1.00 32.92 285 ALA A O 1
ATOM 11636 N N . GLY D 1 286 ? 67.815 34.784 50.617 1.00 28.19 286 GLY A N 1
ATOM 11637 C CA . GLY D 1 286 ? 66.587 34.436 51.353 1.00 30.26 286 GLY A CA 1
ATOM 11638 C C . GLY D 1 286 ? 65.695 35.648 51.490 1.00 27.55 286 GLY A C 1
ATOM 11639 O O . GLY D 1 286 ? 64.450 35.494 51.443 1.00 29.93 286 GLY A O 1
ATOM 11640 N N . TRP D 1 287 ? 66.301 36.819 51.698 1.00 26.63 287 TRP A N 1
ATOM 11641 C CA . TRP D 1 287 ? 65.527 38.070 51.814 1.00 28.50 287 TRP A CA 1
ATOM 11642 C C . TRP D 1 287 ? 64.731 38.254 50.522 1.00 27.62 287 TRP A C 1
ATOM 11643 O O . TRP D 1 287 ? 63.540 38.622 50.598 1.00 30.14 287 TRP A O 1
ATOM 11654 N N . LEU D 1 288 ? 65.375 38.038 49.379 1.00 26.37 288 LEU A N 1
ATOM 11655 C CA . LEU D 1 288 ? 64.666 38.144 48.083 1.00 30.09 288 LEU A CA 1
ATOM 11656 C C . LEU D 1 288 ? 63.683 36.975 47.913 1.00 30.35 288 LEU A C 1
ATOM 11657 O O . LEU D 1 288 ? 62.632 37.170 47.276 1.00 29.11 288 LEU A O 1
ATOM 11662 N N . LYS D 1 289 ? 64.017 35.795 48.426 1.00 27.90 289 LYS A N 1
ATOM 11663 C CA . LYS D 1 289 ? 63.104 34.627 48.324 1.00 31.01 289 LYS A CA 1
ATOM 11664 C C . LYS D 1 289 ? 61.809 34.908 49.082 1.00 26.97 289 LYS A C 1
ATOM 11665 O O . LYS D 1 289 ? 60.762 34.334 48.718 1.00 29.90 289 LYS A O 1
ATOM 11671 N N . VAL D 1 290 ? 61.866 35.745 50.117 1.00 27.57 290 VAL A N 1
ATOM 11672 C CA . VAL D 1 290 ? 60.622 36.212 50.783 1.00 29.11 290 VAL A CA 1
ATOM 11673 C C . VAL D 1 290 ? 59.664 36.746 49.700 1.00 29.38 290 VAL A C 1
ATOM 11674 O O . VAL D 1 290 ? 58.513 36.241 49.576 1.00 30.32 290 VAL A O 1
ATOM 11678 N N . ALA D 1 291 ? 60.138 37.692 48.886 1.00 29.74 291 ALA A N 1
ATOM 11679 C CA . ALA D 1 291 ? 59.323 38.287 47.797 1.00 29.54 291 ALA A CA 1
ATOM 11680 C C . ALA D 1 291 ? 58.990 37.220 46.752 1.00 28.47 291 ALA A C 1
ATOM 11681 O O . ALA D 1 291 ? 57.834 37.176 46.275 1.00 30.73 291 ALA A O 1
ATOM 11683 N N . GLU D 1 292 ? 59.949 36.347 46.432 1.00 26.95 292 GLU A N 1
ATOM 11684 C CA . GLU D 1 292 ? 59.726 35.339 45.379 1.00 28.80 292 GLU A CA 1
ATOM 11685 C C . GLU D 1 292 ? 58.538 34.444 45.750 1.00 30.05 292 GLU A C 1
ATOM 11686 O O . GLU D 1 292 ? 57.716 34.136 44.870 1.00 32.28 292 GLU A O 1
ATOM 11692 N N . GLN D 1 293 ? 58.438 34.084 47.019 1.00 27.25 293 GLN A N 1
ATOM 11693 C CA . GLN D 1 293 ? 57.319 33.238 47.488 1.00 31.66 293 GLN A CA 1
ATOM 11694 C C . GLN D 1 293 ? 56.044 34.074 47.567 1.00 25.86 293 GLN A C 1
ATOM 11695 O O . GLN D 1 293 ? 54.985 33.566 47.167 1.00 26.74 293 GLN A O 1
ATOM 11701 N N . LEU D 1 294 ? 56.138 35.296 48.073 1.00 26.62 294 LEU A N 1
ATOM 11702 C CA . LEU D 1 294 ? 54.918 36.076 48.395 1.00 27.31 294 LEU A CA 1
ATOM 11703 C C . LEU D 1 294 ? 54.374 36.829 47.175 1.00 28.13 294 LEU A C 1
ATOM 11704 O O . LEU D 1 294 ? 53.248 37.331 47.279 1.00 31.98 294 LEU A O 1
ATOM 11709 N N . ILE D 1 295 ? 55.151 37.008 46.120 1.00 24.91 295 ILE A N 1
ATOM 11710 C CA . ILE D 1 295 ? 54.728 37.899 45.011 1.00 28.11 295 ILE A CA 1
ATOM 11711 C C . ILE D 1 295 ? 53.433 37.359 44.391 1.00 28.11 295 ILE A C 1
ATOM 11712 O O . ILE D 1 295 ? 52.598 38.158 43.957 1.00 31.07 295 ILE A O 1
ATOM 11717 N N . ASN D 1 296 ? 53.296 36.048 44.314 1.00 27.73 296 ASN A N 1
ATOM 11718 C CA . ASN D 1 296 ? 52.027 35.398 43.912 1.00 28.81 296 ASN A CA 1
ATOM 11719 C C . ASN D 1 296 ? 51.658 34.414 45.008 1.00 27.08 296 ASN A C 1
ATOM 11720 O O . ASN D 1 296 ? 52.128 33.289 45.002 1.00 27.14 296 ASN A O 1
ATOM 11725 N N . PRO D 1 297 ? 50.784 34.794 45.959 1.00 26.99 297 PRO A N 1
ATOM 11726 C CA . PRO D 1 297 ? 50.461 33.914 47.080 1.00 27.59 297 PRO A CA 1
ATOM 11727 C C . PRO D 1 297 ? 49.445 32.819 46.744 1.00 28.34 297 PRO A C 1
ATOM 11728 O O . PRO D 1 297 ? 49.139 32.030 47.603 1.00 30.79 297 PRO A O 1
ATOM 11732 N N . PHE D 1 298 ? 48.976 32.770 45.506 1.00 28.45 298 PHE A N 1
ATOM 11733 C CA . PHE D 1 298 ? 47.928 31.815 45.087 1.00 31.49 298 PHE A CA 1
ATOM 11734 C C . PHE D 1 298 ? 48.544 30.665 44.303 1.00 34.10 298 PHE A C 1
ATOM 11735 O O . PHE D 1 298 ? 47.802 29.939 43.638 1.00 36.56 298 PHE A O 1
ATOM 11743 N N . GLY D 1 299 ? 49.851 30.461 44.415 1.00 35.24 299 GLY A N 1
ATOM 11744 C CA . GLY D 1 299 ? 50.522 29.293 43.824 1.00 34.03 299 GLY A CA 1
ATOM 11745 C C . GLY D 1 299 ? 50.442 28.077 44.722 1.00 35.33 299 GLY A C 1
ATOM 11746 O O . GLY D 1 299 ? 49.463 27.905 45.460 1.00 36.30 299 GLY A O 1
ATOM 11747 N N . GLU D 1 300 ? 51.476 27.251 44.692 1.00 37.95 300 GLU A N 1
ATOM 11748 C CA . GLU D 1 300 ? 51.519 25.996 45.478 1.00 43.45 300 GLU A CA 1
ATOM 11749 C C . GLU D 1 300 ? 52.742 25.996 46.402 1.00 38.91 300 GLU A C 1
ATOM 11750 O O . GLU D 1 300 ? 53.102 24.907 46.873 1.00 44.36 300 GLU A O 1
ATOM 11756 N N . ASP D 1 301 ? 53.323 27.158 46.702 1.00 38.95 301 ASP A N 1
ATOM 11757 C CA . ASP D 1 301 ? 54.403 27.225 47.723 1.00 36.89 301 ASP A CA 1
ATOM 11758 C C . ASP D 1 301 ? 53.854 26.771 49.077 1.00 39.68 301 ASP A C 1
ATOM 11759 O O . ASP D 1 301 ? 52.621 26.773 49.284 1.00 38.20 301 ASP A O 1
ATOM 11764 N N . ASP D 1 302 ? 54.736 26.400 49.989 1.00 39.75 302 ASP A N 1
ATOM 11765 C CA . ASP D 1 302 ? 54.317 25.941 51.335 1.00 38.65 302 ASP A CA 1
ATOM 11766 C C . ASP D 1 302 ? 53.558 27.062 52.041 1.00 34.91 302 ASP A C 1
ATOM 11767 O O . ASP D 1 302 ? 52.554 26.753 52.686 1.00 38.68 302 ASP A O 1
ATOM 11772 N N . ASP D 1 303 ? 53.997 28.303 51.892 1.00 34.99 303 ASP A N 1
ATOM 11773 C CA . ASP D 1 303 ? 53.386 29.440 52.607 1.00 37.38 303 ASP A CA 1
ATOM 11774 C C . ASP D 1 303 ? 52.358 30.162 51.735 1.00 35.20 303 ASP A C 1
ATOM 11775 O O . ASP D 1 303 ? 51.846 31.193 52.172 1.00 38.63 303 ASP A O 1
ATOM 11780 N N . ASP D 1 304 ? 52.041 29.643 50.556 1.00 31.66 304 ASP A N 1
ATOM 11781 C CA . ASP D 1 304 ? 50.937 30.208 49.746 1.00 28.80 304 ASP A CA 1
ATOM 11782 C C . ASP D 1 304 ? 49.605 29.914 50.434 1.00 28.44 304 ASP A C 1
ATOM 11783 O O . ASP D 1 304 ? 49.490 28.948 51.207 1.00 28.61 304 ASP A O 1
ATOM 11788 N N . PHE D 1 305 ? 48.609 30.720 50.123 1.00 28.66 305 PHE A N 1
ATOM 11789 C CA . PHE D 1 305 ? 47.283 30.604 50.765 1.00 29.35 305 PHE A CA 1
ATOM 11790 C C . PHE D 1 305 ? 46.640 29.265 50.438 1.00 29.78 305 PHE A C 1
ATOM 11791 O O . PHE D 1 305 ? 46.782 28.768 49.323 1.00 32.22 305 PHE A O 1
ATOM 11799 N N . GLU D 1 306 ? 45.950 28.706 51.418 1.00 30.93 306 GLU A N 1
ATOM 11800 C CA . GLU D 1 306 ? 45.252 27.410 51.263 1.00 32.90 306 GLU A CA 1
ATOM 11801 C C . GLU D 1 306 ? 43.865 27.665 50.663 1.00 31.02 306 GLU A C 1
ATOM 11802 O O . GLU D 1 306 ? 42.870 27.560 51.366 1.00 32.17 306 GLU A O 1
ATOM 11808 N N . THR D 1 307 ? 43.825 27.983 49.386 1.00 29.55 307 THR A N 1
ATOM 11809 C CA . THR D 1 307 ? 42.595 28.446 48.718 1.00 30.91 307 THR A CA 1
ATOM 11810 C C . THR D 1 307 ? 41.554 27.331 48.650 1.00 27.76 307 THR A C 1
ATOM 11811 O O . THR D 1 307 ? 40.371 27.621 48.903 1.00 31.30 307 THR A O 1
ATOM 11815 N N . ASN D 1 308 ? 41.969 26.103 48.372 1.00 27.40 308 ASN A N 1
ATOM 11816 C CA . ASN D 1 308 ? 40.999 24.981 48.288 1.00 29.82 308 ASN A CA 1
ATOM 11817 C C . ASN D 1 308 ? 40.364 24.717 49.650 1.00 28.53 308 ASN A C 1
ATOM 11818 O O . ASN D 1 308 ? 39.126 24.510 49.717 1.00 30.61 308 ASN A O 1
ATOM 11823 N N . PHE D 1 309 ? 41.168 24.762 50.695 1.00 28.71 309 PHE A N 1
ATOM 11824 C CA . PHE D 1 309 ? 40.645 24.627 52.070 1.00 30.42 309 PHE A CA 1
ATOM 11825 C C . PHE D 1 309 ? 39.608 25.725 52.330 1.00 28.48 309 PHE A C 1
ATOM 11826 O O . PHE D 1 309 ? 38.552 25.428 52.903 1.00 29.01 309 PHE A O 1
ATOM 11834 N N . LEU D 1 310 ? 39.895 26.953 51.936 1.00 29.37 310 LEU A N 1
ATOM 11835 C CA . LEU D 1 310 ? 38.964 28.083 52.163 1.00 30.12 310 LEU A CA 1
ATOM 11836 C C . LEU D 1 310 ? 37.684 27.891 51.352 1.00 29.60 310 LEU A C 1
ATOM 11837 O O . LEU D 1 310 ? 36.617 28.170 51.893 1.00 27.98 310 LEU A O 1
ATOM 11842 N N . ILE D 1 311 ? 37.786 27.419 50.112 1.00 27.62 311 ILE A N 1
ATOM 11843 C CA . ILE D 1 311 ? 36.563 27.141 49.314 1.00 28.78 311 ILE A CA 1
ATOM 11844 C C . ILE D 1 311 ? 35.701 26.137 50.072 1.00 28.67 311 ILE A C 1
ATOM 11845 O O . ILE D 1 311 ? 34.501 26.389 50.263 1.00 28.74 311 ILE A O 1
ATOM 11850 N N . ASP D 1 312 ? 36.306 25.037 50.510 1.00 28.50 312 ASP A N 1
ATOM 11851 C CA . ASP D 1 312 ? 35.556 23.974 51.224 1.00 29.62 312 ASP A CA 1
ATOM 11852 C C . ASP D 1 312 ? 34.928 24.518 52.510 1.00 26.65 312 ASP A C 1
ATOM 11853 O O . ASP D 1 312 ? 33.716 24.333 52.718 1.00 29.90 312 ASP A O 1
ATOM 11858 N N . ARG D 1 313 ? 35.720 25.216 53.315 1.00 25.02 313 ARG A N 1
ATOM 11859 C CA . ARG D 1 313 ? 35.242 25.746 54.615 1.00 27.19 313 ARG A CA 1
ATOM 11860 C C . ARG D 1 313 ? 34.081 26.709 54.345 1.00 26.43 313 ARG A C 1
ATOM 11861 O O . ARG D 1 313 ? 33.063 26.649 55.043 1.00 27.34 313 ARG A O 1
ATOM 11869 N N . ASN D 1 314 ? 34.289 27.635 53.412 1.00 26.00 314 ASN A N 1
ATOM 11870 C CA . ASN D 1 314 ? 33.299 28.703 53.147 1.00 27.62 314 ASN A CA 1
ATOM 11871 C C . ASN D 1 314 ? 31.989 28.076 52.705 1.00 27.50 314 ASN A C 1
ATOM 11872 O O . ASN D 1 314 ? 30.924 28.428 53.267 1.00 29.91 314 ASN A O 1
ATOM 11877 N N . PHE D 1 315 ? 32.053 27.148 51.773 1.00 26.59 315 PHE A N 1
ATOM 11878 C CA . PHE D 1 315 ? 30.819 26.518 51.265 1.00 28.84 315 PHE A CA 1
ATOM 11879 C C . PHE D 1 315 ? 30.087 25.786 52.398 1.00 27.80 315 PHE A C 1
ATOM 11880 O O . PHE D 1 315 ? 28.876 26.007 52.601 1.00 29.05 315 PHE A O 1
ATOM 11888 N N . GLN D 1 316 ? 30.821 24.965 53.136 1.00 27.30 316 GLN A N 1
ATOM 11889 C CA . GLN D 1 316 ? 30.220 24.129 54.202 1.00 27.45 316 GLN A CA 1
ATOM 11890 C C . GLN D 1 316 ? 29.585 25.018 55.280 1.00 24.61 316 GLN A C 1
ATOM 11891 O O . GLN D 1 316 ? 28.415 24.792 55.662 1.00 27.86 316 GLN A O 1
ATOM 11897 N N . VAL D 1 317 ? 30.323 26.019 55.734 1.00 25.08 317 VAL A N 1
ATOM 11898 C CA . VAL D 1 317 ? 29.832 26.888 56.830 1.00 27.05 317 VAL A CA 1
ATOM 11899 C C . VAL D 1 317 ? 28.636 27.710 56.330 1.00 26.08 317 VAL A C 1
ATOM 11900 O O . VAL D 1 317 ? 27.677 27.891 57.082 1.00 25.24 317 VAL A O 1
ATOM 11904 N N . SER D 1 318 ? 28.699 28.239 55.116 1.00 25.62 318 SER A N 1
ATOM 11905 C CA . SER D 1 318 ? 27.605 29.089 54.590 1.00 28.20 318 SER A CA 1
ATOM 11906 C C . SER D 1 318 ? 26.322 28.262 54.516 1.00 27.67 318 SER A C 1
ATOM 11907 O O . SER D 1 318 ? 25.231 28.753 54.942 1.00 29.27 318 SER A O 1
ATOM 11910 N N . MET D 1 319 ? 26.439 27.034 54.013 1.00 28.24 319 MET A N 1
ATOM 11911 C CA . MET D 1 319 ? 25.248 26.165 53.903 1.00 30.08 319 MET A CA 1
ATOM 11912 C C . MET D 1 319 ? 24.699 25.820 55.290 1.00 31.90 319 MET A C 1
ATOM 11913 O O . MET D 1 319 ? 23.475 25.930 55.497 1.00 32.99 319 MET A O 1
ATOM 11918 N N . LEU D 1 320 ? 25.579 25.494 56.224 1.00 30.11 320 LEU A N 1
ATOM 11919 C CA . LEU D 1 320 ? 25.140 25.234 57.619 1.00 32.00 320 LEU A CA 1
ATOM 11920 C C . LEU D 1 320 ? 24.368 26.456 58.135 1.00 28.75 320 LEU A C 1
ATOM 11921 O O . LEU D 1 320 ? 23.222 26.287 58.599 1.00 30.44 320 LEU A O 1
ATOM 11926 N N . ALA D 1 321 ? 24.962 27.642 58.011 1.00 27.38 321 ALA A N 1
ATOM 11927 C CA . ALA D 1 321 ? 24.435 28.870 58.641 1.00 27.36 321 ALA A CA 1
ATOM 11928 C C . ALA D 1 321 ? 23.050 29.179 58.082 1.00 28.48 321 ALA A C 1
ATOM 11929 O O . ALA D 1 321 ? 22.160 29.534 58.868 1.00 29.95 321 ALA A O 1
ATOM 11931 N N . VAL D 1 322 ? 22.850 29.026 56.770 1.00 26.82 322 VAL A N 1
ATOM 11932 C CA . VAL D 1 322 ? 21.592 29.537 56.158 1.00 27.57 322 VAL A CA 1
ATOM 11933 C C . VAL D 1 322 ? 20.552 28.427 56.039 1.00 28.14 322 VAL A C 1
ATOM 11934 O O . VAL D 1 322 ? 19.384 28.761 55.694 1.00 30.28 322 VAL A O 1
ATOM 11938 N N . ASP D 1 323 ? 20.937 27.165 56.248 1.00 30.50 323 ASP A N 1
ATOM 11939 C CA . ASP D 1 323 ? 19.971 26.053 56.079 1.00 32.47 323 ASP A CA 1
ATOM 11940 C C . ASP D 1 323 ? 19.726 25.350 57.412 1.00 33.14 323 ASP A C 1
ATOM 11941 O O . ASP D 1 323 ? 18.570 25.356 57.871 1.00 39.09 323 ASP A O 1
ATOM 11946 N N . GLU D 1 324 ? 20.753 24.749 58.000 1.00 36.98 324 GLU A N 1
ATOM 11947 C CA . GLU D 1 324 ? 20.558 23.962 59.248 1.00 39.49 324 GLU A CA 1
ATOM 11948 C C . GLU D 1 324 ? 20.224 24.904 60.406 1.00 34.34 324 GLU A C 1
ATOM 11949 O O . GLU D 1 324 ? 19.423 24.529 61.265 1.00 37.34 324 GLU A O 1
ATOM 11955 N N . MET D 1 325 ? 20.850 26.074 60.461 1.00 33.57 325 MET A N 1
ATOM 11956 C CA . MET D 1 325 ? 20.710 26.981 61.620 1.00 35.40 325 MET A CA 1
ATOM 11957 C C . MET D 1 325 ? 19.607 28.025 61.419 1.00 32.45 325 MET A C 1
ATOM 11958 O O . MET D 1 325 ? 19.426 28.844 62.321 1.00 39.02 325 MET A O 1
ATOM 11963 N N . TYR D 1 326 ? 18.896 28.025 60.305 1.00 30.64 326 TYR A N 1
ATOM 11964 C CA . TYR D 1 326 ? 17.815 29.014 60.112 1.00 31.09 326 TYR A CA 1
ATOM 11965 C C . TYR D 1 326 ? 16.724 28.804 61.160 1.00 32.28 326 TYR A C 1
ATOM 11966 O O . TYR D 1 326 ? 16.153 27.709 61.231 1.00 31.40 326 TYR A O 1
ATOM 11975 N N . ASP D 1 327 ? 16.436 29.857 61.922 1.00 36.23 327 ASP A N 1
ATOM 11976 C CA . ASP D 1 327 ? 15.317 29.892 62.890 1.00 39.87 327 ASP A CA 1
ATOM 11977 C C . ASP D 1 327 ? 15.369 28.645 63.772 1.00 38.83 327 ASP A C 1
ATOM 11978 O O . ASP D 1 327 ? 14.325 27.991 63.967 1.00 45.21 327 ASP A O 1
ATOM 11983 N N . ASP D 1 328 ? 16.553 28.312 64.263 1.00 40.93 328 ASP A N 1
ATOM 11984 C CA . ASP D 1 328 ? 16.772 27.088 65.070 1.00 44.89 328 ASP A CA 1
ATOM 11985 C C . ASP D 1 328 ? 17.431 27.473 66.392 1.00 44.20 328 ASP A C 1
ATOM 11986 O O . ASP D 1 328 ? 18.421 26.833 66.798 1.00 47.16 328 ASP A O 1
ATOM 11991 N N . LEU D 1 329 ? 16.850 28.456 67.056 1.00 45.09 329 LEU A N 1
ATOM 11992 C CA . LEU D 1 329 ? 17.396 28.992 68.320 1.00 46.69 329 LEU A CA 1
ATOM 11993 C C . LEU D 1 329 ? 17.060 28.042 69.467 1.00 46.03 329 LEU A C 1
ATOM 11994 O O . LEU D 1 329 ? 15.928 27.520 69.522 1.00 50.22 329 LEU A O 1
ATOM 11999 N N . ALA D 1 330 ? 17.981 27.898 70.411 1.00 49.10 330 ALA A N 1
ATOM 12000 C CA . ALA D 1 330 ? 17.664 27.358 71.753 1.00 50.78 330 ALA A CA 1
ATOM 12001 C C . ALA D 1 330 ? 16.682 28.312 72.445 1.00 52.76 330 ALA A C 1
ATOM 12002 O O . ALA D 1 330 ? 16.822 29.543 72.305 1.00 56.51 330 ALA A O 1
ATOM 12004 N N . VAL D 1 331 ? 15.748 27.776 73.215 1.00 56.95 331 VAL A N 1
ATOM 12005 C CA . VAL D 1 331 ? 14.684 28.613 73.835 1.00 60.17 331 VAL A CA 1
ATOM 12006 C C . VAL D 1 331 ? 15.339 29.699 74.694 1.00 53.07 331 VAL A C 1
ATOM 12007 O O . VAL D 1 331 ? 16.333 29.398 75.403 1.00 55.62 331 VAL A O 1
ATOM 12011 N N . LEU D 1 332 ? 14.806 30.916 74.622 1.00 52.40 332 LEU A N 1
ATOM 12012 C CA . LEU D 1 332 ? 15.279 32.043 75.474 1.00 51.65 332 LEU A CA 1
ATOM 12013 C C . LEU D 1 332 ? 15.185 31.609 76.937 1.00 52.06 332 LEU A C 1
ATOM 12014 O O . LEU D 1 332 ? 14.058 31.400 77.419 1.00 57.95 332 LEU A O 1
ATOM 12019 N N . GLU D 1 333 ? 16.320 31.507 77.618 1.00 51.86 333 GLU A N 1
ATOM 12020 C CA . GLU D 1 333 ? 16.331 31.171 79.055 1.00 54.93 333 GLU A CA 1
ATOM 12021 C C . GLU D 1 333 ? 17.287 32.095 79.794 1.00 50.73 333 GLU A C 1
ATOM 12022 O O . GLU D 1 333 ? 18.266 32.568 79.195 1.00 51.27 333 GLU A O 1
ATOM 12028 N N . LYS D 1 334 ? 17.027 32.272 81.076 1.00 46.02 334 LYS A N 1
ATOM 12029 C CA . LYS D 1 334 ? 17.835 33.136 81.950 1.00 49.32 334 LYS A CA 1
ATOM 12030 C C . LYS D 1 334 ? 19.255 32.586 82.045 1.00 47.57 334 LYS A C 1
ATOM 12031 O O . LYS D 1 334 ? 19.432 31.356 82.184 1.00 43.84 334 LYS A O 1
ATOM 12037 N N . ASP D 1 335 ? 20.225 33.478 81.950 1.00 44.99 335 ASP A N 1
ATOM 12038 C CA . ASP D 1 335 ? 21.653 33.099 81.979 1.00 46.12 335 ASP A CA 1
ATOM 12039 C C . ASP D 1 335 ? 22.086 32.921 83.437 1.00 42.96 335 ASP A C 1
ATOM 12040 O O . ASP D 1 335 ? 21.344 33.257 84.380 1.00 43.60 335 ASP A O 1
ATOM 12045 N N . LEU D 1 336 ? 23.286 32.402 83.614 1.00 44.82 336 LEU A N 1
ATOM 12046 C CA . LEU D 1 336 ? 23.851 32.124 84.955 1.00 46.49 336 LEU A CA 1
ATOM 12047 C C . LEU D 1 336 ? 23.930 33.410 85.789 1.00 45.42 336 LEU A C 1
ATOM 12048 O O . LEU D 1 336 ? 23.813 33.312 86.998 1.00 49.36 336 LEU A O 1
ATOM 12053 N N . TYR D 1 337 ? 24.130 34.564 85.164 1.00 44.84 337 TYR A N 1
ATOM 12054 C CA . TYR D 1 337 ? 24.347 35.848 85.875 1.00 47.20 337 TYR A CA 1
ATOM 12055 C C . TYR D 1 337 ? 23.083 36.707 85.862 1.00 45.68 337 TYR A C 1
ATOM 12056 O O . TYR D 1 337 ? 23.208 37.930 85.966 1.00 48.71 337 TYR A O 1
ATOM 12065 N N . TRP D 1 338 ? 21.907 36.104 85.724 1.00 50.17 338 TRP A N 1
ATOM 12066 C CA . TRP D 1 338 ? 20.631 36.866 85.690 1.00 54.05 338 TRP A CA 1
ATOM 12067 C C . TRP D 1 338 ? 20.437 37.635 87.000 1.00 59.96 338 TRP A C 1
ATOM 12068 O O . TRP D 1 338 ? 20.050 38.806 86.948 1.00 61.52 338 TRP A O 1
ATOM 12079 N N . ASP D 1 339 ? 20.697 36.996 88.134 1.00 68.90 339 ASP A N 1
ATOM 12080 C CA . ASP D 1 339 ? 20.405 37.569 89.471 1.00 82.76 339 ASP A CA 1
ATOM 12081 C C . ASP D 1 339 ? 21.614 38.337 90.018 1.00 89.34 339 ASP A C 1
ATOM 12082 O O . ASP D 1 339 ? 21.511 38.843 91.143 1.00 95.09 339 ASP A O 1
ATOM 12087 N N . ALA D 1 340 ? 22.729 38.398 89.289 1.00 92.82 340 ALA A N 1
ATOM 12088 C CA . ALA D 1 340 ? 23.957 39.086 89.743 1.00 96.00 340 ALA A CA 1
ATOM 12089 C C . ALA D 1 340 ? 24.032 40.444 89.049 1.00 107.29 340 ALA A C 1
ATOM 12090 O O . ALA D 1 340 ? 24.095 40.484 87.797 1.00 114.16 340 ALA A O 1
ATOM 12092 N N . ALA D 1 341 ? 24.033 41.517 89.834 1.00 115.87 341 ALA A N 1
ATOM 12093 C CA . ALA D 1 341 ? 24.210 42.898 89.322 1.00 122.25 341 ALA A CA 1
ATOM 12094 C C . ALA D 1 341 ? 25.545 42.991 88.578 1.00 122.15 341 ALA A C 1
ATOM 12095 O O . ALA D 1 341 ? 25.576 43.529 87.460 1.00 126.09 341 ALA A O 1
ATOM 12097 N N . GLU D 1 342 ? 26.604 42.447 89.163 1.00 119.93 342 GLU A N 1
ATOM 12098 C CA . GLU D 1 342 ? 27.915 42.307 88.486 1.00 116.62 342 GLU A CA 1
ATOM 12099 C C . GLU D 1 342 ? 28.001 40.914 87.860 1.00 109.46 342 GLU A C 1
ATOM 12100 O O . GLU D 1 342 ? 27.043 40.139 87.952 1.00 110.21 342 GLU A O 1
ATOM 12106 N N . ALA D 1 343 ? 29.140 40.590 87.271 1.00 97.44 343 ALA A N 1
ATOM 12107 C CA . ALA D 1 343 ? 29.377 39.247 86.702 1.00 91.62 343 ALA A CA 1
ATOM 12108 C C . ALA D 1 343 ? 30.856 39.082 86.379 1.00 82.52 343 ALA A C 1
ATOM 12109 O O . ALA D 1 343 ? 31.499 40.059 85.940 1.00 83.31 343 ALA A O 1
ATOM 12111 N N . ARG D 1 344 ? 31.369 37.879 86.602 1.00 70.59 344 ARG A N 1
ATOM 12112 C CA . ARG D 1 344 ? 32.727 37.506 86.162 1.00 69.61 344 ARG A CA 1
ATOM 12113 C C . ARG D 1 344 ? 32.809 35.988 86.098 1.00 58.19 344 ARG A C 1
ATOM 12114 O O . ARG D 1 344 ? 32.515 35.336 87.108 1.00 60.19 344 ARG A O 1
ATOM 12122 N N . ALA D 1 345 ? 33.240 35.468 84.958 1.00 52.21 345 ALA A N 1
ATOM 12123 C CA . ALA D 1 345 ? 33.399 34.014 84.769 1.00 52.43 345 ALA A CA 1
ATOM 12124 C C . ALA D 1 345 ? 34.523 33.524 85.676 1.00 50.63 345 ALA A C 1
ATOM 12125 O O . ALA D 1 345 ? 35.463 34.268 85.987 1.00 48.72 345 ALA A O 1
ATOM 12127 N N . PRO D 1 346 ? 34.478 32.250 86.106 1.00 55.97 346 PRO A N 1
ATOM 12128 C CA . PRO D 1 346 ? 35.546 31.703 86.935 1.00 56.12 346 PRO A CA 1
ATOM 12129 C C . PRO D 1 346 ? 36.874 31.626 86.169 1.00 55.43 346 PRO A C 1
ATOM 12130 O O . PRO D 1 346 ? 36.918 31.642 84.937 1.00 49.94 346 PRO A O 1
ATOM 12134 N N . TYR D 1 347 ? 37.947 31.509 86.934 1.00 54.96 347 TYR A N 1
ATOM 12135 C CA . TYR D 1 347 ? 39.318 31.291 86.421 1.00 51.65 347 TYR A CA 1
ATOM 12136 C C . TYR D 1 347 ? 39.766 29.880 86.792 1.00 50.74 347 TYR A C 1
ATOM 12137 O O . TYR D 1 347 ? 39.435 29.385 87.882 1.00 52.48 347 TYR A O 1
ATOM 12146 N N . THR D 1 348 ? 40.572 29.278 85.934 1.00 50.01 348 THR A N 1
ATOM 12147 C CA . THR D 1 348 ? 41.218 27.980 86.233 1.00 52.97 348 THR A CA 1
ATOM 12148 C C . THR D 1 348 ? 42.418 28.196 87.163 1.00 57.87 348 THR A C 1
ATOM 12149 O O . THR D 1 348 ? 42.917 29.338 87.304 1.00 52.96 348 THR A O 1
ATOM 12153 N N . ALA D 1 349 ? 42.903 27.113 87.751 1.00 62.58 349 ALA A N 1
ATOM 12154 C CA . ALA D 1 349 ? 44.116 27.112 88.604 1.00 63.60 349 ALA A CA 1
ATOM 12155 C C . ALA D 1 349 ? 45.310 27.678 87.821 1.00 63.32 349 ALA A C 1
ATOM 12156 O O . ALA D 1 349 ? 46.141 28.363 88.436 1.00 68.73 349 ALA A O 1
ATOM 12158 N N . ALA D 1 350 ? 45.370 27.426 86.513 1.00 61.05 350 ALA A N 1
ATOM 12159 C CA . ALA D 1 350 ? 46.479 27.845 85.627 1.00 59.90 350 ALA A CA 1
ATOM 12160 C C . ALA D 1 350 ? 46.390 29.335 85.269 1.00 59.68 350 ALA A C 1
ATOM 12161 O O . ALA D 1 350 ? 47.402 29.869 84.788 1.00 63.06 350 ALA A O 1
ATOM 12163 N N . THR D 1 351 ? 45.236 29.980 85.439 1.00 55.36 351 THR A N 1
ATOM 12164 C CA . THR D 1 351 ? 45.023 31.367 84.946 1.00 54.89 351 THR A CA 1
ATOM 12165 C C . THR D 1 351 ? 44.620 32.307 86.071 1.00 53.61 351 THR A C 1
ATOM 12166 O O . THR D 1 351 ? 44.564 33.508 85.811 1.00 55.85 351 THR A O 1
ATOM 12170 N N . VAL D 1 352 ? 44.324 31.805 87.261 1.00 58.98 352 VAL A N 1
ATOM 12171 C CA . VAL D 1 352 ? 43.874 32.674 88.382 1.00 66.37 352 VAL A CA 1
ATOM 12172 C C . VAL D 1 352 ? 44.970 33.692 88.724 1.00 70.47 352 VAL A C 1
ATOM 12173 O O . VAL D 1 352 ? 44.628 34.760 89.243 1.00 72.21 352 VAL A O 1
ATOM 12177 N N . PHE D 1 353 ? 46.231 33.399 88.413 1.00 73.23 353 PHE A N 1
ATOM 12178 C CA . PHE D 1 353 ? 47.328 34.369 88.648 1.00 77.36 353 PHE A CA 1
ATOM 12179 C C . PHE D 1 353 ? 47.083 35.657 87.855 1.00 78.41 353 PHE A C 1
ATOM 12180 O O . PHE D 1 353 ? 47.564 36.708 88.282 1.00 81.13 353 PHE A O 1
ATOM 12188 N N . GLN D 1 354 ? 46.368 35.587 86.737 1.00 76.54 354 GLN A N 1
ATOM 12189 C CA . GLN D 1 354 ? 46.057 36.798 85.936 1.00 75.29 354 GLN A CA 1
ATOM 12190 C C . GLN D 1 354 ? 45.201 37.761 86.758 1.00 75.31 354 GLN A C 1
ATOM 12191 O O . GLN D 1 354 ? 45.336 38.980 86.553 1.00 74.18 354 GLN A O 1
ATOM 12197 N N . LEU D 1 355 ? 44.385 37.244 87.673 1.00 81.89 355 LEU A N 1
ATOM 12198 C CA . LEU D 1 355 ? 43.716 38.109 88.674 1.00 92.29 355 LEU A CA 1
ATOM 12199 C C . LEU D 1 355 ? 44.762 38.650 89.655 1.00 104.66 355 LEU A C 1
ATOM 12200 O O . LEU D 1 355 ? 45.888 38.136 89.706 1.00 107.37 355 LEU A O 1
ATOM 12205 N N . ARG D 1 356 ? 44.380 39.693 90.385 1.00 115.22 356 ARG A N 1
ATOM 12206 C CA . ARG D 1 356 ? 45.236 40.443 91.345 1.00 124.72 356 ARG A CA 1
ATOM 12207 C C . ARG D 1 356 ? 46.150 41.410 90.587 1.00 125.30 356 ARG A C 1
ATOM 12208 O O . ARG D 1 356 ? 46.819 42.213 91.264 1.00 126.92 356 ARG A O 1
ATOM 12216 N N . GLN D 1 357 ? 46.180 41.357 89.253 1.00 123.05 357 GLN A N 1
ATOM 12217 C CA . GLN D 1 357 ? 46.694 42.484 88.435 1.00 119.69 357 GLN A CA 1
ATOM 12218 C C . GLN D 1 357 ? 45.648 43.592 88.468 1.00 112.54 357 GLN A C 1
ATOM 12219 O O . GLN D 1 357 ? 44.492 43.354 88.123 1.00 113.75 357 GLN A O 1
ATOM 12225 N N . PRO D 1 358 ? 46.000 44.832 88.871 1.00 105.37 358 PRO A N 1
ATOM 12226 C CA . PRO D 1 358 ? 44.992 45.881 88.996 1.00 98.69 358 PRO A CA 1
ATOM 12227 C C . PRO D 1 358 ? 44.237 46.122 87.683 1.00 87.50 358 PRO A C 1
ATOM 12228 O O . PRO D 1 358 ? 44.837 46.099 86.617 1.00 83.60 358 PRO A O 1
ATOM 12232 N N . SER D 1 359 ? 42.925 46.303 87.787 1.00 77.05 359 SER A N 1
ATOM 12233 C CA . SER D 1 359 ? 42.052 46.674 86.646 1.00 69.42 359 SER A CA 1
ATOM 12234 C C . SER D 1 359 ? 42.426 48.082 86.184 1.00 59.91 359 SER A C 1
ATOM 12235 O O . SER D 1 359 ? 42.131 49.049 86.907 1.00 60.84 359 SER A O 1
ATOM 12238 N N . PHE D 1 360 ? 43.055 48.197 85.021 1.00 51.87 360 PHE A N 1
ATOM 12239 C CA . PHE D 1 360 ? 43.495 49.504 84.489 1.00 47.74 360 PHE A CA 1
ATOM 12240 C C . PHE D 1 360 ? 42.274 50.420 84.334 1.00 47.81 360 PHE A C 1
ATOM 12241 O O . PHE D 1 360 ? 41.285 50.039 83.688 1.00 48.59 360 PHE A O 1
ATOM 12249 N N . GLN D 1 361 ? 42.355 51.608 84.905 1.00 45.50 361 GLN A N 1
ATOM 12250 C CA . GLN D 1 361 ? 41.275 52.625 84.837 1.00 47.36 361 GLN A CA 1
ATOM 12251 C C . GLN D 1 361 ? 41.651 53.801 83.936 1.00 44.35 361 GLN A C 1
ATOM 12252 O O . GLN D 1 361 ? 40.763 54.603 83.650 1.00 47.10 361 GLN A O 1
ATOM 12258 N N . GLY D 1 362 ? 42.913 53.914 83.525 1.00 42.10 362 GLY A N 1
ATOM 12259 C CA . GLY D 1 362 ? 43.446 55.114 82.864 1.00 42.60 362 GLY A CA 1
ATOM 12260 C C . GLY D 1 362 ? 44.760 55.523 83.492 1.00 43.11 362 GLY A C 1
ATOM 12261 O O . GLY D 1 362 ? 45.005 55.185 84.661 1.00 41.03 362 GLY A O 1
ATOM 12262 N N . SER D 1 363 ? 45.590 56.219 82.731 1.00 40.95 363 SER A N 1
ATOM 12263 C CA . SER D 1 363 ? 46.971 56.577 83.141 1.00 41.63 363 SER A CA 1
ATOM 12264 C C . SER D 1 363 ? 46.997 57.674 84.219 1.00 38.91 363 SER A C 1
ATOM 12265 O O . SER D 1 363 ? 48.047 57.826 84.840 1.00 49.81 363 SER A O 1
ATOM 12268 N N . THR D 1 364 ? 45.913 58.405 84.431 1.00 39.82 364 THR A N 1
ATOM 12269 C CA . THR D 1 364 ? 45.908 59.629 85.266 1.00 39.16 364 THR A CA 1
ATOM 12270 C C . THR D 1 364 ? 45.522 59.336 86.714 1.00 42.28 364 THR A C 1
ATOM 12271 O O . THR D 1 364 ? 45.545 60.291 87.522 1.00 44.56 364 THR A O 1
ATOM 12275 N N . PHE D 1 365 ? 45.147 58.111 87.060 1.00 46.45 365 PHE A N 1
ATOM 12276 C CA . PHE D 1 365 ? 44.521 57.835 88.380 1.00 60.12 365 PHE A CA 1
ATOM 12277 C C . PHE D 1 365 ? 45.568 57.471 89.445 1.00 69.57 365 PHE A C 1
ATOM 12278 O O . PHE D 1 365 ? 45.233 56.719 90.371 1.00 79.25 365 PHE A O 1
ATOM 12286 N N . ASP D 1 366 ? 46.787 57.998 89.348 1.00 78.22 366 ASP A N 1
ATOM 12287 C CA . ASP D 1 366 ? 47.787 57.922 90.446 1.00 84.08 366 ASP A CA 1
ATOM 12288 C C . ASP D 1 366 ? 48.499 59.262 90.612 1.00 86.65 366 ASP A C 1
ATOM 12289 O O . ASP D 1 366 ? 49.557 59.280 91.270 1.00 93.07 366 ASP A O 1
ATOM 12294 N N . ILE D 1 367 ? 47.941 60.351 90.097 1.00 89.03 367 ILE A N 1
ATOM 12295 C CA . ILE D 1 367 ? 48.628 61.674 90.131 1.00 94.90 367 ILE A CA 1
ATOM 12296 C C . ILE D 1 367 ? 48.620 62.207 91.565 1.00 105.74 367 ILE A C 1
ATOM 12297 O O . ILE D 1 367 ? 49.666 62.702 92.023 1.00 109.34 367 ILE A O 1
ATOM 12302 N N . THR D 1 368 ? 47.490 62.100 92.258 1.00 112.38 368 THR A N 1
ATOM 12303 C CA . THR D 1 368 ? 47.393 62.425 93.705 1.00 120.06 368 THR A CA 1
ATOM 12304 C C . THR D 1 368 ? 47.783 63.891 93.930 1.00 118.71 368 THR A C 1
ATOM 12305 O O . THR D 1 368 ? 48.805 64.161 94.602 1.00 122.21 368 THR A O 1
ATOM 12309 N N . LEU D 1 369 ? 46.979 64.805 93.409 1.00 120.85 369 LEU A N 1
ATOM 12310 C CA . LEU D 1 369 ? 47.214 66.263 93.558 1.00 119.86 369 LEU A CA 1
ATOM 12311 C C . LEU D 1 369 ? 47.005 66.686 95.016 1.00 121.93 369 LEU A C 1
ATOM 12312 O O . LEU D 1 369 ? 46.445 65.902 95.821 1.00 124.24 369 LEU A O 1
ATOM 12317 N N . ALA D 1 370 ? 47.416 67.911 95.331 1.00 124.14 370 ALA A N 1
ATOM 12318 C CA . ALA D 1 370 ? 47.227 68.538 96.657 1.00 126.05 370 ALA A CA 1
ATOM 12319 C C . ALA D 1 370 ? 45.832 69.162 96.752 1.00 126.92 370 ALA A C 1
ATOM 12320 O O . ALA D 1 370 ? 45.174 69.400 95.702 1.00 128.35 370 ALA A O 1
ATOM 12322 N N . LYS D 1 371 ? 45.396 69.427 97.978 1.00 127.63 371 LYS A N 1
ATOM 12323 C CA . LYS D 1 371 ? 44.044 69.972 98.248 1.00 128.41 371 LYS A CA 1
ATOM 12324 C C . LYS D 1 371 ? 43.879 71.318 97.538 1.00 125.38 371 LYS A C 1
ATOM 12325 O O . LYS D 1 371 ? 42.898 71.470 96.791 1.00 126.32 371 LYS A O 1
ATOM 12331 N N . GLU D 1 372 ? 44.811 72.239 97.739 1.00 122.41 372 GLU A N 1
ATOM 12332 C CA . GLU D 1 372 ? 44.666 73.635 97.244 1.00 118.57 372 GLU A CA 1
ATOM 12333 C C . GLU D 1 372 ? 44.616 73.644 95.712 1.00 109.22 372 GLU A C 1
ATOM 12334 O O . GLU D 1 372 ? 43.957 74.542 95.151 1.00 103.17 372 GLU A O 1
ATOM 12340 N N . ASP D 1 373 ? 45.251 72.674 95.059 1.00 104.46 373 ASP A N 1
ATOM 12341 C CA . ASP D 1 373 ? 45.352 72.666 93.578 1.00 101.40 373 ASP A CA 1
ATOM 12342 C C . ASP D 1 373 ? 43.999 72.314 92.952 1.00 95.26 373 ASP A C 1
ATOM 12343 O O . ASP D 1 373 ? 43.758 72.757 91.816 1.00 86.08 373 ASP A O 1
ATOM 12348 N N . MET D 1 374 ? 43.158 71.555 93.651 1.00 89.88 374 MET A N 1
ATOM 12349 C CA . MET D 1 374 ? 41.950 70.945 93.038 1.00 88.51 374 MET A CA 1
ATOM 12350 C C . MET D 1 374 ? 40.765 71.913 93.065 1.00 86.69 374 MET A C 1
ATOM 12351 O O . MET D 1 374 ? 39.762 71.611 92.393 1.00 88.70 374 MET A O 1
ATOM 12356 N N . GLN D 1 375 ? 40.865 73.034 93.775 1.00 83.68 375 GLN A N 1
ATOM 12357 C CA . GLN D 1 375 ? 39.718 73.967 93.923 1.00 85.93 375 GLN A CA 1
ATOM 12358 C C . GLN D 1 375 ? 39.490 74.718 92.612 1.00 83.25 375 GLN A C 1
ATOM 12359 O O . GLN D 1 375 ? 40.451 75.315 92.088 1.00 82.28 375 GLN A O 1
ATOM 12365 N N . PHE D 1 376 ? 38.254 74.708 92.118 1.00 80.66 376 PHE A N 1
ATOM 12366 C CA . PHE D 1 376 ? 37.845 75.530 90.953 1.00 81.83 376 PHE A CA 1
ATOM 12367 C C . PHE D 1 376 ? 38.054 77.011 91.270 1.00 85.40 376 PHE A C 1
ATOM 12368 O O . PHE D 1 376 ? 37.833 77.434 92.429 1.00 85.51 376 PHE A O 1
ATOM 12376 N N . GLN D 1 377 ? 38.500 77.751 90.259 1.00 93.42 377 GLN A N 1
ATOM 12377 C CA . GLN D 1 377 ? 38.799 79.210 90.316 1.00 101.90 377 GLN A CA 1
ATOM 12378 C C . GLN D 1 377 ? 37.642 79.972 90.974 1.00 104.64 377 GLN A C 1
ATOM 12379 O O . GLN D 1 377 ? 36.483 79.790 90.619 1.00 108.10 377 GLN A O 1
ATOM 12385 N N . THR E 1 2 ? 50.112 43.298 79.116 1.00 40.98 2 THR B N 1
ATOM 12386 C CA . THR E 1 2 ? 50.340 44.732 78.805 1.00 38.58 2 THR B CA 1
ATOM 12387 C C . THR E 1 2 ? 51.054 45.428 79.972 1.00 34.21 2 THR B C 1
ATOM 12388 O O . THR E 1 2 ? 50.579 45.374 81.100 1.00 36.79 2 THR B O 1
ATOM 12392 N N . VAL E 1 3 ? 52.157 46.088 79.672 1.00 35.11 3 VAL B N 1
ATOM 12393 C CA . VAL E 1 3 ? 52.915 46.891 80.662 1.00 33.71 3 VAL B CA 1
ATOM 12394 C C . VAL E 1 3 ? 52.684 48.352 80.297 1.00 30.64 3 VAL B C 1
ATOM 12395 O O . VAL E 1 3 ? 53.292 48.843 79.347 1.00 34.78 3 VAL B O 1
ATOM 12399 N N . THR E 1 4 ? 51.818 49.011 81.037 1.00 30.49 4 THR B N 1
ATOM 12400 C CA . THR E 1 4 ? 51.439 50.407 80.762 1.00 32.44 4 THR B CA 1
ATOM 12401 C C . THR E 1 4 ? 52.421 51.329 81.490 1.00 30.38 4 THR B C 1
ATOM 12402 O O . THR E 1 4 ? 52.505 51.262 82.718 1.00 32.28 4 THR B O 1
ATOM 12406 N N . TYR E 1 5 ? 53.106 52.187 80.744 1.00 31.63 5 TYR B N 1
ATOM 12407 C CA . TYR E 1 5 ? 54.000 53.215 81.337 1.00 30.63 5 TYR B CA 1
ATOM 12408 C C . TYR E 1 5 ? 53.637 54.597 80.802 1.00 32.05 5 TYR B C 1
ATOM 12409 O O . TYR E 1 5 ? 54.482 55.491 80.860 1.00 32.42 5 TYR B O 1
ATOM 12418 N N . THR E 1 6 ? 52.415 54.762 80.307 1.00 31.34 6 THR B N 1
ATOM 12419 C CA . THR E 1 6 ? 51.930 56.042 79.747 1.00 32.34 6 THR B CA 1
ATOM 12420 C C . THR E 1 6 ? 52.071 57.175 80.781 1.00 30.51 6 THR B C 1
ATOM 12421 O O . THR E 1 6 ? 52.452 58.288 80.385 1.00 32.27 6 THR B O 1
ATOM 12425 N N . ALA E 1 7 ? 51.740 56.922 82.043 1.00 30.67 7 ALA B N 1
ATOM 12426 C CA . ALA E 1 7 ? 51.757 57.962 83.102 1.00 32.83 7 ALA B CA 1
ATOM 12427 C C . ALA E 1 7 ? 53.194 58.452 83.309 1.00 35.65 7 ALA B C 1
ATOM 12428 O O . ALA E 1 7 ? 53.386 59.660 83.477 1.00 36.14 7 ALA B O 1
ATOM 12430 N N . ARG E 1 8 ? 54.169 57.554 83.233 1.00 33.54 8 ARG B N 1
ATOM 12431 C CA . ARG E 1 8 ? 55.591 57.909 83.459 1.00 37.95 8 ARG B CA 1
ATOM 12432 C C . ARG E 1 8 ? 56.097 58.823 82.340 1.00 35.30 8 ARG B C 1
ATOM 12433 O O . ARG E 1 8 ? 57.058 59.555 82.591 1.00 37.43 8 ARG B O 1
ATOM 12441 N N . VAL E 1 9 ? 55.473 58.811 81.168 1.00 34.01 9 VAL B N 1
ATOM 12442 C CA . VAL E 1 9 ? 56.019 59.541 79.990 1.00 33.05 9 VAL B CA 1
ATOM 12443 C C . VAL E 1 9 ? 55.017 60.591 79.545 1.00 31.99 9 VAL B C 1
ATOM 12444 O O . VAL E 1 9 ? 55.028 60.923 78.347 1.00 37.46 9 VAL B O 1
ATOM 12448 N N . ALA E 1 10 ? 54.172 61.087 80.454 1.00 31.52 10 ALA B N 1
ATOM 12449 C CA . ALA E 1 10 ? 53.195 62.143 80.112 1.00 33.52 10 ALA B CA 1
ATOM 12450 C C . ALA E 1 10 ? 53.948 63.370 79.575 1.00 32.37 10 ALA B C 1
ATOM 12451 O O . ALA E 1 10 ? 53.525 63.965 78.569 1.00 33.43 10 ALA B O 1
ATOM 12453 N N . ASN E 1 11 ? 55.032 63.738 80.237 1.00 33.19 11 ASN B N 1
ATOM 12454 C CA . ASN E 1 11 ? 55.866 64.896 79.844 1.00 39.15 11 ASN B CA 1
ATOM 12455 C C . ASN E 1 11 ? 57.253 64.410 79.445 1.00 40.86 11 ASN B C 1
ATOM 12456 O O . ASN E 1 11 ? 57.745 63.406 80.004 1.00 42.21 11 ASN B O 1
ATOM 12461 N N . ALA E 1 12 ? 57.881 65.125 78.517 1.00 42.40 12 ALA B N 1
ATOM 12462 C CA . ALA E 1 12 ? 59.319 64.943 78.222 1.00 42.15 12 ALA B CA 1
ATOM 12463 C C . ALA E 1 12 ? 60.095 65.586 79.379 1.00 47.59 12 ALA B C 1
ATOM 12464 O O . ALA E 1 12 ? 60.054 66.824 79.536 1.00 53.24 12 ALA B O 1
ATOM 12466 N N . ARG E 1 13 ? 60.766 64.770 80.177 1.00 49.58 13 ARG B N 1
ATOM 12467 C CA . ARG E 1 13 ? 61.472 65.230 81.401 1.00 52.29 13 ARG B CA 1
ATOM 12468 C C . ARG E 1 13 ? 62.959 64.906 81.279 1.00 47.93 13 ARG B C 1
ATOM 12469 O O . ARG E 1 13 ? 63.351 64.065 80.438 1.00 41.63 13 ARG B O 1
ATOM 12477 N N . PHE E 1 14 ? 63.758 65.513 82.146 1.00 49.99 14 PHE B N 1
ATOM 12478 C CA . PHE E 1 14 ? 65.222 65.305 82.188 1.00 51.25 14 PHE B CA 1
ATOM 12479 C C . PHE E 1 14 ? 65.523 63.812 82.341 1.00 51.78 14 PHE B C 1
ATOM 12480 O O . PHE E 1 14 ? 66.332 63.277 81.560 1.00 55.81 14 PHE B O 1
ATOM 12488 N N . GLY E 1 15 ? 64.900 63.155 83.310 1.00 52.71 15 GLY B N 1
ATOM 12489 C CA . GLY E 1 15 ? 65.001 61.680 83.441 1.00 66.37 15 GLY B CA 1
ATOM 12490 C C . GLY E 1 15 ? 64.490 60.954 82.200 1.00 63.67 15 GLY B C 1
ATOM 12491 O O . GLY E 1 15 ? 65.190 60.093 81.667 1.00 74.53 15 GLY B O 1
ATOM 12492 N N . GLY E 1 16 ? 63.334 61.372 81.692 1.00 58.70 16 GLY B N 1
ATOM 12493 C CA . GLY E 1 16 ? 62.729 60.858 80.447 1.00 60.93 16 GLY B CA 1
ATOM 12494 C C . GLY E 1 16 ? 62.696 59.344 80.362 1.00 47.64 16 GLY B C 1
ATOM 12495 O O . GLY E 1 16 ? 62.187 58.732 81.272 1.00 50.96 16 GLY B O 1
ATOM 12496 N N . PHE E 1 17 ? 63.274 58.764 79.323 1.00 43.60 17 PHE B N 1
ATOM 12497 C CA . PHE E 1 17 ? 63.289 57.301 79.117 1.00 39.71 17 PHE B CA 1
ATOM 12498 C C . PHE E 1 17 ? 64.358 56.632 79.986 1.00 38.14 17 PHE B C 1
ATOM 12499 O O . PHE E 1 17 ? 64.300 55.365 80.195 1.00 41.42 17 PHE B O 1
ATOM 12507 N N . SER E 1 18 ? 65.294 57.413 80.529 1.00 41.71 18 SER B N 1
ATOM 12508 C CA . SER E 1 18 ? 66.354 56.855 81.411 1.00 41.94 18 SER B CA 1
ATOM 12509 C C . SER E 1 18 ? 65.692 56.135 82.585 1.00 39.06 18 SER B C 1
ATOM 12510 O O . SER E 1 18 ? 66.150 55.050 82.986 1.00 47.20 18 SER B O 1
ATOM 12513 N N . GLN E 1 19 ? 64.653 56.738 83.152 1.00 39.55 19 GLN B N 1
ATOM 12514 C CA . GLN E 1 19 ? 63.919 56.107 84.273 1.00 42.41 19 GLN B CA 1
ATOM 12515 C C . GLN E 1 19 ? 63.261 54.815 83.786 1.00 38.51 19 GLN B C 1
ATOM 12516 O O . GLN E 1 19 ? 63.233 53.845 84.592 1.00 39.92 19 GLN B O 1
ATOM 12522 N N . LEU E 1 20 ? 62.813 54.781 82.524 1.00 36.19 20 LEU B N 1
ATOM 12523 C CA . LEU E 1 20 ? 62.215 53.538 81.961 1.00 34.40 20 LEU B CA 1
ATOM 12524 C C . LEU E 1 20 ? 63.267 52.434 81.938 1.00 36.85 20 LEU B C 1
ATOM 12525 O O . LEU E 1 20 ? 62.890 51.259 82.010 1.00 35.53 20 LEU B O 1
ATOM 12530 N N . LEU E 1 21 ? 64.542 52.793 81.872 1.00 36.00 21 LEU B N 1
ATOM 12531 C CA . LEU E 1 21 ? 65.611 51.766 81.909 1.00 38.91 21 LEU B CA 1
ATOM 12532 C C . LEU E 1 21 ? 65.654 51.056 83.269 1.00 39.09 21 LEU B C 1
ATOM 12533 O O . LEU E 1 21 ? 66.305 50.013 83.355 1.00 42.15 21 LEU B O 1
ATOM 12538 N N . LEU E 1 22 ? 64.966 51.569 84.287 1.00 38.24 22 LEU B N 1
ATOM 12539 C CA . LEU E 1 22 ? 64.946 50.910 85.622 1.00 42.21 22 LEU B CA 1
ATOM 12540 C C . LEU E 1 22 ? 63.773 49.935 85.779 1.00 43.16 22 LEU B C 1
ATOM 12541 O O . LEU E 1 22 ? 63.599 49.416 86.883 1.00 42.27 22 LEU B O 1
ATOM 12546 N N . LEU E 1 23 ? 62.999 49.678 84.726 1.00 40.65 23 LEU B N 1
ATOM 12547 C CA . LEU E 1 23 ? 61.810 48.787 84.844 1.00 39.35 23 LEU B CA 1
ATOM 12548 C C . LEU E 1 23 ? 62.190 47.355 84.489 1.00 39.27 23 LEU B C 1
ATOM 12549 O O . LEU E 1 23 ? 63.029 47.138 83.604 1.00 39.50 23 LEU B O 1
ATOM 12554 N N . TRP E 1 24 ? 61.563 46.402 85.166 1.00 34.61 24 TRP B N 1
ATOM 12555 C CA . TRP E 1 24 ? 61.832 44.958 84.992 1.00 36.84 24 TRP B CA 1
ATOM 12556 C C . TRP E 1 24 ? 60.697 44.264 84.244 1.00 34.50 24 TRP B C 1
ATOM 12557 O O . TRP E 1 24 ? 60.970 43.554 83.262 1.00 35.14 24 TRP B O 1
ATOM 12568 N N . ARG E 1 25 ? 59.468 44.424 84.715 1.00 38.66 25 ARG B N 1
ATOM 12569 C CA . ARG E 1 25 ? 58.302 43.785 84.059 1.00 38.52 25 ARG B CA 1
ATOM 12570 C C . ARG E 1 25 ? 58.216 44.282 82.614 1.00 37.08 25 ARG B C 1
ATOM 12571 O O . ARG E 1 25 ? 58.208 45.493 82.388 1.00 37.09 25 ARG B O 1
ATOM 12579 N N . GLY E 1 26 ? 58.153 43.352 81.670 1.00 37.45 26 GLY B N 1
ATOM 12580 C CA . GLY E 1 26 ? 58.095 43.679 80.237 1.00 40.11 26 GLY B CA 1
ATOM 12581 C C . GLY E 1 26 ? 59.365 44.332 79.739 1.00 38.07 26 GLY B C 1
ATOM 12582 O O . GLY E 1 26 ? 59.294 45.014 78.718 1.00 41.24 26 GLY B O 1
ATOM 12583 N N . SER E 1 27 ? 60.487 44.135 80.413 1.00 35.16 27 SER B N 1
ATOM 12584 C CA . SER E 1 27 ? 61.743 44.837 80.081 1.00 31.84 27 SER B CA 1
ATOM 12585 C C . SER E 1 27 ? 62.583 44.016 79.094 1.00 31.32 27 SER B C 1
ATOM 12586 O O . SER E 1 27 ? 62.427 42.794 78.983 1.00 31.14 27 SER B O 1
ATOM 12589 N N . ILE E 1 28 ? 63.482 44.704 78.413 1.00 31.52 28 ILE B N 1
ATOM 12590 C CA . ILE E 1 28 ? 64.572 44.075 77.622 1.00 32.84 28 ILE B CA 1
ATOM 12591 C C . ILE E 1 28 ? 65.377 43.109 78.515 1.00 32.08 28 ILE B C 1
ATOM 12592 O O . ILE E 1 28 ? 65.762 42.029 78.023 1.00 33.08 28 ILE B O 1
ATOM 12597 N N . TYR E 1 29 ? 65.655 43.483 79.752 1.00 34.37 29 TYR B N 1
ATOM 12598 C CA . TYR E 1 29 ? 66.499 42.665 80.659 1.00 36.67 29 TYR B CA 1
ATOM 12599 C C . TYR E 1 29 ? 65.865 41.296 80.874 1.00 36.24 29 TYR B C 1
ATOM 12600 O O . TYR E 1 29 ? 66.528 40.255 80.673 1.00 35.20 29 TYR B O 1
ATOM 12609 N N . LYS E 1 30 ? 64.594 41.293 81.245 1.00 35.22 30 LYS B N 1
ATOM 12610 C CA . LYS E 1 30 ? 63.875 40.035 81.547 1.00 38.30 30 LYS B CA 1
ATOM 12611 C C . LYS E 1 30 ? 63.862 39.154 80.299 1.00 38.08 30 LYS B C 1
ATOM 12612 O O . LYS E 1 30 ? 63.944 37.932 80.455 1.00 40.83 30 LYS B O 1
ATOM 12618 N N . LEU E 1 31 ? 63.753 39.754 79.118 1.00 38.00 31 LEU B N 1
ATOM 12619 C CA . LEU E 1 31 ? 63.631 38.981 77.855 1.00 38.56 31 LEU B CA 1
ATOM 12620 C C . LEU E 1 31 ? 64.994 38.483 77.390 1.00 36.17 31 LEU B C 1
ATOM 12621 O O . LEU E 1 31 ? 64.997 37.525 76.593 1.00 39.20 31 LEU B O 1
ATOM 12626 N N . LEU E 1 32 ? 66.091 39.137 77.784 1.00 34.14 32 LEU B N 1
ATOM 12627 C CA . LEU E 1 32 ? 67.384 38.913 77.092 1.00 35.99 32 LEU B CA 1
ATOM 12628 C C . LEU E 1 32 ? 68.509 38.463 78.026 1.00 34.29 32 LEU B C 1
ATOM 12629 O O . LEU E 1 32 ? 69.588 38.233 77.495 1.00 35.06 32 LEU B O 1
ATOM 12634 N N . TRP E 1 33 ? 68.316 38.404 79.344 1.00 34.20 33 TRP B N 1
ATOM 12635 C CA . TRP E 1 33 ? 69.462 38.126 80.253 1.00 37.15 33 TRP B CA 1
ATOM 12636 C C . TRP E 1 33 ? 70.025 36.718 79.996 1.00 35.62 33 TRP B C 1
ATOM 12637 O O . TRP E 1 33 ? 71.253 36.547 80.053 1.00 37.82 33 TRP B O 1
ATOM 12648 N N . ARG E 1 34 ? 69.176 35.739 79.732 1.00 36.72 34 ARG B N 1
ATOM 12649 C CA . ARG E 1 34 ? 69.673 34.363 79.450 1.00 38.05 34 ARG B CA 1
ATOM 12650 C C . ARG E 1 34 ? 70.550 34.343 78.187 1.00 38.18 34 ARG B C 1
ATOM 12651 O O . ARG E 1 34 ? 71.651 33.779 78.230 1.00 39.48 34 ARG B O 1
ATOM 12659 N N . GLU E 1 35 ? 70.091 34.966 77.112 1.00 37.41 35 GLU B N 1
ATOM 12660 C CA . GLU E 1 35 ? 70.861 35.029 75.842 1.00 41.48 35 GLU B CA 1
ATOM 12661 C C . GLU E 1 35 ? 72.147 35.836 76.068 1.00 41.24 35 GLU B C 1
ATOM 12662 O O . GLU E 1 35 ? 73.181 35.455 75.522 1.00 40.81 35 GLU B O 1
ATOM 12668 N N . LEU E 1 36 ? 72.082 36.905 76.853 1.00 38.15 36 LEU B N 1
ATOM 12669 C CA . LEU E 1 36 ? 73.281 37.723 77.159 1.00 42.40 36 LEU B CA 1
ATOM 12670 C C . LEU E 1 36 ? 74.293 36.846 77.895 1.00 41.71 36 LEU B C 1
ATOM 12671 O O . LEU E 1 36 ? 75.477 36.884 77.525 1.00 39.67 36 LEU B O 1
ATOM 12676 N N . LEU E 1 37 ? 73.844 36.073 78.878 1.00 42.37 37 LEU B N 1
ATOM 12677 C CA . LEU E 1 37 ? 74.767 35.186 79.636 1.00 44.87 37 LEU B CA 1
ATOM 12678 C C . LEU E 1 37 ? 75.354 34.139 78.696 1.00 44.74 37 LEU B C 1
ATOM 12679 O O . LEU E 1 37 ? 76.549 33.853 78.824 1.00 46.74 37 LEU B O 1
ATOM 12684 N N . CYS E 1 38 ? 74.561 33.571 77.796 1.00 44.00 38 CYS B N 1
ATOM 12685 C CA . CYS E 1 38 ? 75.068 32.548 76.848 1.00 44.75 38 CYS B CA 1
ATOM 12686 C C . CYS E 1 38 ? 76.135 33.165 75.934 1.00 43.48 38 CYS B C 1
ATOM 12687 O O . CYS E 1 38 ? 77.196 32.540 75.751 1.00 45.15 38 CYS B O 1
ATOM 12690 N N . PHE E 1 39 ? 75.868 34.343 75.381 1.00 40.83 39 PHE B N 1
ATOM 12691 C CA . PHE E 1 39 ? 76.828 35.028 74.489 1.00 42.57 39 PHE B CA 1
ATOM 12692 C C . PHE E 1 39 ? 78.112 35.309 75.270 1.00 41.12 39 PHE B C 1
ATOM 12693 O O . PHE E 1 39 ? 79.213 35.041 74.758 1.00 39.76 39 PHE B O 1
ATOM 12701 N N . LEU E 1 40 ? 77.977 35.836 76.483 1.00 41.28 40 LEU B N 1
ATOM 12702 C CA . LEU E 1 40 ? 79.161 36.181 77.309 1.00 45.02 40 LEU B CA 1
ATOM 12703 C C . LEU E 1 40 ? 79.932 34.902 77.647 1.00 43.33 40 LEU B C 1
ATOM 12704 O O . LEU E 1 40 ? 81.168 34.939 77.642 1.00 46.08 40 LEU B O 1
ATOM 12709 N N . GLY E 1 41 ? 79.231 33.810 77.942 1.00 46.06 41 GLY B N 1
ATOM 12710 C CA . GLY E 1 41 ? 79.870 32.518 78.256 1.00 46.72 41 GLY B CA 1
ATOM 12711 C C . GLY E 1 41 ? 80.685 32.011 77.083 1.00 47.04 41 GLY B C 1
ATOM 12712 O O . GLY E 1 41 ? 81.841 31.605 77.285 1.00 48.41 41 GLY B O 1
ATOM 12713 N N . PHE E 1 42 ? 80.110 32.027 75.888 1.00 47.64 42 PHE B N 1
ATOM 12714 C CA . PHE E 1 42 ? 80.834 31.593 74.670 1.00 48.92 42 PHE B CA 1
ATOM 12715 C C . PHE E 1 42 ? 82.057 32.485 74.448 1.00 45.49 42 PHE B C 1
ATOM 12716 O O . PHE E 1 42 ? 83.163 31.955 74.188 1.00 47.01 42 PHE B O 1
ATOM 12724 N N . TYR E 1 43 ? 81.873 33.798 74.560 1.00 39.31 43 TYR B N 1
ATOM 12725 C CA . TYR E 1 43 ? 82.971 34.766 74.335 1.00 40.12 43 TYR B CA 1
ATOM 12726 C C . TYR E 1 43 ? 84.097 34.482 75.334 1.00 39.92 43 TYR B C 1
ATOM 12727 O O . TYR E 1 43 ? 85.276 34.458 74.938 1.00 41.96 43 TYR B O 1
ATOM 12736 N N . MET E 1 44 ? 83.750 34.299 76.599 1.00 41.35 44 MET B N 1
ATOM 12737 C CA . MET E 1 44 ? 84.767 34.135 77.664 1.00 46.05 44 MET B CA 1
ATOM 12738 C C . MET E 1 44 ? 85.414 32.753 77.549 1.00 44.31 44 MET B C 1
ATOM 12739 O O . MET E 1 44 ? 86.593 32.639 77.906 1.00 49.13 44 MET B O 1
ATOM 12744 N N . ALA E 1 45 ? 84.693 31.739 77.079 1.00 46.12 45 ALA B N 1
ATOM 12745 C CA . ALA E 1 45 ? 85.284 30.408 76.828 1.00 47.78 45 ALA B CA 1
ATOM 12746 C C . ALA E 1 45 ? 86.357 30.548 75.743 1.00 47.85 45 ALA B C 1
ATOM 12747 O O . ALA E 1 45 ? 87.477 30.028 75.926 1.00 50.16 45 ALA B O 1
ATOM 12749 N N . LEU E 1 46 ? 86.033 31.241 74.657 1.00 46.02 46 LEU B N 1
ATOM 12750 C CA . LEU E 1 46 ? 87.020 31.468 73.574 1.00 47.26 46 LEU B CA 1
ATOM 12751 C C . LEU E 1 46 ? 88.208 32.259 74.126 1.00 45.40 46 LEU B C 1
ATOM 12752 O O . LEU E 1 46 ? 89.364 31.898 73.807 1.00 45.77 46 LEU B O 1
ATOM 12757 N N . SER E 1 47 ? 87.937 33.303 74.905 1.00 42.91 47 SER B N 1
ATOM 12758 C CA . SER E 1 47 ? 89.000 34.170 75.468 1.00 44.00 47 SER B CA 1
ATOM 12759 C C . SER E 1 47 ? 89.917 33.328 76.363 1.00 43.68 47 SER B C 1
ATOM 12760 O O . SER E 1 47 ? 91.153 33.476 76.264 1.00 46.46 47 SER B O 1
ATOM 12763 N N . ALA E 1 48 ? 89.337 32.490 77.215 1.00 46.86 48 ALA B N 1
ATOM 12764 C CA . ALA E 1 48 ? 90.106 31.646 78.156 1.00 48.49 48 ALA B CA 1
ATOM 12765 C C . ALA E 1 48 ? 90.953 30.644 77.370 1.00 47.94 48 ALA B C 1
ATOM 12766 O O . ALA E 1 48 ? 92.125 30.458 77.709 1.00 53.65 48 ALA B O 1
ATOM 12768 N N . ALA E 1 49 ? 90.396 30.024 76.336 1.00 50.31 49 ALA B N 1
ATOM 12769 C CA . ALA E 1 49 ? 91.151 29.064 75.500 1.00 49.43 49 ALA B CA 1
ATOM 12770 C C . ALA E 1 49 ? 92.338 29.788 74.847 1.00 51.33 49 ALA B C 1
ATOM 12771 O O . ALA E 1 49 ? 93.458 29.247 74.842 1.00 52.36 49 ALA B O 1
ATOM 12773 N N . TYR E 1 50 ? 92.112 30.986 74.325 1.00 46.38 50 TYR B N 1
ATOM 12774 C CA . TYR E 1 50 ? 93.178 31.761 73.647 1.00 48.13 50 TYR B CA 1
ATOM 12775 C C . TYR E 1 50 ? 94.257 32.158 74.662 1.00 48.87 50 TYR B C 1
ATOM 12776 O O . TYR E 1 50 ? 95.457 32.074 74.338 1.00 50.71 50 TYR B O 1
ATOM 12785 N N . ARG E 1 51 ? 93.854 32.570 75.855 1.00 47.13 51 ARG B N 1
ATOM 12786 C CA . ARG E 1 51 ? 94.800 33.123 76.860 1.00 50.45 51 ARG B CA 1
ATOM 12787 C C . ARG E 1 51 ? 95.584 32.006 77.553 1.00 51.88 51 ARG B C 1
ATOM 12788 O O . ARG E 1 51 ? 96.748 32.245 77.884 1.00 59.80 51 ARG B O 1
ATOM 12796 N N . PHE E 1 52 ? 94.981 30.846 77.794 1.00 56.02 52 PHE B N 1
ATOM 12797 C CA . PHE E 1 52 ? 95.561 29.827 78.709 1.00 59.14 52 PHE B CA 1
ATOM 12798 C C . PHE E 1 52 ? 95.776 28.464 78.048 1.00 61.28 52 PHE B C 1
ATOM 12799 O O . PHE E 1 52 ? 96.649 27.734 78.537 1.00 67.28 52 PHE B O 1
ATOM 12807 N N . VAL E 1 53 ? 95.015 28.102 77.022 1.00 60.41 53 VAL B N 1
ATOM 12808 C CA . VAL E 1 53 ? 95.064 26.725 76.456 1.00 60.91 53 VAL B CA 1
ATOM 12809 C C . VAL E 1 53 ? 95.924 26.711 75.190 1.00 60.14 53 VAL B C 1
ATOM 12810 O O . VAL E 1 53 ? 96.773 25.808 75.067 1.00 64.06 53 VAL B O 1
ATOM 12814 N N . LEU E 1 54 ? 95.685 27.638 74.264 1.00 58.34 54 LEU B N 1
ATOM 12815 C CA . LEU E 1 54 ? 96.318 27.566 72.926 1.00 57.89 54 LEU B CA 1
ATOM 12816 C C . LEU E 1 54 ? 97.835 27.723 73.055 1.00 61.30 54 LEU B C 1
ATOM 12817 O O . LEU E 1 54 ? 98.310 28.486 73.924 1.00 61.22 54 LEU B O 1
ATOM 12822 N N . THR E 1 55 ? 98.561 27.055 72.169 1.00 61.76 55 THR B N 1
ATOM 12823 C CA . THR E 1 55 ? 100.026 27.233 72.021 1.00 63.31 55 THR B CA 1
ATOM 12824 C C . THR E 1 55 ? 100.304 28.524 71.246 1.00 65.46 55 THR B C 1
ATOM 12825 O O . THR E 1 55 ? 99.360 29.190 70.776 1.00 63.94 55 THR B O 1
ATOM 12829 N N . GLU E 1 56 ? 101.576 28.853 71.075 1.00 64.55 56 GLU B N 1
ATOM 12830 C CA . GLU E 1 56 ? 101.964 30.097 70.368 1.00 67.44 56 GLU B CA 1
ATOM 12831 C C . GLU E 1 56 ? 101.467 30.043 68.924 1.00 64.66 56 GLU B C 1
ATOM 12832 O O . GLU E 1 56 ? 100.847 31.020 68.487 1.00 67.48 56 GLU B O 1
ATOM 12838 N N . GLY E 1 57 ? 101.721 28.944 68.215 1.00 60.26 57 GLY B N 1
ATOM 12839 C CA . GLY E 1 57 ? 101.250 28.762 66.828 1.00 62.12 57 GLY B CA 1
ATOM 12840 C C . GLY E 1 57 ? 99.735 28.846 66.739 1.00 56.13 57 GLY B C 1
ATOM 12841 O O . GLY E 1 57 ? 99.196 29.543 65.840 1.00 60.30 57 GLY B O 1
ATOM 12842 N N . GLN E 1 58 ? 99.063 28.151 67.648 1.00 55.37 58 GLN B N 1
ATOM 12843 C CA . GLN E 1 58 ? 97.584 28.146 67.709 1.00 55.53 58 GLN B CA 1
ATOM 12844 C C . GLN E 1 58 ? 97.110 29.570 67.992 1.00 54.10 58 GLN B C 1
ATOM 12845 O O . GLN E 1 58 ? 96.108 29.984 67.389 1.00 54.65 58 GLN B O 1
ATOM 12851 N N . LYS E 1 59 ? 97.807 30.295 68.864 1.00 49.45 59 LYS B N 1
ATOM 12852 C CA . LYS E 1 59 ? 97.430 31.692 69.182 1.00 50.80 59 LYS B CA 1
ATOM 12853 C C . LYS E 1 59 ? 97.604 32.575 67.941 1.00 49.45 59 LYS B C 1
ATOM 12854 O O . LYS E 1 59 ? 96.741 33.447 67.716 1.00 50.77 59 LYS B O 1
ATOM 12860 N N . ARG E 1 60 ? 98.670 32.384 67.171 1.00 48.41 60 ARG B N 1
ATOM 12861 C CA . ARG E 1 60 ? 98.890 33.193 65.945 1.00 48.37 60 ARG B CA 1
ATOM 12862 C C . ARG E 1 60 ? 97.755 32.922 64.950 1.00 45.52 60 ARG B C 1
ATOM 12863 O O . ARG E 1 60 ? 97.191 33.893 64.374 1.00 46.94 60 ARG B O 1
ATOM 12871 N N . TYR E 1 61 ? 97.396 31.653 64.772 1.00 46.20 61 TYR B N 1
ATOM 12872 C CA . TYR E 1 61 ? 96.299 31.290 63.844 1.00 49.18 61 TYR B CA 1
ATOM 12873 C C . TYR E 1 61 ? 94.979 31.886 64.359 1.00 44.78 61 TYR B C 1
ATOM 12874 O O . TYR E 1 61 ? 94.159 32.359 63.551 1.00 48.52 61 TYR B O 1
ATOM 12883 N N . PHE E 1 62 ? 94.772 31.833 65.668 1.00 45.77 62 PHE B N 1
ATOM 12884 C CA . PHE E 1 62 ? 93.552 32.382 66.306 1.00 45.80 62 PHE B CA 1
ATOM 12885 C C . PHE E 1 62 ? 93.488 33.887 66.031 1.00 43.62 62 PHE B C 1
ATOM 12886 O O . PHE E 1 62 ? 92.396 34.410 65.749 1.00 43.20 62 PHE B O 1
ATOM 12894 N N . GLU E 1 63 ? 94.624 34.574 66.141 1.00 42.02 63 GLU B N 1
ATOM 12895 C CA . GLU E 1 63 ? 94.672 36.030 65.874 1.00 43.30 63 GLU B CA 1
ATOM 12896 C C . GLU E 1 63 ? 94.305 36.301 64.416 1.00 44.80 63 GLU B C 1
ATOM 12897 O O . GLU E 1 63 ? 93.520 37.249 64.158 1.00 43.24 63 GLU B O 1
ATOM 12903 N N . LYS E 1 64 ? 94.844 35.514 63.491 1.00 44.84 64 LYS B N 1
ATOM 12904 C CA . LYS E 1 64 ? 94.492 35.678 62.055 1.00 48.92 64 LYS B CA 1
ATOM 12905 C C . LYS E 1 64 ? 92.980 35.473 61.869 1.00 44.40 64 LYS B C 1
ATOM 12906 O O . LYS E 1 64 ? 92.359 36.272 61.158 1.00 46.50 64 LYS B O 1
ATOM 12912 N N . LEU E 1 65 ? 92.410 34.451 62.496 1.00 42.80 65 LEU B N 1
ATOM 12913 C CA . LEU E 1 65 ? 90.961 34.164 62.356 1.00 43.37 65 LEU B CA 1
ATOM 12914 C C . LEU E 1 65 ? 90.147 35.317 62.961 1.00 44.80 65 LEU B C 1
ATOM 12915 O O . LEU E 1 65 ? 89.122 35.683 62.382 1.00 42.96 65 LEU B O 1
ATOM 12920 N N . VAL E 1 66 ? 90.584 35.867 64.089 1.00 39.06 66 VAL B N 1
ATOM 12921 C CA . VAL E 1 66 ? 89.861 36.992 64.740 1.00 42.46 66 VAL B CA 1
ATOM 12922 C C . VAL E 1 66 ? 89.864 38.190 63.794 1.00 42.57 66 VAL B C 1
ATOM 12923 O O . VAL E 1 66 ? 88.795 38.806 63.586 1.00 43.58 66 VAL B O 1
ATOM 12927 N N . ILE E 1 67 ? 91.021 38.496 63.229 1.00 44.07 67 ILE B N 1
ATOM 12928 C CA . ILE E 1 67 ? 91.145 39.670 62.323 1.00 46.21 67 ILE B CA 1
ATOM 12929 C C . ILE E 1 67 ? 90.268 39.435 61.091 1.00 46.31 67 ILE B C 1
ATOM 12930 O O . ILE E 1 67 ? 89.582 40.383 60.659 1.00 45.31 67 ILE B O 1
ATOM 12935 N N . TYR E 1 68 ? 90.272 38.223 60.558 1.00 45.84 68 TYR B N 1
ATOM 12936 C CA . TYR E 1 68 ? 89.457 37.883 59.369 1.00 47.81 68 TYR B CA 1
ATOM 12937 C C . TYR E 1 68 ? 87.971 38.050 59.705 1.00 45.76 68 TYR B C 1
ATOM 12938 O O . TYR E 1 68 ? 87.241 38.659 58.909 1.00 45.08 68 TYR B O 1
ATOM 12947 N N . CYS E 1 69 ? 87.533 37.508 60.839 1.00 45.63 69 CYS B N 1
ATOM 12948 C CA . CYS E 1 69 ? 86.095 37.474 61.206 1.00 47.21 69 CYS B CA 1
ATOM 12949 C C . CYS E 1 69 ? 85.597 38.883 61.529 1.00 49.86 69 CYS B C 1
ATOM 12950 O O . CYS E 1 69 ? 84.439 39.177 61.207 1.00 51.29 69 CYS B O 1
ATOM 12953 N N . ASP E 1 70 ? 86.444 39.745 62.082 1.00 54.82 70 ASP B N 1
ATOM 12954 C CA . ASP E 1 70 ? 86.015 41.113 62.456 1.00 60.20 70 ASP B CA 1
ATOM 12955 C C . ASP E 1 70 ? 85.589 41.896 61.210 1.00 60.68 70 ASP B C 1
ATOM 12956 O O . ASP E 1 70 ? 84.835 42.865 61.360 1.00 64.72 70 ASP B O 1
ATOM 12961 N N . GLN E 1 71 ? 86.026 41.482 60.028 1.00 63.55 71 GLN B N 1
ATOM 12962 C CA . GLN E 1 71 ? 85.670 42.197 58.776 1.00 65.17 71 GLN B CA 1
ATOM 12963 C C . GLN E 1 71 ? 84.190 41.978 58.438 1.00 63.41 71 GLN B C 1
ATOM 12964 O O . GLN E 1 71 ? 83.582 42.874 57.850 1.00 69.01 71 GLN B O 1
ATOM 12970 N N . TYR E 1 72 ? 83.617 40.833 58.800 1.00 59.88 72 TYR B N 1
ATOM 12971 C CA . TYR E 1 72 ? 82.242 40.455 58.383 1.00 61.09 72 TYR B CA 1
ATOM 12972 C C . TYR E 1 72 ? 81.204 40.872 59.420 1.00 62.52 72 TYR B C 1
ATOM 12973 O O . TYR E 1 72 ? 80.015 40.575 59.209 1.00 65.52 72 TYR B O 1
ATOM 12982 N N . ALA E 1 73 ? 81.602 41.553 60.493 1.00 62.70 73 ALA B N 1
ATOM 12983 C CA . ALA E 1 73 ? 80.649 42.079 61.493 1.00 67.61 73 ALA B CA 1
ATOM 12984 C C . ALA E 1 73 ? 79.993 43.341 60.914 1.00 68.93 73 ALA B C 1
ATOM 12985 O O . ALA E 1 73 ? 80.149 44.439 61.486 1.00 74.54 73 ALA B O 1
ATOM 12987 N N . SER E 1 74 ? 79.262 43.176 59.815 1.00 70.18 74 SER B N 1
ATOM 12988 C CA . SER E 1 74 ? 78.593 44.287 59.104 1.00 74.77 74 SER B CA 1
ATOM 12989 C C . SER E 1 74 ? 77.253 44.552 59.792 1.00 74.04 74 SER B C 1
ATOM 12990 O O . SER E 1 74 ? 76.296 43.775 59.580 1.00 76.36 74 SER B O 1
ATOM 12993 N N . LEU E 1 75 ? 77.200 45.599 60.604 1.00 71.97 75 LEU B N 1
ATOM 12994 C CA . LEU E 1 75 ? 75.968 45.939 61.351 1.00 75.74 75 LEU B CA 1
ATOM 12995 C C . LEU E 1 75 ? 74.964 46.626 60.417 1.00 69.87 75 LEU B C 1
ATOM 12996 O O . LEU E 1 75 ? 73.799 46.430 60.613 1.00 70.43 75 LEU B O 1
ATOM 13001 N N . ILE E 1 76 ? 75.394 47.328 59.371 1.00 68.85 76 ILE B N 1
ATOM 13002 C CA . ILE E 1 76 ? 74.476 48.181 58.556 1.00 71.26 76 ILE B CA 1
ATOM 13003 C C . ILE E 1 76 ? 73.394 47.303 57.915 1.00 71.60 76 ILE B C 1
ATOM 13004 O O . ILE E 1 76 ? 72.228 47.662 57.984 1.00 67.21 76 ILE B O 1
ATOM 13009 N N . PRO E 1 77 ? 73.711 46.129 57.306 1.00 69.84 77 PRO B N 1
ATOM 13010 C CA . PRO E 1 77 ? 72.699 45.249 56.709 1.00 67.62 77 PRO B CA 1
ATOM 13011 C C . PRO E 1 77 ? 71.673 44.664 57.690 1.00 55.28 77 PRO B C 1
ATOM 13012 O O . PRO E 1 77 ? 70.507 44.641 57.346 1.00 52.24 77 PRO B O 1
ATOM 13016 N N . VAL E 1 78 ? 72.132 44.157 58.835 1.00 50.59 78 VAL B N 1
ATOM 13017 C CA . VAL E 1 78 ? 71.265 43.605 59.916 1.00 48.59 78 VAL B CA 1
ATOM 13018 C C . VAL E 1 78 ? 70.351 44.724 60.429 1.00 41.85 78 VAL B C 1
ATOM 13019 O O . VAL E 1 78 ? 69.177 44.443 60.711 1.00 40.71 78 VAL B O 1
ATOM 13023 N N . SER E 1 79 ? 70.866 45.946 60.536 1.00 38.96 79 SER B N 1
ATOM 13024 C CA . SER E 1 79 ? 70.037 47.113 60.931 1.00 40.27 79 SER B CA 1
ATOM 13025 C C . SER E 1 79 ? 68.901 47.288 59.928 1.00 37.73 79 SER B C 1
ATOM 13026 O O . SER E 1 79 ? 67.762 47.477 60.326 1.00 34.74 79 SER B O 1
ATOM 13029 N N . PHE E 1 80 ? 69.205 47.194 58.651 1.00 37.44 80 PHE B N 1
ATOM 13030 C CA . PHE E 1 80 ? 68.185 47.331 57.583 1.00 42.44 80 PHE B CA 1
ATOM 13031 C C . PHE E 1 80 ? 67.072 46.313 57.795 1.00 38.95 80 PHE B C 1
ATOM 13032 O O . PHE E 1 80 ? 65.896 46.711 57.936 1.00 38.00 80 PHE B O 1
ATOM 13040 N N . VAL E 1 81 ? 67.465 45.051 57.798 1.00 34.87 81 VAL B N 1
ATOM 13041 C CA . VAL E 1 81 ? 66.473 43.948 57.789 1.00 37.60 81 VAL B CA 1
ATOM 13042 C C . VAL E 1 81 ? 65.685 44.017 59.103 1.00 36.36 81 VAL B C 1
ATOM 13043 O O . VAL E 1 81 ? 64.464 43.831 59.072 1.00 34.74 81 VAL B O 1
ATOM 13047 N N . LEU E 1 82 ? 66.362 44.273 60.220 1.00 33.60 82 LEU B N 1
ATOM 13048 C CA . LEU E 1 82 ? 65.672 44.345 61.525 1.00 34.60 82 LEU B CA 1
ATOM 13049 C C . LEU E 1 82 ? 64.677 45.499 61.502 1.00 31.79 82 LEU B C 1
ATOM 13050 O O . LEU E 1 82 ? 63.551 45.309 61.954 1.00 36.67 82 LEU B O 1
ATOM 13055 N N . GLY E 1 83 ? 65.077 46.674 61.014 1.00 30.88 83 GLY B N 1
ATOM 13056 C CA . GLY E 1 83 ? 64.160 47.821 60.927 1.00 33.46 83 GLY B CA 1
ATOM 13057 C C . GLY E 1 83 ? 62.889 47.440 60.174 1.00 32.99 83 GLY B C 1
ATOM 13058 O O . GLY E 1 83 ? 61.781 47.567 60.739 1.00 33.00 83 GLY B O 1
ATOM 13059 N N . PHE E 1 84 ? 63.042 46.933 58.959 1.00 33.89 84 PHE B N 1
ATOM 13060 C CA . PHE E 1 84 ? 61.870 46.611 58.097 1.00 33.91 84 PHE B CA 1
ATOM 13061 C C . PHE E 1 84 ? 61.014 45.535 58.778 1.00 31.61 84 PHE B C 1
ATOM 13062 O O . PHE E 1 84 ? 59.789 45.708 58.906 1.00 33.90 84 PHE B O 1
ATOM 13070 N N . TYR E 1 85 ? 61.650 44.459 59.227 1.00 28.93 85 TYR B N 1
ATOM 13071 C CA . TYR E 1 85 ? 60.921 43.289 59.780 1.00 28.45 85 TYR B CA 1
ATOM 13072 C C . TYR E 1 85 ? 60.214 43.662 61.084 1.00 29.36 85 TYR B C 1
ATOM 13073 O O . TYR E 1 85 ? 59.019 43.301 61.274 1.00 29.51 85 TYR B O 1
ATOM 13082 N N . VAL E 1 86 ? 60.924 44.350 61.978 1.00 27.34 86 VAL B N 1
ATOM 13083 C CA . VAL E 1 86 ? 60.349 44.696 63.299 1.00 28.04 86 VAL B CA 1
ATOM 13084 C C . VAL E 1 86 ? 59.212 45.684 63.070 1.00 27.63 86 VAL B C 1
ATOM 13085 O O . VAL E 1 86 ? 58.209 45.612 63.809 1.00 29.05 86 VAL B O 1
ATOM 13089 N N . THR E 1 87 ? 59.369 46.612 62.127 1.00 28.11 87 THR B N 1
ATOM 13090 C CA . THR E 1 87 ? 58.289 47.589 61.854 1.00 31.29 87 THR B CA 1
ATOM 13091 C C . THR E 1 87 ? 57.054 46.830 61.349 1.00 30.33 87 THR B C 1
ATOM 13092 O O . THR E 1 87 ? 55.934 47.150 61.776 1.00 31.21 87 THR B O 1
ATOM 13096 N N . LEU E 1 88 ? 57.257 45.869 60.464 1.00 29.95 88 LEU B N 1
ATOM 13097 C CA . LEU E 1 88 ? 56.138 45.009 59.981 1.00 32.17 88 LEU B CA 1
ATOM 13098 C C . LEU E 1 88 ? 55.456 44.335 61.178 1.00 31.01 88 LEU B C 1
ATOM 13099 O O . LEU E 1 88 ? 54.213 44.388 61.282 1.00 28.91 88 LEU B O 1
ATOM 13104 N N . VAL E 1 89 ? 56.235 43.736 62.068 1.00 27.10 89 VAL B N 1
ATOM 13105 C CA . VAL E 1 89 ? 55.660 42.989 63.212 1.00 27.11 89 VAL B CA 1
ATOM 13106 C C . VAL E 1 89 ? 54.911 43.959 64.132 1.00 25.37 89 VAL B C 1
ATOM 13107 O O . VAL E 1 89 ? 53.833 43.600 64.641 1.00 25.31 89 VAL B O 1
ATOM 13111 N N . VAL E 1 90 ? 55.462 45.138 64.375 1.00 26.79 90 VAL B N 1
ATOM 13112 C CA . VAL E 1 90 ? 54.820 46.111 65.301 1.00 28.39 90 VAL B CA 1
ATOM 13113 C C . VAL E 1 90 ? 53.497 46.600 64.704 1.00 26.25 90 VAL B C 1
ATOM 13114 O O . VAL E 1 90 ? 52.494 46.671 65.446 1.00 29.17 90 VAL B O 1
ATOM 13118 N N . ASN E 1 91 ? 53.492 46.933 63.422 1.00 29.20 91 ASN B N 1
ATOM 13119 C CA . ASN E 1 91 ? 52.244 47.379 62.739 1.00 31.77 91 ASN B CA 1
ATOM 13120 C C . ASN E 1 91 ? 51.205 46.263 62.805 1.00 31.76 91 ASN B C 1
ATOM 13121 O O . ASN E 1 91 ? 50.026 46.547 63.117 1.00 32.69 91 ASN B O 1
ATOM 13126 N N . ARG E 1 92 ? 51.626 45.035 62.551 1.00 30.08 92 ARG B N 1
ATOM 13127 C CA . ARG E 1 92 ? 50.711 43.879 62.609 1.00 32.33 92 ARG B CA 1
ATOM 13128 C C . ARG E 1 92 ? 50.189 43.686 64.036 1.00 30.46 92 ARG B C 1
ATOM 13129 O O . ARG E 1 92 ? 49.022 43.324 64.208 1.00 34.18 92 ARG B O 1
ATOM 13137 N N . TRP E 1 93 ? 51.039 43.909 65.028 1.00 28.05 93 TRP B N 1
ATOM 13138 C CA . TRP E 1 93 ? 50.661 43.800 66.453 1.00 28.55 93 TRP B CA 1
ATOM 13139 C C . TRP E 1 93 ? 49.535 44.797 66.778 1.00 26.30 93 TRP B C 1
ATOM 13140 O O . TRP E 1 93 ? 48.519 44.402 67.370 1.00 27.05 93 TRP B O 1
ATOM 13151 N N . TRP E 1 94 ? 49.708 46.040 66.363 1.00 27.65 94 TRP B N 1
ATOM 13152 C CA . TRP E 1 94 ? 48.665 47.055 66.626 1.00 29.68 94 TRP B CA 1
ATOM 13153 C C . TRP E 1 94 ? 47.376 46.692 65.871 1.00 28.61 94 TRP B C 1
ATOM 13154 O O . TRP E 1 94 ? 46.281 46.803 66.453 1.00 28.76 94 TRP B O 1
ATOM 13165 N N . SER E 1 95 ? 47.503 46.274 64.619 1.00 27.65 95 SER B N 1
ATOM 13166 C CA . SER E 1 95 ? 46.336 45.850 63.799 1.00 30.98 95 SER B CA 1
ATOM 13167 C C . SER E 1 95 ? 45.593 44.718 64.513 1.00 31.71 95 SER B C 1
ATOM 13168 O O . SER E 1 95 ? 44.340 44.755 64.582 1.00 31.98 95 SER B O 1
ATOM 13171 N N . GLN E 1 96 ? 46.331 43.772 65.084 1.00 30.14 96 GLN B N 1
ATOM 13172 C CA . GLN E 1 96 ? 45.706 42.643 65.799 1.00 31.29 96 GLN B CA 1
ATOM 13173 C C . GLN E 1 96 ? 44.969 43.153 67.026 1.00 30.65 96 GLN B C 1
ATOM 13174 O O . GLN E 1 96 ? 43.852 42.673 67.282 1.00 33.52 96 GLN B O 1
ATOM 13180 N N . TYR E 1 97 ? 45.550 44.105 67.742 1.00 29.33 97 TYR B N 1
ATOM 13181 C CA . TYR E 1 97 ? 44.861 44.670 68.919 1.00 29.28 97 TYR B CA 1
ATOM 13182 C C . TYR E 1 97 ? 43.535 45.294 68.468 1.00 29.03 97 TYR B C 1
ATOM 13183 O O . TYR E 1 97 ? 42.510 45.065 69.125 1.00 30.51 97 TYR B O 1
ATOM 13192 N N . LEU E 1 98 ? 43.559 46.032 67.371 1.00 29.06 98 LEU B N 1
ATOM 13193 C CA . LEU E 1 98 ? 42.340 46.725 66.884 1.00 34.37 98 LEU B CA 1
ATOM 13194 C C . LEU E 1 98 ? 41.287 45.708 66.433 1.00 36.77 98 LEU B C 1
ATOM 13195 O O . LEU E 1 98 ? 40.125 46.097 66.331 1.00 40.07 98 LEU B O 1
ATOM 13200 N N . CYS E 1 99 ? 41.660 44.458 66.180 1.00 33.95 99 CYS B N 1
ATOM 13201 C CA . CYS E 1 99 ? 40.704 43.399 65.764 1.00 35.08 99 CYS B CA 1
ATOM 13202 C C . CYS E 1 99 ? 40.085 42.700 66.967 1.00 33.80 99 CYS B C 1
ATOM 13203 O O . CYS E 1 99 ? 39.274 41.780 66.770 1.00 33.80 99 CYS B O 1
ATOM 13206 N N . MET E 1 100 ? 40.441 43.089 68.178 1.00 33.91 100 MET B N 1
ATOM 13207 C CA . MET E 1 100 ? 39.809 42.494 69.368 1.00 37.23 100 MET B CA 1
ATOM 13208 C C . MET E 1 100 ? 38.330 42.859 69.352 1.00 38.66 100 MET B C 1
ATOM 13209 O O . MET E 1 100 ? 37.990 44.040 69.289 1.00 39.43 100 MET B O 1
ATOM 13214 N N . PRO E 1 101 ? 37.404 41.876 69.401 1.00 38.41 101 PRO B N 1
ATOM 13215 C CA . PRO E 1 101 ? 35.983 42.199 69.354 1.00 39.41 101 PRO B CA 1
ATOM 13216 C C . PRO E 1 101 ? 35.529 42.876 70.656 1.00 37.75 101 PRO B C 1
ATOM 13217 O O . PRO E 1 101 ? 35.761 42.367 71.729 1.00 42.78 101 PRO B O 1
ATOM 13221 N N . LEU E 1 102 ? 34.901 44.037 70.513 1.00 35.87 102 LEU B N 1
ATOM 13222 C CA . LEU E 1 102 ? 34.360 44.815 71.655 1.00 36.59 102 LEU B CA 1
ATOM 13223 C C . LEU E 1 102 ? 32.852 44.931 71.488 1.00 33.07 102 LEU B C 1
ATOM 13224 O O . LEU E 1 102 ? 32.372 45.217 70.392 1.00 31.92 102 LEU B O 1
ATOM 13229 N N . PRO E 1 103 ? 32.074 44.727 72.568 1.00 30.88 103 PRO B N 1
ATOM 13230 C CA . PRO E 1 103 ? 30.618 44.773 72.462 1.00 30.41 103 PRO B CA 1
ATOM 13231 C C . PRO E 1 103 ? 30.005 46.172 72.581 1.00 27.62 103 PRO B C 1
ATOM 13232 O O . PRO E 1 103 ? 28.783 46.289 72.550 1.00 29.40 103 PRO B O 1
ATOM 13236 N N . ASP E 1 104 ? 30.838 47.206 72.743 1.00 27.11 104 ASP B N 1
ATOM 13237 C CA . ASP E 1 104 ? 30.346 48.556 73.104 1.00 29.70 104 ASP B CA 1
ATOM 13238 C C . ASP E 1 104 ? 29.348 49.084 72.063 1.00 26.98 104 ASP B C 1
ATOM 13239 O O . ASP E 1 104 ? 28.261 49.584 72.459 1.00 27.93 104 ASP B O 1
ATOM 13244 N N . ALA E 1 105 ? 29.673 48.969 70.773 1.00 26.76 105 ALA B N 1
ATOM 13245 C CA . ALA E 1 105 ? 28.775 49.502 69.719 1.00 26.41 105 ALA B CA 1
ATOM 13246 C C . ALA E 1 105 ? 27.457 48.722 69.763 1.00 27.44 105 ALA B C 1
ATOM 13247 O O . ALA E 1 105 ? 26.361 49.356 69.746 1.00 26.60 105 ALA B O 1
ATOM 13249 N N . LEU E 1 106 ? 27.569 47.390 69.862 1.00 25.70 106 LEU B N 1
ATOM 13250 C CA . LEU E 1 106 ? 26.366 46.535 69.900 1.00 27.88 106 LEU B CA 1
ATOM 13251 C C . LEU E 1 106 ? 25.579 46.838 71.165 1.00 25.85 106 LEU B C 1
ATOM 13252 O O . LEU E 1 106 ? 24.359 46.820 71.114 1.00 31.25 106 LEU B O 1
ATOM 13257 N N . MET E 1 107 ? 26.248 47.030 72.295 1.00 26.72 107 MET B N 1
ATOM 13258 C CA . MET E 1 107 ? 25.486 47.222 73.546 1.00 27.84 107 MET B CA 1
ATOM 13259 C C . MET E 1 107 ? 24.724 48.554 73.470 1.00 26.15 107 MET B C 1
ATOM 13260 O O . MET E 1 107 ? 23.574 48.596 73.913 1.00 27.34 107 MET B O 1
ATOM 13265 N N . CYS E 1 108 ? 25.310 49.588 72.882 1.00 28.57 108 CYS B N 1
ATOM 13266 C CA . CYS E 1 108 ? 24.580 50.867 72.694 1.00 30.61 108 CYS B CA 1
ATOM 13267 C C . CYS E 1 108 ? 23.355 50.659 71.794 1.00 32.00 108 CYS B C 1
ATOM 13268 O O . CYS E 1 108 ? 22.229 51.047 72.183 1.00 33.70 108 CYS B O 1
ATOM 13271 N N . VAL E 1 109 ? 23.554 49.988 70.666 1.00 26.82 109 VAL B N 1
ATOM 13272 C CA . VAL E 1 109 ? 22.435 49.759 69.722 1.00 27.68 109 VAL B CA 1
ATOM 13273 C C . VAL E 1 109 ? 21.356 48.893 70.381 1.00 27.33 109 VAL B C 1
ATOM 13274 O O . VAL E 1 109 ? 20.158 49.216 70.246 1.00 29.82 109 VAL B O 1
ATOM 13278 N N . VAL E 1 110 ? 21.754 47.843 71.086 1.00 26.98 110 VAL B N 1
ATOM 13279 C CA . VAL E 1 110 ? 20.777 46.916 71.720 1.00 27.52 110 VAL B CA 1
ATOM 13280 C C . VAL E 1 110 ? 20.004 47.675 72.802 1.00 29.40 110 VAL B C 1
ATOM 13281 O O . VAL E 1 110 ? 18.752 47.503 72.884 1.00 32.31 110 VAL B O 1
ATOM 13285 N N . ALA E 1 111 ? 20.700 48.466 73.616 1.00 31.34 111 ALA B N 1
ATOM 13286 C CA . ALA E 1 111 ? 20.040 49.256 74.684 1.00 33.19 111 ALA B CA 1
ATOM 13287 C C . ALA E 1 111 ? 19.028 50.215 74.053 1.00 32.56 111 ALA B C 1
ATOM 13288 O O . ALA E 1 111 ? 17.960 50.415 74.636 1.00 40.92 111 ALA B O 1
ATOM 13290 N N . GLY E 1 112 ? 19.328 50.750 72.873 1.00 33.29 112 GLY B N 1
ATOM 13291 C CA . GLY E 1 112 ? 18.457 51.736 72.215 1.00 36.75 112 GLY B CA 1
ATOM 13292 C C . GLY E 1 112 ? 17.391 51.142 71.305 1.00 37.19 112 GLY B C 1
ATOM 13293 O O . GLY E 1 112 ? 16.546 51.920 70.820 1.00 39.95 112 GLY B O 1
ATOM 13294 N N . THR E 1 113 ? 17.427 49.845 70.994 1.00 32.89 113 THR B N 1
ATOM 13295 C CA . THR E 1 113 ? 16.578 49.290 69.910 1.00 31.35 113 THR B CA 1
ATOM 13296 C C . THR E 1 113 ? 15.787 48.052 70.337 1.00 28.29 113 THR B C 1
ATOM 13297 O O . THR E 1 113 ? 14.762 47.797 69.710 1.00 29.38 113 THR B O 1
ATOM 13301 N N . VAL E 1 114 ? 16.237 47.312 71.339 1.00 29.09 114 VAL B N 1
ATOM 13302 C CA . VAL E 1 114 ? 15.554 46.054 71.755 1.00 27.12 114 VAL B CA 1
ATOM 13303 C C . VAL E 1 114 ? 14.801 46.363 73.045 1.00 28.19 114 VAL B C 1
ATOM 13304 O O . VAL E 1 114 ? 15.429 46.619 74.065 1.00 32.47 114 VAL B O 1
ATOM 13308 N N . HIS E 1 115 ? 13.482 46.420 72.978 1.00 29.00 115 HIS B N 1
ATOM 13309 C CA . HIS E 1 115 ? 12.669 47.148 73.980 1.00 30.32 115 HIS B CA 1
ATOM 13310 C C . HIS E 1 115 ? 11.864 46.231 74.886 1.00 32.25 115 HIS B C 1
ATOM 13311 O O . HIS E 1 115 ? 11.551 45.099 74.499 1.00 29.26 115 HIS B O 1
ATOM 13318 N N . GLY E 1 116 ? 11.505 46.762 76.055 1.00 33.17 116 GLY B N 1
ATOM 13319 C CA . GLY E 1 116 ? 10.668 46.055 77.035 1.00 33.75 116 GLY B CA 1
ATOM 13320 C C . GLY E 1 116 ? 11.333 45.959 78.388 1.00 36.78 116 GLY B C 1
ATOM 13321 O O . GLY E 1 116 ? 12.448 45.433 78.498 1.00 35.54 116 GLY B O 1
ATOM 13322 N N . ARG E 1 117 ? 10.657 46.432 79.423 1.00 41.14 117 ARG B N 1
ATOM 13323 C CA . ARG E 1 117 ? 11.166 46.339 80.814 1.00 45.32 117 ARG B CA 1
ATOM 13324 C C . ARG E 1 117 ? 10.826 44.971 81.406 1.00 43.23 117 ARG B C 1
ATOM 13325 O O . ARG E 1 117 ? 11.401 44.631 82.456 1.00 50.97 117 ARG B O 1
ATOM 13333 N N . ASP E 1 118 ? 9.929 44.222 80.782 1.00 40.86 118 ASP B N 1
ATOM 13334 C CA . ASP E 1 118 ? 9.515 42.886 81.271 1.00 41.51 118 ASP B CA 1
ATOM 13335 C C . ASP E 1 118 ? 10.693 41.908 81.163 1.00 41.09 118 ASP B C 1
ATOM 13336 O O . ASP E 1 118 ? 11.759 42.271 80.633 1.00 39.12 118 ASP B O 1
ATOM 13341 N N . ASP E 1 119 ? 10.500 40.700 81.655 1.00 39.94 119 ASP B N 1
ATOM 13342 C CA . ASP E 1 119 ? 11.542 39.654 81.629 1.00 41.31 119 ASP B CA 1
ATOM 13343 C C . ASP E 1 119 ? 11.891 39.280 80.193 1.00 39.63 119 ASP B C 1
ATOM 13344 O O . ASP E 1 119 ? 13.055 38.952 79.960 1.00 35.00 119 ASP B O 1
ATOM 13349 N N . ARG E 1 120 ? 10.939 39.321 79.274 1.00 36.27 120 ARG B N 1
ATOM 13350 C CA . ARG E 1 120 ? 11.208 38.868 77.894 1.00 38.01 120 ARG B CA 1
ATOM 13351 C C . ARG E 1 120 ? 12.157 39.855 77.197 1.00 31.81 120 ARG B C 1
ATOM 13352 O O . ARG E 1 120 ? 13.076 39.401 76.496 1.00 35.41 120 ARG B O 1
ATOM 13360 N N . GLY E 1 121 ? 11.950 41.156 77.392 1.00 31.76 121 GLY B N 1
ATOM 13361 C CA . GLY E 1 121 ? 12.875 42.178 76.864 1.00 30.37 121 GLY B CA 1
ATOM 13362 C C . GLY E 1 121 ? 14.268 42.007 77.433 1.00 29.33 121 GLY B C 1
ATOM 13363 O O . GLY E 1 121 ? 15.253 42.104 76.672 1.00 27.80 121 GLY B O 1
ATOM 13364 N N . ARG E 1 122 ? 14.359 41.804 78.741 1.00 29.51 122 ARG B N 1
ATOM 13365 C CA . ARG E 1 122 ? 15.657 41.571 79.414 1.00 34.15 122 ARG B CA 1
ATOM 13366 C C . ARG E 1 122 ? 16.314 40.330 78.816 1.00 29.12 122 ARG B C 1
ATOM 13367 O O . ARG E 1 122 ? 17.525 40.372 78.563 1.00 29.97 122 ARG B O 1
ATOM 13375 N N . LEU E 1 123 ? 15.534 39.275 78.596 1.00 32.22 123 LEU B N 1
ATOM 13376 C CA . LEU E 1 123 ? 16.066 38.029 78.004 1.00 32.04 123 LEU B CA 1
ATOM 13377 C C . LEU E 1 123 ? 16.608 38.324 76.606 1.00 29.19 123 LEU B C 1
ATOM 13378 O O . LEU E 1 123 ? 17.731 37.895 76.315 1.00 32.30 123 LEU B O 1
ATOM 13383 N N . TYR E 1 124 ? 15.861 39.044 75.791 1.00 26.99 124 TYR B N 1
ATOM 13384 C CA . TYR E 1 124 ? 16.332 39.367 74.420 1.00 28.58 124 TYR B CA 1
ATOM 13385 C C . TYR E 1 124 ? 17.649 40.138 74.482 1.00 24.33 124 TYR B C 1
ATOM 13386 O O . TYR E 1 124 ? 18.633 39.735 73.829 1.00 27.67 124 TYR B O 1
ATOM 13395 N N . ARG E 1 125 ? 17.692 41.205 75.268 1.00 25.82 125 ARG B N 1
ATOM 13396 C CA . ARG E 1 125 ? 18.898 42.067 75.307 1.00 24.88 125 ARG B CA 1
ATOM 13397 C C . ARG E 1 125 ? 20.096 41.295 75.853 1.00 23.27 125 ARG B C 1
ATOM 13398 O O . ARG E 1 125 ? 21.187 41.312 75.204 1.00 24.20 125 ARG B O 1
ATOM 13406 N N . ARG E 1 126 ? 19.905 40.633 76.987 1.00 23.91 126 ARG B N 1
ATOM 13407 C CA . ARG E 1 126 ? 21.005 39.869 77.621 1.00 25.65 126 ARG B CA 1
ATOM 13408 C C . ARG E 1 126 ? 21.478 38.758 76.672 1.00 24.74 126 ARG B C 1
ATOM 13409 O O . ARG E 1 126 ? 22.689 38.543 76.576 1.00 26.87 126 ARG B O 1
ATOM 13417 N N . THR E 1 127 ? 20.558 38.059 76.019 1.00 25.69 127 THR B N 1
ATOM 13418 C CA . THR E 1 127 ? 20.933 36.923 75.143 1.00 25.07 127 THR B CA 1
ATOM 13419 C C . THR E 1 127 ? 21.711 37.441 73.927 1.00 23.81 127 THR B C 1
ATOM 13420 O O . THR E 1 127 ? 22.687 36.765 73.506 1.00 27.15 127 THR B O 1
ATOM 13424 N N . LEU E 1 128 ? 21.284 38.562 73.343 1.00 25.51 128 LEU B N 1
ATOM 13425 C CA . LEU E 1 128 ? 22.031 39.143 72.191 1.00 26.58 128 LEU B CA 1
ATOM 13426 C C . LEU E 1 128 ? 23.462 39.485 72.623 1.00 25.26 128 LEU B C 1
ATOM 13427 O O . LEU E 1 128 ? 24.437 39.037 71.931 1.00 26.64 128 LEU B O 1
ATOM 13432 N N . MET E 1 129 ? 23.609 40.185 73.745 1.00 26.46 129 MET B N 1
ATOM 13433 C CA . MET E 1 129 ? 24.960 40.587 74.195 1.00 26.64 129 MET B CA 1
ATOM 13434 C C . MET E 1 129 ? 25.773 39.345 74.566 1.00 25.75 129 MET B C 1
ATOM 13435 O O . MET E 1 129 ? 26.994 39.342 74.312 1.00 27.54 129 MET B O 1
ATOM 13440 N N . ARG E 1 130 ? 25.120 38.344 75.150 1.00 24.51 130 ARG B N 1
ATOM 13441 C CA . ARG E 1 130 ? 25.810 37.096 75.540 1.00 27.51 130 ARG B CA 1
ATOM 13442 C C . ARG E 1 130 ? 26.290 36.361 74.291 1.00 25.51 130 ARG B C 1
ATOM 13443 O O . ARG E 1 130 ? 27.350 35.721 74.365 1.00 27.68 130 ARG B O 1
ATOM 13451 N N . TYR E 1 131 ? 25.501 36.372 73.216 1.00 24.42 131 TYR B N 1
ATOM 13452 C CA . TYR E 1 131 ? 25.941 35.734 71.958 1.00 27.63 131 TYR B CA 1
ATOM 13453 C C . TYR E 1 131 ? 27.209 36.413 71.454 1.00 26.22 131 TYR B C 1
ATOM 13454 O O . TYR E 1 131 ? 28.155 35.708 71.043 1.00 27.63 131 TYR B O 1
ATOM 13463 N N . ALA E 1 132 ? 27.233 37.746 71.490 1.00 29.98 132 ALA B N 1
ATOM 13464 C CA . ALA E 1 132 ? 28.448 38.488 71.096 1.00 28.68 132 ALA B CA 1
ATOM 13465 C C . ALA E 1 132 ? 29.639 38.064 71.968 1.00 28.94 132 ALA B C 1
ATOM 13466 O O . ALA E 1 132 ? 30.717 37.701 71.416 1.00 30.41 132 ALA B O 1
ATOM 13468 N N . GLY E 1 133 ? 29.455 38.051 73.278 1.00 27.91 133 GLY B N 1
ATOM 13469 C CA . GLY E 1 133 ? 30.507 37.637 74.230 1.00 29.58 133 GLY B CA 1
ATOM 13470 C C . GLY E 1 133 ? 30.976 36.214 73.967 1.00 27.19 133 GLY B C 1
ATOM 13471 O O . GLY E 1 133 ? 32.194 35.923 74.092 1.00 25.35 133 GLY B O 1
ATOM 13472 N N . LEU E 1 134 ? 30.023 35.343 73.637 1.00 26.28 134 LEU B N 1
ATOM 13473 C CA . LEU E 1 134 ? 30.321 33.913 73.409 1.00 24.98 134 LEU B CA 1
ATOM 13474 C C . LEU E 1 134 ? 31.182 33.764 72.151 1.00 23.69 134 LEU B C 1
ATOM 13475 O O . LEU E 1 134 ? 32.122 32.969 72.155 1.00 26.79 134 LEU B O 1
ATOM 13480 N N . SER E 1 135 ? 30.831 34.461 71.077 1.00 26.74 135 SER B N 1
ATOM 13481 C CA . SER E 1 135 ? 31.657 34.446 69.850 1.00 28.26 135 SER B CA 1
ATOM 13482 C C . SER E 1 135 ? 33.075 34.910 70.191 1.00 26.35 135 SER B C 1
ATOM 13483 O O . SER E 1 135 ? 34.051 34.281 69.729 1.00 27.67 135 SER B O 1
ATOM 13486 N N . ALA E 1 136 ? 33.183 35.976 70.972 1.00 26.74 136 ALA B N 1
ATOM 13487 C CA . ALA E 1 136 ? 34.505 36.522 71.340 1.00 26.22 136 ALA B CA 1
ATOM 13488 C C . ALA E 1 136 ? 35.289 35.454 72.124 1.00 25.57 136 ALA B C 1
ATOM 13489 O O . ALA E 1 136 ? 36.470 35.237 71.825 1.00 26.02 136 ALA B O 1
ATOM 13491 N N . VAL E 1 137 ? 34.631 34.801 73.071 1.00 24.35 137 VAL B N 1
ATOM 13492 C CA . VAL E 1 137 ? 35.294 33.738 73.878 1.00 25.51 137 VAL B CA 1
ATOM 13493 C C . VAL E 1 137 ? 35.734 32.571 72.981 1.00 25.12 137 VAL B C 1
ATOM 13494 O O . VAL E 1 137 ? 36.849 32.084 73.142 1.00 26.39 137 VAL B O 1
ATOM 13498 N N . LEU E 1 138 ? 34.888 32.134 72.058 1.00 23.75 138 LEU B N 1
ATOM 13499 C CA . LEU E 1 138 ? 35.234 30.966 71.209 1.00 24.28 138 LEU B CA 1
ATOM 13500 C C . LEU E 1 138 ? 36.461 31.282 70.340 1.00 23.76 138 LEU B C 1
ATOM 13501 O O . LEU E 1 138 ? 37.469 30.496 70.358 1.00 29.84 138 LEU B O 1
ATOM 13506 N N . ILE E 1 139 ? 36.480 32.471 69.738 1.00 24.14 139 ILE B N 1
ATOM 13507 C CA . ILE E 1 139 ? 37.653 32.838 68.904 1.00 24.38 139 ILE B CA 1
ATOM 13508 C C . ILE E 1 139 ? 38.896 33.044 69.780 1.00 23.40 139 ILE B C 1
ATOM 13509 O O . ILE E 1 139 ? 40.001 32.621 69.403 1.00 27.44 139 ILE B O 1
ATOM 13514 N N . LEU E 1 140 ? 38.724 33.715 70.907 1.00 22.94 140 LEU B N 1
ATOM 13515 C CA . LEU E 1 140 ? 39.891 34.031 71.782 1.00 25.06 140 LEU B CA 1
ATOM 13516 C C . LEU E 1 140 ? 40.509 32.749 72.341 1.00 25.20 140 LEU B C 1
ATOM 13517 O O . LEU E 1 140 ? 41.768 32.638 72.320 1.00 28.14 140 LEU B O 1
ATOM 13522 N N . ARG E 1 141 ? 39.662 31.798 72.758 1.00 25.59 141 ARG B N 1
ATOM 13523 C CA . ARG E 1 141 ? 40.184 30.500 73.251 1.00 26.37 141 ARG B CA 1
ATOM 13524 C C . ARG E 1 141 ? 40.857 29.760 72.097 1.00 26.66 141 ARG B C 1
ATOM 13525 O O . ARG E 1 141 ? 41.717 28.913 72.367 1.00 28.01 141 ARG B O 1
ATOM 13533 N N . SER E 1 142 ? 40.483 30.053 70.865 1.00 26.33 142 SER B N 1
ATOM 13534 C CA . SER E 1 142 ? 41.165 29.456 69.695 1.00 28.61 142 SER B CA 1
ATOM 13535 C C . SER E 1 142 ? 42.521 30.124 69.450 1.00 28.68 142 SER B C 1
ATOM 13536 O O . SER E 1 142 ? 43.402 29.466 68.898 1.00 34.22 142 SER B O 1
ATOM 13539 N N . VAL E 1 143 ? 42.680 31.400 69.795 1.00 28.67 143 VAL B N 1
ATOM 13540 C CA . VAL E 1 143 ? 43.892 32.159 69.374 1.00 28.69 143 VAL B CA 1
ATOM 13541 C C . VAL E 1 143 ? 44.751 32.556 70.578 1.00 28.42 143 VAL B C 1
ATOM 13542 O O . VAL E 1 143 ? 45.887 32.947 70.347 1.00 32.41 143 VAL B O 1
ATOM 13546 N N . SER E 1 144 ? 44.226 32.529 71.795 1.00 29.04 144 SER B N 1
ATOM 13547 C CA . SER E 1 144 ? 44.926 33.041 72.993 1.00 30.49 144 SER B CA 1
ATOM 13548 C C . SER E 1 144 ? 45.249 31.886 73.937 1.00 30.43 144 SER B C 1
ATOM 13549 O O . SER E 1 144 ? 44.326 31.157 74.338 1.00 28.84 144 SER B O 1
ATOM 13552 N N . THR E 1 145 ? 46.520 31.730 74.296 1.00 33.22 145 THR B N 1
ATOM 13553 C CA . THR E 1 145 ? 46.935 30.669 75.253 1.00 32.23 145 THR B CA 1
ATOM 13554 C C . THR E 1 145 ? 46.326 30.924 76.633 1.00 30.49 145 THR B C 1
ATOM 13555 O O . THR E 1 145 ? 45.850 29.962 77.262 1.00 32.34 145 THR B O 1
ATOM 13559 N N . ALA E 1 146 ? 46.289 32.171 77.082 1.00 31.14 146 ALA B N 1
ATOM 13560 C CA . ALA E 1 146 ? 45.693 32.500 78.396 1.00 33.04 146 ALA B CA 1
ATOM 13561 C C . ALA E 1 146 ? 44.211 32.113 78.420 1.00 32.65 146 ALA B C 1
ATOM 13562 O O . ALA E 1 146 ? 43.750 31.417 79.365 1.00 34.69 146 ALA B O 1
ATOM 13564 N N . VAL E 1 147 ? 43.486 32.516 77.380 1.00 29.04 147 VAL B N 1
ATOM 13565 C CA . VAL E 1 147 ? 42.023 32.249 77.328 1.00 29.03 147 VAL B CA 1
ATOM 13566 C C . VAL E 1 147 ? 41.798 30.740 77.228 1.00 26.16 147 VAL B C 1
ATOM 13567 O O . VAL E 1 147 ? 40.895 30.214 77.907 1.00 28.83 147 VAL B O 1
ATOM 13571 N N . PHE E 1 148 ? 42.598 30.059 76.417 1.00 27.29 148 PHE B N 1
ATOM 13572 C CA . PHE E 1 148 ? 42.474 28.588 76.282 1.00 28.75 148 PHE B CA 1
ATOM 13573 C C . PHE E 1 148 ? 42.689 27.913 77.635 1.00 30.24 148 PHE B C 1
ATOM 13574 O O . PHE E 1 148 ? 41.927 27.005 77.997 1.00 31.74 148 PHE B O 1
ATOM 13582 N N . LYS E 1 149 ? 43.716 28.354 78.365 1.00 31.96 149 LYS B N 1
ATOM 13583 C CA . LYS E 1 149 ? 43.993 27.781 79.708 1.00 36.86 149 LYS B CA 1
ATOM 13584 C C . LYS E 1 149 ? 42.823 28.067 80.641 1.00 35.54 149 LYS B C 1
ATOM 13585 O O . LYS E 1 149 ? 42.547 27.244 81.518 1.00 36.25 149 LYS B O 1
ATOM 13591 N N . ARG E 1 150 ? 42.127 29.174 80.421 1.00 32.68 150 ARG B N 1
ATOM 13592 C CA . ARG E 1 150 ? 40.924 29.463 81.227 1.00 31.08 150 ARG B CA 1
ATOM 13593 C C . ARG E 1 150 ? 39.726 28.638 80.730 1.00 32.04 150 ARG B C 1
ATOM 13594 O O . ARG E 1 150 ? 38.881 28.284 81.543 1.00 32.75 150 ARG B O 1
ATOM 13602 N N . PHE E 1 151 ? 39.643 28.371 79.429 1.00 29.82 151 PHE B N 1
ATOM 13603 C CA . PHE E 1 151 ? 38.509 27.618 78.836 1.00 30.78 151 PHE B CA 1
ATOM 13604 C C . PHE E 1 151 ? 39.055 26.479 78.003 1.00 30.29 151 PHE B C 1
ATOM 13605 O O . PHE E 1 151 ? 38.928 26.466 76.780 1.00 31.50 151 PHE B O 1
ATOM 13613 N N . PRO E 1 152 ? 39.727 25.488 78.632 1.00 32.59 152 PRO B N 1
ATOM 13614 C CA . PRO E 1 152 ? 40.344 24.410 77.867 1.00 35.21 152 PRO B CA 1
ATOM 13615 C C . PRO E 1 152 ? 39.344 23.493 77.154 1.00 33.39 152 PRO B C 1
ATOM 13616 O O . PRO E 1 152 ? 39.723 22.839 76.225 1.00 34.85 152 PRO B O 1
ATOM 13620 N N . THR E 1 153 ? 38.086 23.502 77.564 1.00 34.27 153 THR B N 1
ATOM 13621 C CA . THR E 1 153 ? 37.021 22.739 76.868 1.00 35.60 153 THR B CA 1
ATOM 13622 C C . THR E 1 153 ? 35.738 23.562 76.810 1.00 32.93 153 THR B C 1
ATOM 13623 O O . THR E 1 153 ? 35.567 24.484 77.624 1.00 34.80 153 THR B O 1
ATOM 13627 N N . ILE E 1 154 ? 34.851 23.204 75.897 1.00 36.02 154 ILE B N 1
ATOM 13628 C CA . ILE E 1 154 ? 33.540 23.893 75.751 1.00 37.74 154 ILE B CA 1
ATOM 13629 C C . ILE E 1 154 ? 32.737 23.720 77.040 1.00 38.70 154 ILE B C 1
ATOM 13630 O O . ILE E 1 154 ? 31.930 24.626 77.367 1.00 35.24 154 ILE B O 1
ATOM 13635 N N . ASP E 1 155 ? 32.967 22.636 77.775 1.00 38.03 155 ASP B N 1
ATOM 13636 C CA . ASP E 1 155 ? 32.322 22.458 79.102 1.00 41.00 155 ASP B CA 1
ATOM 13637 C C . ASP E 1 155 ? 32.633 23.649 80.008 1.00 37.96 155 ASP B C 1
ATOM 13638 O O . ASP E 1 155 ? 31.735 24.104 80.713 1.00 37.38 155 ASP B O 1
ATOM 13643 N N . HIS E 1 156 ? 33.862 24.154 79.974 1.00 32.98 156 HIS B N 1
ATOM 13644 C CA . HIS E 1 156 ? 34.241 25.327 80.790 1.00 34.30 156 HIS B CA 1
ATOM 13645 C C . HIS E 1 156 ? 33.458 26.555 80.319 1.00 33.32 156 HIS B C 1
ATOM 13646 O O . HIS E 1 156 ? 33.051 27.354 81.154 1.00 32.31 156 HIS B O 1
ATOM 13653 N N . VAL E 1 157 ? 33.252 26.692 79.019 1.00 33.44 157 VAL B N 1
ATOM 13654 C CA . VAL E 1 157 ? 32.467 27.839 78.486 1.00 32.34 157 VAL B CA 1
ATOM 13655 C C . VAL E 1 157 ? 31.046 27.741 79.028 1.00 32.36 157 VAL B C 1
ATOM 13656 O O . VAL E 1 157 ? 30.484 28.770 79.405 1.00 33.56 157 VAL B O 1
ATOM 13660 N N . VAL E 1 158 ? 30.492 26.540 79.064 1.00 32.66 158 VAL B N 1
ATOM 13661 C CA . VAL E 1 158 ? 29.113 26.349 79.593 1.00 38.77 158 VAL B CA 1
ATOM 13662 C C . VAL E 1 158 ? 29.085 26.667 81.085 1.00 37.76 158 VAL B C 1
ATOM 13663 O O . VAL E 1 158 ? 28.207 27.417 81.517 1.00 38.60 158 VAL B O 1
ATOM 13667 N N . GLU E 1 159 ? 30.018 26.124 81.855 1.00 44.53 159 GLU B N 1
ATOM 13668 C CA . GLU E 1 159 ? 30.041 26.333 83.331 1.00 44.21 159 GLU B CA 1
ATOM 13669 C C . GLU E 1 159 ? 30.290 27.804 83.654 1.00 40.98 159 GLU B C 1
ATOM 13670 O O . GLU E 1 159 ? 29.767 28.275 84.677 1.00 42.54 159 GLU B O 1
ATOM 13676 N N . ALA E 1 160 ? 30.991 28.522 82.783 1.00 39.20 160 ALA B N 1
ATOM 13677 C CA . ALA E 1 160 ? 31.277 29.960 82.983 1.00 40.28 160 ALA B CA 1
ATOM 13678 C C . ALA E 1 160 ? 30.051 30.832 82.653 1.00 37.54 160 ALA B C 1
ATOM 13679 O O . ALA E 1 160 ? 30.116 32.017 82.955 1.00 42.87 160 ALA B O 1
ATOM 13681 N N . GLY E 1 161 ? 29.013 30.284 82.024 1.00 38.41 161 GLY B N 1
ATOM 13682 C CA . GLY E 1 161 ? 27.746 31.006 81.764 1.00 37.72 161 GLY B CA 1
ATOM 13683 C C . GLY E 1 161 ? 27.661 31.643 80.383 1.00 37.95 161 GLY B C 1
ATOM 13684 O O . GLY E 1 161 ? 26.595 32.210 80.067 1.00 39.31 161 GLY B O 1
ATOM 13685 N N . PHE E 1 162 ? 28.710 31.584 79.559 1.00 33.01 162 PHE B N 1
ATOM 13686 C CA . PHE E 1 162 ? 28.665 32.189 78.202 1.00 34.73 162 PHE B CA 1
ATOM 13687 C C . PHE E 1 162 ? 27.718 31.404 77.298 1.00 35.29 162 PHE B C 1
ATOM 13688 O O . PHE E 1 162 ? 27.031 31.992 76.469 1.00 34.28 162 PHE B O 1
ATOM 13696 N N . MET E 1 163 ? 27.706 30.086 77.460 1.00 32.07 163 MET B N 1
ATOM 13697 C CA . MET E 1 163 ? 26.873 29.176 76.644 1.00 34.86 163 MET B CA 1
ATOM 13698 C C . MET E 1 163 ? 25.971 28.389 77.598 1.00 34.22 163 MET B C 1
ATOM 13699 O O . MET E 1 163 ? 26.444 27.950 78.667 1.00 37.94 163 MET B O 1
ATOM 13704 N N . THR E 1 164 ? 24.731 28.181 77.195 1.00 36.53 164 THR B N 1
ATOM 13705 C CA . THR E 1 164 ? 23.776 27.339 77.950 1.00 37.22 164 THR B CA 1
ATOM 13706 C C . THR E 1 164 ? 23.927 25.878 77.520 1.00 35.80 164 THR B C 1
ATOM 13707 O O . THR E 1 164 ? 24.459 25.581 76.425 1.00 35.05 164 THR B O 1
ATOM 13711 N N . ARG E 1 165 ? 23.420 24.987 78.357 1.00 38.64 165 ARG B N 1
ATOM 13712 C CA . ARG E 1 165 ? 23.432 23.529 78.066 1.00 41.34 165 ARG B CA 1
ATOM 13713 C C . ARG E 1 165 ? 22.645 23.220 76.790 1.00 37.07 165 ARG B C 1
ATOM 13714 O O . ARG E 1 165 ? 23.147 22.412 75.963 1.00 43.47 165 ARG B O 1
ATOM 13722 N N . GLU E 1 166 ? 21.477 23.830 76.614 1.00 36.77 166 GLU B N 1
ATOM 13723 C CA . GLU E 1 166 ? 20.680 23.640 75.373 1.00 40.65 166 GLU B CA 1
ATOM 13724 C C . GLU E 1 166 ? 21.454 24.200 74.176 1.00 38.20 166 GLU B C 1
ATOM 13725 O O . GLU E 1 166 ? 21.475 23.557 73.086 1.00 39.40 166 GLU B O 1
ATOM 13731 N N . GLU E 1 167 ? 22.056 25.369 74.372 1.00 36.18 167 GLU B N 1
ATOM 13732 C CA . GLU E 1 167 ? 22.880 25.988 73.317 1.00 36.25 167 GLU B CA 1
ATOM 13733 C C . GLU E 1 167 ? 24.033 25.045 73.006 1.00 33.68 167 GLU B C 1
ATOM 13734 O O . GLU E 1 167 ? 24.391 24.931 71.827 1.00 36.21 167 GLU B O 1
ATOM 13740 N N . ARG E 1 168 ? 24.616 24.435 74.035 1.00 37.32 168 ARG B N 1
ATOM 13741 C CA . ARG E 1 168 ? 25.749 23.509 73.819 1.00 39.43 168 ARG B CA 1
ATOM 13742 C C . ARG E 1 168 ? 25.269 22.295 73.010 1.00 37.46 168 ARG B C 1
ATOM 13743 O O . ARG E 1 168 ? 26.036 21.818 72.144 1.00 36.87 168 ARG B O 1
ATOM 13751 N N . LYS E 1 169 ? 24.072 21.795 73.289 1.00 39.99 169 LYS B N 1
ATOM 13752 C CA . LYS E 1 169 ? 23.504 20.661 72.515 1.00 44.53 169 LYS B CA 1
ATOM 13753 C C . LYS E 1 169 ? 23.406 21.037 71.029 1.00 41.44 169 LYS B C 1
ATOM 13754 O O . LYS E 1 169 ? 23.936 20.292 70.173 1.00 40.99 169 LYS B O 1
ATOM 13760 N N . LYS E 1 170 ? 22.800 22.183 70.744 1.00 39.20 170 LYS B N 1
ATOM 13761 C CA . LYS E 1 170 ? 22.691 22.658 69.340 1.00 41.79 170 LYS B CA 1
ATOM 13762 C C . LYS E 1 170 ? 24.086 22.862 68.741 1.00 39.13 170 LYS B C 1
ATOM 13763 O O . LYS E 1 170 ? 24.299 22.495 67.573 1.00 38.35 170 LYS B O 1
ATOM 13769 N N . PHE E 1 171 ? 24.996 23.433 69.521 1.00 36.15 171 PHE B N 1
ATOM 13770 C CA . PHE E 1 171 ? 26.358 23.787 69.066 1.00 35.29 171 PHE B CA 1
ATOM 13771 C C . PHE E 1 171 ? 27.102 22.515 68.651 1.00 36.74 171 PHE B C 1
ATOM 13772 O O . PHE E 1 171 ? 27.739 22.505 67.584 1.00 34.18 171 PHE B O 1
ATOM 13780 N N . GLU E 1 172 ? 27.028 21.471 69.470 1.00 42.24 172 GLU B N 1
ATOM 13781 C CA . GLU E 1 172 ? 27.723 20.187 69.185 1.00 48.26 172 GLU B CA 1
ATOM 13782 C C . GLU E 1 172 ? 27.008 19.404 68.085 1.00 46.61 172 GLU B C 1
ATOM 13783 O O . GLU E 1 172 ? 27.701 18.662 67.366 1.00 54.29 172 GLU B O 1
ATOM 13789 N N . ASN E 1 173 ? 25.696 19.557 67.944 1.00 47.45 173 ASN B N 1
ATOM 13790 C CA . ASN E 1 173 ? 24.943 18.811 66.908 1.00 50.51 173 ASN B CA 1
ATOM 13791 C C . ASN E 1 173 ? 25.297 19.333 65.511 1.00 47.78 173 ASN B C 1
ATOM 13792 O O . ASN E 1 173 ? 25.061 18.591 64.545 1.00 51.61 173 ASN B O 1
ATOM 13797 N N . LEU E 1 174 ? 25.810 20.556 65.397 1.00 45.78 174 LEU B N 1
ATOM 13798 C CA . LEU E 1 174 ? 26.198 21.108 64.076 1.00 44.89 174 LEU B CA 1
ATOM 13799 C C . LEU E 1 174 ? 27.374 20.310 63.522 1.00 44.45 174 LEU B C 1
ATOM 13800 O O . LEU E 1 174 ? 28.413 20.238 64.188 1.00 46.43 174 LEU B O 1
ATOM 13805 N N . ASN E 1 175 ? 27.194 19.750 62.333 1.00 43.31 175 ASN B N 1
ATOM 13806 C CA . ASN E 1 175 ? 28.224 18.910 61.683 1.00 50.29 175 ASN B CA 1
ATOM 13807 C C . ASN E 1 175 ? 29.166 19.839 60.923 1.00 43.04 175 ASN B C 1
ATOM 13808 O O . ASN E 1 175 ? 28.872 20.195 59.769 1.00 46.35 175 ASN B O 1
ATOM 13813 N N . SER E 1 176 ? 30.252 20.231 61.562 1.00 41.39 176 SER B N 1
ATOM 13814 C CA . SER E 1 176 ? 31.286 21.079 60.937 1.00 43.02 176 SER B CA 1
ATOM 13815 C C . SER E 1 176 ? 32.653 20.665 61.462 1.00 42.15 176 SER B C 1
ATOM 13816 O O . SER E 1 176 ? 32.813 20.577 62.685 1.00 48.04 176 SER B O 1
ATOM 13819 N N . SER E 1 177 ? 33.612 20.486 60.566 1.00 41.95 177 SER B N 1
ATOM 13820 C CA . SER E 1 177 ? 35.023 20.200 60.913 1.00 45.26 177 SER B CA 1
ATOM 13821 C C . SER E 1 177 ? 35.800 21.505 61.108 1.00 43.16 177 SER B C 1
ATOM 13822 O O . SER E 1 177 ? 36.994 21.430 61.424 1.00 48.63 177 SER B O 1
ATOM 13825 N N . TYR E 1 178 ? 35.164 22.660 60.901 1.00 34.75 178 TYR B N 1
ATOM 13826 C CA . TYR E 1 178 ? 35.828 23.978 60.993 1.00 33.44 178 TYR B CA 1
ATOM 13827 C C . TYR E 1 178 ? 35.426 24.653 62.299 1.00 32.14 178 TYR B C 1
ATOM 13828 O O . TYR E 1 178 ? 34.381 24.320 62.899 1.00 36.58 178 TYR B O 1
ATOM 13837 N N . ASN E 1 179 ? 36.241 25.609 62.711 1.00 29.97 179 ASN B N 1
ATOM 13838 C CA . ASN E 1 179 ? 36.028 26.356 63.974 1.00 31.17 179 ASN B CA 1
ATOM 13839 C C . ASN E 1 179 ? 34.631 27.000 63.961 1.00 30.09 179 ASN B C 1
ATOM 13840 O O . ASN E 1 179 ? 34.241 27.603 62.956 1.00 31.60 179 ASN B O 1
ATOM 13845 N N . LYS E 1 180 ? 33.914 26.877 65.072 1.00 31.24 180 LYS B N 1
ATOM 13846 C CA . LYS E 1 180 ? 32.491 27.290 65.170 1.00 31.94 180 LYS B CA 1
ATOM 13847 C C . LYS E 1 180 ? 32.333 28.614 65.897 1.00 29.58 180 LYS B C 1
ATOM 13848 O O . LYS E 1 180 ? 31.211 28.882 66.406 1.00 29.29 180 LYS B O 1
ATOM 13854 N N . TYR E 1 181 ? 33.369 29.438 65.961 1.00 27.06 181 TYR B N 1
ATOM 13855 C CA . TYR E 1 181 ? 33.276 30.725 66.677 1.00 31.26 181 TYR B CA 1
ATOM 13856 C C . TYR E 1 181 ? 32.146 31.588 66.108 1.00 28.41 181 TYR B C 1
ATOM 13857 O O . TYR E 1 181 ? 31.609 32.424 66.839 1.00 32.43 181 TYR B O 1
ATOM 13866 N N . TRP E 1 182 ? 31.815 31.399 64.829 1.00 28.22 182 TRP B N 1
ATOM 13867 C CA . TRP E 1 182 ? 30.823 32.218 64.091 1.00 25.95 182 TRP B CA 1
ATOM 13868 C C . TRP E 1 182 ? 29.395 31.834 64.464 1.00 26.04 182 TRP B C 1
ATOM 13869 O O . TRP E 1 182 ? 28.477 32.612 64.166 1.00 25.15 182 TRP B O 1
ATOM 13880 N N . VAL E 1 183 ? 29.188 30.651 65.029 1.00 23.09 183 VAL B N 1
ATOM 13881 C CA . VAL E 1 183 ? 27.817 30.143 65.285 1.00 24.51 183 VAL B CA 1
ATOM 13882 C C . VAL E 1 183 ? 26.981 31.131 66.098 1.00 23.29 183 VAL B C 1
ATOM 13883 O O . VAL E 1 183 ? 25.847 31.422 65.728 1.00 25.68 183 VAL B O 1
ATOM 13887 N N . PRO E 1 184 ? 27.474 31.693 67.225 1.00 24.15 184 PRO B N 1
ATOM 13888 C CA . PRO E 1 184 ? 26.656 32.629 67.999 1.00 24.26 184 PRO B CA 1
ATOM 13889 C C . PRO E 1 184 ? 26.281 33.900 67.229 1.00 23.41 184 PRO B C 1
ATOM 13890 O O . PRO E 1 184 ? 25.276 34.491 67.536 1.00 25.13 184 PRO B O 1
ATOM 13894 N N . CYS E 1 185 ? 27.056 34.269 66.220 1.00 25.74 185 CYS B N 1
ATOM 13895 C CA . CYS E 1 185 ? 26.677 35.416 65.356 1.00 25.83 185 CYS B CA 1
ATOM 13896 C C . CYS E 1 185 ? 25.451 35.074 64.512 1.00 24.59 185 CYS B C 1
ATOM 13897 O O . CYS E 1 185 ? 24.554 35.926 64.386 1.00 24.11 185 CYS B O 1
ATOM 13900 N N . VAL E 1 186 ? 25.373 33.837 64.032 1.00 25.19 186 VAL B N 1
ATOM 13901 C CA . VAL E 1 186 ? 24.175 33.389 63.299 1.00 25.92 186 VAL B CA 1
ATOM 13902 C C . VAL E 1 186 ? 22.998 33.318 64.270 1.00 25.40 186 VAL B C 1
ATOM 13903 O O . VAL E 1 186 ? 21.878 33.719 63.906 1.00 27.05 186 VAL B O 1
ATOM 13907 N N . TRP E 1 187 ? 23.232 32.806 65.477 1.00 23.56 187 TRP B N 1
ATOM 13908 C CA . TRP E 1 187 ? 22.191 32.834 66.525 1.00 24.16 187 TRP B CA 1
ATOM 13909 C C . TRP E 1 187 ? 21.722 34.272 66.759 1.00 22.97 187 TRP B C 1
ATOM 13910 O O . TRP E 1 187 ? 20.501 34.479 66.882 1.00 25.07 187 TRP B O 1
ATOM 13921 N N . PHE E 1 188 ? 22.654 35.207 66.836 1.00 22.62 188 PHE B N 1
ATOM 13922 C CA . PHE E 1 188 ? 22.326 36.629 67.072 1.00 24.87 188 PHE B CA 1
ATOM 13923 C C . PHE E 1 188 ? 21.419 37.125 65.945 1.00 23.60 188 PHE B C 1
ATOM 13924 O O . PHE E 1 188 ? 20.433 37.810 66.229 1.00 23.39 188 PHE B O 1
ATOM 13932 N N . SER E 1 189 ? 21.780 36.838 64.696 1.00 24.99 189 SER B N 1
ATOM 13933 C CA . SER E 1 189 ? 20.995 37.299 63.525 1.00 25.69 189 SER B CA 1
ATOM 13934 C C . SER E 1 189 ? 19.576 36.746 63.607 1.00 26.78 189 SER B C 1
ATOM 13935 O O . SER E 1 189 ? 18.614 37.529 63.436 1.00 27.13 189 SER B O 1
ATOM 13938 N N . ASN E 1 190 ? 19.453 35.447 63.880 1.00 26.19 190 ASN B N 1
ATOM 13939 C CA . ASN E 1 190 ? 18.126 34.804 63.995 1.00 28.10 190 ASN B CA 1
ATOM 13940 C C . ASN E 1 190 ? 17.324 35.440 65.132 1.00 25.65 190 ASN B C 1
ATOM 13941 O O . ASN E 1 190 ? 16.133 35.716 64.955 1.00 26.91 190 ASN B O 1
ATOM 13946 N N . LEU E 1 191 ? 17.959 35.667 66.270 1.00 25.44 191 LEU B N 1
ATOM 13947 C CA . LEU E 1 191 ? 17.236 36.204 67.452 1.00 26.32 191 LEU B CA 1
ATOM 13948 C C . LEU E 1 191 ? 16.822 37.656 67.190 1.00 25.19 191 LEU B C 1
ATOM 13949 O O . LEU E 1 191 ? 15.741 38.051 67.618 1.00 27.06 191 LEU B O 1
ATOM 13954 N N . ALA E 1 192 ? 17.652 38.435 66.505 1.00 25.65 192 ALA B N 1
ATOM 13955 C CA . ALA E 1 192 ? 17.312 39.831 66.151 1.00 25.96 192 ALA B CA 1
ATOM 13956 C C . ALA E 1 192 ? 16.109 39.815 65.202 1.00 26.78 192 ALA B C 1
ATOM 13957 O O . ALA E 1 192 ? 15.179 40.633 65.393 1.00 25.84 192 ALA B O 1
ATOM 13959 N N . ALA E 1 193 ? 16.120 38.925 64.209 1.00 27.09 193 ALA B N 1
ATOM 13960 C CA . ALA E 1 193 ? 14.981 38.800 63.270 1.00 29.55 193 ALA B CA 1
ATOM 13961 C C . ALA E 1 193 ? 13.717 38.450 64.056 1.00 28.64 193 ALA B C 1
ATOM 13962 O O . ALA E 1 193 ? 12.655 39.039 63.789 1.00 30.10 193 ALA B O 1
ATOM 13964 N N . GLN E 1 194 ? 13.826 37.526 65.002 1.00 28.98 194 GLN B N 1
ATOM 13965 C CA . GLN E 1 194 ? 12.671 37.118 65.828 1.00 31.05 194 GLN B CA 1
ATOM 13966 C C . GLN E 1 194 ? 12.172 38.305 66.663 1.00 28.81 194 GLN B C 1
ATOM 13967 O O . GLN E 1 194 ? 10.949 38.516 66.761 1.00 30.51 194 GLN B O 1
ATOM 13973 N N . ALA E 1 195 ? 13.085 39.072 67.250 1.00 27.53 195 ALA B N 1
ATOM 13974 C CA . ALA E 1 195 ? 12.707 40.244 68.070 1.00 29.18 195 ALA B CA 1
ATOM 13975 C C . ALA E 1 195 ? 11.965 41.263 67.190 1.00 26.94 195 ALA B C 1
ATOM 13976 O O . ALA E 1 195 ? 10.962 41.831 67.644 1.00 28.03 195 ALA B O 1
ATOM 13978 N N . ARG E 1 196 ? 12.443 41.476 65.965 1.00 28.54 196 ARG B N 1
ATOM 13979 C CA . ARG E 1 196 ? 11.772 42.400 65.026 1.00 28.61 196 ARG B CA 1
ATOM 13980 C C . ARG E 1 196 ? 10.382 41.863 64.708 1.00 31.51 196 ARG B C 1
ATOM 13981 O O . ARG E 1 196 ? 9.414 42.645 64.724 1.00 30.10 196 ARG B O 1
ATOM 13989 N N . ARG E 1 197 ? 10.285 40.564 64.463 1.00 32.03 197 ARG B N 1
ATOM 13990 C CA . ARG E 1 197 ? 8.996 39.921 64.106 1.00 36.88 197 ARG B CA 1
ATOM 13991 C C . ARG E 1 197 ? 8.006 40.108 65.267 1.00 36.94 197 ARG B C 1
ATOM 13992 O O . ARG E 1 197 ? 6.834 40.373 64.998 1.00 38.14 197 ARG B O 1
ATOM 14000 N N . GLU E 1 198 ? 8.469 40.007 66.512 1.00 39.54 198 GLU B N 1
ATOM 14001 C CA . GLU E 1 198 ? 7.599 40.121 67.711 1.00 39.92 198 GLU B CA 1
ATOM 14002 C C . GLU E 1 198 ? 7.342 41.588 68.085 1.00 36.19 198 GLU B C 1
ATOM 14003 O O . GLU E 1 198 ? 6.547 41.819 69.001 1.00 42.54 198 GLU B O 1
ATOM 14009 N N . GLY E 1 199 ? 7.994 42.541 67.429 1.00 33.88 199 GLY B N 1
ATOM 14010 C CA . GLY E 1 199 ? 7.786 43.970 67.701 1.00 33.27 199 GLY B CA 1
ATOM 14011 C C . GLY E 1 199 ? 8.671 44.477 68.830 1.00 33.59 199 GLY B C 1
ATOM 14012 O O . GLY E 1 199 ? 8.516 45.646 69.197 1.00 34.06 199 GLY B O 1
ATOM 14013 N N . ARG E 1 200 ? 9.608 43.672 69.336 1.00 32.06 200 ARG B N 1
ATOM 14014 C CA . ARG E 1 200 ? 10.579 44.141 70.359 1.00 31.38 200 ARG B CA 1
ATOM 14015 C C . ARG E 1 200 ? 11.538 45.134 69.705 1.00 31.92 200 ARG B C 1
ATOM 14016 O O . ARG E 1 200 ? 11.858 46.132 70.306 1.00 33.46 200 ARG B O 1
ATOM 14024 N N . ILE E 1 201 ? 11.941 44.882 68.471 1.00 28.47 201 ILE B N 1
ATOM 14025 C CA . ILE E 1 201 ? 12.639 45.890 67.631 1.00 28.99 201 ILE B CA 1
ATOM 14026 C C . ILE E 1 201 ? 11.556 46.607 66.833 1.00 29.79 201 ILE B C 1
ATOM 14027 O O . ILE E 1 201 ? 10.832 45.961 66.072 1.00 32.01 201 ILE B O 1
ATOM 14032 N N . ARG E 1 202 ? 11.449 47.908 66.998 1.00 31.12 202 ARG B N 1
ATOM 14033 C CA . ARG E 1 202 ? 10.242 48.648 66.551 1.00 34.32 202 ARG B CA 1
ATOM 14034 C C . ARG E 1 202 ? 10.318 49.015 65.075 1.00 35.62 202 ARG B C 1
ATOM 14035 O O . ARG E 1 202 ? 9.282 49.417 64.547 1.00 38.39 202 ARG B O 1
ATOM 14043 N N . ASP E 1 203 ? 11.477 48.934 64.431 1.00 34.51 203 ASP B N 1
ATOM 14044 C CA . ASP E 1 203 ? 11.578 49.386 63.027 1.00 34.09 203 ASP B CA 1
ATOM 14045 C C . ASP E 1 203 ? 12.605 48.555 62.279 1.00 31.83 203 ASP B C 1
ATOM 14046 O O . ASP E 1 203 ? 13.505 47.959 62.888 1.00 30.57 203 ASP B O 1
ATOM 14051 N N . ASN E 1 204 ? 12.429 48.536 60.974 1.00 29.31 204 ASN B N 1
ATOM 14052 C CA . ASN E 1 204 ? 13.329 47.817 60.048 1.00 32.03 204 ASN B CA 1
ATOM 14053 C C . ASN E 1 204 ? 14.708 48.462 60.085 1.00 28.84 204 ASN B C 1
ATOM 14054 O O . ASN E 1 204 ? 15.702 47.726 60.020 1.00 31.02 204 ASN B O 1
ATOM 14059 N N . SER E 1 205 ? 14.762 49.780 60.208 1.00 30.11 205 SER B N 1
ATOM 14060 C CA A SER E 1 205 ? 16.069 50.484 60.224 0.50 31.18 205 SER B CA 1
ATOM 14061 C CA B SER E 1 205 ? 16.049 50.521 60.259 0.50 31.12 205 SER B CA 1
ATOM 14062 C C . SER E 1 205 ? 16.850 50.065 61.485 1.00 29.90 205 SER B C 1
ATOM 14063 O O . SER E 1 205 ? 18.097 49.884 61.395 1.00 30.43 205 SER B O 1
ATOM 14068 N N . ALA E 1 206 ? 16.154 49.859 62.598 1.00 30.13 206 ALA B N 1
ATOM 14069 C CA . ALA E 1 206 ? 16.792 49.400 63.855 1.00 29.86 206 ALA B CA 1
ATOM 14070 C C . ALA E 1 206 ? 17.403 48.017 63.622 1.00 29.19 206 ALA B C 1
ATOM 14071 O O . ALA E 1 206 ? 18.505 47.754 64.108 1.00 28.90 206 ALA B O 1
ATOM 14073 N N . LEU E 1 207 ? 16.646 47.134 62.971 1.00 28.15 207 LEU B N 1
ATOM 14074 C CA . LEU E 1 207 ? 17.140 45.760 62.747 1.00 27.39 207 LEU B CA 1
ATOM 14075 C C . LEU E 1 207 ? 18.364 45.865 61.845 1.00 25.86 207 LEU B C 1
ATOM 14076 O O . LEU E 1 207 ? 19.336 45.170 62.106 1.00 25.86 207 LEU B O 1
ATOM 14081 N N . LYS E 1 208 ? 18.312 46.741 60.844 1.00 24.44 208 LYS B N 1
ATOM 14082 C CA . LYS E 1 208 ? 19.446 46.862 59.910 1.00 25.96 208 LYS B CA 1
ATOM 14083 C C . LYS E 1 208 ? 20.658 47.313 60.717 1.00 24.85 208 LYS B C 1
ATOM 14084 O O . LYS E 1 208 ? 21.754 46.791 60.496 1.00 26.37 208 LYS B O 1
ATOM 14090 N N . LEU E 1 209 ? 20.461 48.276 61.602 1.00 24.85 209 LEU B N 1
ATOM 14091 C CA . LEU E 1 209 ? 21.604 48.804 62.390 1.00 27.47 209 LEU B CA 1
ATOM 14092 C C . LEU E 1 209 ? 22.221 47.688 63.242 1.00 24.64 209 LEU B C 1
ATOM 14093 O O . LEU E 1 209 ? 23.433 47.590 63.306 1.00 25.04 209 LEU B O 1
ATOM 14098 N N . LEU E 1 210 ? 21.363 46.892 63.887 1.00 26.62 210 LEU B N 1
ATOM 14099 C CA . LEU E 1 210 ? 21.856 45.768 64.721 1.00 27.79 210 LEU B CA 1
ATOM 14100 C C . LEU E 1 210 ? 22.666 44.821 63.833 1.00 26.60 210 LEU B C 1
ATOM 14101 O O . LEU E 1 210 ? 23.779 44.439 64.245 1.00 25.65 210 LEU B O 1
ATOM 14106 N N . LEU E 1 211 ? 22.135 44.470 62.658 1.00 25.33 211 LEU B N 1
ATOM 14107 C CA . LEU E 1 211 ? 22.845 43.487 61.805 1.00 26.08 211 LEU B CA 1
ATOM 14108 C C . LEU E 1 211 ? 24.133 44.140 61.318 1.00 25.95 211 LEU B C 1
ATOM 14109 O O . LEU E 1 211 ? 25.126 43.443 61.216 1.00 27.10 211 LEU B O 1
ATOM 14114 N N . GLU E 1 212 ? 24.124 45.439 61.073 1.00 26.20 212 GLU B N 1
ATOM 14115 C CA . GLU E 1 212 ? 25.346 46.111 60.586 1.00 28.59 212 GLU B CA 1
ATOM 14116 C C . GLU E 1 212 ? 26.396 46.005 61.679 1.00 26.71 212 GLU B C 1
ATOM 14117 O O . GLU E 1 212 ? 27.520 45.657 61.377 1.00 27.48 212 GLU B O 1
ATOM 14123 N N . GLU E 1 213 ? 26.014 46.251 62.917 1.00 26.38 213 GLU B N 1
ATOM 14124 C CA . GLU E 1 213 ? 27.001 46.238 64.023 1.00 28.77 213 GLU B CA 1
ATOM 14125 C C . GLU E 1 213 ? 27.424 44.793 64.319 1.00 25.43 213 GLU B C 1
ATOM 14126 O O . GLU E 1 213 ? 28.575 44.610 64.656 1.00 26.36 213 GLU B O 1
ATOM 14132 N N . LEU E 1 214 ? 26.515 43.829 64.205 1.00 26.10 214 LEU B N 1
ATOM 14133 C CA . LEU E 1 214 ? 26.841 42.386 64.374 1.00 25.59 214 LEU B CA 1
ATOM 14134 C C . LEU E 1 214 ? 27.945 42.002 63.392 1.00 25.15 214 LEU B C 1
ATOM 14135 O O . LEU E 1 214 ? 28.861 41.293 63.795 1.00 26.36 214 LEU B O 1
ATOM 14140 N N . ASN E 1 215 ? 27.816 42.450 62.147 1.00 25.61 215 ASN B N 1
ATOM 14141 C CA . ASN E 1 215 ? 28.839 42.050 61.138 1.00 28.72 215 ASN B CA 1
ATOM 14142 C C . ASN E 1 215 ? 30.202 42.716 61.432 1.00 24.74 215 ASN B C 1
ATOM 14143 O O . ASN E 1 215 ? 31.220 42.137 61.130 1.00 27.07 215 ASN B O 1
ATOM 14148 N N . VAL E 1 216 ? 30.184 43.937 61.944 1.00 25.82 216 VAL B N 1
ATOM 14149 C CA . VAL E 1 216 ? 31.471 44.572 62.346 1.00 26.40 216 VAL B CA 1
ATOM 14150 C C . VAL E 1 216 ? 32.139 43.693 63.418 1.00 25.61 216 VAL B C 1
ATOM 14151 O O . VAL E 1 216 ? 33.342 43.346 63.292 1.00 27.31 216 VAL B O 1
ATOM 14155 N N . PHE E 1 217 ? 31.379 43.329 64.441 1.00 26.24 217 PHE B N 1
ATOM 14156 C CA . PHE E 1 217 ? 31.865 42.495 65.569 1.00 26.31 217 PHE B CA 1
ATOM 14157 C C . PHE E 1 217 ? 32.370 41.152 65.031 1.00 24.06 217 PHE B C 1
ATOM 14158 O O . PHE E 1 217 ? 33.470 40.698 65.367 1.00 24.82 217 PHE B O 1
ATOM 14166 N N . ARG E 1 218 ? 31.560 40.522 64.191 1.00 25.51 218 ARG B N 1
ATOM 14167 C CA . ARG E 1 218 ? 31.878 39.177 63.646 1.00 27.27 218 ARG B CA 1
ATOM 14168 C C . ARG E 1 218 ? 33.138 39.279 62.781 1.00 25.98 218 ARG B C 1
ATOM 14169 O O . ARG E 1 218 ? 33.965 38.351 62.834 1.00 27.41 218 ARG B O 1
ATOM 14177 N N . GLY E 1 219 ? 33.256 40.341 61.978 1.00 24.90 219 GLY B N 1
ATOM 14178 C CA . GLY E 1 219 ? 34.451 40.553 61.144 1.00 28.43 219 GLY B CA 1
ATOM 14179 C C . GLY E 1 219 ? 35.705 40.679 61.997 1.00 27.43 219 GLY B C 1
ATOM 14180 O O . GLY E 1 219 ? 36.772 40.190 61.583 1.00 27.53 219 GLY B O 1
ATOM 14181 N N . LYS E 1 220 ? 35.598 41.332 63.145 1.00 26.73 220 LYS B N 1
ATOM 14182 C CA . LYS E 1 220 ? 36.761 41.418 64.067 1.00 28.56 220 LYS B CA 1
ATOM 14183 C C . LYS E 1 220 ? 37.147 40.023 64.577 1.00 25.56 220 LYS B C 1
ATOM 14184 O O . LYS E 1 220 ? 38.353 39.693 64.593 1.00 26.84 220 LYS B O 1
ATOM 14190 N N . CYS E 1 221 ? 36.163 39.215 64.940 1.00 26.77 221 CYS B N 1
ATOM 14191 C CA . CYS E 1 221 ? 36.415 37.803 65.328 1.00 27.11 221 CYS B CA 1
ATOM 14192 C C . CYS E 1 221 ? 37.156 37.076 64.192 1.00 28.83 221 CYS B C 1
ATOM 14193 O O . CYS E 1 221 ? 38.224 36.404 64.444 1.00 28.88 221 CYS B O 1
ATOM 14196 N N . GLY E 1 222 ? 36.633 37.204 62.964 1.00 27.88 222 GLY B N 1
ATOM 14197 C CA . GLY E 1 222 ? 37.240 36.547 61.795 1.00 29.56 222 GLY B CA 1
ATOM 14198 C C . GLY E 1 222 ? 38.672 37.022 61.572 1.00 27.24 222 GLY B C 1
ATOM 14199 O O . GLY E 1 222 ? 39.546 36.211 61.145 1.00 30.80 222 GLY B O 1
ATOM 14200 N N . MET E 1 223 ? 38.909 38.315 61.796 1.00 28.34 223 MET B N 1
ATOM 14201 C CA . MET E 1 223 ? 40.258 38.898 61.601 1.00 27.81 223 MET B CA 1
ATOM 14202 C C . MET E 1 223 ? 41.225 38.267 62.612 1.00 27.58 223 MET B C 1
ATOM 14203 O O . MET E 1 223 ? 42.404 38.027 62.255 1.00 26.85 223 MET B O 1
ATOM 14208 N N . LEU E 1 224 ? 40.764 38.038 63.839 1.00 26.32 224 LEU B N 1
ATOM 14209 C CA . LEU E 1 224 ? 41.637 37.369 64.827 1.00 27.14 224 LEU B CA 1
ATOM 14210 C C . LEU E 1 224 ? 41.992 35.975 64.316 1.00 24.60 224 LEU B C 1
ATOM 14211 O O . LEU E 1 224 ? 43.174 35.598 64.381 1.00 28.38 224 LEU B O 1
ATOM 14216 N N . PHE E 1 225 ? 41.015 35.255 63.783 1.00 26.57 225 PHE B N 1
ATOM 14217 C CA . PHE E 1 225 ? 41.290 33.924 63.216 1.00 27.27 225 PHE B CA 1
ATOM 14218 C C . PHE E 1 225 ? 42.347 34.038 62.105 1.00 26.92 225 PHE B C 1
ATOM 14219 O O . PHE E 1 225 ? 43.300 33.234 62.070 1.00 28.07 225 PHE B O 1
ATOM 14227 N N . HIS E 1 226 ? 42.186 34.999 61.206 1.00 26.19 226 HIS B N 1
ATOM 14228 C CA . HIS E 1 226 ? 43.110 35.184 60.055 1.00 29.96 226 HIS B CA 1
ATOM 14229 C C . HIS E 1 226 ? 44.538 35.484 60.522 1.00 27.08 226 HIS B C 1
ATOM 14230 O O . HIS E 1 226 ? 45.483 34.866 60.021 1.00 27.06 226 HIS B O 1
ATOM 14237 N N . TYR E 1 227 ? 44.677 36.379 61.487 1.00 26.90 227 TYR B N 1
ATOM 14238 C CA . TYR E 1 227 ? 46.014 36.714 62.042 1.00 26.06 227 TYR B CA 1
ATOM 14239 C C . TYR E 1 227 ? 46.634 35.478 62.696 1.00 26.94 227 TYR B C 1
ATOM 14240 O O . TYR E 1 227 ? 47.837 35.250 62.517 1.00 29.32 227 TYR B O 1
ATOM 14249 N N . ASP E 1 228 ? 45.832 34.700 63.401 1.00 27.53 228 ASP B N 1
ATOM 14250 C CA . ASP E 1 228 ? 46.328 33.491 64.086 1.00 27.78 228 ASP B CA 1
ATOM 14251 C C . ASP E 1 228 ? 46.805 32.485 63.038 1.00 29.50 228 ASP B C 1
ATOM 14252 O O . ASP E 1 228 ? 47.810 31.806 63.265 1.00 31.51 228 ASP B O 1
ATOM 14257 N N . TRP E 1 229 ? 46.093 32.385 61.930 1.00 26.46 229 TRP B N 1
ATOM 14258 C CA . TRP E 1 229 ? 46.371 31.350 60.919 1.00 27.66 229 TRP B CA 1
ATOM 14259 C C . TRP E 1 229 ? 47.552 31.786 60.049 1.00 25.92 229 TRP B C 1
ATOM 14260 O O . TRP E 1 229 ? 48.465 30.995 59.836 1.00 26.94 229 TRP B O 1
ATOM 14271 N N . ILE E 1 230 ? 47.492 33.004 59.532 1.00 27.40 230 ILE B N 1
ATOM 14272 C CA . ILE E 1 230 ? 48.493 33.492 58.551 1.00 29.34 230 ILE B CA 1
ATOM 14273 C C . ILE E 1 230 ? 49.613 34.146 59.348 1.00 28.37 230 ILE B C 1
ATOM 14274 O O . ILE E 1 230 ? 49.543 35.359 59.625 1.00 31.02 230 ILE B O 1
ATOM 14279 N N . SER E 1 231 ? 50.579 33.344 59.754 1.00 29.02 231 SER B N 1
ATOM 14280 C CA . SER E 1 231 ? 51.763 33.833 60.483 1.00 31.37 231 SER B CA 1
ATOM 14281 C C . SER E 1 231 ? 52.503 34.816 59.573 1.00 30.60 231 SER B C 1
ATOM 14282 O O . SER E 1 231 ? 52.385 34.733 58.325 1.00 32.05 231 SER B O 1
ATOM 14285 N N . VAL E 1 232 ? 53.327 35.669 60.167 1.00 32.74 232 VAL B N 1
ATOM 14286 C CA . VAL E 1 232 ? 54.365 36.387 59.395 1.00 31.90 232 VAL B CA 1
ATOM 14287 C C . VAL E 1 232 ? 55.179 35.315 58.676 1.00 29.11 232 VAL B C 1
ATOM 14288 O O . VAL E 1 232 ? 55.604 34.337 59.291 1.00 31.15 232 VAL B O 1
ATOM 14292 N N . PRO E 1 233 ? 55.422 35.432 57.353 1.00 30.78 233 PRO B N 1
ATOM 14293 C CA . PRO E 1 233 ? 56.039 34.331 56.612 1.00 30.85 233 PRO B CA 1
ATOM 14294 C C . PRO E 1 233 ? 57.285 33.782 57.322 1.00 28.93 233 PRO B C 1
ATOM 14295 O O . PRO E 1 233 ? 58.194 34.545 57.646 1.00 29.46 233 PRO B O 1
ATOM 14299 N N . LEU E 1 234 ? 57.276 32.490 57.580 1.00 27.16 234 LEU B N 1
ATOM 14300 C CA . LEU E 1 234 ? 58.384 31.796 58.262 1.00 28.94 234 LEU B CA 1
ATOM 14301 C C . LEU E 1 234 ? 59.724 32.125 57.581 1.00 27.74 234 LEU B C 1
ATOM 14302 O O . LEU E 1 234 ? 60.720 32.275 58.298 1.00 29.34 234 LEU B O 1
ATOM 14307 N N . VAL E 1 235 ? 59.778 32.181 56.261 1.00 28.05 235 VAL B N 1
ATOM 14308 C CA . VAL E 1 235 ? 61.060 32.454 55.554 1.00 28.90 235 VAL B CA 1
ATOM 14309 C C . VAL E 1 235 ? 61.618 33.811 56.015 1.00 29.79 235 VAL B C 1
ATOM 14310 O O . VAL E 1 235 ? 62.827 33.937 56.220 1.00 30.01 235 VAL B O 1
ATOM 14314 N N . TYR E 1 236 ? 60.758 34.800 56.170 1.00 26.48 236 TYR B N 1
ATOM 14315 C CA . TYR E 1 236 ? 61.198 36.158 56.554 1.00 27.08 236 TYR B CA 1
ATOM 14316 C C . TYR E 1 236 ? 61.778 36.134 57.973 1.00 26.24 236 TYR B C 1
ATOM 14317 O O . TYR E 1 236 ? 62.861 36.694 58.230 1.00 27.21 236 TYR B O 1
ATOM 14326 N N . THR E 1 237 ? 61.075 35.473 58.885 1.00 27.47 237 THR B N 1
ATOM 14327 C CA . THR E 1 237 ? 61.520 35.325 60.285 1.00 27.88 237 THR B CA 1
ATOM 14328 C C . THR E 1 237 ? 62.872 34.609 60.321 1.00 27.28 237 THR B C 1
ATOM 14329 O O . THR E 1 237 ? 63.775 35.060 61.062 1.00 27.27 237 THR B O 1
ATOM 14333 N N . GLN E 1 238 ? 62.993 33.531 59.563 1.00 26.88 238 GLN B N 1
ATOM 14334 C CA . GLN E 1 238 ? 64.276 32.776 59.492 1.00 29.69 238 GLN B CA 1
ATOM 14335 C C . GLN E 1 238 ? 65.388 33.662 58.931 1.00 28.31 238 GLN B C 1
ATOM 14336 O O . GLN E 1 238 ? 66.516 33.592 59.451 1.00 31.59 238 GLN B O 1
ATOM 14342 N N . VAL E 1 239 ? 65.081 34.447 57.903 1.00 28.85 239 VAL B N 1
ATOM 14343 C CA . VAL E 1 239 ? 66.106 35.325 57.268 1.00 30.12 239 VAL B CA 1
ATOM 14344 C C . VAL E 1 239 ? 66.626 36.299 58.322 1.00 30.00 239 VAL B C 1
ATOM 14345 O O . VAL E 1 239 ? 67.850 36.464 58.455 1.00 30.48 239 VAL B O 1
ATOM 14349 N N . VAL E 1 240 ? 65.726 36.952 59.052 1.00 31.16 240 VAL B N 1
ATOM 14350 C CA A VAL E 1 240 ? 66.164 37.994 60.018 0.50 30.88 240 VAL B CA 1
ATOM 14351 C CA B VAL E 1 240 ? 66.151 37.992 60.025 0.50 30.77 240 VAL B CA 1
ATOM 14352 C C . VAL E 1 240 ? 66.949 37.321 61.149 1.00 29.87 240 VAL B C 1
ATOM 14353 O O . VAL E 1 240 ? 67.993 37.882 61.566 1.00 29.60 240 VAL B O 1
ATOM 14360 N N . THR E 1 241 ? 66.478 36.182 61.618 1.00 29.24 241 THR B N 1
ATOM 14361 C CA . THR E 1 241 ? 67.160 35.466 62.711 1.00 30.01 241 THR B CA 1
ATOM 14362 C C . THR E 1 241 ? 68.567 35.069 62.250 1.00 33.37 241 THR B C 1
ATOM 14363 O O . THR E 1 241 ? 69.532 35.205 63.049 1.00 32.83 241 THR B O 1
ATOM 14367 N N . ILE E 1 242 ? 68.680 34.552 61.031 1.00 31.18 242 ILE B N 1
ATOM 14368 C CA . ILE E 1 242 ? 69.998 34.110 60.492 1.00 32.83 242 ILE B CA 1
ATOM 14369 C C . ILE E 1 242 ? 70.921 35.323 60.378 1.00 31.57 242 ILE B C 1
ATOM 14370 O O . ILE E 1 242 ? 72.102 35.177 60.726 1.00 34.86 242 ILE B O 1
ATOM 14375 N N . ALA E 1 243 ? 70.434 36.452 59.884 1.00 31.35 243 ALA B N 1
ATOM 14376 C CA . ALA E 1 243 ? 71.259 37.670 59.762 1.00 34.43 243 ALA B CA 1
ATOM 14377 C C . ALA E 1 243 ? 71.794 38.065 61.153 1.00 34.61 243 ALA B C 1
ATOM 14378 O O . ALA E 1 243 ? 73.019 38.302 61.303 1.00 36.89 243 ALA B O 1
ATOM 14380 N N . LEU E 1 244 ? 70.913 38.093 62.146 1.00 35.31 244 LEU B N 1
ATOM 14381 C CA . LEU E 1 244 ? 71.320 38.502 63.509 1.00 36.38 244 LEU B CA 1
ATOM 14382 C C . LEU E 1 244 ? 72.368 37.527 64.059 1.00 37.30 244 LEU B C 1
ATOM 14383 O O . LEU E 1 244 ? 73.402 37.990 64.610 1.00 36.68 244 LEU B O 1
ATOM 14388 N N . TYR E 1 245 ? 72.124 36.236 63.922 1.00 35.18 245 TYR B N 1
ATOM 14389 C CA . TYR E 1 245 ? 73.037 35.219 64.494 1.00 37.91 245 TYR B CA 1
ATOM 14390 C C . TYR E 1 245 ? 74.368 35.211 63.733 1.00 38.74 245 TYR B C 1
ATOM 14391 O O . TYR E 1 245 ? 75.399 34.920 64.367 1.00 40.73 245 TYR B O 1
ATOM 14400 N N . SER E 1 246 ? 74.355 35.513 62.440 1.00 36.16 246 SER B N 1
ATOM 14401 C CA . SER E 1 246 ? 75.598 35.624 61.637 1.00 38.36 246 SER B CA 1
ATOM 14402 C C . SER E 1 246 ? 76.435 36.778 62.183 1.00 36.03 246 SER B C 1
ATOM 14403 O O . SER E 1 246 ? 77.674 36.600 62.364 1.00 41.49 246 SER B O 1
ATOM 14406 N N . TYR E 1 247 ? 75.792 37.911 62.432 1.00 35.37 247 TYR B N 1
ATOM 14407 C CA . TYR E 1 247 ? 76.503 39.068 63.015 1.00 37.13 247 TYR B CA 1
ATOM 14408 C C . TYR E 1 247 ? 77.068 38.664 64.383 1.00 36.25 247 TYR B C 1
ATOM 14409 O O . TYR E 1 247 ? 78.201 39.049 64.710 1.00 40.84 247 TYR B O 1
ATOM 14418 N N . PHE E 1 248 ? 76.293 37.941 65.181 1.00 36.08 248 PHE B N 1
ATOM 14419 C CA . PHE E 1 248 ? 76.733 37.515 66.528 1.00 39.16 248 PHE B CA 1
ATOM 14420 C C . PHE E 1 248 ? 77.930 36.580 66.412 1.00 40.10 248 PHE B C 1
ATOM 14421 O O . PHE E 1 248 ? 78.844 36.697 67.253 1.00 37.57 248 PHE B O 1
ATOM 14429 N N . LEU E 1 249 ? 77.937 35.681 65.436 1.00 38.89 249 LEU B N 1
ATOM 14430 C CA . LEU E 1 249 ? 79.105 34.776 65.229 1.00 42.66 249 LEU B CA 1
ATOM 14431 C C . LEU E 1 249 ? 80.336 35.622 64.879 1.00 41.07 249 LEU B C 1
ATOM 14432 O O . LEU E 1 249 ? 81.424 35.413 65.505 1.00 48.20 249 LEU B O 1
ATOM 14437 N N . ALA E 1 250 ? 80.190 36.535 63.921 1.00 42.90 250 ALA B N 1
ATOM 14438 C CA . ALA E 1 250 ? 81.311 37.393 63.472 1.00 44.02 250 ALA B CA 1
ATOM 14439 C C . ALA E 1 250 ? 81.834 38.200 64.671 1.00 47.53 250 ALA B C 1
ATOM 14440 O O . ALA E 1 250 ? 83.031 38.424 64.755 1.00 53.12 250 ALA B O 1
ATOM 14442 N N . CYS E 1 251 ? 80.964 38.660 65.563 1.00 48.57 251 CYS B N 1
ATOM 14443 C CA . CYS E 1 251 ? 81.388 39.447 66.751 1.00 46.19 251 CYS B CA 1
ATOM 14444 C C . CYS E 1 251 ? 82.044 38.522 67.774 1.00 47.05 251 CYS B C 1
ATOM 14445 O O . CYS E 1 251 ? 83.050 38.908 68.370 1.00 51.23 251 CYS B O 1
ATOM 14448 N N . LEU E 1 252 ? 81.489 37.336 67.972 1.00 46.55 252 LEU B N 1
ATOM 14449 C CA . LEU E 1 252 ? 81.999 36.384 68.987 1.00 48.53 252 LEU B CA 1
ATOM 14450 C C . LEU E 1 252 ? 83.450 36.030 68.648 1.00 53.40 252 LEU B C 1
ATOM 14451 O O . LEU E 1 252 ? 84.256 35.921 69.556 1.00 54.16 252 LEU B O 1
ATOM 14456 N N . ILE E 1 253 ? 83.778 35.904 67.373 1.00 50.71 253 ILE B N 1
ATOM 14457 C CA . ILE E 1 253 ? 85.177 35.598 66.978 1.00 48.34 253 ILE B CA 1
ATOM 14458 C C . ILE E 1 253 ? 85.969 36.900 66.845 1.00 44.64 253 ILE B C 1
ATOM 14459 O O . ILE E 1 253 ? 87.057 36.991 67.414 1.00 45.81 253 ILE B O 1
ATOM 14464 N N . GLY E 1 254 ? 85.467 37.875 66.091 1.00 41.10 254 GLY B N 1
ATOM 14465 C CA . GLY E 1 254 ? 86.242 39.062 65.674 1.00 41.49 254 GLY B CA 1
ATOM 14466 C C . GLY E 1 254 ? 86.432 40.092 66.773 1.00 39.40 254 GLY B C 1
ATOM 14467 O O . GLY E 1 254 ? 87.290 40.939 66.614 1.00 39.48 254 GLY B O 1
ATOM 14468 N N . ARG E 1 255 ? 85.660 40.034 67.856 1.00 38.59 255 ARG B N 1
ATOM 14469 C CA . ARG E 1 255 ? 85.750 41.033 68.950 1.00 40.22 255 ARG B CA 1
ATOM 14470 C C . ARG E 1 255 ? 86.612 40.500 70.089 1.00 38.49 255 ARG B C 1
ATOM 14471 O O . ARG E 1 255 ? 86.682 41.173 71.122 1.00 36.91 255 ARG B O 1
ATOM 14479 N N . GLN E 1 256 ? 87.239 39.348 69.923 1.00 35.31 256 GLN B N 1
ATOM 14480 C CA . GLN E 1 256 ? 88.172 38.816 70.944 1.00 38.06 256 GLN B CA 1
ATOM 14481 C C . GLN E 1 256 ? 89.320 39.806 71.123 1.00 35.79 256 GLN B C 1
ATOM 14482 O O . GLN E 1 256 ? 89.836 40.345 70.119 1.00 35.38 256 GLN B O 1
ATOM 14488 N N . PHE E 1 257 ? 89.731 40.009 72.360 1.00 36.07 257 PHE B N 1
ATOM 14489 C CA . PHE E 1 257 ? 90.908 40.847 72.683 1.00 40.35 257 PHE B CA 1
ATOM 14490 C C . PHE E 1 257 ? 92.158 40.029 72.395 1.00 41.16 257 PHE B C 1
ATOM 14491 O O . PHE E 1 257 ? 92.366 38.980 73.037 1.00 47.93 257 PHE B O 1
ATOM 14499 N N . LEU E 1 258 ? 92.984 40.513 71.479 1.00 40.61 258 LEU B N 1
ATOM 14500 C CA . LEU E 1 258 ? 94.259 39.843 71.132 1.00 45.32 258 LEU B CA 1
ATOM 14501 C C . LEU E 1 258 ? 95.396 40.424 71.971 1.00 49.03 258 LEU B C 1
ATOM 14502 O O . LEU E 1 258 ? 95.266 41.555 72.505 1.00 47.56 258 LEU B O 1
ATOM 14507 N N . ASP E 1 259 ? 96.482 39.669 72.050 1.00 53.16 259 ASP B N 1
ATOM 14508 C CA . ASP E 1 259 ? 97.682 40.071 72.818 1.00 54.54 259 ASP B CA 1
ATOM 14509 C C . ASP E 1 259 ? 98.205 41.378 72.242 1.00 51.73 259 ASP B C 1
ATOM 14510 O O . ASP E 1 259 ? 98.586 41.434 71.075 1.00 49.03 259 ASP B O 1
ATOM 14515 N N . PRO E 1 260 ? 98.221 42.487 73.015 1.00 54.01 260 PRO B N 1
ATOM 14516 C CA . PRO E 1 260 ? 98.759 43.744 72.501 1.00 57.95 260 PRO B CA 1
ATOM 14517 C C . PRO E 1 260 ? 100.227 43.669 72.062 1.00 59.87 260 PRO B C 1
ATOM 14518 O O . PRO E 1 260 ? 100.608 44.434 71.187 1.00 59.07 260 PRO B O 1
ATOM 14522 N N . ALA E 1 261 ? 101.003 42.741 72.624 1.00 61.52 261 ALA B N 1
ATOM 14523 C CA . ALA E 1 261 ? 102.440 42.600 72.286 1.00 66.54 261 ALA B CA 1
ATOM 14524 C C . ALA E 1 261 ? 102.620 42.305 70.795 1.00 68.58 261 ALA B C 1
ATOM 14525 O O . ALA E 1 261 ? 103.593 42.814 70.202 1.00 75.19 261 ALA B O 1
ATOM 14527 N N . GLN E 1 262 ? 101.691 41.570 70.193 1.00 66.61 262 GLN B N 1
ATOM 14528 C CA . GLN E 1 262 ? 101.779 41.218 68.756 1.00 66.77 262 GLN B CA 1
ATOM 14529 C C . GLN E 1 262 ? 101.688 42.476 67.892 1.00 65.87 262 GLN B C 1
ATOM 14530 O O . GLN E 1 262 ? 102.103 42.406 66.729 1.00 71.46 262 GLN B O 1
ATOM 14536 N N . GLY E 1 263 ? 101.180 43.583 68.437 1.00 66.21 263 GLY B N 1
ATOM 14537 C CA . GLY E 1 263 ? 101.144 44.880 67.740 1.00 65.81 263 GLY B CA 1
ATOM 14538 C C . GLY E 1 263 ? 100.265 44.851 66.505 1.00 67.80 263 GLY B C 1
ATOM 14539 O O . GLY E 1 263 ? 100.608 45.530 65.522 1.00 71.39 263 GLY B O 1
ATOM 14540 N N . TYR E 1 264 ? 99.162 44.108 66.536 1.00 68.40 264 TYR B N 1
ATOM 14541 C CA . TYR E 1 264 ? 98.170 44.124 65.436 1.00 66.51 264 TYR B CA 1
ATOM 14542 C C . TYR E 1 264 ? 97.497 45.494 65.406 1.00 69.51 264 TYR B C 1
ATOM 14543 O O . TYR E 1 264 ? 97.239 46.091 66.472 1.00 72.12 264 TYR B O 1
ATOM 14552 N N . LYS E 1 265 ? 97.219 45.972 64.201 1.00 76.46 265 LYS B N 1
ATOM 14553 C CA . LYS E 1 265 ? 96.489 47.246 63.999 1.00 82.66 265 LYS B CA 1
ATOM 14554 C C . LYS E 1 265 ? 95.125 47.173 64.688 1.00 80.49 265 LYS B C 1
ATOM 14555 O O . LYS E 1 265 ? 94.403 46.180 64.503 1.00 81.61 265 LYS B O 1
ATOM 14561 N N . ASP E 1 266 ? 94.813 48.198 65.480 1.00 80.20 266 ASP B N 1
ATOM 14562 C CA . ASP E 1 266 ? 93.533 48.337 66.228 1.00 78.67 266 ASP B CA 1
ATOM 14563 C C . ASP E 1 266 ? 93.393 47.251 67.303 1.00 73.56 266 ASP B C 1
ATOM 14564 O O . ASP E 1 266 ? 92.270 47.058 67.794 1.00 71.60 266 ASP B O 1
ATOM 14569 N N . HIS E 1 267 ? 94.476 46.579 67.687 1.00 69.86 267 HIS B N 1
ATOM 14570 C CA . HIS E 1 267 ? 94.494 45.659 68.850 1.00 64.78 267 HIS B CA 1
ATOM 14571 C C . HIS E 1 267 ? 95.675 46.030 69.735 1.00 64.16 267 HIS B C 1
ATOM 14572 O O . HIS E 1 267 ? 96.747 45.428 69.584 1.00 71.56 267 HIS B O 1
ATOM 14579 N N . ASP E 1 268 ? 95.500 47.039 70.580 1.00 65.31 268 ASP B N 1
ATOM 14580 C CA . ASP E 1 268 ? 96.562 47.516 71.497 1.00 68.79 268 ASP B CA 1
ATOM 14581 C C . ASP E 1 268 ? 96.032 47.646 72.927 1.00 63.68 268 ASP B C 1
ATOM 14582 O O . ASP E 1 268 ? 96.821 47.991 73.816 1.00 65.44 268 ASP B O 1
ATOM 14587 N N . LEU E 1 269 ? 94.751 47.372 73.155 1.00 57.44 269 LEU B N 1
ATOM 14588 C CA . LEU E 1 269 ? 94.138 47.471 74.495 1.00 56.39 269 LEU B CA 1
ATOM 14589 C C . LEU E 1 269 ? 93.359 46.192 74.772 1.00 56.57 269 LEU B C 1
ATOM 14590 O O . LEU E 1 269 ? 92.533 45.795 73.928 1.00 60.08 269 LEU B O 1
ATOM 14595 N N . ASP E 1 270 ? 93.596 45.598 75.933 1.00 54.04 270 ASP B N 1
ATOM 14596 C CA . ASP E 1 270 ? 92.915 44.356 76.360 1.00 56.52 270 ASP B CA 1
ATOM 14597 C C . ASP E 1 270 ? 92.083 44.680 77.596 1.00 55.19 270 ASP B C 1
ATOM 14598 O O . ASP E 1 270 ? 92.618 44.629 78.717 1.00 58.34 270 ASP B O 1
ATOM 14603 N N . LEU E 1 271 ? 90.805 44.972 77.393 1.00 55.32 271 LEU B N 1
ATOM 14604 C CA . LEU E 1 271 ? 89.871 45.277 78.502 1.00 57.13 271 LEU B CA 1
ATOM 14605 C C . LEU E 1 271 ? 89.334 43.994 79.124 1.00 54.68 271 LEU B C 1
ATOM 14606 O O . LEU E 1 271 ? 88.723 44.107 80.195 1.00 59.88 271 LEU B O 1
ATOM 14611 N N . CYS E 1 272 ? 89.487 42.836 78.471 1.00 55.74 272 CYS B N 1
ATOM 14612 C CA . CYS E 1 272 ? 89.125 41.498 79.014 1.00 61.18 272 CYS B CA 1
ATOM 14613 C C . CYS E 1 272 ? 87.602 41.309 79.052 1.00 61.40 272 CYS B C 1
ATOM 14614 O O . CYS E 1 272 ? 87.145 40.184 79.301 1.00 68.83 272 CYS B O 1
ATOM 14617 N N . VAL E 1 273 ? 86.833 42.360 78.806 1.00 56.42 273 VAL B N 1
ATOM 14618 C CA . VAL E 1 273 ? 85.352 42.280 78.756 1.00 55.61 273 VAL B CA 1
ATOM 14619 C C . VAL E 1 273 ? 84.903 43.156 77.598 1.00 48.72 273 VAL B C 1
ATOM 14620 O O . VAL E 1 273 ? 85.198 44.348 77.575 1.00 47.06 273 VAL B O 1
ATOM 14624 N N . PRO E 1 274 ? 84.200 42.596 76.591 1.00 45.65 274 PRO B N 1
ATOM 14625 C CA . PRO E 1 274 ? 83.840 43.380 75.414 1.00 47.37 274 PRO B CA 1
ATOM 14626 C C . PRO E 1 274 ? 82.591 44.238 75.682 1.00 45.73 274 PRO B C 1
ATOM 14627 O O . PRO E 1 274 ? 81.485 43.884 75.282 1.00 46.14 274 PRO B O 1
ATOM 14631 N N . ILE E 1 275 ? 82.796 45.372 76.334 1.00 43.42 275 ILE B N 1
ATOM 14632 C CA . ILE E 1 275 ? 81.685 46.213 76.857 1.00 48.70 275 ILE B CA 1
ATOM 14633 C C . ILE E 1 275 ? 80.817 46.661 75.686 1.00 42.10 275 ILE B C 1
ATOM 14634 O O . ILE E 1 275 ? 79.588 46.467 75.747 1.00 45.93 275 ILE B O 1
ATOM 14639 N N . PHE E 1 276 ? 81.420 47.213 74.644 1.00 39.20 276 PHE B N 1
ATOM 14640 C CA . PHE E 1 276 ? 80.648 47.798 73.521 1.00 43.94 276 PHE B CA 1
ATOM 14641 C C . PHE E 1 276 ? 80.014 46.687 72.692 1.00 42.12 276 PHE B C 1
ATOM 14642 O O . PHE E 1 276 ? 78.922 46.904 72.173 1.00 43.67 276 PHE B O 1
ATOM 14650 N N . THR E 1 277 ? 80.664 45.540 72.576 1.00 37.50 277 THR B N 1
ATOM 14651 C CA . THR E 1 277 ? 80.065 44.389 71.871 1.00 39.98 277 THR B CA 1
ATOM 14652 C C . THR E 1 277 ? 78.861 43.899 72.679 1.00 38.47 277 THR B C 1
ATOM 14653 O O . THR E 1 277 ? 77.865 43.526 72.066 1.00 37.95 277 THR B O 1
ATOM 14657 N N . LEU E 1 278 ? 78.963 43.859 74.001 1.00 35.67 278 LEU B N 1
ATOM 14658 C CA . LEU E 1 278 ? 77.813 43.454 74.848 1.00 37.47 278 LEU B CA 1
ATOM 14659 C C . LEU E 1 278 ? 76.674 44.461 74.679 1.00 37.22 278 LEU B C 1
ATOM 14660 O O . LEU E 1 278 ? 75.521 44.023 74.587 1.00 37.02 278 LEU B O 1
ATOM 14665 N N . LEU E 1 279 ? 76.987 45.750 74.612 1.00 34.80 279 LEU B N 1
ATOM 14666 C CA . LEU E 1 279 ? 75.939 46.784 74.407 1.00 36.43 279 LEU B CA 1
ATOM 14667 C C . LEU E 1 279 ? 75.319 46.606 73.017 1.00 35.48 279 LEU B C 1
ATOM 14668 O O . LEU E 1 279 ? 74.101 46.715 72.913 1.00 39.87 279 LEU B O 1
ATOM 14673 N N . GLN E 1 280 ? 76.126 46.326 72.005 1.00 36.21 280 GLN B N 1
ATOM 14674 C CA . GLN E 1 280 ? 75.613 46.074 70.638 1.00 40.88 280 GLN B CA 1
ATOM 14675 C C . GLN E 1 280 ? 74.719 44.834 70.654 1.00 36.02 280 GLN B C 1
ATOM 14676 O O . GLN E 1 280 ? 73.684 44.849 69.985 1.00 36.89 280 GLN B O 1
ATOM 14682 N N . PHE E 1 281 ? 75.123 43.783 71.346 1.00 36.04 281 PHE B N 1
ATOM 14683 C CA . PHE E 1 281 ? 74.322 42.544 71.428 1.00 38.07 281 PHE B CA 1
ATOM 14684 C C . PHE E 1 281 ? 72.996 42.876 72.091 1.00 37.26 281 PHE B C 1
ATOM 14685 O O . PHE E 1 281 ? 71.957 42.446 71.604 1.00 37.72 281 PHE B O 1
ATOM 14693 N N . PHE E 1 282 ? 73.021 43.611 73.189 1.00 38.06 282 PHE B N 1
ATOM 14694 C CA . PHE E 1 282 ? 71.774 44.027 73.866 1.00 40.67 282 PHE B CA 1
ATOM 14695 C C . PHE E 1 282 ? 70.894 44.801 72.881 1.00 40.45 282 PHE B C 1
ATOM 14696 O O . PHE E 1 282 ? 69.742 44.443 72.694 1.00 44.80 282 PHE B O 1
ATOM 14704 N N . PHE E 1 283 ? 71.454 45.796 72.217 1.00 35.40 283 PHE B N 1
ATOM 14705 C CA . PHE E 1 283 ? 70.744 46.602 71.199 1.00 38.67 283 PHE B CA 1
ATOM 14706 C C . PHE E 1 283 ? 70.079 45.683 70.158 1.00 35.52 283 PHE B C 1
ATOM 14707 O O . PHE E 1 283 ? 68.879 45.684 70.043 1.00 33.93 283 PHE B O 1
ATOM 14715 N N . TYR E 1 284 ? 70.850 44.887 69.438 1.00 32.53 284 TYR B N 1
ATOM 14716 C CA . TYR E 1 284 ? 70.345 44.134 68.263 1.00 36.63 284 TYR B CA 1
ATOM 14717 C C . TYR E 1 284 ? 69.437 42.981 68.691 1.00 32.39 284 TYR B C 1
ATOM 14718 O O . TYR E 1 284 ? 68.337 42.835 68.119 1.00 35.06 284 TYR B O 1
ATOM 14727 N N . ALA E 1 285 ? 69.870 42.226 69.696 1.00 30.94 285 ALA B N 1
ATOM 14728 C CA . ALA E 1 285 ? 69.084 41.072 70.192 1.00 31.79 285 ALA B CA 1
ATOM 14729 C C . ALA E 1 285 ? 67.780 41.576 70.805 1.00 30.51 285 ALA B C 1
ATOM 14730 O O . ALA E 1 285 ? 66.731 40.926 70.592 1.00 32.92 285 ALA B O 1
ATOM 14732 N N . GLY E 1 286 ? 67.815 42.710 71.509 1.00 28.19 286 GLY B N 1
ATOM 14733 C CA . GLY E 1 286 ? 66.587 43.302 72.068 1.00 30.26 286 GLY B CA 1
ATOM 14734 C C . GLY E 1 286 ? 65.695 43.808 70.957 1.00 27.55 286 GLY B C 1
ATOM 14735 O O . GLY E 1 286 ? 64.450 43.716 71.089 1.00 29.93 286 GLY B O 1
ATOM 14736 N N . TRP E 1 287 ? 66.301 44.366 69.908 1.00 26.63 287 TRP B N 1
ATOM 14737 C CA . TRP E 1 287 ? 65.527 44.864 68.754 1.00 28.50 287 TRP B CA 1
ATOM 14738 C C . TRP E 1 287 ? 64.731 43.692 68.180 1.00 27.62 287 TRP B C 1
ATOM 14739 O O . TRP E 1 287 ? 63.540 43.878 67.853 1.00 30.14 287 TRP B O 1
ATOM 14750 N N . LEU E 1 288 ? 65.375 42.538 68.031 1.00 26.37 288 LEU B N 1
ATOM 14751 C CA . LEU E 1 288 ? 64.666 41.338 67.530 1.00 30.09 288 LEU B CA 1
ATOM 14752 C C . LEU E 1 288 ? 63.683 40.815 68.590 1.00 30.35 288 LEU B C 1
ATOM 14753 O O . LEU E 1 288 ? 62.632 40.270 68.207 1.00 29.11 288 LEU B O 1
ATOM 14758 N N . LYS E 1 289 ? 64.017 40.939 69.871 1.00 27.90 289 LYS B N 1
ATOM 14759 C CA . LYS E 1 289 ? 63.103 40.481 70.949 1.00 31.01 289 LYS B CA 1
ATOM 14760 C C . LYS E 1 289 ? 61.808 41.289 70.916 1.00 26.97 289 LYS B C 1
ATOM 14761 O O . LYS E 1 289 ? 60.761 40.765 71.350 1.00 29.90 289 LYS B O 1
ATOM 14767 N N . VAL E 1 290 ? 61.866 42.532 70.440 1.00 27.57 290 VAL B N 1
ATOM 14768 C CA . VAL E 1 290 ? 60.622 43.309 70.202 1.00 29.11 290 VAL B CA 1
ATOM 14769 C C . VAL E 1 290 ? 59.664 42.444 69.360 1.00 29.38 290 VAL B C 1
ATOM 14770 O O . VAL E 1 290 ? 58.514 42.170 69.802 1.00 30.32 290 VAL B O 1
ATOM 14774 N N . ALA E 1 291 ? 60.138 41.962 68.209 1.00 29.74 291 ALA B N 1
ATOM 14775 C CA . ALA E 1 291 ? 59.323 41.110 67.307 1.00 29.54 291 ALA B CA 1
ATOM 14776 C C . ALA E 1 291 ? 58.990 39.787 67.999 1.00 28.47 291 ALA B C 1
ATOM 14777 O O . ALA E 1 291 ? 57.833 39.319 67.892 1.00 30.73 291 ALA B O 1
ATOM 14779 N N . GLU E 1 292 ? 59.948 39.213 68.730 1.00 26.95 292 GLU B N 1
ATOM 14780 C CA . GLU E 1 292 ? 59.725 37.899 69.363 1.00 28.80 292 GLU B CA 1
ATOM 14781 C C . GLU E 1 292 ? 58.537 37.976 70.329 1.00 30.05 292 GLU B C 1
ATOM 14782 O O . GLU E 1 292 ? 57.715 37.044 70.350 1.00 32.28 292 GLU B O 1
ATOM 14788 N N . GLN E 1 293 ? 58.437 39.072 71.063 1.00 27.25 293 GLN B N 1
ATOM 14789 C CA . GLN E 1 293 ? 57.319 39.256 72.013 1.00 31.66 293 GLN B CA 1
ATOM 14790 C C . GLN E 1 293 ? 56.043 39.589 71.242 1.00 25.86 293 GLN B C 1
ATOM 14791 O O . GLN E 1 293 ? 54.984 39.053 71.602 1.00 26.74 293 GLN B O 1
ATOM 14797 N N . LEU E 1 294 ? 56.137 40.448 70.236 1.00 26.62 294 LEU B N 1
ATOM 14798 C CA . LEU E 1 294 ? 54.918 40.996 69.593 1.00 27.31 294 LEU B CA 1
ATOM 14799 C C . LEU E 1 294 ? 54.374 40.069 68.501 1.00 28.13 294 LEU B C 1
ATOM 14800 O O . LEU E 1 294 ? 53.248 40.323 68.056 1.00 31.98 294 LEU B O 1
ATOM 14805 N N . ILE E 1 295 ? 55.150 39.120 68.005 1.00 24.91 295 ILE B N 1
ATOM 14806 C CA . ILE E 1 295 ? 54.727 38.340 66.815 1.00 28.11 295 ILE B CA 1
ATOM 14807 C C . ILE E 1 295 ? 53.432 37.585 67.136 1.00 28.11 295 ILE B C 1
ATOM 14808 O O . ILE E 1 295 ? 52.597 37.419 66.242 1.00 31.07 295 ILE B O 1
ATOM 14813 N N . ASN E 1 296 ? 53.295 37.107 68.359 1.00 27.73 296 ASN B N 1
ATOM 14814 C CA . ASN E 1 296 ? 52.026 36.523 68.853 1.00 28.81 296 ASN B CA 1
ATOM 14815 C C . ASN E 1 296 ? 51.657 37.262 70.127 1.00 27.08 296 ASN B C 1
ATOM 14816 O O . ASN E 1 296 ? 52.128 36.908 71.195 1.00 27.14 296 ASN B O 1
ATOM 14821 N N . PRO E 1 297 ? 50.783 38.283 70.060 1.00 26.99 297 PRO B N 1
ATOM 14822 C CA . PRO E 1 297 ? 50.460 39.078 71.243 1.00 27.59 297 PRO B CA 1
ATOM 14823 C C . PRO E 1 297 ? 49.445 38.420 72.181 1.00 28.34 297 PRO B C 1
ATOM 14824 O O . PRO E 1 297 ? 49.139 38.993 73.197 1.00 30.79 297 PRO B O 1
ATOM 14828 N N . PHE E 1 298 ? 48.976 37.227 71.844 1.00 28.45 298 PHE B N 1
ATOM 14829 C CA . PHE E 1 298 ? 47.928 36.533 72.624 1.00 31.49 298 PHE B CA 1
ATOM 14830 C C . PHE E 1 298 ? 48.544 35.433 73.475 1.00 34.10 298 PHE B C 1
ATOM 14831 O O . PHE E 1 298 ? 47.803 34.575 73.960 1.00 36.56 298 PHE B O 1
ATOM 14839 N N . GLY E 1 299 ? 49.851 35.476 73.704 1.00 35.24 299 GLY B N 1
ATOM 14840 C CA . GLY E 1 299 ? 50.522 34.553 74.632 1.00 34.03 299 GLY B CA 1
ATOM 14841 C C . GLY E 1 299 ? 50.441 35.031 76.066 1.00 35.33 299 GLY B C 1
ATOM 14842 O O . GLY E 1 299 ? 49.462 35.679 76.457 1.00 36.30 299 GLY B O 1
ATOM 14843 N N . GLU E 1 300 ? 51.476 34.747 76.842 1.00 37.95 300 GLU B N 1
ATOM 14844 C CA . GLU E 1 300 ? 51.518 35.106 78.278 1.00 4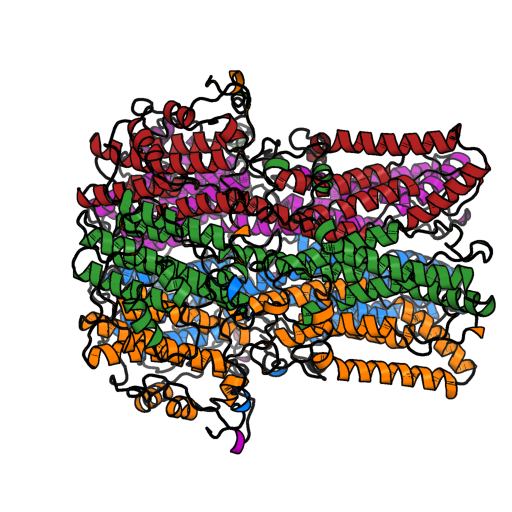3.45 300 GLU B CA 1
ATOM 14845 C C . GLU E 1 300 ? 52.741 35.985 78.564 1.00 38.91 300 GLU B C 1
ATOM 14846 O O . GLU E 1 300 ? 53.101 36.097 79.745 1.00 44.36 300 GLU B O 1
ATOM 14852 N N . ASP E 1 301 ? 53.322 36.631 77.552 1.00 38.95 301 ASP B N 1
ATOM 14853 C CA . ASP E 1 301 ? 54.403 37.622 77.804 1.00 36.89 301 ASP B CA 1
ATOM 14854 C C . ASP E 1 301 ? 53.854 38.770 78.654 1.00 39.68 301 ASP B C 1
ATOM 14855 O O . ASP E 1 301 ? 52.621 38.967 78.716 1.00 38.20 301 ASP B O 1
ATOM 14860 N N . ASP E 1 302 ? 54.736 39.523 79.288 1.00 39.75 302 ASP B N 1
ATOM 14861 C CA . ASP E 1 302 ? 54.317 40.660 80.141 1.00 38.65 302 ASP B CA 1
ATOM 14862 C C . ASP E 1 302 ? 53.559 41.679 79.293 1.00 34.91 302 ASP B C 1
ATOM 14863 O O . ASP E 1 302 ? 52.555 42.196 79.786 1.00 38.68 302 ASP B O 1
ATOM 14868 N N . ASP E 1 303 ? 53.998 41.921 78.067 1.00 34.99 303 ASP B N 1
ATOM 14869 C CA . ASP E 1 303 ? 53.386 42.952 77.206 1.00 37.38 303 ASP B CA 1
ATOM 14870 C C . ASP E 1 303 ? 52.358 42.346 76.250 1.00 35.20 303 ASP B C 1
ATOM 14871 O O . ASP E 1 303 ? 51.846 43.080 75.405 1.00 38.63 303 ASP B O 1
ATOM 14876 N N . ASP E 1 304 ? 52.041 41.064 76.380 1.00 31.66 304 ASP B N 1
ATOM 14877 C CA . ASP E 1 304 ? 50.937 40.468 75.591 1.00 28.80 304 ASP B CA 1
ATOM 14878 C C . ASP E 1 304 ? 49.605 41.031 76.084 1.00 28.44 304 ASP B C 1
ATOM 14879 O O . ASP E 1 304 ? 49.491 41.468 77.242 1.00 28.61 304 ASP B O 1
ATOM 14884 N N . PHE E 1 305 ? 48.609 40.984 75.222 1.00 28.66 305 PHE B N 1
ATOM 14885 C CA . PHE E 1 305 ? 47.284 41.559 75.531 1.00 29.35 305 PHE B CA 1
ATOM 14886 C C . PHE E 1 305 ? 46.640 40.833 76.703 1.00 29.78 305 PHE B C 1
ATOM 14887 O O . PHE E 1 305 ? 46.782 39.620 76.830 1.00 32.22 305 PHE B O 1
ATOM 14895 N N . GLU E 1 306 ? 45.951 41.593 77.537 1.00 30.93 306 GLU B N 1
ATOM 14896 C CA . GLU E 1 306 ? 45.252 41.045 78.722 1.00 32.90 306 GLU B CA 1
ATOM 14897 C C . GLU E 1 306 ? 43.865 40.554 78.294 1.00 31.02 306 GLU B C 1
ATOM 14898 O O . GLU E 1 306 ? 42.871 41.190 78.610 1.00 32.17 306 GLU B O 1
ATOM 14904 N N . THR E 1 307 ? 43.825 39.438 77.597 1.00 29.55 307 THR B N 1
ATOM 14905 C CA . THR E 1 307 ? 42.595 38.945 76.950 1.00 30.91 307 THR B CA 1
ATOM 14906 C C . THR E 1 307 ? 41.554 38.536 77.990 1.00 27.76 307 THR B C 1
ATOM 14907 O O . THR E 1 307 ? 40.371 38.867 77.791 1.00 31.30 307 THR B O 1
ATOM 14911 N N . ASN E 1 308 ? 41.968 37.892 79.071 1.00 27.40 308 ASN B N 1
ATOM 14912 C CA . ASN E 1 308 ? 40.998 37.466 80.112 1.00 29.82 308 ASN B CA 1
ATOM 14913 C C . ASN E 1 308 ? 40.363 38.679 80.784 1.00 28.53 308 ASN B C 1
ATOM 14914 O O . ASN E 1 308 ? 39.125 38.679 81.002 1.00 30.61 308 ASN B O 1
ATOM 14919 N N . PHE E 1 309 ? 41.167 39.687 81.064 1.00 28.71 309 PHE B N 1
ATOM 14920 C CA . PHE E 1 309 ? 40.646 40.953 81.618 1.00 30.42 309 PHE B CA 1
ATOM 14921 C C . PHE E 1 309 ? 39.609 41.540 80.654 1.00 28.48 309 PHE B C 1
ATOM 14922 O O . PHE E 1 309 ? 38.553 41.992 81.114 1.00 29.01 309 PHE B O 1
ATOM 14930 N N . LEU E 1 310 ? 39.896 41.544 79.364 1.00 29.37 310 LEU B N 1
ATOM 14931 C CA . LEU E 1 310 ? 38.965 42.109 78.360 1.00 30.12 310 LEU B CA 1
ATOM 14932 C C . LEU E 1 310 ? 37.685 41.279 78.292 1.00 29.60 310 LEU B C 1
ATOM 14933 O O . LEU E 1 310 ? 36.618 41.879 78.193 1.00 27.98 310 LEU B O 1
ATOM 14938 N N . ILE E 1 311 ? 37.786 39.953 78.358 1.00 27.62 311 ILE B N 1
ATOM 14939 C CA . ILE E 1 311 ? 36.563 39.109 78.375 1.00 28.78 311 ILE B CA 1
ATOM 14940 C C . ILE E 1 311 ? 35.701 39.519 79.564 1.00 28.67 311 ILE B C 1
ATOM 14941 O O . ILE E 1 311 ? 34.501 39.780 79.384 1.00 28.74 311 ILE B O 1
ATOM 14946 N N . ASP E 1 312 ? 36.305 39.595 80.746 1.00 28.50 312 ASP B N 1
ATOM 14947 C CA . ASP E 1 312 ? 35.555 39.946 81.978 1.00 29.62 312 ASP B CA 1
ATOM 14948 C C . ASP E 1 312 ? 34.929 41.338 81.858 1.00 26.65 312 ASP B C 1
ATOM 14949 O O . ASP E 1 312 ? 33.717 41.479 82.098 1.00 29.90 312 ASP B O 1
ATOM 14954 N N . ARG E 1 313 ? 35.720 42.319 81.442 1.00 25.02 313 ARG B N 1
ATOM 14955 C CA . ARG E 1 313 ? 35.242 43.719 81.341 1.00 27.19 313 ARG B CA 1
ATOM 14956 C C . ARG E 1 313 ? 34.081 43.761 80.341 1.00 26.43 313 ARG B C 1
ATOM 14957 O O . ARG E 1 313 ? 33.063 44.406 80.614 1.00 27.34 313 ARG B O 1
ATOM 14965 N N . ASN E 1 314 ? 34.289 43.159 79.172 1.00 26.00 314 ASN B N 1
ATOM 14966 C CA . ASN E 1 314 ? 33.299 43.238 78.074 1.00 27.62 314 ASN B CA 1
ATOM 14967 C C . ASN E 1 314 ? 31.989 42.624 78.534 1.00 27.50 314 ASN B C 1
ATOM 14968 O O . ASN E 1 314 ? 30.924 43.266 78.372 1.00 29.91 314 ASN B O 1
ATOM 14973 N N . PHE E 1 315 ? 32.054 41.450 79.128 1.00 26.59 315 PHE B N 1
ATOM 14974 C CA . PHE E 1 315 ? 30.819 40.773 79.571 1.00 28.84 315 PHE B CA 1
ATOM 14975 C C . PHE E 1 315 ? 30.088 41.623 80.616 1.00 27.80 315 PHE B C 1
ATOM 14976 O O . PHE E 1 315 ? 28.877 41.885 80.470 1.00 29.05 315 PHE B O 1
ATOM 14984 N N . GLN E 1 316 ? 30.822 42.072 81.625 1.00 27.30 316 GLN B N 1
ATOM 14985 C CA . GLN E 1 316 ? 30.220 42.828 82.750 1.00 27.45 316 GLN B CA 1
ATOM 14986 C C . GLN E 1 316 ? 29.585 44.127 82.237 1.00 24.61 316 GLN B C 1
ATOM 14987 O O . GLN E 1 316 ? 28.415 44.421 82.572 1.00 27.86 316 GLN B O 1
ATOM 14993 N N . VAL E 1 317 ? 30.323 44.868 81.426 1.00 25.08 317 VAL B N 1
ATOM 14994 C CA . VAL E 1 317 ? 29.832 46.179 80.938 1.00 27.05 317 VAL B CA 1
ATOM 14995 C C . VAL E 1 317 ? 28.636 45.957 80.003 1.00 26.08 317 VAL B C 1
ATOM 14996 O O . VAL E 1 317 ? 27.677 46.729 80.063 1.00 25.24 317 VAL B O 1
ATOM 15000 N N . SER E 1 318 ? 28.699 44.966 79.123 1.00 25.62 318 SER B N 1
ATOM 15001 C CA . SER E 1 318 ? 27.605 44.729 78.154 1.00 28.20 318 SER B CA 1
ATOM 15002 C C . SER E 1 318 ? 26.322 44.403 78.917 1.00 27.67 318 SER B C 1
ATOM 15003 O O . SER E 1 318 ? 25.231 44.960 78.581 1.00 29.27 318 SER B O 1
ATOM 15006 N N . MET E 1 319 ? 26.439 43.545 79.929 1.00 28.24 319 MET B N 1
ATOM 15007 C CA . MET E 1 319 ? 25.248 43.172 80.722 1.00 30.08 319 MET B CA 1
ATOM 15008 C C . MET E 1 319 ? 24.699 44.384 81.479 1.00 31.90 319 MET B C 1
ATOM 15009 O O . MET E 1 319 ? 23.475 44.616 81.438 1.00 32.99 319 MET B O 1
ATOM 15014 N N . LEU E 1 320 ? 25.579 45.172 82.077 1.00 30.11 320 LEU B N 1
ATOM 15015 C CA . LEU E 1 320 ? 25.140 46.418 82.755 1.00 32.00 320 LEU B CA 1
ATOM 15016 C C . LEU E 1 320 ? 24.368 47.287 81.753 1.00 28.75 320 LEU B C 1
ATOM 15017 O O . LEU E 1 320 ? 23.222 47.676 82.057 1.00 30.44 320 LEU B O 1
ATOM 15022 N N . ALA E 1 321 ? 24.962 47.535 80.586 1.00 27.38 321 ALA B N 1
ATOM 15023 C CA . ALA E 1 321 ? 24.436 48.513 79.614 1.00 27.36 321 ALA B CA 1
ATOM 15024 C C . ALA E 1 321 ? 23.051 48.078 79.147 1.00 28.48 321 ALA B C 1
ATOM 15025 O O . ALA E 1 321 ? 22.161 48.935 79.052 1.00 29.95 321 ALA B O 1
ATOM 15027 N N . VAL E 1 322 ? 22.850 46.783 78.886 1.00 26.82 322 VAL B N 1
ATOM 15028 C CA . VAL E 1 322 ? 21.592 46.359 78.211 1.00 27.57 322 VAL B CA 1
ATOM 15029 C C . VAL E 1 322 ? 20.552 45.903 79.230 1.00 28.14 322 VAL B C 1
ATOM 15030 O O . VAL E 1 322 ? 19.384 45.678 78.806 1.00 30.28 322 VAL B O 1
ATOM 15034 N N . ASP E 1 323 ? 20.937 45.712 80.495 1.00 30.50 323 ASP B N 1
ATOM 15035 C CA . ASP E 1 323 ? 19.971 45.207 81.501 1.00 32.47 323 ASP B CA 1
ATOM 15036 C C . ASP E 1 323 ? 19.726 46.258 82.580 1.00 33.14 323 ASP B C 1
ATOM 15037 O O . ASP E 1 323 ? 18.570 46.696 82.717 1.00 39.09 323 ASP B O 1
ATOM 15042 N N . GLU E 1 324 ? 20.753 46.631 83.335 1.00 36.98 324 GLU B N 1
ATOM 15043 C CA . GLU E 1 324 ? 20.558 47.575 84.469 1.00 39.49 324 GLU B CA 1
ATOM 15044 C C . GLU E 1 324 ? 20.224 48.968 83.930 1.00 34.34 324 GLU B C 1
ATOM 15045 O O . GLU E 1 324 ? 19.422 49.669 84.552 1.00 37.34 324 GLU B O 1
ATOM 15051 N N . MET E 1 325 ? 20.850 49.382 82.835 1.00 33.57 325 MET B N 1
ATOM 15052 C CA . MET E 1 325 ? 20.710 50.764 82.330 1.00 35.40 325 MET B CA 1
ATOM 15053 C C . MET E 1 325 ? 19.607 50.896 81.275 1.00 32.45 325 MET B C 1
ATOM 15054 O O . MET E 1 325 ? 19.426 52.006 80.775 1.00 39.02 325 MET B O 1
ATOM 15059 N N . TYR E 1 326 ? 18.896 49.836 80.931 1.00 30.64 326 TYR B N 1
ATOM 15060 C CA . TYR E 1 326 ? 17.815 49.958 79.931 1.00 31.09 326 TYR B CA 1
ATOM 15061 C C . TYR E 1 326 ? 16.724 50.889 80.455 1.00 32.28 326 TYR B C 1
ATOM 15062 O O . TYR E 1 326 ? 16.153 50.619 81.518 1.00 31.40 326 TYR B O 1
ATOM 15071 N N . ASP E 1 327 ? 16.436 51.940 79.689 1.00 36.23 327 ASP B N 1
ATOM 15072 C CA . ASP E 1 327 ? 15.318 52.871 79.955 1.00 39.87 327 ASP B CA 1
ATOM 15073 C C . ASP E 1 327 ? 15.370 53.325 81.413 1.00 38.83 327 ASP B C 1
ATOM 15074 O O . ASP E 1 327 ? 14.326 53.308 82.095 1.00 45.21 327 ASP B O 1
ATOM 15079 N N . ASP E 1 328 ? 16.554 53.689 81.882 1.00 40.93 328 ASP B N 1
ATOM 15080 C CA . ASP E 1 328 ? 16.773 54.078 83.295 1.00 44.89 328 ASP B CA 1
ATOM 15081 C C . ASP E 1 328 ? 17.432 55.454 83.338 1.00 44.20 328 ASP B C 1
ATOM 15082 O O . ASP E 1 328 ? 18.422 55.642 84.072 1.00 47.16 328 ASP B O 1
ATOM 15087 N N . LEU E 1 329 ? 16.851 56.390 82.608 1.00 45.09 329 LEU B N 1
ATOM 15088 C CA . LEU E 1 329 ? 17.396 57.757 82.488 1.00 46.69 329 LEU B CA 1
ATOM 15089 C C . LEU E 1 329 ? 17.060 58.554 83.747 1.00 46.03 329 LEU B C 1
ATOM 15090 O O . LEU E 1 329 ? 15.928 58.445 84.260 1.00 50.22 329 LEU B O 1
ATOM 15095 N N . ALA E 1 330 ? 17.981 59.408 84.175 1.00 49.10 330 ALA B N 1
ATOM 15096 C CA . ALA E 1 330 ? 17.664 60.518 85.103 1.00 50.78 330 ALA B CA 1
ATOM 15097 C C . ALA E 1 330 ? 16.683 61.470 84.410 1.00 52.76 330 ALA B C 1
ATOM 15098 O O . ALA E 1 330 ? 16.823 61.717 83.196 1.00 56.51 330 ALA B O 1
ATOM 15100 N N . VAL E 1 331 ? 15.749 62.036 85.158 1.00 56.95 331 VAL B N 1
ATOM 15101 C CA . VAL E 1 331 ? 14.685 62.885 84.553 1.00 60.17 331 VAL B CA 1
ATOM 15102 C C . VAL E 1 331 ? 15.341 64.037 83.786 1.00 53.07 331 VAL B C 1
ATOM 15103 O O . VAL E 1 331 ? 16.334 64.619 84.292 1.00 55.62 331 VAL B O 1
ATOM 15107 N N . LEU E 1 332 ? 14.806 64.346 82.606 1.00 52.40 332 LEU B N 1
ATOM 15108 C CA . LEU E 1 332 ? 15.279 65.504 81.798 1.00 51.65 332 LEU B CA 1
ATOM 15109 C C . LEU E 1 332 ? 15.185 66.761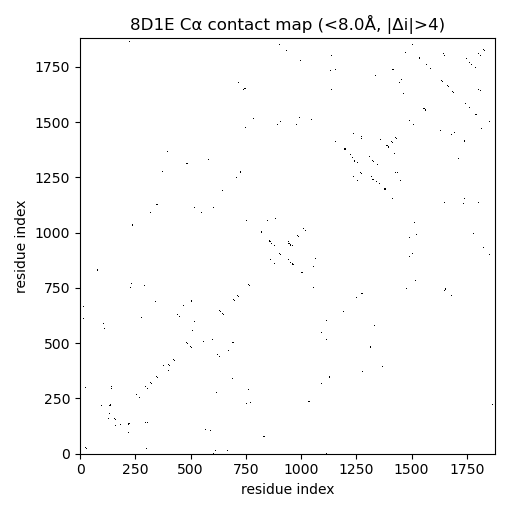 82.662 1.00 52.06 332 LEU B C 1
ATOM 15110 O O . LEU E 1 332 ? 14.058 67.154 83.010 1.00 57.95 332 LEU B O 1
ATOM 15115 N N . GLU E 1 333 ? 16.320 67.377 82.970 1.00 51.86 333 GLU B N 1
ATOM 15116 C CA . GLU E 1 333 ? 16.331 68.640 83.734 1.00 54.93 333 GLU B CA 1
ATOM 15117 C C . GLU E 1 333 ? 17.288 69.628 83.083 1.00 50.73 333 GLU B C 1
ATOM 15118 O O . GLU E 1 333 ? 18.267 69.205 82.448 1.00 51.27 333 GLU B O 1
ATOM 15124 N N . LYS E 1 334 ? 17.028 70.902 83.311 1.00 46.02 334 LYS B N 1
ATOM 15125 C CA . LYS E 1 334 ? 17.835 72.001 82.759 1.00 49.32 334 LYS B CA 1
ATOM 15126 C C . LYS E 1 334 ? 19.255 71.921 83.312 1.00 47.57 334 LYS B C 1
ATOM 15127 O O . LYS E 1 334 ? 19.432 71.673 84.525 1.00 43.84 334 LYS B O 1
ATOM 15133 N N . ASP E 1 335 ? 20.225 72.106 82.434 1.00 44.99 335 ASP B N 1
ATOM 15134 C CA . ASP E 1 335 ? 21.653 72.016 82.804 1.00 46.12 335 ASP B CA 1
ATOM 15135 C C . ASP E 1 335 ? 22.086 73.349 83.424 1.00 42.96 335 ASP B C 1
ATOM 15136 O O . ASP E 1 335 ? 21.345 74.349 83.396 1.00 43.60 335 ASP B O 1
ATOM 15141 N N . LEU E 1 336 ? 23.286 73.356 83.972 1.00 44.82 336 LEU B N 1
ATOM 15142 C CA . LEU E 1 336 ? 23.852 74.546 84.651 1.00 46.49 336 LEU B CA 1
ATOM 15143 C C . LEU E 1 336 ? 23.931 75.737 83.686 1.00 45.42 336 LEU B C 1
ATOM 15144 O O . LEU E 1 336 ? 23.814 76.856 84.153 1.00 49.36 336 LEU B O 1
ATOM 15149 N N . TYR E 1 337 ? 24.131 75.498 82.395 1.00 44.84 337 TYR B N 1
ATOM 15150 C CA . TYR E 1 337 ? 24.348 76.571 81.394 1.00 47.20 337 TYR B CA 1
ATOM 15151 C C . TYR E 1 337 ? 23.084 76.824 80.573 1.00 45.68 337 TYR B C 1
ATOM 15152 O O . TYR E 1 337 ? 23.210 77.301 79.441 1.00 48.71 337 TYR B O 1
ATOM 15161 N N . TRP E 1 338 ? 21.908 76.508 81.103 1.00 50.17 338 TRP B N 1
ATOM 15162 C CA . TRP E 1 338 ? 20.632 76.710 80.368 1.00 54.05 338 TRP B CA 1
ATOM 15163 C C . TRP E 1 338 ? 20.439 78.193 80.041 1.00 59.96 338 TRP B C 1
ATOM 15164 O O . TRP E 1 338 ? 20.052 78.506 78.912 1.00 61.52 338 TRP B O 1
ATOM 15175 N N . ASP E 1 339 ? 20.698 79.075 80.999 1.00 68.90 339 ASP B N 1
ATOM 15176 C CA . ASP E 1 339 ? 20.406 80.523 80.868 1.00 82.76 339 ASP B CA 1
ATOM 15177 C C . ASP E 1 339 ? 21.615 81.281 80.306 1.00 89.34 339 ASP B C 1
ATOM 15178 O O . ASP E 1 339 ? 21.512 82.508 80.173 1.00 95.09 339 ASP B O 1
ATOM 15183 N N . ALA E 1 340 ? 22.730 80.607 80.023 1.00 92.82 340 ALA B N 1
ATOM 15184 C CA . ALA E 1 340 ? 23.958 81.250 79.510 1.00 96.00 340 ALA B CA 1
ATOM 15185 C C . ALA E 1 340 ? 24.032 81.010 78.004 1.00 107.29 340 ALA B C 1
ATOM 15186 O O . ALA E 1 340 ? 24.095 79.832 77.578 1.00 114.16 340 ALA B O 1
ATOM 15188 N N . ALA E 1 341 ? 24.033 82.089 77.226 1.00 115.87 341 ALA B N 1
ATOM 15189 C CA . ALA E 1 341 ? 24.210 82.028 75.754 1.00 122.25 341 ALA B CA 1
ATOM 15190 C C . ALA E 1 341 ? 25.545 81.350 75.435 1.00 122.15 341 ALA B C 1
ATOM 15191 O O . ALA E 1 341 ? 25.576 80.453 74.577 1.00 126.09 341 ALA B O 1
ATOM 15193 N N . GLU E 1 342 ? 26.604 81.738 76.133 1.00 119.93 342 GLU B N 1
ATOM 15194 C CA . GLU E 1 342 ? 27.915 81.052 76.058 1.00 116.62 342 GLU B CA 1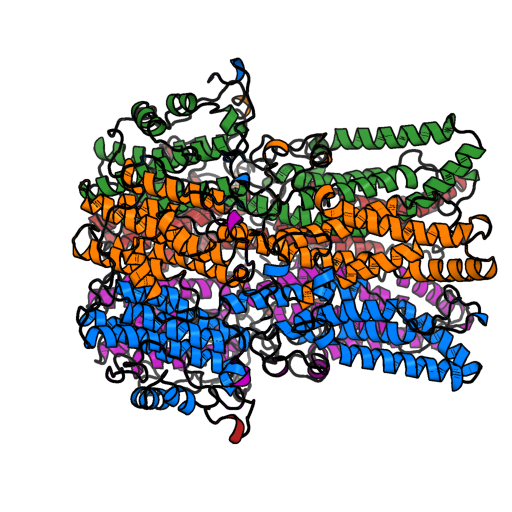
ATOM 15195 C C . GLU E 1 342 ? 28.001 80.025 77.189 1.00 109.46 342 GLU B C 1
ATOM 15196 O O . GLU E 1 342 ? 27.043 79.873 77.954 1.00 110.21 342 GLU B O 1
ATOM 15202 N N . ALA E 1 343 ? 29.140 79.365 77.315 1.00 97.44 343 ALA B N 1
ATOM 15203 C CA . ALA E 1 343 ? 29.379 78.409 78.416 1.00 91.62 343 ALA B CA 1
ATOM 15204 C C . ALA E 1 343 ? 30.858 78.051 78.474 1.00 82.52 343 ALA B C 1
ATOM 15205 O O . ALA E 1 343 ? 31.501 77.935 77.409 1.00 83.31 343 ALA B O 1
ATOM 15207 N N . ARG E 1 344 ? 31.371 77.891 79.686 1.00 70.59 344 ARG B N 1
ATOM 15208 C CA . ARG E 1 344 ? 32.729 77.357 79.905 1.00 69.61 344 ARG B CA 1
ATOM 15209 C C . ARG E 1 344 ? 32.810 76.827 81.329 1.00 58.19 344 ARG B C 1
ATOM 15210 O O . ARG E 1 344 ? 32.516 77.586 82.262 1.00 60.19 344 ARG B O 1
ATOM 15218 N N . ALA E 1 345 ? 33.241 75.581 81.471 1.00 52.21 345 ALA B N 1
ATOM 15219 C CA . ALA E 1 345 ? 33.400 74.953 82.795 1.00 52.43 345 ALA B CA 1
ATOM 15220 C C . ALA E 1 345 ? 34.524 75.664 83.542 1.00 50.63 345 ALA B C 1
ATOM 15221 O O . ALA E 1 345 ? 35.464 76.189 82.930 1.00 48.72 345 ALA B O 1
ATOM 15223 N N . PRO E 1 346 ? 34.479 75.679 84.887 1.00 55.97 346 PRO B N 1
ATOM 15224 C CA . PRO E 1 346 ? 35.547 76.299 85.663 1.00 56.12 346 PRO B CA 1
ATOM 15225 C C . PRO E 1 346 ? 36.875 75.546 85.499 1.00 55.43 346 PRO B C 1
ATOM 15226 O O . PRO E 1 346 ? 36.919 74.379 85.103 1.00 49.94 346 PRO B O 1
ATOM 15230 N N . TYR E 1 347 ? 37.948 76.238 85.847 1.00 54.96 347 TYR B N 1
ATOM 15231 C CA . TYR E 1 347 ? 39.319 75.682 85.896 1.00 51.65 347 TYR B CA 1
ATOM 15232 C C . TYR E 1 347 ? 39.767 75.598 87.352 1.00 50.74 347 TYR B C 1
ATOM 15233 O O . TYR E 1 347 ? 39.436 76.482 88.160 1.00 52.48 347 TYR B O 1
ATOM 15242 N N . THR E 1 348 ? 40.573 74.597 87.660 1.00 50.01 348 THR B N 1
ATOM 15243 C CA . THR E 1 348 ? 41.220 74.480 88.987 1.00 52.97 348 THR B CA 1
ATOM 15244 C C . THR E 1 348 ? 42.420 75.432 89.068 1.00 57.87 348 THR B C 1
ATOM 15245 O O . THR E 1 348 ? 42.918 75.918 88.026 1.00 52.96 348 THR B O 1
ATOM 15249 N N . ALA E 1 349 ? 42.905 75.656 90.281 1.00 62.58 349 ALA B N 1
ATOM 15250 C CA . ALA E 1 349 ? 44.118 76.466 90.544 1.00 63.60 349 ALA B CA 1
ATOM 15251 C C . ALA E 1 349 ? 45.312 75.897 89.764 1.00 63.32 349 ALA B C 1
ATOM 15252 O O . ALA E 1 349 ? 46.143 76.693 89.303 1.00 68.73 349 ALA B O 1
ATOM 15254 N N . ALA E 1 350 ? 45.372 74.575 89.600 1.00 61.05 350 ALA B N 1
ATOM 15255 C CA . ALA E 1 350 ? 46.480 73.862 88.928 1.00 59.90 350 ALA B CA 1
ATOM 15256 C C . ALA E 1 350 ? 46.391 73.982 87.400 1.00 59.68 350 ALA B C 1
ATOM 15257 O O . ALA E 1 350 ? 47.402 73.691 86.744 1.00 63.06 350 ALA B O 1
ATOM 15259 N N . THR E 1 351 ? 45.237 74.343 86.840 1.00 55.36 351 THR B N 1
ATOM 15260 C CA . THR E 1 351 ? 45.024 74.304 85.369 1.00 54.89 351 THR B CA 1
ATOM 15261 C C . THR E 1 351 ? 44.621 75.664 84.822 1.00 53.61 351 THR B C 1
ATOM 15262 O O . THR E 1 351 ? 44.565 75.788 83.599 1.00 55.85 351 THR B O 1
ATOM 15266 N N . VAL E 1 352 ? 44.325 76.641 85.666 1.00 58.98 352 VAL B N 1
ATOM 15267 C CA . VAL E 1 352 ? 43.875 77.975 85.186 1.00 66.37 352 VAL B CA 1
ATOM 15268 C C . VAL E 1 352 ? 44.970 78.615 84.323 1.00 70.47 352 VAL B C 1
ATOM 15269 O O . VAL E 1 352 ? 44.629 79.439 83.468 1.00 72.21 352 VAL B O 1
ATOM 15273 N N . PHE E 1 353 ? 46.232 78.229 84.506 1.00 73.23 353 PHE B N 1
ATOM 15274 C CA . PHE E 1 353 ? 47.328 78.751 83.657 1.00 77.36 353 PHE B CA 1
ATOM 15275 C C . PHE E 1 353 ? 47.085 78.395 82.186 1.00 78.41 353 PHE B C 1
ATOM 15276 O O . PHE E 1 353 ? 47.565 79.126 81.318 1.00 81.13 353 PHE B O 1
ATOM 15284 N N . GLN E 1 354 ? 46.369 77.311 81.907 1.00 76.54 354 GLN B N 1
ATOM 15285 C CA . GLN E 1 354 ? 46.058 76.923 80.508 1.00 75.29 354 GLN B CA 1
ATOM 15286 C C . GLN E 1 354 ? 45.203 78.003 79.846 1.00 75.31 354 GLN B C 1
ATOM 15287 O O . GLN E 1 354 ? 45.338 78.185 78.623 1.00 74.18 354 GLN B O 1
ATOM 15293 N N . LEU E 1 355 ? 44.386 78.713 80.620 1.00 81.89 355 LEU B N 1
ATOM 15294 C CA . LEU E 1 355 ? 43.717 79.933 80.107 1.00 92.29 355 LEU B CA 1
ATOM 15295 C C . LEU E 1 355 ? 44.763 81.033 79.896 1.00 104.66 355 LEU B C 1
ATOM 15296 O O . LEU E 1 355 ? 45.889 80.923 80.401 1.00 107.37 355 LEU B O 1
ATOM 15301 N N . ARG E 1 356 ? 44.380 82.049 79.130 1.00 115.22 356 ARG B N 1
ATOM 15302 C CA . ARG E 1 356 ? 45.236 83.194 78.713 1.00 124.72 356 ARG B CA 1
ATOM 15303 C C . ARG E 1 356 ? 46.150 82.771 77.559 1.00 125.30 356 ARG B C 1
ATOM 15304 O O . ARG E 1 356 ? 46.819 83.663 77.005 1.00 126.92 356 ARG B O 1
ATOM 15312 N N . GLN E 1 357 ? 46.180 81.486 77.197 1.00 123.05 357 GLN B N 1
ATOM 15313 C CA . GLN E 1 357 ? 46.694 81.056 75.873 1.00 119.69 357 GLN B CA 1
ATOM 15314 C C . GLN E 1 357 ? 45.648 81.430 74.829 1.00 112.54 357 GLN B C 1
ATOM 15315 O O . GLN E 1 357 ? 44.492 81.029 74.949 1.00 113.75 357 GLN B O 1
ATOM 15321 N N . PRO E 1 358 ? 46.001 82.196 73.774 1.00 105.37 358 PRO B N 1
ATOM 15322 C CA . PRO E 1 358 ? 44.993 82.640 72.815 1.00 98.69 358 PRO B CA 1
ATOM 15323 C C . PRO E 1 358 ? 44.238 81.465 72.180 1.00 87.50 358 PRO B C 1
ATOM 15324 O O . PRO E 1 358 ? 44.838 80.445 71.872 1.00 83.60 358 PRO B O 1
ATOM 15328 N N . SER E 1 359 ? 42.926 81.621 72.040 1.00 77.05 359 SER B N 1
ATOM 15329 C CA . SER E 1 359 ? 42.053 80.651 71.335 1.00 69.42 359 SER B CA 1
ATOM 15330 C C . SER E 1 359 ? 42.427 80.646 69.852 1.00 59.91 359 SER B C 1
ATOM 15331 O O . SER E 1 359 ? 42.132 81.633 69.157 1.00 60.84 359 SER B O 1
ATOM 15334 N N . PHE E 1 360 ? 43.056 79.576 69.384 1.00 51.87 360 PHE B N 1
ATOM 15335 C CA . PHE E 1 360 ? 43.496 79.473 67.976 1.00 47.74 360 PHE B CA 1
ATOM 15336 C C . PHE E 1 360 ? 42.275 79.609 67.057 1.00 47.81 360 PHE B C 1
ATOM 15337 O O . PHE E 1 360 ? 41.286 78.877 67.220 1.00 48.59 360 PHE B O 1
ATOM 15345 N N . GLN E 1 361 ? 42.355 80.519 66.104 1.00 45.50 361 GLN B N 1
ATOM 15346 C CA . GLN E 1 361 ? 41.275 80.769 65.115 1.00 47.36 361 GLN B CA 1
ATOM 15347 C C . GLN E 1 361 ? 41.651 80.275 63.719 1.00 44.35 361 GLN B C 1
ATOM 15348 O O . GLN E 1 361 ? 40.763 80.251 62.868 1.00 47.10 361 GLN B O 1
ATOM 15354 N N . GLY E 1 362 ? 42.913 79.919 63.484 1.00 42.10 362 GLY B N 1
ATOM 15355 C CA . GLY E 1 362 ? 43.446 79.661 62.139 1.00 42.60 362 GLY B CA 1
ATOM 15356 C C . GLY E 1 362 ? 44.760 80.384 61.944 1.00 43.11 362 GLY B C 1
ATOM 15357 O O . GLY E 1 362 ? 45.005 81.392 62.627 1.00 41.03 362 GLY B O 1
ATOM 15358 N N . SER E 1 363 ? 45.590 79.876 61.047 1.00 40.95 363 SER B N 1
ATOM 15359 C CA . SER E 1 363 ? 46.971 80.377 60.833 1.00 41.63 363 SER B CA 1
ATOM 15360 C C . SER E 1 363 ? 46.998 81.740 60.123 1.00 38.91 363 SER B C 1
ATOM 15361 O O . SER E 1 363 ? 48.048 82.379 60.170 1.00 49.81 363 SER B O 1
ATOM 15364 N N . THR E 1 364 ? 45.914 82.168 59.494 1.00 39.82 364 THR B N 1
ATOM 15365 C CA . THR E 1 364 ? 45.909 83.340 58.587 1.00 39.16 364 THR B CA 1
ATOM 15366 C C . THR E 1 364 ? 45.523 84.627 59.313 1.00 42.28 364 THR B C 1
ATOM 15367 O O . THR E 1 364 ? 45.546 85.690 58.655 1.00 44.56 364 THR B O 1
ATOM 15371 N N . PHE E 1 365 ? 45.148 84.578 60.585 1.00 46.45 365 PHE B N 1
ATOM 15372 C CA . PHE E 1 365 ? 44.522 85.748 61.256 1.00 60.12 365 PHE B CA 1
ATOM 15373 C C . PHE E 1 365 ? 45.568 86.648 61.931 1.00 69.57 365 PHE B C 1
ATOM 15374 O O . PHE E 1 365 ? 45.233 87.297 62.933 1.00 79.25 365 PHE B O 1
ATOM 15382 N N . ASP E 1 366 ? 46.787 86.718 61.400 1.00 78.22 366 ASP B N 1
ATOM 15383 C CA . ASP E 1 366 ? 47.787 87.739 61.811 1.00 84.08 366 ASP B CA 1
ATOM 15384 C C . ASP E 1 366 ? 48.500 88.311 60.589 1.00 86.65 366 ASP B C 1
ATOM 15385 O O . ASP E 1 366 ? 49.558 88.943 60.774 1.00 93.07 366 ASP B O 1
ATOM 15390 N N . ILE E 1 367 ? 47.941 88.158 59.394 1.00 89.03 367 ILE B N 1
ATOM 15391 C CA . ILE E 1 367 ? 48.630 88.600 58.145 1.00 94.90 367 ILE B CA 1
ATOM 15392 C C . ILE E 1 367 ? 48.621 90.128 58.082 1.00 105.74 367 ILE B C 1
ATOM 15393 O O . ILE E 1 367 ? 49.667 90.717 57.752 1.00 109.34 367 ILE B O 1
ATOM 15398 N N . THR E 1 368 ? 47.491 90.754 58.398 1.00 112.38 368 THR B N 1
ATOM 15399 C CA . THR E 1 368 ? 47.394 92.230 58.536 1.00 120.06 368 THR B CA 1
ATOM 15400 C C . THR E 1 368 ? 47.784 92.897 57.211 1.00 118.71 368 THR B C 1
ATOM 15401 O O . THR E 1 368 ? 48.805 93.620 57.162 1.00 122.21 368 THR B O 1
ATOM 15405 N N . LEU E 1 369 ? 46.980 92.685 56.181 1.00 120.85 369 LEU B N 1
ATOM 15406 C CA . LEU E 1 369 ? 47.214 93.276 54.841 1.00 119.86 369 LEU B CA 1
ATOM 15407 C C . LEU E 1 369 ? 47.005 94.794 54.889 1.00 121.93 369 LEU B C 1
ATOM 15408 O O . LEU E 1 369 ? 46.445 95.317 55.883 1.00 124.24 369 LEU B O 1
ATOM 15413 N N . ALA E 1 370 ? 47.417 95.472 53.822 1.00 124.14 370 ALA B N 1
ATOM 15414 C CA . ALA E 1 370 ? 47.228 96.927 53.635 1.00 126.05 370 ALA B CA 1
ATOM 15415 C C . ALA E 1 370 ? 45.833 97.210 53.070 1.00 126.92 370 ALA B C 1
ATOM 15416 O O . ALA E 1 370 ? 45.175 96.285 52.520 1.00 128.35 370 ALA B O 1
ATOM 15418 N N . LYS E 1 371 ? 45.397 98.458 53.197 1.00 127.63 371 LYS B N 1
ATOM 15419 C CA . LYS E 1 371 ? 44.045 98.883 52.762 1.00 128.41 371 LYS B CA 1
ATOM 15420 C C . LYS E 1 371 ? 43.880 98.624 51.263 1.00 125.38 371 LYS B C 1
ATOM 15421 O O . LYS E 1 371 ? 42.899 97.961 50.887 1.00 126.32 371 LYS B O 1
ATOM 15427 N N . GLU E 1 372 ? 44.812 99.100 50.449 1.00 122.41 372 GLU B N 1
ATOM 15428 C CA . GLU E 1 372 ? 44.666 99.060 48.968 1.00 118.57 372 GLU B CA 1
ATOM 15429 C C . GLU E 1 372 ? 44.616 97.606 48.486 1.00 109.22 372 GLU B C 1
ATOM 15430 O O . GLU E 1 372 ? 43.957 97.350 47.459 1.00 103.17 372 GLU B O 1
ATOM 15436 N N . ASP E 1 373 ? 45.252 96.685 49.207 1.00 104.46 373 ASP B N 1
ATOM 15437 C CA . ASP E 1 373 ? 45.353 95.274 48.757 1.00 101.40 373 ASP B CA 1
ATOM 15438 C C . ASP E 1 373 ? 44.000 94.570 48.898 1.00 95.26 373 ASP B C 1
ATOM 15439 O O . ASP E 1 373 ? 43.759 93.627 48.126 1.00 86.08 373 ASP B O 1
ATOM 15444 N N . MET E 1 374 ? 43.159 95.001 49.836 1.00 89.88 374 MET B N 1
ATOM 15445 C CA . MET E 1 374 ? 41.951 94.229 50.226 1.00 88.51 374 MET B CA 1
ATOM 15446 C C . MET E 1 374 ? 40.766 94.553 49.314 1.00 86.69 374 MET B C 1
ATOM 15447 O O . MET E 1 374 ? 39.763 93.821 49.394 1.00 88.70 374 MET B O 1
ATOM 15452 N N . GLN E 1 375 ? 40.866 95.576 48.467 1.00 83.68 375 GLN B N 1
ATOM 15453 C CA . GLN E 1 375 ? 39.718 96.004 47.626 1.00 85.93 375 GLN B CA 1
ATOM 15454 C C . GLN E 1 375 ? 39.490 94.989 46.507 1.00 83.25 375 GLN B C 1
ATOM 15455 O O . GLN E 1 375 ? 40.451 94.675 45.777 1.00 82.28 375 GLN B O 1
ATOM 15461 N N . PHE E 1 376 ? 38.254 94.516 46.363 1.00 80.66 376 PHE B N 1
ATOM 15462 C CA . PHE E 1 376 ? 37.845 93.662 45.222 1.00 81.83 376 PHE B CA 1
ATOM 15463 C C . PHE E 1 376 ? 38.054 94.422 43.911 1.00 85.40 376 PHE B C 1
ATOM 15464 O O . PHE E 1 376 ? 37.833 95.655 43.867 1.00 85.51 376 PHE B O 1
ATOM 15472 N N . GLN E 1 377 ? 38.500 93.689 42.895 1.00 93.42 377 GLN B N 1
ATOM 15473 C CA . GLN E 1 377 ? 38.799 94.195 41.525 1.00 101.90 377 GLN B CA 1
ATOM 15474 C C . GLN E 1 377 ? 37.643 95.056 41.004 1.00 104.64 377 GLN B C 1
ATOM 15475 O O . GLN E 1 377 ? 36.484 94.662 41.068 1.00 108.10 377 GLN B O 1
#

Radius of gyration: 35.75 Å; Cα contacts (8 Å, |Δi|>4): 2987; chains: 5; bounding box: 95×87×88 Å

Nearest PDB structures (foldseek):
  8d1e-assembly1_D  TM=1.003E+00  e=1.439E-49  Homo sapiens
  8ecy-assembly1_E  TM=9.994E-01  e=1.552E-43  Bos taurus
  8d1g-assembly1_A  TM=9.764E-01  e=3.338E-42  Homo sapiens
  8d1n-assembly1_E  TM=9.931E-01  e=4.883E-40  Bos taurus
  4rdq-assembly1_A  TM=9.912E-01  e=1.349E-35  Gallus gallus

Solvent-accessible surface area: 61063 Å² total; per-residue (Å²): 7,12,44,4,12,55,114,4,7,45,19,95,107,30,4,2,40,37,0,31,158,35,140,97,1,0,0,64,73,27,0,102,115,26,33,99,53,15,47,40,135,1,53,62,50,7,43,33,7,78,164,110,48,81,117,50,91,25,56,111,19,0,66,46,0,59,34,4,58,105,34,16,35,23,26,4,3,0,2,0,0,0,23,0,0,39,34,1,3,76,26,6,39,42,7,7,66,14,5,2,55,5,4,15,2,0,1,1,0,1,0,2,0,20,19,158,70,73,86,0,54,22,0,2,6,5,0,1,5,3,1,15,0,0,10,1,6,0,4,18,1,2,0,14,2,0,17,34,0,0,11,50,25,67,25,0,11,78,0,5,4,2,18,160,87,6,66,115,62,12,80,103,23,82,26,75,14,19,27,13,0,0,0,2,0,7,0,0,8,1,0,9,30,0,64,138,83,42,48,0,111,11,54,18,5,12,14,4,0,4,42,30,1,15,79,7,24,21,70,0,5,44,1,24,20,11,5,4,2,6,2,1,0,0,3,0,0,0,0,0,15,4,3,75,20,8,22,72,0,2,24,24,2,29,2,13,2,50,46,91,71,60,52,169,96,33,79,14,47,49,63,55,1,79,14,3,27,47,22,11,28,12,1,5,0,0,0,6,0,0,10,0,1,13,4,0,6,3,62,21,32,5,4,9,39,2,1,26,8,6,2,27,15,7,7,0,2,6,2,0,0,18,60,5,14,52,53,33,9,131,26,70,116,14,108,22,38,134,28,46,98,8,100,4,36,2,0,60,22,1,58,96,55,44,210,78,108,36,38,57,8,11,0,69,128,49,118,44,57,143,118,54,41,105,48,127,7,13,43,4,13,56,114,4,7,46,19,96,108,30,4,2,40,36,0,32,159,34,138,96,1,0,0,63,72,26,1,100,116,28,32,98,54,16,46,40,132,1,54,63,50,7,42,33,7,79,164,110,47,81,116,52,93,24,57,113,20,0,66,45,0,60,34,4,56,106,34,16,35,24,27,4,3,0,2,0,0,0,21,0,0,40,34,1,3,77,25,7,41,42,8,6,64,14,5,2,52,5,4,15,2,0,1,1,0,1,0,2,0,19,19,156,69,72,87,0,55,22,0,2,5,5,0,1,4,3,2,15,0,0,9,1,6,0,5,17,2,2,0,15,2,0,18,34,0,0,10,51,24,65,24,0,13,77,0,5,5,2,18,160,90,6,64,116,61,11,81,105,22,82,26,74,13,19,28,12,0,0,0,2,0,6,0,0,8,2,0,8,31,0,65,137,84,41,47,0,110,12,54,18,6,11,15,4,0,4,42,30,1,15,79,7,24,22,70,0,5,43,1,24,20,11,5,4,3,6,2,1,0,0,2,0,0,0,0,0,16,5,2,75,20,8,22,73,0,2,24,24,2,29,3,13,2,50,47,90,73,60,53,168,94,33,80,15,48,50,63,56,0,79,13,2,27,47,21,11,28,12,0,6,0,0,1,6,0,0,10,1,1,13,4,0,5,3,62,20,32,4,4,8,38,3,2,26,8,8,2,27,16,7,8,0,2,6,2,0,0,17,60,6,16,52,51,33,8,131,26,70,114,14,109,23,37,133,28,47,98,8,98,5,37,3,0,60,20,1,57,99,53,44,209,78,109,37,38,58,9,11,0,71,128,50,118,45,57,144,118,54,41,105,49,125,7,13,45,4,11,56,113,4,6,46,20,94,107,30,5,2,40,38,0,32,157,35,139,96,1,0,0,64,73,28,0,102,115,26,33,98,52,15,45,40,134,1,53,62,50,6,42,33,6,77,163,110,47,80,118,51,92,24,57,113,20,0,67,46,0,62,35,3,58,105,33,16,36,23,26,4,3,0,2,0,0,0,22,0,0,40,33,1,2,75,24,6,41,42,8,6,65,14,5,2,54,5,4,16,2,0,1,1,0,1,0,3,0,18,20,155,70,72,87,0,55,21,0,1,5,6,0,1,4,3,1,15,0,0,9,0,6,0,4,18,2,3,0,15,2,0,18,34,0,0,11,51,25,66,24,0,13,77,0,5,4,2,19,159,90,6,65,117,60,11,79,103,23,82,24,74,13,20,27,12,0,0,0,1,0,7,0,0,8,2,0,9,30,0,64,138,83,42,47,0,112,10,54,17,5,12,15,4,0,4,43,30,1,14,80,8,24,21,70,0,5,44,2,23,20,11,6,4,2,7,2,1,0,0,3,0,0,0,0,0,16,5,2,74,20,8,22,72,0,2,24,25,1,29,2,12,3,49,47,90,72,60,52,168,95,34,78,16,47,49,61,56,0,78,13,3,27,48,21,10,29,12,0,6,0,0,1,7,0,0,11,1,1,12,5,0,6,3,62,22,32,4,4,9,37,2,2,26,8,7,2,27,15,7,6,0,2,7,2,0,0,18,61,5,14,51,53,33,9,130,27,71,115,14,107,23,35,133,28,46,96,7,99,5,38,2,0,60,21,1,58,99,52,44,212,78,108,37,39,57,9,12,0,73,126,50,118,44,57,142,116,56,40,104,47,126,6,13,44,4,13,57,114,4,7,46,19,95,107,30,4,3,41,38,0,31,157,34,139,98,1,0,0,64,74,27,1,101,115,26,33,99,53,17,46,40,132,1,54,62,50,6,42,33,7,77,162,111,48,79,118,52,92,23,58,115,19,0,68,46,0,62,33,4,57,104,33,16,35,23,27,4,3,0,2,0,0,0,21,0,0,40,31,1,3,74,24,6,40,41,7,6,66,14,5,2,54,6,3,15,2,0,1,1,0,1,0,3,0,19,20,157,69,73,88,0,54,22,0,1,6,5,0,1,6,3,1,16,0,0,10,1,6,0,5,17,2,2,0,14,3,0,18,33,0,0,11,51,25,67,25,0,12,79,0,6,4,2,18,160,91,6,64,115,62,10,80,104,25,82,25,75,14,20,28,12,0,0,0,1,0,7,0,0,8,2,0,8,30,0,64,136,82,42,48,0,112,11,54,18,5,13,15,4,0,3,41,30,1,15,80,6,24,21,69,0,4,44,1,23,20,11,6,4,2,6,3,1,0,0,2,0,0,0,0,0,16,5,3,76,20,9,23,72,0,2,24,25,1,29,2,12,3,50,46,91,71,61,53,169,96,33,80,16,48,50,63,55,0,78,14,3,28,47,21,12,28,13,1,6,0,0,1,7,0,0,10,0,1,12,4,0,5,3,64,20,33,4,5,7,38,2,3,26,8,8,2,27,15,8,6,0,2,6,2,0,0,17,59,5,15,51,52,33,9,132,26,71,113,13,108,22,36,133,29,46,98,9,102,5,35,3,0,61,21,0,58,99,51,44,212,78,106,37,38,58,8,12,0,71,125,50,118,43,57,142,118,54,40,104,50,125,6,13,44,4,12,55,112,4,6,46,19,95,107,30,4,2,40,38,0,32,157,34,137,96,1,0,0,64,72,27,0,102,115,27,33,97,54,15,46,40,132,1,53,62,50,7,43,34,7,77,164,112,49,81,117,52,91,24,58,112,18,0,65,46,0,62,35,4,59,106,34,15,35,24,26,4,2,0,2,0,0,0,22,0,0,40,33,1,4,76,27,6,39,42,8,6,65,14,5,1,53,6,4,15,2,0,2,1,0,1,0,2,0,19,19,155,70,71,87,0,55,21,0,2,5,6,0,2,5,3,1,14,0,0,8,1,6,0,4,17,2,3,0,13,3,0,17,34,0,0,11,51,25,68,24,0,13,77,0,5,4,2,18,159,88,6,65,117,61,10,82,102,22,82,26,72,13,20,29,13,0,0,0,1,0,7,0,0,8,2,0,7,30,0,65,136,82,43,47,0,113,10,54,17,5,13,14,4,0,4,42,31,1,15,80,7,24,22,70,0,5,44,2,24,20,12,5,5,3,6,3,1,0,0,2,0,0,0,0,0,17,5,3,76,20,8,22,73,0,2,24,25,2,29,3,12,3,50,47,90,72,62,53,168,94,34,80,16,47,49,63,55,1,78,14,2,26,48,20,11,27,12,0,6,0,0,1,6,0,0,10,0,1,12,5,0,6,3,63,21,32,4,5,7,37,2,3,27,9,8,2,26,16,8,7,0,3,6,2,0,0,18,61,5,15,52,53,32,10,130,27,70,115,14,107,24,37,133,29,46,98,9,99,5,36,2,0,61,20,1,59,97,53,44,213,78,109,36,37,57,8,11,0,71,127,50,117,44,57,144,117,55,41,104,48,126

Sequence (1880 aa):
TVTYTARVANARFGGFSQLLLLWRGSIYKLLWRELLCFLGFYMALSAAYRFVLTEGQKRYFEKLVIYCDQYASLIPVSFVLGFYVTLVVNRWWSQYLCMPLPDALMCVVAGTVHGRDDRGRLYRRTLMRYAGLSAVLILRSVSTAVFKRFPTIDHVVEAGFMTREERKKFENLNSSYNKYWVPCVWFSNLAAQARREGRIRDNSSALKLLLEELNVFRGKCGMLFHYDWISVPLVYTQVVVTIALYSYFLACLIGRQFLDPAQGYKDHDLDLCVPIFTLLQFFFYAGWLKVAEQLINPFGEDDDDFETNFLIDRNFQVSMLAVDEMYDDLAVLEKDLYWDAAEARAPYTAATVFQLRQPSFQGSTFDITLAKEDMQFQTVTYTARVANARFGGFSQLLLLWRGSIYKLLWRELLCFLGFYMALSAAYRFVLTEGQKRYFEKLVIYCDQYASLIPVSFVLGFYVTLVVNRWWSQYLCMPLPDALMCVVAGTVHGRDDRGRLYRRTLMRYAGLSAVLILRSVSTAVFKRFPTIDHVVEAGFMTREERKKFENLNSSYNKYWVPCVWFSNLAAQARREGRIRDNSSALKLLLEELNVFRGKCGMLFHYDWISVPLVYTQVVVTIALYSYFLACLIGRQFLDPAQGYKDHDLDLCVPIFTLLQFFFYAGWLKVAEQLINPFGEDDDDFETNFLIDRNFQVSMLAVDEMYDDLAVLEKDLYWDAAEARAPYTAATVFQLRQPSFQGSTFDITLAKEDMQFQTVTYTARVANARFGGFSQLLLLWRGSIYKLLWRELLCFLGFYMALSAAYRFVLTEGQKRYFEKLVIYCDQYASLIPVSFVLGFYVTLVVNRWWSQYLCMPLPDALMCVVAGTVHGRDDRGRLYRRTLMRYAGLSAVLILRSVSTAVFKRFPTIDHVVEAGFMTREERKKFENLNSSYNKYWVPCVWFSNLAAQARREGRIRDNSSALKLLLEELNVFRGKCGMLFHYDWISVPLVYTQVVVTIALYSYFLACLIGRQFLDPAQGYKDHDLDLCVPIFTLLQFFFYAGWLKVAEQLINPFGEDDDDFETNFLIDRNFQVSMLAVDEMYDDLAVLEKDLYWDAAEARAPYTAATVFQLRQPSFQGSTFDITLAKEDMQFQTVTYTARVANARFGGFSQLLLLWRGSIYKLLWRELLCFLGFYMALSAAYRFVLTEGQKRYFEKLVIYCDQYASLIPVSFVLGFYVTLVVNRWWSQYLCMPLPDALMCVVAGTVHGRDDRGRLYRRTLMRYAGLSAVLILRSVSTAVFKRFPTIDHVVEAGFMTREERKKFENLNSSYNKYWVPCVWFSNLAAQARREGRIRDNSSALKLLLEELNVFRGKCGMLFHYDWISVPLVYTQVVVTIALYSYFLACLIGRQFLDPAQGYKDHDLDLCVPIFTLLQFFFYAGWLKVAEQLINPFGEDDDDFETNFLIDRNFQVSMLAVDEMYDDLAVLEKDLYWDAAEARAPYTAATVFQLRQPSFQGSTFDITLAKEDMQFQTVTYTARVANARFGGFSQLLLLWRGSIYKLLWRELLCFLGFYMALSAAYRFVLTEGQKRYFEKLVIYCDQYASLIPVSFVLGFYVTLVVNRWWSQYLCMPLPDALMCVVAGTVHGRDDRGRLYRRTLMRYAGLSAVLILRSVSTAVFKRFPTIDHVVEAGFMTREERKKFENLNSSYNKYWVPCVWFSNLAAQARREGRIRDNSSALKLLLEELNVFRGKCGMLFHYDWISVPLVYTQVVVTIALYSYFLACLIGRQFLDPAQGYKDHDLDLCVPIFTLLQFFFYAGWLKVAEQLINPFGEDDDDFETNFLIDRNFQVSMLAVDEMYDDLAVLEKDLYWDAAEARAPYTAATVFQLRQPSFQGSTFDITLAKEDMQFQ

GO terms:
  GO:0005217 intracellularly ligand-gated monoatomic ion channel activity (F, IDA)
  GO:0005254 chloride channel activity (F, IDA)
  GO:0160133 bicarbonate channel activity (F, IDA)
  GO:0016323 basolateral plasma membrane (C, EXP)
  GO:0099094 ligand-gated monoatomic cation channel activity (F, IMP)
  GO:0005515 protein binding (F, IPI)

B-factor: mean 50.82, std 31.41, range [20.0, 208.27]

Organism: Homo sapiens (NCBI:txid9606)

Secondary structure (DSSP, 8-state):
----TGGGSS--SSGGGGGGG--TT-HHHHHHHHHHHHHHHHHHHHHIIIIIS-HHHHHHHHHHHHHHHTT--HHHHHHHHHHHHHHHHHHHHHHHHTS---HHHHHHHHHHB--SSHHHHHHHHHHHHHHHHHHHHHHHHH-HHHHHH-SSHHHHHHTTSS-HHHHHHHHHS--SS--TTHHHHHHHHHHHHHHHHTSB--HHHHHHHHHHHHHHHHHHHHHHHHHHSPSPHHHHHHHHHHHHHHHHHHHHHTPPPPGGG--TT-----SS-HHHHHHHHHHHHHHHHHHHHSSTTSSSTTS--HHHHHHHHHHHHHIIIIISTT-PPP----TTTT-SS-----BTTTGGGTTS-----TTTT----TGGGSB-/----TGGGSS--SSGGGGGGG--TT-HHHHHHHHHHHHHHHHHHHHHIIIIIS-HHHHHHHHHHHHHHHTT--HHHHHHHHHHHHHHHHHHHHHHHHTS---HHHHHHHHHHB--SSHHHHHHHHHHHHHHHHHHHHHHHHH-HHHHHH-SSHHHHHHTTSS-HHHHHHHHHS--SS--TTHHHHHHHHHHHHHHHHTSB--HHHHHHHHHHHHHHHHHHHHHHHHHHSPSPHHHHHHHHHHHHHHHHHHHHHTPPPPGGG--TT-----SS-HHHHHHHHHHHHHHHHHHHHSSTTSSSTTS--HHHHHHHHHHHHHIIIIISTT-PPP----TTTT-SS-----BTTTGGGTTS-----TTTT----TGGGSB-/----TGGGSS--SSGGGGGGG--TT-HHHHHHHHHHHHHHHHHHHHHIIIIIS-HHHHHHHHHHHHHHHTT--HHHHHHHHHHHHHHHHHHHHHHHHTS---HHHHHHHHHHB--SSHHHHHHHHHHHHHHHHHHHHHHHHH-HHHHHH-SSHHHHHHTTSS-HHHHHHHHHS--SS--TTHHHHHHHHHHHHHHHHTSB--HHHHHHHHHHHHHHHHHHHHHHHHHHSPSPHHHHHHHHHHHHHHHHHHHHHTPPPPGGG--TT-----SS-HHHHHHHHHHHHHHHHHHHHSSTTSSSTTS--HHHHHHHHHHHHHIIIIISTT-PPP----TTTT-SS-----BTTTGGGTTS-----TTTT----TGGGSB-/----TGGGSS--SSGGGGGGG--TT-HHHHHHHHHHHHHHHHHHHHHIIIIIS-HHHHHHHHHHHHHHHTT--HHHHHHHHHHHHHHHHHHHHHHHHTS---HHHHHHHHHHB--SSHHHHHHHHHHHHHHHHHHHHHHHHH-HHHHHH-SSHHHHHHTTSS-HHHHHHHHHS--SS--TTHHHHHHHHHHHHHHHHTSB--HHHHHHHHHHHHHHHHHHHHHHHHHHSPSPHHHHHHHHHHHHHHHHHHHHHTPPPPGGG--TT-----SS-HHHHHHHHHHHHHHHHHHHHSSTTSSSTTS--HHHHHHHHHHHHHIIIIISTT-PPP----TTTT-SS-----BTTTGGGTTS-----TTTT----TGGGSB-/----TGGGSS--SSGGGGGGG--TT-HHHHHHHHHHHHHHHHHHHHHIIIIIS-HHHHHHHHHHHHHHHTT--HHHHHHHHHHHHHHHHHHHHHHHHTS---HHHHHHHHHHB--SSHHHHHHHHHHHHHHHHHHHHHHHHH-HHHHHH-SSHHHHHHTTSS-HHHHHHHHHS--SS--TTHHHHHHHHHHHHHHHHTSB--HHHHHHHHHHHHHHHHHHHHHHHHHHSPSPHHHHHHHHHHHHHHHHHHHHHTPPPPGGG--TT-----SS-HHHHHHHHHHHHHHHHHHHHSSTTSSSTTS--HHHHHHHHHHHHHIIIIISTT-PPP----TTTT-SS-----BTTTGGGTTS-----TTTT----TGGGSB-